Protein 6HXI (pdb70)

Solvent-accessible surface area: 88249 Å² total; per-residue (Å²): 18,27,68,20,4,37,19,58,15,0,0,32,1,2,18,82,31,0,52,109,64,34,114,9,168,63,23,145,45,85,28,46,48,26,4,69,168,136,65,13,0,10,19,7,24,73,58,128,104,76,55,108,102,14,86,163,132,85,0,103,107,14,18,125,137,67,60,37,67,131,28,88,59,74,69,72,77,7,170,1,24,64,0,0,21,15,70,60,38,108,70,197,74,88,17,53,0,1,0,34,15,51,51,118,0,3,25,1,60,0,13,70,227,80,36,78,13,67,0,44,12,69,119,15,9,119,64,65,131,9,67,61,10,39,102,84,140,4,54,124,88,99,57,95,0,48,88,5,2,29,2,0,18,74,0,6,14,74,0,4,8,5,53,0,34,0,75,20,0,2,65,23,23,8,23,52,6,68,3,54,0,4,44,21,15,111,104,93,9,148,162,32,18,72,127,32,74,48,14,61,45,22,40,98,84,94,14,179,30,20,101,79,0,96,80,22,47,85,158,36,59,9,6,2,58,9,40,13,32,47,63,110,0,38,0,0,10,1,2,5,14,7,3,3,4,0,0,0,5,7,12,0,4,73,58,60,43,16,121,64,3,0,1,7,2,3,4,23,29,56,1,78,30,115,22,5,48,64,2,0,23,10,0,0,44,11,0,19,143,41,162,39,129,120,0,2,2,0,0,0,0,0,4,4,8,5,54,8,20,0,9,113,0,0,96,0,1,9,80,0,0,77,123,40,78,124,110,0,86,94,6,84,1,56,1,18,0,1,6,0,4,4,40,63,119,38,0,2,91,54,0,94,65,0,24,158,129,3,60,8,85,27,75,31,30,1,22,111,7,38,0,0,112,0,0,41,58,3,17,119,179,200,108,52,38,5,3,61,80,115,11,41,0,0,0,22,10,87,81,64,90,2,0,28,24,1,0,12,0,0,84,4,14,177,12,113,41,27,0,3,7,0,0,0,12,70,98,119,64,36,96,14,45,9,12,35,0,90,125,54,28,82,8,32,4,52,105,56,1,55,101,0,4,154,49,60,72,102,0,39,0,0,0,0,29,11,44,38,113,49,0,52,140,13,0,22,71,0,1,141,37,145,51,1,62,0,0,0,0,27,12,58,28,6,0,8,62,25,1,11,20,0,2,16,11,2,107,153,66,128,33,33,0,0,0,0,19,7,10,0,0,0,6,2,9,9,0,2,0,0,13,0,0,1,32,27,92,16,0,42,76,1,64,3,19,10,65,9,5,0,0,0,0,0,16,10,12,24,0,0,0,2,3,1,11,21,0,8,136,28,15,16,2,2,43,4,0,0,0,1,0,3,15,23,17,5,2,4,2,0,22,46,1,0,64,16,0,33,127,8,86,43,1,67,0,0,0,2,6,4,6,1,2,12,79,3,1,34,64,0,7,109,3,21,118,100,172,117,10,110,40,25,3,0,0,11,0,5,0,15,0,20,88,126,19,64,90,41,10,36,1,4,18,25,6,0,41,23,73,81,144,99,17,14,0,67,33,0,3,70,19,1,108,144,16,57,12,79,14,1,161,8,11,63,41,4,7,85,31,0,124,96,2,18,67,44,1,57,117,160,51,78,9,156,160,90,137,96,57,154,97,24,204,26,26,49,56,38,75,46,1,69,67,31,38,78,4,7,71,69,70,117,177,86,87,82,68,41,62,122,104,53,170,47,63,49,41,31,60,41,84,46,48,56,1,107,111,144,173,26,36,116,0,1,34,10,0,7,42,79,23,105,47,94,16,50,160,36,0,10,93,0,0,49,28,1,18,122,22,2,19,51,78,25,19,2,14,1,0,0,7,0,0,25,2,0,5,9,0,22,22,78,55,115,17,0,20,46,0,0,45,50,0,19,9,82,92,15,6,4,29,2,8,50,0,0,98,42,0,11,72,0,49,62,96,59,38,36,12,99,109,0,14,36,53,4,152,193,119,66,95,138,16,21,2,23,18,44,185,130,48,22,82,198,71,71,11,159,55,10,83,95,0,7,55,39,0,147,85,70,12,96,42,20,117,4,0,80,18,0,31,92,0,32,126,55,6,26,87,120,126,30,40,42,9,0,27,4,33,0,0,1,0,0,0,3,7,2,2,0,58,21,36,61,56,19,56,138,144,68,8,61,67,7,5,152,113,18,54,2,38,29,4,9,27,74,0,5,18,96,7,0,54,32,25,0,73,49,28,87,180,121,40,27,168,79,42,114,18,58,68,154,88,40,78,122,163,147,77,56,130,151,125,109,90,126,240,14,23,54,20,4,25,21,52,14,0,0,40,3,1,15,76,25,0,21,117,62,32,119,2,151,58,24,144,41,38,8,0,38,5,7,85,176,45,123,52,146,33,20,36,83,131,21,96,42,0,137,125,51,113,0,12,0,12,17,8,19,68,48,96,66,188,90,61,15,44,58,109,63,3,54,14,123,73,0,65,110,11,4,120,133,57,60,35,72,131,28,88,35,75,69,76,79,6,168,0,26,66,0,0,0,13,41,50,29,110,76,176,43,58,16,44,0,1,0,35,16,50,54,121,0,2,22,0,60,0,3,51,69,4,42,102,103,168,77,52,74,22,66,0,42,7,70,117,14,4,120,63,63,109,6,13,84,16,37,111,81,13,102,71,89,37,89,41,26,0,46,94,3,0,28,2,0,18,75,0,7,14,74,0,3,13,7,53,0,35,0,45,9,0,1,18,62,61,154,8,11,14,6,27,52,6,64,2,53,0,4,43,20,15,109,104,92,9,146,163,27,18,70,126,33,81,51,11,46,41,26,40,74,107,94,16,164,17,9,101,78,0,90,82,20,47,83,158,36,57,8,6,1,55,8,31,21,39,50,79,107,0,36,0,0,9,2,1,5,15,5,4,2,4,0,1,0,4,8,13,0,4,73,59,60,40,16,116,59,4,0,1,7,1,2,4,24,24,57,1,78,34,116,21,4,46,64,2,0,23,10,0,0,42,11,0,18,136,41,166,44,106,123,0,2,1,0,0,0,0,0,3,4,8,5,55,8,21,0,9,115,0,0,97,0,1,8,81,0,0,75,124,39,78,123,109,0,86,91,6,84,1,52,1,22,0,1,5,0,4,4,36,63,66,39,0,3,90,52,0,100,69,0,22,170,131,4,58,8,84,27,75,29,30,0,24,112,6,41,0,0,110,0,0,43,61,14,19,105,185,188,114,36,32,4,2,62,80,116,10,41,0,0,0,22,10,86,80,63,92,2,0,28,25,0,0,12,0,1,83,4,13,178,12,112,43,27,0,3,8,0,0,0,12,71,96,120,63,36,97,15,47,8,12,34,1,92,125,53,30,85,8,32,5,53,105,57,0,56,101,0,4,154,48,60,74,102,0,39,0,0,0,0,30,12,41,40,119,49,0,52,138,13,0,21,72,0,0,138,36,142,51,1,63,0,0,0,0,30,11,64,28,5,0,7,71,28,1,10,20,0,1,15,10,1,108,152,65,129,32,34,1,0,0,0,20,8,11,0,0,0,6,3,9,9,0,2,0,0,14,0,0,0,34,25,101,16,0,42,75,1,68,4,18,21,52,3,5,0,0,0,0,0,18,11,12,27,1,0,0,1,3,1,10,19,0,8,127,26,17,15,2,3,44,4,0,0,0,2,0,3,15,27,18,4,2,4,2,0,21,46,2,0,66,14,1,32,128,9,86,42,1,63,0,0,0,2,7,3,6,1,2,13,85,3,1,34,63,0,8,108,2,20,119,102,174,116,11,109,39,23,3,0,0,10,0,4,0,16,0,19,86,127,19,60,90,50,9,37,2,5,21,27,7,0,44,22,74,82,142,101,17,14,0,65,33,0,3,68,19,1,110,146,16,56,11,79,13,1,163,7,10,43,34,4,8,96,34,0,136,113,1,32,67,56,2,72,116,185,57,87,9,157,140,102,124,99,60,157,96,24,204,25,26,49,58,39,75,60,2,68,67,34,39,78,4,7,67,71,70,117,175,85,87,84,69,43,62,122,105,54,168,48,60,48,41,32,60,40,86,48,49,55,1,109,110,147,175,24,37,116,0,1,36,10,0,7,39,77,19,103,47,96,16,50,160,35,0,11,93,0,0,51,28,1,16,122,20,1,19,52,75,23,18,2,14,1,0,0,7,0,0,26,1,0,5,10,0,23,24,77,54,113,18,0,21,46,0,0,47,50,0,19,9,82,92,17,5,5,31,1,11,48,0,0,103,38,0,12,72,0,48,60,98,58,39,35,12,100,110,0,14,37,52,5,153,192,118,67,100,139,16,22,3,23,18,41,188,132,50,23,84,195,71,53,10,143,53,10,75,93,0,18,63,39,0,159,85,68,13,97,43,20,115,3,0,83,17,0,29,93,0,32,125,55,6,25,88,120,126,29,44,40,8,0,27,4,31,0,0,1,0,0,0,2,8,2,2,0,59,22,36,62,55,21,55,140,143,68,9,60,70,7,5,154,112,18,54,2,36,29,4,10,28,75,0,6,16,95,7,0,55,32,24,0,73,47,28,86,181,124,39,27,166,78,43,111,16,59,67,156,90,40,88,121,160,149,75,54,130,154,124,110,107,132,260

Radius of gyration: 48.31 Å; Cα contacts (8 Å, |Δi|>4): 4104; chains: 4; bounding box: 154×112×114 Å

Nearest PDB structures (foldseek):
  6hxi-assembly1_C-2  TM=1.002E+00  e=2.201E-91  Methanothrix soehngenii
  6znw-assembly1_A  TM=9.954E-01  e=9.524E-85  Methanothrix soehngenii
  5tdf-assembly1_A  TM=9.341E-01  e=1.118E-54  Homo sapiens
  5te1-assembly2_B  TM=9.304E-01  e=8.433E-52  Homo sapiens
  6uuw-assembly1_A  TM=9.239E-01  e=2.713E-52  Homo sapiens

Structure (mmCIF, N/CA/C/O backbone):
data_6HXI
#
_entry.id   6HXI
#
_cell.length_a   118.451
_cell.length_b   275.020
_cell.length_c   72.722
_cell.angle_alpha   90.00
_cell.angle_beta   90.00
_cell.angle_gamma   90.00
#
_symmetry.space_group_name_H-M   'P 21 21 2'
#
loop_
_entity.id
_entity.type
_entity.pdbx_description
1 polymer 'Citrate lyase, subunit 1'
2 polymer 'Succinyl-CoA ligase (ADP-forming) subunit alpha'
3 non-polymer 'CITRATE ANION'
4 non-polymer 'SODIUM ION'
5 non-polymer 'COENZYME A'
6 non-polymer 'TRIETHYLENE GLYCOL'
7 non-polymer 'TETRAETHYLENE GLYCOL'
8 non-polymer 'ACETATE ION'
9 non-polymer 'SUCCINIC ACID'
10 water water
#
loop_
_atom_site.group_PDB
_atom_site.id
_atom_site.type_symbol
_atom_site.label_atom_id
_atom_site.label_alt_id
_atom_site.label_comp_id
_atom_site.label_asym_id
_atom_site.label_entity_id
_atom_site.label_seq_id
_atom_site.pdbx_PDB_ins_code
_atom_site.Cartn_x
_atom_site.Cartn_y
_atom_site.Cartn_z
_atom_site.occupancy
_atom_site.B_iso_or_equiv
_atom_site.auth_seq_id
_atom_site.auth_comp_id
_atom_site.auth_asym_id
_atom_site.auth_atom_id
_atom_site.pdbx_PDB_model_num
ATOM 1 N N . ALA A 1 2 ? 11.224 -26.264 36.470 1.00 56.71 2 ALA A N 1
ATOM 2 C CA . ALA A 1 2 ? 10.258 -26.996 37.281 1.00 56.82 2 ALA A CA 1
ATOM 3 C C . ALA A 1 2 ? 9.218 -26.065 37.927 1.00 60.95 2 ALA A C 1
ATOM 4 O O . ALA A 1 2 ? 9.430 -24.854 38.055 1.00 60.55 2 ALA A O 1
ATOM 6 N N . GLN A 1 3 ? 8.084 -26.629 38.306 1.00 58.47 3 GLN A N 1
ATOM 7 C CA . GLN A 1 3 ? 7.035 -25.854 38.963 1.00 58.81 3 GLN A CA 1
ATOM 8 C C . GLN A 1 3 ? 7.282 -25.994 40.444 1.00 65.34 3 GLN A C 1
ATOM 9 O O . GLN A 1 3 ? 7.444 -27.113 40.935 1.00 65.55 3 GLN A O 1
ATOM 15 N N . ARG A 1 4 ? 7.421 -24.865 41.140 1.00 63.75 4 ARG A N 1
ATOM 16 C CA . ARG A 1 4 ? 7.698 -24.878 42.574 1.00 65.75 4 ARG A CA 1
ATOM 17 C C . ARG A 1 4 ? 6.594 -24.209 43.383 1.00 70.80 4 ARG A C 1
ATOM 18 O O . ARG A 1 4 ? 6.278 -23.042 43.154 1.00 69.29 4 ARG A O 1
ATOM 26 N N . GLY A 1 5 ? 6.024 -24.967 44.321 1.00 70.08 5 GLY A N 1
ATOM 27 C CA . GLY A 1 5 ? 4.962 -24.499 45.204 1.00 71.65 5 GLY A CA 1
ATOM 28 C C . GLY A 1 5 ? 5.442 -23.391 46.118 1.00 79.68 5 GLY A C 1
ATOM 29 O O . GLY A 1 5 ? 6.614 -23.364 46.505 1.00 81.39 5 GLY A O 1
ATOM 30 N N . ILE A 1 6 ? 4.560 -22.432 46.421 1.00 77.25 6 ILE A N 1
ATOM 31 C CA . ILE A 1 6 ? 4.906 -21.295 47.285 1.00 77.88 6 ILE A CA 1
ATOM 32 C C . ILE A 1 6 ? 3.932 -21.191 48.449 1.00 83.51 6 ILE A C 1
ATOM 33 O O . ILE A 1 6 ? 2.776 -21.621 48.328 1.00 82.94 6 ILE A O 1
ATOM 38 N N . ARG A 1 7 ? 4.415 -20.658 49.587 1.00 81.68 7 ARG A N 1
ATOM 39 C CA . ARG A 1 7 ? 3.593 -20.455 50.782 1.00 83.03 7 ARG A CA 1
ATOM 40 C C . ARG A 1 7 ? 2.422 -19.509 50.468 1.00 87.12 7 ARG A C 1
ATOM 41 O O . ARG A 1 7 ? 2.586 -18.582 49.669 1.00 86.76 7 ARG A O 1
ATOM 49 N N . GLU A 1 8 ? 1.239 -19.776 51.060 1.00 83.34 8 GLU A N 1
ATOM 50 C CA . GLU A 1 8 ? 0.003 -18.987 50.945 1.00 82.69 8 GLU A CA 1
ATOM 51 C C . GLU A 1 8 ? 0.338 -17.520 51.275 1.00 87.53 8 GLU A C 1
ATOM 52 O O . GLU A 1 8 ? -0.155 -16.617 50.600 1.00 85.78 8 GLU A O 1
ATOM 58 N N . TYR A 1 9 ? 1.258 -17.312 52.254 1.00 86.41 9 TYR A N 1
ATOM 59 C CA . TYR A 1 9 ? 1.761 -16.005 52.675 1.00 87.68 9 TYR A CA 1
ATOM 60 C C . TYR A 1 9 ? 2.331 -15.258 51.466 1.00 88.80 9 TYR A C 1
ATOM 61 O O . TYR A 1 9 ? 1.913 -14.132 51.196 1.00 87.56 9 TYR A O 1
ATOM 70 N N . ASP A 1 10 ? 3.234 -15.924 50.716 1.00 83.84 10 ASP A N 1
ATOM 71 C CA . ASP A 1 10 ? 3.908 -15.392 49.527 1.00 82.21 10 ASP A CA 1
ATOM 72 C C . ASP A 1 10 ? 2.942 -15.110 48.367 1.00 84.74 10 ASP A C 1
ATOM 73 O O . ASP A 1 10 ? 3.029 -14.045 47.745 1.00 83.35 10 ASP A O 1
ATOM 78 N N . ALA A 1 11 ? 2.011 -16.047 48.100 1.00 81.61 11 ALA A N 1
ATOM 79 C CA . ALA A 1 11 ? 1.020 -15.932 47.024 1.00 81.02 11 ALA A CA 1
ATOM 80 C C . ALA A 1 11 ? 0.050 -14.760 47.259 1.00 88.60 11 ALA A C 1
ATOM 81 O O . ALA A 1 11 ? -0.197 -13.979 46.329 1.00 88.30 11 ALA A O 1
ATOM 83 N N . LYS A 1 12 ? -0.465 -14.625 48.516 1.00 87.27 12 LYS A N 1
ATOM 84 C CA . LYS A 1 12 ? -1.372 -13.556 48.951 1.00 87.93 12 LYS A CA 1
ATOM 85 C C . LYS A 1 12 ? -0.649 -12.206 48.965 1.00 92.41 12 LYS A C 1
ATOM 86 O O . LYS A 1 12 ? -1.262 -11.195 48.622 1.00 91.39 12 LYS A O 1
ATOM 92 N N . ASN A 1 13 ? 0.657 -12.200 49.324 1.00 90.24 13 ASN A N 1
ATOM 93 C CA . ASN A 1 13 ? 1.505 -11.004 49.300 1.00 91.76 13 ASN A CA 1
ATOM 94 C C . ASN A 1 13 ? 1.672 -10.523 47.854 1.00 93.61 13 ASN A C 1
ATOM 95 O O . ASN A 1 13 ? 1.568 -9.321 47.605 1.00 94.03 13 ASN A O 1
ATOM 100 N N . LEU A 1 14 ? 1.919 -11.466 46.909 1.00 87.34 14 LEU A N 1
ATOM 101 C CA . LEU A 1 14 ? 2.060 -11.166 45.486 1.00 85.39 14 LEU A CA 1
ATOM 102 C C . LEU A 1 14 ? 0.745 -10.589 44.969 1.00 89.05 14 LEU A C 1
ATOM 103 O O . LEU A 1 14 ? 0.756 -9.540 44.328 1.00 89.50 14 LEU A O 1
ATOM 108 N N . LEU A 1 15 ? -0.382 -11.235 45.313 1.00 84.99 15 LEU A N 1
ATOM 109 C CA . LEU A 1 15 ? -1.720 -10.827 44.906 1.00 84.57 15 LEU A CA 1
ATOM 110 C C . LEU A 1 15 ? -2.068 -9.406 45.345 1.00 90.94 15 LEU A C 1
ATOM 111 O O . LEU A 1 15 ? -2.313 -8.570 44.484 1.00 89.43 15 LEU A O 1
ATOM 116 N N . ALA A 1 16 ? -2.024 -9.118 46.666 1.00 91.33 16 ALA A N 1
ATOM 117 C CA . ALA A 1 16 ? -2.338 -7.796 47.238 1.00 93.60 16 ALA A CA 1
ATOM 118 C C . ALA A 1 16 ? -1.417 -6.657 46.750 1.00 98.79 16 ALA A C 1
ATOM 119 O O . ALA A 1 16 ? -1.784 -5.488 46.863 1.00 100.09 16 ALA A O 1
ATOM 121 N N . ARG A 1 17 ? -0.243 -7.003 46.198 1.00 94.40 17 ARG A N 1
ATOM 122 C CA . ARG A 1 17 ? 0.738 -6.045 45.693 1.00 94.95 17 ARG A CA 1
ATOM 123 C C . ARG A 1 17 ? 0.569 -5.775 44.196 1.00 97.16 17 ARG A C 1
ATOM 124 O O . ARG A 1 17 ? 0.437 -4.620 43.793 1.00 96.91 17 ARG A O 1
ATOM 132 N N . TYR A 1 18 ? 0.565 -6.840 43.382 1.00 92.75 18 TYR A N 1
ATOM 133 C CA . TYR A 1 18 ? 0.539 -6.739 41.926 1.00 91.91 18 TYR A CA 1
ATOM 134 C C . TYR A 1 18 ? -0.866 -6.830 41.282 1.00 97.97 18 TYR A C 1
ATOM 135 O O . TYR A 1 18 ? -1.029 -6.314 40.174 1.00 97.56 18 TYR A O 1
ATOM 144 N N . LEU A 1 19 ? -1.880 -7.409 41.964 1.00 96.27 19 LEU A N 1
ATOM 145 C CA . LEU A 1 19 ? -3.235 -7.447 41.388 1.00 96.92 19 LEU A CA 1
ATOM 146 C C . LEU A 1 19 ? -3.902 -6.043 41.337 1.00 106.14 19 LEU A C 1
ATOM 147 O O . LEU A 1 19 ? -4.574 -5.773 40.334 1.00 104.97 19 LEU A O 1
ATOM 152 N N . PRO A 1 20 ? -3.658 -5.095 42.300 1.00 107.54 20 PRO A N 1
ATOM 153 C CA . PRO A 1 20 ? -4.241 -3.745 42.161 1.00 109.73 20 PRO A CA 1
ATOM 154 C C . PRO A 1 20 ? -3.521 -2.861 41.120 1.00 115.99 20 PRO A C 1
ATOM 155 O O . PRO A 1 20 ? -3.475 -1.631 41.254 1.00 117.74 20 PRO A O 1
ATOM 159 N N . GLU A 1 21 ? -2.971 -3.492 40.069 1.00 111.94 21 GLU A N 1
ATOM 160 C CA . GLU A 1 21 ? -2.298 -2.826 38.959 1.00 112.51 21 GLU A CA 1
ATOM 161 C C . GLU A 1 21 ? -3.131 -2.985 37.676 1.00 117.66 21 GLU A C 1
ATOM 162 O O . GLU A 1 21 ? -3.136 -2.084 36.835 1.00 118.09 21 GLU A O 1
ATOM 168 N N . TYR A 1 22 ? -3.865 -4.117 37.555 1.00 114.58 22 TYR A N 1
ATOM 169 C CA . TYR A 1 22 ? -4.760 -4.433 36.428 1.00 114.55 22 TYR A CA 1
ATOM 170 C C . TYR A 1 22 ? -6.222 -4.141 36.814 1.00 120.99 22 TYR A C 1
ATOM 171 O O . TYR A 1 22 ? -7.067 -3.954 35.935 1.00 120.74 22 TYR A O 1
ATOM 180 N N . LEU A 1 23 ? -6.503 -4.112 38.133 1.00 119.52 23 LEU A N 1
ATOM 181 C CA . LEU A 1 23 ? -7.829 -3.916 38.726 1.00 120.84 23 LEU A CA 1
ATOM 182 C C . LEU A 1 23 ? -7.804 -2.878 39.869 1.00 127.61 23 LEU A C 1
ATOM 183 O O . LEU A 1 23 ? -6.731 -2.509 40.350 1.00 127.54 23 LEU A O 1
ATOM 188 N N . ASP A 1 24 ? -8.995 -2.412 40.297 1.00 126.38 24 ASP A N 1
ATOM 189 C CA . ASP A 1 24 ? -9.177 -1.496 41.425 1.00 128.29 24 ASP A CA 1
ATOM 190 C C . ASP A 1 24 ? -9.388 -2.344 42.694 1.00 133.11 24 ASP A C 1
ATOM 191 O O . ASP A 1 24 ? -10.441 -2.287 43.338 1.00 133.25 24 ASP A O 1
ATOM 196 N N . ASP A 1 25 ? -8.360 -3.152 43.021 1.00 129.75 25 ASP A N 1
ATOM 197 C CA . ASP A 1 25 ? -8.316 -4.093 44.135 1.00 129.70 25 ASP A CA 1
ATOM 198 C C . ASP A 1 25 ? -8.039 -3.391 45.479 1.00 137.36 25 ASP A C 1
ATOM 199 O O . ASP A 1 25 ? -6.981 -3.578 46.090 1.00 137.37 25 ASP A O 1
ATOM 204 N N . PHE A 1 26 ? -9.002 -2.567 45.924 1.00 147.22 26 PHE A N 1
ATOM 205 C CA . PHE A 1 26 ? -8.935 -1.877 47.215 1.00 147.02 26 PHE A CA 1
ATOM 206 C C . PHE A 1 26 ? -9.400 -2.870 48.283 1.00 148.84 26 PHE A C 1
ATOM 207 O O . PHE A 1 26 ? -8.935 -2.817 49.427 1.00 147.26 26 PHE A O 1
ATOM 215 N N . SER A 1 27 ? -10.320 -3.784 47.879 1.00 144.75 27 SER A N 1
ATOM 216 C CA . SER A 1 27 ? -10.957 -4.837 48.674 1.00 142.14 27 SER A CA 1
ATOM 217 C C . SER A 1 27 ? -9.983 -5.763 49.402 1.00 142.28 27 SER A C 1
ATOM 218 O O . SER A 1 27 ? -10.363 -6.348 50.419 1.00 140.51 27 SER A O 1
ATOM 221 N N . TYR A 1 28 ? -8.737 -5.893 48.905 1.00 137.49 28 TYR A N 1
ATOM 222 C CA . TYR A 1 28 ? -7.744 -6.713 49.587 1.00 134.74 28 TYR A CA 1
ATOM 223 C C . TYR A 1 28 ? -6.485 -5.935 49.952 1.00 136.70 28 TYR A C 1
ATOM 224 O O . TYR A 1 28 ? -5.895 -5.241 49.121 1.00 137.55 28 TYR A O 1
ATOM 233 N N . LYS A 1 29 ? -6.098 -6.067 51.226 1.00 130.57 29 LYS A N 1
ATOM 234 C CA . LYS A 1 29 ? -4.930 -5.454 51.847 1.00 129.54 29 LYS A CA 1
ATOM 235 C C . LYS A 1 29 ? -3.926 -6.553 52.205 1.00 129.74 29 LYS A C 1
ATOM 236 O O . LYS A 1 29 ? -4.302 -7.717 52.369 1.00 127.52 29 LYS A O 1
ATOM 242 N N . GLY A 1 30 ? -2.663 -6.168 52.332 1.00 125.78 30 GLY A N 1
ATOM 243 C CA . GLY A 1 30 ? -1.574 -7.087 52.617 1.00 123.90 30 GLY A CA 1
ATOM 244 C C . GLY A 1 30 ? -1.427 -7.556 54.050 1.00 125.21 30 GLY A C 1
ATOM 245 O O . GLY A 1 30 ? -0.328 -7.988 54.409 1.00 124.27 30 GLY A O 1
ATOM 246 N N . ASN A 1 31 ? -2.515 -7.504 54.875 1.00 120.20 31 ASN A N 1
ATOM 247 C CA . ASN A 1 31 ? -2.521 -7.929 56.289 1.00 117.91 31 ASN A CA 1
ATOM 248 C C . ASN A 1 31 ? -2.206 -9.420 56.445 1.00 118.25 31 ASN A C 1
ATOM 249 O O . ASN A 1 31 ? -3.108 -10.261 56.483 1.00 116.60 31 ASN A O 1
ATOM 254 N N . LEU A 1 32 ? -0.900 -9.735 56.513 1.00 113.26 32 LEU A N 1
ATOM 255 C CA . LEU A 1 32 ? -0.379 -11.099 56.604 1.00 111.01 32 LEU A CA 1
ATOM 256 C C . LEU A 1 32 ? 0.806 -11.186 57.566 1.00 111.86 32 LEU A C 1
ATOM 257 O O . LEU A 1 32 ? 1.643 -10.281 57.616 1.00 112.09 32 LEU A O 1
ATOM 262 N N . ALA A 1 33 ? 0.881 -12.295 58.307 1.00 105.88 33 ALA A N 1
ATOM 263 C CA . ALA A 1 33 ? 1.963 -12.578 59.247 1.00 104.88 33 ALA A CA 1
ATOM 264 C C . ALA A 1 33 ? 2.342 -14.050 59.174 1.00 106.65 33 ALA A C 1
ATOM 265 O O . ALA A 1 33 ? 1.467 -14.908 59.235 1.00 105.46 33 ALA A O 1
ATOM 267 N N . LEU A 1 34 ? 3.633 -14.345 59.015 1.00 102.63 34 LEU A N 1
ATOM 268 C CA . LEU A 1 34 ? 4.098 -15.723 58.967 1.00 101.46 34 LEU A CA 1
ATOM 269 C C . LEU A 1 34 ? 4.882 -16.042 60.225 1.00 105.00 34 LEU A C 1
ATOM 270 O O . LEU A 1 34 ? 5.763 -15.277 60.633 1.00 104.90 34 LEU A O 1
ATOM 275 N N . VAL A 1 35 ? 4.541 -17.176 60.843 1.00 101.18 35 VAL A N 1
ATOM 276 C CA . VAL A 1 35 ? 5.194 -17.673 62.047 1.00 101.01 35 VAL A CA 1
ATOM 277 C C . VAL A 1 35 ? 5.963 -18.928 61.667 1.00 105.73 35 VAL A C 1
ATOM 278 O O . VAL A 1 35 ? 5.375 -19.879 61.156 1.00 104.34 35 VAL A O 1
ATOM 282 N N . GLY A 1 36 ? 7.272 -18.891 61.876 1.00 104.31 36 GLY A N 1
ATOM 283 C CA . GLY A 1 36 ? 8.160 -20.007 61.585 1.00 105.06 36 GLY A CA 1
ATOM 284 C C . GLY A 1 36 ? 8.674 -20.677 62.846 1.00 111.54 36 GLY A C 1
ATOM 285 O O . GLY A 1 36 ? 8.236 -20.316 63.945 1.00 111.55 36 GLY A O 1
ATOM 286 N N . PRO A 1 37 ? 9.619 -21.650 62.742 1.00 109.39 37 PRO A N 1
ATOM 287 C CA . PRO A 1 37 ? 10.150 -22.279 63.968 1.00 110.12 37 PRO A CA 1
ATOM 288 C C . PRO A 1 37 ? 10.997 -21.317 64.808 1.00 115.57 37 PRO A C 1
ATOM 289 O O . PRO A 1 37 ? 11.020 -21.440 66.035 1.00 115.91 37 PRO A O 1
ATOM 293 N N . GLU A 1 38 ? 11.666 -20.344 64.143 1.00 112.69 38 GLU A N 1
ATOM 294 C CA . GLU A 1 38 ? 12.530 -19.339 64.772 1.00 113.52 38 GLU A CA 1
ATOM 295 C C . GLU A 1 38 ? 12.013 -17.902 64.500 1.00 116.48 38 GLU A C 1
ATOM 296 O O . GLU A 1 38 ? 12.712 -17.086 63.886 1.00 116.54 38 GLU A O 1
ATOM 302 N N . THR A 1 39 ? 10.777 -17.606 64.963 1.00 111.69 39 THR A N 1
ATOM 303 C CA . THR A 1 39 ? 10.132 -16.296 64.798 1.00 138.88 39 THR A CA 1
ATOM 304 C C . THR A 1 39 ? 9.495 -15.837 66.114 1.00 164.56 39 THR A C 1
ATOM 305 O O . THR A 1 39 ? 10.186 -15.691 67.117 1.00 125.06 39 THR A O 1
ATOM 309 N N . LEU A 1 56 ? -9.411 -13.112 63.813 1.00 105.61 56 LEU A N 1
ATOM 310 C CA . LEU A 1 56 ? -8.158 -13.689 63.324 1.00 104.82 56 LEU A CA 1
ATOM 311 C C . LEU A 1 56 ? -8.290 -15.157 62.892 1.00 107.68 56 LEU A C 1
ATOM 312 O O . LEU A 1 56 ? -9.123 -15.898 63.422 1.00 107.46 56 LEU A O 1
ATOM 317 N N . VAL A 1 57 ? -7.451 -15.565 61.920 1.00 102.75 57 VAL A N 1
ATOM 318 C CA . VAL A 1 57 ? -7.385 -16.919 61.359 1.00 101.43 57 VAL A CA 1
ATOM 319 C C . VAL A 1 57 ? -5.906 -17.346 61.388 1.00 102.06 57 VAL A C 1
ATOM 320 O O . VAL A 1 57 ? -5.053 -16.607 60.885 1.00 101.69 57 VAL A O 1
ATOM 324 N N . VAL A 1 58 ? -5.605 -18.517 61.988 1.00 96.16 58 VAL A N 1
ATOM 325 C CA . VAL A 1 58 ? -4.241 -19.049 62.043 1.00 95.09 58 VAL A CA 1
ATOM 326 C C . VAL A 1 58 ? -4.244 -20.524 61.600 1.00 97.88 58 VAL A C 1
ATOM 327 O O . VAL A 1 58 ? -4.920 -21.361 62.201 1.00 97.21 58 VAL A O 1
ATOM 331 N N . LYS A 1 59 ? -3.503 -20.808 60.506 1.00 93.78 59 LYS A N 1
ATOM 332 C CA . LYS A 1 59 ? -3.422 -22.117 59.851 1.00 93.08 59 LYS A CA 1
ATOM 333 C C . LYS A 1 59 ? -2.004 -22.466 59.370 1.00 95.96 59 LYS A C 1
ATOM 334 O O . LYS A 1 59 ? -1.258 -21.555 59.000 1.00 94.60 59 LYS A O 1
ATOM 340 N N . PRO A 1 60 ? -1.628 -23.769 59.309 1.00 92.76 60 PRO A N 1
ATOM 341 C CA . PRO A 1 60 ? -0.285 -24.106 58.804 1.00 92.59 60 PRO A CA 1
ATOM 342 C C . PRO A 1 60 ? -0.076 -23.727 57.334 1.00 95.73 60 PRO A C 1
ATOM 343 O O . PRO A 1 60 ? -0.990 -23.864 56.515 1.00 94.33 60 PRO A O 1
ATOM 347 N N . ASP A 1 61 ? 1.121 -23.192 57.028 1.00 92.81 61 ASP A N 1
ATOM 348 C CA . ASP A 1 61 ? 1.536 -22.795 55.685 1.00 92.61 61 ASP A CA 1
ATOM 349 C C . ASP A 1 61 ? 2.767 -23.617 55.276 1.00 96.11 61 ASP A C 1
ATOM 350 O O . ASP A 1 61 ? 3.846 -23.070 55.005 1.00 95.76 61 ASP A O 1
ATOM 355 N N . GLN A 1 62 ? 2.582 -24.956 55.257 1.00 91.61 62 GLN A N 1
ATOM 356 C CA . GLN A 1 62 ? 3.604 -25.952 54.921 1.00 90.63 62 GLN A CA 1
ATOM 357 C C . GLN A 1 62 ? 3.255 -26.777 53.656 1.00 94.24 62 GLN A C 1
ATOM 358 O O . GLN A 1 62 ? 3.698 -27.922 53.513 1.00 93.14 62 GLN A O 1
ATOM 364 N N . LEU A 1 63 ? 2.499 -26.156 52.722 1.00 91.63 63 LEU A N 1
ATOM 365 C CA . LEU A 1 63 ? 2.024 -26.731 51.458 1.00 91.88 63 LEU A CA 1
ATOM 366 C C . LEU A 1 63 ? 1.123 -27.966 51.697 1.00 95.74 63 LEU A C 1
ATOM 367 O O . LEU A 1 63 ? 1.507 -29.097 51.389 1.00 94.79 63 LEU A O 1
ATOM 372 N N . PHE A 1 64 ? -0.075 -27.725 52.262 1.00 93.56 64 PHE A N 1
ATOM 373 C CA . PHE A 1 64 ? -1.079 -28.746 52.575 1.00 94.20 64 PHE A CA 1
ATOM 374 C C . PHE A 1 64 ? -2.366 -28.631 51.728 1.00 99.35 64 PHE A C 1
ATOM 375 O O . PHE A 1 64 ? -2.391 -27.914 50.720 1.00 99.56 64 PHE A O 1
ATOM 383 N N . GLY A 1 65 ? -3.412 -29.346 52.168 1.00 96.10 65 GLY A N 1
ATOM 384 C CA . GLY A 1 65 ? -4.726 -29.384 51.539 1.00 125.85 65 GLY A CA 1
ATOM 385 C C . GLY A 1 65 ? -5.858 -29.205 52.531 1.00 155.17 65 GLY A C 1
ATOM 386 O O . GLY A 1 65 ? -6.355 -30.174 53.113 1.00 115.62 65 GLY A O 1
ATOM 387 N N . LEU A 1 72 ? -7.156 -28.285 61.291 1.00 103.03 72 LEU A N 1
ATOM 388 C CA . LEU A 1 72 ? -6.007 -27.494 61.732 1.00 102.38 72 LEU A CA 1
ATOM 389 C C . LEU A 1 72 ? -6.200 -25.965 61.638 1.00 107.43 72 LEU A C 1
ATOM 390 O O . LEU A 1 72 ? -5.464 -25.225 62.295 1.00 106.42 72 LEU A O 1
ATOM 395 N N . VAL A 1 73 ? -7.181 -25.495 60.842 1.00 105.39 73 VAL A N 1
ATOM 396 C CA . VAL A 1 73 ? -7.460 -24.063 60.678 1.00 105.79 73 VAL A CA 1
ATOM 397 C C . VAL A 1 73 ? -8.200 -23.525 61.907 1.00 112.02 73 VAL A C 1
ATOM 398 O O . VAL A 1 73 ? -9.257 -24.053 62.259 1.00 112.84 73 VAL A O 1
ATOM 402 N N . LEU A 1 74 ? -7.645 -22.478 62.550 1.00 109.24 74 LEU A N 1
ATOM 403 C CA . LEU A 1 74 ? -8.273 -21.825 63.701 1.00 110.05 74 LEU A CA 1
ATOM 404 C C . LEU A 1 74 ? -8.997 -20.578 63.184 1.00 116.00 74 LEU A C 1
ATOM 405 O O . LEU A 1 74 ? -8.352 -19.652 62.695 1.00 114.82 74 LEU A O 1
ATOM 410 N N . LEU A 1 75 ? -10.341 -20.586 63.245 1.00 115.10 75 LEU A N 1
ATOM 411 C CA . LEU A 1 75 ? -11.188 -19.496 62.749 1.00 116.03 75 LEU A CA 1
ATOM 412 C C . LEU A 1 75 ? -11.774 -18.628 63.862 1.00 122.27 75 LEU A C 1
ATOM 413 O O . LEU A 1 75 ? -12.204 -19.154 64.897 1.00 122.43 75 LEU A O 1
ATOM 418 N N . ASP A 1 76 ? -11.826 -17.296 63.614 1.00 120.00 76 ASP A N 1
ATOM 419 C CA . ASP A 1 76 ? -12.375 -16.253 64.496 1.00 120.94 76 ASP A CA 1
ATOM 420 C C . ASP A 1 76 ? -11.818 -16.327 65.930 1.00 125.76 76 ASP A C 1
ATOM 421 O O . ASP A 1 76 ? -12.465 -16.885 66.825 1.00 126.28 76 ASP A O 1
ATOM 426 N N . ALA A 1 77 ? -10.604 -15.784 66.140 1.00 122.02 77 ALA A N 1
ATOM 427 C CA . ALA A 1 77 ? -9.963 -15.806 67.461 1.00 121.88 77 ALA A CA 1
ATOM 428 C C . ALA A 1 77 ? -9.267 -14.490 67.846 1.00 126.68 77 ALA A C 1
ATOM 429 O O . ALA A 1 77 ? -9.047 -13.625 66.994 1.00 126.34 77 ALA A O 1
ATOM 431 N N . ASP A 1 78 ? -8.959 -14.339 69.144 1.00 124.09 78 ASP A N 1
ATOM 432 C CA . ASP A 1 78 ? -8.259 -13.180 69.706 1.00 124.14 78 ASP A CA 1
ATOM 433 C C . ASP A 1 78 ? -6.765 -13.482 69.583 1.00 127.12 78 ASP A C 1
ATOM 434 O O . ASP A 1 78 ? -6.414 -14.650 69.434 1.00 126.40 78 ASP A O 1
ATOM 439 N N . TRP A 1 79 ? -5.882 -12.459 69.655 1.00 123.52 79 TRP A N 1
ATOM 440 C CA . TRP A 1 79 ? -4.428 -12.673 69.572 1.00 122.80 79 TRP A CA 1
ATOM 441 C C . TRP A 1 79 ? -3.908 -13.512 70.746 1.00 127.44 79 TRP A C 1
ATOM 442 O O . TRP A 1 79 ? -2.956 -14.277 70.573 1.00 126.63 79 TRP A O 1
ATOM 453 N N . GLU A 1 80 ? -4.561 -13.387 71.923 1.00 125.26 80 GLU A N 1
ATOM 454 C CA . GLU A 1 80 ? -4.256 -14.144 73.143 1.00 125.80 80 GLU A CA 1
ATOM 455 C C . GLU A 1 80 ? -4.573 -15.630 72.899 1.00 129.53 80 GLU A C 1
ATOM 456 O O . GLU A 1 80 ? -3.799 -16.499 73.308 1.00 129.23 80 GLU A O 1
ATOM 462 N N . GLU A 1 81 ? -5.705 -15.900 72.206 1.00 125.67 81 GLU A N 1
ATOM 463 C CA . GLU A 1 81 ? -6.168 -17.233 71.811 1.00 125.45 81 GLU A CA 1
ATOM 464 C C . GLU A 1 81 ? -5.303 -17.771 70.661 1.00 127.94 81 GLU A C 1
ATOM 465 O O . GLU A 1 81 ? -5.145 -18.986 70.537 1.00 127.60 81 GLU A O 1
ATOM 471 N N . ALA A 1 82 ? -4.775 -16.863 69.807 1.00 123.26 82 ALA A N 1
ATOM 472 C CA . ALA A 1 82 ? -3.921 -17.187 68.659 1.00 122.03 82 ALA A CA 1
ATOM 473 C C . ALA A 1 82 ? -2.542 -17.654 69.124 1.00 124.47 82 ALA A C 1
ATOM 474 O O . ALA A 1 82 ? -2.011 -18.610 68.560 1.00 124.06 82 ALA A O 1
ATOM 476 N N . LYS A 1 83 ? -1.985 -17.005 70.174 1.00 119.75 83 LYS A N 1
ATOM 477 C CA . LYS A 1 83 ? -0.700 -17.367 70.780 1.00 119.14 83 LYS A CA 1
ATOM 478 C C . LYS A 1 83 ? -0.832 -18.709 71.519 1.00 123.39 83 LYS A C 1
ATOM 479 O O . LYS A 1 83 ? 0.163 -19.420 71.672 1.00 123.40 83 LYS A O 1
ATOM 485 N N . GLU A 1 84 ? -2.070 -19.060 71.948 1.00 120.04 84 GLU A N 1
ATOM 486 C CA . GLU A 1 84 ? -2.397 -20.325 72.615 1.00 120.72 84 GLU A CA 1
ATOM 487 C C . GLU A 1 84 ? -2.324 -21.488 71.615 1.00 124.13 84 GLU A C 1
ATOM 488 O O . GLU A 1 84 ? -1.800 -22.549 71.958 1.00 124.12 84 GLU A O 1
ATOM 494 N N . TYR A 1 85 ? -2.833 -21.277 70.376 1.00 120.14 85 TYR A N 1
ATOM 495 C CA . TYR A 1 85 ? -2.805 -22.256 69.279 1.00 119.66 85 TYR A CA 1
ATOM 496 C C . TYR A 1 85 ? -1.363 -22.453 68.796 1.00 122.51 85 TYR A C 1
ATOM 497 O O . TYR A 1 85 ? -0.934 -23.596 68.639 1.00 122.22 85 TYR A O 1
ATOM 506 N N . LEU A 1 86 ? -0.629 -21.336 68.560 1.00 118.25 86 LEU A N 1
ATOM 507 C CA . LEU A 1 86 ? 0.757 -21.313 68.079 1.00 117.72 86 LEU A CA 1
ATOM 508 C C . LEU A 1 86 ? 1.699 -22.156 68.925 1.00 120.94 86 LEU A C 1
ATOM 509 O O . LEU A 1 86 ? 2.333 -23.056 68.381 1.00 120.28 86 LEU A O 1
ATOM 514 N N . ASN A 1 87 ? 1.773 -21.882 70.249 1.00 117.12 87 ASN A N 1
ATOM 515 C CA . ASN A 1 87 ? 2.637 -22.600 71.193 1.00 117.41 87 ASN A CA 1
ATOM 516 C C . ASN A 1 87 ? 2.283 -24.093 71.314 1.00 119.74 87 ASN A C 1
ATOM 517 O O . ASN A 1 87 ? 3.191 -24.928 71.384 1.00 120.18 87 ASN A O 1
ATOM 522 N N . GLU A 1 88 ? 0.973 -24.424 71.294 1.00 114.20 88 GLU A N 1
ATOM 523 C CA . GLU A 1 88 ? 0.466 -25.801 71.368 1.00 113.82 88 GLU A CA 1
ATOM 524 C C . GLU A 1 88 ? 0.764 -26.618 70.106 1.00 114.07 88 GLU A C 1
ATOM 525 O O . GLU A 1 88 ? 1.038 -27.815 70.212 1.00 114.34 88 GLU A O 1
ATOM 531 N N . LYS A 1 89 ? 0.684 -25.981 68.920 1.00 106.97 89 LYS A N 1
ATOM 532 C CA . LYS A 1 89 ? 0.889 -26.650 67.631 1.00 104.99 89 LYS A CA 1
ATOM 533 C C . LYS A 1 89 ? 2.311 -26.496 67.057 1.00 105.97 89 LYS A C 1
ATOM 534 O O . LYS A 1 89 ? 2.636 -27.202 66.102 1.00 104.85 89 LYS A O 1
ATOM 540 N N . MET A 1 90 ? 3.164 -25.611 67.633 1.00 101.35 90 MET A N 1
ATOM 541 C CA . MET A 1 90 ? 4.548 -25.434 67.165 1.00 100.61 90 MET A CA 1
ATOM 542 C C . MET A 1 90 ? 5.379 -26.651 67.578 1.00 103.79 90 MET A C 1
ATOM 543 O O . MET A 1 90 ? 5.413 -27.014 68.756 1.00 105.20 90 MET A O 1
ATOM 548 N N . GLY A 1 91 ? 5.984 -27.295 66.588 1.00 97.94 91 GLY A N 1
ATOM 549 C CA . GLY A 1 91 ? 6.788 -28.495 66.772 1.00 97.66 91 GLY A CA 1
ATOM 550 C C . GLY A 1 91 ? 5.984 -29.774 66.917 1.00 99.62 91 GLY A C 1
ATOM 551 O O . GLY A 1 91 ? 6.563 -30.821 67.219 1.00 100.19 91 GLY A O 1
ATOM 552 N N . LEU A 1 92 ? 4.647 -29.709 66.685 1.00 93.57 92 LEU A N 1
ATOM 553 C CA . LEU A 1 92 ? 3.736 -30.852 66.801 1.00 92.78 92 LEU A CA 1
ATOM 554 C C . LEU A 1 92 ? 3.987 -31.895 65.718 1.00 93.66 92 LEU A C 1
ATOM 555 O O . LEU A 1 92 ? 3.978 -31.563 64.532 1.00 91.66 92 LEU A O 1
ATOM 560 N N . GLU A 1 93 ? 4.212 -33.155 66.140 1.00 89.82 93 GLU A N 1
ATOM 561 C CA . GLU A 1 93 ? 4.446 -34.280 65.238 1.00 88.69 93 GLU A CA 1
ATOM 562 C C . GLU A 1 93 ? 3.113 -34.707 64.620 1.00 88.80 93 GLU A C 1
ATOM 563 O O . GLU A 1 93 ? 2.195 -35.096 65.342 1.00 89.03 93 GLU A O 1
ATOM 569 N N . VAL A 1 94 ? 3.003 -34.574 63.283 1.00 81.44 94 VAL A N 1
ATOM 570 C CA . VAL A 1 94 ? 1.806 -34.903 62.504 1.00 79.40 94 VAL A CA 1
ATOM 571 C C . VAL A 1 94 ? 2.154 -35.712 61.252 1.00 81.36 94 VAL A C 1
ATOM 572 O O . VAL A 1 94 ? 3.214 -35.505 60.654 1.00 79.63 94 VAL A O 1
ATOM 576 N N . THR A 1 95 ? 1.248 -36.628 60.856 1.00 77.44 95 THR A N 1
ATOM 577 C CA . THR A 1 95 ? 1.388 -37.460 59.667 1.00 76.36 95 THR A CA 1
ATOM 578 C C . THR A 1 95 ? 0.435 -36.926 58.597 1.00 79.05 95 THR A C 1
ATOM 579 O O . THR A 1 95 ? -0.780 -36.905 58.799 1.00 78.61 95 THR A O 1
ATOM 583 N N . ILE A 1 96 ? 1.000 -36.436 57.492 1.00 75.71 96 ILE A N 1
ATOM 584 C CA . ILE A 1 96 ? 0.261 -35.905 56.339 1.00 75.33 96 ILE A CA 1
ATOM 585 C C . ILE A 1 96 ? 0.873 -36.501 55.071 1.00 79.62 96 ILE A C 1
ATOM 586 O O . ILE A 1 96 ? 2.070 -36.325 54.820 1.00 79.00 96 ILE A O 1
ATOM 591 N N . GLY A 1 97 ? 0.043 -37.227 54.319 1.00 77.03 97 GLY A N 1
ATOM 592 C CA . GLY A 1 97 ? 0.414 -37.892 53.071 1.00 76.67 97 GLY A CA 1
ATOM 593 C C . GLY A 1 97 ? 1.327 -39.085 53.266 1.00 83.20 97 GLY A C 1
ATOM 594 O O . GLY A 1 97 ? 2.026 -39.485 52.331 1.00 82.45 97 GLY A O 1
ATOM 595 N N . GLY A 1 98 ? 1.309 -39.650 54.480 1.00 82.52 98 GLY A N 1
ATOM 596 C CA . GLY A 1 98 ? 2.149 -40.776 54.877 1.00 83.60 98 GLY A CA 1
ATOM 597 C C . GLY A 1 98 ? 3.479 -40.331 55.450 1.00 89.63 98 GLY A C 1
ATOM 598 O O . GLY A 1 98 ? 4.248 -41.156 55.948 1.00 90.06 98 GLY A O 1
ATOM 599 N N . ILE A 1 99 ? 3.749 -39.008 55.383 1.00 86.97 99 ILE A N 1
ATOM 600 C CA . ILE A 1 99 ? 4.973 -38.360 55.852 1.00 87.40 99 ILE A CA 1
ATOM 601 C C . ILE A 1 99 ? 4.747 -37.769 57.239 1.00 93.74 99 ILE A C 1
ATOM 602 O O . ILE A 1 99 ? 3.837 -36.958 57.429 1.00 93.31 99 ILE A O 1
ATOM 607 N N . THR A 1 100 ? 5.578 -38.190 58.206 1.00 92.31 100 THR A N 1
ATOM 608 C CA . THR A 1 100 ? 5.507 -37.734 59.594 1.00 93.32 100 THR A CA 1
ATOM 609 C C . THR A 1 100 ? 6.562 -36.648 59.843 1.00 97.29 100 THR A C 1
ATOM 610 O O . THR A 1 100 ? 7.760 -36.944 59.925 1.00 98.10 100 THR A O 1
ATOM 614 N N . GLY A 1 101 ? 6.098 -35.404 59.930 1.00 92.34 101 GLY A N 1
ATOM 615 C CA . GLY A 1 101 ? 6.939 -34.238 60.180 1.00 91.68 101 GLY A CA 1
ATOM 616 C C . GLY A 1 101 ? 6.374 -33.341 61.264 1.00 94.61 101 GLY A C 1
ATOM 617 O O . GLY A 1 101 ? 5.223 -33.517 61.687 1.00 94.14 101 GLY A O 1
ATOM 618 N N . ARG A 1 102 ? 7.183 -32.374 61.729 1.00 90.41 102 ARG A N 1
ATOM 619 C CA . ARG A 1 102 ? 6.762 -31.419 62.759 1.00 90.13 102 ARG A CA 1
ATOM 620 C C . ARG A 1 102 ? 6.159 -30.168 62.120 1.00 91.12 102 ARG A C 1
ATOM 621 O O . ARG A 1 102 ? 6.577 -29.771 61.026 1.00 89.38 102 ARG A O 1
ATOM 629 N N . LEU A 1 103 ? 5.176 -29.547 62.801 1.00 86.92 103 LEU A N 1
ATOM 630 C CA . LEU A 1 103 ? 4.558 -28.307 62.321 1.00 85.62 103 LEU A CA 1
ATOM 631 C C . LEU A 1 103 ? 5.487 -27.149 62.684 1.00 90.69 103 LEU A C 1
ATOM 632 O O . LEU A 1 103 ? 5.899 -27.043 63.843 1.00 91.41 103 LEU A O 1
ATOM 637 N N . SER A 1 104 ? 5.855 -26.319 61.688 1.00 86.62 104 SER A N 1
ATOM 638 C CA . SER A 1 104 ? 6.781 -25.208 61.888 1.00 86.66 104 SER A CA 1
ATOM 639 C C . SER A 1 104 ? 6.291 -23.877 61.333 1.00 92.38 104 SER A C 1
ATOM 640 O O . SER A 1 104 ? 6.492 -22.858 61.988 1.00 92.77 104 SER A O 1
ATOM 643 N N . TYR A 1 105 ? 5.692 -23.866 60.121 1.00 89.89 105 TYR A N 1
ATOM 644 C CA . TYR A 1 105 ? 5.237 -22.628 59.471 1.00 90.07 105 TYR A CA 1
ATOM 645 C C . TYR A 1 105 ? 3.710 -22.459 59.481 1.00 94.99 105 TYR A C 1
ATOM 646 O O . TYR A 1 105 ? 2.997 -23.362 59.053 1.00 94.58 105 TYR A O 1
ATOM 655 N N . PHE A 1 106 ? 3.227 -21.298 59.990 1.00 92.00 106 PHE A N 1
ATOM 656 C CA . PHE A 1 106 ? 1.811 -20.927 60.128 1.00 91.84 106 PHE A CA 1
ATOM 657 C C . PHE A 1 106 ? 1.564 -19.519 59.606 1.00 98.25 106 PHE A C 1
ATOM 658 O O . PHE A 1 106 ? 2.425 -18.651 59.749 1.00 98.33 106 PHE A O 1
ATOM 666 N N . LEU A 1 107 ? 0.368 -19.282 59.044 1.00 96.73 107 LEU A N 1
ATOM 667 C CA . LEU A 1 107 ? -0.064 -17.981 58.525 1.00 97.93 107 LEU A CA 1
ATOM 668 C C . LEU A 1 107 ? -1.141 -17.368 59.439 1.00 103.90 107 LEU A C 1
ATOM 669 O O . LEU A 1 107 ? -2.090 -18.058 59.814 1.00 102.98 107 LEU A O 1
ATOM 674 N N . ILE A 1 108 ? -0.982 -16.077 59.799 1.00 102.05 108 ILE A N 1
ATOM 675 C CA . ILE A 1 108 ? -1.934 -15.320 60.614 1.00 102.59 108 ILE A CA 1
ATOM 676 C C . ILE A 1 108 ? -2.482 -14.170 59.768 1.00 108.39 108 ILE A C 1
ATOM 677 O O . ILE A 1 108 ? -1.711 -13.335 59.285 1.00 108.52 108 ILE A O 1
ATOM 682 N N . GLU A 1 109 ? -3.812 -14.148 59.579 1.00 105.92 109 GLU A N 1
ATOM 683 C CA . GLU A 1 109 ? -4.514 -13.151 58.771 1.00 107.01 109 GLU A CA 1
ATOM 684 C C . GLU A 1 109 ? -5.884 -12.757 59.382 1.00 111.20 109 GLU A C 1
ATOM 685 O O . GLU A 1 109 ? -6.417 -13.524 60.188 1.00 109.80 109 GLU A O 1
ATOM 691 N N . PRO A 1 110 ? -6.487 -11.600 58.991 1.00 109.30 110 PRO A N 1
ATOM 692 C CA . PRO A 1 110 ? -7.807 -11.242 59.550 1.00 109.57 110 PRO A CA 1
ATOM 693 C C . PRO A 1 110 ? -8.934 -12.186 59.124 1.00 112.67 110 PRO A C 1
ATOM 694 O O . PRO A 1 110 ? -8.916 -12.713 58.008 1.00 111.65 110 PRO A O 1
ATOM 698 N N . PHE A 1 111 ? -9.909 -12.398 60.029 1.00 109.57 111 PHE A N 1
ATOM 699 C CA . PHE A 1 111 ? -11.076 -13.243 59.782 1.00 109.70 111 PHE A CA 1
ATOM 700 C C . PHE A 1 111 ? -12.103 -12.441 58.992 1.00 113.65 111 PHE A C 1
ATOM 701 O O . PHE A 1 111 ? -12.593 -11.422 59.481 1.00 114.30 111 PHE A O 1
ATOM 709 N N . THR A 1 112 ? -12.426 -12.894 57.774 1.00 109.21 112 THR A N 1
ATOM 710 C CA . THR A 1 112 ? -13.426 -12.223 56.956 1.00 109.80 112 THR A CA 1
ATOM 711 C C . THR A 1 112 ? -14.763 -12.970 57.063 1.00 112.74 112 THR A C 1
ATOM 712 O O . THR A 1 112 ? -14.878 -14.103 56.578 1.00 110.82 112 THR A O 1
ATOM 716 N N . PRO A 1 113 ? -15.772 -12.346 57.732 1.00 110.16 113 PRO A N 1
ATOM 717 C CA . PRO A 1 113 ? -17.093 -12.982 57.840 1.00 110.55 113 PRO A CA 1
ATOM 718 C C . PRO A 1 113 ? -17.747 -12.954 56.466 1.00 114.08 113 PRO A C 1
ATOM 719 O O . PRO A 1 113 ? -17.892 -11.884 55.867 1.00 113.84 113 PRO A O 1
ATOM 723 N N . HIS A 1 114 ? -18.065 -14.145 55.942 1.00 110.52 114 HIS A N 1
ATOM 724 C CA . HIS A 1 114 ? -18.587 -14.315 54.592 1.00 111.40 114 HIS A CA 1
ATOM 725 C C . HIS A 1 114 ? -19.825 -15.205 54.500 1.00 116.40 114 HIS A C 1
ATOM 726 O O . HIS A 1 114 ? -20.058 -16.044 55.375 1.00 115.32 114 HIS A O 1
ATOM 733 N N . LYS A 1 115 ? -20.605 -15.020 53.419 1.00 120.07 115 LYS A N 1
ATOM 734 C CA . LYS A 1 115 ? -21.811 -15.795 53.122 1.00 120.59 115 LYS A CA 1
ATOM 735 C C . LYS A 1 115 ? -21.593 -16.616 51.845 1.00 121.99 115 LYS A C 1
ATOM 736 O O . LYS A 1 115 ? -21.817 -17.830 51.837 1.00 121.47 115 LYS A O 1
ATOM 742 N N . GLU A 1 116 ? -21.131 -15.946 50.781 1.00 116.60 116 GLU A N 1
ATOM 743 C CA . GLU A 1 116 ? -20.843 -16.544 49.479 1.00 114.79 116 GLU A CA 1
ATOM 744 C C . GLU A 1 116 ? -19.466 -17.234 49.533 1.00 116.15 116 GLU A C 1
ATOM 745 O O . GLU A 1 116 ? -18.678 -16.942 50.431 1.00 115.64 116 GLU A O 1
ATOM 751 N N . GLU A 1 117 ? -19.202 -18.176 48.607 1.00 111.11 117 GLU A N 1
ATOM 752 C CA . GLU A 1 117 ? -17.926 -18.904 48.498 1.00 109.42 117 GLU A CA 1
ATOM 753 C C . GLU A 1 117 ? -17.706 -19.330 47.054 1.00 109.25 117 GLU A C 1
ATOM 754 O O . GLU A 1 117 ? -18.322 -20.289 46.586 1.00 108.12 117 GLU A O 1
ATOM 760 N N . TYR A 1 118 ? -16.853 -18.583 46.340 1.00 103.59 118 TYR A N 1
ATOM 761 C CA . TYR A 1 118 ? -16.535 -18.846 44.938 1.00 101.38 118 TYR A CA 1
ATOM 762 C C . TYR A 1 118 ? -15.110 -19.361 44.770 1.00 99.44 118 TYR A C 1
ATOM 763 O O . TYR A 1 118 ? -14.242 -19.075 45.591 1.00 98.06 118 TYR A O 1
ATOM 772 N N . TYR A 1 119 ? -14.885 -20.135 43.709 1.00 92.53 119 TYR A N 1
ATOM 773 C CA . TYR A 1 119 ? -13.607 -20.762 43.382 1.00 89.88 119 TYR A CA 1
ATOM 774 C C . TYR A 1 119 ? -13.079 -20.250 42.047 1.00 88.60 119 TYR A C 1
ATOM 775 O O . TYR A 1 119 ? -13.854 -20.096 41.104 1.00 88.13 119 TYR A O 1
ATOM 784 N N . VAL A 1 120 ? -11.755 -20.042 41.957 1.00 81.74 120 VAL A N 1
ATOM 785 C CA . VAL A 1 120 ? -11.055 -19.647 40.728 1.00 78.80 120 VAL A CA 1
ATOM 786 C C . VAL A 1 120 ? -9.695 -20.336 40.653 1.00 79.96 120 VAL A C 1
ATOM 787 O O . VAL A 1 120 ? -8.956 -20.334 41.633 1.00 79.57 120 VAL A O 1
ATOM 791 N N . ALA A 1 121 ? -9.366 -20.923 39.495 1.00 75.24 121 ALA A N 1
ATOM 792 C CA . ALA A 1 121 ? -8.067 -21.563 39.282 1.00 73.35 121 ALA A CA 1
ATOM 793 C C . ALA A 1 121 ? -7.537 -21.376 37.870 1.00 73.54 121 ALA A C 1
ATOM 794 O O . ALA A 1 121 ? -8.284 -21.511 36.900 1.00 72.62 121 ALA A O 1
ATOM 796 N N . ILE A 1 122 ? -6.242 -21.050 37.757 1.00 67.84 122 ILE A N 1
ATOM 797 C CA . ILE A 1 122 ? -5.586 -20.890 36.468 1.00 65.90 122 ILE A CA 1
ATOM 798 C C . ILE A 1 122 ? -4.450 -21.902 36.371 1.00 69.75 122 ILE A C 1
ATOM 799 O O . ILE A 1 122 ? -3.600 -22.000 37.259 1.00 68.30 122 ILE A O 1
ATOM 804 N N . SER A 1 123 ? -4.490 -22.679 35.292 1.00 65.78 123 SER A N 1
ATOM 805 C CA . SER A 1 123 ? -3.558 -23.734 34.955 1.00 64.73 123 SER A CA 1
ATOM 806 C C . SER A 1 123 ? -3.294 -23.607 33.462 1.00 66.11 123 SER A C 1
ATOM 807 O O . SER A 1 123 ? -4.088 -22.985 32.761 1.00 67.77 123 SER A O 1
ATOM 810 N N . SER A 1 124 ? -2.232 -24.220 32.959 1.00 58.89 124 SER A N 1
ATOM 811 C CA . SER A 1 124 ? -1.976 -24.144 31.529 1.00 57.81 124 SER A CA 1
ATOM 812 C C . SER A 1 124 ? -2.001 -25.502 30.850 1.00 62.35 124 SER A C 1
ATOM 813 O O . SER A 1 124 ? -1.693 -26.505 31.485 1.00 62.95 124 SER A O 1
ATOM 816 N N . ASP A 1 125 ? -2.374 -25.528 29.555 1.00 58.49 125 ASP A N 1
ATOM 817 C CA . ASP A 1 125 ? -2.372 -26.720 28.705 1.00 58.30 125 ASP A CA 1
ATOM 818 C C . ASP A 1 125 ? -1.516 -26.415 27.469 1.00 64.44 125 ASP A C 1
ATOM 819 O O . ASP A 1 125 ? -0.990 -25.308 27.393 1.00 63.56 125 ASP A O 1
ATOM 824 N N . TYR A 1 126 ? -1.361 -27.357 26.512 1.00 62.52 126 TYR A N 1
ATOM 825 C CA . TYR A 1 126 ? -0.516 -27.126 25.333 1.00 62.38 126 TYR A CA 1
ATOM 826 C C . TYR A 1 126 ? -0.988 -25.987 24.399 1.00 67.63 126 TYR A C 1
ATOM 827 O O . TYR A 1 126 ? -0.176 -25.484 23.621 1.00 68.89 126 TYR A O 1
ATOM 836 N N . GLU A 1 127 ? -2.270 -25.583 24.473 1.00 64.07 127 GLU A N 1
ATOM 837 C CA . GLU A 1 127 ? -2.853 -24.564 23.581 1.00 64.09 127 GLU A CA 1
ATOM 838 C C . GLU A 1 127 ? -3.014 -23.173 24.213 1.00 65.59 127 GLU A C 1
ATOM 839 O O . GLU A 1 127 ? -3.226 -22.190 23.495 1.00 64.96 127 GLU A O 1
ATOM 845 N N . GLY A 1 128 ? -2.892 -23.109 25.537 1.00 60.80 128 GLY A N 1
ATOM 846 C CA . GLY A 1 128 ? -2.976 -21.866 26.289 1.00 60.27 128 GLY A CA 1
ATOM 847 C C . GLY A 1 128 ? -3.176 -22.070 27.768 1.00 62.57 128 GLY A C 1
ATOM 848 O O . GLY A 1 128 ? -2.658 -23.030 28.342 1.00 64.29 128 GLY A O 1
ATOM 849 N N . ASP A 1 129 ? -3.915 -21.147 28.387 1.00 56.00 129 ASP A N 1
ATOM 850 C CA . ASP A 1 129 ? -4.244 -21.163 29.817 1.00 55.10 129 ASP A CA 1
ATOM 851 C C . ASP A 1 129 ? -5.733 -21.431 30.009 1.00 57.94 129 ASP A C 1
ATOM 852 O O . ASP A 1 129 ? -6.550 -21.002 29.194 1.00 56.26 129 ASP A O 1
ATOM 857 N N . ASN A 1 130 ? -6.084 -22.156 31.068 1.00 55.98 130 ASN A N 1
ATOM 858 C CA . ASN A 1 130 ? -7.486 -22.453 31.386 1.00 56.14 130 ASN A CA 1
ATOM 859 C C . ASN A 1 130 ? -7.850 -21.840 32.714 1.00 61.69 130 ASN A C 1
ATOM 860 O O . ASN A 1 130 ? -7.145 -22.048 33.695 1.00 62.04 130 ASN A O 1
ATOM 865 N N . ILE A 1 131 ? -8.928 -21.050 32.736 1.00 60.68 131 ILE A N 1
ATOM 866 C CA . ILE A 1 131 ? -9.486 -20.423 33.939 1.00 60.59 131 ILE A CA 1
ATOM 867 C C . ILE A 1 131 ? -10.700 -21.268 34.353 1.00 67.59 131 ILE A C 1
ATOM 868 O O . ILE A 1 131 ? -11.559 -21.562 33.521 1.00 67.71 131 ILE A O 1
ATOM 873 N N . PHE A 1 132 ? -10.753 -21.670 35.625 1.00 66.27 132 PHE A N 1
ATOM 874 C CA . PHE A 1 132 ? -11.839 -22.470 36.179 1.00 68.13 132 PHE A CA 1
ATOM 875 C C . PHE A 1 132 ? -12.582 -21.641 37.209 1.00 74.78 132 PHE A C 1
ATOM 876 O O . PHE A 1 132 ? -11.947 -20.967 38.017 1.00 74.26 132 PHE A O 1
ATOM 884 N N . PHE A 1 133 ? -13.920 -21.624 37.133 1.00 73.99 133 PHE A N 1
ATOM 885 C CA . PHE A 1 133 ? -14.750 -20.869 38.060 1.00 75.99 133 PHE A CA 1
ATOM 886 C C . PHE A 1 133 ? -15.974 -21.659 38.494 1.00 82.30 133 PHE A C 1
ATOM 887 O O . PHE A 1 133 ? -16.604 -22.334 37.675 1.00 82.02 133 PHE A O 1
ATOM 895 N N . SER A 1 134 ? -16.323 -21.536 39.783 1.00 80.54 134 SER A N 1
ATOM 896 C CA . SER A 1 134 ? -17.512 -22.143 40.370 1.00 82.54 134 SER A CA 1
ATOM 897 C C . SER A 1 134 ? -18.079 -21.281 41.498 1.00 88.11 134 SER A C 1
ATOM 898 O O . SER A 1 134 ? -17.377 -20.419 42.041 1.00 86.97 134 SER A O 1
ATOM 901 N N . MET A 1 135 ? -19.370 -21.535 41.827 1.00 86.33 135 MET A N 1
ATOM 902 C CA . MET A 1 135 ? -20.162 -20.900 42.878 1.00 104.55 135 MET A CA 1
ATOM 903 C C . MET A 1 135 ? -20.558 -21.974 43.888 1.00 133.60 135 MET A C 1
ATOM 904 O O . MET A 1 135 ? -20.281 -21.847 45.076 1.00 98.16 135 MET A O 1
ATOM 909 N N . LYS A 1 147 ? -20.708 -28.257 37.173 1.00 109.65 147 LYS A N 1
ATOM 910 C CA . LYS A 1 147 ? -20.629 -27.437 38.384 1.00 108.68 147 LYS A CA 1
ATOM 911 C C . LYS A 1 147 ? -19.560 -26.343 38.256 1.00 108.17 147 LYS A C 1
ATOM 912 O O . LYS A 1 147 ? -19.713 -25.260 38.830 1.00 107.37 147 LYS A O 1
ATOM 918 N N . VAL A 1 148 ? -18.483 -26.636 37.506 1.00 101.53 148 VAL A N 1
ATOM 919 C CA . VAL A 1 148 ? -17.353 -25.733 37.269 1.00 98.62 148 VAL A CA 1
ATOM 920 C C . VAL A 1 148 ? -17.323 -25.346 35.784 1.00 100.04 148 VAL A C 1
ATOM 921 O O . VAL A 1 148 ? -17.347 -26.225 34.918 1.00 100.61 148 VAL A O 1
ATOM 925 N N . ILE A 1 149 ? -17.248 -24.033 35.498 1.00 92.90 149 ILE A N 1
ATOM 926 C CA . ILE A 1 149 ? -17.133 -23.522 34.130 1.00 90.41 149 ILE A CA 1
ATOM 927 C C . ILE A 1 149 ? -15.657 -23.320 33.785 1.00 88.67 149 ILE A C 1
ATOM 928 O O . ILE A 1 149 ? -14.871 -22.899 34.637 1.00 86.12 149 ILE A O 1
ATOM 933 N N . SER A 1 150 ? -15.289 -23.632 32.539 1.00 83.07 150 SER A N 1
ATOM 934 C CA . SER A 1 150 ? -13.921 -23.517 32.047 1.00 80.23 150 SER A CA 1
ATOM 935 C C . SER A 1 150 ? -13.835 -22.480 30.928 1.00 80.78 150 SER A C 1
ATOM 936 O O . SER A 1 150 ? -14.673 -22.494 30.019 1.00 82.19 150 SER A O 1
ATOM 939 N N . ILE A 1 151 ? -12.830 -21.575 31.007 1.00 72.32 151 ILE A N 1
ATOM 940 C CA . ILE A 1 151 ? -12.567 -20.513 30.025 1.00 70.31 151 ILE A CA 1
ATOM 941 C C . ILE A 1 151 ? -11.135 -20.700 29.510 1.00 70.55 151 ILE A C 1
ATOM 942 O O . ILE A 1 151 ? -10.186 -20.516 30.276 1.00 68.33 151 ILE A O 1
ATOM 947 N N . HIS A 1 152 ? -10.983 -21.036 28.223 1.00 64.96 152 HIS A N 1
ATOM 948 C CA . HIS A 1 152 ? -9.676 -21.222 27.625 1.00 62.78 152 HIS A CA 1
ATOM 949 C C . HIS A 1 152 ? -9.178 -19.920 27.019 1.00 68.57 152 HIS A C 1
ATOM 950 O O . HIS A 1 152 ? -9.892 -19.289 26.245 1.00 71.52 152 HIS A O 1
ATOM 957 N N . VAL A 1 153 ? -7.942 -19.530 27.364 1.00 63.82 153 VAL A N 1
ATOM 958 C CA . VAL A 1 153 ? -7.272 -18.325 26.869 1.00 64.15 153 VAL A CA 1
ATOM 959 C C . VAL A 1 153 ? -6.149 -18.800 25.946 1.00 68.08 153 VAL A C 1
ATOM 960 O O . VAL A 1 153 ? -5.206 -19.439 26.410 1.00 67.72 153 VAL A O 1
ATOM 964 N N . ASP A 1 154 ? -6.290 -18.545 24.637 1.00 64.52 154 ASP A N 1
ATOM 965 C CA . ASP A 1 154 ? -5.311 -18.945 23.633 1.00 63.30 154 ASP A CA 1
ATOM 966 C C . ASP A 1 154 ? -3.999 -18.212 23.880 1.00 63.74 154 ASP A C 1
ATOM 967 O O . ASP A 1 154 ? -4.005 -17.039 24.278 1.00 62.86 154 ASP A O 1
ATOM 972 N N . SER A 1 155 ? -2.878 -18.933 23.694 1.00 59.64 155 SER A N 1
ATOM 973 C CA . SER A 1 155 ? -1.508 -18.452 23.905 1.00 58.24 155 SER A CA 1
ATOM 974 C C . SER A 1 155 ? -1.193 -17.171 23.146 1.00 65.33 155 SER A C 1
ATOM 975 O O . SER A 1 155 ? -0.579 -16.264 23.709 1.00 65.81 155 SER A O 1
ATOM 978 N N . LEU A 1 156 ? -1.625 -17.085 21.884 1.00 63.55 156 LEU A N 1
ATOM 979 C CA . LEU A 1 156 ? -1.323 -15.933 21.044 1.00 65.25 156 LEU A CA 1
ATOM 980 C C . LEU A 1 156 ? -2.357 -14.821 21.098 1.00 72.84 156 LEU A C 1
ATOM 981 O O . LEU A 1 156 ? -1.973 -13.653 21.002 1.00 73.96 156 LEU A O 1
ATOM 986 N N . GLU A 1 157 ? -3.647 -15.169 21.258 1.00 71.08 157 GLU A N 1
ATOM 987 C CA . GLU A 1 157 ? -4.742 -14.198 21.275 1.00 73.25 157 GLU A CA 1
ATOM 988 C C . GLU A 1 157 ? -4.881 -13.412 22.594 1.00 79.92 157 GLU A C 1
ATOM 989 O O . GLU A 1 157 ? -5.227 -12.226 22.560 1.00 80.56 157 GLU A O 1
ATOM 995 N N . GLY A 1 158 ? -4.636 -14.070 23.728 1.00 77.08 158 GLY A N 1
ATOM 996 C CA . GLY A 1 158 ? -4.751 -13.431 25.036 1.00 77.72 158 GLY A CA 1
ATOM 997 C C . GLY A 1 158 ? -6.187 -13.294 25.521 1.00 84.22 158 GLY A C 1
ATOM 998 O O . GLY A 1 158 ? -7.116 -13.805 24.880 1.00 83.62 158 GLY A O 1
ATOM 999 N N . ILE A 1 159 ? -6.375 -12.624 26.683 1.00 82.35 159 ILE A N 1
ATOM 1000 C CA . ILE A 1 159 ? -7.688 -12.442 27.319 1.00 83.69 159 ILE A CA 1
ATOM 1001 C C . ILE A 1 159 ? -8.591 -11.418 26.578 1.00 90.83 159 ILE A C 1
ATOM 1002 O O . ILE A 1 159 ? -9.808 -11.598 26.565 1.00 91.52 159 ILE A O 1
ATOM 1007 N N . ASP A 1 160 ? -8.003 -10.359 25.978 1.00 89.63 160 ASP A N 1
ATOM 1008 C CA . ASP A 1 160 ? -8.710 -9.286 25.254 1.00 92.04 160 ASP A CA 1
ATOM 1009 C C . ASP A 1 160 ? -9.569 -9.810 24.091 1.00 98.24 160 ASP A C 1
ATOM 1010 O O . ASP A 1 160 ? -10.595 -9.206 23.746 1.00 98.57 160 ASP A O 1
ATOM 1015 N N . ALA A 1 161 ? -9.155 -10.964 23.522 1.00 95.03 161 ALA A N 1
ATOM 1016 C CA . ALA A 1 161 ? -9.852 -11.658 22.442 1.00 95.96 161 ALA A CA 1
ATOM 1017 C C . ALA A 1 161 ? -11.122 -12.404 22.952 1.00 99.85 161 ALA A C 1
ATOM 1018 O O . ALA A 1 161 ? -11.866 -12.974 22.142 1.00 101.23 161 ALA A O 1
ATOM 1020 N N . LEU A 1 162 ? -11.376 -12.372 24.285 1.00 93.40 162 LEU A N 1
ATOM 1021 C CA . LEU A 1 162 ? -12.485 -13.086 24.914 1.00 91.89 162 LEU A CA 1
ATOM 1022 C C . LEU A 1 162 ? -13.490 -12.255 25.673 1.00 92.94 162 LEU A C 1
ATOM 1023 O O . LEU A 1 162 ? -13.113 -11.372 26.463 1.00 91.59 162 LEU A O 1
ATOM 1028 N N A ASP A 1 163 ? -14.781 -12.514 25.393 0.52 91.00 163 ASP A N 1
ATOM 1029 N N B ASP A 1 163 ? -14.778 -12.645 25.525 0.48 87.90 163 ASP A N 1
ATOM 1030 C CA A ASP A 1 163 ? -15.934 -11.906 26.048 0.52 92.25 163 ASP A CA 1
ATOM 1031 C CA B ASP A 1 163 ? -15.917 -12.103 26.252 0.48 87.60 163 ASP A CA 1
ATOM 1032 C C A ASP A 1 163 ? -16.427 -12.956 27.031 0.52 94.64 163 ASP A C 1
ATOM 1033 C C B ASP A 1 163 ? -16.100 -13.044 27.448 0.48 86.38 163 ASP A C 1
ATOM 1034 O O A ASP A 1 163 ? -16.437 -14.145 26.695 0.52 93.36 163 ASP A O 1
ATOM 1035 O O B ASP A 1 163 ? -16.802 -14.058 27.353 0.48 86.06 163 ASP A O 1
ATOM 1044 N N A VAL A 1 164 ? -16.832 -12.537 28.239 0.52 91.14 164 VAL A N 1
ATOM 1045 N N B VAL A 1 164 ? -15.402 -12.726 28.552 0.48 78.91 164 VAL A N 1
ATOM 1046 C CA A VAL A 1 164 ? -17.265 -13.517 29.228 0.52 90.19 164 VAL A CA 1
ATOM 1047 C CA B VAL A 1 164 ? -15.398 -13.456 29.826 0.48 76.38 164 VAL A CA 1
ATOM 1048 C C A VAL A 1 164 ? -18.809 -13.585 29.320 0.52 94.96 164 VAL A C 1
ATOM 1049 C C B VAL A 1 164 ? -16.818 -13.481 30.469 0.48 80.31 164 VAL A C 1
ATOM 1050 O O A VAL A 1 164 ? -19.451 -12.934 30.153 0.52 95.21 164 VAL A O 1
ATOM 1051 O O B VAL A 1 164 ? -17.200 -14.506 31.041 0.48 79.09 164 VAL A O 1
ATOM 1058 N N A GLY A 1 165 ? -19.355 -14.395 28.419 0.52 91.10 165 GLY A N 1
ATOM 1059 N N B GLY A 1 165 ? -17.576 -12.380 30.308 0.48 77.71 165 GLY A N 1
ATOM 1060 C CA A GLY A 1 165 ? -20.756 -14.779 28.336 0.52 91.99 165 GLY A CA 1
ATOM 1061 C CA B GLY A 1 165 ? -18.943 -12.172 30.797 0.48 79.02 165 GLY A CA 1
ATOM 1062 C C A GLY A 1 165 ? -20.847 -16.247 28.722 0.52 93.24 165 GLY A C 1
ATOM 1063 C C B GLY A 1 165 ? -19.851 -13.385 30.772 0.48 83.09 165 GLY A C 1
ATOM 1064 O O A GLY A 1 165 ? -21.945 -16.795 28.865 0.52 93.95 165 GLY A O 1
ATOM 1065 O O B GLY A 1 165 ? -20.588 -13.623 31.730 0.48 81.75 165 GLY A O 1
ATOM 1066 N N A SER A 1 166 ? -19.652 -16.882 28.907 0.52 86.13 166 SER A N 1
ATOM 1067 N N B SER A 1 166 ? -19.771 -14.175 29.682 0.48 81.46 166 SER A N 1
ATOM 1068 C CA A SER A 1 166 ? -19.409 -18.278 29.304 0.52 84.26 166 SER A CA 1
ATOM 1069 C CA B SER A 1 166 ? -20.478 -15.442 29.492 0.48 82.76 166 SER A CA 1
ATOM 1070 C C A SER A 1 166 ? -19.532 -18.496 30.829 0.52 85.69 166 SER A C 1
ATOM 1071 C C B SER A 1 166 ? -19.865 -16.487 30.477 0.48 86.59 166 SER A C 1
ATOM 1072 O O A SER A 1 166 ? -19.509 -19.637 31.296 0.52 84.52 166 SER A O 1
ATOM 1073 O O B SER A 1 166 ? -18.977 -17.277 30.129 0.48 84.57 166 SER A O 1
ATOM 1078 N N A LYS A 1 167 ? -19.672 -17.398 31.588 0.52 81.53 167 LYS A N 1
ATOM 1079 N N B LYS A 1 167 ? -20.340 -16.413 31.733 0.48 84.71 167 LYS A N 1
ATOM 1080 C CA A LYS A 1 167 ? -19.824 -17.375 33.040 0.52 81.28 167 LYS A CA 1
ATOM 1081 C CA B LYS A 1 167 ? -19.983 -17.192 32.923 0.48 83.75 167 LYS A CA 1
ATOM 1082 C C A LYS A 1 167 ? -21.217 -17.843 33.501 0.52 89.74 167 LYS A C 1
ATOM 1083 C C B LYS A 1 167 ? -21.309 -17.752 33.515 0.48 90.70 167 LYS A C 1
ATOM 1084 O O A LYS A 1 167 ? -22.198 -17.752 32.755 0.52 90.43 167 LYS A O 1
ATOM 1085 O O B LYS A 1 167 ? -22.341 -17.670 32.841 0.48 91.31 167 LYS A O 1
ATOM 1096 N N . LEU A 1 168 ? -21.291 -18.308 34.755 1.00 88.50 168 LEU A N 1
ATOM 1097 C CA . LEU A 1 168 ? -22.503 -18.823 35.410 1.00 91.79 168 LEU A CA 1
ATOM 1098 C C . LEU A 1 168 ? -23.537 -17.693 35.694 1.00 100.24 168 LEU A C 1
ATOM 1099 O O . LEU A 1 168 ? -23.247 -16.812 36.503 1.00 100.19 168 LEU A O 1
ATOM 1104 N N . PRO A 1 169 ? -24.730 -17.660 35.045 1.00 99.59 169 PRO A N 1
ATOM 1105 C CA . PRO A 1 169 ? -25.670 -16.554 35.325 1.00 100.86 169 PRO A CA 1
ATOM 1106 C C . PRO A 1 169 ? -26.521 -16.739 36.584 1.00 105.33 169 PRO A C 1
ATOM 1107 O O . PRO A 1 169 ? -26.934 -15.748 37.187 1.00 104.23 169 PRO A O 1
ATOM 1111 N N . ALA A 1 170 ? -26.748 -18.015 36.974 1.00 103.61 170 ALA A N 1
ATOM 1112 C CA . ALA A 1 170 ? -27.542 -18.512 38.102 1.00 105.43 170 ALA A CA 1
ATOM 1113 C C . ALA A 1 170 ? -27.636 -17.559 39.300 1.00 111.10 170 ALA A C 1
ATOM 1114 O O . ALA A 1 170 ? -28.746 -17.119 39.636 1.00 113.18 170 ALA A O 1
ATOM 1116 N N . GLU A 1 171 ? -26.487 -17.212 39.917 1.00 105.68 171 GLU A N 1
ATOM 1117 C CA . GLU A 1 171 ? -26.474 -16.303 41.068 1.00 105.58 171 GLU A CA 1
ATOM 1118 C C . GLU A 1 171 ? -25.700 -15.025 40.754 1.00 108.36 171 GLU A C 1
ATOM 1119 O O . GLU A 1 171 ? -25.917 -14.005 41.419 1.00 108.80 171 GLU A O 1
ATOM 1125 N N . LEU A 1 172 ? -24.816 -15.071 39.726 1.00 102.64 172 LEU A N 1
ATOM 1126 C CA . LEU A 1 172 ? -24.010 -13.923 39.313 1.00 100.85 172 LEU A CA 1
ATOM 1127 C C . LEU A 1 172 ? -24.854 -12.892 38.577 1.00 106.72 172 LEU A C 1
ATOM 1128 O O . LEU A 1 172 ? -24.922 -12.877 37.343 1.00 107.80 172 LEU A O 1
ATOM 1133 N N . GLY A 1 173 ? -25.506 -12.050 39.355 1.00 103.27 173 GLY A N 1
ATOM 1134 C CA . GLY A 1 173 ? -26.311 -10.963 38.833 1.00 104.41 173 GLY A CA 1
ATOM 1135 C C . GLY A 1 173 ? -25.555 -9.691 39.112 1.00 106.91 173 GLY A C 1
ATOM 1136 O O . GLY A 1 173 ? -24.673 -9.305 38.335 1.00 105.39 173 GLY A O 1
ATOM 1137 N N . ASP A 1 174 ? -25.832 -9.100 40.293 1.00 103.37 174 ASP A N 1
ATOM 1138 C CA . ASP A 1 174 ? -25.194 -7.887 40.809 1.00 102.99 174 ASP A CA 1
ATOM 1139 C C . ASP A 1 174 ? -23.661 -8.072 40.922 1.00 102.55 174 ASP A C 1
ATOM 1140 O O . ASP A 1 174 ? -22.924 -7.088 40.850 1.00 102.14 174 ASP A O 1
ATOM 1145 N N . LYS A 1 175 ? -23.201 -9.338 41.060 1.00 95.64 175 LYS A N 1
ATOM 1146 C CA . LYS A 1 175 ? -21.796 -9.724 41.222 1.00 92.73 175 LYS A CA 1
ATOM 1147 C C . LYS A 1 175 ? -21.227 -10.527 40.026 1.00 93.56 175 LYS A C 1
ATOM 1148 O O . LYS A 1 175 ? -20.546 -11.526 40.250 1.00 92.55 175 LYS A O 1
ATOM 1154 N N . ARG A 1 176 ? -21.478 -10.087 38.768 1.00 88.25 176 ARG A N 1
ATOM 1155 C CA . ARG A 1 176 ? -20.976 -10.788 37.575 1.00 86.12 176 ARG A CA 1
ATOM 1156 C C . ARG A 1 176 ? -19.882 -10.018 36.854 1.00 86.83 176 ARG A C 1
ATOM 1157 O O . ARG A 1 176 ? -18.866 -10.614 36.494 1.00 84.56 176 ARG A O 1
ATOM 1165 N N . ALA A 1 177 ? -20.098 -8.708 36.615 1.00 82.91 177 ALA A N 1
ATOM 1166 C CA . ALA A 1 177 ? -19.134 -7.841 35.940 1.00 81.54 177 ALA A CA 1
ATOM 1167 C C . ALA A 1 177 ? -17.869 -7.672 36.787 1.00 83.60 177 ALA A C 1
ATOM 1168 O O . ALA A 1 177 ? -16.776 -7.557 36.222 1.00 80.62 177 ALA A O 1
ATOM 1170 N N . LEU A 1 178 ? -18.020 -7.704 38.140 1.00 80.84 178 LEU A N 1
ATOM 1171 C CA . LEU A 1 178 ? -16.907 -7.599 39.082 1.00 80.35 178 LEU A CA 1
ATOM 1172 C C . LEU A 1 178 ? -15.983 -8.812 39.049 1.00 86.33 178 LEU A C 1
ATOM 1173 O O . LEU A 1 178 ? -14.762 -8.636 39.044 1.00 85.33 178 LEU A O 1
ATOM 1178 N N . VAL A 1 179 ? -16.560 -10.034 39.005 1.00 84.82 179 VAL A N 1
ATOM 1179 C CA . VAL A 1 179 ? -15.803 -11.290 38.941 1.00 83.74 179 VAL A CA 1
ATOM 1180 C C . VAL A 1 179 ? -15.164 -11.443 37.551 1.00 88.34 179 VAL A C 1
ATOM 1181 O O . VAL A 1 179 ? -14.016 -11.895 37.462 1.00 88.27 179 VAL A O 1
ATOM 1185 N N . GLU A 1 180 ? -15.882 -11.026 36.474 1.00 84.85 180 GLU A N 1
ATOM 1186 C CA . GLU A 1 180 ? -15.381 -11.038 35.088 1.00 83.65 180 GLU A CA 1
ATOM 1187 C C . GLU A 1 180 ? -14.094 -10.209 35.047 1.00 86.14 180 GLU A C 1
ATOM 1188 O O . GLU A 1 180 ? -13.068 -10.693 34.586 1.00 83.95 180 GLU A O 1
ATOM 1194 N N . GLU A 1 181 ? -14.160 -8.982 35.590 1.00 83.88 181 GLU A N 1
ATOM 1195 C CA . GLU A 1 181 ? -13.057 -8.039 35.713 1.00 83.47 181 GLU A CA 1
ATOM 1196 C C . GLU A 1 181 ? -11.911 -8.594 36.565 1.00 84.31 181 GLU A C 1
ATOM 1197 O O . GLU A 1 181 ? -10.750 -8.410 36.190 1.00 83.90 181 GLU A O 1
ATOM 1203 N N . PHE A 1 182 ? -12.236 -9.281 37.686 1.00 78.72 182 PHE A N 1
ATOM 1204 C CA . PHE A 1 182 ? -11.269 -9.864 38.623 1.00 77.50 182 PHE A CA 1
ATOM 1205 C C . PHE A 1 182 ? -10.514 -11.069 38.069 1.00 77.58 182 PHE A C 1
ATOM 1206 O O . PHE A 1 182 ? -9.290 -11.140 38.215 1.00 75.17 182 PHE A O 1
ATOM 1214 N N . ILE A 1 183 ? -11.235 -12.029 37.465 1.00 73.52 183 ILE A N 1
ATOM 1215 C CA . ILE A 1 183 ? -10.586 -13.211 36.891 1.00 72.15 183 ILE A CA 1
ATOM 1216 C C . ILE A 1 183 ? -9.759 -12.810 35.641 1.00 75.03 183 ILE A C 1
ATOM 1217 O O . ILE A 1 183 ? -8.758 -13.469 35.345 1.00 71.95 183 ILE A O 1
ATOM 1222 N N . THR A 1 184 ? -10.139 -11.686 34.973 1.00 73.54 184 THR A N 1
ATOM 1223 C CA . THR A 1 184 ? -9.409 -11.104 33.834 1.00 73.74 184 THR A CA 1
ATOM 1224 C C . THR A 1 184 ? -8.065 -10.555 34.341 1.00 75.74 184 THR A C 1
ATOM 1225 O O . THR A 1 184 ? -7.041 -10.782 33.703 1.00 72.70 184 THR A O 1
ATOM 1229 N N . ALA A 1 185 ? -8.090 -9.869 35.506 1.00 74.69 185 ALA A N 1
ATOM 1230 C CA . ALA A 1 185 ? -6.919 -9.307 36.194 1.00 74.86 185 ALA A CA 1
ATOM 1231 C C . ALA A 1 185 ? -6.022 -10.431 36.725 1.00 76.35 185 ALA A C 1
ATOM 1232 O O . ALA A 1 185 ? -4.793 -10.342 36.622 1.00 75.83 185 ALA A O 1
ATOM 1234 N N . LEU A 1 186 ? -6.648 -11.496 37.270 1.00 71.60 186 LEU A N 1
ATOM 1235 C CA . LEU A 1 186 ? -5.961 -12.669 37.811 1.00 70.46 186 LEU A CA 1
ATOM 1236 C C . LEU A 1 186 ? -5.167 -13.391 36.734 1.00 72.44 186 LEU A C 1
ATOM 1237 O O . LEU A 1 186 ? -4.054 -13.829 37.015 1.00 70.74 186 LEU A O 1
ATOM 1242 N N . TRP A 1 187 ? -5.716 -13.471 35.496 1.00 69.57 187 TRP A N 1
ATOM 1243 C CA . TRP A 1 187 ? -5.028 -14.056 34.340 1.00 68.76 187 TRP A CA 1
ATOM 1244 C C . TRP A 1 187 ? -3.804 -13.222 33.978 1.00 72.44 187 TRP A C 1
ATOM 1245 O O . TRP A 1 187 ? -2.758 -13.790 33.684 1.00 72.56 187 TRP A O 1
ATOM 1256 N N . ARG A 1 188 ? -3.938 -11.882 33.989 1.00 68.69 188 ARG A N 1
ATOM 1257 C CA . ARG A 1 188 ? -2.850 -10.956 33.670 1.00 68.02 188 ARG A CA 1
ATOM 1258 C C . ARG A 1 188 ? -1.745 -11.111 34.717 1.00 69.73 188 ARG A C 1
ATOM 1259 O O . ARG A 1 188 ? -0.565 -11.194 34.373 1.00 67.10 188 ARG A O 1
ATOM 1267 N N . PHE A 1 189 ? -2.152 -11.242 35.986 1.00 67.36 189 PHE A N 1
ATOM 1268 C CA . PHE A 1 189 ? -1.267 -11.475 37.122 1.00 67.46 189 PHE A CA 1
ATOM 1269 C C . PHE A 1 189 ? -0.551 -12.828 36.958 1.00 68.77 189 PHE A C 1
ATOM 1270 O O . PHE A 1 189 ? 0.651 -12.904 37.162 1.00 68.28 189 PHE A O 1
ATOM 1278 N N . TYR A 1 190 ? -1.279 -13.874 36.538 1.00 63.17 190 TYR A N 1
ATOM 1279 C CA . TYR A 1 190 ? -0.754 -15.224 36.296 1.00 60.77 190 TYR A CA 1
ATOM 1280 C C . TYR A 1 190 ? 0.325 -15.181 35.172 1.00 65.60 190 TYR A C 1
ATOM 1281 O O . TYR A 1 190 ? 1.446 -15.700 35.333 1.00 62.77 190 TYR A O 1
ATOM 1290 N N . SER A 1 191 ? -0.046 -14.520 34.050 1.00 63.57 191 SER A N 1
ATOM 1291 C CA . SER A 1 191 ? 0.732 -14.353 32.833 1.00 63.58 191 SER A CA 1
ATOM 1292 C C . SER A 1 191 ? 2.003 -13.523 32.980 1.00 69.61 191 SER A C 1
ATOM 1293 O O . SER A 1 191 ? 3.000 -13.837 32.336 1.00 68.96 191 SER A O 1
ATOM 1296 N N . ASP A 1 192 ? 1.955 -12.440 33.765 1.00 68.01 192 ASP A N 1
ATOM 1297 C CA . ASP A 1 192 ? 3.095 -11.544 33.922 1.00 67.90 192 ASP A CA 1
ATOM 1298 C C . ASP A 1 192 ? 4.007 -11.889 35.095 1.00 71.02 192 ASP A C 1
ATOM 1299 O O . ASP A 1 192 ? 5.155 -11.447 35.099 1.00 71.33 192 ASP A O 1
ATOM 1304 N N . THR A 1 193 ? 3.511 -12.667 36.086 1.00 66.36 193 THR A N 1
ATOM 1305 C CA . THR A 1 193 ? 4.286 -13.002 37.290 1.00 65.73 193 THR A CA 1
ATOM 1306 C C . THR A 1 193 ? 4.887 -14.453 37.259 1.00 68.18 193 THR A C 1
ATOM 1307 O O . THR A 1 193 ? 5.491 -14.895 38.246 1.00 68.93 193 THR A O 1
ATOM 1311 N N . GLY A 1 194 ? 4.784 -15.136 36.122 1.00 61.06 194 GLY A N 1
ATOM 1312 C CA . GLY A 1 194 ? 5.397 -16.447 35.933 1.00 59.50 194 GLY A CA 1
ATOM 1313 C C . GLY A 1 194 ? 4.869 -17.600 36.758 1.00 61.89 194 GLY A C 1
ATOM 1314 O O . GLY A 1 194 ? 5.644 -18.468 37.189 1.00 60.03 194 GLY A O 1
ATOM 1315 N N . PHE A 1 195 ? 3.540 -17.621 36.951 1.00 57.75 195 PHE A N 1
ATOM 1316 C CA . PHE A 1 195 ? 2.859 -18.682 37.668 1.00 57.25 195 PHE A CA 1
ATOM 1317 C C . PHE A 1 195 ? 2.656 -19.850 36.738 1.00 58.36 195 PHE A C 1
ATOM 1318 O O . PHE A 1 195 ? 2.505 -19.672 35.530 1.00 55.93 195 PHE A O 1
ATOM 1326 N N . ALA A 1 196 ? 2.644 -21.043 37.308 1.00 56.27 196 ALA A N 1
ATOM 1327 C CA . ALA A 1 196 ? 2.379 -22.287 36.588 1.00 55.92 196 ALA A CA 1
ATOM 1328 C C . ALA A 1 196 ? 0.996 -22.808 37.035 1.00 59.42 196 ALA A C 1
ATOM 1329 O O . ALA A 1 196 ? 0.371 -23.609 36.331 1.00 57.42 196 ALA A O 1
ATOM 1331 N N . TYR A 1 197 ? 0.536 -22.319 38.209 1.00 57.77 197 TYR A N 1
ATOM 1332 C CA . TYR A 1 197 ? -0.722 -22.663 38.850 1.00 60.02 197 TYR A CA 1
ATOM 1333 C C . TYR A 1 197 ? -1.119 -21.645 39.932 1.00 65.10 197 TYR A C 1
ATOM 1334 O O . TYR A 1 197 ? -0.289 -21.214 40.727 1.00 63.66 197 TYR A O 1
ATOM 1343 N N . VAL A 1 198 ? -2.402 -21.295 39.965 1.00 65.39 198 VAL A N 1
ATOM 1344 C CA . VAL A 1 198 ? -3.007 -20.415 40.971 1.00 67.42 198 VAL A CA 1
ATOM 1345 C C . VAL A 1 198 ? -4.400 -20.932 41.311 1.00 71.39 198 VAL A C 1
ATOM 1346 O O . VAL A 1 198 ? -5.150 -21.300 40.412 1.00 70.24 198 VAL A O 1
ATOM 1350 N N . GLU A 1 199 ? -4.723 -20.992 42.605 1.00 69.96 199 GLU A N 1
ATOM 1351 C CA . GLU A 1 199 ? -6.020 -21.450 43.079 1.00 70.94 199 GLU A CA 1
ATOM 1352 C C . GLU A 1 199 ? -6.484 -20.630 44.260 1.00 75.07 199 GLU A C 1
ATOM 1353 O O . GLU A 1 199 ? -5.803 -20.584 45.281 1.00 75.59 199 GLU A O 1
ATOM 1359 N N . ILE A 1 200 ? -7.642 -19.978 44.109 1.00 72.04 200 ILE A N 1
ATOM 1360 C CA . ILE A 1 200 ? -8.317 -19.240 45.178 1.00 73.42 200 ILE A CA 1
ATOM 1361 C C . ILE A 1 200 ? -9.588 -20.050 45.502 1.00 78.75 200 ILE A C 1
ATOM 1362 O O . ILE A 1 200 ? -10.572 -20.003 44.765 1.00 77.54 200 ILE A O 1
ATOM 1367 N N . ASN A 1 201 ? -9.502 -20.873 46.549 1.00 78.19 201 ASN A N 1
ATOM 1368 C CA . ASN A 1 201 ? -10.553 -21.782 46.969 1.00 80.29 201 ASN A CA 1
ATOM 1369 C C . ASN A 1 201 ? -10.763 -21.732 48.480 1.00 88.58 201 ASN A C 1
ATOM 1370 O O . ASN A 1 201 ? -10.117 -22.480 49.216 1.00 89.79 201 ASN A O 1
ATOM 1375 N N . PRO A 1 202 ? -11.636 -20.835 48.973 1.00 86.88 202 PRO A N 1
ATOM 1376 C CA . PRO A 1 202 ? -12.531 -19.941 48.235 1.00 87.02 202 PRO A CA 1
ATOM 1377 C C . PRO A 1 202 ? -12.188 -18.444 48.264 1.00 90.66 202 PRO A C 1
ATOM 1378 O O . PRO A 1 202 ? -11.170 -18.016 48.809 1.00 90.14 202 PRO A O 1
ATOM 1382 N N . PHE A 1 203 ? -13.117 -17.652 47.701 1.00 86.72 203 PHE A N 1
ATOM 1383 C CA . PHE A 1 203 ? -13.169 -16.200 47.730 1.00 86.17 203 PHE A CA 1
ATOM 1384 C C . PHE A 1 203 ? -14.635 -15.730 47.919 1.00 88.32 203 PHE A C 1
ATOM 1385 O O . PHE A 1 203 ? -15.570 -16.470 47.596 1.00 86.13 203 PHE A O 1
ATOM 1393 N N . THR A 1 204 ? -14.813 -14.534 48.515 1.00 85.38 204 THR A N 1
ATOM 1394 C CA . THR A 1 204 ? -16.095 -13.863 48.775 1.00 85.85 204 THR A CA 1
ATOM 1395 C C . THR A 1 204 ? -15.858 -12.360 48.596 1.00 89.00 204 THR A C 1
ATOM 1396 O O . THR A 1 204 ? -14.731 -11.957 48.338 1.00 87.13 204 THR A O 1
ATOM 1400 N N . PHE A 1 205 ? -16.912 -11.535 48.752 1.00 86.54 205 PHE A N 1
ATOM 1401 C CA . PHE A 1 205 ? -16.850 -10.083 48.646 1.00 98.18 205 PHE A CA 1
ATOM 1402 C C . PHE A 1 205 ? -16.847 -9.442 50.034 1.00 135.90 205 PHE A 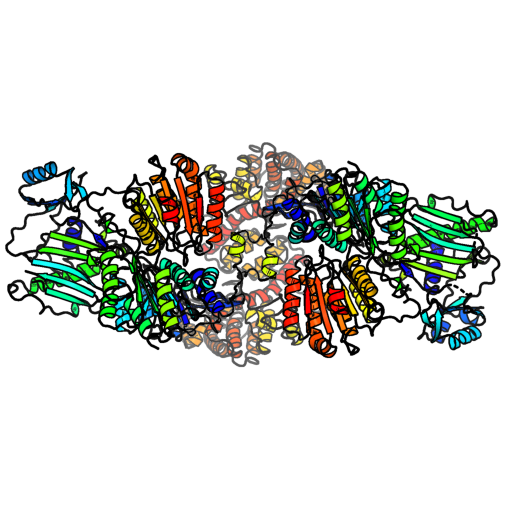C 1
ATOM 1403 O O . PHE A 1 205 ? -17.447 -9.977 50.966 1.00 101.94 205 PHE A O 1
ATOM 1411 N N . ILE A 1 210 ? -14.498 -8.162 46.995 1.00 91.89 210 ILE A N 1
ATOM 1412 C CA . ILE A 1 210 ? -13.723 -9.267 46.411 1.00 90.31 210 ILE A CA 1
ATOM 1413 C C . ILE A 1 210 ? -12.397 -9.513 47.228 1.00 94.09 210 ILE A C 1
ATOM 1414 O O . ILE A 1 210 ? -11.386 -8.812 47.086 1.00 92.56 210 ILE A O 1
ATOM 1419 N N . VAL A 1 211 ? -12.469 -10.532 48.111 1.00 92.29 211 VAL A N 1
ATOM 1420 C CA . VAL A 1 211 ? -11.480 -10.962 49.115 1.00 92.80 211 VAL A CA 1
ATOM 1421 C C . VAL A 1 211 ? -11.008 -12.444 48.938 1.00 94.57 211 VAL A C 1
ATOM 1422 O O . VAL A 1 211 ? -11.851 -13.347 49.005 1.00 93.41 211 VAL A O 1
ATOM 1426 N N . PRO A 1 212 ? -9.674 -12.728 48.848 1.00 90.39 212 PRO A N 1
ATOM 1427 C CA . PRO A 1 212 ? -9.225 -14.134 48.796 1.00 88.89 212 PRO A CA 1
ATOM 1428 C C . PRO A 1 212 ? -9.159 -14.756 50.203 1.00 92.37 212 PRO A C 1
ATOM 1429 O O . PRO A 1 212 ? -8.629 -14.129 51.133 1.00 92.36 212 PRO A O 1
ATOM 1433 N N . LEU A 1 213 ? -9.697 -15.992 50.358 1.00 88.37 213 LEU A N 1
ATOM 1434 C CA . LEU A 1 213 ? -9.747 -16.699 51.652 1.00 89.59 213 LEU A CA 1
ATOM 1435 C C . LEU A 1 213 ? -8.641 -17.780 51.822 1.00 93.93 213 LEU A C 1
ATOM 1436 O O . LEU A 1 213 ? -7.991 -17.824 52.874 1.00 95.26 213 LEU A O 1
ATOM 1441 N N . ASP A 1 214 ? -8.434 -18.635 50.801 1.00 87.80 214 ASP A N 1
ATOM 1442 C CA . ASP A 1 214 ? -7.397 -19.663 50.794 1.00 86.98 214 ASP A CA 1
ATOM 1443 C C . ASP A 1 214 ? -6.718 -19.623 49.444 1.00 87.96 214 ASP A C 1
ATOM 1444 O O . ASP A 1 214 ? -7.391 -19.381 48.434 1.00 87.26 214 ASP A O 1
ATOM 1449 N N . MET A 1 215 ? -5.383 -19.798 49.433 1.00 81.82 215 MET A N 1
ATOM 1450 C CA . MET A 1 215 ? -4.562 -19.708 48.232 1.00 78.91 215 MET A CA 1
ATOM 1451 C C . MET A 1 215 ? -3.506 -20.813 48.120 1.00 81.59 215 MET A C 1
ATOM 1452 O O . MET A 1 215 ? -2.860 -21.178 49.103 1.00 82.66 215 MET A O 1
ATOM 1457 N N . VAL A 1 216 ? -3.370 -21.357 46.906 1.00 75.34 216 VAL A N 1
ATOM 1458 C CA . VAL A 1 216 ? -2.428 -22.409 46.530 1.00 74.24 216 VAL A CA 1
ATOM 1459 C C . VAL A 1 216 ? -1.817 -21.910 45.241 1.00 76.43 216 VAL A C 1
ATOM 1460 O O . VAL A 1 216 ? -2.545 -21.506 44.331 1.00 75.10 216 VAL A O 1
ATOM 1464 N N . ALA A 1 217 ? -0.486 -21.874 45.178 1.00 72.23 217 ALA A N 1
ATOM 1465 C CA . ALA A 1 217 ? 0.185 -21.372 43.996 1.00 70.16 217 ALA A CA 1
ATOM 1466 C C . ALA A 1 217 ? 1.495 -22.085 43.719 1.00 73.88 217 ALA A C 1
ATOM 1467 O O . ALA A 1 217 ? 2.180 -22.548 44.648 1.00 75.08 217 ALA A O 1
ATOM 1469 N N . LYS A 1 218 ? 1.826 -22.177 42.422 1.00 67.09 218 LYS A N 1
ATOM 1470 C CA . LYS A 1 218 ? 3.063 -22.746 41.908 1.00 65.10 218 LYS A CA 1
ATOM 1471 C C . LYS A 1 218 ? 3.664 -21.757 40.938 1.00 64.66 218 LYS A C 1
ATOM 1472 O O . LYS A 1 218 ? 2.953 -21.195 40.105 1.00 64.84 218 LYS A O 1
ATOM 1478 N N . LEU A 1 219 ? 4.970 -21.538 41.036 1.00 60.09 219 LEU A N 1
ATOM 1479 C CA . LEU A 1 219 ? 5.680 -20.650 40.116 1.00 58.37 219 LEU A CA 1
ATOM 1480 C C . LEU A 1 219 ? 6.544 -21.501 39.212 1.00 60.27 219 LEU A C 1
ATOM 1481 O O . LEU A 1 219 ? 7.076 -22.518 39.669 1.00 60.67 219 LEU A O 1
ATOM 1486 N N . ASP A 1 220 ? 6.666 -21.118 37.930 1.00 54.84 220 ASP A N 1
ATOM 1487 C CA . ASP A 1 220 ? 7.553 -21.820 37.004 1.00 53.64 220 ASP A CA 1
ATOM 1488 C C . ASP A 1 220 ? 8.926 -21.262 37.351 1.00 61.38 220 ASP A C 1
ATOM 1489 O O . ASP A 1 220 ? 9.184 -20.082 37.060 1.00 61.59 220 ASP A O 1
ATOM 1494 N N . ASP A 1 221 ? 9.796 -22.082 38.009 1.00 58.81 221 ASP A N 1
ATOM 1495 C CA . ASP A 1 221 ? 11.095 -21.621 38.513 1.00 59.56 221 ASP A CA 1
ATOM 1496 C C . ASP A 1 221 ? 12.036 -21.078 37.398 1.00 60.69 221 ASP A C 1
ATOM 1497 O O . ASP A 1 221 ? 12.893 -20.242 37.704 1.00 59.37 221 ASP A O 1
ATOM 1502 N N . ALA A 1 222 ? 11.793 -21.478 36.113 1.00 55.50 222 ALA A N 1
ATOM 1503 C CA . ALA A 1 222 ? 12.525 -21.028 34.915 1.00 54.19 222 ALA A CA 1
ATOM 1504 C C . ALA A 1 222 ? 12.320 -19.523 34.630 1.00 57.90 222 ALA A C 1
ATOM 1505 O O . ALA A 1 222 ? 13.099 -18.936 33.882 1.00 56.93 222 ALA A O 1
ATOM 1507 N N . GLU A 1 223 ? 11.268 -18.913 35.227 1.00 54.42 223 GLU A N 1
ATOM 1508 C CA . GLU A 1 223 ? 10.881 -17.504 35.088 1.00 54.36 223 GLU A CA 1
ATOM 1509 C C . GLU A 1 223 ? 11.740 -16.536 35.923 1.00 59.83 223 GLU A C 1
ATOM 1510 O O . GLU A 1 223 ? 11.665 -15.322 35.701 1.00 59.66 223 GLU A O 1
ATOM 1516 N N . GLU A 1 224 ? 12.547 -17.075 36.871 1.00 57.45 224 GLU A N 1
ATOM 1517 C CA . GLU A 1 224 ? 13.391 -16.340 37.824 1.00 59.41 224 GLU A CA 1
ATOM 1518 C C . GLU A 1 224 ? 14.072 -15.089 37.262 1.00 61.69 224 GLU A C 1
ATOM 1519 O O . GLU A 1 224 ? 13.944 -14.030 37.862 1.00 62.69 224 GLU A O 1
ATOM 1525 N N . TYR A 1 225 ? 14.767 -15.217 36.119 1.00 56.52 225 TYR A N 1
ATOM 1526 C CA . TYR A 1 225 ? 15.502 -14.148 35.428 1.00 55.82 225 TYR A CA 1
ATOM 1527 C C . TYR A 1 225 ? 14.622 -12.962 35.019 1.00 59.12 225 TYR A C 1
ATOM 1528 O O . TYR A 1 225 ? 15.094 -11.828 35.001 1.00 58.43 225 TYR A O 1
ATOM 1537 N N . TRP A 1 226 ? 13.349 -13.236 34.690 1.00 57.05 226 TRP A N 1
ATOM 1538 C CA . TRP A 1 226 ? 12.371 -12.231 34.265 1.00 57.76 226 TRP A CA 1
ATOM 1539 C C . TRP A 1 226 ? 11.536 -11.704 35.427 1.00 65.33 226 TRP A C 1
ATOM 1540 O O . TRP A 1 226 ? 10.784 -10.753 35.225 1.00 65.42 226 TRP A O 1
ATOM 1551 N N . GLN A 1 227 ? 11.678 -12.307 36.639 1.00 63.48 227 GLN A N 1
ATOM 1552 C CA . GLN A 1 227 ? 10.868 -11.961 37.820 1.00 64.46 227 GLN A CA 1
ATOM 1553 C C . GLN A 1 227 ? 11.658 -11.484 39.041 1.00 71.86 227 GLN A C 1
ATOM 1554 O O . GLN A 1 227 ? 11.166 -11.626 40.164 1.00 73.07 227 GLN A O 1
ATOM 1560 N N . LYS A 1 228 ? 12.833 -10.878 38.835 1.00 69.95 228 LYS A N 1
ATOM 1561 C CA . LYS A 1 228 ? 13.709 -10.415 39.925 1.00 72.52 228 LYS A CA 1
ATOM 1562 C C . LYS A 1 228 ? 13.058 -9.398 40.867 1.00 80.42 228 LYS A C 1
ATOM 1563 O O . LYS A 1 228 ? 13.363 -9.407 42.058 1.00 82.96 228 LYS A O 1
ATOM 1569 N N . LYS A 1 229 ? 12.152 -8.554 40.354 1.00 70.31 229 LYS A N 1
ATOM 1570 C CA . LYS A 1 229 ? 11.464 -7.542 41.157 1.00 70.87 229 LYS A CA 1
ATOM 1571 C C . LYS A 1 229 ? 10.188 -8.072 41.809 1.00 76.29 229 LYS A C 1
ATOM 1572 O O . LYS A 1 229 ? 9.953 -7.784 42.985 1.00 77.27 229 LYS A O 1
ATOM 1578 N N . ARG A 1 230 ? 9.375 -8.854 41.076 1.00 72.17 230 ARG A N 1
ATOM 1579 C CA . ARG A 1 230 ? 8.127 -9.375 41.639 1.00 72.25 230 ARG A CA 1
ATOM 1580 C C . ARG A 1 230 ? 8.358 -10.478 42.673 1.00 77.33 230 ARG A C 1
ATOM 1581 O O . ARG A 1 230 ? 7.662 -10.497 43.688 1.00 77.24 230 ARG A O 1
ATOM 1589 N N . TRP A 1 231 ? 9.375 -11.340 42.466 1.00 74.44 231 TRP A N 1
ATOM 1590 C CA . TRP A 1 231 ? 9.693 -12.439 43.394 1.00 74.51 231 TRP A CA 1
ATOM 1591 C C . TRP A 1 231 ? 10.689 -12.038 44.507 1.00 80.41 231 TRP A C 1
ATOM 1592 O O . TRP A 1 231 ? 11.105 -12.905 45.282 1.00 79.95 231 TRP A O 1
ATOM 1603 N N . SER A 1 232 ? 11.083 -10.747 44.566 1.00 79.18 232 SER A N 1
ATOM 1604 C CA . SER A 1 232 ? 12.072 -10.188 45.503 1.00 80.74 232 SER A CA 1
ATOM 1605 C C . SER A 1 232 ? 11.933 -10.640 46.964 1.00 89.19 232 SER A C 1
ATOM 1606 O O . SER A 1 232 ? 12.937 -11.016 47.585 1.00 88.87 232 SER A O 1
ATOM 1609 N N . GLU A 1 233 ? 10.692 -10.612 47.493 1.00 88.33 233 GLU A N 1
ATOM 1610 C CA . GLU A 1 233 ? 10.371 -10.943 48.880 1.00 89.71 233 GLU A CA 1
ATOM 1611 C C . GLU A 1 233 ? 10.095 -12.436 49.151 1.00 94.61 233 GLU A C 1
ATOM 1612 O O . GLU A 1 233 ? 9.717 -12.776 50.283 1.00 95.67 233 GLU A O 1
ATOM 1618 N N . LEU A 1 234 ? 10.281 -13.331 48.159 1.00 89.87 234 LEU A N 1
ATOM 1619 C CA . LEU A 1 234 ? 9.973 -14.741 48.426 1.00 89.15 234 LEU A CA 1
ATOM 1620 C C . LEU A 1 234 ? 11.128 -15.721 48.152 1.00 90.85 234 LEU A C 1
ATOM 1621 O O . LEU A 1 234 ? 12.046 -15.441 47.374 1.00 89.28 234 LEU A O 1
ATOM 1626 N N . ALA A 1 235 ? 11.029 -16.886 48.802 1.00 87.01 235 ALA A N 1
ATOM 1627 C CA . ALA A 1 235 ? 11.939 -18.017 48.685 1.00 86.85 235 ALA A CA 1
ATOM 1628 C C . ALA A 1 235 ? 11.086 -19.287 48.618 1.00 90.96 235 ALA A C 1
ATOM 1629 O O . ALA A 1 235 ? 10.043 -19.362 49.283 1.00 90.28 235 ALA A O 1
ATOM 1631 N N . PHE A 1 236 ? 11.500 -20.264 47.783 1.00 87.69 236 PHE A N 1
ATOM 1632 C CA . PHE A 1 236 ? 10.763 -21.522 47.634 1.00 87.55 236 PHE A CA 1
ATOM 1633 C C . PHE A 1 236 ? 10.889 -22.412 48.879 1.00 90.47 236 PHE A C 1
ATOM 1634 O O . PHE A 1 236 ? 12.002 -22.697 49.328 1.00 89.93 236 PHE A O 1
ATOM 1642 N N . PRO A 1 237 ? 9.757 -22.826 49.480 1.00 86.38 237 PRO A N 1
ATOM 1643 C CA . PRO A 1 237 ? 9.843 -23.664 50.682 1.00 85.74 237 PRO A CA 1
ATOM 1644 C C . PRO A 1 237 ? 10.105 -25.128 50.369 1.00 88.44 237 PRO A C 1
ATOM 1645 O O . PRO A 1 237 ? 9.801 -25.600 49.270 1.00 87.56 237 PRO A O 1
ATOM 1649 N N . GLU A 1 238 ? 10.665 -25.847 51.344 1.00 85.53 238 GLU A N 1
ATOM 1650 C CA . GLU A 1 238 ? 10.911 -27.283 51.238 1.00 86.09 238 GLU A CA 1
ATOM 1651 C C . GLU A 1 238 ? 9.580 -28.006 51.500 1.00 91.62 238 GLU A C 1
ATOM 1652 O O . GLU A 1 238 ? 8.767 -27.488 52.277 1.00 90.37 238 GLU A O 1
ATOM 1658 N N . PRO A 1 239 ? 9.320 -29.197 50.902 1.00 90.54 239 PRO A N 1
ATOM 1659 C CA . PRO A 1 239 ? 8.049 -29.889 51.196 1.00 91.00 239 PRO A CA 1
ATOM 1660 C C . PRO A 1 239 ? 7.966 -30.318 52.667 1.00 95.30 239 PRO A C 1
ATOM 1661 O O . PRO A 1 239 ? 9.007 -30.456 53.337 1.00 94.81 239 PRO A O 1
ATOM 1665 N N . PHE A 1 240 ? 6.730 -30.501 53.173 1.00 91.44 240 PHE A N 1
ATOM 1666 C CA . PHE A 1 240 ? 6.479 -30.913 54.556 1.00 90.89 240 PHE A CA 1
ATOM 1667 C C . PHE A 1 240 ? 7.267 -32.176 54.950 1.00 95.64 240 PHE A C 1
ATOM 1668 O O . PHE A 1 240 ? 7.342 -33.134 54.171 1.00 95.37 240 PHE A O 1
ATOM 1676 N N . GLY A 1 241 ? 7.852 -32.137 56.148 1.00 92.67 241 GLY A N 1
ATOM 1677 C CA . GLY A 1 241 ? 8.633 -33.231 56.707 1.00 92.88 241 GLY A CA 1
ATOM 1678 C C . GLY A 1 241 ? 10.120 -33.071 56.503 1.00 97.69 241 GLY A C 1
ATOM 1679 O O . GLY A 1 241 ? 10.898 -33.342 57.422 1.00 98.09 241 GLY A O 1
ATOM 1680 N N . ARG A 1 242 ? 10.514 -32.645 55.284 1.00 93.83 242 ARG A N 1
ATOM 1681 C CA . ARG A 1 242 ? 11.899 -32.454 54.857 1.00 93.33 242 ARG A CA 1
ATOM 1682 C C . ARG A 1 242 ? 12.517 -31.187 55.435 1.00 95.07 242 ARG A C 1
ATOM 1683 O O . ARG A 1 242 ? 11.876 -30.133 55.480 1.00 94.03 242 ARG A O 1
ATOM 1691 N N . THR A 1 243 ? 13.779 -31.322 55.884 1.00 90.89 243 THR A N 1
ATOM 1692 C CA . THR A 1 243 ? 14.632 -30.252 56.404 1.00 90.25 243 THR A CA 1
ATOM 1693 C C . THR A 1 243 ? 15.609 -29.799 55.287 1.00 92.33 243 THR A C 1
ATOM 1694 O O . THR A 1 243 ? 16.095 -30.658 54.530 1.00 92.52 243 THR A O 1
ATOM 1698 N N . PRO A 1 244 ? 15.934 -28.480 55.173 1.00 86.07 244 PRO A N 1
ATOM 1699 C CA . PRO A 1 244 ? 16.897 -28.048 54.137 1.00 84.26 244 PRO A CA 1
ATOM 1700 C C . PRO A 1 244 ? 18.264 -28.733 54.240 1.00 83.36 244 PRO A C 1
ATOM 1701 O O . PRO A 1 244 ? 18.725 -29.040 55.344 1.00 82.32 244 PRO A O 1
ATOM 1705 N N . SER A 1 245 ? 18.877 -29.019 53.070 1.00 77.94 245 SER A N 1
ATOM 1706 C CA . SER A 1 245 ? 20.187 -29.654 52.945 1.00 76.11 245 SER A CA 1
ATOM 1707 C C . SER A 1 245 ? 21.231 -28.679 52.376 1.00 77.67 245 SER A C 1
ATOM 1708 O O . SER A 1 245 ? 21.067 -28.189 51.256 1.00 75.76 245 SER A O 1
ATOM 1711 N N . LYS A 1 246 ? 22.308 -28.421 53.165 1.00 73.89 246 LYS A N 1
ATOM 1712 C CA . LYS A 1 246 ? 23.453 -27.556 52.859 1.00 71.73 246 LYS A CA 1
ATOM 1713 C C . LYS A 1 246 ? 24.161 -28.008 51.573 1.00 72.64 246 LYS A C 1
ATOM 1714 O O . LYS A 1 246 ? 24.596 -27.176 50.771 1.00 71.53 246 LYS A O 1
ATOM 1720 N N . GLU A 1 247 ? 24.224 -29.333 51.364 1.00 67.66 247 GLU A N 1
ATOM 1721 C CA . GLU A 1 247 ? 24.819 -30.000 50.208 1.00 65.94 247 GLU A CA 1
ATOM 1722 C C . GLU A 1 247 ? 23.959 -29.780 48.962 1.00 68.54 247 GLU A C 1
ATOM 1723 O O . GLU A 1 247 ? 24.503 -29.429 47.904 1.00 66.02 247 GLU A O 1
ATOM 1729 N N . GLU A 1 248 ? 22.618 -29.975 49.096 1.00 64.79 248 GLU A N 1
ATOM 1730 C CA . GLU A 1 248 ? 21.650 -29.785 48.006 1.00 63.59 248 GLU A CA 1
ATOM 1731 C C . GLU A 1 248 ? 21.623 -28.336 47.521 1.00 66.01 248 GLU A C 1
ATOM 1732 O O . GLU A 1 248 ? 21.543 -28.091 46.323 1.00 62.27 248 GLU A O 1
ATOM 1738 N N . LEU A 1 249 ? 21.693 -27.381 48.460 1.00 65.80 249 LEU A N 1
ATOM 1739 C CA . LEU A 1 249 ? 21.678 -25.950 48.163 1.00 65.86 249 LEU A CA 1
ATOM 1740 C C . LEU A 1 249 ? 22.983 -25.505 47.525 1.00 68.93 249 LEU A C 1
ATOM 1741 O O . LEU A 1 249 ? 22.970 -24.572 46.719 1.00 68.98 249 LEU A O 1
ATOM 1746 N N . PHE A 1 250 ? 24.099 -26.209 47.839 1.00 63.84 250 PHE A N 1
ATOM 1747 C CA . PHE A 1 250 ? 25.418 -25.964 47.255 1.00 62.28 250 PHE A CA 1
ATOM 1748 C C . PHE A 1 250 ? 25.419 -26.376 45.768 1.00 62.76 250 PHE A C 1
ATOM 1749 O O . PHE A 1 250 ? 26.000 -25.670 44.943 1.00 59.62 250 PHE A O 1
ATOM 1757 N N . ILE A 1 251 ? 24.760 -27.515 45.445 1.00 59.09 251 ILE A N 1
ATOM 1758 C CA . ILE A 1 251 ? 24.628 -28.069 44.090 1.00 57.20 251 ILE A CA 1
ATOM 1759 C C . ILE A 1 251 ? 23.711 -27.174 43.242 1.00 62.06 251 ILE A C 1
ATOM 1760 O O . ILE A 1 251 ? 24.045 -26.875 42.083 1.00 60.51 251 ILE A O 1
ATOM 1765 N N . LYS A 1 252 ? 22.599 -26.700 43.854 1.00 60.19 252 LYS A N 1
ATOM 1766 C CA . LYS A 1 252 ? 21.634 -25.768 43.262 1.00 61.04 252 LYS A CA 1
ATOM 1767 C C . LYS A 1 252 ? 22.330 -24.455 42.919 1.00 67.07 252 LYS A C 1
ATOM 1768 O O . LYS A 1 252 ? 22.018 -23.849 41.897 1.00 66.00 252 LYS A O 1
ATOM 1774 N N . GLU A 1 253 ? 23.301 -24.049 43.758 1.00 65.87 253 GLU A N 1
ATOM 1775 C CA . GLU A 1 253 ? 24.119 -22.848 43.585 1.00 66.53 253 GLU A CA 1
ATOM 1776 C C . GLU A 1 253 ? 25.061 -22.979 42.365 1.00 67.00 253 GLU A C 1
ATOM 1777 O O . GLU A 1 253 ? 25.213 -22.014 41.618 1.00 66.21 253 GLU A O 1
ATOM 1783 N N . ILE A 1 254 ? 25.655 -24.171 42.146 1.00 61.65 254 ILE A N 1
ATOM 1784 C CA . ILE A 1 254 ? 26.509 -24.441 40.985 1.00 60.35 254 ILE A CA 1
ATOM 1785 C C . ILE A 1 254 ? 25.626 -24.433 39.716 1.00 65.87 254 ILE A C 1
ATOM 1786 O O . ILE A 1 254 ? 25.955 -23.767 38.746 1.00 65.99 254 ILE A O 1
ATOM 1791 N N . ASP A 1 255 ? 24.485 -25.120 39.762 1.00 62.87 255 ASP A N 1
ATOM 1792 C CA . ASP A 1 255 ? 23.504 -25.230 38.682 1.00 62.21 255 ASP A CA 1
ATOM 1793 C C . ASP A 1 255 ? 22.985 -23.868 38.147 1.00 67.26 255 ASP A C 1
ATOM 1794 O O . ASP A 1 255 ? 22.578 -23.796 36.985 1.00 65.75 255 ASP A O 1
ATOM 1799 N N . SER A 1 256 ? 22.977 -22.810 38.995 1.00 65.29 256 SER A N 1
ATOM 1800 C CA . SER A 1 256 ? 22.460 -21.479 38.657 1.00 64.79 256 SER A CA 1
ATOM 1801 C C . SER A 1 256 ? 23.432 -20.616 37.835 1.00 67.31 256 SER A C 1
ATOM 1802 O O . SER A 1 256 ? 23.003 -19.689 37.141 1.00 67.35 256 SER A O 1
ATOM 1805 N N . LYS A 1 257 ? 24.730 -20.921 37.904 1.00 62.79 257 LYS A N 1
ATOM 1806 C CA . LYS A 1 257 ? 25.766 -20.178 37.181 1.00 61.04 257 LYS A CA 1
ATOM 1807 C C . LYS A 1 257 ? 26.231 -20.906 35.917 1.00 60.92 257 LYS A C 1
ATOM 1808 O O . LYS A 1 257 ? 27.347 -20.667 35.436 1.00 60.33 257 LYS A O 1
ATOM 1814 N N . THR A 1 258 ? 25.359 -21.779 35.354 1.00 55.39 258 THR A N 1
ATOM 1815 C CA . THR A 1 258 ? 25.671 -22.540 34.128 1.00 52.78 258 THR A CA 1
ATOM 1816 C C . THR A 1 258 ? 24.427 -22.966 33.335 1.00 55.76 258 THR A C 1
ATOM 1817 O O . THR A 1 258 ? 23.351 -23.164 33.904 1.00 56.30 258 THR A O 1
ATOM 1821 N N . GLY A 1 259 ? 24.622 -23.138 32.028 1.00 51.29 259 GLY A N 1
ATOM 1822 C CA . GLY A 1 259 ? 23.634 -23.667 31.101 1.00 50.64 259 GLY A CA 1
ATOM 1823 C C . GLY A 1 259 ? 23.502 -25.175 31.269 1.00 54.92 259 GLY A C 1
ATOM 1824 O O . GLY A 1 259 ? 22.468 -25.750 30.918 1.00 52.56 259 GLY A O 1
ATOM 1825 N N . ALA A 1 260 ? 24.577 -25.830 31.813 1.00 53.40 260 ALA A N 1
ATOM 1826 C CA . ALA A 1 260 ? 24.645 -27.262 32.146 1.00 53.55 260 ALA A CA 1
ATOM 1827 C C . ALA A 1 260 ? 23.708 -27.539 33.333 1.00 56.34 260 ALA A C 1
ATOM 1828 O O . ALA A 1 260 ? 23.253 -26.607 34.003 1.00 55.14 260 ALA A O 1
ATOM 1830 N N . SER A 1 261 ? 23.422 -28.815 33.581 1.00 54.89 261 SER A N 1
ATOM 1831 C CA . SER A 1 261 ? 22.547 -29.271 34.665 1.00 55.91 261 SER A CA 1
ATOM 1832 C C . SER A 1 261 ? 23.332 -30.059 35.716 1.00 61.36 261 SER A C 1
ATOM 1833 O O . SER A 1 261 ? 24.128 -30.927 35.368 1.00 62.38 261 SER A O 1
ATOM 1836 N N . LEU A 1 262 ? 23.154 -29.695 36.990 1.00 57.66 262 LEU A N 1
ATOM 1837 C CA . LEU A 1 262 ? 23.753 -30.335 38.163 1.00 57.90 262 LEU A CA 1
ATOM 1838 C C . LEU A 1 262 ? 22.607 -30.342 39.175 1.00 62.53 262 LEU A C 1
ATOM 1839 O O . LEU A 1 262 ? 22.210 -29.279 39.676 1.00 63.83 262 LEU A O 1
ATOM 1844 N N . LYS A 1 263 ? 22.010 -31.516 39.403 1.00 56.94 263 LYS A N 1
ATOM 1845 C CA . LYS A 1 263 ? 20.863 -31.671 40.299 1.00 56.15 263 LYS A CA 1
ATOM 1846 C C . LYS A 1 263 ? 21.131 -32.774 41.312 1.00 58.10 263 LYS A C 1
ATOM 1847 O O . LYS A 1 263 ? 21.649 -33.825 40.950 1.00 57.67 263 LYS A O 1
ATOM 1853 N N . LEU A 1 264 ? 20.814 -32.520 42.583 1.00 54.51 264 LEU A N 1
ATOM 1854 C CA . LEU A 1 264 ? 20.972 -33.498 43.658 1.00 54.89 264 LEU A CA 1
ATOM 1855 C C . LEU A 1 264 ? 19.809 -33.430 44.648 1.00 59.47 264 LEU A C 1
ATOM 1856 O O . LEU A 1 264 ? 19.480 -32.346 45.150 1.00 58.77 264 LEU A O 1
ATOM 1861 N N . THR A 1 265 ? 19.205 -34.603 44.930 1.00 56.75 265 THR A N 1
ATOM 1862 C CA . THR A 1 265 ? 18.116 -34.786 45.894 1.00 57.57 265 THR A CA 1
ATOM 1863 C C . THR A 1 265 ? 18.485 -35.972 46.786 1.00 63.56 265 THR A C 1
ATOM 1864 O O . THR A 1 265 ? 18.587 -37.108 46.301 1.00 63.25 265 THR A O 1
ATOM 1868 N N . ILE A 1 266 ? 18.683 -35.719 48.084 1.00 61.85 266 ILE A N 1
ATOM 1869 C CA . ILE A 1 266 ? 18.976 -36.802 49.023 1.00 63.56 266 ILE A CA 1
ATOM 1870 C C . ILE A 1 266 ? 17.648 -37.455 49.403 1.00 67.89 266 ILE A C 1
ATOM 1871 O O . ILE A 1 266 ? 16.709 -36.765 49.817 1.00 66.40 266 ILE A O 1
ATOM 1876 N N . LEU A 1 267 ? 17.567 -38.781 49.218 1.00 66.32 267 LEU A N 1
ATOM 1877 C CA . LEU A 1 267 ? 16.376 -39.586 49.526 1.00 67.27 267 LEU A CA 1
ATOM 1878 C C . LEU A 1 267 ? 16.536 -40.262 50.885 1.00 73.99 267 LEU A C 1
ATOM 1879 O O . LEU A 1 267 ? 15.572 -40.341 51.646 1.00 76.03 267 LEU A O 1
ATOM 1884 N N . ASN A 1 268 ? 17.749 -40.758 51.180 1.00 70.46 268 ASN A N 1
ATOM 1885 C CA . ASN A 1 268 ? 18.074 -41.470 52.408 1.00 72.14 268 ASN A CA 1
ATOM 1886 C C . ASN A 1 268 ? 19.566 -41.249 52.750 1.00 77.28 268 ASN A C 1
ATOM 1887 O O . ASN A 1 268 ? 20.417 -41.875 52.112 1.00 75.38 268 ASN A O 1
ATOM 1892 N N . PRO A 1 269 ? 19.908 -40.394 53.761 1.00 76.40 269 PRO A N 1
ATOM 1893 C CA . PRO A 1 269 ? 21.334 -40.197 54.118 1.00 76.44 269 PRO A CA 1
ATOM 1894 C C . PRO A 1 269 ? 22.077 -41.484 54.517 1.00 81.85 269 PRO A C 1
ATOM 1895 O O . PRO A 1 269 ? 23.265 -41.627 54.204 1.00 80.53 269 PRO A O 1
ATOM 1899 N N . GLU A 1 270 ? 21.362 -42.433 55.176 1.00 80.94 270 GLU A N 1
ATOM 1900 C CA . GLU A 1 270 ? 21.911 -43.713 55.646 1.00 83.23 270 GLU A CA 1
ATOM 1901 C C . GLU A 1 270 ? 21.870 -44.827 54.588 1.00 87.40 270 GLU A C 1
ATOM 1902 O O . GLU A 1 270 ? 22.166 -45.995 54.897 1.00 89.70 270 GLU A O 1
ATOM 1908 N N . GLY A 1 271 ? 21.502 -44.442 53.366 1.00 80.47 271 GLY A N 1
ATOM 1909 C CA . GLY A 1 271 ? 21.398 -45.325 52.216 1.00 79.89 271 GLY A CA 1
ATOM 1910 C C . GLY A 1 271 ? 22.728 -45.861 51.723 1.00 85.94 271 GLY A C 1
ATOM 1911 O O . GLY A 1 271 ? 23.743 -45.144 51.709 1.00 86.41 271 GLY A O 1
ATOM 1912 N N . ARG A 1 272 ? 22.708 -47.136 51.292 1.00 82.30 272 ARG A N 1
ATOM 1913 C CA . ARG A 1 272 ? 23.859 -47.887 50.780 1.00 81.53 272 ARG A CA 1
ATOM 1914 C C . ARG A 1 272 ? 24.216 -47.539 49.302 1.00 80.70 272 ARG A C 1
ATOM 1915 O O . ARG A 1 272 ? 25.389 -47.340 48.978 1.00 78.73 272 ARG A O 1
ATOM 1923 N N . VAL A 1 273 ? 23.203 -47.480 48.422 1.00 75.42 273 VAL A N 1
ATOM 1924 C CA . VAL A 1 273 ? 23.367 -47.237 46.987 1.00 72.88 273 VAL A CA 1
ATOM 1925 C C . VAL A 1 273 ? 23.356 -45.743 46.635 1.00 75.73 273 VAL A C 1
ATOM 1926 O O . VAL A 1 273 ? 22.308 -45.080 46.719 1.00 73.87 273 VAL A O 1
ATOM 1930 N N . TRP A 1 274 ? 24.536 -45.240 46.196 1.00 72.82 274 TRP A N 1
ATOM 1931 C CA . TRP A 1 274 ? 24.770 -43.860 45.740 1.00 71.22 274 TRP A CA 1
ATOM 1932 C C . TRP A 1 274 ? 24.937 -43.840 44.220 1.00 72.29 274 TRP A C 1
ATOM 1933 O O . TRP A 1 274 ? 25.469 -44.795 43.657 1.00 71.52 274 TRP A O 1
ATOM 1944 N N . THR A 1 275 ? 24.431 -42.784 43.548 1.00 67.60 275 THR A N 1
ATOM 1945 C CA . THR A 1 275 ? 24.474 -42.671 42.087 1.00 66.17 275 THR A CA 1
ATOM 1946 C C . THR A 1 275 ? 24.973 -41.326 41.588 1.00 68.55 275 THR A C 1
ATOM 1947 O O . THR A 1 275 ? 24.652 -40.272 42.150 1.00 66.13 275 THR A O 1
ATOM 1951 N N . MET A 1 276 ? 25.743 -41.370 40.507 1.00 67.16 276 MET A N 1
ATOM 1952 C CA . MET A 1 276 ? 26.217 -40.177 39.815 1.00 66.97 276 MET A CA 1
ATOM 1953 C C . MET A 1 276 ? 26.045 -40.449 38.339 1.00 67.92 276 MET A C 1
ATOM 1954 O O . MET A 1 276 ? 26.980 -40.849 37.638 1.00 68.49 276 MET A O 1
ATOM 1959 N N . VAL A 1 277 ? 24.798 -40.302 37.897 1.00 62.16 277 VAL A N 1
ATOM 1960 C CA . VAL A 1 277 ? 24.372 -40.599 36.542 1.00 60.83 277 VAL A CA 1
ATOM 1961 C C . VAL A 1 277 ? 24.263 -39.335 35.707 1.00 64.96 277 VAL A C 1
ATOM 1962 O O . VAL A 1 277 ? 23.745 -38.308 36.165 1.00 65.20 277 VAL A O 1
ATOM 1966 N N . ALA A 1 278 ? 24.764 -39.426 34.477 1.00 60.39 278 ALA A N 1
ATOM 1967 C CA . ALA A 1 278 ? 24.699 -38.355 33.513 1.00 59.38 278 ALA A CA 1
ATOM 1968 C C . ALA A 1 278 ? 23.378 -38.400 32.742 1.00 63.01 278 ALA A C 1
ATOM 1969 O O . ALA A 1 278 ? 23.001 -39.459 32.222 1.00 63.72 278 ALA A O 1
ATOM 1971 N N . GLY A 1 279 ? 22.709 -37.247 32.661 1.00 58.49 279 GLY A N 1
ATOM 1972 C CA . GLY A 1 279 ? 21.452 -37.072 31.934 1.00 58.07 279 GLY A CA 1
ATOM 1973 C C . GLY A 1 279 ? 20.176 -37.353 32.713 1.00 61.91 279 GLY A C 1
ATOM 1974 O O . GLY A 1 279 ? 20.141 -38.258 33.559 1.00 62.17 279 GLY A O 1
ATOM 1975 N N . GLY A 1 280 ? 19.138 -36.557 32.417 1.00 56.81 280 GLY A N 1
ATOM 1976 C CA . GLY A 1 280 ? 17.805 -36.642 33.017 1.00 56.41 280 GLY A CA 1
ATOM 1977 C C . GLY A 1 280 ? 17.105 -37.958 32.736 1.00 58.94 280 GLY A C 1
ATOM 1978 O O . GLY A 1 280 ? 16.577 -38.591 33.653 1.00 58.51 280 GLY A O 1
ATOM 1979 N N . GLY A 1 281 ? 17.144 -38.376 31.471 1.00 54.14 281 GLY A N 1
ATOM 1980 C CA . GLY A 1 281 ? 16.571 -39.630 31.001 1.00 53.98 281 GLY A CA 1
ATOM 1981 C C . GLY A 1 281 ? 17.162 -40.859 31.663 1.00 57.94 281 GLY A C 1
ATOM 1982 O O . GLY A 1 281 ? 16.431 -41.646 32.268 1.00 60.31 281 GLY A O 1
ATOM 1983 N N . ALA A 1 282 ? 18.490 -41.018 31.557 1.00 53.48 282 ALA A N 1
ATOM 1984 C CA . ALA A 1 282 ? 19.262 -42.133 32.101 1.00 53.77 282 ALA A CA 1
ATOM 1985 C C . ALA A 1 282 ? 19.216 -42.282 33.625 1.00 57.26 282 ALA A C 1
ATOM 1986 O O . ALA A 1 282 ? 19.181 -43.414 34.106 1.00 57.37 282 ALA A O 1
ATOM 1988 N N . SER A 1 283 ? 19.222 -41.165 34.383 1.00 52.51 283 SER A N 1
ATOM 1989 C CA . SER A 1 283 ? 19.219 -41.204 35.861 1.00 53.18 283 SER A CA 1
ATOM 1990 C C . SER A 1 283 ? 17.948 -41.803 36.432 1.00 57.05 283 SER A C 1
ATOM 1991 O O . SER A 1 283 ? 17.980 -42.531 37.434 1.00 57.71 283 SER A O 1
ATOM 1994 N N . VAL A 1 284 ? 16.834 -41.517 35.752 1.00 52.14 284 VAL A N 1
ATOM 1995 C CA . VAL A 1 284 ? 15.496 -42.007 36.052 1.00 51.37 284 VAL A CA 1
ATOM 1996 C C . VAL A 1 284 ? 15.510 -43.513 35.801 1.00 55.15 284 VAL A C 1
ATOM 1997 O O . VAL A 1 284 ? 15.029 -44.263 36.647 1.00 56.18 284 VAL A O 1
ATOM 2001 N N . ILE A 1 285 ? 16.115 -43.949 34.668 1.00 51.32 285 ILE A N 1
ATOM 2002 C CA . ILE A 1 285 ? 16.199 -45.365 34.285 1.00 52.70 285 ILE A CA 1
ATOM 2003 C C . ILE A 1 285 ? 17.035 -46.152 35.283 1.00 58.25 285 ILE A C 1
ATOM 2004 O O . ILE A 1 285 ? 16.645 -47.266 35.631 1.00 59.26 285 ILE A O 1
ATOM 2009 N N . TYR A 1 286 ? 18.153 -45.572 35.776 1.00 55.39 286 TYR A N 1
ATOM 2010 C CA . TYR A 1 286 ? 18.994 -46.242 36.778 1.00 56.70 286 TYR A CA 1
ATOM 2011 C C . TYR A 1 286 ? 18.230 -46.416 38.087 1.00 61.75 286 TYR A C 1
ATOM 2012 O O . TYR A 1 286 ? 18.317 -47.475 38.696 1.00 62.39 286 TYR A O 1
ATOM 2021 N N . ALA A 1 287 ? 17.437 -45.404 38.478 1.00 59.21 287 ALA A N 1
ATOM 2022 C CA . ALA A 1 287 ? 16.573 -45.440 39.666 1.00 59.83 287 ALA A CA 1
ATOM 2023 C C . ALA A 1 287 ? 15.471 -46.506 39.487 1.00 66.74 287 ALA A C 1
ATOM 2024 O O . ALA A 1 287 ? 15.193 -47.255 40.424 1.00 67.09 287 ALA A O 1
ATOM 2026 N N . ASP A 1 288 ? 14.884 -46.602 38.266 1.00 63.46 288 ASP A N 1
ATOM 2027 C CA . ASP A 1 288 ? 13.856 -47.596 37.939 1.00 64.67 288 ASP A CA 1
ATOM 2028 C C . ASP A 1 288 ? 14.399 -49.008 38.145 1.00 70.63 288 ASP A C 1
ATOM 2029 O O . ASP A 1 288 ? 13.720 -49.829 38.769 1.00 73.03 288 ASP A O 1
ATOM 2034 N N . THR A 1 289 ? 15.633 -49.278 37.651 1.00 65.39 289 THR A N 1
ATOM 2035 C CA . THR A 1 289 ? 16.302 -50.584 37.752 1.00 65.97 289 THR A CA 1
ATOM 2036 C C . THR A 1 289 ? 16.604 -50.952 39.207 1.00 71.71 289 THR A C 1
ATOM 2037 O O . THR A 1 289 ? 16.357 -52.095 39.585 1.00 72.99 289 THR A O 1
ATOM 2041 N N . ILE A 1 290 ? 17.108 -49.990 40.021 1.00 67.68 290 ILE A N 1
ATOM 2042 C CA . ILE A 1 290 ? 17.396 -50.216 41.451 1.00 68.56 290 ILE A CA 1
ATOM 2043 C C . ILE A 1 290 ? 16.097 -50.602 42.197 1.00 74.17 290 ILE A C 1
ATOM 2044 O O . ILE A 1 290 ? 16.122 -51.565 42.956 1.00 76.28 290 ILE A O 1
ATOM 2049 N N . CYS A 1 291 ? 14.970 -49.883 41.940 1.00 70.70 291 CYS A N 1
ATOM 2050 C CA . CYS A 1 291 ? 13.642 -50.158 42.514 1.00 73.14 291 CYS A CA 1
ATOM 2051 C C . CYS A 1 291 ? 13.110 -51.495 42.029 1.00 80.09 291 CYS A C 1
ATOM 2052 O O . CYS A 1 291 ? 12.483 -52.210 42.808 1.00 81.67 291 CYS A O 1
ATOM 2055 N N . ASP A 1 292 ? 13.346 -51.818 40.730 1.00 77.82 292 ASP A N 1
ATOM 2056 C CA . ASP A 1 292 ? 12.919 -53.077 40.112 1.00 79.80 292 ASP A CA 1
ATOM 2057 C C . ASP A 1 292 ? 13.621 -54.287 40.737 1.00 86.05 292 ASP A C 1
ATOM 2058 O O . ASP A 1 292 ? 13.038 -55.371 40.762 1.00 86.91 292 ASP A O 1
ATOM 2063 N N . LEU A 1 293 ? 14.842 -54.090 41.285 1.00 82.23 293 LEU A N 1
ATOM 2064 C CA . LEU A 1 293 ? 15.589 -55.146 41.962 1.00 83.78 293 LEU A CA 1
ATOM 2065 C C . LEU A 1 293 ? 15.284 -55.202 43.471 1.00 89.07 293 LEU A C 1
ATOM 2066 O O . LEU A 1 293 ? 15.832 -56.049 44.175 1.00 90.55 293 LEU A O 1
ATOM 2071 N N . GLY A 1 294 ? 14.387 -54.326 43.930 1.00 85.79 294 GLY A N 1
ATOM 2072 C CA . GLY A 1 294 ? 13.926 -54.249 45.313 1.00 87.56 294 GLY A CA 1
ATOM 2073 C C . GLY A 1 294 ? 14.836 -53.513 46.273 1.00 92.52 294 GLY A C 1
ATOM 2074 O O . GLY A 1 294 ? 14.789 -53.765 47.483 1.00 93.10 294 GLY A O 1
ATOM 2075 N N . HIS A 1 295 ? 15.647 -52.577 45.749 1.00 88.93 295 HIS A N 1
ATOM 2076 C CA . HIS A 1 295 ? 16.590 -51.806 46.562 1.00 89.30 295 HIS A CA 1
ATOM 2077 C C . HIS A 1 295 ? 16.182 -50.333 46.702 1.00 90.73 295 HIS A C 1
ATOM 2078 O O . HIS A 1 295 ? 17.037 -49.479 46.951 1.00 89.40 295 HIS A O 1
ATOM 2085 N N . ALA A 1 296 ? 14.860 -50.050 46.564 1.00 86.15 296 ALA A N 1
ATOM 2086 C CA . ALA A 1 296 ? 14.277 -48.709 46.684 1.00 84.38 296 ALA A CA 1
ATOM 2087 C C . ALA A 1 296 ? 14.657 -48.053 48.018 1.00 89.33 296 ALA A C 1
ATOM 2088 O O . ALA A 1 296 ? 15.010 -46.871 48.047 1.00 88.20 296 ALA A O 1
ATOM 2090 N N . ASP A 1 297 ? 14.652 -48.855 49.098 1.00 87.83 297 ASP A N 1
ATOM 2091 C CA . ASP A 1 297 ? 15.009 -48.472 50.465 1.00 88.50 297 ASP A CA 1
ATOM 2092 C C . ASP A 1 297 ? 16.480 -48.047 50.602 1.00 90.05 297 ASP A C 1
ATOM 2093 O O . ASP A 1 297 ? 16.749 -47.028 51.243 1.00 88.84 297 ASP A O 1
ATOM 2098 N N . GLU A 1 298 ? 17.423 -48.806 49.995 1.00 85.48 298 GLU A N 1
ATOM 2099 C CA . GLU A 1 298 ? 18.863 -48.509 50.043 1.00 84.06 298 GLU A CA 1
ATOM 2100 C C . GLU A 1 298 ? 19.277 -47.300 49.184 1.00 83.09 298 GLU A C 1
ATOM 2101 O O . GLU A 1 298 ? 20.357 -46.752 49.409 1.00 82.29 298 GLU A O 1
ATOM 2107 N N . MET A 1 299 ? 18.424 -46.881 48.218 1.00 75.99 299 MET A N 1
ATOM 2108 C CA . MET A 1 299 ? 18.687 -45.739 47.335 1.00 73.40 299 MET A CA 1
ATOM 2109 C C . MET A 1 299 ? 18.841 -44.430 48.111 1.00 76.05 299 MET A C 1
ATOM 2110 O O . MET A 1 299 ? 17.860 -43.827 48.562 1.00 75.65 299 MET A O 1
ATOM 2115 N N . ALA A 1 300 ? 20.102 -44.036 48.296 1.00 71.53 300 ALA A N 1
ATOM 2116 C CA . ALA A 1 300 ? 20.521 -42.878 49.062 1.00 70.47 300 ALA A CA 1
ATOM 2117 C C . ALA A 1 300 ? 20.188 -41.533 48.448 1.00 72.62 300 ALA A C 1
ATOM 2118 O O . ALA A 1 300 ? 19.986 -40.566 49.196 1.00 72.46 300 ALA A O 1
ATOM 2120 N N . ASN A 1 301 ? 20.140 -41.451 47.097 1.00 67.07 301 ASN A N 1
ATOM 2121 C CA . ASN A 1 301 ? 19.879 -40.189 46.407 1.00 65.32 301 ASN A CA 1
ATOM 2122 C C . ASN A 1 301 ? 19.388 -40.364 44.985 1.00 68.76 301 ASN A C 1
ATOM 2123 O O . ASN A 1 301 ? 19.523 -41.436 44.381 1.00 67.84 301 ASN A O 1
ATOM 2128 N N . TYR A 1 302 ? 18.833 -39.265 44.458 1.00 65.24 302 TYR A N 1
ATOM 2129 C CA . TYR A 1 302 ? 18.483 -39.091 43.065 1.00 63.82 302 TYR A CA 1
ATOM 2130 C C . TYR A 1 302 ? 19.250 -37.848 42.629 1.00 68.12 302 TYR A C 1
ATOM 2131 O O . TYR A 1 302 ? 19.038 -36.755 43.169 1.00 67.02 302 TYR A O 1
ATOM 2140 N N . GLY A 1 303 ? 20.137 -38.049 41.665 1.00 65.45 303 GLY A N 1
ATOM 2141 C CA . GLY A 1 303 ? 20.990 -37.014 41.103 1.00 64.43 303 GLY A CA 1
ATOM 2142 C C . GLY A 1 303 ? 21.002 -37.032 39.588 1.00 67.63 303 GLY A C 1
ATOM 2143 O O . GLY A 1 303 ? 20.423 -37.929 38.957 1.00 67.83 303 GLY A O 1
ATOM 2144 N N . GLU A 1 304 ? 21.705 -36.049 38.996 1.00 61.19 304 GLU A N 1
ATOM 2145 C CA . GLU A 1 304 ? 21.776 -35.862 37.556 1.00 58.39 304 GLU A CA 1
ATOM 2146 C C . GLU A 1 304 ? 22.728 -34.713 37.227 1.00 57.77 304 GLU A C 1
ATOM 2147 O O . GLU A 1 304 ? 22.682 -33.659 37.860 1.00 54.25 304 GLU A O 1
ATOM 2153 N N . TYR A 1 305 ? 23.584 -34.929 36.218 1.00 54.22 305 TYR A N 1
ATOM 2154 C CA . TYR A 1 305 ? 24.481 -33.931 35.639 1.00 51.65 305 TYR A CA 1
ATOM 2155 C C . TYR A 1 305 ? 24.439 -34.149 34.160 1.00 54.64 305 TYR A C 1
ATOM 2156 O O . TYR A 1 305 ? 24.408 -35.296 33.713 1.00 55.87 305 TYR A O 1
ATOM 2165 N N . SER A 1 306 ? 24.404 -33.069 33.394 1.00 50.10 306 SER A N 1
ATOM 2166 C CA . SER A 1 306 ? 24.335 -33.144 31.937 1.00 49.28 306 SER A CA 1
ATOM 2167 C C . SER A 1 306 ? 24.514 -31.751 31.350 1.00 52.38 306 SER A C 1
ATOM 2168 O O . SER A 1 306 ? 24.735 -30.798 32.100 1.00 51.07 306 SER A O 1
ATOM 2171 N N . GLY A 1 307 ? 24.398 -31.653 30.022 1.00 49.88 307 GLY A N 1
ATOM 2172 C CA . GLY A 1 307 ? 24.511 -30.404 29.293 1.00 49.06 307 GLY A CA 1
ATOM 2173 C C . GLY A 1 307 ? 25.927 -29.892 29.254 1.00 53.61 307 GLY A C 1
ATOM 2174 O O . GLY A 1 307 ? 26.144 -28.673 29.208 1.00 53.79 307 GLY A O 1
ATOM 2175 N N . ASP A 1 308 ? 26.896 -30.842 29.237 1.00 49.55 308 ASP A N 1
ATOM 2176 C CA . ASP A 1 308 ? 28.352 -30.654 29.183 1.00 49.39 308 ASP A CA 1
ATOM 2177 C C . ASP A 1 308 ? 28.917 -29.750 30.313 1.00 52.32 308 ASP A C 1
ATOM 2178 O O . ASP A 1 308 ? 29.465 -28.684 30.009 1.00 50.07 308 ASP A O 1
ATOM 2183 N N . PRO A 1 309 ? 28.848 -30.173 31.610 1.00 49.69 309 PRO A N 1
ATOM 2184 C CA . PRO A 1 309 ? 29.477 -29.358 32.671 1.00 49.37 309 PRO A CA 1
ATOM 2185 C C . PRO A 1 309 ? 31.010 -29.468 32.632 1.00 54.86 309 PRO A C 1
ATOM 2186 O O . PRO A 1 309 ? 31.551 -30.518 32.247 1.00 53.83 309 PRO A O 1
ATOM 2190 N N . ASN A 1 310 ? 31.722 -28.390 33.021 1.00 52.68 310 ASN A N 1
ATOM 2191 C CA . ASN A 1 310 ? 33.191 -28.406 33.028 1.00 53.43 310 ASN A CA 1
ATOM 2192 C C . ASN A 1 310 ? 33.757 -29.240 34.191 1.00 57.73 310 ASN A C 1
ATOM 2193 O O . ASN A 1 310 ? 33.003 -29.669 35.080 1.00 56.04 310 ASN A O 1
ATOM 2198 N N . THR A 1 311 ? 35.088 -29.450 34.181 1.00 55.61 311 THR A N 1
ATOM 2199 C CA . THR A 1 311 ? 35.847 -30.210 35.186 1.00 56.15 311 THR A CA 1
ATOM 2200 C C . THR A 1 311 ? 35.603 -29.724 36.613 1.00 60.19 311 THR A C 1
ATOM 2201 O O . THR A 1 311 ? 35.374 -30.541 37.499 1.00 62.01 311 THR A O 1
ATOM 2205 N N . GLU A 1 312 ? 35.662 -28.407 36.831 1.00 56.00 312 GLU A N 1
ATOM 2206 C CA . GLU A 1 312 ? 35.457 -27.759 38.131 1.00 55.80 312 GLU A CA 1
ATOM 2207 C C . GLU A 1 312 ? 34.052 -28.044 38.654 1.00 56.75 312 GLU A C 1
ATOM 2208 O O . GLU A 1 312 ? 33.913 -28.410 39.818 1.00 56.42 312 GLU A O 1
ATOM 2214 N N . GLU A 1 313 ? 33.028 -27.924 37.792 1.00 52.15 313 GLU A N 1
ATOM 2215 C CA . GLU A 1 313 ? 31.638 -28.188 38.187 1.00 52.78 313 GLU A CA 1
ATOM 2216 C C . GLU A 1 313 ? 31.434 -29.644 38.614 1.00 57.81 313 GLU A C 1
ATOM 2217 O O . GLU A 1 313 ? 30.851 -29.884 39.675 1.00 57.97 313 GLU A O 1
ATOM 2223 N N . THR A 1 314 ? 31.963 -30.604 37.818 1.00 54.35 314 THR A N 1
ATOM 2224 C CA . THR A 1 314 ? 31.857 -32.041 38.101 1.00 54.50 314 THR A CA 1
ATOM 2225 C C . THR A 1 314 ? 32.679 -32.413 39.331 1.00 59.48 314 THR A C 1
ATOM 2226 O O . THR A 1 314 ? 32.291 -33.312 40.072 1.00 60.69 314 THR A O 1
ATOM 2230 N N . TYR A 1 315 ? 33.803 -31.713 39.551 1.00 55.45 315 TYR A N 1
ATOM 2231 C CA . TYR A 1 315 ? 34.665 -31.939 40.706 1.00 55.84 315 TYR A CA 1
ATOM 2232 C C . TYR A 1 315 ? 33.909 -31.624 42.001 1.00 58.37 315 TYR A C 1
ATOM 2233 O O . TYR A 1 315 ? 33.862 -32.470 42.885 1.00 56.86 315 TYR A O 1
ATOM 2242 N N . HIS A 1 316 ? 33.297 -30.423 42.089 1.00 57.09 316 HIS A N 1
ATOM 2243 C CA . HIS A 1 316 ? 32.515 -29.983 43.259 1.00 58.61 316 HIS A CA 1
ATOM 2244 C C . HIS A 1 316 ? 31.308 -30.859 43.528 1.00 61.34 316 HIS A C 1
ATOM 2245 O O . HIS A 1 316 ? 31.013 -31.121 44.688 1.00 62.35 316 HIS A O 1
ATOM 2252 N N . TYR A 1 317 ? 30.647 -31.344 42.455 1.00 54.52 317 TYR A N 1
ATOM 2253 C CA . TYR A 1 317 ? 29.518 -32.247 42.500 1.00 53.89 317 TYR A CA 1
ATOM 2254 C C . TYR A 1 317 ? 29.948 -33.595 43.085 1.00 59.26 317 TYR A C 1
ATOM 2255 O O . TYR A 1 317 ? 29.279 -34.102 43.985 1.00 61.60 317 TYR A O 1
ATOM 2264 N N . THR A 1 318 ? 31.042 -34.183 42.561 1.00 55.03 318 THR A N 1
ATOM 2265 C CA . THR A 1 318 ? 31.585 -35.476 43.008 1.00 56.04 318 THR A CA 1
ATOM 2266 C C . THR A 1 318 ? 32.050 -35.381 44.462 1.00 60.69 318 THR A C 1
ATOM 2267 O O . THR A 1 318 ? 31.851 -36.334 45.208 1.00 62.20 318 THR A O 1
ATOM 2271 N N . CYS A 1 319 ? 32.648 -34.230 44.864 1.00 56.70 319 CYS A N 1
ATOM 2272 C CA . CYS A 1 319 ? 33.105 -33.961 46.236 1.00 57.29 319 CYS A CA 1
ATOM 2273 C C . CYS A 1 319 ? 31.918 -33.989 47.190 1.00 61.38 319 CYS A C 1
ATOM 2274 O O . CYS A 1 319 ? 32.037 -34.534 48.290 1.00 61.05 319 CYS A O 1
ATOM 2277 N N . THR A 1 320 ? 30.767 -33.418 46.754 1.00 56.72 320 THR A N 1
ATOM 2278 C CA . THR A 1 320 ? 29.523 -33.375 47.519 1.00 57.23 320 THR A CA 1
ATOM 2279 C C . THR A 1 320 ? 28.969 -34.780 47.764 1.00 62.54 320 THR A C 1
ATOM 2280 O O . THR A 1 320 ? 28.644 -35.104 48.914 1.00 63.53 320 THR A O 1
ATOM 2284 N N . ILE A 1 321 ? 28.855 -35.598 46.688 1.00 58.35 321 ILE A N 1
ATOM 2285 C CA . ILE A 1 321 ? 28.362 -36.981 46.763 1.00 59.78 321 ILE A CA 1
ATOM 2286 C C . ILE A 1 321 ? 29.272 -37.821 47.667 1.00 66.66 321 ILE A C 1
ATOM 2287 O O . ILE A 1 321 ? 28.764 -38.504 48.566 1.00 67.80 321 ILE A O 1
ATOM 2292 N N . LEU A 1 322 ? 30.614 -37.719 47.458 1.00 62.24 322 LEU A N 1
ATOM 2293 C CA . LEU A 1 322 ? 31.605 -38.443 48.251 1.00 63.51 322 LEU A CA 1
ATOM 2294 C C . LEU A 1 322 ? 31.526 -38.074 49.703 1.00 70.10 322 LEU A C 1
ATOM 2295 O O . LEU A 1 322 ? 31.519 -38.971 50.535 1.00 72.42 322 LEU A O 1
ATOM 2300 N N . ASP A 1 323 ? 31.390 -36.767 50.010 1.00 66.94 323 ASP A N 1
ATOM 2301 C CA . ASP A 1 323 ? 31.270 -36.266 51.383 1.00 68.75 323 ASP A CA 1
ATOM 2302 C C . ASP A 1 323 ? 30.145 -36.973 52.123 1.00 74.19 323 ASP A C 1
ATOM 2303 O O . ASP A 1 323 ? 30.400 -37.599 53.147 1.00 77.06 323 ASP A O 1
ATOM 2308 N N . LEU A 1 324 ? 28.920 -36.900 51.574 1.00 68.22 324 LEU A N 1
ATOM 2309 C CA . LEU A 1 324 ? 27.695 -37.478 52.120 1.00 67.52 324 LEU A CA 1
ATOM 2310 C C . LEU A 1 324 ? 27.738 -38.993 52.308 1.00 73.45 324 LEU A C 1
ATOM 2311 O O . LEU A 1 324 ? 27.103 -39.503 53.233 1.00 75.04 324 LEU A O 1
ATOM 2316 N N . MET A 1 325 ? 28.466 -39.712 51.437 1.00 70.03 325 MET A N 1
ATOM 2317 C CA . MET A 1 325 ? 28.522 -41.166 51.535 1.00 70.99 325 MET A CA 1
ATOM 2318 C C . MET A 1 325 ? 29.643 -41.671 52.459 1.00 74.00 325 MET A C 1
ATOM 2319 O O . MET A 1 325 ? 29.631 -42.848 52.820 1.00 74.23 325 MET A O 1
ATOM 2324 N N . THR A 1 326 ? 30.556 -40.780 52.893 1.00 69.83 326 THR A N 1
ATOM 2325 C CA . THR A 1 326 ? 31.673 -41.138 53.788 1.00 71.14 326 THR A CA 1
ATOM 2326 C C . THR A 1 326 ? 31.466 -40.680 55.248 1.00 76.80 326 THR A C 1
ATOM 2327 O O . THR A 1 326 ? 32.382 -40.790 56.070 1.00 77.58 326 THR A O 1
ATOM 2331 N N . ARG A 1 327 ? 30.266 -40.178 55.568 1.00 74.11 327 ARG A N 1
ATOM 2332 C CA . ARG A 1 327 ? 29.930 -39.711 56.909 1.00 75.52 327 ARG A CA 1
ATOM 2333 C C . ARG A 1 327 ? 29.684 -40.898 57.824 1.00 84.39 327 ARG A C 1
ATOM 2334 O O . ARG A 1 327 ? 30.284 -40.971 58.897 1.00 86.69 327 ARG A O 1
ATOM 2342 N N . SER A 1 328 ? 28.846 -41.852 57.373 1.00 81.85 328 SER A N 1
ATOM 2343 C CA . SER A 1 328 ? 28.469 -43.057 58.112 1.00 83.56 328 SER A CA 1
ATOM 2344 C C . SER A 1 328 ? 29.171 -44.296 57.558 1.00 88.92 328 SER A C 1
ATOM 2345 O O . SER A 1 328 ? 29.344 -44.416 56.343 1.00 87.79 328 SER A O 1
ATOM 2348 N N . LYS A 1 329 ? 29.562 -45.225 58.446 1.00 87.94 329 LYS A N 1
ATOM 2349 C CA . LYS A 1 329 ? 30.189 -46.485 58.043 1.00 88.80 329 LYS A CA 1
ATOM 2350 C C . LYS A 1 329 ? 29.111 -47.581 58.100 1.00 94.34 329 LYS A C 1
ATOM 2351 O O . LYS A 1 329 ? 28.527 -47.807 59.160 1.00 95.49 329 LYS A O 1
ATOM 2357 N N . ASN A 1 330 ? 28.815 -48.216 56.944 1.00 90.68 330 ASN A N 1
ATOM 2358 C CA . ASN A 1 330 ? 27.816 -49.284 56.800 1.00 92.06 330 ASN A CA 1
ATOM 2359 C C . ASN A 1 330 ? 28.480 -50.691 56.901 1.00 99.74 330 ASN A C 1
ATOM 2360 O O . ASN A 1 330 ? 29.591 -50.843 56.376 1.00 99.57 330 ASN A O 1
ATOM 2365 N N . PRO A 1 331 ? 27.840 -51.721 57.548 1.00 98.63 331 PRO A N 1
ATOM 2366 C CA . PRO A 1 331 ? 28.498 -53.045 57.675 1.00 100.86 331 PRO A CA 1
ATOM 2367 C C . PRO A 1 331 ? 28.789 -53.781 56.360 1.00 103.86 331 PRO A C 1
ATOM 2368 O O . PRO A 1 331 ? 29.870 -54.360 56.217 1.00 104.76 331 PRO A O 1
ATOM 2372 N N . ASN A 1 332 ? 27.840 -53.747 55.401 1.00 97.43 332 ASN A N 1
ATOM 2373 C CA . ASN A 1 332 ? 27.995 -54.395 54.094 1.00 95.78 332 ASN A CA 1
ATOM 2374 C C . ASN A 1 332 ? 28.626 -53.459 53.039 1.00 94.94 332 ASN A C 1
ATOM 2375 O O . ASN A 1 332 ? 28.668 -53.796 51.848 1.00 93.55 332 ASN A O 1
ATOM 2380 N N . GLY A 1 333 ? 29.162 -52.328 53.510 1.00 88.42 333 GLY A N 1
ATOM 2381 C CA . GLY A 1 333 ? 29.804 -51.313 52.685 1.00 84.83 333 GLY A CA 1
ATOM 2382 C C . GLY A 1 333 ? 28.819 -50.386 52.000 1.00 82.77 333 GLY A C 1
ATOM 2383 O O . GLY A 1 333 ? 27.658 -50.294 52.401 1.00 80.28 333 GLY A O 1
ATOM 2384 N N . LYS A 1 334 ? 29.302 -49.668 50.978 1.00 76.80 334 LYS A N 1
ATOM 2385 C CA . LYS A 1 334 ? 28.535 -48.722 50.167 1.00 73.59 334 LYS A CA 1
ATOM 2386 C C . LYS A 1 334 ? 28.917 -48.873 48.690 1.00 73.76 334 LYS A C 1
ATOM 2387 O O . LYS A 1 334 ? 30.007 -49.362 48.381 1.00 73.31 334 LYS A O 1
ATOM 2393 N N . VAL A 1 335 ? 27.991 -48.519 47.779 1.00 67.96 335 VAL A N 1
ATOM 2394 C CA . VAL A 1 335 ? 28.180 -48.660 46.328 1.00 66.29 335 VAL A CA 1
ATOM 2395 C C . VAL A 1 335 ? 27.957 -47.311 45.593 1.00 66.97 335 VAL A C 1
ATOM 2396 O O . VAL A 1 335 ? 26.943 -46.638 45.821 1.00 64.43 335 VAL A O 1
ATOM 2400 N N . LEU A 1 336 ? 28.887 -46.946 44.695 1.00 63.62 336 LEU A N 1
ATOM 2401 C CA . LEU A 1 336 ? 28.759 -45.736 43.886 1.00 61.43 336 LEU A CA 1
ATOM 2402 C C . LEU A 1 336 ? 28.701 -46.133 42.427 1.00 65.87 336 LEU A C 1
ATOM 2403 O O . LEU A 1 336 ? 29.635 -46.755 41.912 1.00 66.05 336 LEU A O 1
ATOM 2408 N N . LEU A 1 337 ? 27.569 -45.796 41.780 1.00 62.34 337 LEU A N 1
ATOM 2409 C CA . LEU A 1 337 ? 27.251 -46.079 40.378 1.00 61.86 337 LEU A CA 1
ATOM 2410 C C . LEU A 1 337 ? 27.411 -44.817 39.520 1.00 65.88 337 LEU A C 1
ATOM 2411 O O . LEU A 1 337 ? 26.578 -43.910 39.573 1.00 64.52 337 LEU A O 1
ATOM 2416 N N . ILE A 1 338 ? 28.532 -44.749 38.773 1.00 62.31 338 ILE A N 1
ATOM 2417 C CA . ILE A 1 338 ? 28.900 -43.626 37.902 1.00 60.71 338 ILE A CA 1
ATOM 2418 C C . ILE A 1 338 ? 28.491 -44.033 36.480 1.00 64.33 338 ILE A C 1
ATOM 2419 O O . ILE A 1 338 ? 29.297 -44.550 35.698 1.00 65.27 338 ILE A O 1
ATOM 2424 N N . GLY A 1 339 ? 27.208 -43.873 36.195 1.00 59.11 339 GLY A N 1
ATOM 2425 C CA . GLY A 1 339 ? 26.645 -44.309 34.928 1.00 58.05 339 GLY A CA 1
ATOM 2426 C C . GLY A 1 339 ? 26.249 -43.204 33.995 1.00 59.00 339 GLY A C 1
ATOM 2427 O O . GLY A 1 339 ? 26.606 -42.038 34.189 1.00 57.57 339 GLY A O 1
ATOM 2428 N N . GLY A 1 340 ? 25.497 -43.600 32.984 1.00 54.54 340 GLY A N 1
ATOM 2429 C CA . GLY A 1 340 ? 24.971 -42.704 31.972 1.00 51.57 340 GLY A CA 1
ATOM 2430 C C . GLY A 1 340 ? 24.853 -43.372 30.631 1.00 54.46 340 GLY A C 1
ATOM 2431 O O . GLY A 1 340 ? 25.358 -44.480 30.430 1.00 56.25 340 GLY A O 1
ATOM 2432 N N . ALA A 1 341 ? 24.170 -42.695 29.706 1.00 49.81 341 ALA A N 1
ATOM 2433 C CA . ALA A 1 341 ? 24.013 -43.173 28.342 1.00 49.82 341 ALA A CA 1
ATOM 2434 C C . ALA A 1 341 ? 25.274 -42.814 27.546 1.00 52.24 341 ALA A C 1
ATOM 2435 O O . ALA A 1 341 ? 26.269 -42.380 28.127 1.00 51.10 341 ALA A O 1
ATOM 2437 N N . ILE A 1 342 ? 25.243 -43.033 26.227 1.00 49.59 342 ILE A N 1
ATOM 2438 C CA . ILE A 1 342 ? 26.318 -42.639 25.333 1.00 49.97 342 ILE A CA 1
ATOM 2439 C C . ILE A 1 342 ? 26.013 -41.159 25.062 1.00 57.13 342 ILE A C 1
ATOM 2440 O O . ILE A 1 342 ? 24.971 -40.855 24.480 1.00 59.35 342 ILE A O 1
ATOM 2445 N N . ALA A 1 343 ? 26.848 -40.248 25.589 1.00 53.21 343 ALA A N 1
ATOM 2446 C CA . ALA A 1 343 ? 26.635 -38.798 25.472 1.00 51.28 343 ALA A CA 1
ATOM 2447 C C . ALA A 1 343 ? 26.682 -38.271 24.047 1.00 55.70 343 ALA A C 1
ATOM 2448 O O . ALA A 1 343 ? 27.401 -38.806 23.205 1.00 56.29 343 ALA A O 1
ATOM 2450 N N . ASN A 1 344 ? 25.908 -37.209 23.792 1.00 52.05 344 ASN A N 1
ATOM 2451 C CA . ASN A 1 344 ? 25.850 -36.532 22.506 1.00 51.29 344 ASN A CA 1
ATOM 2452 C C . ASN A 1 344 ? 26.917 -35.465 22.458 1.00 56.04 344 ASN A C 1
ATOM 2453 O O . ASN A 1 344 ? 27.581 -35.339 21.441 1.00 56.97 344 ASN A O 1
ATOM 2458 N N . PHE A 1 345 ? 27.107 -34.696 23.547 1.00 52.65 345 PHE A N 1
ATOM 2459 C CA . PHE A 1 345 ? 28.101 -33.613 23.539 1.00 51.39 345 PHE A CA 1
ATOM 2460 C C . PHE A 1 345 ? 28.848 -33.403 24.853 1.00 53.93 345 PHE A C 1
ATOM 2461 O O . PHE A 1 345 ? 29.859 -32.695 24.839 1.00 55.03 345 PHE A O 1
ATOM 2469 N N . THR A 1 346 ? 28.347 -33.948 25.974 1.00 47.44 346 THR A N 1
ATOM 2470 C CA . THR A 1 346 ? 29.004 -33.864 27.291 1.00 47.08 346 THR A CA 1
ATOM 2471 C C . THR A 1 346 ? 30.335 -34.566 27.154 1.00 50.63 346 THR A C 1
ATOM 2472 O O . THR A 1 346 ? 30.350 -35.752 26.826 1.00 53.41 346 THR A O 1
ATOM 2476 N N . ASP A 1 347 ? 31.428 -33.852 27.379 1.00 45.69 347 ASP A N 1
ATOM 2477 C CA . ASP A 1 347 ? 32.794 -34.378 27.267 1.00 47.54 347 ASP A CA 1
ATOM 2478 C C . ASP A 1 347 ? 33.130 -35.334 28.423 1.00 51.90 347 ASP A C 1
ATOM 2479 O O . ASP A 1 347 ? 33.205 -34.907 29.570 1.00 52.33 347 ASP A O 1
ATOM 2484 N N . VAL A 1 348 ? 33.335 -36.613 28.122 1.00 49.10 348 VAL A N 1
ATOM 2485 C CA . VAL A 1 348 ? 33.590 -37.633 29.148 1.00 50.60 348 VAL A CA 1
ATOM 2486 C C . VAL A 1 348 ? 34.971 -37.459 29.793 1.00 56.00 348 VAL A C 1
ATOM 2487 O O . VAL A 1 348 ? 35.123 -37.760 30.980 1.00 57.82 348 VAL A O 1
ATOM 2491 N N . ALA A 1 349 ? 35.962 -36.959 29.024 1.00 50.66 349 ALA A N 1
ATOM 2492 C CA . ALA A 1 349 ? 37.327 -36.739 29.494 1.00 49.65 349 ALA A CA 1
ATOM 2493 C C . ALA A 1 349 ? 37.374 -35.634 30.537 1.00 52.91 349 ALA A C 1
ATOM 2494 O O . ALA A 1 349 ? 38.006 -35.823 31.575 1.00 52.69 349 ALA A O 1
ATOM 2496 N N . LYS A 1 350 ? 36.733 -34.474 30.249 1.00 48.98 350 LYS A N 1
ATOM 2497 C CA . LYS A 1 350 ? 36.666 -33.286 31.124 1.00 48.84 350 LYS A CA 1
ATOM 2498 C C . LYS A 1 350 ? 35.838 -33.563 32.388 1.00 54.28 350 LYS A C 1
ATOM 2499 O O . LYS A 1 350 ? 36.263 -33.195 33.484 1.00 54.18 350 LYS A O 1
ATOM 2505 N N . THR A 1 351 ? 34.653 -34.191 32.230 1.00 52.61 351 THR A N 1
ATOM 2506 C CA . THR A 1 351 ? 33.776 -34.540 33.362 1.00 53.16 351 THR A CA 1
ATOM 2507 C C . THR A 1 351 ? 34.449 -35.579 34.263 1.00 60.01 351 THR A C 1
ATOM 2508 O O . THR A 1 351 ? 34.537 -35.343 35.471 1.00 61.22 351 THR A O 1
ATOM 2512 N N . PHE A 1 352 ? 34.958 -36.702 33.678 1.00 57.51 352 PHE A N 1
ATOM 2513 C CA . PHE A 1 352 ? 35.633 -37.750 34.459 1.00 58.77 352 PHE A CA 1
ATOM 2514 C C . PHE A 1 352 ? 36.948 -37.266 35.063 1.00 62.12 352 PHE A C 1
ATOM 2515 O O . PHE A 1 352 ? 37.354 -37.819 36.075 1.00 63.25 352 PHE A O 1
ATOM 2523 N N . LYS A 1 353 ? 37.570 -36.197 34.513 1.00 56.31 353 LYS A N 1
ATOM 2524 C CA . LYS A 1 353 ? 38.766 -35.603 35.115 1.00 56.70 353 LYS A CA 1
ATOM 2525 C C . LYS A 1 353 ? 38.392 -35.007 36.481 1.00 59.57 353 LYS A C 1
ATOM 2526 O O . LYS A 1 353 ? 39.170 -35.144 37.420 1.00 60.31 353 LYS A O 1
ATOM 2532 N N . GLY A 1 354 ? 37.209 -34.386 36.566 1.00 55.25 354 GLY A N 1
ATOM 2533 C CA . GLY A 1 354 ? 36.647 -33.811 37.789 1.00 55.18 354 GLY A CA 1
ATOM 2534 C C . GLY A 1 354 ? 36.289 -34.889 38.803 1.00 60.24 354 GLY A C 1
ATOM 2535 O O . GLY A 1 354 ? 36.579 -34.747 39.990 1.00 60.98 354 GLY A O 1
ATOM 2536 N N . VAL A 1 355 ? 35.680 -35.989 38.325 1.00 57.17 355 VAL A N 1
ATOM 2537 C CA . VAL A 1 355 ? 35.297 -37.178 39.110 1.00 58.35 355 VAL A CA 1
ATOM 2538 C C . VAL A 1 355 ? 36.570 -37.851 39.694 1.00 67.29 355 VAL A C 1
ATOM 2539 O O . VAL A 1 355 ? 36.598 -38.154 40.889 1.00 69.24 355 VAL A O 1
ATOM 2543 N N . VAL A 1 356 ? 37.610 -38.060 38.857 1.00 64.62 356 VAL A N 1
ATOM 2544 C CA . VAL A 1 356 ? 38.886 -38.661 39.261 1.00 67.32 356 VAL A CA 1
ATOM 2545 C C . VAL A 1 356 ? 39.560 -37.803 40.344 1.00 73.92 356 VAL A C 1
ATOM 2546 O O . VAL A 1 356 ? 39.984 -38.355 41.351 1.00 75.34 356 VAL A O 1
ATOM 2550 N N . MET A 1 357 ? 39.600 -36.466 40.164 1.00 71.35 357 MET A N 1
ATOM 2551 C CA . MET A 1 357 ? 40.185 -35.515 41.124 1.00 72.85 357 MET A CA 1
ATOM 2552 C C . MET A 1 357 ? 39.539 -35.588 42.517 1.00 74.16 357 MET A C 1
ATOM 2553 O O . MET A 1 357 ? 40.252 -35.534 43.529 1.00 74.53 357 MET A O 1
ATOM 2558 N N . ALA A 1 358 ? 38.198 -35.724 42.564 1.00 67.12 358 ALA A N 1
ATOM 2559 C CA . ALA A 1 358 ? 37.459 -35.841 43.819 1.00 66.82 358 ALA A CA 1
ATOM 2560 C C . ALA A 1 358 ? 37.740 -37.191 44.473 1.00 72.77 358 ALA A C 1
ATOM 2561 O O . ALA A 1 358 ? 38.024 -37.218 45.670 1.00 73.93 358 ALA A O 1
ATOM 2563 N N . LEU A 1 359 ? 37.727 -38.298 43.685 1.00 70.01 359 LEU A N 1
ATOM 2564 C CA . LEU A 1 359 ? 38.002 -39.660 44.171 1.00 71.64 359 LEU A CA 1
ATOM 2565 C C . LEU A 1 359 ? 39.407 -39.784 44.765 1.00 79.11 359 LEU A C 1
ATOM 2566 O O . LEU A 1 359 ? 39.571 -40.451 45.787 1.00 79.90 359 LEU A O 1
ATOM 2571 N N . GLU A 1 360 ? 40.402 -39.101 44.151 1.00 77.93 360 GLU A N 1
ATOM 2572 C CA . GLU A 1 360 ? 41.793 -39.034 44.614 1.00 80.38 360 GLU A CA 1
ATOM 2573 C C . GLU A 1 360 ? 41.844 -38.389 46.006 1.00 86.34 360 GLU A C 1
ATOM 2574 O O . GLU A 1 360 ? 42.572 -38.870 46.883 1.00 88.80 360 GLU A O 1
ATOM 2580 N N . GLU A 1 361 ? 41.065 -37.300 46.202 1.00 80.69 361 GLU A N 1
ATOM 2581 C CA . GLU A 1 361 ? 40.989 -36.562 47.464 1.00 80.71 361 GLU A CA 1
ATOM 2582 C C . GLU A 1 361 ? 40.297 -37.330 48.583 1.00 82.93 361 GLU A C 1
ATOM 2583 O O . GLU A 1 361 ? 40.662 -37.161 49.748 1.00 83.32 361 GLU A O 1
ATOM 2589 N N . TYR A 1 362 ? 39.299 -38.160 48.231 1.00 78.04 362 TYR A N 1
ATOM 2590 C CA . TYR A 1 362 ? 38.528 -38.970 49.176 1.00 78.64 362 TYR A CA 1
ATOM 2591 C C . TYR A 1 362 ? 39.076 -40.398 49.364 1.00 85.00 362 TYR A C 1
ATOM 2592 O O . TYR A 1 362 ? 38.400 -41.215 49.987 1.00 85.75 362 TYR A O 1
ATOM 2601 N N . GLN A 1 363 ? 40.317 -40.667 48.881 1.00 82.68 363 GLN A N 1
ATOM 2602 C CA . GLN A 1 363 ? 41.042 -41.950 48.937 1.00 84.56 363 GLN A CA 1
ATOM 2603 C C . GLN A 1 363 ? 40.982 -42.681 50.296 1.00 91.88 363 GLN A C 1
ATOM 2604 O O . GLN A 1 363 ? 40.653 -43.871 50.321 1.00 92.81 363 GLN A O 1
ATOM 2610 N N . GLN A 1 364 ? 41.315 -41.986 51.405 1.00 89.86 364 GLN A N 1
ATOM 2611 C CA . GLN A 1 364 ? 41.307 -42.570 52.756 1.00 92.09 364 GLN A CA 1
ATOM 2612 C C . GLN A 1 364 ? 39.874 -42.924 53.205 1.00 95.86 364 GLN A C 1
ATOM 2613 O O . GLN A 1 364 ? 39.630 -44.048 53.654 1.00 96.49 364 GLN A O 1
ATOM 2619 N N . LYS A 1 365 ? 38.936 -41.963 53.049 1.00 90.70 365 LYS A N 1
ATOM 2620 C CA . LYS A 1 365 ? 37.515 -42.099 53.375 1.00 89.72 365 LYS A CA 1
ATOM 2621 C C . LYS A 1 365 ? 36.804 -43.161 52.520 1.00 94.69 365 LYS A C 1
ATOM 2622 O O . LYS A 1 365 ? 35.854 -43.775 53.004 1.00 95.97 365 LYS A O 1
ATOM 2628 N N . LEU A 1 366 ? 37.278 -43.395 51.273 1.00 90.48 366 LEU A N 1
ATOM 2629 C CA . LEU A 1 366 ? 36.738 -44.405 50.355 1.00 90.48 366 LEU A CA 1
ATOM 2630 C C . LEU A 1 366 ? 37.066 -45.828 50.818 1.00 99.63 366 LEU A C 1
ATOM 2631 O O . LEU A 1 366 ? 36.185 -46.692 50.788 1.00 99.76 366 LEU A O 1
ATOM 2636 N N . GLN A 1 367 ? 38.337 -46.072 51.224 1.00 99.88 367 GLN A N 1
ATOM 2637 C CA . GLN A 1 367 ? 38.828 -47.377 51.702 1.00 103.01 367 GLN A CA 1
ATOM 2638 C C . GLN A 1 367 ? 38.161 -47.751 53.033 1.00 108.94 367 GLN A C 1
ATOM 2639 O O . GLN A 1 367 ? 37.662 -48.871 53.179 1.00 109.58 367 GLN A O 1
ATOM 2645 N N . GLU A 1 368 ? 38.127 -46.784 53.976 1.00 105.50 368 GLU A N 1
ATOM 2646 C CA . GLU A 1 368 ? 37.540 -46.912 55.311 1.00 106.52 368 GLU A CA 1
ATOM 2647 C C . GLU A 1 368 ? 36.033 -47.195 55.302 1.00 109.72 368 GLU A C 1
ATOM 2648 O O . GLU A 1 368 ? 35.545 -47.851 56.223 1.00 110.46 368 GLU A O 1
ATOM 2654 N N . ALA A 1 369 ? 35.299 -46.709 54.274 1.00 104.15 369 ALA A N 1
ATOM 2655 C CA . ALA A 1 369 ? 33.850 -46.922 54.174 1.00 103.07 369 ALA A CA 1
ATOM 2656 C C . ALA A 1 369 ? 33.443 -48.146 53.316 1.00 106.93 369 ALA A C 1
ATOM 2657 O O . ALA A 1 369 ? 32.239 -48.393 53.147 1.00 105.83 369 ALA A O 1
ATOM 2659 N N . ASP A 1 370 ? 34.446 -48.934 52.822 1.00 104.00 370 ASP A N 1
ATOM 2660 C CA . ASP A 1 370 ? 34.273 -50.154 52.004 1.00 104.06 370 ASP A CA 1
ATOM 2661 C C . ASP A 1 370 ? 33.435 -49.879 50.733 1.00 102.95 370 ASP A C 1
ATOM 2662 O O . ASP A 1 370 ? 32.540 -50.651 50.368 1.00 102.08 370 ASP A O 1
ATOM 2667 N N . ILE A 1 371 ? 33.743 -48.746 50.077 1.00 96.09 371 ILE A N 1
ATOM 2668 C CA . ILE A 1 371 ? 33.081 -48.268 48.865 1.00 92.77 371 ILE A CA 1
ATOM 2669 C C . ILE A 1 371 ? 33.602 -49.004 47.621 1.00 96.24 371 ILE A C 1
ATOM 2670 O O . ILE A 1 371 ? 34.814 -49.161 47.443 1.00 96.88 371 ILE A O 1
ATOM 2675 N N . GLU A 1 372 ? 32.668 -49.446 46.769 1.00 91.49 372 GLU A N 1
ATOM 2676 C CA . GLU A 1 372 ? 32.928 -50.100 45.486 1.00 90.93 372 GLU A CA 1
ATOM 2677 C C . GLU A 1 372 ? 32.353 -49.205 44.382 1.00 90.30 372 GLU A C 1
ATOM 2678 O O . GLU A 1 372 ? 31.177 -48.811 44.447 1.00 88.62 372 GLU A O 1
ATOM 2684 N N . ILE A 1 373 ? 33.194 -48.847 43.399 1.00 83.55 373 ILE A N 1
ATOM 2685 C CA . ILE A 1 373 ? 32.802 -47.958 42.303 1.00 79.89 373 ILE A CA 1
ATOM 2686 C C . ILE A 1 373 ? 32.525 -48.746 41.022 1.00 79.67 373 ILE A C 1
ATOM 2687 O O . ILE A 1 373 ? 33.331 -49.588 40.640 1.00 80.79 373 ILE A O 1
ATOM 2692 N N . TYR A 1 374 ? 31.373 -48.481 40.382 1.00 71.88 374 TYR A N 1
ATOM 2693 C CA . TYR A 1 374 ? 30.943 -49.122 39.132 1.00 71.17 374 TYR A CA 1
ATOM 2694 C C . TYR A 1 374 ? 30.655 -48.034 38.098 1.00 72.12 374 TYR A C 1
ATOM 2695 O O . TYR A 1 374 ? 29.854 -47.135 38.357 1.00 69.96 374 TYR A O 1
ATOM 2704 N N . VAL A 1 375 ? 31.370 -48.086 36.955 1.00 67.53 375 VAL A N 1
ATOM 2705 C CA . VAL A 1 375 ? 31.294 -47.103 35.879 1.00 64.82 375 VAL A CA 1
ATOM 2706 C C . VAL A 1 375 ? 30.842 -47.732 34.551 1.00 68.22 375 VAL A C 1
ATOM 2707 O O . VAL A 1 375 ? 31.352 -48.778 34.172 1.00 69.88 375 VAL A O 1
ATOM 2711 N N . ARG A 1 376 ? 29.905 -47.071 33.841 1.00 62.24 376 ARG A N 1
ATOM 2712 C CA . ARG A 1 376 ? 29.452 -47.405 32.490 1.00 60.73 376 ARG A CA 1
ATOM 2713 C C . ARG A 1 376 ? 29.251 -46.074 31.768 1.00 62.62 376 ARG A C 1
ATOM 2714 O O . ARG A 1 376 ? 28.337 -45.322 32.107 1.00 61.88 376 ARG A O 1
ATOM 2722 N N . ARG A 1 377 ? 30.091 -45.785 30.778 1.00 58.31 377 ARG A N 1
ATOM 2723 C CA . ARG A 1 377 ? 29.977 -44.533 30.063 1.00 56.83 377 ARG A CA 1
ATOM 2724 C C . ARG A 1 377 ? 30.432 -44.605 28.613 1.00 60.99 377 ARG A C 1
ATOM 2725 O O . ARG A 1 377 ? 31.357 -45.329 28.271 1.00 62.55 377 ARG A O 1
ATOM 2733 N N . GLY A 1 378 ? 29.740 -43.834 27.788 1.00 57.14 378 GLY A N 1
ATOM 2734 C CA . GLY A 1 378 ? 30.010 -43.592 26.379 1.00 57.15 378 GLY A CA 1
ATOM 2735 C C . GLY A 1 378 ? 29.856 -42.104 26.130 1.00 59.59 378 GLY A C 1
ATOM 2736 O O . GLY A 1 378 ? 29.331 -41.387 26.992 1.00 56.31 378 GLY A O 1
ATOM 2737 N N . GLY A 1 379 ? 30.311 -41.636 24.966 1.00 57.79 379 GLY A N 1
ATOM 2738 C CA . GLY A 1 379 ? 30.223 -40.223 24.599 1.00 56.09 379 GLY A CA 1
ATOM 2739 C C . GLY A 1 379 ? 31.537 -39.600 24.158 1.00 60.18 379 GLY A C 1
ATOM 2740 O O . GLY A 1 379 ? 32.555 -40.304 24.080 1.00 60.34 379 GLY A O 1
ATOM 2741 N N . PRO A 1 380 ? 31.542 -38.265 23.843 1.00 55.01 380 PRO A N 1
ATOM 2742 C CA . PRO A 1 380 ? 32.791 -37.602 23.399 1.00 53.98 380 PRO A CA 1
ATOM 2743 C C . PRO A 1 380 ? 33.988 -37.835 24.309 1.00 56.50 380 PRO A C 1
ATOM 2744 O O . PRO A 1 380 ? 33.917 -37.559 25.499 1.00 56.12 380 PRO A O 1
ATOM 2748 N N . ASN A 1 381 ? 35.070 -38.398 23.736 1.00 54.50 381 ASN A N 1
ATOM 2749 C CA . ASN A 1 381 ? 36.349 -38.756 24.383 1.00 54.76 381 ASN A CA 1
ATOM 2750 C C . ASN A 1 381 ? 36.191 -39.784 25.516 1.00 56.87 381 ASN A C 1
ATOM 2751 O O . ASN A 1 381 ? 36.991 -39.776 26.454 1.00 55.22 381 ASN A O 1
ATOM 2756 N N . TYR A 1 382 ? 35.177 -40.686 25.421 1.00 54.50 382 TYR A N 1
ATOM 2757 C CA . TYR A 1 382 ? 34.929 -41.681 26.468 1.00 55.15 382 TYR A CA 1
ATOM 2758 C C . TYR A 1 382 ? 36.143 -42.553 26.765 1.00 60.22 382 TYR A C 1
ATOM 2759 O O . TYR A 1 382 ? 36.401 -42.794 27.944 1.00 60.62 382 TYR A O 1
ATOM 2768 N N . GLU A 1 383 ? 36.884 -43.010 25.723 1.00 57.12 383 GLU A N 1
ATOM 2769 C CA . GLU A 1 383 ? 38.057 -43.879 25.902 1.00 60.34 383 GLU A CA 1
ATOM 2770 C C . GLU A 1 383 ? 39.103 -43.250 26.834 1.00 63.29 383 GLU A C 1
ATOM 2771 O O . GLU A 1 383 ? 39.591 -43.923 27.745 1.00 62.13 383 GLU A O 1
ATOM 2777 N N . GLN A 1 384 ? 39.353 -41.933 26.668 1.00 59.57 384 GLN A N 1
ATOM 2778 C CA . GLN A 1 384 ? 40.248 -41.148 27.524 1.00 59.24 384 GLN A CA 1
ATOM 2779 C C . GLN A 1 384 ? 39.693 -41.080 28.967 1.00 62.85 384 GLN A C 1
ATOM 2780 O O . GLN A 1 384 ? 40.462 -41.214 29.914 1.00 64.67 384 GLN A O 1
ATOM 2786 N N . GLY A 1 385 ? 38.378 -40.899 29.108 1.00 57.36 385 GLY A N 1
ATOM 2787 C CA . GLY A 1 385 ? 37.712 -40.858 30.406 1.00 56.61 385 GLY A CA 1
ATOM 2788 C C . GLY A 1 385 ? 37.776 -42.191 31.151 1.00 60.15 385 GLY A C 1
ATOM 2789 O O . GLY A 1 385 ? 38.107 -42.228 32.343 1.00 57.72 385 GLY A O 1
ATOM 2790 N N . LEU A 1 386 ? 37.479 -43.303 30.448 1.00 58.10 386 LEU A N 1
ATOM 2791 C CA . LEU A 1 386 ? 37.535 -44.646 31.033 1.00 60.63 386 LEU A CA 1
ATOM 2792 C C . LEU A 1 386 ? 38.982 -45.017 31.383 1.00 69.54 386 LEU A C 1
ATOM 2793 O O . LEU A 1 386 ? 39.188 -45.739 32.356 1.00 70.96 386 LEU A O 1
ATOM 2798 N N . LYS A 1 387 ? 39.978 -44.507 30.604 1.00 68.39 387 LYS A N 1
ATOM 2799 C CA . LYS A 1 387 ? 41.416 -44.729 30.853 1.00 70.80 387 LYS A CA 1
ATOM 2800 C C . LYS A 1 387 ? 41.821 -44.116 32.207 1.00 73.48 387 LYS A C 1
ATOM 2801 O O . LYS A 1 387 ? 42.542 -44.760 32.966 1.00 73.26 387 LYS A O 1
ATOM 2807 N N . LEU A 1 388 ? 41.338 -42.885 32.501 1.00 69.04 388 LEU A N 1
ATOM 2808 C CA . LEU A 1 388 ? 41.563 -42.158 33.757 1.00 69.25 388 LEU A CA 1
ATOM 2809 C C . LEU A 1 388 ? 41.029 -42.957 34.950 1.00 72.94 388 LEU A C 1
ATOM 2810 O O . LEU A 1 388 ? 41.707 -43.038 35.969 1.00 72.00 388 LEU A O 1
ATOM 2815 N N . MET A 1 389 ? 39.802 -43.518 34.817 1.00 71.01 389 MET A N 1
ATOM 2816 C CA . MET A 1 389 ? 39.114 -44.329 35.837 1.00 73.02 389 MET A CA 1
ATOM 2817 C C . MET A 1 389 ? 39.822 -45.669 36.070 1.00 78.67 389 MET A C 1
ATOM 2818 O O . MET A 1 389 ? 39.860 -46.135 37.202 1.00 79.22 389 MET A O 1
ATOM 2823 N N . ARG A 1 390 ? 40.345 -46.297 34.998 1.00 76.13 390 ARG A N 1
ATOM 2824 C CA . ARG A 1 390 ? 41.068 -47.571 35.064 1.00 78.02 390 ARG A CA 1
ATOM 2825 C C . ARG A 1 390 ? 42.412 -47.386 35.754 1.00 82.71 390 ARG A C 1
ATOM 2826 O O . ARG A 1 390 ? 42.769 -48.214 36.589 1.00 83.86 390 ARG A O 1
ATOM 2834 N N . ASP A 1 391 ? 43.132 -46.281 35.431 1.00 78.59 391 ASP A N 1
ATOM 2835 C CA . ASP A 1 391 ? 44.429 -45.921 36.017 1.00 80.30 391 ASP A CA 1
ATOM 2836 C C . ASP A 1 391 ? 44.280 -45.575 37.497 1.00 85.71 391 ASP A C 1
ATOM 2837 O O . ASP A 1 391 ? 45.191 -45.845 38.284 1.00 87.17 391 ASP A O 1
ATOM 2842 N N . LEU A 1 392 ? 43.128 -44.976 37.862 1.00 81.58 392 LEU A N 1
ATOM 2843 C CA . LEU A 1 392 ? 42.763 -44.588 39.225 1.00 81.41 392 LEU A CA 1
ATOM 2844 C C . LEU A 1 392 ? 42.512 -45.829 40.096 1.00 87.60 392 LEU A C 1
ATOM 2845 O O . LEU A 1 392 ? 43.100 -45.931 41.172 1.00 88.71 392 LEU A O 1
ATOM 2850 N N . GLY A 1 393 ? 41.687 -46.764 39.604 1.00 84.14 393 GLY A N 1
ATOM 2851 C CA . GLY A 1 393 ? 41.358 -48.019 40.280 1.00 85.90 393 GLY A CA 1
ATOM 2852 C C . GLY A 1 393 ? 42.558 -48.895 40.586 1.00 94.22 393 GLY A C 1
ATOM 2853 O O . GLY A 1 393 ? 42.529 -49.688 41.534 1.00 96.34 393 GLY A O 1
ATOM 2854 N N . LYS A 1 394 ? 43.630 -48.721 39.789 1.00 91.32 394 LYS A N 1
ATOM 2855 C CA . LYS A 1 394 ? 44.906 -49.423 39.876 1.00 93.53 394 LYS A CA 1
ATOM 2856 C C . LYS A 1 394 ? 45.868 -48.784 40.898 1.00 97.80 394 LYS A C 1
ATOM 2857 O O . LYS A 1 394 ? 46.966 -49.314 41.101 1.00 100.20 394 LYS A O 1
ATOM 2863 N N . ARG A 1 395 ? 45.460 -47.679 41.558 1.00 91.57 395 ARG A N 1
ATOM 2864 C CA . ARG A 1 395 ? 46.304 -47.007 42.558 1.00 91.92 395 ARG A CA 1
ATOM 2865 C C . ARG A 1 395 ? 45.560 -46.553 43.840 1.00 95.98 395 ARG A C 1
ATOM 2866 O O . ARG A 1 395 ? 46.202 -46.375 44.883 1.00 96.79 395 ARG A O 1
ATOM 2874 N N . LEU A 1 396 ? 44.228 -46.354 43.752 1.00 90.83 396 LEU A N 1
ATOM 2875 C CA . LEU A 1 396 ? 43.371 -45.869 44.839 1.00 89.64 396 LEU A CA 1
ATOM 2876 C C . LEU A 1 396 ? 43.190 -46.854 45.994 1.00 97.69 396 LEU A C 1
ATOM 2877 O O . LEU A 1 396 ? 43.100 -46.425 47.146 1.00 98.48 396 LEU A O 1
ATOM 2882 N N . GLY A 1 397 ? 43.122 -48.145 45.681 1.00 95.95 397 GLY A N 1
ATOM 2883 C CA . GLY A 1 397 ? 42.936 -49.188 46.681 1.00 98.17 397 GLY A CA 1
ATOM 2884 C C . GLY A 1 397 ? 41.487 -49.550 46.940 1.00 101.65 397 GLY A C 1
ATOM 2885 O O . GLY A 1 397 ? 41.171 -50.178 47.957 1.00 103.16 397 GLY A O 1
ATOM 2886 N N . VAL A 1 398 ? 40.597 -49.148 46.016 1.00 95.60 398 VAL A N 1
ATOM 2887 C CA . VAL A 1 398 ? 39.158 -49.436 46.057 1.00 94.09 398 VAL A CA 1
ATOM 2888 C C . VAL A 1 398 ? 38.740 -50.084 44.725 1.00 95.93 398 VAL A C 1
ATOM 2889 O O . VAL A 1 398 ? 39.301 -49.704 43.687 1.00 95.44 398 VAL A O 1
ATOM 2893 N N . PRO A 1 399 ? 37.795 -51.066 44.718 1.00 91.25 399 PRO A N 1
ATOM 2894 C CA . PRO A 1 399 ? 37.402 -51.691 43.439 1.00 90.38 399 PRO A CA 1
ATOM 2895 C C . PRO A 1 399 ? 36.659 -50.744 42.482 1.00 90.85 399 PRO A C 1
ATOM 2896 O O . PRO A 1 399 ? 35.626 -50.172 42.844 1.00 89.97 399 PRO A O 1
ATOM 2900 N N . ILE A 1 400 ? 37.219 -50.542 41.272 1.00 84.84 400 ILE A N 1
ATOM 2901 C CA . ILE A 1 400 ? 36.604 -49.697 40.246 1.00 81.51 400 ILE A CA 1
ATOM 2902 C C . ILE A 1 400 ? 36.391 -50.525 38.962 1.00 84.19 400 ILE A C 1
ATOM 2903 O O . ILE A 1 400 ? 37.342 -50.763 38.207 1.00 83.96 400 ILE A O 1
ATOM 2908 N N . GLN A 1 401 ? 35.134 -50.989 38.753 1.00 79.97 401 GLN A N 1
ATOM 2909 C CA . GLN A 1 401 ? 34.694 -51.773 37.591 1.00 79.67 401 GLN A CA 1
ATOM 2910 C C . GLN A 1 401 ? 34.317 -50.791 36.480 1.00 78.20 401 GLN A C 1
ATOM 2911 O O . GLN A 1 401 ? 33.347 -50.043 36.638 1.00 74.44 401 GLN A O 1
ATOM 2917 N N . VAL A 1 402 ? 35.097 -50.776 35.377 1.00 74.50 402 VAL A N 1
ATOM 2918 C CA . VAL A 1 402 ? 34.943 -49.815 34.271 1.00 72.65 402 VAL A CA 1
ATOM 2919 C C . VAL A 1 402 ? 34.378 -50.462 32.992 1.00 77.42 402 VAL A C 1
ATOM 2920 O O . VAL A 1 402 ? 34.931 -51.440 32.476 1.00 78.46 402 VAL A O 1
ATOM 2924 N N . HIS A 1 403 ? 33.263 -49.879 32.491 1.00 72.80 403 HIS A N 1
ATOM 2925 C CA . HIS A 1 403 ? 32.507 -50.327 31.310 1.00 72.68 403 HIS A CA 1
ATOM 2926 C C . HIS A 1 403 ? 32.287 -49.203 30.318 1.00 72.74 403 HIS A C 1
ATOM 2927 O O . HIS A 1 403 ? 32.310 -48.026 30.683 1.00 69.44 403 HIS A O 1
ATOM 2934 N N . GLY A 1 404 ? 32.032 -49.591 29.079 1.00 69.70 404 GLY A N 1
ATOM 2935 C CA . GLY A 1 404 ? 31.794 -48.669 27.984 1.00 68.09 404 GLY A CA 1
ATOM 2936 C C . GLY A 1 404 ? 30.522 -48.985 27.228 1.00 71.91 404 GLY A C 1
ATOM 2937 O O . GLY A 1 404 ? 29.669 -49.716 27.743 1.00 71.61 404 GLY A O 1
ATOM 2938 N N . PRO A 1 405 ? 30.388 -48.457 25.980 1.00 67.79 405 PRO A N 1
ATOM 2939 C CA . PRO A 1 405 ? 29.159 -48.677 25.193 1.00 66.78 405 PRO A CA 1
ATOM 2940 C C . PRO A 1 405 ? 28.824 -50.119 24.837 1.00 69.84 405 PRO A C 1
ATOM 2941 O O . PRO A 1 405 ? 27.699 -50.367 24.412 1.00 67.76 405 PRO A O 1
ATOM 2945 N N . GLU A 1 406 ? 29.791 -51.051 24.989 1.00 69.63 406 GLU A N 1
ATOM 2946 C CA . GLU A 1 406 ? 29.625 -52.491 24.712 1.00 71.94 406 GLU A CA 1
ATOM 2947 C C . GLU A 1 406 ? 28.716 -53.179 25.757 1.00 76.97 406 GLU A C 1
ATOM 2948 O O . GLU A 1 406 ? 28.041 -54.159 25.439 1.00 78.25 406 GLU A O 1
ATOM 2954 N N . THR A 1 407 ? 28.717 -52.650 26.996 1.00 72.27 407 THR A N 1
ATOM 2955 C CA . THR A 1 407 ? 27.912 -53.111 28.125 1.00 72.15 407 THR A CA 1
ATOM 2956 C C . THR A 1 407 ? 26.599 -52.354 28.052 1.00 75.50 407 THR A C 1
ATOM 2957 O O . THR A 1 407 ? 26.596 -51.137 27.788 1.00 74.25 407 THR A O 1
ATOM 2961 N N . HIS A 1 408 ? 25.493 -53.063 28.306 1.00 72.53 408 HIS A N 1
ATOM 2962 C CA . HIS A 1 408 ? 24.150 -52.499 28.333 1.00 71.89 408 HIS A CA 1
ATOM 2963 C C . HIS A 1 408 ? 24.103 -51.436 29.446 1.00 73.69 408 HIS A C 1
ATOM 2964 O O . HIS A 1 408 ? 24.655 -51.659 30.524 1.00 74.29 408 HIS A O 1
ATOM 2971 N N . MET A 1 409 ? 23.519 -50.260 29.154 1.00 66.97 409 MET A N 1
ATOM 2972 C CA . MET A 1 409 ? 23.493 -49.092 30.051 1.00 65.27 409 MET A CA 1
ATOM 2973 C C . MET A 1 409 ? 23.311 -49.411 31.538 1.00 70.10 409 MET A C 1
ATOM 2974 O O . MET A 1 409 ? 24.142 -49.009 32.354 1.00 69.24 409 MET A O 1
ATOM 2979 N N . THR A 1 410 ? 22.263 -50.158 31.874 1.00 67.26 410 THR A N 1
ATOM 2980 C CA . THR A 1 410 ? 21.914 -50.435 33.259 1.00 68.35 410 THR A CA 1
ATOM 2981 C C . THR A 1 410 ? 22.441 -51.794 33.799 1.00 75.45 410 THR A C 1
ATOM 2982 O O . THR A 1 410 ? 22.019 -52.219 34.880 1.00 74.78 410 THR A O 1
ATOM 2986 N N . ARG A 1 411 ? 23.410 -52.425 33.093 1.00 74.19 411 ARG A N 1
ATOM 2987 C CA . ARG A 1 411 ? 23.995 -53.702 33.504 1.00 75.94 411 ARG A CA 1
ATOM 2988 C C . ARG A 1 411 ? 24.860 -53.603 34.777 1.00 79.06 411 ARG A C 1
ATOM 2989 O O . ARG A 1 411 ? 25.019 -54.607 35.477 1.00 79.57 411 ARG A O 1
ATOM 2997 N N . ILE A 1 412 ? 25.396 -52.401 35.094 1.00 74.04 412 ILE A N 1
ATOM 2998 C CA . ILE A 1 412 ? 26.208 -52.181 36.301 1.00 74.23 412 ILE A CA 1
ATOM 2999 C C . ILE A 1 412 ? 25.351 -52.214 37.587 1.00 79.39 412 ILE A C 1
ATOM 3000 O O . ILE A 1 412 ? 25.905 -52.379 38.674 1.00 80.05 412 ILE A O 1
ATOM 3005 N N . VAL A 1 413 ? 24.015 -52.072 37.459 1.00 75.88 413 VAL A N 1
ATOM 3006 C CA . VAL A 1 413 ? 23.087 -52.113 38.593 1.00 76.53 413 VAL A CA 1
ATOM 3007 C C . VAL A 1 413 ? 22.997 -53.552 39.159 1.00 86.00 413 VAL A C 1
ATOM 3008 O O . VAL A 1 413 ? 23.375 -53.715 40.321 1.00 86.70 413 VAL A O 1
ATOM 3012 N N . PRO A 1 414 ? 22.590 -54.607 38.397 1.00 86.21 414 PRO A N 1
ATOM 3013 C CA . PRO A 1 414 ? 22.570 -55.966 38.979 1.00 89.45 414 PRO A CA 1
ATOM 3014 C C . PRO A 1 414 ? 23.965 -56.482 39.361 1.00 98.11 414 PRO A C 1
ATOM 3015 O O . PRO A 1 414 ? 24.099 -57.186 40.355 1.00 99.98 414 PRO A O 1
ATOM 3019 N N . LEU A 1 415 ? 25.004 -56.085 38.604 1.00 96.05 415 LEU A N 1
ATOM 3020 C CA . LEU A 1 415 ? 26.419 -56.419 38.830 1.00 98.12 415 LEU A CA 1
ATOM 3021 C C . LEU A 1 415 ? 26.910 -55.934 40.218 1.00 104.58 415 LEU A C 1
ATOM 3022 O O . LEU A 1 415 ? 27.783 -56.566 40.828 1.00 106.33 415 LEU A O 1
ATOM 3027 N N . ALA A 1 416 ? 26.329 -54.824 40.710 1.00 100.43 416 ALA A N 1
ATOM 3028 C CA . ALA A 1 416 ? 26.661 -54.207 41.992 1.00 101.12 416 ALA A CA 1
ATOM 3029 C C . ALA A 1 416 ? 25.731 -54.610 43.145 1.00 107.75 416 ALA A C 1
ATOM 3030 O O . ALA A 1 416 ? 26.186 -54.672 44.289 1.00 108.83 416 ALA A O 1
ATOM 3032 N N . LEU A 1 417 ? 24.434 -54.846 42.856 1.00 104.73 417 LEU A N 1
ATOM 3033 C CA . LEU A 1 417 ? 23.423 -55.167 43.868 1.00 106.15 417 LEU A CA 1
ATOM 3034 C C . LEU A 1 417 ? 23.136 -56.668 44.058 1.00 114.95 417 LEU A C 1
ATOM 3035 O O . LEU A 1 417 ? 22.623 -57.044 45.116 1.00 115.99 417 LEU A O 1
ATOM 3040 N N . GLU A 1 418 ? 23.444 -57.513 43.052 1.00 113.96 418 GLU A N 1
ATOM 3041 C CA . GLU A 1 418 ? 23.221 -58.968 43.139 1.00 117.24 418 GLU A CA 1
ATOM 3042 C C . GLU A 1 418 ? 24.517 -59.677 43.577 1.00 123.93 418 GLU A C 1
ATOM 3043 O O . GLU A 1 418 ? 24.468 -60.667 44.316 1.00 125.90 418 GLU A O 1
ATOM 3049 N N . GLU A 1 419 ? 25.675 -59.083 43.192 1.00 119.66 419 GLU A N 1
ATOM 3050 C CA . GLU A 1 419 ? 27.030 -59.520 43.530 1.00 155.48 419 GLU A CA 1
ATOM 3051 C C . GLU A 1 419 ? 27.759 -58.404 44.279 1.00 167.51 419 GLU A C 1
ATOM 3052 O O . GLU A 1 419 ? 27.793 -58.397 45.507 1.00 126.23 419 GLU A O 1
ATOM 3058 N N . LYS B 2 4 ? 85.393 -58.062 30.609 1.00 93.85 4 LYS B N 1
ATOM 3059 C CA . LYS B 2 4 ? 85.440 -56.606 30.548 1.00 92.46 4 LYS B CA 1
ATOM 3060 C C . LYS B 2 4 ? 85.913 -56.117 29.172 1.00 94.22 4 LYS B C 1
ATOM 3061 O O . LYS B 2 4 ? 85.234 -55.291 28.558 1.00 92.45 4 LYS B O 1
ATOM 3067 N N . ASP B 2 5 ? 87.065 -56.641 28.686 1.00 89.83 5 ASP B N 1
ATOM 3068 C CA . ASP B 2 5 ? 87.659 -56.335 27.372 1.00 87.28 5 ASP B CA 1
ATOM 3069 C C . ASP B 2 5 ? 86.742 -56.773 26.215 1.00 84.09 5 ASP B C 1
ATOM 3070 O O . ASP B 2 5 ? 86.674 -56.080 25.198 1.00 82.91 5 ASP B O 1
ATOM 3075 N N . TYR B 2 6 ? 86.030 -57.908 26.384 1.00 75.41 6 TYR B N 1
ATOM 3076 C CA . TYR B 2 6 ? 85.092 -58.450 25.409 1.00 71.88 6 TYR B CA 1
ATOM 3077 C C . TYR B 2 6 ? 83.800 -57.616 25.263 1.00 70.17 6 TYR B C 1
ATOM 3078 O O . TYR B 2 6 ? 83.139 -57.705 24.234 1.00 66.90 6 TYR B O 1
ATOM 3087 N N . VAL B 2 7 ? 83.434 -56.830 26.285 1.00 66.31 7 VAL B N 1
ATOM 3088 C CA . VAL B 2 7 ? 82.237 -55.979 26.249 1.00 64.83 7 VAL B CA 1
ATOM 3089 C C . VAL B 2 7 ? 82.512 -54.710 25.414 1.00 67.48 7 VAL B C 1
ATOM 3090 O O . VAL B 2 7 ? 83.422 -53.932 25.736 1.00 66.41 7 VAL B O 1
ATOM 3094 N N . LEU B 2 8 ? 81.715 -54.487 24.360 1.00 63.11 8 LEU B N 1
ATOM 3095 C CA . LEU B 2 8 ? 81.887 -53.261 23.583 1.00 61.50 8 LEU B CA 1
ATOM 3096 C C . LEU B 2 8 ? 81.013 -52.204 24.234 1.00 61.94 8 LEU B C 1
ATOM 3097 O O . LEU B 2 8 ? 81.531 -51.180 24.687 1.00 61.24 8 LEU B O 1
ATOM 3102 N N . PHE B 2 9 ? 79.698 -52.502 24.371 1.00 57.30 9 PHE B N 1
ATOM 3103 C CA . PHE B 2 9 ? 78.709 -51.615 24.988 1.00 55.85 9 PHE B CA 1
ATOM 3104 C C . PHE B 2 9 ? 77.871 -52.322 25.981 1.00 60.85 9 PHE B C 1
ATOM 3105 O O . PHE B 2 9 ? 77.490 -53.469 25.768 1.00 62.51 9 PHE B O 1
ATOM 3113 N N . ASP B 2 10 ? 77.472 -51.594 27.008 1.00 56.80 10 ASP B N 1
ATOM 3114 C CA . ASP B 2 10 ? 76.555 -52.087 28.018 1.00 57.78 10 ASP B CA 1
ATOM 3115 C C . ASP B 2 10 ? 75.504 -51.018 28.312 1.00 60.50 10 ASP B C 1
ATOM 3116 O O . ASP B 2 10 ? 75.436 -49.983 27.629 1.00 57.44 10 ASP B O 1
ATOM 3121 N N . ILE B 2 11 ? 74.688 -51.277 29.332 1.00 57.39 11 ILE B N 1
ATOM 3122 C CA . ILE B 2 11 ? 73.614 -50.415 29.767 1.00 56.37 11 ILE B CA 1
ATOM 3123 C C . ILE B 2 11 ? 74.160 -49.131 30.424 1.00 58.56 11 ILE B C 1
ATOM 3124 O O . ILE B 2 11 ? 73.394 -48.204 30.641 1.00 57.69 11 ILE B O 1
ATOM 3129 N N . ASN B 2 12 ? 75.479 -49.068 30.712 1.00 55.41 12 ASN B N 1
ATOM 3130 C CA . ASN B 2 12 ? 76.103 -47.873 31.300 1.00 55.58 12 ASN B CA 1
ATOM 3131 C C . ASN B 2 12 ? 76.942 -47.069 30.286 1.00 56.35 12 ASN B C 1
ATOM 3132 O O . ASN B 2 12 ? 77.518 -46.034 30.646 1.00 57.22 12 ASN B O 1
ATOM 3137 N N . THR B 2 13 ? 76.985 -47.528 29.020 1.00 49.47 13 THR B N 1
ATOM 3138 C CA . THR B 2 13 ? 77.697 -46.858 27.916 1.00 47.05 13 THR B CA 1
ATOM 3139 C C . THR B 2 13 ? 77.133 -45.455 27.649 1.00 47.30 13 THR B C 1
ATOM 3140 O O . THR B 2 13 ? 75.925 -45.285 27.496 1.00 45.54 13 THR B O 1
ATOM 3144 N N . LYS B 2 14 ? 78.030 -44.474 27.619 1.00 44.09 14 LYS B N 1
ATOM 3145 C CA . LYS B 2 14 ? 77.772 -43.069 27.324 1.00 43.07 14 LYS B CA 1
ATOM 3146 C C . LYS B 2 14 ? 78.553 -42.716 26.051 1.00 45.73 14 LYS B C 1
ATOM 3147 O O . LYS B 2 14 ? 79.691 -43.175 25.848 1.00 45.95 14 LYS B O 1
ATOM 3153 N N . ALA B 2 15 ? 77.915 -41.955 25.179 1.00 40.21 15 ALA B N 1
ATOM 3154 C CA . ALA B 2 15 ? 78.446 -41.657 23.869 1.00 39.71 15 ALA B CA 1
ATOM 3155 C C . ALA B 2 15 ? 78.321 -40.197 23.450 1.00 42.52 15 ALA B C 1
ATOM 3156 O O . ALA B 2 15 ? 77.507 -39.448 23.995 1.00 41.73 15 ALA B O 1
ATOM 3158 N N . PHE B 2 16 ? 79.116 -39.825 22.427 1.00 37.22 16 PHE B N 1
ATOM 3159 C CA . PHE B 2 16 ? 79.041 -38.555 21.743 1.00 35.72 16 PHE B CA 1
ATOM 3160 C C . PHE B 2 16 ? 78.539 -38.881 20.364 1.00 40.51 16 PHE B C 1
ATOM 3161 O O . PHE B 2 16 ? 78.888 -39.917 19.805 1.00 41.25 16 PHE B O 1
ATOM 3169 N N . VAL B 2 17 ? 77.693 -38.028 19.829 1.00 37.36 17 VAL B N 1
ATOM 3170 C CA . VAL B 2 17 ? 77.230 -38.154 18.464 1.00 35.17 17 VAL B CA 1
ATOM 3171 C C . VAL B 2 17 ? 77.900 -36.998 17.744 1.00 37.07 17 VAL B C 1
ATOM 3172 O O . VAL B 2 17 ? 77.617 -35.841 18.056 1.00 37.04 17 VAL B O 1
ATOM 3176 N N . TYR B 2 18 ? 78.847 -37.300 16.855 1.00 33.41 18 TYR B N 1
ATOM 3177 C CA . TYR B 2 18 ? 79.530 -36.294 16.037 1.00 32.51 18 TYR B CA 1
ATOM 3178 C C . TYR B 2 18 ? 78.673 -36.087 14.782 1.00 39.05 18 TYR B C 1
ATOM 3179 O O . TYR B 2 18 ? 78.477 -37.024 13.989 1.00 37.80 18 TYR B O 1
ATOM 3188 N N . GLY B 2 19 ? 78.177 -34.865 14.623 1.00 36.50 19 GLY B N 1
ATOM 3189 C CA . GLY B 2 19 ? 77.332 -34.482 13.503 1.00 36.59 19 GLY B CA 1
ATOM 3190 C C . GLY B 2 19 ? 75.917 -34.257 13.976 1.00 40.68 19 GLY B C 1
ATOM 3191 O O . GLY B 2 19 ? 75.406 -35.041 14.772 1.00 40.55 19 GLY B O 1
ATOM 3192 N N . TYR B 2 20 ? 75.270 -33.196 13.479 1.00 38.33 20 TYR B N 1
ATOM 3193 C CA . TYR B 2 20 ? 73.912 -32.851 13.886 1.00 38.36 20 TYR B CA 1
ATOM 3194 C C . TYR B 2 20 ? 72.864 -33.717 13.211 1.00 40.71 20 TYR B C 1
ATOM 3195 O O . TYR B 2 20 ? 72.160 -33.274 12.318 1.00 40.63 20 TYR B O 1
ATOM 3204 N N . GLN B 2 21 ? 72.763 -34.972 13.654 1.00 38.76 21 GLN B N 1
ATOM 3205 C CA . GLN B 2 21 ? 71.839 -35.955 13.087 1.00 38.27 21 GLN B CA 1
ATOM 3206 C C . GLN B 2 21 ? 70.700 -36.158 14.050 1.00 38.11 21 GLN B C 1
ATOM 3207 O O . GLN B 2 21 ? 70.711 -37.100 14.836 1.00 38.90 21 GLN B O 1
ATOM 3213 N N . THR B 2 22 ? 69.745 -35.256 14.015 1.00 33.85 22 THR B N 1
ATOM 3214 C CA . THR B 2 22 ? 68.609 -35.199 14.945 1.00 34.59 22 THR B CA 1
ATOM 3215 C C . THR B 2 22 ? 67.774 -36.490 14.972 1.00 41.73 22 THR B C 1
ATOM 3216 O O . THR B 2 22 ? 67.371 -36.929 16.053 1.00 42.75 22 THR B O 1
ATOM 3220 N N . ASN B 2 23 ? 67.521 -37.104 13.818 1.00 40.92 23 ASN B N 1
ATOM 3221 C CA . ASN B 2 23 ? 66.758 -38.367 13.774 1.00 42.43 23 ASN B CA 1
ATOM 3222 C C . ASN B 2 23 ? 67.512 -39.531 14.423 1.00 43.86 23 ASN B C 1
ATOM 3223 O O . ASN B 2 23 ? 66.919 -40.296 15.188 1.00 43.52 23 ASN B O 1
ATOM 3228 N N . ALA B 2 24 ? 68.825 -39.638 14.142 1.00 37.67 24 ALA B N 1
ATOM 3229 C CA . ALA B 2 24 ? 69.714 -40.653 14.702 1.00 36.03 24 ALA B CA 1
ATOM 3230 C C . ALA B 2 24 ? 69.801 -40.450 16.226 1.00 37.55 24 ALA B C 1
ATOM 3231 O O . ALA B 2 24 ? 69.695 -41.415 16.978 1.00 37.74 24 ALA B O 1
ATOM 3233 N N . ILE B 2 25 ? 69.944 -39.178 16.678 1.00 31.96 25 ILE B N 1
ATOM 3234 C CA . ILE B 2 25 ? 69.963 -38.833 18.097 1.00 31.28 25 ILE B CA 1
ATOM 3235 C C . ILE B 2 25 ? 68.665 -39.341 18.740 1.00 35.14 25 ILE B C 1
ATOM 3236 O O . ILE B 2 25 ? 68.734 -40.064 19.746 1.00 34.08 25 ILE B O 1
ATOM 3241 N N . GLN B 2 26 ? 67.498 -38.986 18.137 1.00 30.83 26 GLN B N 1
ATOM 3242 C CA . GLN B 2 26 ? 66.198 -39.426 18.639 1.00 32.09 26 GLN B CA 1
ATOM 3243 C C . GLN B 2 26 ? 66.059 -40.964 18.694 1.00 38.35 26 GLN B C 1
ATOM 3244 O O . GLN B 2 26 ? 65.500 -41.478 19.661 1.00 39.82 26 GLN B O 1
ATOM 3250 N N . ARG B 2 27 ? 66.585 -41.679 17.684 1.00 34.93 27 ARG B N 1
ATOM 3251 C CA . ARG B 2 27 ? 66.536 -43.144 17.611 1.00 34.05 27 ARG B CA 1
ATOM 3252 C C . ARG B 2 27 ? 67.285 -43.759 18.782 1.00 38.66 27 ARG B C 1
ATOM 3253 O O . ARG B 2 27 ? 66.765 -44.677 19.424 1.00 37.85 27 ARG B O 1
ATOM 3261 N N . MET B 2 28 ? 68.490 -43.222 19.092 1.00 35.79 28 MET B N 1
ATOM 3262 C CA . MET B 2 28 ? 69.290 -43.712 20.213 1.00 35.78 28 MET B CA 1
ATOM 3263 C C . MET B 2 28 ? 68.532 -43.540 21.541 1.00 37.38 28 MET B C 1
ATOM 3264 O O . MET B 2 28 ? 68.378 -44.502 22.294 1.00 34.03 28 MET B O 1
ATOM 3269 N N . LEU B 2 29 ? 67.982 -42.335 21.779 1.00 32.72 29 LEU B N 1
ATOM 3270 C CA . LEU B 2 29 ? 67.229 -42.025 22.989 1.00 32.73 29 LEU B CA 1
ATOM 3271 C C . LEU B 2 29 ? 65.982 -42.888 23.125 1.00 38.66 29 LEU B C 1
ATOM 3272 O O . LEU B 2 29 ? 65.670 -43.345 24.231 1.00 38.27 29 LEU B O 1
ATOM 3277 N N . ASP B 2 30 ? 65.293 -43.141 22.000 1.00 36.45 30 ASP B N 1
ATOM 3278 C CA . ASP B 2 30 ? 64.085 -43.957 21.980 1.00 37.30 30 ASP B CA 1
ATOM 3279 C C . ASP B 2 30 ? 64.388 -45.397 22.414 1.00 41.92 30 ASP B C 1
ATOM 3280 O O . ASP B 2 30 ? 63.603 -45.996 23.145 1.00 42.79 30 ASP B O 1
ATOM 3285 N N . PHE B 2 31 ? 65.535 -45.927 21.989 1.00 38.88 31 PHE B N 1
ATOM 3286 C CA . PHE B 2 31 ? 65.988 -47.276 22.341 1.00 39.56 31 PHE B CA 1
ATOM 3287 C C . PHE B 2 31 ? 66.312 -47.346 23.837 1.00 42.71 31 PHE B C 1
ATOM 3288 O O . PHE B 2 31 ? 65.867 -48.260 24.507 1.00 42.06 31 PHE B O 1
ATOM 3296 N N . ASP B 2 32 ? 67.018 -46.335 24.360 1.00 39.63 32 ASP B N 1
ATOM 3297 C CA . ASP B 2 32 ? 67.357 -46.238 25.769 1.00 41.14 32 ASP B CA 1
ATOM 3298 C C . ASP B 2 32 ? 66.074 -46.246 26.599 1.00 45.10 32 ASP B C 1
ATOM 3299 O O . ASP B 2 32 ? 65.985 -46.987 27.567 1.00 45.94 32 ASP B O 1
ATOM 3304 N N . TYR B 2 33 ? 65.058 -45.479 26.167 1.00 40.29 33 TYR B N 1
ATOM 3305 C CA . TYR B 2 33 ? 63.766 -45.435 26.831 1.00 40.43 33 TYR B CA 1
ATOM 3306 C C . TYR B 2 33 ? 63.055 -46.834 26.879 1.00 47.52 33 TYR B C 1
ATOM 3307 O O . TYR B 2 33 ? 62.679 -47.268 27.970 1.00 49.41 33 TYR B O 1
ATOM 3316 N N . VAL B 2 34 ? 62.884 -47.512 25.712 1.00 43.02 34 VAL B N 1
ATOM 3317 C CA . VAL B 2 34 ? 62.217 -48.818 25.616 1.00 44.79 34 VAL B CA 1
ATOM 3318 C C . VAL B 2 34 ? 63.009 -49.941 26.327 1.00 52.13 34 VAL B C 1
ATOM 3319 O O . VAL B 2 34 ? 62.410 -50.934 26.707 1.00 54.43 34 VAL B O 1
ATOM 3323 N N . CYS B 2 35 ? 64.331 -49.758 26.538 1.00 48.44 35 CYS B N 1
ATOM 3324 C CA . CYS B 2 35 ? 65.205 -50.698 27.250 1.00 48.52 35 CYS B CA 1
ATOM 3325 C C . CYS B 2 35 ? 65.175 -50.489 28.749 1.00 52.40 35 CYS B C 1
ATOM 3326 O O . CYS B 2 35 ? 65.813 -51.245 29.489 1.00 50.93 35 CYS B O 1
ATOM 3329 N N . LYS B 2 36 ? 64.457 -49.435 29.190 1.00 50.61 36 LYS B N 1
ATOM 3330 C CA . LYS B 2 36 ? 64.281 -49.046 30.590 1.00 52.56 36 LYS B CA 1
ATOM 3331 C C . LYS B 2 36 ? 65.598 -48.582 31.213 1.00 57.32 36 LYS B C 1
ATOM 3332 O O . LYS B 2 36 ? 65.805 -48.765 32.414 1.00 60.40 36 LYS B O 1
ATOM 3338 N N . ARG B 2 37 ? 66.485 -47.976 30.398 1.00 51.08 37 ARG B N 1
ATOM 3339 C CA . ARG B 2 37 ? 67.772 -47.451 30.845 1.00 51.10 37 ARG B CA 1
ATOM 3340 C C . ARG B 2 37 ? 67.565 -46.338 31.855 1.00 57.52 37 ARG B C 1
ATOM 3341 O O . ARG B 2 37 ? 66.585 -45.586 31.762 1.00 56.19 37 ARG B O 1
ATOM 3349 N N . SER B 2 38 ? 68.482 -46.240 32.828 1.00 57.81 38 SER B N 1
ATOM 3350 C CA . SER B 2 38 ? 68.412 -45.210 33.864 1.00 59.63 38 SER B CA 1
ATOM 3351 C C . SER B 2 38 ? 68.747 -43.858 33.273 1.00 62.72 38 SER B C 1
ATOM 3352 O O . SER B 2 38 ? 68.043 -42.882 33.533 1.00 62.60 38 SER B O 1
ATOM 3355 N N . SER B 2 39 ? 69.773 -43.817 32.420 1.00 57.96 39 SER B N 1
ATOM 3356 C CA . SER B 2 39 ? 70.202 -42.571 31.795 1.00 56.75 39 SER B CA 1
ATOM 3357 C C . SER B 2 39 ? 70.263 -42.653 30.256 1.00 53.79 39 SER B C 1
ATOM 3358 O O . SER B 2 39 ? 70.496 -43.739 29.711 1.00 52.88 39 SER B O 1
ATOM 3361 N N . PRO B 2 40 ? 70.150 -41.506 29.538 1.00 46.66 40 PRO B N 1
ATOM 3362 C CA . PRO B 2 40 ? 70.344 -41.538 28.080 1.00 44.82 40 PRO B CA 1
ATOM 3363 C C . PRO B 2 40 ? 71.760 -42.026 27.719 1.00 50.87 40 PRO B C 1
ATOM 3364 O O . PRO B 2 40 ? 72.708 -41.813 28.480 1.00 52.01 40 PRO B O 1
ATOM 3368 N N . SER B 2 41 ? 71.902 -42.690 26.580 1.00 46.93 41 SER B N 1
ATOM 3369 C CA . SER B 2 41 ? 73.197 -43.212 26.121 1.00 46.67 41 SER B CA 1
ATOM 3370 C C . SER B 2 41 ? 74.098 -42.116 25.506 1.00 48.40 41 SER B C 1
ATOM 3371 O O . SER B 2 41 ? 75.200 -42.432 25.071 1.00 49.41 41 SER B O 1
ATOM 3374 N N . ILE B 2 42 ? 73.607 -40.863 25.422 1.00 40.23 42 ILE B N 1
ATOM 3375 C CA . ILE B 2 42 ? 74.299 -39.739 24.804 1.00 37.42 42 ILE B CA 1
ATOM 3376 C C . ILE B 2 42 ? 74.614 -38.683 25.856 1.00 40.83 42 ILE B C 1
ATOM 3377 O O . ILE B 2 42 ? 73.693 -38.124 26.450 1.00 40.34 42 ILE B O 1
ATOM 3382 N N . SER B 2 43 ? 75.906 -38.391 26.047 1.00 36.62 43 SER B N 1
ATOM 3383 C CA . SER B 2 43 ? 76.371 -37.362 26.972 1.00 36.80 43 SER B CA 1
ATOM 3384 C C . SER B 2 43 ? 76.334 -36.005 26.245 1.00 40.69 43 SER B C 1
ATOM 3385 O O . SER B 2 43 ? 75.886 -35.019 26.831 1.00 39.83 43 SER B O 1
ATOM 3388 N N . ALA B 2 44 ? 76.801 -35.954 24.963 1.00 36.35 44 ALA B N 1
ATOM 3389 C CA . ALA B 2 44 ? 76.818 -34.708 24.186 1.00 35.85 44 ALA B CA 1
ATOM 3390 C C . ALA B 2 44 ? 76.785 -34.937 22.683 1.00 39.29 44 ALA B C 1
ATOM 3391 O O . ALA B 2 44 ? 77.092 -36.029 22.190 1.00 40.31 44 ALA B O 1
ATOM 3393 N N . ILE B 2 45 ? 76.454 -33.873 21.956 1.00 34.12 45 ILE B N 1
ATOM 3394 C CA . ILE B 2 45 ? 76.481 -33.838 20.504 1.00 32.22 45 ILE B CA 1
ATOM 3395 C C . ILE B 2 45 ? 77.688 -32.993 20.132 1.00 38.77 45 ILE B C 1
ATOM 3396 O O . ILE B 2 45 ? 77.973 -32.005 20.812 1.00 40.21 45 ILE B O 1
ATOM 3401 N N . ILE B 2 46 ? 78.407 -33.377 19.072 1.00 33.65 46 ILE B N 1
ATOM 3402 C CA . ILE B 2 46 ? 79.510 -32.564 18.604 1.00 33.73 46 ILE B CA 1
ATOM 3403 C C . ILE B 2 46 ? 79.030 -31.968 17.272 1.00 38.68 46 ILE B C 1
ATOM 3404 O O . ILE B 2 46 ? 78.723 -32.706 16.337 1.00 37.82 46 ILE B O 1
ATOM 3409 N N . ASN B 2 47 ? 78.829 -30.651 17.245 1.00 36.95 47 ASN B N 1
ATOM 3410 C CA . ASN B 2 47 ? 78.356 -29.923 16.087 1.00 36.58 47 ASN B CA 1
ATOM 3411 C C . ASN B 2 47 ? 79.448 -28.918 15.673 1.00 40.01 47 ASN B C 1
ATOM 3412 O O . ASN B 2 47 ? 79.649 -27.900 16.346 1.00 40.90 47 ASN B O 1
ATOM 3417 N N . PRO B 2 48 ? 80.156 -29.194 14.556 1.00 34.58 48 PRO B N 1
ATOM 3418 C CA . PRO B 2 48 ? 81.272 -28.309 14.162 1.00 33.67 48 PRO B CA 1
ATOM 3419 C C . PRO B 2 48 ? 80.887 -26.880 13.803 1.00 38.69 48 PRO B C 1
ATOM 3420 O O . PRO B 2 48 ? 81.741 -25.984 13.834 1.00 38.69 48 PRO B O 1
ATOM 3424 N N . SER B 2 49 ? 79.606 -26.658 13.509 1.00 37.77 49 SER B N 1
ATOM 3425 C CA . SER B 2 49 ? 79.093 -25.327 13.170 1.00 39.36 49 SER B CA 1
ATOM 3426 C C . SER B 2 49 ? 78.682 -24.552 14.396 1.00 45.19 49 SER B C 1
ATOM 3427 O O . SER B 2 49 ? 78.651 -23.328 14.334 1.00 45.86 49 SER B O 1
ATOM 3430 N N . ARG B 2 50 ? 78.280 -25.247 15.491 1.00 43.55 50 ARG B N 1
ATOM 3431 C CA . ARG B 2 50 ? 77.658 -24.560 16.626 1.00 43.38 50 ARG B CA 1
ATOM 3432 C C . ARG B 2 50 ? 77.704 -25.291 17.970 1.00 44.67 50 ARG B C 1
ATOM 3433 O O . ARG B 2 50 ? 77.421 -26.477 18.050 1.00 42.00 50 ARG B O 1
ATOM 3441 N N . ALA B 2 51 ? 77.968 -24.532 19.039 1.00 42.06 51 ALA B N 1
ATOM 3442 C CA . ALA B 2 51 ? 77.885 -25.012 20.413 1.00 41.27 51 ALA B CA 1
ATOM 3443 C C . ALA B 2 51 ? 76.487 -24.561 20.906 1.00 45.86 51 ALA B C 1
ATOM 3444 O O . ALA B 2 51 ? 75.920 -23.602 20.366 1.00 45.75 51 ALA B O 1
ATOM 3446 N N . GLY B 2 52 ? 75.939 -25.269 21.881 1.00 40.71 52 GLY B N 1
ATOM 3447 C CA . GLY B 2 52 ? 74.648 -24.923 22.447 1.00 39.74 52 GLY B CA 1
ATOM 3448 C C . GLY B 2 52 ? 73.910 -26.084 23.058 1.00 40.56 52 GLY B C 1
ATOM 3449 O O . GLY B 2 52 ? 74.501 -26.942 23.721 1.00 40.65 52 GLY B O 1
ATOM 3450 N N . ILE B 2 53 ? 72.603 -26.116 22.818 1.00 35.51 53 ILE B N 1
ATOM 3451 C CA . ILE B 2 53 ? 71.724 -27.162 23.316 1.00 34.74 53 ILE B CA 1
ATOM 3452 C C . ILE B 2 53 ? 70.933 -27.796 22.213 1.00 38.46 53 ILE B C 1
ATOM 3453 O O . ILE B 2 53 ? 70.690 -27.174 21.164 1.00 38.18 53 ILE B O 1
ATOM 3458 N N . HIS B 2 54 ? 70.514 -29.043 22.459 1.00 33.82 54 HIS B N 1
ATOM 3459 C CA . HIS B 2 54 ? 69.647 -29.773 21.566 1.00 32.07 54 HIS B CA 1
ATOM 3460 C C . HIS B 2 54 ? 68.542 -30.397 22.405 1.00 34.52 54 HIS B C 1
ATOM 3461 O O . HIS B 2 54 ? 68.810 -31.014 23.422 1.00 34.22 54 HIS B O 1
ATOM 3468 N N . LYS B 2 55 ? 67.304 -30.213 21.995 1.00 30.77 55 LYS B N 1
ATOM 3469 C CA . LYS B 2 55 ? 66.157 -30.784 22.695 1.00 30.02 55 LYS B CA 1
ATOM 3470 C C . LYS B 2 55 ? 65.643 -32.018 21.954 1.00 34.53 55 LYS B C 1
ATOM 3471 O O . LYS B 2 55 ? 65.460 -31.992 20.748 1.00 35.62 55 LYS B O 1
ATOM 3477 N N . ALA B 2 56 ? 65.403 -33.094 22.681 1.00 31.48 56 ALA B N 1
ATOM 3478 C CA . ALA B 2 56 ? 64.891 -34.354 22.157 1.00 29.98 56 ALA B CA 1
ATOM 3479 C C . ALA B 2 56 ? 63.924 -34.956 23.179 1.00 37.22 56 ALA B C 1
ATOM 3480 O O . ALA B 2 56 ? 63.792 -34.435 24.292 1.00 40.72 56 ALA B O 1
ATOM 3482 N N . PHE B 2 57 ? 63.279 -36.057 22.819 1.00 31.35 57 PHE B N 1
ATOM 3483 C CA . PHE B 2 57 ? 62.368 -36.775 23.701 1.00 31.57 57 PHE B CA 1
ATOM 3484 C C . PHE B 2 57 ? 63.049 -37.902 24.462 1.00 39.91 57 PHE B C 1
ATOM 3485 O O . PHE B 2 57 ? 63.915 -38.598 23.927 1.00 38.39 57 PHE B O 1
ATOM 3493 N N . TRP B 2 58 ? 62.538 -38.151 25.676 1.00 39.90 58 TRP B N 1
ATOM 3494 C CA . TRP B 2 58 ? 62.810 -39.281 26.560 1.00 40.91 58 TRP B CA 1
ATOM 3495 C C . TRP B 2 58 ? 61.396 -39.826 26.804 1.00 41.76 58 TRP B C 1
ATOM 3496 O O . TRP B 2 58 ? 60.705 -39.375 27.706 1.00 42.01 58 TRP B O 1
ATOM 3507 N N . GLY B 2 59 ? 60.927 -40.650 25.889 1.00 38.34 59 GLY B N 1
ATOM 3508 C CA . GLY B 2 59 ? 59.558 -41.159 25.904 1.00 39.75 59 GLY B CA 1
ATOM 3509 C C . GLY B 2 59 ? 58.638 -40.077 25.368 1.00 44.16 59 GLY B C 1
ATOM 3510 O O . GLY B 2 59 ? 58.658 -39.781 24.171 1.00 43.66 59 GLY B O 1
ATOM 3511 N N . THR B 2 60 ? 57.907 -39.426 26.278 1.00 40.55 60 THR B N 1
ATOM 3512 C CA . THR B 2 60 ? 57.004 -38.311 26.003 1.00 40.28 60 THR B CA 1
ATOM 3513 C C . THR B 2 60 ? 57.526 -37.057 26.699 1.00 43.93 60 THR B C 1
ATOM 3514 O O . THR B 2 60 ? 56.919 -36.000 26.577 1.00 43.30 60 THR B O 1
ATOM 3518 N N . LYS B 2 61 ? 58.615 -37.192 27.471 1.00 40.13 61 LYS B N 1
ATOM 3519 C CA . LYS B 2 61 ? 59.222 -36.108 28.239 1.00 40.69 61 LYS B CA 1
ATOM 3520 C C . LYS B 2 61 ? 60.392 -35.530 27.433 1.00 43.28 61 LYS B C 1
ATOM 3521 O O . LYS B 2 61 ? 61.231 -36.279 26.963 1.00 42.81 61 LYS B O 1
ATOM 3527 N N . GLU B 2 62 ? 60.457 -34.209 27.311 1.00 38.43 62 GLU B N 1
ATOM 3528 C CA . GLU B 2 62 ? 61.524 -33.550 26.589 1.00 38.59 62 GLU B CA 1
ATOM 3529 C C . GLU B 2 62 ? 62.738 -33.295 27.456 1.00 44.74 62 GLU B C 1
ATOM 3530 O O . GLU B 2 62 ? 62.602 -32.896 28.608 1.00 45.81 62 GLU B O 1
ATOM 3536 N N . ILE B 2 63 ? 63.928 -33.575 26.920 1.00 40.53 63 ILE B N 1
ATOM 3537 C CA . ILE B 2 63 ? 65.193 -33.419 27.646 1.00 40.41 63 ILE B CA 1
ATOM 3538 C C . ILE B 2 63 ? 66.167 -32.537 26.876 1.00 39.14 63 ILE B C 1
ATOM 3539 O O . ILE B 2 63 ? 65.987 -32.352 25.679 1.00 38.22 63 ILE B O 1
ATOM 3544 N N . ILE B 2 64 ? 67.198 -32.026 27.546 1.00 33.93 64 ILE B N 1
ATOM 3545 C CA . ILE B 2 64 ? 68.201 -31.171 26.910 1.00 33.81 64 ILE B CA 1
ATOM 3546 C C . ILE B 2 64 ? 69.537 -31.896 26.826 1.00 39.31 64 ILE B C 1
ATOM 3547 O O . ILE B 2 64 ? 70.037 -32.387 27.825 1.00 41.32 64 ILE B O 1
ATOM 3552 N N . LEU B 2 65 ? 70.136 -31.911 25.654 1.00 37.07 65 LEU B N 1
ATOM 3553 C CA . LEU B 2 65 ? 71.482 -32.451 25.480 1.00 36.23 65 LEU B CA 1
ATOM 3554 C C . LEU B 2 65 ? 72.431 -31.306 25.172 1.00 39.32 65 LEU B C 1
ATOM 3555 O O . LEU B 2 65 ? 72.090 -30.449 24.355 1.00 37.08 65 LEU B O 1
ATOM 3560 N N . PRO B 2 66 ? 73.621 -31.284 25.816 1.00 36.51 66 PRO B N 1
ATOM 3561 C CA . PRO B 2 66 ? 74.614 -30.245 25.492 1.00 36.03 66 PRO B CA 1
ATOM 3562 C C . PRO B 2 66 ? 75.246 -30.500 24.122 1.00 38.66 66 PRO B C 1
ATOM 3563 O O . PRO B 2 66 ? 75.284 -31.635 23.647 1.00 37.28 66 PRO B O 1
ATOM 3567 N N . MET B 2 67 ? 75.709 -29.431 23.471 1.00 34.03 67 MET B N 1
ATOM 3568 C CA . MET B 2 67 ? 76.229 -29.499 22.120 1.00 32.77 67 MET B CA 1
ATOM 3569 C C . MET B 2 67 ? 77.518 -28.692 22.020 1.00 37.86 67 MET B C 1
ATOM 3570 O O . MET B 2 67 ? 77.531 -27.511 22.366 1.00 36.17 67 MET B O 1
ATOM 3575 N N . TYR B 2 68 ? 78.626 -29.381 21.658 1.00 36.51 68 TYR B N 1
ATOM 3576 C CA . TYR B 2 68 ? 79.999 -28.851 21.588 1.00 37.35 68 TYR B CA 1
ATOM 3577 C C . TYR B 2 68 ? 80.508 -28.713 20.183 1.00 41.33 68 TYR B C 1
ATOM 3578 O O . TYR B 2 68 ? 80.172 -29.526 19.345 1.00 38.39 68 TYR B O 1
ATOM 3587 N N . LYS B 2 69 ? 81.356 -27.704 19.928 1.00 40.82 69 LYS B N 1
ATOM 3588 C CA . LYS B 2 69 ? 81.938 -27.453 18.607 1.00 40.83 69 LYS B CA 1
ATOM 3589 C C . LYS B 2 69 ? 83.046 -28.447 18.251 1.00 43.51 69 LYS B C 1
ATOM 3590 O O . LYS B 2 69 ? 83.225 -28.752 17.068 1.00 41.22 69 LYS B O 1
ATOM 3596 N N . THR B 2 70 ? 83.820 -28.920 19.263 1.00 41.41 70 THR B N 1
ATOM 3597 C CA . THR B 2 70 ? 84.961 -29.828 19.046 1.00 41.00 70 THR B CA 1
ATOM 3598 C C . THR B 2 70 ? 84.909 -31.097 19.917 1.00 42.85 70 THR B C 1
ATOM 3599 O O . THR B 2 70 ? 84.253 -31.125 20.958 1.00 41.00 70 THR B O 1
ATOM 3603 N N . ILE B 2 71 ? 85.649 -32.130 19.483 1.00 40.34 71 ILE B N 1
ATOM 3604 C CA . ILE B 2 71 ? 85.808 -33.408 20.183 1.00 40.62 71 ILE B CA 1
ATOM 3605 C C . ILE B 2 71 ? 86.600 -33.202 21.503 1.00 48.22 71 ILE B C 1
ATOM 3606 O O . ILE B 2 71 ? 86.083 -33.643 22.529 1.00 49.82 71 ILE B O 1
ATOM 3611 N N . PRO B 2 72 ? 87.789 -32.516 21.538 1.00 44.87 72 PRO B N 1
ATOM 3612 C CA . PRO B 2 72 ? 88.475 -32.294 22.829 1.00 45.79 72 PRO B CA 1
ATOM 3613 C C . PRO B 2 72 ? 87.652 -31.542 23.885 1.00 49.13 72 PRO B C 1
ATOM 3614 O O . PRO B 2 72 ? 87.811 -31.823 25.067 1.00 47.71 72 PRO B O 1
ATOM 3618 N N . LEU B 2 73 ? 86.794 -30.590 23.478 1.00 47.74 73 LEU B N 1
ATOM 3619 C CA . LEU B 2 73 ? 85.970 -29.835 24.434 1.00 48.79 73 LEU B CA 1
ATOM 3620 C C . LEU B 2 73 ? 84.882 -30.713 25.046 1.00 53.22 73 LEU B C 1
ATOM 3621 O O . LEU B 2 73 ? 84.644 -30.636 26.257 1.00 53.61 73 LEU B O 1
ATOM 3626 N N . ALA B 2 74 ? 84.260 -31.572 24.225 1.00 48.55 74 ALA B N 1
ATOM 3627 C CA . ALA B 2 74 ? 83.226 -32.507 24.682 1.00 47.58 74 ALA B CA 1
ATOM 3628 C C . ALA B 2 74 ? 83.842 -33.549 25.593 1.00 53.07 74 ALA B C 1
ATOM 3629 O O . ALA B 2 74 ? 83.297 -33.797 26.666 1.00 54.12 74 ALA B O 1
ATOM 3631 N N . ALA B 2 75 ? 84.998 -34.129 25.189 1.00 49.00 75 ALA B N 1
ATOM 3632 C CA . ALA B 2 75 ? 85.701 -35.164 25.944 1.00 49.43 75 ALA B CA 1
ATOM 3633 C C . ALA B 2 75 ? 86.091 -34.684 27.341 1.00 53.82 75 ALA B C 1
ATOM 3634 O O . ALA B 2 75 ? 85.873 -35.407 28.311 1.00 53.24 75 ALA B O 1
ATOM 3636 N N . LEU B 2 76 ? 86.586 -33.442 27.444 1.00 51.21 76 LEU B N 1
ATOM 3637 C CA . LEU B 2 76 ? 86.940 -32.812 28.715 1.00 53.13 76 LEU B CA 1
ATOM 3638 C C . LEU B 2 76 ? 85.698 -32.573 29.605 1.00 56.03 76 LEU B C 1
ATOM 3639 O O . LEU B 2 76 ? 85.782 -32.739 30.822 1.00 57.17 76 LEU B O 1
ATOM 3644 N N . ALA B 2 77 ? 84.549 -32.218 29.004 1.00 50.11 77 ALA B N 1
ATOM 3645 C CA . ALA B 2 77 ? 83.312 -32.017 29.771 1.00 49.08 77 ALA B CA 1
ATOM 3646 C C . ALA B 2 77 ? 82.671 -33.361 30.188 1.00 51.08 77 ALA B C 1
ATOM 3647 O O . ALA B 2 77 ? 82.202 -33.494 31.315 1.00 52.65 77 ALA B O 1
ATOM 3649 N N . TYR B 2 78 ? 82.687 -34.368 29.297 1.00 45.65 78 TYR B N 1
ATOM 3650 C CA . TYR B 2 78 ? 82.101 -35.682 29.569 1.00 43.67 78 TYR B CA 1
ATOM 3651 C C . TYR B 2 78 ? 83.140 -36.803 29.434 1.00 49.83 78 TYR B C 1
ATOM 3652 O O . TYR B 2 78 ? 83.078 -37.562 28.460 1.00 50.45 78 TYR B O 1
ATOM 3661 N N . PRO B 2 79 ? 84.096 -36.945 30.412 1.00 45.72 79 PRO B N 1
ATOM 3662 C CA . PRO B 2 79 ? 85.101 -38.017 30.309 1.00 45.42 79 PRO B CA 1
ATOM 3663 C C . PRO B 2 79 ? 84.530 -39.424 30.392 1.00 48.95 79 PRO B C 1
ATOM 3664 O O . PRO B 2 79 ? 85.190 -40.362 29.947 1.00 46.66 79 PRO B O 1
ATOM 3668 N N . GLU B 2 80 ? 83.310 -39.569 30.939 1.00 47.02 80 GLU B N 1
ATOM 3669 C CA . GLU B 2 80 ? 82.627 -40.859 31.072 1.00 47.12 80 GLU B CA 1
ATOM 3670 C C . GLU B 2 80 ? 82.190 -41.449 29.724 1.00 47.71 80 GLU B C 1
ATOM 3671 O O . GLU B 2 80 ? 81.899 -42.636 29.649 1.00 47.36 80 GLU B O 1
ATOM 3677 N N . ALA B 2 81 ? 82.073 -40.606 28.689 1.00 43.71 81 ALA B N 1
ATOM 3678 C CA . ALA B 2 81 ? 81.660 -41.026 27.351 1.00 42.48 81 ALA B CA 1
ATOM 3679 C C . ALA B 2 81 ? 82.881 -41.648 26.634 1.00 44.63 81 ALA B C 1
ATOM 3680 O O . ALA B 2 81 ? 83.872 -40.954 26.400 1.00 44.62 81 ALA B O 1
ATOM 3682 N N . ASP B 2 82 ? 82.827 -42.954 26.360 1.00 39.33 82 ASP B N 1
ATOM 3683 C CA . ASP B 2 82 ? 83.935 -43.693 25.733 1.00 39.87 82 ASP B CA 1
ATOM 3684 C C . ASP B 2 82 ? 83.643 -44.132 24.278 1.00 43.25 82 ASP B C 1
ATOM 3685 O O . ASP B 2 82 ? 84.479 -44.767 23.632 1.00 41.57 82 ASP B O 1
ATOM 3690 N N . VAL B 2 83 ? 82.452 -43.782 23.778 1.00 40.68 83 VAL B N 1
ATOM 3691 C CA . VAL B 2 83 ? 82.021 -44.088 22.425 1.00 38.97 83 VAL B CA 1
ATOM 3692 C C . VAL B 2 83 ? 81.774 -42.799 21.639 1.00 43.39 83 VAL B C 1
ATOM 3693 O O . VAL B 2 83 ? 81.150 -41.889 22.176 1.00 44.87 83 VAL B O 1
ATOM 3697 N N . MET B 2 84 ? 82.218 -42.747 20.358 1.00 36.95 84 MET B N 1
ATOM 3698 C CA . MET B 2 84 ? 81.837 -41.676 19.446 1.00 35.12 84 MET B CA 1
ATOM 3699 C C . MET B 2 84 ? 81.138 -42.264 18.218 1.00 39.69 84 MET B C 1
ATOM 3700 O O . MET B 2 84 ? 81.701 -43.128 17.545 1.00 38.62 84 MET B O 1
ATOM 3705 N N . VAL B 2 85 ? 79.897 -41.786 17.928 1.00 36.00 85 VAL B N 1
ATOM 3706 C CA . VAL B 2 85 ? 79.107 -42.155 16.746 1.00 32.99 85 VAL B CA 1
ATOM 3707 C C . VAL B 2 85 ? 79.391 -41.041 15.772 1.00 36.12 85 VAL B C 1
ATOM 3708 O O . VAL B 2 85 ? 78.966 -39.904 15.999 1.00 36.68 85 VAL B O 1
ATOM 3712 N N . ASN B 2 86 ? 80.230 -41.333 14.747 1.00 33.10 86 ASN B N 1
ATOM 3713 C CA . ASN B 2 86 ? 80.731 -40.360 13.790 1.00 31.72 86 ASN B CA 1
ATOM 3714 C C . ASN B 2 86 ? 79.928 -40.295 12.503 1.00 35.52 86 ASN B C 1
ATOM 3715 O O . ASN B 2 86 ? 80.068 -41.164 11.633 1.00 36.38 86 ASN B O 1
ATOM 3720 N N . PHE B 2 87 ? 79.111 -39.238 12.364 1.00 30.91 87 PHE B N 1
ATOM 3721 C CA . PHE B 2 87 ? 78.302 -38.988 11.161 1.00 30.19 87 PHE B CA 1
ATOM 3722 C C . PHE B 2 87 ? 78.936 -37.974 10.221 1.00 33.48 87 PHE B C 1
ATOM 3723 O O . PHE B 2 87 ? 78.238 -37.413 9.390 1.00 31.18 87 PHE B O 1
ATOM 3731 N N . ALA B 2 88 ? 80.251 -37.750 10.322 1.00 33.56 88 ALA B N 1
ATOM 3732 C CA . ALA B 2 88 ? 80.963 -36.844 9.404 1.00 33.80 88 ALA B CA 1
ATOM 3733 C C . ALA B 2 88 ? 80.909 -37.437 7.992 1.00 37.17 88 ALA B C 1
ATOM 3734 O O . ALA B 2 88 ? 80.821 -38.654 7.854 1.00 38.14 88 ALA B O 1
ATOM 3736 N N . SER B 2 89 ? 80.947 -36.605 6.955 1.00 34.83 89 SER B N 1
ATOM 3737 C CA . SER B 2 89 ? 80.953 -37.094 5.563 1.00 34.75 89 SER B CA 1
ATOM 3738 C C . SER B 2 89 ? 82.291 -37.869 5.264 1.00 39.91 89 SER B C 1
ATOM 3739 O O . SER B 2 89 ? 83.227 -37.841 6.076 1.00 39.74 89 SER B O 1
ATOM 3742 N N . HIS B 2 90 ? 82.399 -38.490 4.077 1.00 36.09 90 HIS B N 1
ATOM 3743 C CA . HIS B 2 90 ? 83.614 -39.206 3.688 1.00 36.96 90 HIS B CA 1
ATOM 3744 C C . HIS B 2 90 ? 84.814 -38.271 3.548 1.00 40.70 90 HIS B C 1
ATOM 3745 O O . HIS B 2 90 ? 85.954 -38.713 3.572 1.00 39.62 90 HIS B O 1
ATOM 3752 N N . ARG B 2 91 ? 84.538 -36.971 3.430 1.00 38.28 91 ARG B N 1
ATOM 3753 C CA . ARG B 2 91 ? 85.547 -35.930 3.295 1.00 37.86 91 ARG B CA 1
ATOM 3754 C C . ARG B 2 91 ? 86.124 -35.540 4.643 1.00 41.08 91 ARG B C 1
ATOM 3755 O O . ARG B 2 91 ? 87.245 -35.040 4.686 1.00 44.30 91 ARG B O 1
ATOM 3763 N N . SER B 2 92 ? 85.401 -35.818 5.743 1.00 35.22 92 SER B N 1
ATOM 3764 C CA . SER B 2 92 ? 85.780 -35.427 7.103 1.00 33.99 92 SER B CA 1
ATOM 3765 C C . SER B 2 92 ? 85.945 -36.580 8.090 1.00 37.61 92 SER B C 1
ATOM 3766 O O . SER B 2 92 ? 86.406 -36.363 9.211 1.00 35.77 92 SER B O 1
ATOM 3769 N N . ALA B 2 93 ? 85.518 -37.785 7.694 1.00 36.20 93 ALA B N 1
ATOM 3770 C CA . ALA B 2 93 ? 85.542 -38.993 8.515 1.00 35.54 93 ALA B CA 1
ATOM 3771 C C . ALA B 2 93 ? 86.918 -39.304 9.086 1.00 41.15 93 ALA B C 1
ATOM 3772 O O . ALA B 2 93 ? 87.007 -39.583 10.281 1.00 41.30 93 ALA B O 1
ATOM 3774 N N . PHE B 2 94 ? 87.999 -39.212 8.261 1.00 37.88 94 PHE B N 1
ATOM 3775 C CA . PHE B 2 94 ? 89.351 -39.494 8.740 1.00 37.83 94 PHE B CA 1
ATOM 3776 C C . PHE B 2 94 ? 89.819 -38.554 9.840 1.00 43.25 94 PHE B C 1
ATOM 3777 O O . PHE B 2 94 ? 90.179 -39.019 10.915 1.00 42.17 94 PHE B O 1
ATOM 3785 N N . GLU B 2 95 ? 89.837 -37.244 9.567 1.00 42.89 95 GLU B N 1
ATOM 3786 C CA . GLU B 2 95 ? 90.308 -36.242 10.519 1.00 44.53 95 GLU B CA 1
ATOM 3787 C C . GLU B 2 95 ? 89.584 -36.309 11.879 1.00 45.80 95 GLU B C 1
ATOM 3788 O O . GLU B 2 95 ? 90.235 -36.262 12.921 1.00 47.22 95 GLU B O 1
ATOM 3794 N N . THR B 2 96 ? 88.257 -36.450 11.854 1.00 39.24 96 THR B N 1
ATOM 3795 C CA . THR B 2 96 ? 87.418 -36.505 13.059 1.00 37.46 96 THR B CA 1
ATOM 3796 C C . THR B 2 96 ? 87.615 -37.828 13.826 1.00 38.76 96 THR B C 1
ATOM 3797 O O . THR B 2 96 ? 87.741 -37.787 15.048 1.00 38.81 96 THR B O 1
ATOM 3801 N N . THR B 2 97 ? 87.716 -38.968 13.128 1.00 35.91 97 THR B N 1
ATOM 3802 C CA . THR B 2 97 ? 87.976 -40.268 13.784 1.00 37.25 97 THR B CA 1
ATOM 3803 C C . THR B 2 97 ? 89.359 -40.274 14.438 1.00 43.58 97 THR B C 1
ATOM 3804 O O . THR B 2 97 ? 89.496 -40.711 15.583 1.00 45.30 97 THR B O 1
ATOM 3808 N N . MET B 2 98 ? 90.365 -39.749 13.715 1.00 39.85 98 MET B N 1
ATOM 3809 C CA . MET B 2 98 ? 91.730 -39.658 14.189 1.00 40.28 98 MET B CA 1
ATOM 3810 C C . MET B 2 98 ? 91.814 -38.782 15.432 1.00 46.70 98 MET B C 1
ATOM 3811 O O . MET B 2 98 ? 92.461 -39.177 16.409 1.00 46.78 98 MET B O 1
ATOM 3816 N N . GLU B 2 99 ? 91.093 -37.646 15.429 1.00 43.82 99 GLU B N 1
ATOM 3817 C CA . GLU B 2 99 ? 91.025 -36.756 16.595 1.00 45.08 99 GLU B CA 1
ATOM 3818 C C . GLU B 2 99 ? 90.361 -37.457 17.797 1.00 47.03 99 GLU B C 1
ATOM 3819 O O . GLU B 2 99 ? 90.881 -37.379 18.902 1.00 48.60 99 GLU B O 1
ATOM 3825 N N . ALA B 2 100 ? 89.249 -38.175 17.575 1.00 40.69 100 ALA B N 1
ATOM 3826 C CA . ALA B 2 100 ? 88.581 -38.916 18.643 1.00 39.79 100 ALA B CA 1
ATOM 3827 C C . ALA B 2 100 ? 89.478 -40.034 19.212 1.00 46.28 100 ALA B C 1
ATOM 3828 O O . ALA B 2 100 ? 89.496 -40.227 20.433 1.00 46.69 100 ALA B O 1
ATOM 3830 N N . LEU B 2 101 ? 90.230 -40.761 18.330 1.00 42.90 101 LEU B N 1
ATOM 3831 C CA . LEU B 2 101 ? 91.136 -41.855 18.733 1.00 43.06 101 LEU B CA 1
ATOM 3832 C C . LEU B 2 101 ? 92.318 -41.328 19.586 1.00 46.99 101 LEU B C 1
ATOM 3833 O O . LEU B 2 101 ? 92.800 -42.027 20.475 1.00 47.07 101 LEU B O 1
ATOM 3838 N N . LYS B 2 102 ? 92.750 -40.094 19.335 1.00 45.75 102 LYS B N 1
ATOM 3839 C CA . LYS B 2 102 ? 93.820 -39.433 20.087 1.00 48.86 102 LYS B CA 1
ATOM 3840 C C . LYS B 2 102 ? 93.362 -39.011 21.507 1.00 54.41 102 LYS B C 1
ATOM 3841 O O . LYS B 2 102 ? 94.204 -38.763 22.366 1.00 56.28 102 LYS B O 1
ATOM 3847 N N . GLU B 2 103 ? 92.037 -38.972 21.752 1.00 50.30 103 GLU B N 1
ATOM 3848 C CA . GLU B 2 103 ? 91.449 -38.665 23.060 1.00 50.56 103 GLU B CA 1
ATOM 3849 C C . GLU B 2 103 ? 91.587 -39.886 23.957 1.00 54.72 103 GLU B C 1
ATOM 3850 O O . GLU B 2 103 ? 91.136 -40.967 23.572 1.00 53.37 103 GLU B O 1
ATOM 3856 N N . ASP B 2 104 ? 92.173 -39.710 25.152 1.00 53.65 104 ASP B N 1
ATOM 3857 C CA . ASP B 2 104 ? 92.404 -40.776 26.128 1.00 55.87 104 ASP B CA 1
ATOM 3858 C C . ASP B 2 104 ? 91.127 -41.445 26.647 1.00 59.49 104 ASP B C 1
ATOM 3859 O O . ASP B 2 104 ? 91.162 -42.622 27.000 1.00 60.82 104 ASP B O 1
ATOM 3864 N N . THR B 2 105 ? 90.006 -40.712 26.672 1.00 54.36 105 THR B N 1
ATOM 3865 C CA . THR B 2 105 ? 88.717 -41.208 27.181 1.00 52.81 105 THR B CA 1
ATOM 3866 C C . THR B 2 105 ? 87.875 -41.952 26.149 1.00 52.93 105 THR B C 1
ATOM 3867 O O . THR B 2 105 ? 86.977 -42.688 26.543 1.00 51.75 105 THR B O 1
ATOM 3871 N N . ILE B 2 106 ? 88.145 -41.780 24.844 1.00 48.74 106 ILE B N 1
ATOM 3872 C CA . ILE B 2 106 ? 87.367 -42.485 23.814 1.00 47.24 106 ILE B CA 1
ATOM 3873 C C . ILE B 2 106 ? 88.048 -43.810 23.469 1.00 49.61 106 ILE B C 1
ATOM 3874 O O . ILE B 2 106 ? 89.263 -43.852 23.278 1.00 49.50 106 ILE B O 1
ATOM 3879 N N . ARG B 2 107 ? 87.257 -44.889 23.438 1.00 45.84 107 ARG B N 1
ATOM 3880 C CA . ARG B 2 107 ? 87.694 -46.259 23.161 1.00 45.86 107 ARG B CA 1
ATOM 3881 C C . ARG B 2 107 ? 87.122 -46.801 21.830 1.00 46.12 107 ARG B C 1
ATOM 3882 O O . ARG B 2 107 ? 87.807 -47.542 21.127 1.00 44.15 107 ARG B O 1
ATOM 3890 N N . ILE B 2 108 ? 85.860 -46.424 21.488 1.00 42.06 108 ILE B N 1
ATOM 3891 C CA . ILE B 2 108 ? 85.167 -46.887 20.278 1.00 39.40 108 ILE B CA 1
ATOM 3892 C C . ILE B 2 108 ? 84.705 -45.722 19.402 1.00 42.72 108 ILE B C 1
ATOM 3893 O O . ILE B 2 108 ? 84.122 -44.758 19.908 1.00 42.12 108 ILE B O 1
ATOM 3898 N N . VAL B 2 109 ? 84.982 -45.814 18.082 1.00 37.66 109 VAL B N 1
ATOM 3899 C CA . VAL B 2 109 ? 84.516 -44.861 17.098 1.00 35.87 109 VAL B CA 1
ATOM 3900 C C . VAL B 2 109 ? 83.797 -45.661 16.019 1.00 40.18 109 VAL B C 1
ATOM 3901 O O . VAL B 2 109 ? 84.382 -46.589 15.463 1.00 39.07 109 VAL B O 1
ATOM 3905 N N . ALA B 2 110 ? 82.532 -45.313 15.739 1.00 34.68 110 ALA B N 1
ATOM 3906 C CA . ALA B 2 110 ? 81.747 -45.916 14.672 1.00 33.33 110 ALA B CA 1
ATOM 3907 C C . ALA B 2 110 ? 81.708 -44.908 13.536 1.00 37.64 110 ALA B C 1
ATOM 3908 O O . ALA B 2 110 ? 81.231 -43.785 13.734 1.00 38.01 110 ALA B O 1
ATOM 3910 N N . VAL B 2 111 ? 82.284 -45.270 12.387 1.00 34.70 111 VAL B N 1
ATOM 3911 C CA . VAL B 2 111 ? 82.372 -44.442 11.179 1.00 34.24 111 VAL B CA 1
ATOM 3912 C C . VAL B 2 111 ? 81.233 -44.823 10.229 1.00 38.60 111 VAL B C 1
ATOM 3913 O O . VAL B 2 111 ? 81.243 -45.903 9.650 1.00 38.77 111 VAL B O 1
ATOM 3917 N N . ILE B 2 112 ? 80.270 -43.930 10.060 1.00 35.53 112 ILE B N 1
ATOM 3918 C CA . ILE B 2 112 ? 79.088 -44.166 9.227 1.00 36.87 112 ILE B CA 1
ATOM 3919 C C . ILE B 2 112 ? 79.346 -43.882 7.736 1.00 41.17 112 ILE B C 1
ATOM 3920 O O . ILE B 2 112 ? 78.741 -44.540 6.891 1.00 42.27 112 ILE B O 1
ATOM 3925 N N . ALA B 2 113 ? 80.195 -42.888 7.417 1.00 35.60 113 ALA B N 1
ATOM 3926 C CA . ALA B 2 113 ? 80.424 -42.461 6.041 1.00 35.94 113 ALA B CA 1
ATOM 3927 C C . ALA B 2 113 ? 80.818 -43.552 5.085 1.00 41.13 113 ALA B C 1
ATOM 3928 O O . ALA B 2 113 ? 81.612 -44.429 5.407 1.00 39.54 113 ALA B O 1
ATOM 3930 N N . GLU B 2 114 ? 80.230 -43.488 3.897 1.00 39.75 114 GLU B N 1
ATOM 3931 C CA . GLU B 2 114 ? 80.502 -44.344 2.765 1.00 39.06 114 GLU B CA 1
ATOM 3932 C C . GLU B 2 114 ? 81.378 -43.501 1.822 1.00 42.42 114 GLU B C 1
ATOM 3933 O O . GLU B 2 114 ? 81.176 -42.280 1.722 1.00 40.92 114 GLU B O 1
ATOM 3939 N N . GLY B 2 115 ? 82.367 -44.146 1.190 1.00 37.38 115 GLY B N 1
ATOM 3940 C CA . GLY B 2 115 ? 83.277 -43.511 0.247 1.00 36.14 115 GLY B CA 1
ATOM 3941 C C . GLY B 2 115 ? 84.562 -42.977 0.840 1.00 38.71 115 GLY B C 1
ATOM 3942 O O . GLY B 2 115 ? 85.130 -42.018 0.309 1.00 37.72 115 GLY B O 1
ATOM 3943 N N . VAL B 2 116 ? 84.998 -43.556 1.970 1.00 35.40 116 VAL B N 1
ATOM 3944 C CA . VAL B 2 116 ? 86.245 -43.201 2.651 1.00 36.14 116 VAL B CA 1
ATOM 3945 C C . VAL B 2 116 ? 87.414 -43.915 1.938 1.00 41.32 116 VAL B C 1
ATOM 3946 O O . VAL B 2 116 ? 87.338 -45.129 1.732 1.00 42.82 116 VAL B O 1
ATOM 3950 N N . PRO B 2 117 ? 88.509 -43.202 1.567 1.00 37.47 117 PRO B N 1
ATOM 3951 C CA . PRO B 2 117 ? 89.651 -43.886 0.917 1.00 37.42 117 PRO B CA 1
ATOM 3952 C C . PRO B 2 117 ? 90.150 -45.083 1.687 1.00 40.69 117 PRO B C 1
ATOM 3953 O O . PRO B 2 117 ? 90.153 -45.077 2.916 1.00 39.06 117 PRO B O 1
ATOM 3957 N N . GLU B 2 118 ? 90.578 -46.119 0.953 1.00 41.39 118 GLU B N 1
ATOM 3958 C CA . GLU B 2 118 ? 91.108 -47.363 1.528 1.00 40.92 118 GLU B CA 1
ATOM 3959 C C . GLU B 2 118 ? 92.350 -47.092 2.373 1.00 44.51 118 GLU B C 1
ATOM 3960 O O . GLU B 2 118 ? 92.474 -47.671 3.456 1.00 44.00 118 GLU B O 1
ATOM 3966 N N . ARG B 2 119 ? 93.218 -46.149 1.921 1.00 41.43 119 ARG B N 1
ATOM 3967 C CA . ARG B 2 119 ? 94.420 -45.764 2.666 1.00 42.81 119 ARG B CA 1
ATOM 3968 C C . ARG B 2 119 ? 94.103 -45.159 4.063 1.00 45.02 119 ARG B C 1
ATOM 3969 O O . ARG B 2 119 ? 94.738 -45.535 5.046 1.00 44.25 119 ARG B O 1
ATOM 3977 N N . GLN B 2 120 ? 93.114 -44.257 4.129 1.00 40.21 120 GLN B N 1
ATOM 3978 C CA . GLN B 2 120 ? 92.612 -43.612 5.341 1.00 38.51 120 GLN B CA 1
ATOM 3979 C C . GLN B 2 120 ? 92.050 -44.651 6.321 1.00 43.03 120 GLN B C 1
ATOM 3980 O O . GLN B 2 120 ? 92.370 -44.594 7.513 1.00 41.57 120 GLN B O 1
ATOM 3986 N N . SER B 2 121 ? 91.261 -45.627 5.810 1.00 40.38 121 SER B N 1
ATOM 3987 C CA . SER B 2 121 ? 90.692 -46.712 6.633 1.00 39.98 121 SER B CA 1
ATOM 3988 C C . SER B 2 121 ? 91.792 -47.590 7.222 1.00 45.71 121 SER B C 1
ATOM 3989 O O . SER B 2 121 ? 91.709 -47.939 8.400 1.00 47.35 121 SER B O 1
ATOM 3992 N N A ARG B 2 122 ? 92.830 -47.905 6.422 0.24 42.96 122 ARG B N 1
ATOM 3993 N N B ARG B 2 122 ? 92.823 -47.935 6.422 0.76 41.27 122 ARG B N 1
ATOM 3994 C CA A ARG B 2 122 ? 93.991 -48.693 6.834 0.24 43.95 122 ARG B CA 1
ATOM 3995 C CA B ARG B 2 122 ? 93.972 -48.716 6.891 0.76 41.63 122 ARG B CA 1
ATOM 3996 C C A ARG B 2 122 ? 94.754 -47.970 7.951 0.24 47.78 122 ARG B C 1
ATOM 3997 C C B ARG B 2 122 ? 94.712 -47.954 8.006 0.76 45.89 122 ARG B C 1
ATOM 3998 O O A ARG B 2 122 ? 95.183 -48.613 8.908 0.24 47.68 122 ARG B O 1
ATOM 3999 O O B ARG B 2 122 ? 95.089 -48.553 9.010 0.76 44.59 122 ARG B O 1
ATOM 4014 N N . VAL B 2 123 ? 94.893 -46.632 7.840 1.00 44.17 123 VAL B N 1
ATOM 4015 C CA . VAL B 2 123 ? 95.552 -45.781 8.859 1.00 44.86 123 VAL B CA 1
ATOM 4016 C C . VAL B 2 123 ? 94.687 -45.700 10.143 1.00 50.62 123 VAL B C 1
ATOM 4017 O O . VAL B 2 123 ? 95.249 -45.735 11.232 1.00 52.62 123 VAL B O 1
ATOM 4021 N N . MET B 2 124 ? 93.342 -45.669 10.011 1.00 44.51 124 MET B N 1
ATOM 4022 C CA . MET B 2 124 ? 92.440 -45.647 11.170 1.00 44.29 124 MET B CA 1
ATOM 4023 C C . MET B 2 124 ? 92.491 -46.978 11.925 1.00 47.80 124 MET B C 1
ATOM 4024 O O . MET B 2 124 ? 92.606 -46.973 13.150 1.00 48.99 124 MET B O 1
ATOM 4029 N N . ALA B 2 125 ? 92.432 -48.110 11.178 1.00 42.97 125 ALA B N 1
ATOM 4030 C CA . ALA B 2 125 ? 92.502 -49.481 11.688 1.00 43.68 125 ALA B CA 1
ATOM 4031 C C . ALA B 2 125 ? 93.780 -49.710 12.446 1.00 50.38 125 ALA B C 1
ATOM 4032 O O . ALA B 2 125 ? 93.717 -50.214 13.565 1.00 52.97 125 ALA B O 1
ATOM 4034 N N . ALA B 2 126 ? 94.944 -49.318 11.856 1.00 45.70 126 ALA B N 1
ATOM 4035 C CA . ALA B 2 126 ? 96.260 -49.453 12.474 1.00 45.62 126 ALA B CA 1
ATOM 4036 C C . ALA B 2 126 ? 96.366 -48.559 13.737 1.00 50.91 126 ALA B C 1
ATOM 4037 O O . ALA B 2 126 ? 96.901 -49.011 14.754 1.00 52.12 126 ALA B O 1
ATOM 4039 N N . THR B 2 127 ? 95.828 -47.316 13.679 1.00 45.84 127 THR B N 1
ATOM 4040 C CA . THR B 2 127 ? 95.815 -46.387 14.812 1.00 46.76 127 THR B CA 1
ATOM 4041 C C . THR B 2 127 ? 95.014 -47.015 15.953 1.00 53.33 127 THR B C 1
ATOM 4042 O O . THR B 2 127 ? 95.475 -47.019 17.090 1.00 54.18 127 THR B O 1
ATOM 4046 N N . ALA B 2 128 ? 93.865 -47.616 15.621 1.00 50.96 128 ALA B N 1
ATOM 4047 C CA . ALA B 2 128 ? 92.990 -48.283 16.581 1.00 51.38 128 ALA B CA 1
ATOM 4048 C C . ALA B 2 128 ? 93.684 -49.443 17.267 1.00 54.58 128 ALA B C 1
ATOM 4049 O O . ALA B 2 128 ? 93.682 -49.508 18.499 1.00 54.15 128 ALA B O 1
ATOM 4051 N N . ARG B 2 129 ? 94.327 -50.319 16.484 1.00 52.04 129 ARG B N 1
ATOM 4052 C CA . ARG B 2 129 ? 95.046 -51.503 16.987 1.00 54.02 129 ARG B CA 1
ATOM 4053 C C . ARG B 2 129 ? 96.219 -51.123 17.899 1.00 57.52 129 ARG B C 1
ATOM 4054 O O . ARG B 2 129 ? 96.362 -51.717 18.964 1.00 59.89 129 ARG B O 1
ATOM 4062 N N . LYS B 2 130 ? 96.989 -50.084 17.524 1.00 50.65 130 LYS B N 1
ATOM 4063 C CA . LYS B 2 130 ? 98.127 -49.565 18.282 1.00 51.64 130 LYS B CA 1
ATOM 4064 C C . LYS B 2 130 ? 97.713 -49.023 19.661 1.00 55.05 130 LYS B C 1
ATOM 4065 O O . LYS B 2 130 ? 98.434 -49.228 20.628 1.00 55.94 130 LYS B O 1
ATOM 4071 N N . LEU B 2 131 ? 96.542 -48.356 19.744 1.00 50.82 131 LEU B N 1
ATOM 4072 C CA . LEU B 2 131 ? 96.016 -47.750 20.971 1.00 49.54 131 LEU B CA 1
ATOM 4073 C C . LEU B 2 131 ? 95.006 -48.629 21.740 1.00 56.54 131 LEU B C 1
ATOM 4074 O O . LEU B 2 131 ? 94.386 -48.130 22.689 1.00 57.94 131 LEU B O 1
ATOM 4079 N N . ASP B 2 132 ? 94.837 -49.915 21.344 1.00 53.77 132 ASP B N 1
ATOM 4080 C CA . ASP B 2 132 ? 93.872 -50.866 21.927 1.00 54.49 132 ASP B CA 1
ATOM 4081 C C . ASP B 2 132 ? 92.412 -50.310 21.898 1.00 56.43 132 ASP B C 1
ATOM 4082 O O . ASP B 2 132 ? 91.635 -50.452 22.850 1.00 57.76 132 ASP B O 1
ATOM 4087 N N . LYS B 2 133 ? 92.064 -49.642 20.788 1.00 48.81 133 LYS B N 1
ATOM 4088 C CA . LYS B 2 133 ? 90.753 -49.037 20.580 1.00 44.62 133 LYS B CA 1
ATOM 4089 C C . LYS B 2 133 ? 89.988 -49.774 19.476 1.00 47.12 133 LYS B C 1
ATOM 4090 O O . LYS B 2 133 ? 90.526 -50.719 18.899 1.00 46.70 133 LYS B O 1
ATOM 4096 N N . ILE B 2 134 ? 88.716 -49.426 19.250 1.00 44.03 134 ILE B N 1
ATOM 4097 C CA . ILE B 2 134 ? 87.911 -50.109 18.224 1.00 43.22 134 ILE B CA 1
ATOM 4098 C C . ILE B 2 134 ? 87.327 -49.124 17.216 1.00 45.58 134 ILE B C 1
ATOM 4099 O O . ILE B 2 134 ? 86.777 -48.097 17.617 1.00 44.85 134 ILE B O 1
ATOM 4104 N N . VAL B 2 135 ? 87.455 -49.434 15.917 1.00 41.15 135 VAL B N 1
ATOM 4105 C CA . VAL B 2 135 ? 86.826 -48.648 14.868 1.00 41.44 135 VAL B CA 1
ATOM 4106 C C . VAL B 2 135 ? 85.814 -49.565 14.162 1.00 44.89 135 VAL B C 1
ATOM 4107 O O . VAL B 2 135 ? 86.209 -50.581 13.591 1.00 43.77 135 VAL B O 1
ATOM 4111 N N . ILE B 2 136 ? 84.524 -49.229 14.251 1.00 38.50 136 ILE B N 1
ATOM 4112 C CA . ILE B 2 136 ? 83.469 -49.960 13.561 1.00 39.53 136 ILE B CA 1
ATOM 4113 C C . ILE B 2 136 ? 83.177 -49.102 12.338 1.00 44.33 136 ILE B C 1
ATOM 4114 O O . ILE B 2 136 ? 82.844 -47.930 12.468 1.00 43.12 136 ILE B O 1
ATOM 4119 N N . GLY B 2 137 ? 83.408 -49.668 11.167 1.00 41.75 137 GLY B N 1
ATOM 4120 C CA . GLY B 2 137 ? 83.238 -48.982 9.899 1.00 40.57 137 GLY B CA 1
ATOM 4121 C C . GLY B 2 137 ? 84.561 -48.799 9.189 1.00 46.12 137 GLY B C 1
ATOM 4122 O O . GLY B 2 137 ? 85.530 -49.480 9.536 1.00 48.45 137 GLY B O 1
ATOM 4123 N N . PRO B 2 138 ? 84.655 -47.933 8.159 1.00 41.99 138 PRO B N 1
ATOM 4124 C CA . PRO B 2 138 ? 83.613 -47.030 7.613 1.00 40.80 138 PRO B CA 1
ATOM 4125 C C . PRO B 2 138 ? 82.512 -47.760 6.863 1.00 43.48 138 PRO B C 1
ATOM 4126 O O . PRO B 2 138 ? 82.579 -48.985 6.717 1.00 41.89 138 PRO B O 1
ATOM 4130 N N . ALA B 2 139 ? 81.512 -47.000 6.369 1.00 39.57 139 ALA B N 1
ATOM 4131 C CA . ALA B 2 139 ? 80.387 -47.497 5.572 1.00 39.84 139 ALA B CA 1
ATOM 4132 C C . ALA B 2 139 ? 79.527 -48.528 6.320 1.00 45.22 139 ALA B C 1
ATOM 4133 O O . ALA B 2 139 ? 79.163 -49.566 5.765 1.00 47.21 139 ALA B O 1
ATOM 4135 N N . THR B 2 140 ? 79.174 -48.215 7.572 1.00 40.47 140 THR B N 1
ATOM 4136 C CA . THR B 2 140 ? 78.325 -49.075 8.397 1.00 40.22 140 THR B CA 1
ATOM 4137 C C . THR B 2 140 ? 77.238 -48.259 9.067 1.00 42.15 140 THR B C 1
ATOM 4138 O O . THR B 2 140 ? 77.354 -47.044 9.107 1.00 40.94 140 THR B O 1
ATOM 4142 N N . VAL B 2 141 ? 76.203 -48.928 9.601 1.00 39.86 141 VAL B N 1
ATOM 4143 C CA . VAL B 2 141 ? 75.155 -48.307 10.426 1.00 40.17 141 VAL B CA 1
ATOM 4144 C C . VAL B 2 141 ? 75.660 -48.352 11.862 1.00 42.47 141 VAL B C 1
ATOM 4145 O O . VAL B 2 141 ? 75.278 -47.528 12.689 1.00 40.37 141 VAL B O 1
ATOM 4149 N N . GLY B 2 142 ? 76.506 -49.337 12.126 1.00 40.66 142 GLY B N 1
ATOM 4150 C CA . GLY B 2 142 ? 77.131 -49.546 13.420 1.00 40.83 142 GLY B CA 1
ATOM 4151 C C . GLY B 2 142 ? 76.897 -50.953 13.929 1.00 47.13 142 GLY B C 1
ATOM 4152 O O . GLY B 2 142 ? 77.519 -51.912 13.478 1.00 46.83 142 GLY B O 1
ATOM 4153 N N . GLY B 2 143 ? 76.009 -51.051 14.899 1.00 45.81 143 GLY B N 1
ATOM 4154 C CA . GLY B 2 143 ? 75.692 -52.275 15.610 1.00 46.15 143 GLY B CA 1
ATOM 4155 C C . GLY B 2 143 ? 74.972 -51.945 16.900 1.00 48.67 143 GLY B C 1
ATOM 4156 O O . GLY B 2 143 ? 74.593 -50.788 17.132 1.00 48.29 143 GLY B O 1
ATOM 4157 N N . MET B 2 144 ? 74.729 -52.961 17.721 1.00 44.16 144 MET B N 1
ATOM 4158 C CA . MET B 2 144 ? 74.016 -52.782 18.980 1.00 44.55 144 MET B CA 1
ATOM 4159 C C . MET B 2 144 ? 74.152 -53.944 19.929 1.00 48.12 144 MET B C 1
ATOM 4160 O O . MET B 2 144 ? 74.410 -55.056 19.493 1.00 49.71 144 MET B O 1
ATOM 4165 N N . THR B 2 145 ? 73.974 -53.674 21.225 1.00 44.20 145 THR B N 1
ATOM 4166 C CA . THR B 2 145 ? 73.875 -54.656 22.306 1.00 44.68 145 THR B CA 1
ATOM 4167 C C . THR B 2 145 ? 72.389 -54.568 22.668 1.00 46.70 145 THR B C 1
ATOM 4168 O O . THR B 2 145 ? 71.917 -53.496 23.082 1.00 44.63 145 THR B O 1
ATOM 4172 N N . ALA B 2 146 ? 71.639 -55.653 22.440 1.00 43.34 146 ALA B N 1
ATOM 4173 C CA . ALA B 2 146 ? 70.215 -55.714 22.718 1.00 44.07 146 ALA B CA 1
ATOM 4174 C C . ALA B 2 146 ? 69.911 -55.415 24.184 1.00 51.46 146 ALA B C 1
ATOM 4175 O O . ALA B 2 146 ? 70.572 -55.927 25.076 1.00 54.75 146 ALA B O 1
ATOM 4177 N N . GLY B 2 147 ? 68.982 -54.507 24.403 1.00 48.09 147 GLY B N 1
ATOM 4178 C CA . GLY B 2 147 ? 68.593 -54.052 25.727 1.00 48.17 147 GLY B CA 1
ATOM 4179 C C . GLY B 2 147 ? 69.579 -53.136 26.421 1.00 52.31 147 GLY B C 1
ATOM 4180 O O . GLY B 2 147 ? 69.361 -52.808 27.586 1.00 53.92 147 GLY B O 1
ATOM 4181 N N . ALA B 2 148 ? 70.652 -52.684 25.734 1.00 48.33 148 ALA B N 1
ATOM 4182 C CA . ALA B 2 148 ? 71.684 -51.849 26.361 1.00 47.90 148 ALA B CA 1
ATOM 4183 C C . ALA B 2 148 ? 72.089 -50.572 25.595 1.00 50.84 148 ALA B C 1
ATOM 4184 O O . ALA B 2 148 ? 72.061 -49.493 26.182 1.00 50.76 148 ALA B O 1
ATOM 4186 N N . PHE B 2 149 ? 72.500 -50.689 24.320 1.00 45.61 149 PHE B N 1
ATOM 4187 C CA . PHE B 2 149 ? 72.972 -49.539 23.536 1.00 42.91 149 PHE B CA 1
ATOM 4188 C C . PHE B 2 149 ? 72.814 -49.786 22.050 1.00 43.50 149 PHE B C 1
ATOM 4189 O O . PHE B 2 149 ? 73.013 -50.911 21.586 1.00 39.24 149 PHE B O 1
ATOM 4197 N N . ARG B 2 150 ? 72.537 -48.709 21.297 1.00 40.31 150 ARG B N 1
ATOM 4198 C CA . ARG B 2 150 ? 72.469 -48.779 19.841 1.00 40.11 150 ARG B CA 1
ATOM 4199 C C . ARG B 2 150 ? 73.373 -47.697 19.232 1.00 44.81 150 ARG B C 1
ATOM 4200 O O . ARG B 2 150 ? 73.436 -46.573 19.753 1.00 42.40 150 ARG B O 1
ATOM 4208 N N . ILE B 2 151 ? 74.036 -48.028 18.121 1.00 41.91 151 ILE B N 1
ATOM 4209 C CA . ILE B 2 151 ? 74.853 -47.046 17.398 1.00 40.91 151 ILE B CA 1
ATOM 4210 C C . ILE B 2 151 ? 73.947 -46.351 16.381 1.00 42.84 151 ILE B C 1
ATOM 4211 O O . ILE B 2 151 ? 73.488 -47.009 15.440 1.00 41.80 151 ILE B O 1
ATOM 4216 N N . GLY B 2 152 ? 73.706 -45.046 16.581 1.00 36.80 152 GLY B N 1
ATOM 4217 C CA . GLY B 2 152 ? 72.913 -44.213 15.678 1.00 35.98 152 GLY B CA 1
ATOM 4218 C C . GLY B 2 152 ? 71.609 -44.819 15.206 1.00 41.79 152 GLY B C 1
ATOM 4219 O O . GLY B 2 152 ? 70.717 -45.118 16.004 1.00 42.57 152 GLY B O 1
ATOM 4220 N N . ASN B 2 153 ? 71.522 -45.063 13.901 1.00 39.16 153 ASN B N 1
ATOM 4221 C CA . ASN B 2 153 ? 70.322 -45.611 13.254 1.00 38.40 153 ASN B CA 1
ATOM 4222 C C . ASN B 2 153 ? 70.216 -47.129 13.265 1.00 43.15 153 ASN B C 1
ATOM 4223 O O . ASN B 2 153 ? 69.253 -47.661 12.704 1.00 42.83 153 ASN B O 1
ATOM 4228 N N . THR B 2 154 ? 71.180 -47.841 13.881 1.00 39.67 154 THR B N 1
ATOM 4229 C CA . THR B 2 154 ? 71.138 -49.314 13.889 1.00 39.24 154 THR B CA 1
ATOM 4230 C C . THR B 2 154 ? 69.802 -49.846 14.381 1.00 44.77 154 THR B C 1
ATOM 4231 O O . THR B 2 154 ? 69.360 -49.488 15.477 1.00 42.39 154 THR B O 1
ATOM 4235 N N . ALA B 2 155 ? 69.172 -50.702 13.545 1.00 43.45 155 ALA B N 1
ATOM 4236 C CA . ALA B 2 155 ? 67.904 -51.417 13.764 1.00 43.76 155 ALA B CA 1
ATOM 4237 C C . ALA B 2 155 ? 66.637 -50.569 13.563 1.00 46.17 155 ALA B C 1
ATOM 4238 O O . ALA B 2 155 ? 65.554 -50.987 13.952 1.00 45.22 155 ALA B O 1
ATOM 4240 N N . GLY B 2 156 ? 66.782 -49.428 12.899 1.00 43.49 156 GLY B N 1
ATOM 4241 C CA . GLY B 2 156 ? 65.687 -48.589 12.432 1.00 43.18 156 GLY B CA 1
ATOM 4242 C C . GLY B 2 156 ? 64.651 -48.078 13.397 1.00 47.45 156 GLY B C 1
ATOM 4243 O O . GLY B 2 156 ? 64.982 -47.416 14.382 1.00 48.34 156 GLY B O 1
ATOM 4244 N N . THR B 2 157 ? 63.381 -48.282 13.057 1.00 43.15 157 THR B N 1
ATOM 4245 C CA . THR B 2 157 ? 62.245 -47.757 13.833 1.00 42.79 157 THR B CA 1
ATOM 4246 C C . THR B 2 157 ? 62.024 -48.477 15.145 1.00 47.85 157 THR B C 1
ATOM 4247 O O . THR B 2 157 ? 62.397 -49.645 15.272 1.00 47.88 157 THR B O 1
ATOM 4251 N N . ILE B 2 158 ? 61.338 -47.811 16.101 1.00 45.00 158 ILE B N 1
ATOM 4252 C CA . ILE B 2 158 ? 60.996 -48.423 17.396 1.00 45.09 158 ILE B CA 1
ATOM 4253 C C . ILE B 2 158 ? 60.047 -49.612 17.188 1.00 50.34 158 ILE B C 1
ATOM 4254 O O . ILE B 2 158 ? 60.134 -50.602 17.930 1.00 50.84 158 ILE B O 1
ATOM 4259 N N . GLU B 2 159 ? 59.202 -49.551 16.140 1.00 48.44 159 GLU B N 1
ATOM 4260 C CA . GLU B 2 159 ? 58.297 -50.654 15.769 1.00 50.69 159 GLU B CA 1
ATOM 4261 C C . GLU B 2 159 ? 59.122 -51.897 15.411 1.00 51.50 159 GLU B C 1
ATOM 4262 O O . GLU B 2 159 ? 58.847 -52.990 15.902 1.00 51.84 159 GLU B O 1
ATOM 4268 N N . ASN B 2 160 ? 60.168 -51.706 14.599 1.00 46.99 160 ASN B N 1
ATOM 4269 C CA . ASN B 2 160 ? 61.100 -52.762 14.215 1.00 46.33 160 ASN B CA 1
ATOM 4270 C C . ASN B 2 160 ? 61.862 -53.285 15.436 1.00 48.84 160 ASN B C 1
ATOM 4271 O O . ASN B 2 160 ? 62.013 -54.498 15.560 1.00 48.70 160 ASN B O 1
ATOM 4276 N N . ILE B 2 161 ? 62.297 -52.394 16.359 1.00 44.20 161 ILE B N 1
ATOM 4277 C CA . ILE B 2 161 ? 62.986 -52.806 17.595 1.00 43.69 161 ILE B CA 1
ATOM 4278 C C . ILE B 2 161 ? 62.088 -53.719 18.424 1.00 49.93 161 ILE B C 1
ATOM 4279 O O . ILE B 2 161 ? 62.548 -54.770 18.888 1.00 50.15 161 ILE B O 1
ATOM 4284 N N . ILE B 2 162 ? 60.794 -53.342 18.552 1.00 47.67 162 ILE B N 1
ATOM 4285 C CA . ILE B 2 162 ? 59.781 -54.113 19.279 1.00 47.96 162 ILE B CA 1
ATOM 4286 C C . ILE B 2 162 ? 59.506 -55.442 18.570 1.00 53.72 162 ILE B C 1
ATOM 4287 O O . ILE B 2 162 ? 59.600 -56.499 19.208 1.00 54.57 162 ILE B O 1
ATOM 4292 N N . ALA B 2 163 ? 59.222 -55.399 17.249 1.00 51.05 163 ALA B N 1
ATOM 4293 C CA . ALA B 2 163 ? 58.931 -56.607 16.440 1.00 52.47 163 ALA B CA 1
ATOM 4294 C C . ALA B 2 163 ? 60.073 -57.622 16.440 1.00 55.28 163 ALA B C 1
ATOM 4295 O O . ALA B 2 163 ? 59.822 -58.824 16.358 1.00 56.58 163 ALA B O 1
ATOM 4297 N N . SER B 2 164 ? 61.324 -57.143 16.513 1.00 50.39 164 SER B N 1
ATOM 4298 C CA . SER B 2 164 ? 62.498 -58.015 16.548 1.00 50.14 164 SER B CA 1
ATOM 4299 C C . SER B 2 164 ? 62.973 -58.311 17.980 1.00 53.81 164 SER B C 1
ATOM 4300 O O . SER B 2 164 ? 64.004 -58.963 18.154 1.00 52.77 164 SER B O 1
ATOM 4303 N N . LYS B 2 165 ? 62.202 -57.854 19.003 1.00 49.98 165 LYS B N 1
ATOM 4304 C CA . LYS B 2 165 ? 62.483 -58.073 20.426 1.00 50.42 165 LYS B CA 1
ATOM 4305 C C . LYS B 2 165 ? 63.930 -57.687 20.825 1.00 52.40 165 LYS B C 1
ATOM 4306 O O . LYS B 2 165 ? 64.604 -58.404 21.569 1.00 53.88 165 LYS B O 1
ATOM 4312 N N . LEU B 2 166 ? 64.386 -56.550 20.322 1.00 46.21 166 LEU B N 1
ATOM 4313 C CA . LEU B 2 166 ? 65.725 -56.019 20.552 1.00 44.28 166 LEU B CA 1
ATOM 4314 C C . LEU B 2 166 ? 65.888 -55.226 21.853 1.00 47.94 166 LEU B C 1
ATOM 4315 O O . LEU B 2 166 ? 66.999 -54.817 22.171 1.00 47.68 166 LEU B O 1
ATOM 4320 N N . TYR B 2 167 ? 64.802 -55.035 22.611 1.00 45.98 167 TYR B N 1
ATOM 4321 C CA . TYR B 2 167 ? 64.792 -54.344 23.909 1.00 46.21 167 TYR B CA 1
ATOM 4322 C C . TYR B 2 167 ? 65.277 -55.276 25.059 1.00 54.24 167 TYR B C 1
ATOM 4323 O O . TYR B 2 167 ? 65.476 -54.795 26.181 1.00 55.78 167 TYR B O 1
ATOM 4332 N N . ARG B 2 168 ? 65.482 -56.589 24.762 1.00 50.45 168 ARG B N 1
ATOM 4333 C CA . ARG B 2 168 ? 65.991 -57.638 25.658 1.00 51.96 168 ARG B CA 1
ATOM 4334 C C . ARG B 2 168 ? 67.077 -58.489 24.968 1.00 57.46 168 ARG B C 1
ATOM 4335 O O . ARG B 2 168 ? 66.878 -58.908 23.814 1.00 56.39 168 ARG B O 1
ATOM 4343 N N . PRO B 2 169 ? 68.186 -58.841 25.670 1.00 54.94 169 PRO B N 1
ATOM 4344 C CA . PRO B 2 169 ? 69.211 -59.693 25.030 1.00 54.79 169 PRO B CA 1
ATOM 4345 C C . PRO B 2 169 ? 68.840 -61.168 24.883 1.00 60.38 169 PRO B C 1
ATOM 4346 O O . PRO B 2 169 ? 68.059 -61.715 25.664 1.00 61.14 169 PRO B O 1
ATOM 4350 N N . GLY B 2 170 ? 69.444 -61.794 23.878 1.00 57.20 170 GLY B N 1
ATOM 4351 C CA . GLY B 2 170 ? 69.370 -63.225 23.613 1.00 57.70 170 GLY B CA 1
ATOM 4352 C C . GLY B 2 170 ? 70.748 -63.828 23.814 1.00 61.23 170 GLY B C 1
ATOM 4353 O O . GLY B 2 170 ? 71.572 -63.253 24.528 1.00 60.82 170 GLY B O 1
ATOM 4354 N N . CYS B 2 171 ? 71.034 -64.948 23.154 1.00 58.53 171 CYS B N 1
ATOM 4355 C CA . CYS B 2 171 ? 72.307 -65.674 23.270 1.00 59.43 171 CYS B CA 1
ATOM 4356 C C . CYS B 2 171 ? 73.194 -65.586 22.025 1.00 58.09 171 CYS B C 1
ATOM 4357 O O . CYS B 2 171 ? 74.286 -66.164 22.024 1.00 58.80 171 CYS B O 1
ATOM 4360 N N . VAL B 2 172 ? 72.723 -64.914 20.956 1.00 50.68 172 VAL B N 1
ATOM 4361 C CA . VAL B 2 172 ? 73.428 -64.855 19.669 1.00 48.58 172 VAL B CA 1
ATOM 4362 C C . VAL B 2 172 ? 74.367 -63.658 19.530 1.00 49.35 172 VAL B C 1
ATOM 4363 O O . VAL B 2 172 ? 73.958 -62.519 19.712 1.00 47.05 172 VAL B O 1
ATOM 4367 N N . GLY B 2 173 ? 75.605 -63.943 19.143 1.00 46.67 173 GLY B N 1
ATOM 4368 C CA . GLY B 2 173 ? 76.622 -62.944 18.833 1.00 45.56 173 GLY B CA 1
ATOM 4369 C C . GLY B 2 173 ? 76.689 -62.851 17.331 1.00 48.95 173 GLY B C 1
ATOM 4370 O O . GLY B 2 173 ? 77.085 -63.813 16.680 1.00 49.23 173 GLY B O 1
ATOM 4371 N N . PHE B 2 174 ? 76.229 -61.726 16.763 1.00 46.50 174 PHE B N 1
ATOM 4372 C CA . PHE B 2 174 ? 76.138 -61.532 15.312 1.00 45.86 174 PHE B CA 1
ATOM 4373 C C . PHE B 2 174 ? 77.123 -60.511 14.700 1.00 48.87 174 PHE B C 1
ATOM 4374 O O . PHE B 2 174 ? 77.267 -59.402 15.218 1.00 46.18 174 PHE B O 1
ATOM 4382 N N . VAL B 2 175 ? 77.692 -60.844 13.520 1.00 45.14 175 VAL B N 1
ATOM 4383 C CA . VAL B 2 175 ? 78.577 -59.926 12.791 1.00 43.28 175 VAL B CA 1
ATOM 4384 C C . VAL B 2 175 ? 78.361 -60.042 11.255 1.00 46.87 175 VAL B C 1
ATOM 4385 O O . VAL B 2 175 ? 78.298 -61.145 10.696 1.00 46.99 175 VAL B O 1
ATOM 4389 N N . SER B 2 176 ? 78.219 -58.901 10.594 1.00 42.08 176 SER B N 1
ATOM 4390 C CA . SER B 2 176 ? 78.061 -58.861 9.146 1.00 42.31 176 SER B CA 1
ATOM 4391 C C . SER B 2 176 ? 78.961 -57.784 8.516 1.00 47.51 176 SER B C 1
ATOM 4392 O O . SER B 2 176 ? 79.677 -57.071 9.225 1.00 45.88 176 SER B O 1
ATOM 4395 N N . LYS B 2 177 ? 78.944 -57.692 7.190 1.00 46.78 177 LYS B N 1
ATOM 4396 C CA . LYS B 2 177 ? 79.624 -56.624 6.471 1.00 47.00 177 LYS B CA 1
ATOM 4397 C C . LYS B 2 177 ? 78.564 -55.555 6.198 1.00 51.99 177 LYS B C 1
ATOM 4398 O O . LYS B 2 177 ? 78.763 -54.392 6.509 1.00 51.48 177 LYS B O 1
ATOM 4404 N N . SER B 2 178 ? 77.400 -55.980 5.705 1.00 49.74 178 SER B N 1
ATOM 4405 C CA . SER B 2 178 ? 76.271 -55.132 5.345 1.00 48.66 178 SER B CA 1
ATOM 4406 C C . SER B 2 178 ? 75.487 -54.582 6.536 1.00 52.17 178 SER B C 1
ATOM 4407 O O . SER B 2 178 ? 75.165 -55.315 7.471 1.00 52.90 178 SER B O 1
ATOM 4410 N N . GLY B 2 179 ? 75.126 -53.306 6.442 1.00 47.62 179 GLY B N 1
ATOM 4411 C CA . GLY B 2 179 ? 74.320 -52.628 7.443 1.00 45.12 179 GLY B CA 1
ATOM 4412 C C . GLY B 2 179 ? 72.854 -53.014 7.369 1.00 45.97 179 GLY B C 1
ATOM 4413 O O . GLY B 2 179 ? 72.248 -53.327 8.395 1.00 43.31 179 GLY B O 1
ATOM 4414 N N . GLY B 2 180 ? 72.278 -52.975 6.159 1.00 42.37 180 GLY B N 1
ATOM 4415 C CA . GLY B 2 180 ? 70.875 -53.324 5.917 1.00 42.31 180 GLY B CA 1
ATOM 4416 C C . GLY B 2 180 ? 70.574 -54.785 6.218 1.00 46.77 180 GLY B C 1
ATOM 4417 O O . GLY B 2 180 ? 69.509 -55.125 6.761 1.00 45.52 180 GLY B O 1
ATOM 4418 N N . MET B 2 181 ? 71.550 -55.658 5.895 1.00 41.70 181 MET B N 1
ATOM 4419 C CA . MET B 2 181 ? 71.443 -57.086 6.159 1.00 42.26 181 MET B CA 1
ATOM 4420 C C . MET B 2 181 ? 71.597 -57.394 7.626 1.00 45.53 181 MET B C 1
ATOM 4421 O O . MET B 2 181 ? 71.088 -58.412 8.068 1.00 47.02 181 MET B O 1
ATOM 4426 N N . LEU B 2 182 ? 72.232 -56.480 8.402 1.00 41.64 182 LEU B N 1
ATOM 4427 C CA . LEU B 2 182 ? 72.347 -56.597 9.866 1.00 41.39 182 LEU B CA 1
ATOM 4428 C C . LEU B 2 182 ? 70.925 -56.470 10.457 1.00 42.68 182 LEU B C 1
ATOM 4429 O O . LEU B 2 182 ? 70.574 -57.207 11.372 1.00 41.95 182 LEU B O 1
ATOM 4434 N N . ASN B 2 183 ? 70.104 -55.599 9.870 1.00 40.24 183 ASN B N 1
ATOM 4435 C CA . ASN B 2 183 ? 68.736 -55.396 10.337 1.00 40.81 183 ASN B CA 1
ATOM 4436 C C . ASN B 2 183 ? 67.829 -56.541 9.947 1.00 45.80 183 ASN B C 1
ATOM 4437 O O . ASN B 2 183 ? 66.997 -56.957 10.749 1.00 44.88 183 ASN B O 1
ATOM 4442 N N . GLU B 2 184 ? 68.001 -57.073 8.732 1.00 45.37 184 GLU B N 1
ATOM 4443 C CA . GLU B 2 184 ? 67.269 -58.254 8.273 1.00 45.79 184 GLU B CA 1
ATOM 4444 C C . GLU B 2 184 ? 67.682 -59.453 9.155 1.00 51.11 184 GLU B C 1
ATOM 4445 O O . GLU B 2 184 ? 66.815 -60.219 9.579 1.00 52.96 184 GLU B O 1
ATOM 4451 N N . ALA B 2 185 ? 68.989 -59.574 9.468 1.00 47.83 185 ALA B N 1
ATOM 4452 C CA . ALA B 2 185 ? 69.515 -60.653 10.326 1.00 50.14 185 ALA B CA 1
ATOM 4453 C C . ALA B 2 185 ? 68.924 -60.587 11.732 1.00 52.30 185 ALA B C 1
ATOM 4454 O O . ALA B 2 185 ? 68.591 -61.620 12.272 1.00 51.90 185 ALA B O 1
ATOM 4456 N N . PHE B 2 186 ? 68.753 -59.382 12.300 1.00 48.70 186 PHE B N 1
ATOM 4457 C CA . PHE B 2 186 ? 68.119 -59.201 13.614 1.00 49.82 186 PHE B CA 1
ATOM 4458 C C . PHE B 2 186 ? 66.703 -59.817 13.621 1.00 55.88 186 PHE B C 1
ATOM 4459 O O . PHE B 2 186 ? 66.348 -60.543 14.562 1.00 56.61 186 PHE B O 1
ATOM 4467 N N . ASN B 2 187 ? 65.947 -59.598 12.521 1.00 51.73 187 ASN B N 1
ATOM 4468 C CA . ASN B 2 187 ? 64.611 -60.150 12.308 1.00 52.50 187 ASN B CA 1
ATOM 4469 C C . ASN B 2 187 ? 64.666 -61.676 12.163 1.00 59.52 187 ASN B C 1
ATOM 4470 O O . ASN B 2 187 ? 63.878 -62.369 12.811 1.00 61.79 187 ASN B O 1
ATOM 4475 N N . ILE B 2 188 ? 65.579 -62.193 11.306 1.00 55.21 188 ILE B N 1
ATOM 4476 C CA . ILE B 2 188 ? 65.766 -63.623 11.054 1.00 55.83 188 ILE B CA 1
ATOM 4477 C C . ILE B 2 188 ? 66.027 -64.345 12.385 1.00 60.61 188 ILE B C 1
ATOM 4478 O O . ILE B 2 188 ? 65.272 -65.248 12.747 1.00 63.61 188 ILE B O 1
ATOM 4483 N N . ILE B 2 189 ? 67.071 -63.907 13.121 1.00 54.21 189 ILE B N 1
ATOM 4484 C CA . ILE B 2 189 ? 67.560 -64.468 14.394 1.00 53.52 189 ILE B CA 1
ATOM 4485 C C . ILE B 2 189 ? 66.490 -64.442 15.519 1.00 56.78 189 ILE B C 1
ATOM 4486 O O . ILE B 2 189 ? 66.342 -65.447 16.223 1.00 59.10 189 ILE B O 1
ATOM 4491 N N . SER B 2 190 ? 65.744 -63.335 15.671 1.00 51.06 190 SER B N 1
ATOM 4492 C CA . SER B 2 190 ? 64.686 -63.223 16.683 1.00 51.77 190 SER B CA 1
ATOM 4493 C C . SER B 2 190 ? 63.563 -64.250 16.459 1.00 59.07 190 SER B C 1
ATOM 4494 O O . SER B 2 190 ? 62.903 -64.669 17.422 1.00 61.23 190 SER B O 1
ATOM 4497 N N . ARG B 2 191 ? 63.338 -64.628 15.194 1.00 55.33 191 ARG B N 1
ATOM 4498 C CA . ARG B 2 191 ? 62.297 -65.585 14.807 1.00 57.40 191 ARG B CA 1
ATOM 4499 C C . ARG B 2 191 ? 62.757 -67.047 14.927 1.00 63.36 191 ARG B C 1
ATOM 4500 O O . ARG B 2 191 ? 61.926 -67.955 14.953 1.00 66.17 191 ARG B O 1
ATOM 4508 N N . ASN B 2 192 ? 64.072 -67.275 14.973 1.00 58.46 192 ASN B N 1
ATOM 4509 C CA . ASN B 2 192 ? 64.645 -68.612 14.985 1.00 59.33 192 ASN B CA 1
ATOM 4510 C C . ASN B 2 192 ? 65.522 -68.931 16.214 1.00 62.32 192 ASN B C 1
ATOM 4511 O O . ASN B 2 192 ? 66.158 -69.985 16.257 1.00 63.88 192 ASN B O 1
ATOM 4516 N N . SER B 2 193 ? 65.522 -68.055 17.223 1.00 58.26 193 SER B N 1
ATOM 4517 C CA . SER B 2 193 ? 66.265 -68.231 18.479 1.00 58.53 193 SER B CA 1
ATOM 4518 C C . SER B 2 193 ? 65.703 -67.286 19.544 1.00 60.86 193 SER B C 1
ATOM 4519 O O . SER B 2 193 ? 64.614 -66.732 19.345 1.00 59.24 193 SER B O 1
ATOM 4522 N N . ASP B 2 194 ? 66.455 -67.064 20.653 1.00 57.66 194 ASP B N 1
ATOM 4523 C CA . ASP B 2 194 ? 66.052 -66.088 21.673 1.00 57.04 194 ASP B CA 1
ATOM 4524 C C . ASP B 2 194 ? 66.522 -64.674 21.293 1.00 59.17 194 ASP B C 1
ATOM 4525 O O . ASP B 2 194 ? 66.407 -63.740 22.081 1.00 56.50 194 ASP B O 1
ATOM 4530 N N . GLY B 2 195 ? 67.037 -64.545 20.072 1.00 55.57 195 GLY B N 1
ATOM 4531 C CA . GLY B 2 195 ? 67.494 -63.281 19.520 1.00 54.01 195 GLY B CA 1
ATOM 4532 C C . GLY B 2 195 ? 68.950 -62.974 19.783 1.00 55.33 195 GLY B C 1
ATOM 4533 O O . GLY B 2 195 ? 69.649 -63.738 20.456 1.00 55.92 195 GLY B O 1
ATOM 4534 N N . ILE B 2 196 ? 69.409 -61.852 19.245 1.00 49.03 196 ILE B N 1
ATOM 4535 C CA . ILE B 2 196 ? 70.784 -61.413 19.448 1.00 48.54 196 ILE B CA 1
ATOM 4536 C C . ILE B 2 196 ? 71.025 -60.895 20.866 1.00 53.95 196 ILE B C 1
ATOM 4537 O O . ILE B 2 196 ? 70.149 -60.307 21.495 1.00 52.84 196 ILE B O 1
ATOM 4542 N N . TYR B 2 197 ? 72.244 -61.103 21.339 1.00 51.99 197 TYR B N 1
ATOM 4543 C CA . TYR B 2 197 ? 72.767 -60.493 22.540 1.00 51.69 197 TYR B CA 1
ATOM 4544 C C . TYR B 2 197 ? 73.375 -59.173 21.985 1.00 53.55 197 TYR B C 1
ATOM 4545 O O . TYR B 2 197 ? 73.015 -58.084 22.430 1.00 51.99 197 TYR B O 1
ATOM 4554 N N . GLU B 2 198 ? 74.255 -59.302 20.969 1.00 49.12 198 GLU B N 1
ATOM 4555 C CA . GLU B 2 198 ? 74.958 -58.206 20.314 1.00 48.54 198 GLU B CA 1
ATOM 4556 C C . GLU B 2 198 ? 75.059 -58.466 18.804 1.00 52.56 198 GLU B C 1
ATOM 4557 O O . GLU B 2 198 ? 75.168 -59.618 18.374 1.00 55.13 198 GLU B O 1
ATOM 4563 N N . GLY B 2 199 ? 75.060 -57.397 18.028 1.00 45.04 199 GLY B N 1
ATOM 4564 C CA . GLY B 2 199 ? 75.199 -57.453 16.576 1.00 44.51 199 GLY B CA 1
ATOM 4565 C C . GLY B 2 199 ? 76.066 -56.324 16.055 1.00 45.98 199 GLY B C 1
ATOM 4566 O O . GLY B 2 199 ? 75.915 -55.191 16.508 1.00 42.47 199 GLY B O 1
ATOM 4567 N N . VAL B 2 200 ? 76.986 -56.609 15.120 1.00 42.45 200 VAL B N 1
ATOM 4568 C CA . VAL B 2 200 ? 77.882 -55.578 14.564 1.00 42.27 200 VAL B CA 1
ATOM 4569 C C . VAL B 2 200 ? 77.990 -55.708 13.038 1.00 45.03 200 VAL B C 1
ATOM 4570 O O . VAL B 2 200 ? 78.130 -56.822 12.532 1.00 43.60 200 VAL B O 1
ATOM 4574 N N . ALA B 2 201 ? 77.933 -54.570 12.310 1.00 39.21 201 ALA B N 1
ATOM 4575 C CA . ALA B 2 201 ? 78.183 -54.577 10.882 1.00 38.64 201 ALA B CA 1
ATOM 4576 C C . ALA B 2 201 ? 79.561 -53.881 10.716 1.00 44.77 201 ALA B C 1
ATOM 4577 O O . ALA B 2 201 ? 79.735 -52.745 11.176 1.00 43.02 201 ALA B O 1
ATOM 4579 N N . ILE B 2 202 ? 80.549 -54.573 10.142 1.00 40.10 202 ILE B N 1
ATOM 4580 C CA . ILE B 2 202 ? 81.892 -53.982 10.001 1.00 40.08 202 ILE B CA 1
ATOM 4581 C C . ILE B 2 202 ? 82.015 -53.024 8.784 1.00 42.41 202 ILE B C 1
ATOM 4582 O O . ILE B 2 202 ? 83.047 -52.360 8.633 1.00 40.21 202 ILE B O 1
ATOM 4587 N N . GLY B 2 203 ? 80.962 -52.955 7.958 1.00 38.53 203 GLY B N 1
ATOM 4588 C CA . GLY B 2 203 ? 80.930 -52.152 6.739 1.00 37.82 203 GLY B CA 1
ATOM 4589 C C . GLY B 2 203 ? 81.357 -53.000 5.560 1.00 46.00 203 GLY B C 1
ATOM 4590 O O . GLY B 2 203 ? 81.872 -54.107 5.747 1.00 47.66 203 GLY B O 1
ATOM 4591 N N . GLY B 2 204 ? 81.156 -52.491 4.355 1.00 43.49 204 GLY B N 1
ATOM 4592 C CA . GLY B 2 204 ? 81.507 -53.213 3.136 1.00 44.44 204 GLY B CA 1
ATOM 4593 C C . GLY B 2 204 ? 82.783 -52.779 2.442 1.00 48.18 204 GLY B C 1
ATOM 4594 O O . GLY B 2 204 ? 83.022 -53.142 1.288 1.00 50.14 204 GLY B O 1
ATOM 4595 N N . ASP B 2 205 ? 83.619 -52.020 3.133 1.00 42.26 205 ASP B N 1
ATOM 4596 C CA . ASP B 2 205 ? 84.862 -51.550 2.562 1.00 42.17 205 ASP B CA 1
ATOM 4597 C C . ASP B 2 205 ? 85.931 -52.656 2.567 1.00 46.35 205 ASP B C 1
ATOM 4598 O O . ASP B 2 205 ? 85.920 -53.523 3.451 1.00 47.20 205 ASP B O 1
ATOM 4603 N N . ARG B 2 206 ? 86.845 -52.630 1.573 1.00 41.76 206 ARG B N 1
ATOM 4604 C CA . ARG B 2 206 ? 87.933 -53.610 1.455 1.00 43.76 206 ARG B CA 1
ATOM 4605 C C . ARG B 2 206 ? 88.859 -53.645 2.701 1.00 47.59 206 ARG B C 1
ATOM 4606 O O . ARG B 2 206 ? 89.360 -54.714 3.054 1.00 48.22 206 ARG B O 1
ATOM 4614 N N . TYR B 2 207 ? 89.074 -52.484 3.350 1.00 43.00 207 TYR B N 1
ATOM 4615 C CA . TYR B 2 207 ? 89.953 -52.350 4.511 1.00 43.26 207 TYR B CA 1
ATOM 4616 C C . TYR B 2 207 ? 89.159 -51.782 5.668 1.00 47.26 207 TYR B C 1
ATOM 4617 O O . TYR B 2 207 ? 89.062 -50.563 5.793 1.00 48.12 207 TYR B O 1
ATOM 4626 N N . PRO B 2 208 ? 88.486 -52.620 6.487 1.00 42.96 208 PRO B N 1
ATOM 4627 C CA . PRO B 2 208 ? 87.657 -52.039 7.561 1.00 42.61 208 PRO B CA 1
ATOM 4628 C C . PRO B 2 208 ? 88.484 -51.607 8.773 1.00 48.53 208 PRO B C 1
ATOM 4629 O O . PRO B 2 208 ? 89.655 -51.958 8.868 1.00 48.60 208 PRO B O 1
ATOM 4633 N N . GLY B 2 209 ? 87.866 -50.850 9.684 1.00 44.44 209 GLY B N 1
ATOM 4634 C CA . GLY B 2 209 ? 88.498 -50.398 10.919 1.00 44.25 209 GLY B CA 1
ATOM 4635 C C . GLY B 2 209 ? 88.744 -51.570 11.844 1.00 48.58 209 GLY B C 1
ATOM 4636 O O . GLY B 2 209 ? 89.750 -51.609 12.561 1.00 51.22 209 GLY B O 1
ATOM 4637 N N . SER B 2 210 ? 87.824 -52.555 11.798 1.00 42.59 210 SER B N 1
ATOM 4638 C CA . SER B 2 210 ? 87.886 -53.801 12.552 1.00 42.63 210 SER B CA 1
ATOM 4639 C C . SER B 2 210 ? 87.333 -54.907 11.661 1.00 49.40 210 SER B C 1
ATOM 4640 O O . SER B 2 210 ? 86.357 -54.695 10.931 1.00 50.00 210 SER B O 1
ATOM 4643 N N . ASN B 2 211 ? 87.990 -56.062 11.679 1.00 46.54 211 ASN B N 1
ATOM 4644 C CA . ASN B 2 211 ? 87.607 -57.223 10.895 1.00 47.40 211 ASN B CA 1
ATOM 4645 C C . ASN B 2 211 ? 86.541 -57.999 11.645 1.00 53.53 211 ASN B C 1
ATOM 4646 O O . ASN B 2 211 ? 86.335 -57.762 12.837 1.00 52.65 211 ASN B O 1
ATOM 4651 N N . MET B 2 212 ? 85.836 -58.899 10.954 1.00 52.12 212 MET B N 1
ATOM 4652 C CA . MET B 2 212 ? 84.793 -59.694 11.592 1.00 52.79 212 MET B CA 1
ATOM 4653 C C . MET B 2 212 ? 85.338 -60.502 12.764 1.00 56.82 212 MET B C 1
ATOM 4654 O O . MET B 2 212 ? 84.669 -60.580 13.800 1.00 56.78 212 MET B O 1
ATOM 4659 N N . LEU B 2 213 ? 86.555 -61.084 12.614 1.00 54.29 213 LEU B N 1
ATOM 4660 C CA . LEU B 2 213 ? 87.186 -61.911 13.656 1.00 54.99 213 LEU B CA 1
ATOM 4661 C C . LEU B 2 213 ? 87.378 -61.179 14.974 1.00 57.83 213 LEU B C 1
ATOM 4662 O O . LEU B 2 213 ? 87.187 -61.800 16.013 1.00 59.29 213 LEU B O 1
ATOM 4667 N N . ASP B 2 214 ? 87.709 -59.867 14.945 1.00 53.02 214 ASP B N 1
ATOM 4668 C CA . ASP B 2 214 ? 87.888 -59.052 16.156 1.00 51.87 214 ASP B CA 1
ATOM 4669 C C . ASP B 2 214 ? 86.654 -59.206 17.055 1.00 55.08 214 ASP B C 1
ATOM 4670 O O . ASP B 2 214 ? 86.791 -59.591 18.229 1.00 55.25 214 ASP B O 1
ATOM 4675 N N . HIS B 2 215 ? 85.446 -58.987 16.454 1.00 49.62 215 HIS B N 1
ATOM 4676 C CA . HIS B 2 215 ? 84.150 -59.103 17.108 1.00 48.65 215 HIS B CA 1
ATOM 4677 C C . HIS B 2 215 ? 83.816 -60.537 17.446 1.00 54.28 215 HIS B C 1
ATOM 4678 O O . HIS B 2 215 ? 83.355 -60.756 18.556 1.00 54.46 215 HIS B O 1
ATOM 4685 N N . ILE B 2 216 ? 84.112 -61.521 16.547 1.00 51.79 216 ILE B N 1
ATOM 4686 C CA . ILE B 2 216 ? 83.854 -62.948 16.803 1.00 52.93 216 ILE B CA 1
ATOM 4687 C C . ILE B 2 216 ? 84.634 -63.429 18.040 1.00 59.28 216 ILE B C 1
ATOM 4688 O O . ILE B 2 216 ? 84.087 -64.188 18.858 1.00 59.11 216 ILE B O 1
ATOM 4693 N N . LEU B 2 217 ? 85.889 -62.944 18.193 1.00 57.02 217 LEU B N 1
ATOM 4694 C CA . LEU B 2 217 ? 86.752 -63.281 19.334 1.00 58.70 217 LEU B CA 1
ATOM 4695 C C . LEU B 2 217 ? 86.218 -62.722 20.639 1.00 62.15 217 LEU B C 1
ATOM 4696 O O . LEU B 2 217 ? 86.373 -63.370 21.665 1.00 64.44 217 LEU B O 1
ATOM 4701 N N . ARG B 2 218 ? 85.564 -61.546 20.599 1.00 56.63 218 ARG B N 1
ATOM 4702 C CA . ARG B 2 218 ? 84.926 -60.957 21.773 1.00 56.21 218 ARG B CA 1
ATOM 4703 C C . ARG B 2 218 ? 83.713 -61.811 22.177 1.00 61.96 218 ARG B C 1
ATOM 4704 O O . ARG B 2 218 ? 83.485 -61.997 23.368 1.00 65.21 218 ARG B O 1
ATOM 4712 N N . TYR B 2 219 ? 82.923 -62.303 21.198 1.00 54.91 219 TYR B N 1
ATOM 4713 C CA . TYR B 2 219 ? 81.754 -63.138 21.469 1.00 54.18 219 TYR B CA 1
ATOM 4714 C C . TYR B 2 219 ? 82.169 -64.459 22.107 1.00 61.74 219 TYR B C 1
ATOM 4715 O O . TYR B 2 219 ? 81.421 -64.990 22.929 1.00 62.31 219 TYR B O 1
ATOM 4724 N N . GLU B 2 220 ? 83.363 -64.983 21.723 1.00 60.81 220 GLU B N 1
ATOM 4725 C CA . GLU B 2 220 ? 83.945 -66.236 22.220 1.00 63.20 220 GLU B CA 1
ATOM 4726 C C . GLU B 2 220 ? 84.340 -66.152 23.695 1.00 69.07 220 GLU B C 1
ATOM 4727 O O . GLU B 2 220 ? 84.327 -67.176 24.396 1.00 69.89 220 GLU B O 1
ATOM 4733 N N . ARG B 2 221 ? 84.714 -64.937 24.153 1.00 64.95 221 ARG B N 1
ATOM 4734 C CA . ARG B 2 221 ? 85.110 -64.655 25.529 1.00 66.53 221 ARG B CA 1
ATOM 4735 C C . ARG B 2 221 ? 83.898 -64.328 26.410 1.00 71.85 221 ARG B C 1
ATOM 4736 O O . ARG B 2 221 ? 83.929 -64.631 27.609 1.00 74.91 221 ARG B O 1
ATOM 4744 N N . ASN B 2 222 ? 82.836 -63.723 25.824 1.00 64.74 222 ASN B N 1
ATOM 4745 C CA . ASN B 2 222 ? 81.617 -63.347 26.542 1.00 63.90 222 ASN B CA 1
ATOM 4746 C C . ASN B 2 222 ? 80.802 -64.559 27.013 1.00 68.84 222 ASN B C 1
ATOM 4747 O O . ASN B 2 222 ? 80.316 -65.321 26.180 1.00 65.90 222 ASN B O 1
ATOM 4752 N N . PRO B 2 223 ? 80.620 -64.734 28.346 1.00 70.22 223 PRO B N 1
ATOM 4753 C CA . PRO B 2 223 ? 79.829 -65.886 28.845 1.00 72.78 223 PRO B CA 1
ATOM 4754 C C . PRO B 2 223 ? 78.343 -65.855 28.479 1.00 74.76 223 PRO B C 1
ATOM 4755 O O . PRO B 2 223 ? 77.739 -66.912 28.337 1.00 76.53 223 PRO B O 1
ATOM 4759 N N . ALA B 2 224 ? 77.768 -64.661 28.319 1.00 68.23 224 ALA B N 1
ATOM 4760 C CA . ALA B 2 224 ? 76.358 -64.445 27.967 1.00 67.15 224 ALA B CA 1
ATOM 4761 C C . ALA B 2 224 ? 75.963 -65.009 26.585 1.00 70.70 224 ALA B C 1
ATOM 4762 O O . ALA B 2 224 ? 74.815 -65.436 26.399 1.00 70.21 224 ALA B O 1
ATOM 4764 N N . ILE B 2 225 ? 76.935 -65.008 25.633 1.00 65.62 225 ILE B N 1
ATOM 4765 C CA . ILE B 2 225 ? 76.826 -65.502 24.257 1.00 63.76 225 ILE B CA 1
ATOM 4766 C C . ILE B 2 225 ? 77.175 -67.002 24.215 1.00 68.08 225 ILE B C 1
ATOM 4767 O O . ILE B 2 225 ? 78.262 -67.401 24.653 1.00 68.11 225 ILE B O 1
ATOM 4772 N N . LYS B 2 226 ? 76.250 -67.818 23.670 1.00 63.67 226 LYS B N 1
ATOM 4773 C CA . LYS B 2 226 ? 76.401 -69.272 23.514 1.00 64.66 226 LYS B CA 1
ATOM 4774 C C . LYS B 2 226 ? 76.415 -69.652 22.014 1.00 69.30 226 LYS B C 1
ATOM 4775 O O . LYS B 2 226 ? 76.718 -70.787 21.659 1.00 71.40 226 LYS B O 1
ATOM 4781 N N . MET B 2 227 ? 76.088 -68.695 21.139 1.00 64.71 227 MET B N 1
ATOM 4782 C CA . MET B 2 227 ? 75.959 -68.934 19.707 1.00 63.60 227 MET B CA 1
ATOM 4783 C C . MET B 2 227 ? 76.555 -67.782 18.899 1.00 63.36 227 MET B C 1
ATOM 4784 O O . MET B 2 227 ? 76.301 -66.617 19.225 1.00 60.91 227 MET B O 1
ATOM 4789 N N . ILE B 2 228 ? 77.330 -68.093 17.834 1.00 58.40 228 ILE B N 1
ATOM 4790 C CA . ILE B 2 228 ? 77.900 -67.058 16.949 1.00 56.03 228 ILE B CA 1
ATOM 4791 C C . ILE B 2 228 ? 77.302 -67.199 15.535 1.00 58.15 228 ILE B C 1
ATOM 4792 O O . ILE B 2 228 ? 77.081 -68.305 15.062 1.00 58.81 228 ILE B O 1
ATOM 4797 N N . ALA B 2 229 ? 76.949 -66.085 14.908 1.00 52.76 229 ALA B N 1
ATOM 4798 C CA . ALA B 2 229 ? 76.371 -66.097 13.565 1.00 51.58 229 ALA B CA 1
ATOM 4799 C C . ALA B 2 229 ? 77.026 -65.013 12.736 1.00 56.05 229 ALA B C 1
ATOM 4800 O O . ALA B 2 229 ? 77.174 -63.894 13.221 1.00 54.09 229 ALA B O 1
ATOM 4802 N N . CYS B 2 230 ? 77.449 -65.327 11.502 1.00 55.15 230 CYS B N 1
ATOM 4803 C CA . CYS B 2 230 ? 78.007 -64.269 10.664 1.00 54.94 230 CYS B CA 1
ATOM 4804 C C . CYS B 2 230 ? 77.587 -64.363 9.212 1.00 55.70 230 CYS B C 1
ATOM 4805 O O . CYS B 2 230 ? 77.218 -65.420 8.722 1.00 55.45 230 CYS B O 1
ATOM 4808 N N . LEU B 2 231 ? 77.581 -63.217 8.558 1.00 51.00 231 LEU B N 1
ATOM 4809 C CA . LEU B 2 231 ? 77.193 -63.070 7.168 1.00 50.91 231 LEU B CA 1
ATOM 4810 C C . LEU B 2 231 ? 78.261 -62.239 6.464 1.00 51.40 231 LEU B C 1
ATOM 4811 O O . LEU B 2 231 ? 78.403 -61.060 6.749 1.00 48.41 231 LEU B O 1
ATOM 4816 N N . GLY B 2 232 ? 79.036 -62.885 5.609 1.00 47.68 232 GLY B N 1
ATOM 4817 C CA . GLY B 2 232 ? 80.085 -62.239 4.837 1.00 47.22 232 GLY B CA 1
ATOM 4818 C C . GLY B 2 232 ? 79.682 -62.048 3.391 1.00 51.90 232 GLY B C 1
ATOM 4819 O O . GLY B 2 232 ? 78.508 -62.220 3.044 1.00 50.98 232 GLY B O 1
ATOM 4820 N N . GLU B 2 233 ? 80.653 -61.661 2.544 1.00 49.54 233 GLU B N 1
ATOM 4821 C CA . GLU B 2 233 ? 80.455 -61.468 1.097 1.00 50.02 233 GLU B CA 1
ATOM 4822 C C . GLU B 2 233 ? 81.765 -61.673 0.334 1.00 53.73 233 GLU B C 1
ATOM 4823 O O . GLU B 2 233 ? 82.845 -61.637 0.931 1.00 53.68 233 GLU B O 1
ATOM 4829 N N . LEU B 2 234 ? 81.667 -61.881 -0.980 1.00 50.30 234 LEU B N 1
ATOM 4830 C CA . LEU B 2 234 ? 82.813 -62.059 -1.871 1.00 51.28 234 LEU B CA 1
ATOM 4831 C C . LEU B 2 234 ? 83.754 -60.842 -1.843 1.00 57.27 234 LEU B C 1
ATOM 4832 O O . LEU B 2 234 ? 83.336 -59.740 -1.434 1.00 53.54 234 LEU B O 1
ATOM 4837 N N . GLY B 2 235 ? 85.006 -61.064 -2.267 1.00 56.93 235 GLY B N 1
ATOM 4838 C CA . GLY B 2 235 ? 86.038 -60.034 -2.297 1.00 56.84 235 GLY B CA 1
ATOM 4839 C C . GLY B 2 235 ? 86.754 -59.923 -0.968 1.00 61.20 235 GLY B C 1
ATOM 4840 O O . GLY B 2 235 ? 86.122 -59.982 0.101 1.00 60.64 235 GLY B O 1
ATOM 4841 N N . GLY B 2 236 ? 88.076 -59.785 -1.037 1.00 57.70 236 GLY B N 1
ATOM 4842 C CA . GLY B 2 236 ? 88.924 -59.700 0.148 1.00 57.78 236 GLY B CA 1
ATOM 4843 C C . GLY B 2 236 ? 89.065 -61.028 0.863 1.00 62.92 236 GLY B C 1
ATOM 4844 O O . GLY B 2 236 ? 88.386 -61.998 0.512 1.00 63.26 236 GLY B O 1
ATOM 4845 N N . GLU B 2 237 ? 89.923 -61.071 1.893 1.00 60.21 237 GLU B N 1
ATOM 4846 C CA . GLU B 2 237 ? 90.224 -62.323 2.611 1.00 61.77 237 GLU B CA 1
ATOM 4847 C C . GLU B 2 237 ? 89.870 -62.320 4.102 1.00 65.90 237 GLU B C 1
ATOM 4848 O O . GLU B 2 237 ? 90.443 -63.116 4.860 1.00 68.40 237 GLU B O 1
ATOM 4854 N N . ASP B 2 238 ? 88.949 -61.432 4.521 1.00 58.55 238 ASP B N 1
ATOM 4855 C CA . ASP B 2 238 ? 88.521 -61.278 5.913 1.00 57.35 238 ASP B CA 1
ATOM 4856 C C . ASP B 2 238 ? 88.007 -62.589 6.527 1.00 61.04 238 ASP B C 1
ATOM 4857 O O . ASP B 2 238 ? 88.444 -62.961 7.611 1.00 62.98 238 ASP B O 1
ATOM 4862 N N . GLU B 2 239 ? 87.097 -63.286 5.830 1.00 55.71 239 GLU B N 1
ATOM 4863 C CA . GLU B 2 239 ? 86.455 -64.534 6.285 1.00 55.81 239 GLU B CA 1
ATOM 4864 C C . GLU B 2 239 ? 87.465 -65.674 6.506 1.00 61.09 239 GLU B C 1
ATOM 4865 O O . GLU B 2 239 ? 87.212 -66.567 7.315 1.00 61.37 239 GLU B O 1
ATOM 4871 N N . TYR B 2 240 ? 88.634 -65.592 5.845 1.00 57.98 240 TYR B N 1
ATOM 4872 C CA . TYR B 2 240 ? 89.721 -66.555 6.007 1.00 59.44 240 TYR B CA 1
ATOM 4873 C C . TYR B 2 240 ? 90.427 -66.397 7.360 1.00 65.34 240 TYR B C 1
ATOM 4874 O O . TYR B 2 240 ? 91.137 -67.307 7.772 1.00 67.17 240 TYR B O 1
ATOM 4883 N N . MET B 2 241 ? 90.196 -65.271 8.072 1.00 62.40 241 MET B N 1
ATOM 4884 C CA . MET B 2 241 ? 90.745 -65.073 9.418 1.00 62.51 241 MET B CA 1
ATOM 4885 C C . MET B 2 241 ? 89.916 -65.928 10.373 1.00 65.81 241 MET B C 1
ATOM 4886 O O . MET B 2 241 ? 90.470 -66.536 11.294 1.00 67.35 241 MET B O 1
ATOM 4891 N N . ILE B 2 242 ? 88.590 -66.000 10.107 1.00 60.57 242 ILE B N 1
ATOM 4892 C CA . ILE B 2 242 ? 87.603 -66.753 10.888 1.00 60.55 242 ILE B CA 1
ATOM 4893 C C . ILE B 2 242 ? 87.830 -68.233 10.718 1.00 66.42 242 ILE B C 1
ATOM 4894 O O . ILE B 2 242 ? 87.945 -68.938 11.717 1.00 67.72 242 ILE B O 1
ATOM 4899 N N . ILE B 2 243 ? 87.918 -68.697 9.463 1.00 64.10 243 ILE B N 1
ATOM 4900 C CA . ILE B 2 243 ? 88.147 -70.105 9.095 1.00 66.36 243 ILE B CA 1
ATOM 4901 C C . ILE B 2 243 ? 89.453 -70.625 9.723 1.00 71.96 243 ILE B C 1
ATOM 4902 O O . ILE B 2 243 ? 89.475 -71.752 10.228 1.00 73.99 243 ILE B O 1
ATOM 4907 N N . GLN B 2 244 ? 90.513 -69.783 9.746 1.00 67.49 244 GLN B N 1
ATOM 4908 C CA . GLN B 2 244 ? 91.795 -70.152 10.359 1.00 69.15 244 GLN B CA 1
ATOM 4909 C C . GLN B 2 244 ? 91.665 -70.235 11.875 1.00 73.72 244 GLN B C 1
ATOM 4910 O O . GLN B 2 244 ? 92.245 -71.139 12.477 1.00 75.19 244 GLN B O 1
ATOM 4916 N N . ALA B 2 245 ? 90.875 -69.317 12.484 1.00 68.27 245 ALA B N 1
ATOM 4917 C CA . ALA B 2 245 ? 90.632 -69.315 13.926 1.00 68.25 245 ALA B CA 1
ATOM 4918 C C . ALA B 2 245 ? 89.768 -70.513 14.339 1.00 73.09 245 ALA B C 1
ATOM 4919 O O . ALA B 2 245 ? 89.986 -71.091 15.402 1.00 73.40 245 ALA B O 1
ATOM 4921 N N . LEU B 2 246 ? 88.826 -70.900 13.465 1.00 69.95 246 LEU B N 1
ATOM 4922 C CA . LEU B 2 246 ? 87.924 -72.039 13.598 1.00 71.63 246 LEU B CA 1
ATOM 4923 C C . LEU B 2 246 ? 88.759 -73.340 13.518 1.00 82.09 246 LEU B C 1
ATOM 4924 O O . LEU B 2 246 ? 88.507 -74.282 14.280 1.00 84.83 246 LEU B O 1
ATOM 4929 N N . LYS B 2 247 ? 89.775 -73.371 12.621 1.00 79.75 247 LYS B N 1
ATOM 4930 C CA . LYS B 2 247 ? 90.680 -74.504 12.441 1.00 82.56 247 LYS B CA 1
ATOM 4931 C C . LYS B 2 247 ? 91.649 -74.662 13.623 1.00 89.43 247 LYS B C 1
ATOM 4932 O O . LYS B 2 247 ? 91.916 -75.788 14.039 1.00 92.51 247 LYS B O 1
ATOM 4938 N N . GLU B 2 248 ? 92.156 -73.538 14.166 1.00 84.96 248 GLU B N 1
ATOM 4939 C CA . GLU B 2 248 ? 93.091 -73.468 15.305 1.00 85.39 248 GLU B CA 1
ATOM 4940 C C . GLU B 2 248 ? 92.385 -73.610 16.679 1.00 88.61 248 GLU B C 1
ATOM 4941 O O . GLU B 2 248 ? 93.006 -73.350 17.717 1.00 88.50 248 GLU B O 1
ATOM 4947 N N . LYS B 2 249 ? 91.084 -74.001 16.677 1.00 84.27 249 LYS B N 1
ATOM 4948 C CA . LYS B 2 249 ? 90.217 -74.183 17.853 1.00 83.59 249 LYS B CA 1
ATOM 4949 C C . LYS B 2 249 ? 90.104 -72.909 18.736 1.00 84.14 249 LYS B C 1
ATOM 4950 O O . LYS B 2 249 ? 89.878 -73.015 19.943 1.00 83.76 249 LYS B O 1
ATOM 4956 N N . LYS B 2 250 ? 90.234 -71.710 18.117 1.00 78.13 250 LYS B N 1
ATOM 4957 C CA . LYS B 2 250 ? 90.124 -70.413 18.795 1.00 76.07 250 LYS B CA 1
ATOM 4958 C C . LYS B 2 250 ? 88.650 -70.012 18.976 1.00 78.40 250 LYS B C 1
ATOM 4959 O O . LYS B 2 250 ? 88.352 -69.131 19.784 1.00 76.63 250 LYS B O 1
ATOM 4965 N N . ILE B 2 251 ? 87.738 -70.667 18.214 1.00 74.54 251 ILE B N 1
ATOM 4966 C CA . ILE B 2 251 ? 86.284 -70.483 18.261 1.00 72.33 251 ILE B CA 1
ATOM 4967 C C . ILE B 2 251 ? 85.669 -71.854 18.561 1.00 78.04 251 ILE B C 1
ATOM 4968 O O . ILE B 2 251 ? 85.563 -72.695 17.667 1.00 77.56 251 ILE B O 1
ATOM 4973 N N . THR B 2 252 ? 85.288 -72.071 19.828 1.00 76.66 252 THR B N 1
ATOM 4974 C CA . THR B 2 252 ? 84.699 -73.326 20.314 1.00 78.73 252 THR B CA 1
ATOM 4975 C C . THR B 2 252 ? 83.164 -73.310 20.287 1.00 81.26 252 THR B C 1
ATOM 4976 O O . THR B 2 252 ? 82.550 -74.374 20.186 1.00 83.28 252 THR B O 1
ATOM 4980 N N . LYS B 2 253 ? 82.551 -72.110 20.389 1.00 73.77 253 LYS B N 1
ATOM 4981 C CA . LYS B 2 253 ? 81.095 -71.918 20.349 1.00 71.78 253 LYS B CA 1
ATOM 4982 C C . LYS B 2 253 ? 80.585 -72.229 18.946 1.00 75.64 253 LYS B C 1
ATOM 4983 O O . LYS B 2 253 ? 81.334 -71.977 17.995 1.00 75.09 253 LYS B O 1
ATOM 4989 N N . PRO B 2 254 ? 79.353 -72.790 18.771 1.00 72.36 254 PRO B N 1
ATOM 4990 C CA . PRO B 2 254 ? 78.885 -73.085 17.402 1.00 71.20 254 PRO B CA 1
ATOM 4991 C C . PRO B 2 254 ? 78.701 -71.807 16.580 1.00 71.27 254 PRO B C 1
ATOM 4992 O O . PRO B 2 254 ? 78.131 -70.836 17.068 1.00 69.18 254 PRO B O 1
ATOM 4996 N N . LEU B 2 255 ? 79.274 -71.790 15.363 1.00 66.83 255 LEU B N 1
ATOM 4997 C CA . LEU B 2 255 ? 79.270 -70.659 14.438 1.00 63.36 255 LEU B CA 1
ATOM 4998 C C . LEU B 2 255 ? 78.473 -70.919 13.152 1.00 66.24 255 LEU B C 1
ATOM 4999 O O . LEU B 2 255 ? 78.836 -71.808 12.379 1.00 66.84 255 LEU B O 1
ATOM 5004 N N . VAL B 2 256 ? 77.417 -70.115 12.907 1.00 61.81 256 VAL B N 1
ATOM 5005 C CA . VAL B 2 256 ? 76.609 -70.170 11.677 1.00 61.31 256 VAL B CA 1
ATOM 5006 C C . VAL B 2 256 ? 77.291 -69.205 10.720 1.00 63.98 256 VAL B C 1
ATOM 5007 O O . VAL B 2 256 ? 77.632 -68.092 11.118 1.00 63.07 256 VAL B O 1
ATOM 5011 N N . ALA B 2 257 ? 77.535 -69.626 9.479 1.00 60.00 257 ALA B N 1
ATOM 5012 C CA . ALA B 2 257 ? 78.221 -68.756 8.529 1.00 57.53 257 ALA B CA 1
ATOM 5013 C C . ALA B 2 257 ? 77.678 -68.826 7.113 1.00 60.30 257 ALA B C 1
ATOM 5014 O O . ALA B 2 257 ? 77.415 -69.906 6.601 1.00 59.69 257 ALA B O 1
ATOM 5016 N N . TRP B 2 258 ? 77.539 -67.658 6.469 1.00 56.19 258 TRP B N 1
ATOM 5017 C CA . TRP B 2 258 ? 77.126 -67.568 5.074 1.00 55.25 258 TRP B CA 1
ATOM 5018 C C . TRP B 2 258 ? 77.834 -66.417 4.377 1.00 55.44 258 TRP B C 1
ATOM 5019 O O . TRP B 2 258 ? 77.910 -65.320 4.926 1.00 51.96 258 TRP B O 1
ATOM 5030 N N . VAL B 2 259 ? 78.365 -66.683 3.172 1.00 52.66 259 VAL B N 1
ATOM 5031 C CA . VAL B 2 259 ? 79.060 -65.696 2.350 1.00 51.67 259 VAL B CA 1
ATOM 5032 C C . VAL B 2 259 ? 78.216 -65.447 1.084 1.00 57.87 259 VAL B C 1
ATOM 5033 O O . VAL B 2 259 ? 77.945 -66.372 0.315 1.00 58.25 259 VAL B O 1
ATOM 5037 N N . THR B 2 260 ? 77.769 -64.197 0.906 1.00 55.10 260 THR B N 1
ATOM 5038 C CA . THR B 2 260 ? 76.942 -63.774 -0.236 1.00 55.10 260 THR B CA 1
ATOM 5039 C C . THR B 2 260 ? 77.834 -63.468 -1.465 1.00 59.28 260 THR B C 1
ATOM 5040 O O . THR B 2 260 ? 79.023 -63.183 -1.315 1.00 59.61 260 THR B O 1
ATOM 5044 N N . GLY B 2 261 ? 77.249 -63.512 -2.651 1.00 55.36 261 GLY B N 1
ATOM 5045 C CA . GLY B 2 261 ? 77.964 -63.258 -3.899 1.00 55.34 261 GLY B CA 1
ATOM 5046 C C . GLY B 2 261 ? 78.138 -64.501 -4.750 1.00 61.67 261 GLY B C 1
ATOM 5047 O O . GLY B 2 261 ? 79.093 -64.585 -5.521 1.00 62.18 261 GLY B O 1
ATOM 5048 N N . THR B 2 262 ? 77.219 -65.473 -4.615 1.00 59.72 262 THR B N 1
ATOM 5049 C CA . THR B 2 262 ? 77.235 -66.724 -5.384 1.00 63.14 262 THR B CA 1
ATOM 5050 C C . THR B 2 262 ? 76.852 -66.471 -6.852 1.00 69.43 262 THR B C 1
ATOM 5051 O O . THR B 2 262 ? 77.085 -67.327 -7.692 1.00 69.55 262 THR B O 1
ATOM 5055 N N . CYS B 2 263 ? 76.272 -65.281 -7.150 1.00 67.77 263 CYS B N 1
ATOM 5056 C CA . CYS B 2 263 ? 75.863 -64.838 -8.490 1.00 69.07 263 CYS B CA 1
ATOM 5057 C C . CYS B 2 263 ? 77.059 -64.568 -9.415 1.00 73.50 263 CYS B C 1
ATOM 5058 O O . CYS B 2 263 ? 76.955 -64.793 -10.620 1.00 74.88 263 CYS B O 1
ATOM 5061 N N . SER B 2 264 ? 78.160 -64.032 -8.850 1.00 67.94 264 SER B N 1
ATOM 5062 C CA . SER B 2 264 ? 79.386 -63.613 -9.535 1.00 68.44 264 SER B CA 1
ATOM 5063 C C . SER B 2 264 ? 79.886 -64.530 -10.676 1.00 75.17 264 SER B C 1
ATOM 5064 O O . SER B 2 264 ? 80.085 -63.988 -11.766 1.00 75.48 264 SER B O 1
ATOM 5067 N N . PRO B 2 265 ? 80.098 -65.873 -10.509 1.00 73.62 265 PRO B N 1
ATOM 5068 C CA . PRO B 2 265 ? 80.601 -66.683 -11.645 1.00 74.79 265 PRO B CA 1
ATOM 5069 C C . PRO B 2 265 ? 79.695 -66.744 -12.877 1.00 80.63 265 PRO B C 1
ATOM 5070 O O . PRO B 2 265 ? 80.190 -67.019 -13.973 1.00 82.10 265 PRO B O 1
ATOM 5074 N N . TYR B 2 266 ? 78.379 -66.503 -12.702 1.00 77.45 266 TYR B N 1
ATOM 5075 C CA . TYR B 2 266 ? 77.375 -66.539 -13.773 1.00 79.06 266 TYR B CA 1
ATOM 5076 C C . TYR B 2 266 ? 77.402 -65.265 -14.620 1.00 85.31 266 TYR B C 1
ATOM 5077 O O . TYR B 2 266 ? 76.949 -65.276 -15.767 1.00 86.95 266 TYR B O 1
ATOM 5086 N N . LEU B 2 267 ? 77.892 -64.168 -14.027 1.00 82.19 267 LEU B N 1
ATOM 5087 C CA . LEU B 2 267 ? 77.955 -62.819 -14.592 1.00 82.46 267 LEU B CA 1
ATOM 5088 C C . LEU B 2 267 ? 79.399 -62.452 -15.044 1.00 90.36 267 LEU B C 1
ATOM 5089 O O . LEU B 2 267 ? 80.312 -63.243 -14.765 1.00 90.33 267 LEU B O 1
ATOM 5094 N N . PRO B 2 268 ? 79.649 -61.279 -15.719 1.00 88.88 268 PRO B N 1
ATOM 5095 C CA . PRO B 2 268 ? 81.036 -60.940 -16.120 1.00 89.19 268 PRO B CA 1
ATOM 5096 C C . PRO B 2 268 ? 81.982 -60.727 -14.933 1.00 89.58 268 PRO B C 1
ATOM 5097 O O . PRO B 2 268 ? 81.558 -60.221 -13.896 1.00 86.69 268 PRO B O 1
ATOM 5101 N N . ALA B 2 269 ? 83.267 -61.110 -15.096 1.00 86.27 269 ALA B N 1
ATOM 5102 C CA . ALA B 2 269 ? 84.314 -60.995 -14.071 1.00 84.16 269 ALA B CA 1
ATOM 5103 C C . ALA B 2 269 ? 84.610 -59.537 -13.666 1.00 83.51 269 ALA B C 1
ATOM 5104 O O . ALA B 2 269 ? 85.172 -59.294 -12.593 1.00 81.63 269 ALA B O 1
ATOM 5106 N N . SER B 2 270 ? 84.207 -58.578 -14.522 1.00 78.28 270 SER B N 1
ATOM 5107 C CA . SER B 2 270 ? 84.403 -57.137 -14.346 1.00 75.63 270 SER B CA 1
ATOM 5108 C C . SER B 2 270 ? 83.429 -56.484 -13.358 1.00 73.43 270 SER B C 1
ATOM 5109 O O . SER B 2 270 ? 83.689 -55.356 -12.919 1.00 71.22 270 SER B O 1
ATOM 5112 N N . VAL B 2 271 ? 82.307 -57.169 -13.038 1.00 67.05 271 VAL B N 1
ATOM 5113 C CA . VAL B 2 271 ? 81.241 -56.614 -12.191 1.00 64.33 271 VAL B CA 1
ATOM 5114 C C . VAL B 2 271 ? 81.703 -56.297 -10.741 1.00 65.16 271 VAL B C 1
ATOM 5115 O O . VAL B 2 271 ? 82.101 -57.175 -9.974 1.00 65.16 271 VAL B O 1
ATOM 5119 N N . GLN B 2 272 ? 81.639 -55.003 -10.409 1.00 58.84 272 GLN B N 1
ATOM 5120 C CA . GLN B 2 272 ? 81.913 -54.456 -9.086 1.00 55.55 272 GLN B CA 1
ATOM 5121 C C . GLN B 2 272 ? 80.539 -54.353 -8.430 1.00 57.42 272 GLN B C 1
ATOM 5122 O O . GLN B 2 272 ? 79.617 -53.771 -9.018 1.00 57.41 272 GLN B O 1
ATOM 5128 N N . PHE B 2 273 ? 80.383 -54.957 -7.251 1.00 52.37 273 PHE B N 1
ATOM 5129 C CA . PHE B 2 273 ? 79.092 -54.907 -6.568 1.00 51.71 273 PHE B CA 1
ATOM 5130 C C . PHE B 2 273 ? 79.008 -53.699 -5.642 1.00 55.39 273 PHE B C 1
ATOM 5131 O O . PHE B 2 273 ? 79.986 -52.950 -5.545 1.00 55.83 273 PHE B O 1
ATOM 5139 N N . GLY B 2 274 ? 77.821 -53.486 -5.057 1.00 50.87 274 GLY B N 1
ATOM 5140 C CA . GLY B 2 274 ? 77.463 -52.362 -4.195 1.00 49.75 274 GLY B CA 1
ATOM 5141 C C . GLY B 2 274 ? 78.532 -51.858 -3.258 1.00 54.05 274 GLY B C 1
ATOM 5142 O O . GLY B 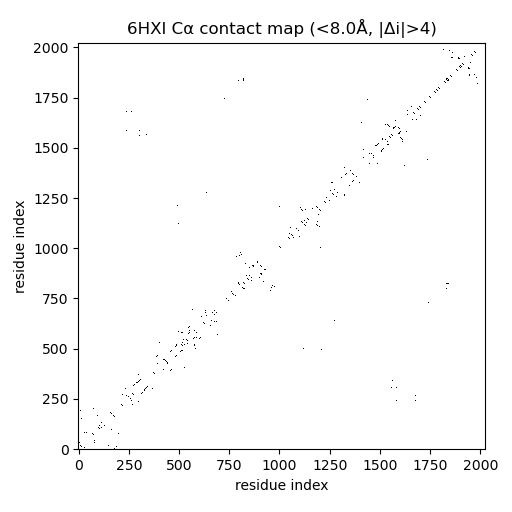2 274 ? 79.003 -50.735 -3.413 1.00 54.62 274 GLY B O 1
ATOM 5143 N N . HIS B 2 275 ? 78.942 -52.691 -2.300 1.00 49.96 275 HIS B N 1
ATOM 5144 C CA . HIS B 2 275 ? 80.001 -52.348 -1.340 1.00 48.28 275 HIS B CA 1
ATOM 5145 C C . HIS B 2 275 ? 81.337 -52.200 -2.045 1.00 51.41 275 HIS B C 1
ATOM 5146 O O . HIS B 2 275 ? 81.626 -52.969 -2.968 1.00 51.94 275 HIS B O 1
ATOM 5153 N N . ALA B 2 276 ? 82.157 -51.220 -1.614 1.00 47.61 276 ALA B N 1
ATOM 5154 C CA . ALA B 2 276 ? 83.491 -50.989 -2.207 1.00 48.52 276 ALA B CA 1
ATOM 5155 C C . ALA B 2 276 ? 84.363 -52.266 -2.265 1.00 51.36 276 ALA B C 1
ATOM 5156 O O . ALA B 2 276 ? 85.024 -52.500 -3.275 1.00 51.25 276 ALA B O 1
ATOM 5158 N N . GLY B 2 277 ? 84.286 -53.105 -1.230 1.00 47.05 277 GLY B N 1
ATOM 5159 C CA . GLY B 2 277 ? 85.066 -54.336 -1.172 1.00 48.23 277 GLY B CA 1
ATOM 5160 C C . GLY B 2 277 ? 84.455 -55.563 -1.820 1.00 54.06 277 GLY B C 1
ATOM 5161 O O . GLY B 2 277 ? 85.099 -56.614 -1.839 1.00 54.71 277 GLY B O 1
ATOM 5162 N N . ALA B 2 278 ? 83.204 -55.465 -2.326 1.00 50.59 278 ALA B N 1
ATOM 5163 C CA . ALA B 2 278 ? 82.501 -56.609 -2.934 1.00 50.21 278 ALA B CA 1
ATOM 5164 C C . ALA B 2 278 ? 82.861 -56.847 -4.405 1.00 55.50 278 ALA B C 1
ATOM 5165 O O . ALA B 2 278 ? 82.043 -56.606 -5.298 1.00 56.02 278 ALA B O 1
ATOM 5167 N N . LYS B 2 279 ? 84.115 -57.303 -4.643 1.00 52.70 279 LYS B N 1
ATOM 5168 C CA . LYS B 2 279 ? 84.656 -57.694 -5.950 1.00 54.03 279 LYS B CA 1
ATOM 5169 C C . LYS B 2 279 ? 85.738 -58.785 -5.794 1.00 61.58 279 LYS B C 1
ATOM 5170 O O . LYS B 2 279 ? 86.853 -58.481 -5.352 1.00 62.79 279 LYS B O 1
ATOM 5176 N N . ALA B 2 280 ? 85.420 -60.038 -6.177 1.00 59.23 280 ALA B N 1
ATOM 5177 C CA . ALA B 2 280 ? 86.358 -61.162 -6.081 1.00 60.96 280 ALA B CA 1
ATOM 5178 C C . ALA B 2 280 ? 87.470 -61.057 -7.136 1.00 68.52 280 ALA B C 1
ATOM 5179 O O . ALA B 2 280 ? 87.239 -61.307 -8.325 1.00 67.56 280 ALA B O 1
ATOM 5181 N N . ASN B 2 281 ? 88.669 -60.627 -6.700 1.00 68.54 281 ASN B N 1
ATOM 5182 C CA . ASN B 2 281 ? 89.838 -60.467 -7.581 1.00 70.50 281 ASN B CA 1
ATOM 5183 C C . ASN B 2 281 ? 90.413 -61.822 -7.954 1.00 76.89 281 ASN B C 1
ATOM 5184 O O . ASN B 2 281 ? 90.795 -62.030 -9.103 1.00 79.70 281 ASN B O 1
ATOM 5189 N N . THR B 2 282 ? 90.456 -62.749 -6.991 1.00 72.20 282 THR B N 1
ATOM 5190 C CA . THR B 2 282 ? 90.975 -64.105 -7.181 1.00 72.72 282 THR B CA 1
ATOM 5191 C C . THR B 2 282 ? 89.847 -65.114 -6.955 1.00 76.14 282 THR B C 1
ATOM 5192 O O . THR B 2 282 ? 88.749 -64.721 -6.551 1.00 75.33 282 THR B O 1
ATOM 5196 N N . GLU B 2 283 ? 90.106 -66.409 -7.226 1.00 73.03 283 GLU B N 1
ATOM 5197 C CA . GLU B 2 283 ? 89.133 -67.478 -6.996 1.00 72.60 283 GLU B CA 1
ATOM 5198 C C . GLU B 2 283 ? 88.875 -67.636 -5.499 1.00 72.23 283 GLU B C 1
ATOM 5199 O O . GLU B 2 283 ? 87.732 -67.835 -5.099 1.00 70.31 283 GLU B O 1
ATOM 5205 N N . LYS B 2 284 ? 89.936 -67.484 -4.671 1.00 67.14 284 LYS B N 1
ATOM 5206 C CA . LYS B 2 284 ? 89.881 -67.562 -3.211 1.00 65.21 284 LYS B CA 1
ATOM 5207 C C . LYS B 2 284 ? 88.902 -66.508 -2.659 1.00 67.13 284 LYS B C 1
ATOM 5208 O O . LYS B 2 284 ? 88.197 -66.774 -1.696 1.00 66.41 284 LYS B O 1
ATOM 5214 N N . GLU B 2 285 ? 88.826 -65.337 -3.307 1.00 61.56 285 GLU B N 1
ATOM 5215 C CA . GLU B 2 285 ? 87.948 -64.243 -2.905 1.00 58.65 285 GLU B CA 1
ATOM 5216 C C . GLU B 2 285 ? 86.454 -64.481 -3.196 1.00 62.34 285 GLU B C 1
ATOM 5217 O O . GLU B 2 285 ? 85.625 -63.756 -2.654 1.00 61.96 285 GLU B O 1
ATOM 5223 N N . THR B 2 286 ? 86.102 -65.477 -4.024 1.00 59.59 286 THR B N 1
ATOM 5224 C CA . THR B 2 286 ? 84.700 -65.778 -4.376 1.00 58.61 286 THR B CA 1
ATOM 5225 C C . THR B 2 286 ? 83.878 -66.321 -3.201 1.00 60.77 286 THR B C 1
ATOM 5226 O O . THR B 2 286 ? 84.435 -66.910 -2.278 1.00 60.44 286 THR B O 1
ATOM 5230 N N . ALA B 2 287 ? 82.548 -66.170 -3.276 1.00 57.31 287 ALA B N 1
ATOM 5231 C CA . ALA B 2 287 ? 81.611 -66.667 -2.271 1.00 56.96 287 ALA B CA 1
ATOM 5232 C C . ALA B 2 287 ? 81.677 -68.205 -2.157 1.00 63.65 287 ALA B C 1
ATOM 5233 O O . ALA B 2 287 ? 81.623 -68.736 -1.042 1.00 63.11 287 ALA B O 1
ATOM 5235 N N . GLN B 2 288 ? 81.842 -68.907 -3.295 1.00 63.05 288 GLN B N 1
ATOM 5236 C CA . GLN B 2 288 ? 81.941 -70.375 -3.344 1.00 65.66 288 GLN B CA 1
ATOM 5237 C C . GLN B 2 288 ? 83.149 -70.888 -2.564 1.00 71.63 288 GLN B C 1
ATOM 5238 O O . GLN B 2 288 ? 82.970 -71.713 -1.668 1.00 74.61 288 GLN B O 1
ATOM 5244 N N . ALA B 2 289 ? 84.358 -70.364 -2.855 1.00 66.12 289 ALA B N 1
ATOM 5245 C CA . ALA B 2 289 ? 85.600 -70.712 -2.157 1.00 65.61 289 ALA B CA 1
ATOM 5246 C C . ALA B 2 289 ? 85.500 -70.433 -0.645 1.00 68.64 289 ALA 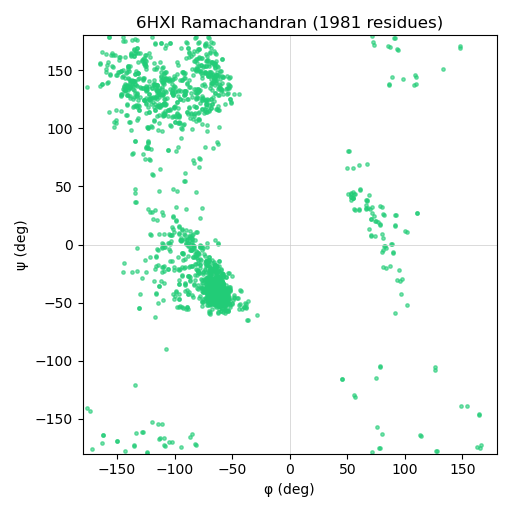B C 1
ATOM 5247 O O . ALA B 2 289 ? 85.996 -71.227 0.153 1.00 72.18 289 ALA B O 1
ATOM 5249 N N . LYS B 2 290 ? 84.821 -69.347 -0.261 1.00 59.80 290 LYS B N 1
ATOM 5250 C CA . LYS B 2 290 ? 84.611 -68.957 1.143 1.00 57.75 290 LYS B CA 1
ATOM 5251 C C . LYS B 2 290 ? 83.629 -69.874 1.892 1.00 62.71 290 LYS B C 1
ATOM 5252 O O . LYS B 2 290 ? 83.949 -70.330 2.992 1.00 64.32 290 LYS B O 1
ATOM 5258 N N . ASN B 2 291 ? 82.453 -70.157 1.291 1.00 58.41 291 ASN B N 1
ATOM 5259 C CA . ASN B 2 291 ? 81.432 -71.031 1.875 1.00 59.00 291 ASN B CA 1
ATOM 5260 C C . ASN B 2 291 ? 81.942 -72.460 2.001 1.00 68.90 291 ASN B C 1
ATOM 5261 O O . ASN B 2 291 ? 81.649 -73.123 2.996 1.00 70.81 291 ASN B O 1
ATOM 5266 N N . ASP B 2 292 ? 82.737 -72.919 1.022 1.00 68.41 292 ASP B N 1
ATOM 5267 C CA . ASP B 2 292 ? 83.324 -74.261 1.045 1.00 72.10 292 ASP B CA 1
ATOM 5268 C C . ASP B 2 292 ? 84.350 -74.384 2.166 1.00 74.47 292 ASP B C 1
ATOM 5269 O O . ASP B 2 292 ? 84.273 -75.338 2.938 1.00 74.85 292 ASP B O 1
ATOM 5274 N N . ALA B 2 293 ? 85.272 -73.391 2.290 1.00 68.69 293 ALA B N 1
ATOM 5275 C CA . ALA B 2 293 ? 86.293 -73.349 3.344 1.00 68.00 293 ALA B CA 1
ATOM 5276 C C . ALA B 2 293 ? 85.639 -73.230 4.732 1.00 71.30 293 ALA B C 1
ATOM 5277 O O . ALA B 2 293 ? 86.180 -73.749 5.706 1.00 70.91 293 ALA B O 1
ATOM 5279 N N . PHE B 2 294 ? 84.460 -72.562 4.814 1.00 67.88 294 PHE B N 1
ATOM 5280 C CA . PHE B 2 294 ? 83.693 -72.435 6.059 1.00 65.79 294 PHE B CA 1
ATOM 5281 C C . PHE B 2 294 ? 83.096 -73.800 6.447 1.00 70.28 294 PHE B C 1
ATOM 5282 O O . PHE B 2 294 ? 83.188 -74.181 7.611 1.00 70.39 294 PHE B O 1
ATOM 5290 N N . ARG B 2 295 ? 82.518 -74.536 5.473 1.00 68.08 295 ARG B N 1
ATOM 5291 C CA . ARG B 2 295 ? 81.934 -75.862 5.693 1.00 71.47 295 ARG B CA 1
ATOM 5292 C C . ARG B 2 295 ? 83.003 -76.822 6.245 1.00 79.13 295 ARG B C 1
ATOM 5293 O O . ARG B 2 295 ? 82.779 -77.446 7.283 1.00 79.52 295 ARG B O 1
ATOM 5301 N N . GLN B 2 296 ? 84.185 -76.859 5.580 1.00 77.86 296 GLN B N 1
ATOM 5302 C CA . GLN B 2 296 ? 85.363 -77.678 5.901 1.00 80.52 296 GLN B CA 1
ATOM 5303 C C . GLN B 2 296 ? 86.009 -77.349 7.255 1.00 84.81 296 GLN B C 1
ATOM 5304 O O . GLN B 2 296 ? 86.692 -78.203 7.820 1.00 85.62 296 GLN B O 1
ATOM 5310 N N . ALA B 2 297 ? 85.813 -76.115 7.762 1.00 80.71 297 ALA B N 1
ATOM 5311 C CA . ALA B 2 297 ? 86.354 -75.663 9.054 1.00 79.99 297 ALA B CA 1
ATOM 5312 C C . ALA B 2 297 ? 85.477 -76.056 10.264 1.00 84.09 297 ALA B C 1
ATOM 5313 O O . ALA B 2 297 ? 85.922 -75.928 11.405 1.00 85.02 297 ALA B O 1
ATOM 5315 N N . GLY B 2 298 ? 84.259 -76.536 10.010 1.00 79.42 298 GLY B N 1
ATOM 5316 C CA . GLY B 2 298 ? 83.345 -76.954 11.066 1.00 79.69 298 GLY B CA 1
ATOM 5317 C C . GLY B 2 298 ? 82.238 -75.975 11.401 1.00 81.84 298 GLY B C 1
ATOM 5318 O O . GLY B 2 298 ? 81.536 -76.171 12.395 1.00 83.62 298 GLY B O 1
ATOM 5319 N N . ALA B 2 299 ? 82.051 -74.927 10.580 1.00 74.47 299 ALA B N 1
ATOM 5320 C CA . ALA B 2 299 ? 80.968 -73.963 10.770 1.00 71.69 299 ALA B CA 1
ATOM 5321 C C . ALA B 2 299 ? 79.649 -74.573 10.245 1.00 74.88 299 ALA B C 1
ATOM 5322 O O . ALA B 2 299 ? 79.674 -75.514 9.448 1.00 76.15 299 ALA B O 1
ATOM 5324 N N . TYR B 2 300 ? 78.506 -74.027 10.686 1.00 68.02 300 TYR B N 1
ATOM 5325 C CA . TYR B 2 300 ? 77.184 -74.445 10.229 1.00 66.38 300 TYR B CA 1
ATOM 5326 C C . TYR B 2 300 ? 76.843 -73.534 9.039 1.00 68.27 300 TYR B C 1
ATOM 5327 O O . TYR B 2 300 ? 76.605 -72.330 9.210 1.00 65.51 300 TYR B O 1
ATOM 5336 N N . VAL B 2 301 ? 76.958 -74.084 7.817 1.00 64.47 301 VAL B N 1
ATOM 5337 C CA . VAL B 2 301 ? 76.763 -73.320 6.576 1.00 62.73 301 VAL B CA 1
ATOM 5338 C C . VAL B 2 301 ? 75.460 -73.721 5.863 1.00 66.09 301 VAL B C 1
ATOM 5339 O O . VAL B 2 301 ? 75.324 -74.889 5.511 1.00 69.21 301 VAL B O 1
ATOM 5343 N N . PRO B 2 302 ? 74.504 -72.793 5.613 1.00 58.63 302 PRO B N 1
ATOM 5344 C CA . PRO B 2 302 ? 73.273 -73.180 4.896 1.00 59.47 302 PRO B CA 1
ATOM 5345 C C . PRO B 2 302 ? 73.501 -73.434 3.395 1.00 66.28 302 PRO B C 1
ATOM 5346 O O . PRO B 2 302 ? 74.599 -73.183 2.896 1.00 66.42 302 PRO B O 1
ATOM 5350 N N . ARG B 2 303 ? 72.468 -73.925 2.683 1.00 65.51 303 ARG B N 1
ATOM 5351 C CA . ARG B 2 303 ? 72.498 -74.211 1.234 1.00 67.18 303 ARG B CA 1
ATOM 5352 C C . ARG B 2 303 ? 72.506 -72.882 0.440 1.00 68.22 303 ARG B C 1
ATOM 5353 O O . ARG B 2 303 ? 73.161 -72.779 -0.598 1.00 68.25 303 ARG B O 1
ATOM 5361 N N . SER B 2 304 ? 71.779 -71.878 0.944 1.00 62.92 304 SER B N 1
ATOM 5362 C CA . SER B 2 304 ? 71.670 -70.509 0.389 1.00 61.04 304 SER B CA 1
ATOM 5363 C C . SER B 2 304 ? 71.253 -69.547 1.506 1.00 60.88 304 SER B C 1
ATOM 5364 O O . SER B 2 304 ? 71.030 -69.993 2.638 1.00 58.39 304 SER B O 1
ATOM 5367 N N . PHE B 2 305 ? 71.129 -68.233 1.199 1.00 57.82 305 PHE B N 1
ATOM 5368 C CA . PHE B 2 305 ? 70.671 -67.270 2.206 1.00 56.61 305 PHE B CA 1
ATOM 5369 C C . PHE B 2 305 ? 69.236 -67.584 2.738 1.00 63.99 305 PHE B C 1
ATOM 5370 O O . PHE B 2 305 ? 68.940 -67.315 3.907 1.00 62.04 305 PHE B O 1
ATOM 5378 N N . ASP B 2 306 ? 68.383 -68.192 1.891 1.00 64.76 306 ASP B N 1
ATOM 5379 C CA . ASP B 2 306 ? 67.015 -68.595 2.227 1.00 67.05 306 ASP B CA 1
ATOM 5380 C C . ASP B 2 306 ? 66.934 -69.488 3.473 1.00 71.71 306 ASP B C 1
ATOM 5381 O O . ASP B 2 306 ? 66.027 -69.297 4.302 1.00 71.33 306 ASP B O 1
ATOM 5386 N N . ASP B 2 307 ? 67.890 -70.439 3.622 1.00 67.44 307 ASP B N 1
ATOM 5387 C CA . ASP B 2 307 ? 67.893 -71.288 4.807 1.00 67.41 307 ASP B CA 1
ATOM 5388 C C . ASP B 2 307 ? 68.906 -70.816 5.906 1.00 66.72 307 ASP B C 1
ATOM 5389 O O . ASP B 2 307 ? 69.375 -71.654 6.666 1.00 67.20 307 ASP B O 1
ATOM 5394 N N . TYR B 2 308 ? 69.175 -69.473 6.049 1.00 59.69 308 TYR B N 1
ATOM 5395 C CA . TYR B 2 308 ? 70.045 -68.940 7.125 1.00 57.45 308 TYR B CA 1
ATOM 5396 C C . TYR B 2 308 ? 69.355 -69.132 8.492 1.00 61.57 308 TYR B C 1
ATOM 5397 O O . TYR B 2 308 ? 69.937 -69.743 9.389 1.00 62.03 308 TYR B O 1
ATOM 5406 N N . GLY B 2 309 ? 68.130 -68.616 8.626 1.00 58.15 309 GLY B N 1
ATOM 5407 C CA . GLY B 2 309 ? 67.330 -68.712 9.845 1.00 57.97 309 GLY B CA 1
ATOM 5408 C C . GLY B 2 309 ? 67.117 -70.140 10.289 1.00 63.27 309 GLY B C 1
ATOM 5409 O O . GLY B 2 309 ? 67.169 -70.435 11.486 1.00 63.32 309 GLY B O 1
ATOM 5410 N N . GLU B 2 310 ? 66.917 -71.046 9.329 1.00 61.40 310 GLU B N 1
ATOM 5411 C CA . GLU B 2 310 ? 66.736 -72.456 9.665 1.00 63.30 310 GLU B CA 1
ATOM 5412 C C . GLU B 2 310 ? 67.998 -73.028 10.342 1.00 69.49 310 GLU B C 1
ATOM 5413 O O . GLU B 2 310 ? 67.882 -73.692 11.372 1.00 70.60 310 GLU B O 1
ATOM 5419 N N . MET B 2 311 ? 69.196 -72.693 9.818 1.00 66.55 311 MET B N 1
ATOM 5420 C CA . MET B 2 311 ? 70.472 -73.107 10.410 1.00 67.48 311 MET B CA 1
ATOM 5421 C C . MET B 2 311 ? 70.597 -72.504 11.835 1.00 70.74 311 MET B C 1
ATOM 5422 O O . MET B 2 311 ? 71.015 -73.199 12.763 1.00 72.27 311 MET B O 1
ATOM 5427 N N . VAL B 2 312 ? 70.161 -71.238 12.007 1.00 64.14 312 VAL B N 1
ATOM 5428 C CA . VAL B 2 312 ? 70.128 -70.557 13.312 1.00 62.12 312 VAL B CA 1
ATOM 5429 C C . VAL B 2 312 ? 69.219 -71.374 14.267 1.00 65.24 312 VAL B C 1
ATOM 5430 O O . VAL B 2 312 ? 69.637 -71.681 15.379 1.00 64.71 312 VAL B O 1
ATOM 5434 N N . ARG B 2 313 ? 68.006 -71.750 13.797 1.00 62.20 313 ARG B N 1
ATOM 5435 C CA . ARG B 2 313 ? 67.010 -72.543 14.530 1.00 64.39 313 ARG B CA 1
ATOM 5436 C C . ARG B 2 313 ? 67.581 -73.887 14.968 1.00 68.75 313 ARG B C 1
ATOM 5437 O O . ARG B 2 313 ? 67.352 -74.297 16.105 1.00 67.39 313 ARG B O 1
ATOM 5445 N N . GLN B 2 314 ? 68.348 -74.542 14.076 1.00 67.25 314 GLN B N 1
ATOM 5446 C CA . GLN B 2 314 ? 68.975 -75.839 14.308 1.00 70.30 314 GLN B CA 1
ATOM 5447 C C . GLN B 2 314 ? 70.035 -75.767 15.402 1.00 72.29 314 GLN B C 1
ATOM 5448 O O . GLN B 2 314 ? 70.059 -76.633 16.274 1.00 73.96 314 GLN B O 1
ATOM 5454 N N . VAL B 2 315 ? 70.907 -74.743 15.341 1.00 65.53 315 VAL B N 1
ATOM 5455 C CA . VAL B 2 315 ? 71.990 -74.533 16.302 1.00 64.93 315 VAL B CA 1
ATOM 5456 C C . VAL B 2 315 ? 71.446 -74.100 17.677 1.00 70.32 315 VAL B C 1
ATOM 5457 O O . VAL B 2 315 ? 71.951 -74.574 18.697 1.00 70.88 315 VAL B O 1
ATOM 5461 N N . TYR B 2 316 ? 70.415 -73.219 17.701 1.00 65.94 316 TYR B N 1
ATOM 5462 C CA . TYR B 2 316 ? 69.772 -72.773 18.935 1.00 66.35 316 TYR B CA 1
ATOM 5463 C C . TYR B 2 316 ? 69.111 -73.979 19.636 1.00 75.61 316 TYR B C 1
ATOM 5464 O O . TYR B 2 316 ? 69.360 -74.194 20.824 1.00 77.44 316 TYR B O 1
ATOM 5473 N N . ASP B 2 317 ? 68.327 -74.789 18.889 1.00 74.12 317 ASP B N 1
ATOM 5474 C CA . ASP B 2 317 ? 67.651 -75.985 19.409 1.00 77.43 317 ASP B CA 1
ATOM 5475 C C . ASP B 2 317 ? 68.638 -76.950 20.043 1.00 85.11 317 ASP B C 1
ATOM 5476 O O . ASP B 2 317 ? 68.336 -77.512 21.091 1.00 87.52 317 ASP B O 1
ATOM 5481 N N . MET B 2 318 ? 69.825 -77.113 19.436 1.00 81.62 318 MET B N 1
ATOM 5482 C CA . MET B 2 318 ? 70.910 -77.950 19.941 1.00 83.29 318 MET B CA 1
ATOM 5483 C C . MET B 2 318 ? 71.403 -77.417 21.299 1.00 87.18 318 MET B C 1
ATOM 5484 O O . MET B 2 318 ? 71.649 -78.215 22.201 1.00 89.25 318 MET B O 1
ATOM 5489 N N . LEU B 2 319 ? 71.497 -76.073 21.460 1.00 81.20 319 LEU B N 1
ATOM 5490 C CA . LEU B 2 319 ? 71.914 -75.460 22.727 1.00 80.61 319 LEU B CA 1
ATOM 5491 C C . LEU B 2 319 ? 70.840 -75.626 23.801 1.00 84.02 319 LEU B C 1
ATOM 5492 O O . LEU B 2 319 ? 71.187 -75.781 24.976 1.00 85.05 319 LEU B O 1
ATOM 5497 N N . LEU B 2 320 ? 69.540 -75.618 23.388 1.00 78.73 320 LEU B N 1
ATOM 5498 C CA . LEU B 2 320 ? 68.374 -75.828 24.263 1.00 79.43 320 LEU B CA 1
ATOM 5499 C C . LEU B 2 320 ? 68.335 -77.244 24.836 1.00 85.97 320 LEU B C 1
ATOM 5500 O O . LEU B 2 320 ? 67.981 -77.401 26.005 1.00 86.42 320 LEU B O 1
ATOM 5505 N N . THR B 2 321 ? 68.642 -78.272 23.996 1.00 84.65 321 THR B N 1
ATOM 5506 C CA . THR B 2 321 ? 68.659 -79.700 24.365 1.00 88.12 321 THR B CA 1
ATOM 5507 C C . THR B 2 321 ? 69.734 -79.958 25.421 1.00 95.09 321 THR B C 1
ATOM 5508 O O . THR B 2 321 ? 69.440 -80.509 26.478 1.00 97.62 321 THR B O 1
ATOM 5512 N N . ARG B 2 322 ? 70.972 -79.528 25.126 1.00 91.94 322 ARG B N 1
ATOM 5513 C CA . ARG B 2 322 ? 72.162 -79.634 25.968 1.00 93.40 322 ARG B CA 1
ATOM 5514 C C . ARG B 2 322 ? 72.042 -78.774 27.246 1.00 98.91 322 ARG B C 1
ATOM 5515 O O . ARG B 2 322 ? 72.808 -78.963 28.193 1.00 100.54 322 ARG B O 1
ATOM 5523 N N . GLY B 2 323 ? 71.084 -77.852 27.256 1.00 94.82 323 GLY B N 1
ATOM 5524 C CA . GLY B 2 323 ? 70.827 -76.971 28.385 1.00 94.91 323 GLY B CA 1
ATOM 5525 C C . GLY B 2 323 ? 71.747 -75.773 28.456 1.00 98.68 323 GLY B C 1
ATOM 5526 O O . GLY B 2 323 ? 71.674 -75.001 29.418 1.00 97.43 323 GLY B O 1
ATOM 5527 N N . ILE B 2 324 ? 72.606 -75.589 27.422 1.00 77.96 324 ILE B N 1
ATOM 5528 C CA . ILE B 2 324 ? 73.556 -74.467 27.325 1.00 78.83 324 ILE B CA 1
ATOM 5529 C C . ILE B 2 324 ? 72.789 -73.134 27.398 1.00 85.70 324 ILE B C 1
ATOM 5530 O O . ILE B 2 324 ? 73.202 -72.212 28.104 1.00 85.68 324 ILE B O 1
ATOM 5535 N N . VAL B 2 325 ? 71.618 -73.102 26.737 1.00 84.10 325 VAL B N 1
ATOM 5536 C CA . VAL B 2 325 ? 70.687 -71.976 26.706 1.00 84.59 325 VAL B CA 1
ATOM 5537 C C . VAL B 2 325 ? 69.399 -72.408 27.423 1.00 90.02 325 VAL B C 1
ATOM 5538 O O . VAL B 2 325 ? 68.908 -73.521 27.197 1.00 90.23 325 VAL B O 1
ATOM 5542 N N . GLN B 2 326 ? 68.880 -71.534 28.304 1.00 86.57 326 GLN B N 1
ATOM 5543 C CA . GLN B 2 326 ? 67.637 -71.762 29.036 1.00 86.49 326 GLN B CA 1
ATOM 5544 C C . GLN B 2 326 ? 66.546 -70.830 28.504 1.00 88.22 326 GLN B C 1
ATOM 5545 O O . GLN B 2 326 ? 66.846 -69.701 28.103 1.00 87.81 326 GLN B O 1
ATOM 5551 N N . LYS B 2 327 ? 65.282 -71.299 28.516 1.00 83.75 327 LYS B N 1
ATOM 5552 C CA . LYS B 2 327 ? 64.122 -70.545 28.032 1.00 82.77 327 LYS B CA 1
ATOM 5553 C C . LYS B 2 327 ? 63.571 -69.538 29.063 1.00 85.42 327 LYS B C 1
ATOM 5554 O O . LYS B 2 327 ? 62.920 -69.925 30.034 1.00 85.79 327 LYS B O 1
ATOM 5560 N N . PHE B 2 328 ? 63.821 -68.238 28.820 1.00 80.60 328 PHE B N 1
ATOM 5561 C CA . PHE B 2 328 ? 63.388 -67.132 29.681 1.00 80.06 328 PHE B CA 1
ATOM 5562 C C . PHE B 2 328 ? 62.007 -66.562 29.310 1.00 83.15 328 PHE B C 1
ATOM 5563 O O . PHE B 2 328 ? 61.535 -66.718 28.178 1.00 82.36 328 PHE B O 1
ATOM 5571 N N . ASP B 2 329 ? 61.390 -65.863 30.275 1.00 79.39 329 ASP B N 1
ATOM 5572 C CA . ASP B 2 329 ? 60.072 -65.261 30.158 1.00 78.57 329 ASP B CA 1
ATOM 5573 C C . ASP B 2 329 ? 60.154 -63.947 29.396 1.00 80.43 329 ASP B C 1
ATOM 5574 O O . ASP B 2 329 ? 61.036 -63.122 29.672 1.00 77.99 329 ASP B O 1
ATOM 5579 N N . GLU B 2 330 ? 59.231 -63.755 28.434 1.00 77.17 330 GLU B N 1
ATOM 5580 C CA . GLU B 2 330 ? 59.167 -62.531 27.634 1.00 76.50 330 GLU B CA 1
ATOM 5581 C C . GLU B 2 330 ? 58.893 -61.296 28.496 1.00 81.30 330 GLU B C 1
ATOM 5582 O O . GLU B 2 330 ? 57.840 -61.250 29.143 1.00 81.76 330 GLU B O 1
ATOM 5588 N N . PRO B 2 331 ? 59.839 -60.314 28.578 1.00 77.30 331 PRO B N 1
ATOM 5589 C CA . PRO B 2 331 ? 59.596 -59.132 29.430 1.00 77.29 331 PRO B CA 1
ATOM 5590 C C . PRO B 2 331 ? 58.484 -58.238 28.876 1.00 81.27 331 PRO B C 1
ATOM 5591 O O . PRO B 2 331 ? 58.021 -58.463 27.750 1.00 80.40 331 PRO B O 1
ATOM 5595 N N . GLU B 2 332 ? 58.020 -57.265 29.680 1.00 78.14 332 GLU B N 1
ATOM 5596 C CA . GLU B 2 332 ? 56.933 -56.368 29.286 1.00 77.56 332 GLU B CA 1
ATOM 5597 C C . GLU B 2 332 ? 57.230 -55.672 27.953 1.00 80.50 332 GLU B C 1
ATOM 5598 O O . GLU B 2 332 ? 58.341 -55.166 27.769 1.00 80.22 332 GLU B O 1
ATOM 5604 N N . VAL B 2 333 ? 56.264 -55.719 27.007 1.00 75.86 333 VAL B N 1
ATOM 5605 C CA . VAL B 2 333 ? 56.390 -55.108 25.685 1.00 75.03 333 VAL B CA 1
ATOM 5606 C C . VAL B 2 333 ? 56.345 -53.563 25.843 1.00 81.84 333 VAL B C 1
ATOM 5607 O O . VAL B 2 333 ? 55.337 -53.019 26.311 1.00 82.58 333 VAL B O 1
ATOM 5611 N N . PRO B 2 334 ? 57.454 -52.856 25.515 1.00 77.91 334 PRO B N 1
ATOM 5612 C CA . PRO B 2 334 ? 57.478 -51.394 25.703 1.00 77.15 334 PRO B CA 1
ATOM 5613 C C . PRO B 2 334 ? 56.625 -50.598 24.697 1.00 78.66 334 PRO B C 1
ATOM 5614 O O . PRO B 2 334 ? 56.210 -51.138 23.657 1.00 78.30 334 PRO B O 1
ATOM 5618 N N . ARG B 2 335 ? 56.335 -49.311 25.024 1.00 71.71 335 ARG B N 1
ATOM 5619 C CA . ARG B 2 335 ? 55.481 -48.481 24.177 1.00 68.96 335 ARG B CA 1
ATOM 5620 C C . ARG B 2 335 ? 55.857 -47.001 24.170 1.00 65.44 335 ARG B C 1
ATOM 5621 O O . ARG B 2 335 ? 56.010 -46.377 25.230 1.00 66.56 335 ARG B O 1
ATOM 5629 N N . ILE B 2 336 ? 56.008 -46.447 22.958 1.00 54.39 336 ILE B N 1
ATOM 5630 C CA . ILE B 2 336 ? 56.311 -45.033 22.708 1.00 50.87 336 ILE B CA 1
ATOM 5631 C C . ILE B 2 336 ? 55.202 -44.491 21.772 1.00 50.00 336 ILE B C 1
ATOM 5632 O O . ILE B 2 336 ? 54.862 -45.153 20.780 1.00 47.79 336 ILE B O 1
ATOM 5637 N N . PRO B 2 337 ? 54.630 -43.303 22.051 1.00 44.66 337 PRO B N 1
ATOM 5638 C CA . PRO B 2 337 ? 53.603 -42.761 21.142 1.00 43.14 337 PRO B CA 1
ATOM 5639 C C . PRO B 2 337 ? 54.172 -42.443 19.772 1.00 45.44 337 PRO B C 1
ATOM 5640 O O . PRO B 2 337 ? 55.378 -42.219 19.623 1.00 46.37 337 PRO B O 1
ATOM 5644 N N . THR B 2 338 ? 53.304 -42.445 18.759 1.00 40.40 338 THR B N 1
ATOM 5645 C CA . THR B 2 338 ? 53.669 -42.135 17.377 1.00 39.40 338 THR B CA 1
ATOM 5646 C C . THR B 2 338 ? 54.090 -40.678 17.331 1.00 44.61 338 THR B C 1
ATOM 5647 O O . THR B 2 338 ? 53.516 -39.864 18.043 1.00 43.08 338 THR B O 1
ATOM 5651 N N . ASP B 2 339 ? 55.100 -40.356 16.508 1.00 43.40 339 ASP B N 1
ATOM 5652 C CA . ASP B 2 339 ? 55.529 -38.992 16.306 1.00 43.02 339 ASP B CA 1
ATOM 5653 C C . ASP B 2 339 ? 54.403 -38.286 15.558 1.00 46.44 339 ASP B C 1
ATOM 5654 O O . ASP B 2 339 ? 53.754 -38.883 14.695 1.00 45.86 339 ASP B O 1
ATOM 5659 N N . TYR B 2 340 ? 54.117 -37.048 15.956 1.00 40.95 340 TYR B N 1
ATOM 5660 C CA . TYR B 2 340 ? 53.099 -36.195 15.344 1.00 38.96 340 TYR B CA 1
ATOM 5661 C C . TYR B 2 340 ? 53.246 -36.138 13.828 1.00 43.73 340 TYR B C 1
ATOM 5662 O O . TYR B 2 340 ? 52.263 -36.357 13.118 1.00 45.26 340 TYR B O 1
ATOM 5671 N N . SER B 2 341 ? 54.464 -35.840 13.333 1.00 40.21 341 SER B N 1
ATOM 5672 C CA . SER B 2 341 ? 54.730 -35.700 11.890 1.00 39.85 341 SER B CA 1
ATOM 5673 C C . SER B 2 341 ? 54.401 -36.982 11.108 1.00 44.70 341 SER B C 1
ATOM 5674 O O . SER B 2 341 ? 53.931 -36.879 9.981 1.00 46.65 341 SER B O 1
ATOM 5677 N N . LYS B 2 342 ? 54.578 -38.164 11.717 1.00 39.54 342 LYS B N 1
ATOM 5678 C CA . LYS B 2 342 ? 54.247 -39.432 11.064 1.00 41.76 342 LYS B CA 1
ATOM 5679 C C . LYS B 2 342 ? 52.715 -39.577 10.959 1.00 49.03 342 LYS B C 1
ATOM 5680 O O . LYS B 2 342 ? 52.189 -39.844 9.872 1.00 48.53 342 LYS B O 1
ATOM 5686 N N . ALA B 2 343 ? 52.011 -39.333 12.080 1.00 46.85 343 ALA B N 1
ATOM 5687 C CA . ALA B 2 343 ? 50.549 -39.359 12.184 1.00 46.52 343 ALA B CA 1
ATOM 5688 C C . ALA B 2 343 ? 49.911 -38.392 11.169 1.00 49.09 343 ALA B C 1
ATOM 5689 O O . ALA B 2 343 ? 48.945 -38.749 10.496 1.00 48.10 343 ALA B O 1
ATOM 5691 N N . LEU B 2 344 ? 50.490 -37.191 11.022 1.00 45.69 344 LEU B N 1
ATOM 5692 C CA . LEU B 2 344 ? 49.976 -36.223 10.069 1.00 46.27 344 LEU B CA 1
ATOM 5693 C C . LEU B 2 344 ? 50.264 -36.630 8.610 1.00 54.09 344 LEU B C 1
ATOM 5694 O O . LEU B 2 344 ? 49.351 -36.570 7.786 1.00 54.75 344 LEU B O 1
ATOM 5699 N N . ALA B 2 345 ? 51.512 -37.067 8.302 1.00 52.32 345 ALA B N 1
ATOM 5700 C CA . ALA B 2 345 ? 51.932 -37.480 6.952 1.00 53.40 345 ALA B CA 1
ATOM 5701 C C . ALA B 2 345 ? 51.143 -38.671 6.413 1.00 57.43 345 ALA B C 1
ATOM 5702 O O . ALA B 2 345 ? 50.819 -38.702 5.224 1.00 58.83 345 ALA B O 1
ATOM 5704 N N . THR B 2 346 ? 50.791 -39.616 7.294 1.00 53.10 346 THR B N 1
ATOM 5705 C CA . THR B 2 346 ? 50.026 -40.799 6.922 1.00 53.31 346 THR B CA 1
ATOM 5706 C C . THR B 2 346 ? 48.522 -40.524 6.850 1.00 55.73 346 THR B C 1
ATOM 5707 O O . THR B 2 346 ? 47.758 -41.383 6.439 1.00 56.90 346 THR B O 1
ATOM 5711 N N . GLY B 2 347 ? 48.093 -39.355 7.276 1.00 52.64 347 GLY B N 1
ATOM 5712 C CA . GLY B 2 347 ? 46.674 -39.029 7.319 1.00 52.34 347 GLY B CA 1
ATOM 5713 C C . GLY B 2 347 ? 45.948 -39.728 8.460 1.00 54.22 347 GLY B C 1
ATOM 5714 O O . GLY B 2 347 ? 44.722 -39.843 8.439 1.00 54.47 347 GLY B O 1
ATOM 5715 N N . ASP B 2 348 ? 46.697 -40.179 9.481 1.00 49.28 348 ASP B N 1
ATOM 5716 C CA . ASP B 2 348 ? 46.125 -40.810 10.671 1.00 49.73 348 ASP B CA 1
ATOM 5717 C C . ASP B 2 348 ? 45.321 -39.751 11.418 1.00 48.60 348 ASP B C 1
ATOM 5718 O O . ASP B 2 348 ? 44.241 -40.036 11.919 1.00 46.77 348 ASP B O 1
ATOM 5723 N N . ILE B 2 349 ? 45.831 -38.500 11.426 1.00 43.53 349 ILE B N 1
ATOM 5724 C CA . ILE B 2 349 ? 45.183 -37.370 12.087 1.00 42.10 349 ILE B CA 1
ATOM 5725 C C . ILE B 2 349 ? 44.915 -36.245 11.092 1.00 46.04 349 ILE B C 1
ATOM 5726 O O . ILE B 2 349 ? 45.511 -36.207 10.007 1.00 47.15 349 ILE B O 1
ATOM 5731 N N . ARG B 2 350 ? 44.057 -35.301 11.491 1.00 39.13 350 ARG B N 1
ATOM 5732 C CA . ARG B 2 350 ? 43.777 -34.087 10.729 1.00 37.56 350 ARG B CA 1
ATOM 5733 C C . ARG B 2 350 ? 44.047 -32.935 11.667 1.00 41.31 350 ARG B C 1
ATOM 5734 O O . ARG B 2 350 ? 43.716 -33.035 12.840 1.00 39.38 350 ARG B O 1
ATOM 5742 N N . LYS B 2 351 ? 44.714 -31.880 11.189 1.00 39.76 351 LYS B N 1
ATOM 5743 C CA . LYS B 2 351 ? 45.032 -30.753 12.060 1.00 39.76 351 LYS B CA 1
ATOM 5744 C C . LYS B 2 351 ? 44.537 -29.446 11.447 1.00 41.74 351 LYS B C 1
ATOM 5745 O O . LYS B 2 351 ? 44.928 -29.117 10.328 1.00 41.15 351 LYS B O 1
ATOM 5751 N N . PRO B 2 352 ? 43.704 -28.680 12.179 1.00 35.71 352 PRO B N 1
ATOM 5752 C CA . PRO B 2 352 ? 43.195 -27.424 11.614 1.00 34.91 352 PRO B CA 1
ATOM 5753 C C . PRO B 2 352 ? 44.267 -26.349 11.490 1.00 36.93 352 PRO B C 1
ATOM 5754 O O . PRO B 2 352 ? 45.216 -26.326 12.255 1.00 36.92 352 PRO B O 1
ATOM 5758 N N . THR B 2 353 ? 44.140 -25.496 10.482 1.00 32.05 353 THR B N 1
ATOM 5759 C CA . THR B 2 353 ? 45.109 -24.437 10.261 1.00 30.14 353 THR B CA 1
ATOM 5760 C C . THR B 2 353 ? 44.733 -23.243 11.140 1.00 30.93 353 THR B C 1
ATOM 5761 O O . THR B 2 353 ? 43.567 -23.011 11.413 1.00 31.27 353 THR B O 1
ATOM 5765 N N . THR B 2 354 ? 45.707 -22.463 11.547 1.00 34.19 354 THR B N 1
ATOM 5766 C CA . THR B 2 354 ? 45.402 -21.288 12.354 1.00 33.49 354 THR B CA 1
ATOM 5767 C C . THR B 2 354 ? 45.187 -20.097 11.425 1.00 33.53 354 THR B C 1
ATOM 5768 O O . THR B 2 354 ? 44.301 -19.276 11.648 1.00 33.92 354 THR B O 1
ATOM 5772 N N . PHE B 2 355 ? 45.994 -20.002 10.388 1.00 27.61 355 PHE B N 1
ATOM 5773 C CA . PHE B 2 355 ? 45.905 -18.876 9.474 1.00 26.70 355 PHE B CA 1
ATOM 5774 C C . PHE B 2 355 ? 45.398 -19.191 8.126 1.00 29.04 355 PHE B C 1
ATOM 5775 O O . PHE B 2 355 ? 45.641 -20.266 7.605 1.00 27.87 355 PHE B O 1
ATOM 5783 N N . ILE B 2 356 ? 44.788 -18.194 7.510 1.00 27.62 356 ILE B N 1
ATOM 5784 C CA . ILE B 2 356 ? 44.440 -18.238 6.122 1.00 28.12 356 ILE B CA 1
ATOM 5785 C C . ILE B 2 356 ? 45.389 -17.248 5.416 1.00 31.99 356 ILE B C 1
ATOM 5786 O O . ILE B 2 356 ? 45.663 -16.180 5.965 1.00 34.09 356 ILE B O 1
ATOM 5791 N N . CYS B 2 357 ? 45.867 -17.604 4.211 1.00 26.93 357 CYS B N 1
ATOM 5792 C CA . CYS B 2 357 ? 46.674 -16.744 3.349 1.00 25.71 357 CYS B CA 1
ATOM 5793 C C . CYS B 2 357 ? 46.071 -16.812 1.938 1.00 27.09 357 CYS B C 1
ATOM 5794 O O . CYS B 2 357 ? 45.992 -17.887 1.337 1.00 23.05 357 CYS B O 1
ATOM 5797 N N . THR B 2 358 ? 45.645 -15.678 1.415 1.00 22.46 358 THR B N 1
ATOM 5798 C CA . THR B 2 358 ? 45.082 -15.679 0.079 1.00 24.27 358 THR B CA 1
ATOM 5799 C C . THR B 2 358 ? 46.004 -14.964 -0.917 1.00 30.25 358 THR B C 1
ATOM 5800 O O . THR B 2 358 ? 45.636 -14.881 -2.068 1.00 31.25 358 THR B O 1
ATOM 5804 N N . ILE B 2 359 ? 47.158 -14.402 -0.497 1.00 25.88 359 ILE B N 1
ATOM 5805 C CA . ILE B 2 359 ? 47.941 -13.564 -1.427 1.00 25.61 359 ILE B CA 1
ATOM 5806 C C . ILE B 2 359 ? 49.218 -14.201 -1.991 1.00 28.36 359 ILE B C 1
ATOM 5807 O O . ILE B 2 359 ? 49.733 -13.714 -2.978 1.00 27.91 359 ILE B O 1
ATOM 5812 N N . SER B 2 360 ? 49.770 -15.205 -1.340 1.00 24.93 360 SER B N 1
ATOM 5813 C CA . SER B 2 360 ? 51.025 -15.776 -1.806 1.00 25.22 360 SER B CA 1
ATOM 5814 C C . SER B 2 360 ? 51.172 -17.156 -1.276 1.00 28.26 360 SER B C 1
ATOM 5815 O O . SER B 2 360 ? 50.619 -17.482 -0.242 1.00 31.50 360 SER B O 1
ATOM 5818 N N . ASP B 2 361 ? 51.966 -17.957 -1.937 1.00 26.76 361 ASP B N 1
ATOM 5819 C CA . ASP B 2 361 ? 52.163 -19.356 -1.591 1.00 25.23 361 ASP B CA 1
ATOM 5820 C C . ASP B 2 361 ? 53.549 -19.785 -2.007 1.00 29.04 361 ASP B C 1
ATOM 5821 O O . ASP B 2 361 ? 53.866 -19.835 -3.214 1.00 27.20 361 ASP B O 1
ATOM 5826 N N . ASP B 2 362 ? 54.362 -20.127 -1.008 1.00 25.22 362 ASP B N 1
ATOM 5827 C CA . ASP B 2 362 ? 55.733 -20.609 -1.190 1.00 27.88 362 ASP B CA 1
ATOM 5828 C C . ASP B 2 362 ? 55.844 -22.152 -1.003 1.00 35.34 362 ASP B C 1
ATOM 5829 O O . ASP B 2 362 ? 56.947 -22.692 -1.059 1.00 37.23 362 ASP B O 1
ATOM 5834 N N . SER B 2 363 ? 54.711 -22.840 -0.772 1.00 32.40 363 SER B N 1
ATOM 5835 C CA . SER B 2 363 ? 54.601 -24.292 -0.526 1.00 33.43 363 SER B CA 1
ATOM 5836 C C . SER B 2 363 ? 54.942 -25.177 -1.693 1.00 42.77 363 SER B C 1
ATOM 5837 O O . SER B 2 363 ? 55.370 -26.305 -1.472 1.00 46.56 363 SER B O 1
ATOM 5840 N N . GLY B 2 364 ? 54.655 -24.725 -2.914 1.00 37.56 364 GLY B N 1
ATOM 5841 C CA . GLY B 2 364 ? 54.836 -25.520 -4.116 1.00 37.90 364 GLY B CA 1
ATOM 5842 C C . GLY B 2 364 ? 56.201 -25.490 -4.751 1.00 43.03 364 GLY B C 1
ATOM 5843 O O . GLY B 2 364 ? 57.182 -25.092 -4.124 1.00 44.19 364 GLY B O 1
ATOM 5844 N N . GLU B 2 365 ? 56.261 -25.966 -5.998 1.00 41.22 365 GLU B N 1
ATOM 5845 C CA . GLU B 2 365 ? 57.457 -26.031 -6.842 1.00 42.13 365 GLU B CA 1
ATOM 5846 C C . GLU B 2 365 ? 57.950 -24.603 -7.074 1.00 44.67 365 GLU B C 1
ATOM 5847 O O . GLU B 2 365 ? 59.152 -24.370 -7.160 1.00 44.17 365 GLU B O 1
ATOM 5853 N N . GLU B 2 366 ? 57.009 -23.636 -7.130 1.00 39.77 366 GLU B N 1
ATOM 5854 C CA . GLU B 2 366 ? 57.339 -22.249 -7.411 1.00 37.36 366 GLU B CA 1
ATOM 5855 C C . GLU B 2 366 ? 56.491 -21.278 -6.612 1.00 36.97 366 GLU B C 1
ATOM 5856 O O . GLU B 2 366 ? 55.302 -21.501 -6.426 1.00 38.08 366 GLU B O 1
ATOM 5862 N N . LEU B 2 367 ? 57.096 -20.173 -6.188 1.00 31.08 367 LEU B N 1
ATOM 5863 C CA . LEU B 2 367 ? 56.442 -19.099 -5.470 1.00 28.01 367 LEU B CA 1
ATOM 5864 C C . LEU B 2 367 ? 55.308 -18.521 -6.307 1.00 30.49 367 LEU B C 1
ATOM 5865 O O . LEU B 2 367 ? 55.476 -18.298 -7.514 1.00 29.73 367 LEU B O 1
ATOM 5870 N N . LEU B 2 368 ? 54.120 -18.332 -5.681 1.00 26.86 368 LEU B N 1
ATOM 5871 C CA . LEU B 2 368 ? 52.930 -17.771 -6.324 1.00 25.66 368 LEU B CA 1
ATOM 5872 C C . LEU B 2 368 ? 52.582 -16.444 -5.667 1.00 31.48 368 LEU B C 1
ATOM 5873 O O . LEU B 2 368 ? 52.628 -16.341 -4.427 1.00 29.00 368 LEU B O 1
ATOM 5878 N N . TYR B 2 369 ? 52.228 -15.435 -6.472 1.00 29.69 369 TYR B N 1
ATOM 5879 C CA . TYR B 2 369 ? 51.738 -14.148 -5.965 1.00 28.55 369 TYR B CA 1
ATOM 5880 C C . TYR B 2 369 ? 50.316 -14.108 -6.461 1.00 31.83 369 TYR B C 1
ATOM 5881 O O . TYR B 2 369 ? 50.121 -14.018 -7.661 1.00 29.79 369 TYR B O 1
ATOM 5890 N N . ALA B 2 370 ? 49.335 -14.223 -5.550 1.00 31.04 370 ALA B N 1
ATOM 5891 C CA . ALA B 2 370 ? 47.884 -14.222 -5.820 1.00 31.57 370 ALA B CA 1
ATOM 5892 C C . ALA B 2 370 ? 47.536 -15.291 -6.846 1.00 33.02 370 ALA B C 1
ATOM 5893 O O . ALA B 2 370 ? 46.780 -15.047 -7.766 1.00 32.58 370 ALA B O 1
ATOM 5895 N N . GLY B 2 371 ? 48.175 -16.440 -6.719 1.00 29.02 371 GLY B N 1
ATOM 5896 C CA . GLY B 2 371 ? 47.943 -17.574 -7.608 1.00 27.86 371 GLY B CA 1
ATOM 5897 C C . GLY B 2 371 ? 48.711 -17.554 -8.912 1.00 32.57 371 GLY B C 1
ATOM 5898 O O . GLY B 2 371 ? 48.645 -18.516 -9.654 1.00 34.28 371 GLY B O 1
ATOM 5899 N N . LYS B 2 372 ? 49.486 -16.513 -9.190 1.00 30.75 372 LYS B N 1
ATOM 5900 C CA . LYS B 2 372 ? 50.256 -16.408 -10.449 1.00 30.84 372 LYS B CA 1
ATOM 5901 C C . LYS B 2 372 ? 51.741 -16.776 -10.141 1.00 35.42 372 LYS B C 1
ATOM 5902 O O . LYS B 2 372 ? 52.315 -16.269 -9.171 1.00 31.89 372 LYS B O 1
ATOM 5908 N N . LYS B 2 373 ? 52.335 -17.688 -10.924 1.00 33.04 373 LYS B N 1
ATOM 5909 C CA . LYS B 2 373 ? 53.754 -18.068 -10.727 1.00 32.71 373 LYS B CA 1
ATOM 5910 C C . LYS B 2 373 ? 54.677 -16.823 -10.853 1.00 32.50 373 LYS B C 1
ATOM 5911 O O . LYS B 2 373 ? 54.492 -16.008 -11.761 1.00 31.34 373 LYS B O 1
ATOM 5917 N N . LEU B 2 374 ? 55.673 -16.710 -9.989 1.00 29.60 374 LEU B N 1
ATOM 5918 C CA . LEU B 2 374 ? 56.612 -15.588 -10.021 1.00 31.79 374 LEU B CA 1
ATOM 5919 C C . LEU B 2 374 ? 57.289 -15.433 -11.392 1.00 35.46 374 LEU B C 1
ATOM 5920 O O . LEU B 2 374 ? 57.410 -14.301 -11.869 1.00 34.13 374 LEU B O 1
ATOM 5925 N N . SER B 2 375 ? 57.668 -16.549 -12.044 1.00 33.59 375 SER B N 1
ATOM 5926 C CA . SER B 2 375 ? 58.306 -16.528 -13.369 1.00 34.10 375 SER B CA 1
ATOM 5927 C C . SER B 2 375 ? 57.382 -15.920 -14.391 1.00 37.61 375 SER B C 1
ATOM 5928 O O . SER B 2 375 ? 57.871 -15.183 -15.227 1.00 41.44 375 SER B O 1
ATOM 5931 N N . ASP B 2 376 ? 56.045 -16.143 -14.287 1.00 31.50 376 ASP B N 1
ATOM 5932 C CA . ASP B 2 376 ? 55.054 -15.509 -15.154 1.00 31.55 376 ASP B CA 1
ATOM 5933 C C . ASP B 2 376 ? 54.914 -14.001 -14.880 1.00 36.50 376 ASP B C 1
ATOM 5934 O O . ASP B 2 376 ? 54.744 -13.233 -15.815 1.00 38.08 376 ASP B O 1
ATOM 5939 N N . VAL B 2 377 ? 55.018 -13.567 -13.607 1.00 32.99 377 VAL B N 1
ATOM 5940 C CA . VAL B 2 377 ? 54.948 -12.155 -13.212 1.00 30.84 377 VAL B CA 1
ATOM 5941 C C . VAL B 2 377 ? 56.103 -11.372 -13.876 1.00 35.17 377 VAL B C 1
ATOM 5942 O O . VAL B 2 377 ? 55.892 -10.317 -14.509 1.00 36.28 377 VAL B O 1
ATOM 5946 N N . LEU B 2 378 ? 57.307 -11.964 -13.814 1.00 30.06 378 LEU B N 1
ATOM 5947 C CA . LEU B 2 378 ? 58.526 -11.363 -14.360 1.00 30.25 378 LEU B CA 1
ATOM 5948 C C . LEU B 2 378 ? 58.672 -11.530 -15.843 1.00 35.82 378 LEU B C 1
ATOM 5949 O O . LEU B 2 378 ? 59.065 -10.565 -16.508 1.00 35.56 378 LEU B O 1
ATOM 5954 N N . ASP B 2 379 ? 58.263 -12.712 -16.407 1.00 33.74 379 ASP B N 1
ATOM 5955 C CA . ASP B 2 379 ? 58.318 -12.852 -17.866 1.00 35.57 379 ASP B CA 1
ATOM 5956 C C . ASP B 2 379 ? 57.359 -11.884 -18.533 1.00 40.35 379 ASP B C 1
ATOM 5957 O O . ASP B 2 379 ? 57.666 -11.420 -19.624 1.00 42.59 379 ASP B O 1
ATOM 5962 N N . ARG B 2 380 ? 56.237 -11.516 -17.857 1.00 34.23 380 ARG B N 1
ATOM 5963 C CA . ARG B 2 380 ? 55.246 -10.598 -18.417 1.00 32.19 380 ARG B CA 1
ATOM 5964 C C . ARG B 2 380 ? 55.539 -9.151 -18.129 1.00 35.27 380 ARG B C 1
ATOM 5965 O O . ARG B 2 380 ? 54.771 -8.275 -18.539 1.00 35.07 380 ARG B O 1
ATOM 5973 N N . LYS B 2 381 ? 56.661 -8.870 -17.443 1.00 31.60 381 LYS B N 1
ATOM 5974 C CA . LYS B 2 381 ? 57.085 -7.498 -17.120 1.00 30.22 381 LYS B CA 1
ATOM 5975 C C . LYS B 2 381 ? 55.987 -6.699 -16.426 1.00 36.09 381 LYS B C 1
ATOM 5976 O O . LYS B 2 381 ? 55.790 -5.527 -16.718 1.00 35.91 381 LYS B O 1
ATOM 5982 N N . MET B 2 382 ? 55.267 -7.351 -15.497 1.00 34.51 382 MET B N 1
ATOM 5983 C CA . MET B 2 382 ? 54.201 -6.751 -14.684 1.00 33.92 382 MET B CA 1
ATOM 5984 C C . MET B 2 382 ? 54.699 -5.570 -13.862 1.00 33.33 382 MET B C 1
ATOM 5985 O O . MET B 2 382 ? 53.923 -4.675 -13.542 1.00 35.69 382 MET B O 1
ATOM 5990 N N . GLY B 2 383 ? 55.990 -5.569 -13.571 1.00 27.20 383 GLY B N 1
ATOM 5991 C CA . GLY B 2 383 ? 56.639 -4.500 -12.838 1.00 27.79 383 GLY B CA 1
ATOM 5992 C C . GLY B 2 383 ? 56.241 -4.482 -11.372 1.00 30.81 383 GLY B C 1
ATOM 5993 O O . GLY B 2 383 ? 55.379 -5.250 -10.937 1.00 29.27 383 GLY B O 1
ATOM 5994 N N . ILE B 2 384 ? 56.814 -3.535 -10.627 1.00 25.70 384 ILE B N 1
ATOM 5995 C CA . ILE B 2 384 ? 56.541 -3.348 -9.223 1.00 22.95 384 ILE B CA 1
ATOM 5996 C C . ILE B 2 384 ? 55.058 -3.019 -9.020 1.00 29.87 384 ILE B C 1
ATOM 5997 O O . ILE B 2 384 ? 54.451 -3.575 -8.107 1.00 29.82 384 ILE B O 1
ATOM 6002 N N . GLY B 2 385 ? 54.475 -2.181 -9.887 1.00 28.09 385 GLY B N 1
ATOM 6003 C CA . GLY B 2 385 ? 53.061 -1.819 -9.799 1.00 28.33 385 GLY B CA 1
ATOM 6004 C C . GLY B 2 385 ? 52.164 -3.034 -9.939 1.00 30.87 385 GLY B C 1
ATOM 6005 O O . GLY B 2 385 ? 51.187 -3.141 -9.222 1.00 28.63 385 GLY B O 1
ATOM 6006 N N . GLY B 2 386 ? 52.530 -3.956 -10.849 1.00 28.85 386 GLY B N 1
ATOM 6007 C CA . GLY B 2 386 ? 51.813 -5.198 -11.086 1.00 27.89 386 GLY B CA 1
ATOM 6008 C C . GLY B 2 386 ? 51.925 -6.131 -9.897 1.00 31.42 386 GLY B C 1
ATOM 6009 O O . GLY B 2 386 ? 50.956 -6.779 -9.546 1.00 33.06 386 GLY B O 1
ATOM 6010 N N . VAL B 2 387 ? 53.109 -6.203 -9.275 1.00 25.97 387 VAL B N 1
ATOM 6011 C CA . VAL B 2 387 ? 53.362 -7.024 -8.095 1.00 25.00 387 VAL B CA 1
ATOM 6012 C C . VAL B 2 387 ? 52.508 -6.505 -6.892 1.00 26.06 387 VAL B C 1
ATOM 6013 O O . VAL B 2 387 ? 51.907 -7.297 -6.182 1.00 21.68 387 VAL B O 1
ATOM 6017 N N . ILE B 2 388 ? 52.395 -5.197 -6.738 1.00 23.56 388 ILE B N 1
ATOM 6018 C CA . ILE B 2 388 ? 51.549 -4.588 -5.704 1.00 24.11 388 ILE B CA 1
ATOM 6019 C C . ILE B 2 388 ? 50.077 -4.888 -6.031 1.00 30.37 388 ILE B C 1
ATOM 6020 O O . ILE B 2 388 ? 49.328 -5.224 -5.134 1.00 31.08 388 ILE B O 1
ATOM 6025 N N . GLY B 2 389 ? 49.693 -4.823 -7.314 1.00 26.02 389 GLY B N 1
ATOM 6026 C CA . GLY B 2 389 ? 48.348 -5.165 -7.740 1.00 25.22 389 GLY B CA 1
ATOM 6027 C C . GLY B 2 389 ? 47.975 -6.561 -7.297 1.00 28.93 389 GLY B C 1
ATOM 6028 O O . GLY B 2 389 ? 46.900 -6.768 -6.731 1.00 30.50 389 GLY B O 1
ATOM 6029 N N . LEU B 2 390 ? 48.892 -7.512 -7.458 1.00 24.55 390 LEU B N 1
ATOM 6030 C CA . LEU B 2 390 ? 48.637 -8.904 -7.047 1.00 24.67 390 LEU B CA 1
ATOM 6031 C C . LEU B 2 390 ? 48.624 -9.101 -5.547 1.00 28.99 390 LEU B C 1
ATOM 6032 O O . LEU B 2 390 ? 47.661 -9.652 -4.997 1.00 27.90 390 LEU B O 1
ATOM 6037 N N . LEU B 2 391 ? 49.681 -8.643 -4.881 1.00 26.35 391 LEU B N 1
ATOM 6038 C CA . LEU B 2 391 ? 49.858 -8.832 -3.431 1.00 24.66 391 LEU B CA 1
ATOM 6039 C C . LEU B 2 391 ? 48.944 -8.022 -2.557 1.00 26.68 391 LEU B C 1
ATOM 6040 O O . LEU B 2 391 ? 48.602 -8.499 -1.480 1.00 22.61 391 LEU B O 1
ATOM 6045 N N . TRP B 2 392 ? 48.530 -6.808 -2.985 1.00 24.49 392 TRP B N 1
ATOM 6046 C CA . TRP B 2 392 ? 47.631 -5.995 -2.170 1.00 24.50 392 TRP B CA 1
ATOM 6047 C C . TRP B 2 392 ? 46.175 -6.052 -2.652 1.00 31.91 392 TRP B C 1
ATOM 6048 O O . TRP B 2 392 ? 45.282 -6.051 -1.820 1.00 31.58 392 TRP B O 1
ATOM 6059 N N . PHE B 2 393 ? 45.911 -5.998 -3.970 1.00 29.53 393 PHE B N 1
ATOM 6060 C CA . PHE B 2 393 ? 44.506 -5.936 -4.403 1.00 29.38 393 PHE B CA 1
ATOM 6061 C C . PHE B 2 393 ? 44.007 -7.229 -4.963 1.00 33.98 393 PHE B C 1
ATOM 6062 O O . PHE B 2 393 ? 42.819 -7.330 -5.268 1.00 33.33 393 PHE B O 1
ATOM 6070 N N . LYS B 2 394 ? 44.903 -8.226 -5.068 1.00 31.29 394 LYS B N 1
ATOM 6071 C CA . LYS B 2 394 ? 44.635 -9.540 -5.680 1.00 32.00 394 LYS B CA 1
ATOM 6072 C C . LYS B 2 394 ? 44.067 -9.353 -7.101 1.00 34.50 394 LYS B C 1
ATOM 6073 O O . LYS B 2 394 ? 43.060 -9.939 -7.459 1.00 33.90 394 LYS B O 1
ATOM 6079 N N . LYS B 2 395 ? 44.688 -8.422 -7.865 1.00 31.36 395 LYS B N 1
ATOM 6080 C CA . LYS B 2 395 ? 44.278 -8.088 -9.219 1.00 30.89 395 LYS B CA 1
ATOM 6081 C C . LYS B 2 395 ? 45.429 -8.058 -10.185 1.00 32.60 395 LYS B C 1
ATOM 6082 O O . LYS B 2 395 ? 46.512 -7.627 -9.849 1.00 30.06 395 LYS B O 1
ATOM 6088 N N . GLU B 2 396 ? 45.146 -8.419 -11.424 1.00 30.31 396 GLU B N 1
ATOM 6089 C CA . GLU B 2 396 ? 46.068 -8.285 -12.535 1.00 30.90 396 GLU B CA 1
ATOM 6090 C C . GLU B 2 396 ? 45.647 -6.933 -13.085 1.00 33.87 396 GLU B C 1
ATOM 6091 O O . GLU B 2 396 ? 44.585 -6.813 -13.670 1.00 33.36 396 GLU B O 1
ATOM 6097 N N . LEU B 2 397 ? 46.391 -5.885 -12.734 1.00 29.67 397 LEU B N 1
ATOM 6098 C CA . LEU B 2 397 ? 45.946 -4.531 -13.085 1.00 27.99 397 LEU B CA 1
ATOM 6099 C C . LEU B 2 397 ? 46.276 -4.193 -14.489 1.00 31.06 397 LEU B C 1
ATOM 6100 O O . LEU B 2 397 ? 47.321 -4.627 -14.969 1.00 29.31 397 LEU B O 1
ATOM 6105 N N . PRO B 2 398 ? 45.487 -3.291 -15.129 1.00 28.86 398 PRO B N 1
ATOM 6106 C CA . PRO B 2 398 ? 45.877 -2.835 -16.471 1.00 30.51 398 PRO B CA 1
ATOM 6107 C C . PRO B 2 398 ? 47.157 -2.015 -16.385 1.00 32.30 398 PRO B C 1
ATOM 6108 O O . PRO B 2 398 ? 47.488 -1.496 -15.310 1.00 29.72 398 PRO B O 1
ATOM 6112 N N . GLU B 2 399 ? 47.886 -1.927 -17.490 1.00 31.17 399 GLU B N 1
ATOM 6113 C CA . GLU B 2 399 ? 49.152 -1.181 -17.606 1.00 32.66 399 GLU B CA 1
ATOM 6114 C C . GLU B 2 399 ? 49.103 0.246 -17.044 1.00 34.63 399 GLU B C 1
ATOM 6115 O O . GLU B 2 399 ? 50.003 0.589 -16.288 1.00 34.19 399 GLU B O 1
ATOM 6121 N N . TYR B 2 400 ? 48.046 1.043 -17.330 1.00 30.60 400 TYR B N 1
ATOM 6122 C CA . TYR B 2 400 ? 47.948 2.395 -16.790 1.00 29.35 400 TYR B CA 1
ATOM 6123 C C . TYR B 2 400 ? 47.830 2.429 -15.259 1.00 31.88 400 TYR B C 1
ATOM 6124 O O . TYR B 2 400 ? 48.287 3.389 -14.640 1.00 31.02 400 TYR B O 1
ATOM 6133 N N . ALA B 2 401 ? 47.168 1.428 -14.658 1.00 27.95 401 ALA B N 1
ATOM 6134 C CA . ALA B 2 401 ? 47.013 1.368 -13.202 1.00 27.04 401 ALA B CA 1
ATOM 6135 C C . ALA B 2 401 ? 48.375 0.992 -12.532 1.00 30.30 401 ALA B C 1
ATOM 6136 O O . ALA B 2 401 ? 48.814 1.676 -11.618 1.00 30.24 401 ALA B O 1
ATOM 6138 N N . ALA B 2 402 ? 49.060 -0.054 -13.027 1.00 28.35 402 ALA B N 1
ATOM 6139 C CA . ALA B 2 402 ? 50.363 -0.488 -12.503 1.00 28.90 402 ALA B CA 1
ATOM 6140 C C . ALA B 2 402 ? 51.412 0.639 -12.667 1.00 32.50 402 ALA B C 1
ATOM 6141 O O . ALA B 2 402 ? 52.174 0.867 -11.754 1.00 30.02 402 ALA B O 1
ATOM 6143 N N . HIS B 2 403 ? 51.399 1.385 -13.785 1.00 31.35 403 HIS B N 1
ATOM 6144 C CA . HIS B 2 403 ? 52.324 2.498 -13.974 1.00 34.07 403 HIS B CA 1
ATOM 6145 C C . HIS B 2 403 ? 51.989 3.662 -13.071 1.00 33.61 403 HIS B C 1
ATOM 6146 O O . HIS B 2 403 ? 52.892 4.366 -12.652 1.00 33.10 403 HIS B O 1
ATOM 6153 N N . PHE B 2 404 ? 50.707 3.887 -12.784 1.00 28.56 404 PHE B N 1
ATOM 6154 C CA . PHE B 2 404 ? 50.303 4.926 -11.859 1.00 26.87 404 PHE B CA 1
ATOM 6155 C C . PHE B 2 404 ? 50.851 4.640 -10.462 1.00 29.21 404 PHE B C 1
ATOM 6156 O O . PHE B 2 404 ? 51.385 5.535 -9.821 1.00 26.66 404 PHE B O 1
ATOM 6164 N N . ILE B 2 405 ? 50.769 3.376 -10.010 1.00 26.52 405 ILE B N 1
ATOM 6165 C CA . ILE B 2 405 ? 51.295 2.967 -8.708 1.00 25.34 405 ILE B CA 1
ATOM 6166 C C . ILE B 2 405 ? 52.790 3.283 -8.633 1.00 28.73 405 ILE B C 1
ATOM 6167 O O . ILE B 2 405 ? 53.231 3.885 -7.649 1.00 26.97 405 ILE B O 1
ATOM 6172 N N . GLU B 2 406 ? 53.532 2.949 -9.699 1.00 25.36 406 GLU B N 1
ATOM 6173 C CA . GLU B 2 406 ? 54.972 3.201 -9.767 1.00 24.54 406 GLU B CA 1
ATOM 6174 C C . GLU B 2 406 ? 55.292 4.701 -9.838 1.00 29.51 406 GLU B C 1
ATOM 6175 O O . GLU B 2 406 ? 56.289 5.128 -9.270 1.00 27.85 406 GLU B O 1
ATOM 6181 N N . LEU B 2 407 ? 54.417 5.507 -10.495 1.00 26.56 407 LEU B N 1
ATOM 6182 C CA . LEU B 2 407 ? 54.582 6.962 -10.559 1.00 28.03 407 LEU B CA 1
ATOM 6183 C C . LEU B 2 407 ? 54.434 7.576 -9.159 1.00 27.01 407 LEU B C 1
ATOM 6184 O O . LEU B 2 407 ? 55.231 8.418 -8.800 1.00 26.95 407 LEU B O 1
ATOM 6189 N N . VAL B 2 408 ? 53.409 7.171 -8.402 1.00 22.22 408 VAL B N 1
ATOM 6190 C CA . VAL B 2 408 ? 53.124 7.640 -7.048 1.00 23.03 408 VAL B CA 1
ATOM 6191 C C . VAL B 2 408 ? 54.341 7.345 -6.133 1.00 29.93 408 VAL B C 1
ATOM 6192 O O . VAL B 2 408 ? 54.771 8.241 -5.426 1.00 30.18 408 VAL B O 1
ATOM 6196 N N . ILE B 2 409 ? 54.903 6.105 -6.198 1.00 23.26 409 ILE B N 1
ATOM 6197 C CA . ILE B 2 409 ? 56.087 5.704 -5.436 1.00 21.11 409 ILE B CA 1
ATOM 6198 C C . ILE B 2 409 ? 57.259 6.639 -5.685 1.00 25.04 409 ILE B C 1
ATOM 6199 O O . ILE B 2 409 ? 57.888 7.066 -4.732 1.00 26.52 409 ILE B O 1
ATOM 6204 N N . GLN B 2 410 ? 57.535 7.006 -6.965 1.00 23.51 410 GLN B N 1
ATOM 6205 C CA . GLN B 2 410 ? 58.605 7.949 -7.335 1.00 22.80 410 GLN B CA 1
ATOM 6206 C C . GLN B 2 410 ? 58.344 9.337 -6.829 1.00 26.28 410 GLN B C 1
ATOM 6207 O O . GLN B 2 410 ? 59.238 10.005 -6.318 1.00 27.60 410 GLN B O 1
ATOM 6213 N N . ILE B 2 411 ? 57.090 9.771 -6.932 1.00 24.25 411 ILE B N 1
ATOM 6214 C CA . ILE B 2 411 ? 56.683 11.121 -6.491 1.00 25.12 411 ILE B CA 1
ATOM 6215 C C . ILE B 2 411 ? 56.769 11.284 -4.993 1.00 30.90 411 ILE B C 1
ATOM 6216 O O . ILE B 2 411 ? 57.155 12.351 -4.521 1.00 31.68 411 ILE B O 1
ATOM 6221 N N . VAL B 2 412 ? 56.412 10.227 -4.225 1.00 26.57 412 VAL B N 1
ATOM 6222 C CA . VAL B 2 412 ? 56.447 10.331 -2.767 1.00 22.85 412 VAL B CA 1
ATOM 6223 C C . VAL B 2 412 ? 57.777 9.816 -2.175 1.00 25.71 412 VAL B C 1
ATOM 6224 O O . VAL B 2 412 ? 57.904 9.812 -0.953 1.00 25.83 412 VAL B O 1
ATOM 6228 N N . ALA B 2 413 ? 58.756 9.394 -3.004 1.00 22.87 413 ALA B N 1
ATOM 6229 C CA . ALA B 2 413 ? 60.034 8.815 -2.530 1.00 24.28 413 ALA B CA 1
ATOM 6230 C C . ALA B 2 413 ? 60.708 9.653 -1.432 1.00 26.49 413 ALA B C 1
ATOM 6231 O O . ALA B 2 413 ? 61.138 9.112 -0.423 1.00 24.27 413 ALA B O 1
ATOM 6233 N N . ASP B 2 414 ? 60.721 10.958 -1.610 1.00 24.87 414 ASP B N 1
ATOM 6234 C CA . ASP B 2 414 ? 61.291 11.828 -0.617 1.00 25.34 414 ASP B CA 1
ATOM 6235 C C . ASP B 2 414 ? 60.782 13.231 -0.750 1.00 27.47 414 ASP B C 1
ATOM 6236 O O . ASP B 2 414 ? 60.540 13.679 -1.843 1.00 25.31 414 ASP B O 1
ATOM 6241 N N . HIS B 2 415 ? 60.726 13.948 0.358 1.00 26.52 415 HIS B N 1
ATOM 6242 C CA . HIS B 2 415 ? 60.347 15.336 0.380 1.00 28.52 415 HIS B CA 1
ATOM 6243 C C . HIS B 2 415 ? 61.320 16.142 1.282 1.00 25.99 415 HIS B C 1
ATOM 6244 O O . HIS B 2 415 ? 60.937 17.129 1.893 1.00 24.71 415 HIS B O 1
ATOM 6251 N N . GLY B 2 416 ? 62.589 15.771 1.247 1.00 19.89 416 GLY B N 1
ATOM 6252 C CA . GLY B 2 416 ? 63.631 16.484 1.973 1.00 20.00 416 GLY B CA 1
ATOM 6253 C C . GLY B 2 416 ? 63.740 15.954 3.387 1.00 27.43 416 GLY B C 1
ATOM 6254 O O . GLY B 2 416 ? 62.899 15.160 3.855 1.00 26.41 416 GLY B O 1
ATOM 6255 N N . PRO B 2 417 ? 64.805 16.387 4.083 1.00 25.18 417 PRO B N 1
ATOM 6256 C CA . PRO B 2 417 ? 65.093 15.848 5.425 1.00 22.03 417 PRO B CA 1
ATOM 6257 C C . PRO B 2 417 ? 64.302 16.428 6.586 1.00 27.66 417 PRO B C 1
ATOM 6258 O O . PRO B 2 417 ? 64.390 15.923 7.688 1.00 28.75 417 PRO B O 1
ATOM 6262 N N . ALA B 2 418 ? 63.589 17.527 6.368 1.00 23.51 418 ALA B N 1
ATOM 6263 C CA . ALA B 2 418 ? 62.918 18.279 7.388 1.00 22.61 418 ALA B CA 1
ATOM 6264 C C . ALA B 2 418 ? 61.583 17.706 7.823 1.00 29.65 418 ALA B C 1
ATOM 6265 O O . ALA B 2 418 ? 61.157 17.967 8.953 1.00 33.23 418 ALA B O 1
ATOM 6267 N N . VAL B 2 419 ? 60.935 16.894 6.993 1.00 25.96 419 VAL B N 1
ATOM 6268 C CA . VAL B 2 419 ? 59.629 16.320 7.370 1.00 24.45 419 VAL B CA 1
ATOM 6269 C C . VAL B 2 419 ? 59.757 15.258 8.505 1.00 27.87 419 VAL B C 1
ATOM 6270 O O . VAL B 2 419 ? 60.808 14.610 8.628 1.00 26.34 419 VAL B O 1
ATOM 6274 N N . SER B 2 420 ? 58.674 15.042 9.278 1.00 23.87 420 SER B N 1
ATOM 6275 C CA . SER B 2 420 ? 58.671 14.185 10.479 1.00 23.01 420 SER B CA 1
ATOM 6276 C C . SER B 2 420 ? 59.411 12.850 10.319 1.00 27.88 420 SER B C 1
ATOM 6277 O O . SER B 2 420 ? 60.296 12.557 11.116 1.00 28.24 420 SER B O 1
ATOM 6280 N N . GLY B 2 421 ? 59.028 12.070 9.327 1.00 23.20 421 GLY B N 1
ATOM 6281 C CA . GLY B 2 421 ? 59.600 10.757 9.046 1.00 23.96 421 GLY B CA 1
ATOM 6282 C C . GLY B 2 421 ? 61.079 10.779 8.755 1.00 25.79 421 GLY B C 1
ATOM 6283 O O . GLY B 2 421 ? 61.834 10.025 9.366 1.00 25.21 421 GLY B O 1
ATOM 6284 N N . ALA B 2 422 ? 61.508 11.667 7.836 1.00 23.21 422 ALA B N 1
ATOM 6285 C CA . ALA B 2 422 ? 62.912 11.766 7.453 1.00 22.64 422 ALA B CA 1
ATOM 6286 C C . ALA B 2 422 ? 63.689 12.272 8.675 1.00 22.93 422 ALA B C 1
ATOM 6287 O O . ALA B 2 422 ? 64.721 11.726 9.016 1.00 24.25 422 ALA B O 1
ATOM 6289 N N . HIS B 2 423 ? 63.131 13.225 9.356 1.00 22.61 423 HIS B N 1
ATOM 6290 C CA . HIS B 2 423 ? 63.722 13.835 10.560 1.00 22.65 423 HIS B CA 1
ATOM 6291 C C . HIS B 2 423 ? 63.958 12.805 11.661 1.00 21.50 423 HIS B C 1
ATOM 6292 O O . HIS B 2 423 ? 65.057 12.744 12.170 1.00 22.55 423 HIS B O 1
ATOM 6299 N N . ASN B 2 424 ? 62.999 11.951 11.951 1.00 19.84 424 ASN B N 1
ATOM 6300 C CA . ASN B 2 424 ? 63.176 10.917 12.975 1.00 20.03 424 ASN B CA 1
ATOM 6301 C C . ASN B 2 424 ? 64.203 9.858 12.577 1.00 23.30 424 ASN B C 1
ATOM 6302 O O . ASN B 2 424 ? 64.960 9.389 13.445 1.00 24.02 424 ASN B O 1
ATOM 6307 N N . ALA B 2 425 ? 64.196 9.471 11.292 1.00 18.78 425 ALA B N 1
ATOM 6308 C CA . ALA B 2 425 ? 65.123 8.477 10.714 1.00 18.83 425 ALA B CA 1
ATOM 6309 C C . ALA B 2 425 ? 66.585 9.007 10.809 1.00 23.00 425 ALA B C 1
ATOM 6310 O O . ALA B 2 425 ? 67.483 8.244 11.077 1.00 21.71 425 ALA B O 1
ATOM 6312 N N . ILE B 2 426 ? 66.789 10.328 10.629 1.00 21.40 426 ILE B N 1
ATOM 6313 C CA . ILE B 2 426 ? 68.072 11.011 10.678 1.00 21.03 426 ILE B CA 1
ATOM 6314 C C . ILE B 2 426 ? 68.574 11.073 12.093 1.00 24.45 426 ILE B C 1
ATOM 6315 O O . ILE B 2 426 ? 69.760 10.875 12.314 1.00 25.94 426 ILE B O 1
ATOM 6320 N N . VAL B 2 427 ? 67.699 11.408 13.041 1.00 20.46 427 VAL B N 1
ATOM 6321 C CA . VAL B 2 427 ? 68.057 11.446 14.451 1.00 19.72 427 VAL B CA 1
ATOM 6322 C C . VAL B 2 427 ? 68.509 10.035 14.898 1.00 21.76 427 VAL B C 1
ATOM 6323 O O . VAL B 2 427 ? 69.576 9.912 15.470 1.00 23.48 427 VAL B O 1
ATOM 6327 N N . ALA B 2 428 ? 67.749 9.006 14.628 1.00 17.62 428 ALA B N 1
ATOM 6328 C CA . ALA B 2 428 ? 68.115 7.614 14.985 1.00 18.45 428 ALA B CA 1
ATOM 6329 C C . ALA B 2 428 ? 69.469 7.249 14.332 1.00 23.60 428 ALA B C 1
ATOM 6330 O O . ALA B 2 428 ? 70.294 6.615 14.992 1.00 22.86 428 ALA B O 1
ATOM 6332 N N . SER B 2 429 ? 69.660 7.606 13.030 1.00 22.07 429 SER B N 1
ATOM 6333 C CA . SER B 2 429 ? 70.928 7.343 12.306 1.00 24.00 429 SER B CA 1
ATOM 6334 C C . SER B 2 429 ? 72.091 8.080 12.995 1.00 25.61 429 SER B C 1
ATOM 6335 O O . SER B 2 429 ? 73.141 7.507 13.184 1.00 24.88 429 SER B O 1
ATOM 6338 N N . CYS B 2 430 ? 71.875 9.315 13.410 1.00 23.85 430 CYS B N 1
ATOM 6339 C CA . CYS B 2 430 ? 72.870 10.125 14.128 1.00 26.47 430 CYS B CA 1
ATOM 6340 C C . CYS B 2 430 ? 73.163 9.523 15.531 1.00 29.75 430 CYS B C 1
ATOM 6341 O O . CYS B 2 430 ? 74.248 9.720 16.062 1.00 25.95 430 CYS B O 1
ATOM 6344 N N . ALA B 2 431 ? 72.211 8.755 16.089 1.00 27.03 431 ALA B N 1
ATOM 6345 C CA . ALA B 2 431 ? 72.383 8.071 17.365 1.00 27.16 431 ALA B CA 1
ATOM 6346 C C . ALA B 2 431 ? 73.113 6.724 17.161 1.00 28.32 431 ALA B C 1
ATOM 6347 O O . ALA B 2 431 ? 73.204 5.926 18.105 1.00 27.94 431 ALA B O 1
ATOM 6349 N N . GLY B 2 432 ? 73.611 6.496 15.947 1.00 21.56 432 GLY B N 1
ATOM 6350 C CA . GLY B 2 432 ? 74.366 5.309 15.562 1.00 20.23 432 GLY B CA 1
ATOM 6351 C C . GLY B 2 432 ? 73.538 4.079 15.426 1.00 25.92 432 GLY B C 1
ATOM 6352 O O . GLY B 2 432 ? 74.062 2.982 15.542 1.00 29.34 432 GLY B O 1
ATOM 6353 N N . LYS B 2 433 ? 72.246 4.228 15.170 1.00 25.95 433 LYS B N 1
ATOM 6354 C CA . LYS B 2 433 ? 71.392 3.041 15.005 1.00 25.92 433 LYS B CA 1
ATOM 6355 C C . LYS B 2 433 ? 71.548 2.407 13.611 1.00 29.33 433 LYS B C 1
ATOM 6356 O O . LYS B 2 433 ? 71.875 3.105 12.666 1.00 26.51 433 LYS B O 1
ATOM 6362 N N . ASP B 2 434 ? 71.295 1.082 13.492 1.00 26.32 434 ASP B N 1
ATOM 6363 C CA . ASP B 2 434 ? 71.360 0.378 12.217 1.00 26.74 434 ASP B CA 1
ATOM 6364 C C . ASP B 2 434 ? 70.256 0.919 11.284 1.00 27.68 434 ASP B C 1
ATOM 6365 O O . ASP B 2 434 ? 69.354 1.599 11.751 1.00 26.90 434 ASP B O 1
ATOM 6370 N N . LEU B 2 435 ? 70.343 0.619 9.970 1.00 23.86 435 LEU B N 1
ATOM 6371 C CA . LEU B 2 435 ? 69.390 1.059 8.987 1.00 24.12 435 LEU B CA 1
ATOM 6372 C C . LEU B 2 435 ? 67.926 0.711 9.342 1.00 24.66 435 LEU B C 1
ATOM 6373 O O . LEU B 2 435 ? 67.061 1.564 9.240 1.00 25.57 435 LEU B O 1
ATOM 6378 N N . ILE B 2 436 ? 67.653 -0.526 9.681 1.00 20.25 436 ILE B N 1
ATOM 6379 C CA . ILE B 2 436 ? 66.280 -1.033 9.967 1.00 20.22 436 ILE B CA 1
ATOM 6380 C C . ILE B 2 436 ? 65.631 -0.348 11.132 1.00 23.07 436 ILE B C 1
ATOM 6381 O O . ILE B 2 436 ? 64.453 -0.014 11.014 1.00 21.69 436 ILE B O 1
ATOM 6386 N N . SER B 2 437 ? 66.353 -0.164 12.262 1.00 21.36 437 SER B N 1
ATOM 6387 C CA . SER B 2 437 ? 65.810 0.528 13.442 1.00 21.48 437 SER B CA 1
ATOM 6388 C C . SER B 2 437 ? 65.519 1.963 13.095 1.00 22.69 437 SER B C 1
ATOM 6389 O O . SER B 2 437 ? 64.491 2.506 13.507 1.00 18.62 437 SER B O 1
ATOM 6392 N N . SER B 2 438 ? 66.494 2.616 12.452 1.00 22.38 438 SER B N 1
ATOM 6393 C CA . SER B 2 438 ? 66.365 4.014 12.022 1.00 22.37 438 SER B CA 1
ATOM 6394 C C . SER B 2 438 ? 65.181 4.179 11.059 1.00 24.11 438 SER B C 1
ATOM 6395 O O . SER B 2 438 ? 64.442 5.137 11.185 1.00 23.95 438 SER B O 1
ATOM 6398 N N . LEU B 2 439 ? 64.996 3.249 10.125 1.00 22.02 439 LEU B N 1
ATOM 6399 C CA . LEU B 2 439 ? 63.864 3.291 9.191 1.00 21.48 439 LEU B CA 1
ATOM 6400 C C . LEU B 2 439 ? 62.535 3.231 9.907 1.00 24.43 439 LEU B C 1
ATOM 6401 O O . LEU B 2 439 ? 61.685 4.099 9.675 1.00 23.13 439 LEU B O 1
ATOM 6406 N N . CYS B 2 440 ? 62.355 2.227 10.787 1.00 21.29 440 CYS B N 1
ATOM 6407 C CA . CYS B 2 440 ? 61.120 2.134 11.573 1.00 21.42 440 CYS B CA 1
ATOM 6408 C C . CYS B 2 440 ? 60.913 3.320 12.480 1.00 22.54 440 CYS B C 1
ATOM 6409 O O . CYS B 2 440 ? 59.780 3.711 12.693 1.00 22.73 440 CYS B O 1
ATOM 6412 N N . SER B 2 441 ? 61.969 3.876 13.056 1.00 22.08 441 SER B N 1
ATOM 6413 C CA . SER B 2 441 ? 61.823 5.104 13.878 1.00 22.36 441 SER B CA 1
ATOM 6414 C C . SER B 2 441 ? 61.117 6.192 13.012 1.00 25.70 441 SER B C 1
ATOM 6415 O O . SER B 2 441 ? 60.227 6.849 13.515 1.00 27.09 441 SER B O 1
ATOM 6418 N N . GLY B 2 442 ? 61.526 6.338 11.729 1.00 23.03 442 GLY B N 1
ATOM 6419 C CA . GLY B 2 442 ? 60.947 7.268 10.753 1.00 22.79 442 GLY B CA 1
ATOM 6420 C C . GLY B 2 442 ? 59.548 6.862 10.311 1.00 25.66 442 GLY B C 1
ATOM 6421 O O . GLY B 2 442 ? 58.616 7.671 10.325 1.00 28.10 442 GLY B O 1
ATOM 6422 N N . LEU B 2 443 ? 59.351 5.595 9.999 1.00 20.44 443 LEU B N 1
ATOM 6423 C CA . LEU B 2 443 ? 58.034 5.105 9.529 1.00 21.18 443 LEU B CA 1
ATOM 6424 C C . LEU B 2 443 ? 56.926 5.230 10.545 1.00 23.96 443 LEU B C 1
ATOM 6425 O O . LEU B 2 443 ? 55.767 5.373 10.170 1.00 23.35 443 LEU B O 1
ATOM 6430 N N . LEU B 2 444 ? 57.262 5.147 11.845 1.00 21.12 444 LEU B N 1
ATOM 6431 C CA . LEU B 2 444 ? 56.310 5.212 12.930 1.00 21.53 444 LEU B CA 1
ATOM 6432 C C . LEU B 2 444 ? 55.740 6.622 13.140 1.00 25.07 444 LEU B C 1
ATOM 6433 O O . LEU B 2 444 ? 54.851 6.780 13.959 1.00 22.99 444 LEU B O 1
ATOM 6438 N N . THR B 2 445 ? 56.141 7.607 12.306 1.00 22.38 445 THR B N 1
ATOM 6439 C CA . THR B 2 445 ? 55.540 8.943 12.385 1.00 21.77 445 THR B CA 1
ATOM 6440 C C . THR B 2 445 ? 54.368 9.011 11.389 1.00 26.09 445 THR B C 1
ATOM 6441 O O . THR B 2 445 ? 53.609 9.975 11.430 1.00 25.61 445 THR B O 1
ATOM 6445 N N . ILE B 2 446 ? 54.264 8.035 10.482 1.00 23.69 446 ILE B N 1
ATOM 6446 C CA . ILE B 2 446 ? 53.268 8.028 9.403 1.00 22.54 446 ILE B CA 1
ATOM 6447 C C . ILE B 2 446 ? 51.908 7.709 9.966 1.00 30.66 446 ILE B C 1
ATOM 6448 O O . ILE B 2 446 ? 51.692 6.624 10.542 1.00 33.97 446 ILE B O 1
ATOM 6453 N N . GLY B 2 447 ? 51.018 8.677 9.843 1.00 26.13 447 GLY B N 1
ATOM 6454 C CA . GLY B 2 447 ? 49.688 8.587 10.422 1.00 25.52 447 GLY B CA 1
ATOM 6455 C C . GLY B 2 447 ? 48.832 9.745 10.013 1.00 29.88 447 GLY B C 1
ATOM 6456 O O . GLY B 2 447 ? 48.960 10.231 8.895 1.00 29.77 447 GLY B O 1
ATOM 6457 N N . PRO B 2 448 ? 47.979 10.240 10.895 1.00 29.95 448 PRO B N 1
ATOM 6458 C CA . PRO B 2 448 ? 47.014 11.249 10.455 1.00 31.39 448 PRO B CA 1
ATOM 6459 C C . PRO B 2 448 ? 47.574 12.571 9.959 1.00 37.23 448 PRO B C 1
ATOM 6460 O O . PRO B 2 448 ? 46.888 13.210 9.179 1.00 39.91 448 PRO B O 1
ATOM 6464 N N . ARG B 2 449 ? 48.771 12.997 10.387 1.00 31.77 449 ARG B N 1
ATOM 6465 C CA . ARG B 2 449 ? 49.282 14.310 9.967 1.00 30.20 449 ARG B CA 1
ATOM 6466 C C . ARG B 2 449 ? 50.419 14.230 9.018 1.00 31.62 449 ARG B C 1
ATOM 6467 O O . ARG B 2 449 ? 50.695 15.209 8.364 1.00 32.02 449 ARG B O 1
ATOM 6475 N N . PHE B 2 450 ? 51.138 13.115 9.000 1.00 27.72 450 PHE B N 1
ATOM 6476 C CA . PHE B 2 450 ? 52.247 12.932 8.071 1.00 26.58 450 PHE B CA 1
ATOM 6477 C C . PHE B 2 450 ? 51.884 11.712 7.219 1.00 32.47 450 PHE B C 1
ATOM 6478 O O . PHE B 2 450 ? 51.964 10.585 7.676 1.00 30.97 450 PHE B O 1
ATOM 6486 N N . GLY B 2 451 ? 51.409 11.962 6.017 1.00 33.82 451 GLY B N 1
ATOM 6487 C CA . GLY B 2 451 ? 50.977 10.920 5.080 1.00 33.69 451 GLY B CA 1
ATOM 6488 C C . GLY B 2 451 ? 49.494 10.593 5.079 1.00 40.24 451 GLY B C 1
ATOM 6489 O O . GLY B 2 451 ? 48.973 10.136 4.070 1.00 43.89 451 GLY B O 1
ATOM 6490 N N . GLY B 2 452 ? 48.802 10.902 6.172 1.00 36.74 452 GLY B N 1
ATOM 6491 C CA . GLY B 2 452 ? 47.381 10.630 6.381 1.00 36.97 452 GLY B CA 1
ATOM 6492 C C . GLY B 2 452 ? 46.378 11.416 5.568 1.00 40.35 452 GLY B C 1
ATOM 6493 O O . GLY B 2 452 ? 45.235 10.983 5.423 1.00 42.41 452 GLY B O 1
ATOM 6494 N N . ALA B 2 453 ? 46.772 12.554 5.018 1.00 36.96 453 ALA B N 1
ATOM 6495 C CA . ALA B 2 453 ? 45.852 13.383 4.220 1.00 37.50 453 ALA B CA 1
ATOM 6496 C C . ALA B 2 453 ? 45.453 12.680 2.917 1.00 40.62 453 ALA B C 1
ATOM 6497 O O . ALA B 2 453 ? 44.454 13.073 2.321 1.00 39.75 453 ALA B O 1
ATOM 6499 N N . ILE B 2 454 ? 46.220 11.611 2.514 1.00 36.41 454 ILE B N 1
ATOM 6500 C CA . ILE B 2 454 ? 45.966 10.838 1.289 1.00 36.09 454 ILE B CA 1
ATOM 6501 C C . ILE B 2 454 ? 44.666 10.106 1.445 1.00 38.84 454 ILE B C 1
ATOM 6502 O O . ILE B 2 454 ? 43.796 10.263 0.595 1.00 35.82 454 ILE B O 1
ATOM 6507 N N . ASP B 2 455 ? 44.529 9.402 2.566 1.00 38.03 455 ASP B N 1
ATOM 6508 C CA . ASP B 2 455 ? 43.330 8.618 2.943 1.00 36.77 455 ASP B CA 1
ATOM 6509 C C . ASP B 2 455 ? 42.141 9.532 3.206 1.00 37.64 455 ASP B C 1
ATOM 6510 O O . ASP B 2 455 ? 41.079 9.213 2.749 1.00 37.58 455 ASP B O 1
ATOM 6515 N N . ASP B 2 456 ? 42.346 10.597 3.976 1.00 35.29 456 ASP B N 1
ATOM 6516 C CA . ASP B 2 456 ? 41.292 11.554 4.331 1.00 36.46 456 ASP B CA 1
ATOM 6517 C C . ASP B 2 456 ? 40.717 12.170 3.094 1.00 37.01 456 ASP B C 1
ATOM 6518 O O . ASP B 2 456 ? 39.502 12.292 3.053 1.00 37.61 456 ASP B O 1
ATOM 6523 N N . ALA B 2 457 ? 41.570 12.551 2.093 1.00 30.87 457 ALA B N 1
ATOM 6524 C CA . ALA B 2 457 ? 41.105 13.154 0.832 1.00 31.08 457 ALA B CA 1
ATOM 6525 C C . ALA B 2 457 ? 40.290 12.157 0.047 1.00 37.18 457 ALA B C 1
ATOM 6526 O O . ALA B 2 457 ? 39.190 12.502 -0.385 1.00 38.54 457 ALA B O 1
ATOM 6528 N N . ALA B 2 458 ? 40.795 10.922 -0.111 1.00 32.94 458 ALA B N 1
ATOM 6529 C CA . ALA B 2 458 ? 40.041 9.867 -0.785 1.00 32.75 458 ALA B CA 1
ATOM 6530 C C . ALA B 2 458 ? 38.646 9.694 -0.124 1.00 38.64 458 ALA B C 1
ATOM 6531 O O . ALA B 2 458 ? 37.652 9.754 -0.818 1.00 41.24 458 ALA B O 1
ATOM 6533 N N A ARG B 2 459 ? 38.613 9.594 1.200 0.52 36.87 459 ARG B N 1
ATOM 6534 N N B ARG B 2 459 ? 38.570 9.560 1.209 0.48 35.53 459 ARG B N 1
ATOM 6535 C CA A ARG B 2 459 ? 37.439 9.415 2.052 0.52 37.12 459 ARG B CA 1
ATOM 6536 C CA B ARG B 2 459 ? 37.295 9.379 1.923 0.48 35.14 459 ARG B CA 1
ATOM 6537 C C A ARG B 2 459 ? 36.414 10.533 1.883 0.52 40.85 459 ARG B C 1
ATOM 6538 C C B ARG B 2 459 ? 36.357 10.564 1.791 0.48 40.09 459 ARG B C 1
ATOM 6539 O O A ARG B 2 459 ? 35.278 10.266 1.497 0.52 41.35 459 ARG B O 1
ATOM 6540 O O B ARG B 2 459 ? 35.208 10.369 1.389 0.48 40.69 459 ARG B O 1
ATOM 6555 N N . GLU B 2 460 ? 36.831 11.785 2.153 1.00 36.71 460 GLU B N 1
ATOM 6556 C CA . GLU B 2 460 ? 35.993 12.978 2.108 1.00 36.17 460 GLU B CA 1
ATOM 6557 C C . GLU B 2 460 ? 35.468 13.320 0.739 1.00 37.54 460 GLU B C 1
ATOM 6558 O O . GLU B 2 460 ? 34.275 13.644 0.628 1.00 36.86 460 GLU B O 1
ATOM 6564 N N . PHE B 2 461 ? 36.336 13.281 -0.301 1.00 33.43 461 PHE B N 1
ATOM 6565 C CA . PHE B 2 461 ? 35.902 13.571 -1.675 1.00 31.65 461 PHE B CA 1
ATOM 6566 C C . PHE B 2 461 ? 34.948 12.491 -2.191 1.00 36.75 461 PHE B C 1
ATOM 6567 O O . PHE B 2 461 ? 33.944 12.831 -2.798 1.00 36.91 461 PHE B O 1
ATOM 6575 N N . LYS B 2 462 ? 35.241 11.199 -1.934 1.00 36.17 462 LYS B N 1
ATOM 6576 C CA . LYS B 2 462 ? 34.385 10.092 -2.393 1.00 35.55 462 LYS B CA 1
ATOM 6577 C C . LYS B 2 462 ? 32.954 10.251 -1.814 1.00 42.32 462 LYS B C 1
ATOM 6578 O O . LYS B 2 462 ? 31.984 10.191 -2.557 1.00 43.75 462 LYS B O 1
ATOM 6584 N N . ARG B 2 463 ? 32.847 10.492 -0.505 1.00 40.08 463 ARG B N 1
ATOM 6585 C CA . ARG B 2 463 ? 31.580 10.674 0.206 1.00 40.92 463 ARG B CA 1
ATOM 6586 C C . ARG B 2 463 ? 30.772 11.852 -0.373 1.00 46.32 463 ARG B C 1
ATOM 6587 O O . ARG B 2 463 ? 29.619 11.667 -0.742 1.00 50.10 463 ARG B O 1
ATOM 6595 N N . ALA B 2 464 ? 31.381 13.017 -0.530 1.00 40.29 464 ALA B N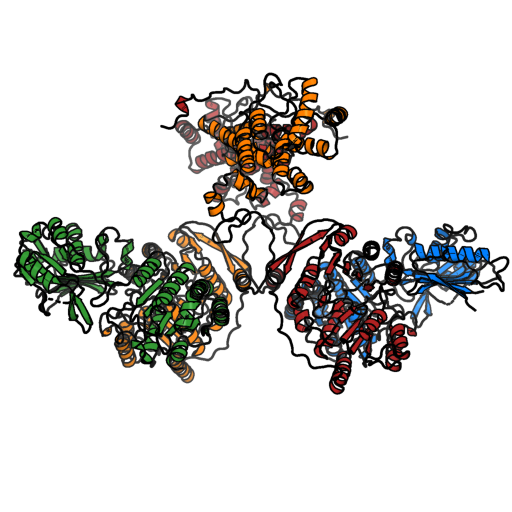 1
ATOM 6596 C CA . ALA B 2 464 ? 30.704 14.183 -1.078 1.00 39.27 464 ALA B CA 1
ATOM 6597 C C . ALA B 2 464 ? 30.114 13.894 -2.445 1.00 44.90 464 ALA B C 1
ATOM 6598 O O . ALA B 2 464 ? 28.923 14.100 -2.648 1.00 45.10 464 ALA B O 1
ATOM 6600 N N . GLN B 2 465 ? 30.939 13.370 -3.368 1.00 43.31 465 GLN B N 1
ATOM 6601 C CA . GLN B 2 465 ? 30.573 13.056 -4.733 1.00 43.20 465 GLN B CA 1
ATOM 6602 C C . GLN B 2 465 ? 29.537 11.942 -4.806 1.00 52.07 465 GLN B C 1
ATOM 6603 O O . GLN B 2 465 ? 28.664 12.019 -5.659 1.00 53.91 465 GLN B O 1
ATOM 6609 N N . GLU B 2 466 ? 29.600 10.944 -3.901 1.00 51.83 466 GLU B N 1
ATOM 6610 C CA . GLU B 2 466 ? 28.657 9.805 -3.842 1.00 53.80 466 GLU B CA 1
ATOM 6611 C C . GLU B 2 466 ? 27.277 10.276 -3.370 1.00 60.33 466 GLU B C 1
ATOM 6612 O O . GLU B 2 466 ? 26.279 10.081 -4.073 1.00 60.09 466 GLU B O 1
ATOM 6618 N N . THR B 2 467 ? 27.234 10.903 -2.162 1.00 57.08 467 THR B N 1
ATOM 6619 C CA . THR B 2 467 ? 26.010 11.409 -1.528 1.00 56.54 467 THR B CA 1
ATOM 6620 C C . THR B 2 467 ? 25.334 12.518 -2.366 1.00 59.78 467 THR B C 1
ATOM 6621 O O . THR B 2 467 ? 24.286 13.033 -1.977 1.00 61.83 467 THR B O 1
ATOM 6625 N N . GLY B 2 468 ? 25.922 12.843 -3.507 1.00 53.81 468 GLY B N 1
ATOM 6626 C CA . GLY B 2 468 ? 25.380 13.822 -4.434 1.00 54.40 468 GLY B CA 1
ATOM 6627 C C . GLY B 2 468 ? 25.644 15.287 -4.152 1.00 60.10 468 GLY B C 1
ATOM 6628 O O . GLY B 2 468 ? 25.213 16.134 -4.945 1.00 60.48 468 GLY B O 1
ATOM 6629 N N . LEU B 2 469 ? 26.351 15.624 -3.035 1.00 56.54 469 LEU B N 1
ATOM 6630 C CA . LEU B 2 469 ? 26.687 17.019 -2.669 1.00 54.94 469 LEU B CA 1
ATOM 6631 C C . LEU B 2 469 ? 27.285 17.786 -3.845 1.00 57.12 469 LEU B C 1
ATOM 6632 O O . LEU B 2 469 ? 28.197 17.284 -4.499 1.00 56.29 469 LEU B O 1
ATOM 6637 N N . ALA B 2 470 ? 26.753 18.983 -4.149 1.00 52.60 470 ALA B N 1
ATOM 6638 C CA . ALA B 2 470 ? 27.347 19.801 -5.202 1.00 50.23 470 ALA B CA 1
ATOM 6639 C C . ALA B 2 470 ? 28.708 20.320 -4.636 1.00 49.30 470 ALA B C 1
ATOM 6640 O O . ALA B 2 470 ? 28.798 20.503 -3.420 1.00 48.36 470 ALA B O 1
ATOM 6642 N N . PRO B 2 471 ? 29.785 20.487 -5.457 1.00 43.89 471 PRO B N 1
ATOM 6643 C CA . PRO B 2 471 ? 31.068 20.980 -4.912 1.00 43.57 471 PRO B CA 1
ATOM 6644 C C . PRO B 2 471 ? 30.948 22.143 -3.918 1.00 49.36 471 PRO B C 1
ATOM 6645 O O . PRO B 2 471 ? 31.615 22.124 -2.885 1.00 48.45 471 PRO B O 1
ATOM 6649 N N . GLU B 2 472 ? 30.032 23.098 -4.189 1.00 48.18 472 GLU B N 1
ATOM 6650 C CA . GL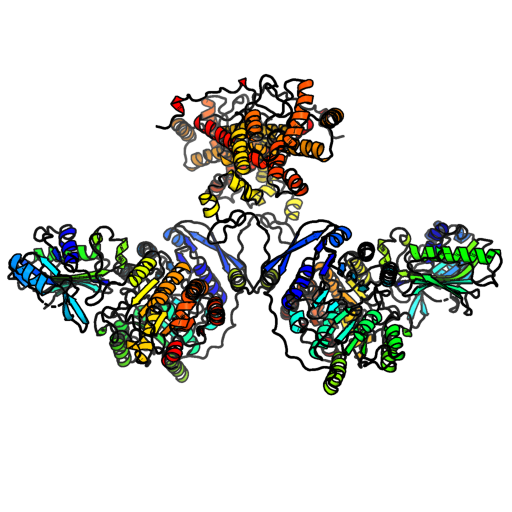U B 2 472 ? 29.731 24.281 -3.351 1.00 48.96 472 GLU B CA 1
ATOM 6651 C C . GLU B 2 472 ? 29.211 23.860 -1.985 1.00 51.32 472 GLU B C 1
ATOM 6652 O O . GLU B 2 472 ? 29.658 24.400 -0.983 1.00 51.14 472 GLU B O 1
ATOM 6658 N N . GLN B 2 473 ? 28.312 22.855 -1.951 1.00 48.56 473 GLN B N 1
ATOM 6659 C CA . GLN B 2 473 ? 27.730 22.295 -0.729 1.00 48.57 473 GLN B CA 1
ATOM 6660 C C . GLN B 2 473 ? 28.771 21.601 0.117 1.00 49.79 473 GLN B C 1
ATOM 6661 O O . GLN B 2 473 ? 28.719 21.719 1.339 1.00 49.39 473 GLN B O 1
ATOM 6667 N N . PHE B 2 474 ? 29.725 20.883 -0.524 1.00 44.37 474 PHE B N 1
ATOM 6668 C CA . PHE B 2 474 ? 30.818 20.192 0.164 1.00 41.94 474 PHE B CA 1
ATOM 6669 C C . PHE B 2 474 ? 31.745 21.222 0.796 1.00 42.47 474 PHE B C 1
ATOM 6670 O O . PHE B 2 474 ? 32.046 21.121 1.990 1.00 40.45 474 PHE B O 1
ATOM 6678 N N . VAL B 2 475 ? 32.158 22.240 0.006 1.00 39.12 475 VAL B N 1
ATOM 6679 C CA . VAL B 2 475 ? 33.014 23.340 0.479 1.00 38.31 475 VAL B CA 1
ATOM 6680 C C . VAL B 2 475 ? 32.320 24.021 1.673 1.00 45.34 475 VAL B C 1
ATOM 6681 O O . VAL B 2 475 ? 32.931 24.137 2.733 1.00 45.97 475 VAL B O 1
ATOM 6685 N N . GLY B 2 476 ? 31.025 24.329 1.523 1.00 43.27 476 GLY B N 1
ATOM 6686 C CA . GLY B 2 476 ? 30.202 24.934 2.570 1.00 43.36 476 GLY B CA 1
ATOM 6687 C C . GLY B 2 476 ? 30.062 24.098 3.834 1.00 46.48 476 GLY B C 1
ATOM 6688 O O . GLY B 2 476 ? 30.260 24.613 4.929 1.00 43.60 476 GLY B O 1
ATOM 6689 N N . GLU B 2 477 ? 29.729 22.797 3.699 1.00 45.29 477 GLU B N 1
ATOM 6690 C CA . GLU B 2 477 ? 29.578 21.860 4.825 1.00 46.01 477 GLU B CA 1
ATOM 6691 C C . GLU B 2 477 ? 30.866 21.765 5.679 1.00 50.55 477 GLU B C 1
ATOM 6692 O O . GLU B 2 477 ? 30.806 21.812 6.912 1.00 51.15 477 GLU B O 1
ATOM 6698 N N . MET B 2 478 ? 32.026 21.616 5.011 1.00 46.09 478 MET B N 1
ATOM 6699 C CA . MET B 2 478 ? 33.332 21.489 5.660 1.00 43.35 478 MET B CA 1
ATOM 6700 C C . MET B 2 478 ? 33.707 22.744 6.439 1.00 47.79 478 MET B C 1
ATOM 6701 O O . MET B 2 478 ? 34.274 22.635 7.524 1.00 45.86 478 MET B O 1
ATOM 6706 N N . LYS B 2 479 ? 33.394 23.933 5.876 1.00 45.69 479 LYS B N 1
ATOM 6707 C CA . LYS B 2 479 ? 33.634 25.232 6.510 1.00 46.42 479 LYS B CA 1
ATOM 6708 C C . LYS B 2 479 ? 32.799 25.344 7.815 1.00 53.00 479 LYS B C 1
ATOM 6709 O O . LYS B 2 479 ? 33.341 25.799 8.824 1.00 53.52 479 LYS B O 1
ATOM 6715 N N . LYS B 2 480 ? 31.508 24.892 7.793 1.00 50.93 480 LYS B N 1
ATOM 6716 C CA . LYS B 2 480 ? 30.572 24.922 8.938 1.00 52.11 480 LYS B CA 1
ATOM 6717 C C . LYS B 2 480 ? 31.067 24.089 10.099 1.00 57.55 480 LYS B C 1
ATOM 6718 O O . LYS B 2 480 ? 30.959 24.523 11.246 1.00 59.09 480 LYS B O 1
ATOM 6724 N N . LYS B 2 481 ? 31.647 22.910 9.796 1.00 53.09 481 LYS B N 1
ATOM 6725 C CA . LYS B 2 481 ? 32.199 21.974 10.773 1.00 51.08 481 LYS B CA 1
ATOM 6726 C C . LYS B 2 481 ? 33.572 22.417 11.260 1.00 51.16 481 LYS B C 1
ATOM 6727 O O . LYS B 2 481 ? 34.108 21.803 12.177 1.00 49.60 481 LYS B O 1
ATOM 6733 N N . GLY B 2 482 ? 34.137 23.449 10.634 1.00 47.64 482 GLY B N 1
ATOM 6734 C CA . GLY B 2 482 ? 35.470 23.961 10.952 1.00 47.34 482 GLY B CA 1
ATOM 6735 C C . GLY B 2 482 ? 36.597 23.013 10.552 1.00 48.11 482 GLY B C 1
ATOM 6736 O O . GLY B 2 482 ? 37.652 22.989 11.198 1.00 46.46 482 GLY B O 1
ATOM 6737 N N . ILE B 2 483 ? 36.379 22.221 9.480 1.00 41.99 483 ILE B N 1
ATOM 6738 C CA . ILE B 2 483 ? 37.359 21.245 9.002 1.00 41.14 483 ILE B CA 1
ATOM 6739 C C . ILE B 2 483 ? 37.932 21.694 7.676 1.00 45.29 483 ILE B C 1
ATOM 6740 O O . ILE B 2 483 ? 37.198 21.819 6.682 1.00 44.82 483 ILE B O 1
ATOM 6745 N N . ASN B 2 484 ? 39.255 21.867 7.631 1.00 40.22 484 ASN B N 1
ATOM 6746 C CA . ASN B 2 484 ? 39.918 22.182 6.384 1.00 38.46 484 ASN B CA 1
ATOM 6747 C C . ASN B 2 484 ? 39.771 20.958 5.513 1.00 41.13 484 ASN B C 1
ATOM 6748 O O . ASN B 2 484 ? 39.747 19.833 6.027 1.00 41.33 484 ASN B O 1
ATOM 6753 N N . ILE B 2 485 ? 39.609 21.167 4.210 1.00 35.42 485 ILE B N 1
ATOM 6754 C CA . ILE B 2 485 ? 39.424 20.052 3.306 1.00 34.29 485 ILE B CA 1
ATOM 6755 C C . ILE B 2 485 ? 40.747 19.314 3.139 1.00 38.61 485 ILE B C 1
ATOM 6756 O O . ILE B 2 485 ? 41.724 19.939 2.718 1.00 38.76 485 ILE B O 1
ATOM 6761 N N . PRO B 2 486 ? 40.792 18.000 3.478 1.00 33.92 486 PRO B N 1
ATOM 6762 C CA . PRO B 2 486 ? 42.040 17.245 3.288 1.00 33.99 486 PRO B CA 1
ATOM 6763 C C . PRO B 2 486 ? 42.369 17.145 1.796 1.00 35.63 486 PRO B C 1
ATOM 6764 O O . PRO B 2 486 ? 41.455 16.998 0.978 1.00 33.64 486 PRO B O 1
ATOM 6768 N N . GLY B 2 487 ? 43.640 17.338 1.456 1.00 30.77 487 GLY B N 1
ATOM 6769 C CA . GLY B 2 487 ? 44.105 17.323 0.078 1.00 30.88 487 GLY B CA 1
ATOM 6770 C C . GLY B 2 487 ? 44.049 18.675 -0.602 1.00 33.69 487 GLY B C 1
ATOM 6771 O O . GLY B 2 487 ? 44.439 18.810 -1.761 1.00 29.43 487 GLY B O 1
ATOM 6772 N N . ILE B 2 488 ? 43.602 19.702 0.145 1.00 34.75 488 ILE B N 1
ATOM 6773 C CA . ILE B 2 488 ? 43.493 21.081 -0.330 1.00 34.71 488 ILE B CA 1
ATOM 6774 C C . ILE B 2 488 ? 44.439 21.952 0.462 1.00 38.83 488 ILE B C 1
ATOM 6775 O O . ILE B 2 488 ? 44.401 21.904 1.691 1.00 37.81 488 ILE B O 1
ATOM 6780 N N . GLY B 2 489 ? 45.236 22.766 -0.246 1.00 37.31 489 GLY B N 1
ATOM 6781 C CA . GLY B 2 489 ? 46.136 23.744 0.357 1.00 38.95 489 GLY B CA 1
ATOM 6782 C C . GLY B 2 489 ? 47.616 23.449 0.262 1.00 48.12 489 GLY B C 1
ATOM 6783 O O . GLY B 2 489 ? 48.047 22.298 0.379 1.00 49.61 489 GLY B O 1
ATOM 6784 N N . HIS B 2 490 ? 48.401 24.509 0.092 1.00 47.40 490 HIS B N 1
ATOM 6785 C CA . HIS B 2 490 ? 49.857 24.474 -0.008 1.00 50.07 490 HIS B CA 1
ATOM 6786 C C . HIS B 2 490 ? 50.432 25.773 0.586 1.00 57.56 490 HIS B C 1
ATOM 6787 O O . HIS B 2 490 ? 49.804 26.831 0.478 1.00 56.80 490 HIS B O 1
ATOM 6794 N N . LYS B 2 491 ? 51.628 25.698 1.177 1.00 56.41 491 LYS B N 1
ATOM 6795 C CA . LYS B 2 491 ? 52.307 26.865 1.768 1.00 56.51 491 LYS B CA 1
ATOM 6796 C C . LYS B 2 491 ? 52.849 27.873 0.718 1.00 63.98 491 LYS B C 1
ATOM 6797 O O . LYS B 2 491 ? 52.704 29.084 0.934 1.00 64.86 491 LYS B O 1
ATOM 6803 N N . ILE B 2 492 ? 53.451 27.395 -0.408 1.00 61.50 492 ILE B N 1
ATOM 6804 C CA . ILE B 2 492 ? 54.024 28.308 -1.430 1.00 62.63 492 ILE B CA 1
ATOM 6805 C C . ILE B 2 492 ? 53.346 28.239 -2.800 1.00 62.23 492 ILE B C 1
ATOM 6806 O O . ILE B 2 492 ? 53.133 29.279 -3.435 1.00 60.18 492 ILE B O 1
ATOM 6811 N N . LYS B 2 493 ? 53.024 27.018 -3.258 1.00 56.48 493 LYS B N 1
ATOM 6812 C CA . LYS B 2 493 ? 52.404 26.791 -4.559 1.00 54.77 493 LYS B CA 1
ATOM 6813 C C . LYS B 2 493 ? 50.966 27.312 -4.615 1.00 55.67 493 LYS B C 1
ATOM 6814 O O . LYS B 2 493 ? 50.266 27.356 -3.598 1.00 53.90 493 LYS B O 1
ATOM 6820 N N . SER B 2 494 ? 50.554 27.746 -5.813 1.00 51.40 494 SER B N 1
ATOM 6821 C CA . SER B 2 494 ? 49.267 28.379 -6.060 1.00 51.43 494 SER B CA 1
ATOM 6822 C C . SER B 2 494 ? 48.788 28.101 -7.468 1.00 58.89 494 SER B C 1
ATOM 6823 O O . SER B 2 494 ? 49.401 27.284 -8.156 1.00 60.28 494 SER B O 1
ATOM 6826 N N . VAL B 2 495 ? 47.720 28.795 -7.923 1.00 56.22 495 VAL B N 1
ATOM 6827 C CA . VAL B 2 495 ? 47.222 28.621 -9.292 1.00 57.25 495 VAL B CA 1
ATOM 6828 C C . VAL B 2 495 ? 48.235 29.100 -10.345 1.00 64.31 495 VAL B C 1
ATOM 6829 O O . VAL B 2 495 ? 48.421 28.424 -11.358 1.00 65.09 495 VAL B O 1
ATOM 6833 N N . LYS B 2 496 ? 48.891 30.244 -10.093 1.00 61.36 496 LYS B N 1
ATOM 6834 C CA . LYS B 2 496 ? 49.878 30.843 -10.991 1.00 61.21 496 LYS B CA 1
ATOM 6835 C C . LYS B 2 496 ? 51.225 30.106 -10.908 1.00 65.68 496 LYS B C 1
ATOM 6836 O O . LYS B 2 496 ? 51.930 30.044 -11.910 1.00 67.02 496 LYS B O 1
ATOM 6842 N N . ASN B 2 497 ? 51.562 29.516 -9.733 1.00 61.49 497 ASN B N 1
ATOM 6843 C CA . ASN B 2 497 ? 52.797 28.751 -9.490 1.00 60.17 497 ASN B CA 1
ATOM 6844 C C . ASN B 2 497 ? 52.450 27.302 -8.995 1.00 62.08 497 ASN B C 1
ATOM 6845 O O . ASN B 2 497 ? 52.407 27.056 -7.792 1.00 59.93 497 ASN B O 1
ATOM 6850 N N . PRO B 2 498 ? 52.154 26.343 -9.902 1.00 59.84 498 PRO B N 1
ATOM 6851 C CA . PRO B 2 498 ? 51.695 25.007 -9.442 1.00 59.80 498 PRO B CA 1
ATOM 6852 C C . PRO B 2 498 ? 52.750 24.049 -8.903 1.00 66.48 498 PRO B C 1
ATOM 6853 O O . PRO B 2 498 ? 53.909 24.135 -9.310 1.00 67.95 498 PRO B O 1
ATOM 6857 N N . ASP B 2 499 ? 52.338 23.100 -8.021 1.00 62.78 499 ASP B N 1
ATOM 6858 C CA . ASP B 2 499 ? 53.229 22.042 -7.525 1.00 61.95 499 ASP B CA 1
ATOM 6859 C C . ASP B 2 499 ? 53.414 21.048 -8.694 1.00 66.40 499 ASP B C 1
ATOM 6860 O O . ASP B 2 499 ? 52.425 20.564 -9.261 1.00 65.78 499 ASP B O 1
ATOM 6865 N N . LYS B 2 500 ? 54.677 20.793 -9.085 1.00 62.67 500 LYS B N 1
ATOM 6866 C CA . LYS B 2 500 ? 54.967 19.888 -10.198 1.00 61.40 500 LYS B CA 1
ATOM 6867 C C . LYS B 2 500 ? 54.498 18.442 -9.939 1.00 61.33 500 LYS B C 1
ATOM 6868 O O . LYS B 2 500 ? 53.977 17.821 -10.864 1.00 61.73 500 LYS B O 1
ATOM 6874 N N . ARG B 2 501 ? 54.632 17.952 -8.681 1.00 53.54 501 ARG B N 1
ATOM 6875 C CA . ARG B 2 501 ? 54.237 16.605 -8.254 1.00 50.74 501 ARG B CA 1
ATOM 6876 C C . ARG B 2 501 ? 52.775 16.334 -8.608 1.00 54.29 501 ARG B C 1
ATOM 6877 O O . ARG B 2 501 ? 52.463 15.244 -9.093 1.00 55.10 501 ARG B O 1
ATOM 6885 N N . VAL B 2 502 ? 51.898 17.344 -8.403 1.00 47.98 502 VAL B N 1
ATOM 6886 C CA . VAL B 2 502 ? 50.452 17.337 -8.662 1.00 46.51 502 VAL B CA 1
ATOM 6887 C C . VAL B 2 502 ? 50.212 17.310 -10.121 1.00 49.89 502 VAL B C 1
ATOM 6888 O O . VAL B 2 502 ? 49.381 16.538 -10.589 1.00 50.48 502 VAL B O 1
ATOM 6892 N N . GLN B 2 503 ? 50.884 18.188 -10.853 1.00 47.54 503 GLN B N 1
ATOM 6893 C CA . GLN B 2 503 ? 50.652 18.320 -12.280 1.00 48.28 503 GLN B CA 1
ATOM 6894 C C . GLN B 2 503 ? 51.071 17.082 -13.038 1.00 51.39 503 GLN B C 1
ATOM 6895 O O . GLN B 2 503 ? 50.350 16.666 -13.936 1.00 49.67 503 GLN B O 1
ATOM 6901 N N . LEU B 2 504 ? 52.180 16.455 -12.619 1.00 48.45 504 LEU B N 1
ATOM 6902 C CA . LEU B 2 504 ? 52.657 15.196 -13.196 1.00 49.72 504 LEU B CA 1
ATOM 6903 C C . LEU B 2 504 ? 51.592 14.083 -13.028 1.00 49.63 504 LEU B C 1
ATOM 6904 O O . LEU B 2 504 ? 51.300 13.386 -13.986 1.00 50.39 504 LEU B O 1
ATOM 6909 N N . LEU B 2 505 ? 50.964 14.002 -11.837 1.00 42.09 505 LEU B N 1
ATOM 6910 C CA . LEU B 2 505 ? 49.915 13.025 -11.489 1.00 39.23 505 LEU B CA 1
ATOM 6911 C C . LEU B 2 505 ? 48.627 13.266 -12.229 1.00 44.09 505 LEU B C 1
ATOM 6912 O O . LEU B 2 505 ? 48.077 12.345 -12.828 1.00 46.53 505 LEU B O 1
ATOM 6917 N N . ILE B 2 506 ? 48.162 14.502 -12.239 1.00 40.73 506 ILE B N 1
ATOM 6918 C CA . ILE B 2 506 ? 46.957 14.880 -12.963 1.00 40.69 506 ILE B CA 1
ATOM 6919 C C . ILE B 2 506 ? 47.121 14.747 -14.481 1.00 43.86 506 ILE B C 1
ATOM 6920 O O . ILE B 2 506 ? 46.166 14.303 -15.151 1.00 45.21 506 ILE B O 1
ATOM 6925 N N . SER B 2 507 ? 48.274 15.172 -15.043 1.00 39.72 507 SER B N 1
ATOM 6926 C CA . SER B 2 507 ? 48.437 15.085 -16.507 1.00 41.81 507 SER B CA 1
ATOM 6927 C C . SER B 2 507 ? 48.404 13.603 -16.971 1.00 43.82 507 SER B C 1
ATOM 6928 O O . SER B 2 507 ? 47.663 13.249 -17.887 1.00 45.12 507 SER B O 1
ATOM 6931 N N . TYR B 2 508 ? 49.074 12.737 -16.229 1.00 38.64 508 TYR B N 1
ATOM 6932 C CA . TYR B 2 508 ? 49.029 11.301 -16.495 1.00 37.20 508 TYR B CA 1
ATOM 6933 C C . TYR B 2 508 ? 47.583 10.705 -16.449 1.00 41.32 508 TYR B C 1
ATOM 6934 O O . TYR B 2 508 ? 47.227 9.938 -17.332 1.00 43.77 508 TYR B O 1
ATOM 6943 N N . ALA B 2 509 ? 46.797 10.993 -15.417 1.00 38.20 509 ALA B N 1
ATOM 6944 C CA . ALA B 2 509 ? 45.440 10.456 -15.278 1.00 37.70 509 ALA B CA 1
ATOM 6945 C C . ALA B 2 509 ? 44.518 10.975 -16.351 1.00 42.77 509 ALA B C 1
ATOM 6946 O O . ALA B 2 509 ? 43.760 10.200 -16.946 1.00 44.02 509 ALA B O 1
ATOM 6948 N N A ARG B 2 510 ? 44.585 12.272 -16.635 0.50 40.17 510 ARG B N 1
ATOM 6949 N N B ARG B 2 510 ? 44.601 12.271 -16.644 0.50 40.47 510 ARG B N 1
ATOM 6950 C CA A ARG B 2 510 ? 43.767 12.857 -17.697 0.50 41.54 510 ARG B CA 1
ATOM 6951 C CA B ARG B 2 510 ? 43.801 12.868 -17.712 0.50 41.94 510 ARG B CA 1
ATOM 6952 C C A ARG B 2 510 ? 44.071 12.172 -19.039 0.50 45.15 510 ARG B C 1
ATOM 6953 C C B ARG B 2 510 ? 44.079 12.148 -19.026 0.50 45.28 510 ARG B C 1
ATOM 6954 O O A ARG B 2 510 ? 43.139 11.725 -19.708 0.50 44.19 510 ARG B O 1
ATOM 6955 O O B ARG B 2 510 ? 43.144 11.683 -19.677 0.50 44.25 510 ARG B O 1
ATOM 6970 N N . ALA B 2 511 ? 45.369 11.984 -19.361 1.00 42.31 511 ALA B N 1
ATOM 6971 C CA . ALA B 2 511 ? 45.801 11.328 -20.615 1.00 42.26 511 ALA B CA 1
ATOM 6972 C C . ALA B 2 511 ? 45.530 9.838 -20.678 1.00 46.63 511 ALA B C 1
ATOM 6973 O O . ALA B 2 511 ? 45.189 9.367 -21.757 1.00 48.07 511 ALA B O 1
ATOM 6975 N N . ASN B 2 512 ? 45.683 9.084 -19.547 1.00 42.43 512 ASN B N 1
ATOM 6976 C CA . ASN B 2 512 ? 45.624 7.614 -19.578 1.00 41.70 512 ASN B CA 1
ATOM 6977 C C . ASN B 2 512 ? 44.491 6.903 -18.819 1.00 43.76 512 ASN B C 1
ATOM 6978 O O . ASN B 2 512 ? 44.239 5.735 -19.109 1.00 39.24 512 ASN B O 1
ATOM 6983 N N . PHE B 2 513 ? 43.819 7.557 -17.871 1.00 40.04 513 PHE B N 1
ATOM 6984 C CA . PHE B 2 513 ? 42.751 6.847 -17.162 1.00 38.42 513 PHE B CA 1
ATOM 6985 C C . PHE B 2 513 ? 41.484 6.769 -17.964 1.00 43.99 513 PHE B C 1
ATOM 6986 O O . PHE B 2 513 ? 40.993 7.812 -18.407 1.00 46.82 513 PHE B O 1
ATOM 6994 N N . PRO B 2 514 ? 40.866 5.581 -18.066 1.00 39.06 514 PRO B N 1
ATOM 6995 C CA . PRO B 2 514 ? 39.582 5.487 -18.775 1.00 39.80 514 PRO B CA 1
ATOM 6996 C C . PRO B 2 514 ? 38.529 6.462 -18.242 1.00 49.02 514 PRO B C 1
ATOM 6997 O O . PRO B 2 514 ? 37.826 7.082 -19.042 1.00 52.71 514 PRO B O 1
ATOM 7001 N N . SER B 2 515 ? 38.467 6.641 -16.902 1.00 44.73 515 SER B N 1
ATOM 7002 C CA . SER B 2 515 ? 37.562 7.569 -16.210 1.00 43.81 515 SER B CA 1
ATOM 7003 C C . SER B 2 515 ? 38.284 8.339 -15.098 1.00 42.35 515 SER B C 1
ATOM 7004 O O . SER B 2 515 ? 39.110 7.766 -14.394 1.00 38.40 515 SER B O 1
ATOM 7007 N N . THR B 2 516 ? 37.953 9.636 -14.947 1.00 40.10 516 THR B N 1
ATOM 7008 C CA . THR B 2 516 ? 38.483 10.558 -13.926 1.00 39.75 516 THR B CA 1
ATOM 7009 C C . THR B 2 516 ? 37.296 11.347 -13.331 1.00 45.18 516 THR B C 1
ATOM 7010 O O . THR B 2 516 ? 37.368 12.572 -13.247 1.00 47.37 516 THR B O 1
ATOM 7014 N N . GLU B 2 517 ? 36.197 10.659 -12.947 1.00 41.79 517 GLU B N 1
ATOM 7015 C CA . GLU B 2 517 ? 34.986 11.279 -12.379 1.00 42.70 517 GLU B CA 1
ATOM 7016 C C . GLU B 2 517 ? 35.249 12.001 -11.037 1.00 43.62 517 GLU B C 1
ATOM 7017 O O . GLU B 2 517 ? 34.799 13.139 -10.845 1.00 44.73 517 GLU B O 1
ATOM 7023 N N . LEU B 2 518 ? 35.993 11.350 -10.115 1.00 35.33 518 LEU B N 1
ATOM 7024 C CA . LEU B 2 518 ? 36.275 11.980 -8.838 1.00 33.15 518 LEU B CA 1
ATOM 7025 C C . LEU B 2 518 ? 37.291 13.111 -9.015 1.00 36.98 518 LEU B C 1
ATOM 7026 O O . LEU B 2 518 ? 37.193 14.137 -8.323 1.00 35.16 518 LEU B O 1
ATOM 7031 N N . LEU B 2 519 ? 38.171 12.993 -10.039 1.00 35.35 519 LEU B N 1
ATOM 7032 C CA . LEU B 2 519 ? 39.102 14.075 -10.337 1.00 36.25 519 LEU B CA 1
ATOM 7033 C C . LEU B 2 519 ? 38.358 15.298 -10.892 1.00 42.53 519 LEU B C 1
ATOM 7034 O O . LEU B 2 519 ? 38.640 16.415 -10.456 1.00 43.77 519 LEU B O 1
ATOM 7039 N N . ASN B 2 520 ? 37.349 15.082 -11.761 1.00 40.39 520 ASN B N 1
ATOM 7040 C CA . ASN B 2 520 ? 36.571 16.190 -12.311 1.00 41.62 520 ASN B CA 1
ATOM 7041 C C . ASN B 2 520 ? 35.804 16.935 -11.206 1.00 44.83 520 ASN B C 1
ATOM 7042 O O . ASN B 2 520 ? 35.786 18.167 -11.196 1.00 43.71 520 ASN B O 1
ATOM 7047 N N . TYR B 2 521 ? 35.250 16.193 -10.234 1.00 40.99 521 TYR B N 1
ATOM 7048 C CA . TYR B 2 521 ? 34.586 16.766 -9.059 1.00 39.72 521 TYR B CA 1
ATOM 7049 C C . TYR B 2 521 ? 35.637 17.534 -8.235 1.00 41.46 521 TYR B C 1
ATOM 7050 O O . TYR B 2 521 ? 35.415 18.685 -7.856 1.00 42.03 521 TYR B O 1
ATOM 7059 N N . ALA B 2 522 ? 36.800 16.901 -7.993 1.00 36.92 522 ALA B N 1
ATOM 7060 C CA . ALA B 2 522 ? 37.864 17.510 -7.191 1.00 36.23 522 ALA B CA 1
ATOM 7061 C C . ALA B 2 522 ? 38.311 18.846 -7.734 1.00 39.44 522 ALA B C 1
ATOM 7062 O O . ALA B 2 522 ? 38.508 19.769 -6.935 1.00 37.69 522 ALA B O 1
ATOM 7064 N N . LEU B 2 523 ? 38.444 18.950 -9.084 1.00 35.91 523 LEU B N 1
ATOM 7065 C CA . LEU B 2 523 ? 38.831 20.170 -9.784 1.00 36.83 523 LEU B CA 1
ATOM 7066 C C . LEU B 2 523 ? 37.737 21.242 -9.692 1.00 42.31 523 LEU B C 1
ATOM 7067 O O . LEU B 2 523 ? 38.084 22.404 -9.736 1.00 42.26 523 LEU B O 1
ATOM 7072 N N . GLN B 2 524 ? 36.438 20.864 -9.563 1.00 40.60 524 GLN B N 1
ATOM 7073 C CA . GLN B 2 524 ? 35.323 21.801 -9.356 1.00 41.85 524 GLN B CA 1
ATOM 7074 C C . GLN B 2 524 ? 35.428 22.372 -7.943 1.00 46.12 524 GLN B C 1
ATOM 7075 O O . GLN B 2 524 ? 35.203 23.563 -7.771 1.00 46.82 524 GLN B O 1
ATOM 7081 N N . VAL B 2 525 ? 35.743 21.511 -6.924 1.00 42.24 525 VAL B N 1
ATOM 7082 C CA . VAL B 2 525 ? 35.956 21.908 -5.514 1.00 41.19 525 VAL B CA 1
ATOM 7083 C C . VAL B 2 525 ? 37.151 22.899 -5.430 1.00 45.43 525 VAL B C 1
ATOM 7084 O O . VAL B 2 525 ? 37.056 23.923 -4.724 1.00 45.26 525 VAL B O 1
ATOM 7088 N N . GLU B 2 526 ? 38.264 22.576 -6.159 1.00 40.89 526 GLU B N 1
ATOM 7089 C CA . GLU B 2 526 ? 39.478 23.394 -6.234 1.00 40.10 526 GLU B CA 1
ATOM 7090 C C . GLU B 2 526 ? 39.224 24.804 -6.809 1.00 46.05 526 GLU B C 1
ATOM 7091 O O . GLU B 2 526 ? 39.833 25.768 -6.339 1.00 47.03 526 GLU B O 1
ATOM 7097 N N . GLU B 2 527 ? 38.319 24.934 -7.799 1.00 44.89 527 GLU B N 1
ATOM 7098 C CA . GLU B 2 527 ? 37.975 26.232 -8.388 1.00 47.01 527 GLU B CA 1
ATOM 7099 C C . GLU B 2 527 ? 37.354 27.112 -7.336 1.00 49.76 527 GLU B C 1
ATOM 7100 O O . GLU B 2 527 ? 37.687 28.293 -7.262 1.00 52.21 527 GLU B O 1
ATOM 7106 N N . LEU B 2 528 ? 36.522 26.514 -6.464 1.00 42.33 528 LEU B N 1
ATOM 7107 C CA . LEU B 2 528 ? 35.896 27.208 -5.336 1.00 40.43 528 LEU B CA 1
ATOM 7108 C C . LEU B 2 528 ? 36.898 27.615 -4.235 1.00 43.12 528 LEU B C 1
ATOM 7109 O O . LEU B 2 528 ? 36.810 28.733 -3.732 1.00 43.38 528 LEU B O 1
ATOM 7114 N N . THR B 2 529 ? 37.831 26.707 -3.841 1.00 38.72 529 THR B N 1
ATOM 7115 C CA . THR B 2 529 ? 38.799 27.000 -2.794 1.00 37.00 529 THR B CA 1
ATOM 7116 C C . THR B 2 529 ? 39.816 28.035 -3.282 1.00 41.38 529 THR B C 1
ATOM 7117 O O . THR B 2 529 ? 40.112 28.967 -2.527 1.00 41.63 529 THR B O 1
ATOM 7121 N N . THR B 2 530 ? 40.294 27.931 -4.550 1.00 37.09 530 THR B N 1
ATOM 7122 C CA . THR B 2 530 ? 41.256 28.905 -5.099 1.00 37.36 530 THR B CA 1
ATOM 7123 C C . THR B 2 530 ? 40.607 30.300 -5.300 1.00 43.76 530 THR B C 1
ATOM 7124 O O . THR B 2 530 ? 41.323 31.298 -5.315 1.00 44.40 530 THR B O 1
ATOM 7128 N N . ALA B 2 531 ? 39.258 30.373 -5.382 1.00 41.64 531 ALA B N 1
ATOM 7129 C CA . ALA B 2 531 ? 38.496 31.638 -5.465 1.00 41.95 531 ALA B CA 1
ATOM 7130 C C . ALA B 2 531 ? 38.547 32.400 -4.107 1.00 45.89 531 ALA B C 1
ATOM 7131 O O . ALA B 2 531 ? 38.199 33.581 -4.050 1.00 46.70 531 ALA B O 1
ATOM 7133 N N . LYS B 2 532 ? 38.989 31.720 -3.020 1.00 39.24 532 LYS B N 1
ATOM 7134 C CA . LYS B 2 532 ? 39.137 32.314 -1.692 1.00 37.69 532 LYS B CA 1
ATOM 7135 C C . LYS B 2 532 ? 40.582 32.768 -1.484 1.00 44.86 532 LYS B C 1
ATOM 7136 O O . LYS B 2 532 ? 40.830 33.915 -1.099 1.00 47.53 532 LYS B O 1
ATOM 7142 N N . LYS B 2 533 ? 41.531 31.850 -1.697 1.00 41.78 533 LYS B N 1
ATOM 7143 C CA . LYS B 2 533 ? 42.975 32.039 -1.562 1.00 41.98 533 LYS B CA 1
ATOM 7144 C C . LYS 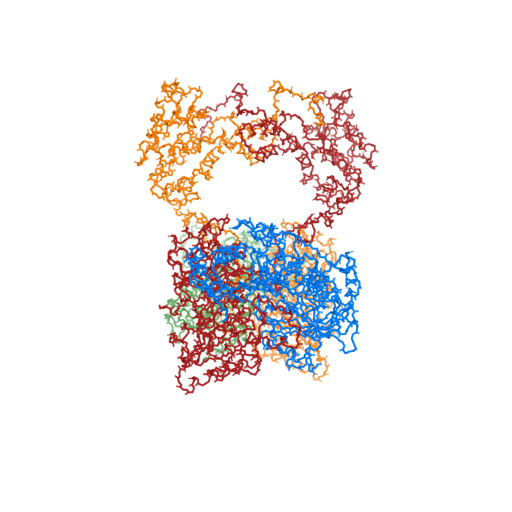B 2 533 ? 43.610 31.160 -2.637 1.00 49.23 533 LYS B C 1
ATOM 7145 O O . LYS B 2 533 ? 43.302 29.959 -2.715 1.00 49.23 533 LYS B O 1
ATOM 7151 N N . GLY B 2 534 ? 44.503 31.757 -3.419 1.00 45.87 534 GLY B N 1
ATOM 7152 C CA . GLY B 2 534 ? 45.196 31.114 -4.531 1.00 45.45 534 GLY B CA 1
ATOM 7153 C C . GLY B 2 534 ? 46.024 29.893 -4.214 1.00 47.39 534 GLY B C 1
ATOM 7154 O O . GLY B 2 534 ? 46.226 29.066 -5.098 1.00 48.52 534 GLY B O 1
ATOM 7155 N N . ASN B 2 535 ? 46.486 29.762 -2.961 1.00 42.21 535 ASN B N 1
ATOM 7156 C CA . ASN B 2 535 ? 47.276 28.634 -2.454 1.00 40.99 535 ASN B CA 1
ATOM 7157 C C . ASN B 2 535 ? 46.381 27.478 -2.002 1.00 44.87 535 ASN B C 1
ATOM 7158 O O . ASN B 2 535 ? 46.891 26.510 -1.413 1.00 45.13 535 ASN B O 1
ATOM 7163 N N . LEU B 2 536 ? 45.045 27.579 -2.221 1.00 40.24 536 LEU B N 1
ATOM 7164 C CA . LEU B 2 536 ? 44.140 26.486 -1.809 1.00 38.97 536 LEU B CA 1
ATOM 7165 C C . LEU B 2 536 ? 43.968 25.521 -2.978 1.00 42.26 536 LEU B C 1
ATOM 7166 O O . LEU B 2 536 ? 42.852 25.256 -3.450 1.00 42.46 536 LEU B O 1
ATOM 7171 N N . ILE B 2 537 ? 45.111 25.044 -3.474 1.00 37.30 537 ILE B N 1
ATOM 7172 C CA . ILE B 2 537 ? 45.171 24.165 -4.637 1.00 36.88 537 ILE B CA 1
ATOM 7173 C C . ILE B 2 537 ? 45.027 22.749 -4.164 1.00 37.04 537 ILE B C 1
ATOM 7174 O O . ILE B 2 537 ? 45.160 22.468 -2.974 1.00 34.91 537 ILE B O 1
ATOM 7179 N N . LEU B 2 538 ? 44.766 21.854 -5.098 1.00 34.12 538 LEU B N 1
ATOM 7180 C CA . LEU B 2 538 ? 44.699 20.432 -4.830 1.00 34.73 538 LEU B CA 1
ATOM 7181 C C . LEU B 2 538 ? 46.170 20.033 -4.660 1.00 42.73 538 LEU B C 1
ATOM 7182 O O . LEU B 2 538 ? 46.972 20.241 -5.572 1.00 44.46 538 LEU B O 1
ATOM 7187 N N . ASN B 2 539 ? 46.548 19.639 -3.440 1.00 39.75 539 ASN B N 1
ATOM 7188 C CA . ASN B 2 539 ? 47.916 19.263 -3.130 1.00 40.15 539 ASN B CA 1
ATOM 7189 C C . ASN B 2 539 ? 48.208 17.781 -3.557 1.00 46.86 539 ASN B C 1
ATOM 7190 O O . ASN B 2 539 ? 47.312 17.103 -4.073 1.00 46.19 539 ASN B O 1
ATOM 7195 N N . VAL B 2 540 ? 49.461 17.312 -3.360 1.00 44.34 540 VAL B N 1
ATOM 7196 C CA . VAL B 2 540 ? 49.937 15.969 -3.747 1.00 44.66 540 VAL B CA 1
ATOM 7197 C C . VAL B 2 540 ? 49.132 14.872 -3.064 1.00 45.67 540 VAL B C 1
ATOM 7198 O O . VAL B 2 540 ? 48.745 13.920 -3.744 1.00 44.71 540 VAL B O 1
ATOM 7202 N N . ASP B 2 541 ? 48.896 14.997 -1.736 1.00 40.06 541 ASP B N 1
ATOM 7203 C CA . ASP B 2 541 ? 48.141 14.025 -0.964 1.00 39.49 541 ASP B CA 1
ATOM 7204 C C . ASP B 2 541 ? 46.703 13.887 -1.443 1.00 40.15 541 ASP B C 1
ATOM 7205 O O . ASP B 2 541 ? 46.222 12.767 -1.564 1.00 39.44 541 ASP B O 1
ATOM 7210 N N . GLY B 2 542 ? 46.069 15.007 -1.768 1.00 34.92 542 GLY B N 1
ATOM 7211 C CA . GLY B 2 542 ? 44.716 15.029 -2.310 1.00 34.79 542 GLY B CA 1
ATOM 7212 C C . GLY B 2 542 ? 44.642 14.337 -3.640 1.00 40.06 542 GLY B C 1
ATOM 7213 O O . GLY B 2 542 ? 43.776 13.485 -3.860 1.00 40.09 542 GLY B O 1
ATOM 7214 N N A CYS B 2 543 ? 45.590 14.680 -4.506 0.70 38.87 543 CYS B N 1
ATOM 7215 N N B CYS B 2 543 ? 45.584 14.678 -4.538 0.30 36.98 543 CYS B N 1
ATOM 7216 C CA A CYS B 2 543 ? 45.745 14.151 -5.842 0.70 40.58 543 CYS B CA 1
ATOM 7217 C CA B CYS B 2 543 ? 45.685 14.105 -5.876 0.30 37.41 543 CYS B CA 1
ATOM 7218 C C A CYS B 2 543 ? 45.863 12.610 -5.845 0.70 41.59 543 CYS B C 1
ATOM 7219 C C B CYS B 2 543 ? 45.865 12.583 -5.867 0.30 39.91 543 CYS B C 1
ATOM 7220 O O A CYS B 2 543 ? 45.200 11.966 -6.644 0.70 42.12 543 CYS B O 1
ATOM 7221 O O B CYS B 2 543 ? 45.241 11.916 -6.680 0.30 40.02 543 CYS B O 1
ATOM 7226 N N . ILE B 2 544 ? 46.663 12.031 -4.928 1.00 34.91 544 ILE B N 1
ATOM 7227 C CA . ILE B 2 544 ? 46.877 10.583 -4.835 1.00 32.77 544 ILE B CA 1
ATOM 7228 C C . ILE B 2 544 ? 45.599 9.870 -4.386 1.00 37.37 544 ILE B C 1
ATOM 7229 O O . ILE B 2 544 ? 45.200 8.923 -5.053 1.00 36.70 544 ILE B O 1
ATOM 7234 N N . GLY B 2 545 ? 44.988 10.325 -3.283 1.00 31.81 545 GLY B N 1
ATOM 7235 C CA . GLY B 2 545 ? 43.761 9.736 -2.765 1.00 31.77 545 GLY B CA 1
ATOM 7236 C C . GLY B 2 545 ? 42.619 9.730 -3.774 1.00 34.82 545 GLY B C 1
ATOM 7237 O O . GLY B 2 545 ? 41.992 8.697 -4.003 1.00 33.91 545 GLY B O 1
ATOM 7238 N N . ILE B 2 546 ? 42.383 10.872 -4.425 1.00 30.50 546 ILE B N 1
ATOM 7239 C CA . ILE B 2 546 ? 41.320 11.032 -5.396 1.00 31.35 546 ILE B CA 1
ATOM 7240 C C . ILE B 2 546 ? 41.592 10.196 -6.649 1.00 34.77 546 ILE B C 1
ATOM 7241 O O . ILE B 2 546 ? 40.689 9.493 -7.116 1.00 33.79 546 ILE B O 1
ATOM 7246 N N . LEU B 2 547 ? 42.825 10.267 -7.202 1.00 30.44 547 LEU B N 1
ATOM 7247 C CA . LEU B 2 547 ? 43.122 9.506 -8.422 1.00 30.05 547 LEU B CA 1
ATOM 7248 C C . LEU B 2 547 ? 43.138 8.017 -8.179 1.00 34.03 547 LEU B C 1
ATOM 7249 O O . LEU B 2 547 ? 42.855 7.248 -9.086 1.00 32.22 547 LEU B O 1
ATOM 7254 N N . PHE B 2 548 ? 43.435 7.613 -6.931 1.00 34.12 548 PHE B N 1
ATOM 7255 C CA . PHE B 2 548 ? 43.421 6.194 -6.603 1.00 34.55 548 PHE B CA 1
ATOM 7256 C C . PHE B 2 548 ? 41.990 5.621 -6.632 1.00 37.46 548 PHE B C 1
ATOM 7257 O O . PHE B 2 548 ? 41.790 4.528 -7.175 1.00 36.72 548 PHE B O 1
ATOM 7265 N N . ILE B 2 549 ? 40.992 6.406 -6.172 1.00 33.10 549 ILE B N 1
ATOM 7266 C CA . ILE B 2 549 ? 39.564 6.047 -6.297 1.00 34.14 549 ILE B CA 1
ATOM 7267 C C . ILE B 2 549 ? 39.216 5.949 -7.795 1.00 37.48 549 ILE B C 1
ATOM 7268 O O . ILE B 2 549 ? 38.541 5.006 -8.208 1.00 39.34 549 ILE B O 1
ATOM 7273 N N . ASP B 2 550 ? 39.665 6.923 -8.603 1.00 31.78 550 ASP B N 1
ATOM 7274 C CA . ASP B 2 550 ? 39.416 6.884 -10.061 1.00 31.24 550 ASP B CA 1
ATOM 7275 C C . ASP B 2 550 ? 40.048 5.674 -10.753 1.00 38.71 550 ASP B C 1
ATOM 7276 O O . ASP B 2 550 ? 39.437 5.104 -11.644 1.00 41.21 550 ASP B O 1
ATOM 7281 N N . LEU B 2 551 ? 41.256 5.275 -10.340 1.00 36.85 551 LEU B N 1
ATOM 7282 C CA . LEU B 2 551 ? 41.964 4.107 -10.873 1.00 36.19 551 LEU B CA 1
ATOM 7283 C C . LEU B 2 551 ? 41.085 2.850 -10.606 1.00 39.34 551 LEU B C 1
ATOM 7284 O O . LEU B 2 551 ? 40.858 2.027 -11.506 1.00 37.93 551 LEU B O 1
ATOM 7289 N N . MET B 2 552 ? 40.619 2.713 -9.347 1.00 34.36 552 MET B N 1
ATOM 7290 C CA . MET B 2 552 ? 39.787 1.593 -8.936 1.00 33.50 552 MET B CA 1
ATOM 7291 C C . MET B 2 552 ? 38.458 1.551 -9.682 1.00 37.27 552 MET B C 1
ATOM 7292 O O . MET B 2 552 ? 38.065 0.479 -10.119 1.00 36.69 552 MET B O 1
ATOM 7297 N N . SER B 2 553 ? 37.809 2.713 -9.883 1.00 33.13 553 SER B N 1
ATOM 7298 C CA . SER B 2 553 ? 36.590 2.820 -10.682 1.00 33.93 553 SER B CA 1
ATOM 7299 C C . SER B 2 553 ? 36.886 2.496 -12.158 1.00 42.42 553 SER B C 1
ATOM 7300 O O . SER B 2 553 ? 36.027 1.947 -12.833 1.00 43.73 553 SER B O 1
ATOM 7303 N N . SER B 2 554 ? 38.085 2.847 -12.666 1.00 41.94 554 SER B N 1
ATOM 7304 C CA . SER B 2 554 ? 38.486 2.542 -14.061 1.00 41.30 554 SER B CA 1
ATOM 7305 C C . SER B 2 554 ? 38.720 1.033 -14.235 1.00 48.09 554 SER B C 1
ATOM 7306 O O . SER B 2 554 ? 38.350 0.515 -15.272 1.00 46.38 554 SER B O 1
ATOM 7309 N N . CYS B 2 555 ? 39.291 0.327 -13.217 1.00 48.76 555 CYS B N 1
ATOM 7310 C CA . CYS B 2 555 ? 39.520 -1.137 -13.278 1.00 51.03 555 CYS B CA 1
ATOM 7311 C C . CYS B 2 555 ? 38.178 -1.904 -13.509 1.00 55.85 555 CYS B C 1
ATOM 7312 O O . CYS B 2 555 ? 38.146 -2.853 -14.280 1.00 56.22 555 CYS B O 1
ATOM 7315 N N . GLY B 2 556 ? 37.088 -1.420 -12.908 1.00 52.68 556 GLY B N 1
ATOM 7316 C CA . GLY B 2 556 ? 35.759 -2.004 -13.027 1.00 52.70 556 GLY B CA 1
ATOM 7317 C C . GLY B 2 556 ? 35.496 -3.198 -12.124 1.00 56.14 556 GLY B C 1
ATOM 7318 O O . GLY B 2 556 ? 34.333 -3.521 -11.879 1.00 55.93 556 GLY B O 1
ATOM 7319 N N . ALA B 2 557 ? 36.558 -3.857 -11.607 1.00 52.45 557 ALA B N 1
ATOM 7320 C CA . ALA B 2 557 ? 36.425 -5.069 -10.773 1.00 52.95 557 ALA B CA 1
ATOM 7321 C C . ALA B 2 557 ? 36.164 -4.800 -9.272 1.00 57.24 557 ALA B C 1
ATOM 7322 O O . ALA B 2 557 ? 35.982 -5.752 -8.494 1.00 57.57 557 ALA B O 1
ATOM 7324 N N . PHE B 2 558 ? 36.093 -3.520 -8.886 1.00 51.51 558 PHE B N 1
ATOM 7325 C CA . PHE B 2 558 ? 35.808 -3.134 -7.516 1.00 51.43 558 PHE B CA 1
ATOM 7326 C C . PHE B 2 558 ? 34.414 -2.502 -7.393 1.00 54.95 558 PHE B C 1
ATOM 7327 O O . PHE B 2 558 ? 34.110 -1.555 -8.115 1.00 54.37 558 PHE B O 1
ATOM 7335 N N . SER B 2 559 ? 33.592 -2.984 -6.451 1.00 51.94 559 SER B N 1
ATOM 7336 C CA . SER B 2 559 ? 32.270 -2.407 -6.160 1.00 52.81 559 SER B CA 1
ATOM 7337 C C . SER B 2 559 ? 32.461 -1.151 -5.298 1.00 57.45 559 SER B C 1
ATOM 7338 O O . SER B 2 559 ? 33.576 -0.898 -4.841 1.00 57.30 559 SER B O 1
ATOM 7341 N N . LYS B 2 560 ? 31.383 -0.398 -5.022 1.00 55.63 560 LYS B N 1
ATOM 7342 C CA . LYS B 2 560 ? 31.443 0.802 -4.149 1.00 55.35 560 LYS B CA 1
ATOM 7343 C C . LYS B 2 560 ? 31.998 0.439 -2.762 1.00 56.06 560 LYS B C 1
ATOM 7344 O O . LYS B 2 560 ? 32.857 1.146 -2.259 1.00 55.63 560 LYS B O 1
ATOM 7350 N N . GLU B 2 561 ? 31.527 -0.695 -2.188 1.00 52.63 561 GLU B N 1
ATOM 7351 C CA . GLU B 2 561 ? 31.890 -1.274 -0.888 1.00 51.49 561 GLU B CA 1
ATOM 7352 C C . GLU B 2 561 ? 33.383 -1.633 -0.842 1.00 52.40 561 GLU B C 1
ATOM 7353 O O . GLU B 2 561 ? 34.075 -1.254 0.121 1.00 53.90 561 GLU B O 1
ATOM 7359 N N . GLU B 2 562 ? 33.864 -2.375 -1.876 1.00 43.35 562 GLU B N 1
ATOM 7360 C CA . GLU B 2 562 ? 35.258 -2.771 -2.030 1.00 41.50 562 GLU B CA 1
ATOM 7361 C C . GLU B 2 562 ? 36.169 -1.540 -1.983 1.00 42.74 562 GLU B C 1
ATOM 7362 O O . GLU B 2 562 ? 37.190 -1.555 -1.293 1.00 44.19 562 GLU B O 1
ATOM 7368 N N . ILE B 2 563 ? 35.777 -0.478 -2.692 1.00 35.66 563 ILE B N 1
ATOM 7369 C CA . ILE B 2 563 ? 36.502 0.788 -2.732 1.00 34.40 563 ILE B CA 1
ATOM 7370 C C . ILE B 2 563 ? 36.504 1.425 -1.328 1.00 40.36 563 ILE B C 1
ATOM 7371 O O . ILE B 2 563 ? 37.568 1.821 -0.833 1.00 39.20 563 ILE B O 1
ATOM 7376 N N . ASP B 2 564 ? 35.339 1.415 -0.646 1.00 38.74 564 ASP B N 1
ATOM 7377 C CA . ASP B 2 564 ? 35.248 1.975 0.715 1.00 38.99 564 ASP B CA 1
ATOM 7378 C C . ASP B 2 564 ? 36.167 1.222 1.685 1.00 40.46 564 ASP B C 1
ATOM 7379 O O . ASP B 2 564 ? 36.844 1.847 2.515 1.00 38.15 564 ASP B O 1
ATOM 7384 N N . GLU B 2 565 ? 36.244 -0.112 1.512 1.00 35.50 565 GLU B N 1
ATOM 7385 C CA . GLU B 2 565 ? 37.117 -0.992 2.305 1.00 34.66 565 GLU B CA 1
ATOM 7386 C C . GLU B 2 565 ? 38.587 -0.607 2.067 1.00 36.91 565 GLU B C 1
ATOM 7387 O O . GLU B 2 565 ? 39.335 -0.479 3.017 1.00 36.94 565 GLU B O 1
ATOM 7393 N N . VAL B 2 566 ? 38.987 -0.395 0.800 1.00 34.82 566 VAL B N 1
ATOM 7394 C CA . VAL B 2 566 ? 40.342 0.011 0.457 1.00 32.65 566 VAL B CA 1
ATOM 7395 C C . VAL B 2 566 ? 40.732 1.298 1.218 1.00 39.36 566 VAL B C 1
ATOM 7396 O O . VAL B 2 566 ? 41.819 1.366 1.780 1.00 39.87 566 VAL B O 1
ATOM 7400 N N . VAL B 2 567 ? 39.838 2.284 1.264 1.00 37.56 567 VAL B N 1
ATOM 7401 C CA . VAL B 2 567 ? 40.081 3.562 1.962 1.00 37.20 567 VAL B CA 1
ATOM 7402 C C . VAL B 2 567 ? 40.169 3.323 3.481 1.00 42.55 567 VAL B C 1
ATOM 7403 O O . VAL B 2 567 ? 41.112 3.801 4.122 1.00 43.58 567 VAL B O 1
ATOM 7407 N N A ARG B 2 568 ? 39.186 2.584 4.032 0.54 38.51 568 ARG B N 1
ATOM 7408 N N B ARG B 2 568 ? 39.186 2.599 4.054 0.46 37.65 568 ARG B N 1
ATOM 7409 C CA A ARG B 2 568 ? 39.062 2.212 5.440 0.54 38.83 568 ARG B CA 1
ATOM 7410 C CA B ARG B 2 568 ? 39.144 2.289 5.484 0.46 37.42 568 ARG B CA 1
ATOM 7411 C C A ARG B 2 568 ? 40.291 1.439 5.982 0.54 42.29 568 ARG B C 1
ATOM 7412 C C B ARG B 2 568 ? 40.371 1.485 5.975 0.46 41.46 568 ARG B C 1
ATOM 7413 O O A ARG B 2 568 ? 40.745 1.741 7.087 0.54 42.17 568 ARG B O 1
ATOM 7414 O O B ARG B 2 568 ? 40.911 1.818 7.032 0.46 41.25 568 ARG B O 1
ATOM 7429 N N . LEU B 2 569 ? 40.807 0.446 5.219 1.00 37.09 569 LEU B N 1
ATOM 7430 C CA . LEU B 2 569 ? 41.927 -0.400 5.665 1.00 36.01 569 LEU B CA 1
ATOM 7431 C C . LEU B 2 569 ? 43.318 0.255 5.575 1.00 43.57 569 LEU B C 1
ATOM 7432 O O . LEU B 2 569 ? 44.273 -0.267 6.155 1.00 43.77 569 LEU B O 1
ATOM 7437 N N . GLY B 2 570 ? 43.412 1.399 4.911 1.00 40.13 570 GLY B N 1
ATOM 7438 C CA . GLY B 2 570 ? 44.654 2.160 4.860 1.00 38.74 570 GLY B CA 1
ATOM 7439 C C . GLY B 2 570 ? 45.677 1.675 3.867 1.00 39.86 570 GLY B C 1
ATOM 7440 O O . GLY B 2 570 ? 46.875 1.862 4.086 1.00 40.06 570 GLY B O 1
ATOM 7441 N N . TYR B 2 571 ? 45.212 1.108 2.731 1.00 33.32 571 TYR B N 1
ATOM 7442 C CA . TYR B 2 571 ? 46.056 0.672 1.618 1.00 31.24 571 TYR B CA 1
ATOM 7443 C C . TYR B 2 571 ? 46.925 1.838 1.169 1.00 33.79 571 TYR B C 1
ATOM 7444 O O . TYR B 2 571 ? 48.105 1.666 0.890 1.00 35.19 571 TYR B O 1
ATOM 7453 N N . LEU B 2 572 ? 46.346 3.022 1.170 1.00 30.91 572 LEU B N 1
ATOM 7454 C CA . LEU B 2 572 ? 46.960 4.291 0.760 1.00 32.98 572 LEU B CA 1
ATOM 7455 C C . LEU B 2 572 ? 48.051 4.743 1.705 1.00 36.59 572 LEU B C 1
ATOM 7456 O O . LEU B 2 572 ? 49.040 5.294 1.236 1.00 37.55 572 LEU B O 1
ATOM 7461 N N . ASN B 2 573 ? 47.934 4.440 3.024 1.00 32.29 573 ASN B N 1
ATOM 7462 C CA . ASN B 2 573 ? 49.011 4.708 3.965 1.00 31.80 573 ASN B CA 1
ATOM 7463 C C . ASN B 2 573 ? 50.182 3.783 3.672 1.00 33.10 573 ASN B C 1
ATOM 7464 O O . ASN B 2 573 ? 51.325 4.208 3.797 1.00 33.00 573 ASN B O 1
ATOM 7469 N N . GLY B 2 574 ? 49.890 2.551 3.257 1.00 26.22 574 GLY B N 1
ATOM 7470 C CA . GLY B 2 574 ? 50.902 1.585 2.865 1.00 24.10 574 GLY B CA 1
ATOM 7471 C C . GLY B 2 574 ? 51.690 2.031 1.650 1.00 30.27 574 GLY B C 1
ATOM 7472 O O . GLY B 2 574 ? 52.905 1.861 1.612 1.00 30.75 574 GLY B O 1
ATOM 7473 N N . LEU B 2 575 ? 51.000 2.585 0.628 1.00 27.77 575 LEU B N 1
ATOM 7474 C CA . LEU B 2 575 ? 51.637 3.071 -0.595 1.00 27.62 575 LEU B CA 1
ATOM 7475 C C . LEU B 2 575 ? 52.584 4.227 -0.256 1.00 29.91 575 LEU B C 1
ATOM 7476 O O . LEU B 2 575 ? 53.737 4.211 -0.675 1.00 28.39 575 LEU B O 1
ATOM 7481 N N . PHE B 2 576 ? 52.121 5.159 0.596 1.00 25.56 576 PHE B N 1
ATOM 7482 C CA . PHE B 2 576 ? 52.965 6.252 1.063 1.00 25.38 576 PHE B CA 1
ATOM 7483 C C . PHE B 2 576 ? 54.184 5.724 1.842 1.00 26.84 576 PHE B C 1
ATOM 7484 O O . PHE B 2 576 ? 55.296 6.201 1.638 1.00 26.56 576 PHE B O 1
ATOM 7492 N N . ALA B 2 577 ? 53.972 4.750 2.695 1.00 24.47 577 ALA B N 1
ATOM 7493 C CA . ALA B 2 577 ? 55.028 4.132 3.514 1.00 25.32 577 ALA B CA 1
ATOM 7494 C C . ALA B 2 577 ? 56.090 3.432 2.698 1.00 27.86 577 ALA B C 1
ATOM 7495 O O . ALA B 2 577 ? 57.283 3.591 2.942 1.00 27.20 577 ALA B O 1
ATOM 7497 N N . LEU B 2 578 ? 55.658 2.714 1.690 1.00 24.50 578 LEU B N 1
ATOM 7498 C CA . LEU B 2 578 ? 56.540 2.009 0.781 1.00 24.99 578 LEU B CA 1
ATOM 7499 C C . LEU B 2 578 ? 57.388 3.022 -0.023 1.00 29.33 578 LEU B C 1
ATOM 7500 O O . LEU B 2 578 ? 58.619 2.892 -0.102 1.00 27.53 578 LEU B O 1
ATOM 7505 N N . GLY B 2 579 ? 56.742 4.016 -0.619 1.00 25.00 579 GLY B N 1
ATOM 7506 C CA . GLY B 2 579 ? 57.480 5.022 -1.365 1.00 24.08 579 GLY B CA 1
ATOM 7507 C C . GLY B 2 579 ? 58.391 5.872 -0.502 1.00 26.40 579 GLY B C 1
ATOM 7508 O O . GLY B 2 579 ? 59.570 6.020 -0.814 1.00 26.47 579 GLY B O 1
ATOM 7509 N N . ARG B 2 580 ? 57.883 6.404 0.618 1.00 23.31 580 ARG B N 1
ATOM 7510 C CA . ARG B 2 580 ? 58.702 7.273 1.482 1.00 23.33 580 ARG B CA 1
ATOM 7511 C C . ARG B 2 580 ? 59.857 6.487 2.175 1.00 27.22 580 ARG B C 1
ATOM 7512 O O . ARG B 2 580 ? 60.842 7.100 2.553 1.00 25.96 580 ARG B O 1
ATOM 7520 N N . SER B 2 581 ? 59.831 5.134 2.153 1.00 23.00 581 SER B N 1
ATOM 7521 C CA . SER B 2 581 ? 60.911 4.288 2.688 1.00 20.41 581 SER B CA 1
ATOM 7522 C C . SER B 2 581 ? 62.177 4.514 1.932 1.00 23.09 581 SER B C 1
ATOM 7523 O O . SER B 2 581 ? 63.250 4.415 2.494 1.00 23.00 581 SER B O 1
ATOM 7526 N N . ILE B 2 582 ? 62.048 4.736 0.645 1.00 18.72 582 ILE B N 1
ATOM 7527 C CA . ILE B 2 582 ? 63.155 5.015 -0.223 1.00 19.65 582 ILE B CA 1
ATOM 7528 C C . ILE B 2 582 ? 63.928 6.215 0.280 1.00 24.74 582 ILE B C 1
ATOM 7529 O O . ILE B 2 582 ? 65.138 6.124 0.334 1.00 25.41 582 ILE B O 1
ATOM 7534 N N . GLY B 2 583 ? 63.262 7.355 0.477 1.00 21.88 583 GLY B N 1
ATOM 7535 C CA . GLY B 2 583 ? 63.964 8.566 0.930 1.00 21.24 583 GLY B CA 1
ATOM 7536 C C . GLY B 2 583 ? 64.419 8.432 2.377 1.00 22.52 583 GLY B C 1
ATOM 7537 O O . GLY B 2 583 ? 65.479 8.941 2.756 1.00 21.68 583 GLY B O 1
ATOM 7538 N N . LEU B 2 584 ? 63.678 7.672 3.172 1.00 20.33 584 LEU B N 1
ATOM 7539 C CA . LEU B 2 584 ? 64.067 7.428 4.611 1.00 23.40 584 LEU B CA 1
ATOM 7540 C C . LEU B 2 584 ? 65.394 6.661 4.675 1.00 28.24 584 LEU B C 1
ATOM 7541 O O . LEU B 2 584 ? 66.322 7.137 5.292 1.00 27.36 584 LEU B O 1
ATOM 7546 N N . ILE B 2 585 ? 65.508 5.566 3.932 1.00 25.04 585 ILE B N 1
ATOM 7547 C CA . ILE B 2 585 ? 66.744 4.763 3.781 1.00 23.77 585 ILE B CA 1
ATOM 7548 C C . ILE B 2 585 ? 67.857 5.691 3.218 1.00 27.18 585 ILE B C 1
ATOM 7549 O O . ILE B 2 585 ? 68.966 5.709 3.732 1.00 28.30 585 ILE B O 1
ATOM 7554 N N . GLY B 2 586 ? 67.539 6.460 2.198 1.00 22.95 586 GLY B N 1
ATOM 7555 C CA . GLY B 2 586 ? 68.468 7.445 1.640 1.00 21.66 586 GLY B CA 1
ATOM 7556 C C . GLY B 2 586 ? 69.051 8.373 2.706 1.00 22.14 586 GLY B C 1
ATOM 7557 O O . GLY B 2 586 ? 70.272 8.527 2.829 1.00 21.06 586 GLY B O 1
ATOM 7558 N N . HIS B 2 587 ? 68.205 9.008 3.481 1.00 20.66 587 HIS B N 1
ATOM 7559 C CA . HIS B 2 587 ? 68.672 9.945 4.543 1.00 21.83 587 HIS B CA 1
ATOM 7560 C C . HIS B 2 587 ? 69.488 9.236 5.671 1.00 25.44 587 HIS B C 1
ATOM 7561 O O . HIS B 2 587 ? 70.515 9.736 6.137 1.00 24.86 587 HIS B O 1
ATOM 7568 N N . ILE B 2 588 ? 69.072 8.050 6.054 1.00 19.48 588 ILE B N 1
ATOM 7569 C CA . ILE B 2 588 ? 69.826 7.277 7.069 1.00 20.93 588 ILE B CA 1
ATOM 7570 C C . ILE B 2 588 ? 71.263 7.018 6.583 1.00 25.70 588 ILE B C 1
ATOM 7571 O O . ILE B 2 588 ? 72.191 7.194 7.354 1.00 24.92 588 ILE B O 1
ATOM 7576 N N . LEU B 2 589 ? 71.418 6.549 5.314 1.00 22.72 589 LEU B N 1
ATOM 7577 C CA . LEU B 2 589 ? 72.697 6.217 4.677 1.00 23.46 589 LEU B CA 1
ATOM 7578 C C . LEU B 2 589 ? 73.559 7.458 4.483 1.00 23.48 589 LEU B C 1
ATOM 7579 O O . LEU B 2 589 ? 74.775 7.388 4.643 1.00 21.23 589 LEU B O 1
ATOM 7584 N N . ASP B 2 590 ? 72.915 8.586 4.145 1.00 20.92 590 ASP B N 1
ATOM 7585 C CA . ASP B 2 590 ? 73.546 9.882 3.951 1.00 21.57 590 ASP B CA 1
ATOM 7586 C C . ASP B 2 590 ? 74.231 10.318 5.245 1.00 28.19 590 ASP B C 1
ATOM 7587 O O . ASP B 2 590 ? 75.388 10.711 5.199 1.00 29.26 590 ASP B O 1
ATOM 7592 N N . GLN B 2 591 ? 73.543 10.206 6.406 1.00 24.95 591 GLN B N 1
ATOM 7593 C CA . GLN B 2 591 ? 74.121 10.563 7.709 1.00 23.38 591 GLN B CA 1
ATOM 7594 C C . GLN B 2 591 ? 75.275 9.604 8.061 1.00 27.33 591 GLN B C 1
ATOM 7595 O O . GLN B 2 591 ? 76.281 10.026 8.608 1.00 27.10 591 GLN B O 1
ATOM 7601 N N . LYS B 2 592 ? 75.164 8.322 7.681 1.00 21.87 592 LYS B N 1
ATOM 7602 C CA . LYS B 2 592 ? 76.219 7.363 7.891 1.00 21.81 592 LYS B CA 1
ATOM 7603 C C . LYS B 2 592 ? 77.461 7.735 7.055 1.00 30.41 592 LYS B C 1
ATOM 7604 O O . LYS B 2 592 ? 78.535 7.835 7.645 1.00 33.06 592 LYS B O 1
ATOM 7610 N N . ARG B 2 593 ? 77.299 8.093 5.751 1.00 28.04 593 ARG B N 1
ATOM 7611 C CA . ARG B 2 593 ? 78.410 8.545 4.892 1.00 27.19 593 ARG B CA 1
ATOM 7612 C C . ARG B 2 593 ? 79.091 9.801 5.436 1.00 30.80 593 ARG B C 1
ATOM 7613 O O . ARG B 2 593 ? 80.311 9.899 5.414 1.00 31.64 593 ARG B O 1
ATOM 7621 N N . LEU B 2 594 ? 78.307 10.770 5.896 1.00 28.12 594 LEU B N 1
ATOM 7622 C CA . LEU B 2 594 ? 78.795 12.021 6.457 1.00 30.02 594 LEU B CA 1
ATOM 7623 C C . LEU B 2 594 ? 79.483 11.869 7.838 1.00 34.17 594 LEU B C 1
ATOM 7624 O O . LEU B 2 594 ? 80.177 12.792 8.247 1.00 33.32 594 LEU B O 1
ATOM 7629 N N . GLY B 2 595 ? 79.277 10.743 8.537 1.00 31.67 595 GLY B N 1
ATOM 7630 C CA . GLY B 2 595 ? 79.837 10.513 9.872 1.00 30.28 595 GLY B CA 1
ATOM 7631 C C . GLY B 2 595 ? 79.212 11.461 10.884 1.00 34.02 595 GLY B C 1
ATOM 7632 O O . GLY B 2 595 ? 79.897 11.974 11.775 1.00 32.50 595 GLY B O 1
ATOM 7633 N N . SER B 2 596 ? 77.898 11.727 10.720 1.00 29.86 596 SER B N 1
ATOM 7634 C CA . SER B 2 596 ? 77.130 12.650 11.567 1.00 29.54 596 SER B CA 1
ATOM 7635 C C . SER B 2 596 ? 77.148 12.265 13.015 1.00 32.20 596 SER B C 1
ATOM 7636 O O . SER B 2 596 ? 77.098 11.080 13.334 1.00 30.67 596 SER B O 1
ATOM 7639 N N . ARG B 2 597 ? 77.165 13.274 13.896 1.00 29.45 597 ARG B N 1
ATOM 7640 C CA . ARG B 2 597 ? 77.218 13.056 15.346 1.00 28.81 597 ARG B CA 1
ATOM 7641 C C . ARG B 2 597 ? 75.831 12.923 15.925 1.00 29.80 597 ARG B C 1
ATOM 7642 O O . ARG B 2 597 ? 74.880 13.312 15.264 1.00 28.96 597 ARG B O 1
ATOM 7650 N N . LEU B 2 598 ? 75.735 12.493 17.212 1.00 26.18 598 LEU B N 1
ATOM 7651 C CA . LEU B 2 598 ? 74.524 12.388 17.993 1.00 25.76 598 LEU B CA 1
ATOM 7652 C C . LEU B 2 598 ? 73.791 13.748 17.989 1.00 29.22 598 LEU B C 1
ATOM 7653 O O . LEU B 2 598 ? 74.394 14.803 18.213 1.00 28.39 598 LEU B O 1
ATOM 7658 N N . TYR B 2 599 ? 72.475 13.719 17.775 1.00 28.31 599 TYR B N 1
ATOM 7659 C CA . TYR B 2 599 ? 71.696 14.954 17.797 1.00 27.36 599 TYR B CA 1
ATOM 7660 C C . TYR B 2 599 ? 71.180 15.183 19.201 1.00 31.02 599 TYR B C 1
ATOM 7661 O O . TYR B 2 599 ? 70.758 14.232 19.858 1.00 31.07 599 TYR B O 1
ATOM 7670 N N . ARG B 2 600 ? 71.133 16.437 19.626 1.00 26.40 600 ARG B N 1
ATOM 7671 C CA . ARG B 2 600 ? 70.503 16.846 20.859 1.00 26.67 600 ARG B CA 1
ATOM 7672 C C . ARG B 2 600 ? 69.723 18.097 20.459 1.00 30.88 600 ARG B C 1
ATOM 7673 O O . ARG B 2 600 ? 70.294 18.972 19.823 1.00 29.88 600 ARG B O 1
ATOM 7681 N N . HIS B 2 601 ? 68.410 18.145 20.726 1.00 27.27 601 HIS B N 1
ATOM 7682 C CA . HIS B 2 601 ? 67.638 19.333 20.356 1.00 27.31 601 HIS B CA 1
ATOM 7683 C C . HIS B 2 601 ? 68.138 20.608 21.098 1.00 32.98 601 HIS B C 1
ATOM 7684 O O . HIS B 2 601 ? 68.422 20.536 22.300 1.00 35.45 601 HIS B O 1
ATOM 7691 N N . PRO B 2 602 ? 68.340 21.775 20.434 1.00 30.44 602 PRO B N 1
ATOM 7692 C CA . PRO B 2 602 ? 68.835 22.956 21.188 1.00 30.55 602 PRO B CA 1
ATOM 7693 C C . PRO B 2 602 ? 67.893 23.382 22.315 1.00 35.63 602 PRO B C 1
ATOM 7694 O O . PRO B 2 602 ? 66.675 23.446 22.131 1.00 30.43 602 PRO B O 1
ATOM 7698 N N . ALA B 2 603 ? 68.484 23.601 23.509 1.00 36.27 603 ALA B N 1
ATOM 7699 C CA . ALA B 2 603 ? 67.844 23.994 24.771 1.00 37.30 603 ALA B CA 1
ATOM 7700 C C . ALA B 2 603 ? 66.969 25.232 24.632 1.00 42.57 603 ALA B C 1
ATOM 7701 O O . ALA B 2 603 ? 65.942 25.307 25.295 1.00 41.69 603 ALA B O 1
ATOM 7703 N N . GLU B 2 604 ? 67.386 26.209 23.800 1.00 39.59 604 GLU B N 1
ATOM 7704 C CA . GLU B 2 604 ? 66.643 27.445 23.593 1.00 39.36 604 GLU B CA 1
ATOM 7705 C C . GLU B 2 604 ? 65.394 27.221 22.722 1.00 40.70 604 GLU B C 1
ATOM 7706 O O . GLU B 2 604 ? 64.595 28.135 22.582 1.00 43.88 604 GLU B O 1
ATOM 7712 N N . ASP B 2 605 ? 65.223 26.029 22.132 1.00 31.78 605 ASP B N 1
ATOM 7713 C CA . ASP B 2 605 ? 64.038 25.780 21.329 1.00 30.01 605 ASP B CA 1
ATOM 7714 C C . ASP B 2 605 ? 62.877 25.172 22.155 1.00 30.92 605 ASP B C 1
ATOM 7715 O O . ASP B 2 605 ? 61.814 24.827 21.613 1.00 28.69 605 ASP B O 1
ATOM 7720 N N . ILE B 2 606 ? 63.094 25.070 23.455 1.00 27.41 606 ILE B N 1
ATOM 7721 C CA . ILE B 2 606 ? 62.179 24.471 24.412 1.00 28.19 606 ILE B CA 1
ATOM 7722 C C . ILE B 2 606 ? 61.790 25.463 25.503 1.00 31.59 606 ILE B C 1
ATOM 7723 O O . ILE B 2 606 ? 62.669 26.033 26.149 1.00 31.26 606 ILE B O 1
ATOM 7728 N N . ALA B 2 607 ? 60.462 25.673 25.697 1.00 29.92 607 ALA B N 1
ATOM 7729 C CA . ALA B 2 607 ? 59.956 26.512 26.793 1.00 31.92 607 ALA B CA 1
ATOM 7730 C C . ALA B 2 607 ? 59.600 25.573 27.919 1.00 32.19 607 ALA B C 1
ATOM 7731 O O . ALA B 2 607 ? 58.692 24.758 27.753 1.00 31.61 607 ALA B O 1
ATOM 7733 N N . TYR B 2 608 ? 60.377 25.598 29.005 1.00 29.85 608 TYR B N 1
ATOM 7734 C CA . TYR B 2 608 ? 60.182 24.757 30.199 1.00 30.45 608 TYR B CA 1
ATOM 7735 C C . TYR B 2 608 ? 59.153 25.399 31.076 1.00 37.85 608 TYR B C 1
ATOM 7736 O O . TYR B 2 608 ? 59.353 26.515 31.545 1.00 38.41 608 TYR B O 1
ATOM 7745 N N . MET B 2 609 ? 58.011 24.763 31.226 1.00 34.05 609 MET B N 1
ATOM 7746 C CA . MET B 2 609 ? 56.964 25.368 32.030 1.00 33.12 609 MET B CA 1
ATOM 7747 C C . MET B 2 609 ? 56.495 24.392 33.075 1.00 37.86 609 MET B C 1
ATOM 7748 O O . MET B 2 609 ? 55.439 23.760 32.933 1.00 35.41 609 MET B O 1
ATOM 7753 N N . MET B 2 610 ? 57.308 24.271 34.138 1.00 35.38 610 MET B N 1
ATOM 7754 C CA . MET B 2 610 ? 57.074 23.354 35.256 1.00 33.84 610 MET B CA 1
ATOM 7755 C C . MET B 2 610 ? 55.868 23.754 36.062 1.00 36.23 610 MET B C 1
ATOM 7756 O O . MET B 2 610 ? 55.723 24.918 36.351 1.00 38.48 610 MET B O 1
ATOM 7761 N N . PRO B 2 611 ? 55.021 22.820 36.510 1.00 31.69 611 PRO B N 1
ATOM 7762 C CA . PRO B 2 611 ? 53.913 23.209 37.400 1.00 32.49 611 PRO B CA 1
ATOM 7763 C C . PRO B 2 611 ? 54.475 23.560 38.780 1.00 40.91 611 PRO B C 1
ATOM 7764 O O . PRO B 2 611 ? 55.590 23.143 39.130 1.00 41.33 611 PRO B O 1
ATOM 7768 N N . SER B 2 612 ? 53.719 24.334 39.562 1.00 39.93 612 SER B N 1
ATOM 7769 C CA . SER B 2 612 ? 54.124 24.737 40.912 1.00 40.46 612 SER B CA 1
ATOM 7770 C C . SER B 2 612 ? 53.902 23.618 41.904 1.00 45.77 612 SER B C 1
ATOM 7771 O O . SER B 2 612 ? 53.194 22.663 41.599 1.00 43.05 612 SER B O 1
ATOM 7774 N N . GLU B 2 613 ? 54.449 23.772 43.127 1.00 47.39 613 GLU B N 1
ATOM 7775 C CA . GLU B 2 613 ? 54.288 22.839 44.243 1.00 49.11 613 GLU B CA 1
ATOM 7776 C C . GLU B 2 613 ? 52.795 22.621 44.564 1.00 51.60 613 GLU B C 1
ATOM 7777 O O . GLU B 2 613 ? 52.377 21.489 44.827 1.00 49.81 613 GLU B O 1
ATOM 7783 N N . GLU B 2 614 ? 52.002 23.700 44.504 1.00 48.77 614 GLU B N 1
ATOM 7784 C CA . GLU B 2 614 ? 50.556 23.709 44.759 1.00 49.38 614 GLU B CA 1
ATOM 7785 C C . GLU B 2 614 ? 49.808 22.945 43.679 1.00 50.96 614 GLU B C 1
ATOM 7786 O O . GLU B 2 614 ? 48.888 22.189 44.000 1.00 51.70 614 GLU B O 1
ATOM 7792 N N . GLU B 2 615 ? 50.200 23.141 42.393 1.00 45.73 615 GLU B N 1
ATOM 7793 C CA . GLU B 2 615 ? 49.596 22.477 41.240 1.00 44.11 615 GLU B CA 1
ATOM 7794 C C . GLU B 2 615 ? 49.771 20.961 41.263 1.00 43.55 615 GLU B C 1
ATOM 7795 O O . GLU B 2 615 ? 48.945 20.252 40.686 1.00 42.87 615 GLU B O 1
ATOM 7801 N N . ILE B 2 616 ? 50.867 20.456 41.869 1.00 37.62 616 ILE B N 1
ATOM 7802 C CA . ILE B 2 616 ? 51.110 18.998 41.874 1.00 35.72 616 ILE B CA 1
ATOM 7803 C C . ILE B 2 616 ? 50.454 18.298 43.073 1.00 41.49 616 ILE B C 1
ATOM 7804 O O . ILE B 2 616 ? 50.500 17.082 43.138 1.00 40.46 616 ILE B O 1
ATOM 7809 N N . GLN B 2 617 ? 49.785 19.040 43.972 1.00 41.42 617 GLN B N 1
ATOM 7810 C CA . GLN B 2 617 ? 49.155 18.412 45.116 1.00 43.64 617 GLN B CA 1
ATOM 7811 C C . GLN B 2 617 ? 47.841 17.689 44.796 1.00 55.61 617 GLN B C 1
ATOM 7812 O O . GLN B 2 617 ? 47.099 18.117 43.911 1.00 56.45 617 GLN B O 1
ATOM 7818 N N . CYS B 2 618 ? 47.589 16.572 45.517 1.00 56.72 618 CYS B N 1
ATOM 7819 C CA . CYS B 2 618 ? 46.361 15.769 45.489 1.00 58.77 618 CYS B CA 1
ATOM 7820 C C . CYS B 2 618 ? 45.502 16.224 46.661 1.00 63.42 618 CYS B C 1
ATOM 7821 O O . CYS B 2 618 ? 46.017 16.308 47.782 1.00 64.13 618 CYS B O 1
ATOM 7824 N N . LYS B 2 619 ? 44.230 16.571 46.403 1.00 59.38 619 LYS B N 1
ATOM 7825 C CA . LYS B 2 619 ? 43.226 16.995 47.396 1.00 96.53 619 LYS B CA 1
ATOM 7826 C C . LYS B 2 619 ? 41.843 16.774 46.808 1.00 132.93 619 LYS B C 1
ATOM 7827 O O . LYS B 2 619 ? 41.307 17.646 46.119 1.00 99.64 619 LYS B O 1
ATOM 7833 N N . ALA C 1 2 ? 85.705 -48.221 -4.668 1.00 44.47 2 ALA C N 1
ATOM 7834 C CA . ALA C 1 2 ? 86.037 -49.343 -5.578 1.00 45.23 2 ALA C CA 1
ATOM 7835 C C . ALA C 1 2 ? 87.362 -49.145 -6.275 1.00 47.06 2 ALA C C 1
ATOM 7836 O O . ALA C 1 2 ? 87.736 -48.021 -6.610 1.00 44.95 2 ALA C O 1
ATOM 7838 N N . GLN C 1 3 ? 88.061 -50.245 -6.514 1.00 45.86 3 GLN C N 1
ATOM 7839 C CA . GLN C 1 3 ? 89.343 -50.222 -7.203 1.00 45.80 3 GLN C CA 1
ATOM 7840 C C . GLN C 1 3 ? 89.067 -50.205 -8.711 1.00 50.52 3 GLN C C 1
ATOM 7841 O O . GLN C 1 3 ? 88.361 -51.076 -9.205 1.00 51.66 3 GLN C O 1
ATOM 7847 N N . ARG C 1 4 ? 89.510 -49.148 -9.399 1.00 45.58 4 ARG C N 1
ATOM 7848 C CA . ARG C 1 4 ? 89.254 -48.987 -10.836 1.00 46.89 4 ARG C CA 1
ATOM 7849 C C . ARG C 1 4 ? 90.543 -48.952 -11.634 1.00 51.16 4 ARG C C 1
ATOM 7850 O O . ARG C 1 4 ? 91.434 -48.165 -11.331 1.00 49.48 4 ARG C O 1
ATOM 7858 N N . GLY C 1 5 ? 90.617 -49.811 -12.643 1.00 50.48 5 GLY C N 1
ATOM 7859 C CA . GLY C 1 5 ? 91.770 -49.944 -13.524 1.00 52.13 5 GLY C CA 1
ATOM 7860 C C . GLY C 1 5 ? 91.931 -48.750 -14.444 1.00 55.82 5 GLY C C 1
ATOM 7861 O O . GLY C 1 5 ? 90.945 -48.118 -14.815 1.00 55.80 5 GLY C O 1
ATOM 7862 N N . ILE C 1 6 ? 93.180 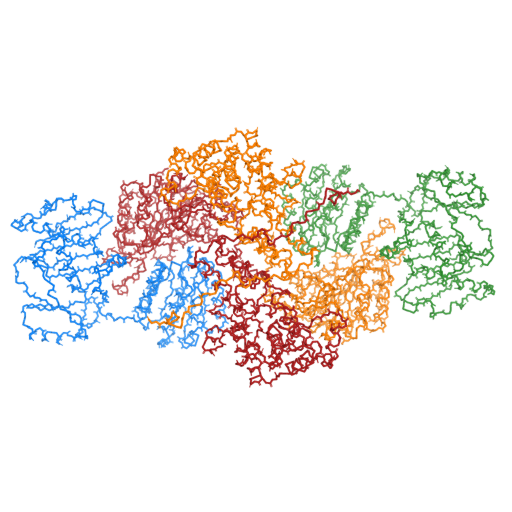-48.394 -14.764 1.00 51.92 6 ILE C N 1
ATOM 7863 C CA . ILE C 1 6 ? 93.456 -47.240 -15.635 1.00 51.75 6 ILE C CA 1
ATOM 7864 C C . ILE C 1 6 ? 94.337 -47.656 -16.800 1.00 55.29 6 ILE C C 1
ATOM 7865 O O . ILE C 1 6 ? 95.093 -48.622 -16.686 1.00 53.55 6 ILE C O 1
ATOM 7870 N N . ARG C 1 7 ? 94.240 -46.932 -17.919 1.00 54.26 7 ARG C N 1
ATOM 7871 C CA . ARG C 1 7 ? 95.058 -47.186 -19.097 1.00 55.74 7 ARG C CA 1
ATOM 7872 C C . ARG C 1 7 ? 96.516 -46.985 -18.760 1.00 59.60 7 ARG C C 1
ATOM 7873 O O . ARG C 1 7 ? 96.861 -46.119 -17.944 1.00 57.94 7 ARG C O 1
ATOM 7881 N N . GLU C 1 8 ? 97.365 -47.811 -19.389 1.00 58.38 8 GLU C N 1
ATOM 7882 C CA . GLU C 1 8 ? 98.828 -47.768 -19.305 1.00 57.84 8 GLU C CA 1
ATOM 7883 C C . GLU C 1 8 ? 99.269 -46.328 -19.634 1.00 61.41 8 GLU C C 1
ATOM 7884 O O . GLU C 1 8 ? 100.149 -45.798 -18.964 1.00 59.75 8 GLU C O 1
ATOM 7890 N N . TYR C 1 9 ? 98.602 -45.689 -20.629 1.00 59.45 9 TYR C N 1
ATOM 7891 C CA . TYR C 1 9 ? 98.812 -44.306 -21.063 1.00 60.32 9 TYR C CA 1
ATOM 7892 C C . TYR C 1 9 ? 98.704 -43.346 -19.871 1.00 64.20 9 TYR C C 1
ATOM 7893 O O . TYR C 1 9 ? 99.623 -42.557 -19.639 1.00 65.07 9 TYR C O 1
ATOM 7902 N N . ASP C 1 10 ? 97.621 -43.477 -19.086 1.00 58.40 10 ASP C N 1
ATOM 7903 C CA . ASP C 1 10 ? 97.314 -42.673 -17.912 1.00 56.36 10 ASP C CA 1
ATOM 7904 C C . ASP C 1 10 ? 98.279 -42.926 -16.743 1.00 59.14 10 ASP C C 1
ATOM 7905 O O . ASP C 1 10 ? 98.746 -41.966 -16.116 1.00 57.98 10 ASP C O 1
ATOM 7910 N N . ALA C 1 11 ? 98.604 -44.214 -16.473 1.00 54.08 11 ALA C N 1
ATOM 7911 C CA . ALA C 1 11 ? 99.511 -44.627 -15.396 1.00 51.45 11 ALA C CA 1
ATOM 7912 C C . ALA C 1 11 ? 100.953 -44.111 -15.633 1.00 56.17 11 ALA C C 1
ATOM 7913 O O . ALA C 1 11 ? 101.574 -43.557 -14.721 1.00 53.42 11 ALA C O 1
ATOM 7915 N N . LYS C 1 12 ? 101.450 -44.256 -16.878 1.00 55.60 12 LYS C N 1
ATOM 7916 C CA . LYS C 1 12 ? 102.774 -43.804 -17.311 1.00 56.20 12 LYS C CA 1
ATOM 7917 C C . LYS C 1 12 ? 102.853 -42.279 -17.322 1.00 60.94 12 LYS C C 1
ATOM 7918 O O . LYS C 1 12 ? 103.900 -41.732 -16.980 1.00 62.21 12 LYS C O 1
ATOM 7924 N N . ASN C 1 13 ? 101.748 -41.599 -17.698 1.00 57.37 13 ASN C N 1
ATOM 7925 C CA . ASN C 1 13 ? 101.653 -40.138 -17.710 1.00 57.68 13 ASN C CA 1
ATOM 7926 C C . ASN C 1 13 ? 101.736 -39.608 -16.287 1.00 60.39 13 ASN C C 1
ATOM 7927 O O . ASN C 1 13 ? 102.452 -38.625 -16.061 1.00 60.60 13 ASN C O 1
ATOM 7932 N N . LEU C 1 14 ? 101.043 -40.294 -15.324 1.00 54.70 14 LEU C N 1
ATOM 7933 C CA . LEU C 1 14 ? 101.080 -39.973 -13.888 1.00 52.97 14 LEU C CA 1
ATOM 7934 C C . LEU C 1 14 ? 102.522 -40.151 -13.387 1.00 58.02 14 LEU C C 1
ATOM 7935 O O . LEU C 1 14 ? 103.061 -39.261 -12.730 1.00 58.58 14 LEU C O 1
ATOM 7940 N N . LEU C 1 15 ? 103.154 -41.283 -13.743 1.00 55.03 15 LEU C N 1
ATOM 7941 C CA . LEU C 1 15 ? 104.533 -41.579 -13.367 1.00 54.61 15 LEU C CA 1
ATOM 7942 C C . LEU C 1 15 ? 105.499 -40.534 -13.937 1.00 59.45 15 LEU C C 1
ATOM 7943 O O . LEU C 1 15 ? 106.385 -40.077 -13.215 1.00 61.54 15 LEU C O 1
ATOM 7948 N N . ALA C 1 16 ? 105.314 -40.148 -15.206 1.00 54.28 16 ALA C N 1
ATOM 7949 C CA . ALA C 1 16 ? 106.140 -39.149 -15.882 1.00 55.67 16 ALA C CA 1
ATOM 7950 C C . ALA C 1 16 ? 105.999 -37.780 -15.222 1.00 61.33 16 ALA C C 1
ATOM 7951 O O . ALA C 1 16 ? 107.002 -37.113 -15.002 1.00 61.69 16 ALA C O 1
ATOM 7953 N N . ARG C 1 17 ? 104.768 -37.409 -14.827 1.00 59.27 17 ARG C N 1
ATOM 7954 C CA . ARG C 1 17 ? 104.468 -36.137 -14.184 1.00 60.12 17 ARG C CA 1
ATOM 7955 C C . ARG C 1 17 ? 104.877 -36.050 -12.717 1.00 62.49 17 ARG C C 1
ATOM 7956 O O . ARG C 1 17 ? 105.548 -35.093 -12.342 1.00 63.31 17 ARG C O 1
ATOM 7964 N N . TYR C 1 18 ? 104.452 -37.006 -11.884 1.00 57.56 18 TYR C N 1
ATOM 7965 C CA . TYR C 1 18 ? 104.629 -36.892 -10.435 1.00 56.12 18 TYR C CA 1
ATOM 7966 C C . TYR C 1 18 ? 105.815 -37.694 -9.823 1.00 60.89 18 TYR C C 1
ATOM 7967 O O . TYR C 1 18 ? 106.292 -37.290 -8.758 1.00 61.67 18 TYR C O 1
ATOM 7976 N N . LEU C 1 19 ? 106.363 -38.718 -10.502 1.00 57.89 19 LEU C N 1
ATOM 7977 C CA . LEU C 1 19 ? 107.526 -39.415 -9.929 1.00 58.40 19 LEU C CA 1
ATOM 7978 C C . LEU C 1 19 ? 108.810 -38.521 -9.830 1.00 64.79 19 LEU C C 1
ATOM 7979 O O . LEU C 1 19 ? 109.497 -38.638 -8.809 1.00 63.80 19 LEU C O 1
ATOM 7984 N N . PRO C 1 20 ? 109.115 -37.582 -10.777 1.00 63.81 20 PRO C N 1
ATOM 7985 C CA . PRO C 1 20 ? 110.309 -36.722 -10.606 1.00 66.36 20 PRO C CA 1
ATOM 7986 C C . PRO C 1 20 ? 110.286 -35.753 -9.405 1.00 72.92 20 PRO C C 1
ATOM 7987 O O . PRO C 1 20 ? 111.224 -34.974 -9.252 1.00 75.69 20 PRO C O 1
ATOM 7991 N N . GLU C 1 21 ? 109.238 -35.815 -8.556 1.00 69.05 21 GLU C N 1
ATOM 7992 C CA . GLU C 1 21 ? 109.044 -35.002 -7.347 1.00 69.89 21 GLU C CA 1
ATOM 7993 C C . GLU C 1 21 ? 109.579 -35.716 -6.101 1.00 74.24 21 GLU C C 1
ATOM 7994 O O . GLU C 1 21 ? 109.827 -35.076 -5.082 1.00 75.75 21 GLU C O 1
ATOM 8000 N N . TYR C 1 22 ? 109.742 -37.043 -6.192 1.00 69.64 22 TYR C N 1
ATOM 8001 C CA . TYR C 1 22 ? 110.239 -37.941 -5.143 1.00 68.86 22 TYR C CA 1
ATOM 8002 C C . TYR C 1 22 ? 111.654 -38.445 -5.495 1.00 77.71 22 TYR C C 1
ATOM 8003 O O . TYR C 1 22 ? 112.489 -38.663 -4.613 1.00 78.08 22 TYR C O 1
ATOM 8012 N N . LEU C 1 23 ? 111.898 -38.619 -6.799 1.00 77.42 23 LEU C N 1
ATOM 8013 C CA . LEU C 1 23 ? 113.125 -39.119 -7.411 1.00 79.82 23 LEU C CA 1
ATOM 8014 C C . LEU C 1 23 ? 113.693 -38.042 -8.359 1.00 88.79 23 LEU C C 1
ATOM 8015 O O . LEU C 1 23 ? 113.092 -36.973 -8.503 1.00 88.72 23 LEU C O 1
ATOM 8020 N N . ASP C 1 24 ? 114.845 -38.318 -9.003 1.00 89.11 24 ASP C N 1
ATOM 8021 C CA . ASP C 1 24 ? 115.425 -37.430 -10.019 1.00 92.06 24 ASP C CA 1
ATOM 8022 C C . ASP C 1 24 ? 115.063 -38.065 -11.370 1.00 97.73 24 ASP C C 1
ATOM 8023 O O . ASP C 1 24 ? 115.918 -38.242 -12.235 1.00 98.96 24 ASP C O 1
ATOM 8028 N N . ASP C 1 25 ? 113.768 -38.438 -11.518 1.00 94.08 25 ASP C N 1
ATOM 8029 C CA . ASP C 1 25 ? 113.180 -39.124 -12.669 1.00 93.95 25 ASP C CA 1
ATOM 8030 C C . ASP C 1 25 ? 112.839 -38.166 -13.812 1.00 100.96 25 ASP C C 1
ATOM 8031 O O . ASP C 1 25 ? 111.771 -38.257 -14.441 1.00 101.22 25 ASP C O 1
ATOM 8036 N N . PHE C 1 26 ? 113.783 -37.267 -14.116 1.00 101.39 26 PHE C N 1
ATOM 8037 C CA . PHE C 1 26 ? 113.645 -36.349 -15.233 1.00 99.99 26 PHE C CA 1
ATOM 8038 C C . PHE C 1 26 ? 114.163 -37.113 -16.445 1.00 101.67 26 PHE C C 1
ATOM 8039 O O . PHE C 1 26 ? 114.074 -36.630 -17.581 1.00 102.44 26 PHE C O 1
ATOM 8047 N N . SER C 1 27 ? 114.686 -38.337 -16.186 1.00 95.46 27 SER C N 1
ATOM 8048 C CA . SER C 1 27 ? 115.210 -39.265 -17.183 1.00 93.70 27 SER C CA 1
ATOM 8049 C C . SER C 1 27 ? 114.066 -39.816 -18.030 1.00 92.58 27 SER C C 1
ATOM 8050 O O . SER C 1 27 ? 114.179 -39.843 -19.251 1.00 91.35 27 SER C O 1
ATOM 8053 N N . TYR C 1 28 ? 112.949 -40.206 -17.393 1.00 86.30 28 TYR C N 1
ATOM 8054 C CA . TYR C 1 28 ? 111.799 -40.688 -18.142 1.00 82.35 28 TYR C CA 1
ATOM 8055 C C . TYR C 1 28 ? 110.904 -39.523 -18.573 1.00 86.60 28 TYR C C 1
ATOM 8056 O O . TYR C 1 28 ? 110.256 -38.875 -17.743 1.00 86.23 28 TYR C O 1
ATOM 8065 N N . LYS C 1 29 ? 110.917 -39.239 -19.883 1.00 83.85 29 LYS C N 1
ATOM 8066 C CA . LYS C 1 29 ? 110.101 -38.198 -20.509 1.00 82.99 29 LYS C CA 1
ATOM 8067 C C . LYS C 1 29 ? 108.674 -38.732 -20.607 1.00 84.21 29 LYS C C 1
ATOM 8068 O O . LYS C 1 29 ? 108.465 -39.941 -20.540 1.00 83.36 29 LYS C O 1
ATOM 8074 N N . GLY C 1 30 ? 107.708 -37.844 -20.770 1.00 79.25 30 GLY C N 1
ATOM 8075 C CA . GLY C 1 30 ? 106.316 -38.263 -20.885 1.00 76.69 30 GLY C CA 1
ATOM 8076 C C . GLY C 1 30 ? 105.840 -38.550 -22.292 1.00 77.74 30 GLY C C 1
ATOM 8077 O O . GLY C 1 30 ? 104.653 -38.356 -22.571 1.00 76.23 30 GLY C O 1
ATOM 8078 N N . ASN C 1 31 ? 106.755 -39.014 -23.189 1.00 74.54 31 ASN C N 1
ATOM 8079 C CA . ASN C 1 31 ? 106.461 -39.303 -24.608 1.00 74.08 31 ASN C CA 1
ATOM 8080 C C . ASN C 1 31 ? 105.443 -40.427 -24.751 1.00 76.70 31 ASN C C 1
ATOM 8081 O O . ASN C 1 31 ? 105.800 -41.606 -24.830 1.00 76.03 31 ASN C O 1
ATOM 8086 N N . LEU C 1 32 ? 104.156 -40.044 -24.754 1.00 72.64 32 LEU C N 1
ATOM 8087 C CA . LEU C 1 32 ? 103.023 -40.962 -24.840 1.00 70.64 32 LEU C CA 1
ATOM 8088 C C . LEU C 1 32 ? 101.927 -40.409 -25.757 1.00 74.90 32 LEU C C 1
ATOM 8089 O O . LEU C 1 32 ? 101.650 -39.202 -25.763 1.00 75.52 32 LEU C O 1
ATOM 8094 N N . ALA C 1 33 ? 101.299 -41.311 -26.522 1.00 70.29 33 ALA C N 1
ATOM 8095 C CA . ALA C 1 33 ? 100.213 -40.992 -27.437 1.00 69.60 33 ALA C CA 1
ATOM 8096 C C . ALA C 1 33 ? 99.142 -42.082 -27.350 1.00 71.92 33 ALA C C 1
ATOM 8097 O O . ALA C 1 33 ? 99.470 -43.269 -27.455 1.00 70.26 33 ALA C O 1
ATOM 8099 N N . LEU C 1 34 ? 97.874 -41.683 -27.130 1.00 68.91 34 LEU C N 1
ATOM 8100 C CA . LEU C 1 34 ? 96.760 -42.627 -27.073 1.00 68.71 34 LEU C CA 1
ATOM 8101 C C . LEU C 1 34 ? 95.903 -42.494 -28.321 1.00 76.86 34 LEU C C 1
ATOM 8102 O O . LEU C 1 34 ? 95.520 -41.381 -28.683 1.00 78.00 34 LEU C O 1
ATOM 8107 N N . VAL C 1 35 ? 95.582 -43.632 -28.961 1.00 75.97 35 VAL C N 1
ATOM 8108 C CA . VAL C 1 35 ? 94.775 -43.685 -30.180 1.00 78.36 35 VAL C CA 1
ATOM 8109 C C . VAL C 1 35 ? 93.429 -44.382 -29.929 1.00 86.54 35 VAL C C 1
ATOM 8110 O O . VAL C 1 35 ? 93.377 -45.610 -29.797 1.00 86.16 35 VAL C O 1
ATOM 8114 N N . GLY C 1 36 ? 92.368 -43.570 -29.860 1.00 86.36 36 GLY C N 1
ATOM 8115 C CA . GLY C 1 36 ? 90.991 -44.012 -29.673 1.00 87.56 36 GLY C CA 1
ATOM 8116 C C . GLY C 1 36 ? 90.252 -44.169 -30.992 1.00 95.74 36 GLY C C 1
ATOM 8117 O O . GLY C 1 36 ? 90.868 -44.020 -32.054 1.00 95.84 36 GLY C O 1
ATOM 8118 N N . PRO C 1 37 ? 88.926 -44.457 -30.983 1.00 95.21 37 PRO C N 1
ATOM 8119 C CA . PRO C 1 37 ? 88.203 -44.603 -32.262 1.00 97.20 37 PRO C CA 1
ATOM 8120 C C . PRO C 1 37 ? 88.111 -43.304 -33.065 1.00 104.52 37 PRO C C 1
ATOM 8121 O O . PRO C 1 37 ? 88.466 -43.302 -34.247 1.00 104.60 37 PRO C O 1
ATOM 8125 N N . GLU C 1 38 ? 87.678 -42.197 -32.418 1.00 103.70 38 GLU C N 1
ATOM 8126 C CA . GLU C 1 38 ? 87.525 -40.888 -33.063 1.00 106.34 38 GLU C CA 1
ATOM 8127 C C . GLU C 1 38 ? 88.738 -39.947 -32.828 1.00 111.52 38 GLU C C 1
ATOM 8128 O O . GLU C 1 38 ? 88.567 -38.751 -32.557 1.00 112.20 38 GLU C O 1
ATOM 8134 N N . THR C 1 39 ? 89.963 -40.494 -32.995 1.00 108.00 39 THR C N 1
ATOM 8135 C CA . THR C 1 39 ? 91.218 -39.757 -32.837 1.00 107.98 39 THR C CA 1
ATOM 8136 C C . THR C 1 39 ? 91.729 -39.297 -34.205 1.00 116.06 39 THR C C 1
ATOM 8137 O O . THR C 1 39 ? 92.021 -40.138 -35.068 1.00 116.34 39 THR C O 1
ATOM 8141 N N . ASP C 1 40 ? 91.830 -37.964 -34.408 1.00 114.88 40 ASP C N 1
ATOM 8142 C CA . ASP C 1 40 ? 92.375 -37.416 -35.654 1.00 116.17 40 ASP C CA 1
ATOM 8143 C C . ASP C 1 40 ? 93.896 -37.545 -35.542 1.00 116.93 40 ASP C C 1
ATOM 8144 O O . ASP C 1 40 ? 94.514 -36.871 -34.708 1.00 115.21 40 ASP C O 1
ATOM 8149 N N . ILE C 1 41 ? 94.468 -38.500 -36.315 1.00 112.41 41 ILE C N 1
ATOM 8150 C CA . ILE C 1 41 ? 95.892 -38.858 -36.363 1.00 110.88 41 ILE C CA 1
ATOM 8151 C C . ILE C 1 41 ? 96.787 -37.622 -36.520 1.00 114.38 41 ILE C C 1
ATOM 8152 O O . ILE C 1 41 ? 97.741 -37.466 -35.758 1.00 113.07 41 ILE C O 1
ATOM 8157 N N . GLU C 1 42 ? 96.438 -36.736 -37.473 1.00 112.32 42 GLU C N 1
ATOM 8158 C CA . GLU C 1 42 ? 97.151 -35.492 -37.803 1.00 113.37 42 GLU C CA 1
ATOM 8159 C C . GLU C 1 42 ? 97.208 -34.487 -36.644 1.00 116.35 42 GLU C C 1
ATOM 8160 O O . GLU C 1 42 ? 98.145 -33.687 -36.580 1.00 116.53 42 GLU C O 1
ATOM 8166 N N . GLY C 1 43 ? 96.210 -34.534 -35.759 1.00 111.57 43 GLY C N 1
ATOM 8167 C CA . GLY C 1 43 ? 96.134 -33.680 -34.580 1.00 111.42 43 GLY C CA 1
ATOM 8168 C C . GLY C 1 43 ? 97.137 -34.116 -33.530 1.00 112.87 43 GLY C C 1
ATOM 8169 O O . GLY C 1 43 ? 97.866 -33.284 -32.980 1.00 112.97 43 GLY C O 1
ATOM 8170 N N . LEU C 1 44 ? 97.195 -35.448 -33.283 1.00 106.44 44 LEU C N 1
ATOM 8171 C CA . LEU C 1 44 ? 98.110 -36.131 -32.361 1.00 103.66 44 LEU C CA 1
ATOM 8172 C C . LEU C 1 44 ? 99.552 -36.012 -32.875 1.00 105.61 44 LEU C C 1
ATOM 8173 O O . LEU C 1 44 ? 100.479 -35.933 -32.078 1.00 105.07 44 LEU C O 1
ATOM 8178 N N . GLU C 1 45 ? 99.726 -35.993 -34.204 1.00 101.54 45 GLU C N 1
ATOM 8179 C CA . GLU C 1 45 ? 101.007 -35.840 -34.896 1.00 101.17 45 GLU C CA 1
ATOM 8180 C C . GLU C 1 45 ? 101.555 -34.416 -34.691 1.00 105.50 45 GLU C C 1
ATOM 8181 O O . GLU C 1 45 ? 102.770 -34.234 -34.606 1.00 105.47 45 GLU C O 1
ATOM 8187 N N . ALA C 1 46 ? 100.648 -33.415 -34.626 1.00 102.71 46 ALA C N 1
ATOM 8188 C CA . ALA C 1 46 ? 100.953 -31.998 -34.395 1.00 104.16 46 ALA C CA 1
ATOM 8189 C C . ALA C 1 46 ? 101.172 -31.748 -32.900 1.00 105.89 46 ALA C C 1
ATOM 8190 O O . ALA C 1 46 ? 101.880 -30.814 -32.527 1.00 106.32 46 ALA C O 1
ATOM 8192 N N . GLU C 1 47 ? 100.556 -32.595 -32.054 1.00 100.28 47 GLU C N 1
ATOM 8193 C CA . GLU C 1 47 ? 100.678 -32.572 -30.595 1.00 99.17 47 GLU C CA 1
ATOM 8194 C C . GLU C 1 47 ? 101.994 -33.257 -30.178 1.00 99.68 47 GLU C C 1
ATOM 8195 O O . GLU C 1 47 ? 102.627 -32.833 -29.209 1.00 99.79 47 GLU C O 1
ATOM 8201 N N . ASN C 1 48 ? 102.405 -34.309 -30.919 1.00 93.30 48 ASN C N 1
ATOM 8202 C CA . ASN C 1 48 ? 103.618 -35.083 -30.648 1.00 91.38 48 ASN C CA 1
ATOM 8203 C C . ASN C 1 48 ? 104.562 -35.100 -31.854 1.00 93.72 48 ASN C C 1
ATOM 8204 O O . ASN C 1 48 ? 104.466 -36.008 -32.687 1.00 92.54 48 ASN C O 1
ATOM 8209 N N . PRO C 1 49 ? 105.488 -34.113 -31.969 1.00 90.39 49 PRO C N 1
ATOM 8210 C CA . PRO C 1 49 ? 106.415 -34.114 -33.113 1.00 90.59 49 PRO C CA 1
ATOM 8211 C C . PRO C 1 49 ? 107.388 -35.292 -33.065 1.00 92.03 49 PRO C C 1
ATOM 8212 O O . PRO C 1 49 ? 107.702 -35.847 -34.116 1.00 91.74 49 PRO C O 1
ATOM 8216 N N . TRP C 1 50 ? 107.794 -35.721 -31.841 1.00 86.64 50 TRP C N 1
ATOM 8217 C CA . TRP C 1 50 ? 108.697 -36.854 -31.580 1.00 85.17 50 TRP C CA 1
ATOM 8218 C C . TRP C 1 50 ? 108.302 -38.167 -32.296 1.00 84.77 50 TRP C C 1
ATOM 8219 O O . TRP C 1 50 ? 109.176 -38.991 -32.561 1.00 83.15 50 TRP C O 1
ATOM 8230 N N . LEU C 1 51 ? 106.989 -38.358 -32.584 1.00 79.37 51 LEU C N 1
ATOM 8231 C CA . LEU C 1 51 ? 106.437 -39.540 -33.257 1.00 77.32 51 LEU C CA 1
ATOM 8232 C C . LEU C 1 51 ? 107.140 -39.848 -34.579 1.00 82.02 51 LEU C C 1
ATOM 8233 O O . LEU C 1 51 ? 107.559 -40.985 -34.810 1.00 81.48 51 LEU C O 1
ATOM 8238 N N . LYS C 1 52 ? 107.276 -38.826 -35.436 1.00 79.78 52 LYS C N 1
ATOM 8239 C CA . LYS C 1 52 ? 107.852 -38.931 -36.773 1.00 80.68 52 LYS C CA 1
ATOM 8240 C C . LYS C 1 52 ? 109.376 -39.210 -36.804 1.00 86.31 52 LYS C C 1
ATOM 8241 O O . LYS C 1 52 ? 109.860 -39.768 -37.792 1.00 86.62 52 LYS C O 1
ATOM 8247 N N . THR C 1 53 ? 110.112 -38.866 -35.723 1.00 83.62 53 THR C N 1
ATOM 8248 C CA . THR C 1 53 ? 111.576 -38.994 -35.639 1.00 85.25 53 THR C CA 1
ATOM 8249 C C . THR C 1 53 ? 112.117 -40.035 -34.612 1.00 90.22 53 THR C C 1
ATOM 8250 O O . THR C 1 53 ? 113.331 -40.081 -34.383 1.00 90.58 53 THR C O 1
ATOM 8254 N N . THR C 1 54 ? 111.241 -40.864 -34.011 1.00 86.63 54 THR C N 1
ATOM 8255 C CA . THR C 1 54 ? 111.653 -41.864 -33.007 1.00 86.40 54 THR C CA 1
ATOM 8256 C C . THR C 1 54 ? 111.191 -43.279 -33.392 1.00 89.41 54 THR C C 1
ATOM 8257 O O . THR C 1 54 ? 110.203 -43.418 -34.123 1.00 89.12 54 THR C O 1
ATOM 8261 N N . ARG C 1 55 ? 111.916 -44.326 -32.917 1.00 84.84 55 ARG C N 1
ATOM 8262 C CA . ARG C 1 55 ? 111.505 -45.718 -33.123 1.00 82.97 55 ARG C CA 1
ATOM 8263 C C . ARG C 1 55 ? 110.416 -45.992 -32.078 1.00 82.76 55 ARG C C 1
ATOM 8264 O O . ARG C 1 55 ? 110.579 -45.634 -30.911 1.00 81.42 55 ARG C O 1
ATOM 8272 N N . LEU C 1 56 ? 109.297 -46.569 -32.518 1.00 76.47 56 LEU C N 1
ATOM 8273 C CA . LEU C 1 56 ? 108.100 -46.760 -31.712 1.00 74.27 56 LEU C CA 1
ATOM 8274 C C . LEU C 1 56 ? 107.766 -48.192 -31.281 1.00 77.82 56 LEU C C 1
ATOM 8275 O O . LEU C 1 56 ? 108.384 -49.167 -31.721 1.00 76.66 56 LEU C O 1
ATOM 8280 N N . VAL C 1 57 ? 106.780 -48.265 -30.359 1.00 74.59 57 VAL C N 1
ATOM 8281 C CA . VAL C 1 57 ? 106.087 -49.431 -29.808 1.00 74.62 57 VAL C CA 1
ATOM 8282 C C . VAL C 1 57 ? 104.591 -49.047 -29.806 1.00 78.63 57 VAL C C 1
ATOM 8283 O O . VAL C 1 57 ? 104.222 -47.984 -29.297 1.00 76.14 57 VAL C O 1
ATOM 8287 N N . VAL C 1 58 ? 103.751 -49.891 -30.394 1.00 77.59 58 VAL C N 1
ATOM 8288 C CA . VAL C 1 58 ? 102.313 -49.650 -30.406 1.00 77.84 58 VAL C CA 1
ATOM 8289 C C . VAL C 1 58 ? 101.610 -50.953 -29.976 1.00 84.28 58 VAL C C 1
ATOM 8290 O O . VAL C 1 58 ? 101.902 -52.031 -30.500 1.00 85.90 58 VAL C O 1
ATOM 8294 N N . LYS C 1 59 ? 100.773 -50.846 -28.934 1.00 80.27 59 LYS C N 1
ATOM 8295 C CA . LYS C 1 59 ? 100.070 -51.965 -28.308 1.00 80.19 59 LYS C CA 1
ATOM 8296 C C . LYS C 1 59 ? 98.660 -51.566 -27.823 1.00 84.58 59 LYS C C 1
ATOM 8297 O O . LYS C 1 59 ? 98.463 -50.401 -27.456 1.00 83.32 59 LYS C O 1
ATOM 8303 N N . PRO C 1 60 ? 97.670 -52.505 -27.784 1.00 82.43 60 PRO C N 1
ATOM 8304 C CA . PRO C 1 60 ? 96.332 -52.129 -27.291 1.00 82.45 60 PRO C CA 1
ATOM 8305 C C . PRO C 1 60 ? 96.302 -51.833 -25.783 1.00 85.01 60 PRO C C 1
ATOM 8306 O O . PRO C 1 60 ? 96.890 -52.575 -24.991 1.00 84.90 60 PRO C O 1
ATOM 8310 N N . ASP C 1 61 ? 95.636 -50.724 -25.404 1.00 79.69 61 ASP C N 1
ATOM 8311 C CA . ASP C 1 61 ? 95.508 -50.252 -24.029 1.00 77.99 61 ASP C CA 1
ATOM 8312 C C . ASP C 1 61 ? 94.051 -50.363 -23.560 1.00 83.33 61 ASP C C 1
ATOM 8313 O O . ASP C 1 61 ? 93.397 -49.353 -23.294 1.00 83.31 61 ASP C O 1
ATOM 8318 N N . GLN C 1 62 ? 93.545 -51.599 -23.458 1.00 81.26 62 GLN C N 1
ATOM 8319 C CA . GLN C 1 62 ? 92.162 -51.854 -23.052 1.00 81.80 62 GLN C CA 1
ATOM 8320 C C . GLN C 1 62 ? 92.067 -52.773 -21.823 1.00 88.83 62 GLN C C 1
ATOM 8321 O O . GLN C 1 62 ? 91.071 -53.486 -21.635 1.00 89.01 62 GLN C O 1
ATOM 8327 N N . LEU C 1 63 ? 93.095 -52.689 -20.950 1.00 87.77 63 LEU C N 1
ATOM 8328 C CA . LEU C 1 63 ? 93.231 -53.414 -19.675 1.00 89.06 63 LEU C CA 1
ATOM 8329 C C . LEU C 1 63 ? 93.401 -54.935 -19.887 1.00 95.67 63 LEU C C 1
ATOM 8330 O O . LEU C 1 63 ? 92.512 -55.726 -19.554 1.00 96.11 63 LEU C O 1
ATOM 8335 N N . PHE C 1 64 ? 94.574 -55.324 -20.437 1.00 93.33 64 PHE C N 1
ATOM 8336 C CA . PHE C 1 64 ? 94.942 -56.710 -20.752 1.00 94.71 64 PHE C CA 1
ATOM 8337 C C . PHE C 1 64 ? 96.068 -57.287 -19.865 1.00 100.02 64 PHE C C 1
ATOM 8338 O O . PHE C 1 64 ? 96.234 -56.856 -18.721 1.00 99.20 64 PHE C O 1
ATOM 8346 N N . GLY C 1 65 ? 96.799 -58.273 -20.405 1.00 98.13 65 GLY C N 1
ATOM 8347 C CA . GLY C 1 65 ? 97.916 -58.952 -19.755 1.00 131.51 65 GLY C CA 1
ATOM 8348 C C . GLY C 1 65 ? 99.166 -58.988 -20.613 1.00 153.87 65 GLY C C 1
ATOM 8349 O O . GLY C 1 65 ? 99.401 -59.947 -21.350 1.00 113.53 65 GLY C O 1
ATOM 8350 N N . GLY C 1 68 ? 101.554 -59.044 -25.472 1.00 102.76 68 GLY C N 1
ATOM 8351 C CA . GLY C 1 68 ? 102.843 -59.698 -25.654 1.00 104.11 68 GLY C CA 1
ATOM 8352 C C . GLY C 1 68 ? 102.705 -61.149 -26.067 1.00 110.65 68 GLY C C 1
ATOM 8353 O O . GLY C 1 68 ? 103.204 -61.545 -27.128 1.00 111.48 68 GLY C O 1
ATOM 8354 N N . LYS C 1 69 ? 102.018 -61.951 -25.218 1.00 107.92 69 LYS C N 1
ATOM 8355 C CA . LYS C 1 69 ? 101.763 -63.386 -25.426 1.00 109.53 69 LYS C CA 1
ATOM 8356 C C . LYS C 1 69 ? 100.594 -63.657 -26.390 1.00 112.42 69 LYS C C 1
ATOM 8357 O O . LYS C 1 69 ? 100.438 -64.783 -26.861 1.00 114.26 69 LYS C O 1
ATOM 8363 N N . LEU C 1 70 ? 99.791 -62.621 -26.692 1.00 106.10 70 LEU C N 1
ATOM 8364 C CA . LEU C 1 70 ? 98.667 -62.701 -27.630 1.00 105.82 70 LEU C CA 1
ATOM 8365 C C . LEU C 1 70 ? 99.172 -62.297 -29.017 1.00 108.75 70 LEU C C 1
ATOM 8366 O O . LEU C 1 70 ? 98.443 -62.426 -30.005 1.00 108.94 70 LEU C O 1
ATOM 8371 N N . GLY C 1 71 ? 100.420 -61.817 -29.060 1.00 103.92 71 GLY C N 1
ATOM 8372 C CA . GLY C 1 71 ? 101.109 -61.372 -30.264 1.00 103.27 71 GLY C CA 1
ATOM 8373 C C . GLY C 1 71 ? 100.525 -60.099 -30.836 1.00 104.34 71 GLY C C 1
ATOM 8374 O O . GLY C 1 71 ? 100.353 -59.986 -32.056 1.00 103.88 71 GLY C O 1
ATOM 8375 N N . LEU C 1 72 ? 100.216 -59.131 -29.946 1.00 98.45 72 LEU C N 1
ATOM 8376 C CA . LEU C 1 72 ? 99.608 -57.851 -30.317 1.00 95.94 72 LEU C CA 1
ATOM 8377 C C . LEU C 1 72 ? 100.543 -56.633 -30.196 1.00 97.05 72 LEU C C 1
ATOM 8378 O O . LEU C 1 72 ? 100.264 -55.606 -30.813 1.00 95.58 72 LEU C O 1
ATOM 8383 N N . VAL C 1 73 ? 101.648 -56.744 -29.428 1.00 92.50 73 VAL C N 1
ATOM 8384 C CA . VAL C 1 73 ? 102.607 -55.648 -29.248 1.00 90.77 73 VAL C CA 1
ATOM 8385 C C . VAL C 1 73 ? 103.491 -55.519 -30.497 1.00 96.13 73 VAL C C 1
ATOM 8386 O O . VAL C 1 73 ? 104.132 -56.496 -30.898 1.00 97.76 73 VAL C O 1
ATOM 8390 N N . LEU C 1 74 ? 103.525 -54.315 -31.105 1.00 91.34 74 LEU C N 1
ATOM 8391 C CA . LEU C 1 74 ? 104.370 -54.032 -32.265 1.00 91.50 74 LEU C CA 1
ATOM 8392 C C . LEU C 1 74 ? 105.634 -53.339 -31.748 1.00 92.86 74 LEU C C 1
ATOM 8393 O O . LEU C 1 74 ? 105.542 -52.235 -31.209 1.00 91.36 74 LEU C O 1
ATOM 8398 N N . LEU C 1 75 ? 106.793 -54.013 -31.857 1.00 89.15 75 LEU C N 1
ATOM 8399 C CA . LEU C 1 75 ? 108.076 -53.510 -31.361 1.00 89.26 75 LEU C CA 1
ATOM 8400 C C . LEU C 1 75 ? 109.002 -52.997 -32.461 1.00 95.28 75 LEU C C 1
ATOM 8401 O O . LEU C 1 75 ? 109.094 -53.607 -33.529 1.00 96.41 75 LEU C O 1
ATOM 8406 N N . ASP C 1 76 ? 109.719 -51.890 -32.167 1.00 91.97 76 ASP C N 1
ATOM 8407 C CA . ASP C 1 76 ? 110.703 -51.209 -33.030 1.00 92.68 76 ASP C CA 1
ATOM 8408 C C . ASP C 1 76 ? 110.152 -50.908 -34.437 1.00 95.50 76 ASP C C 1
ATOM 8409 O O . ASP C 1 76 ? 110.421 -51.651 -35.387 1.00 96.70 76 ASP C O 1
ATOM 8414 N N . ALA C 1 77 ? 109.366 -49.821 -34.556 1.00 89.55 77 ALA C N 1
ATOM 8415 C CA . ALA C 1 77 ? 108.753 -49.420 -35.821 1.00 89.03 77 ALA C CA 1
ATOM 8416 C C . ALA C 1 77 ? 108.804 -47.909 -36.105 1.00 92.99 77 ALA C C 1
ATOM 8417 O O . ALA C 1 77 ? 109.109 -47.110 -35.220 1.00 90.72 77 ALA C O 1
ATOM 8419 N N . ASP C 1 78 ? 108.555 -47.542 -37.373 1.00 92.28 78 ASP C N 1
ATOM 8420 C CA . ASP C 1 78 ? 108.519 -46.166 -37.866 1.00 93.52 78 ASP C CA 1
ATOM 8421 C C . ASP C 1 78 ? 107.114 -45.628 -37.624 1.00 96.40 78 ASP C C 1
ATOM 8422 O O . ASP C 1 78 ? 106.189 -46.426 -37.473 1.00 94.65 78 ASP C O 1
ATOM 8427 N N . TRP C 1 79 ? 106.936 -44.287 -37.653 1.00 94.33 79 TRP C N 1
ATOM 8428 C CA . TRP C 1 79 ? 105.618 -43.652 -37.507 1.00 94.17 79 TRP C CA 1
ATOM 8429 C C . TRP C 1 79 ? 104.646 -44.117 -38.614 1.00 100.02 79 TRP C C 1
ATOM 8430 O O . TRP C 1 79 ? 103.455 -44.297 -38.338 1.00 98.43 79 TRP C O 1
ATOM 8441 N N . GLU C 1 80 ? 105.177 -44.353 -39.849 1.00 98.75 80 GLU C N 1
ATOM 8442 C CA . GLU C 1 80 ? 104.430 -44.874 -40.999 1.00 99.35 80 GLU C CA 1
ATOM 8443 C C . GLU C 1 80 ? 103.961 -46.293 -40.652 1.00 101.65 80 GLU C C 1
ATOM 8444 O O . GLU C 1 80 ? 102.762 -46.575 -40.699 1.00 100.18 80 GLU C O 1
ATOM 8450 N N . GLU C 1 81 ? 104.916 -47.158 -40.238 1.00 98.42 81 GLU C N 1
ATOM 8451 C CA . GLU C 1 81 ? 104.687 -48.551 -39.844 1.00 98.30 81 GLU C CA 1
ATOM 8452 C C . GLU C 1 81 ? 103.697 -48.651 -38.689 1.00 101.74 81 GLU C C 1
ATOM 8453 O O . GLU C 1 81 ? 102.941 -49.623 -38.615 1.00 101.83 81 GLU C O 1
ATOM 8459 N N . ALA C 1 82 ? 103.707 -47.641 -37.788 1.00 97.17 82 ALA C N 1
ATOM 8460 C CA . ALA C 1 82 ? 102.801 -47.542 -36.646 1.00 95.18 82 ALA C CA 1
ATOM 8461 C C . ALA C 1 82 ? 101.378 -47.291 -37.144 1.00 97.89 82 ALA C C 1
ATOM 8462 O O . ALA C 1 82 ? 100.467 -47.993 -36.707 1.00 97.04 82 ALA C O 1
ATOM 8464 N N . LYS C 1 83 ? 101.199 -46.349 -38.109 1.00 94.30 83 LYS C N 1
ATOM 8465 C CA . LYS C 1 83 ? 99.896 -46.037 -38.719 1.00 94.11 83 LYS C CA 1
ATOM 8466 C C . LYS C 1 83 ? 99.312 -47.247 -39.450 1.00 97.95 83 LYS C C 1
ATOM 8467 O O . LYS C 1 83 ? 98.095 -47.384 -39.500 1.00 97.49 83 LYS C O 1
ATOM 8473 N N . GLU C 1 84 ? 100.180 -48.122 -40.005 1.00 95.30 84 GLU C N 1
ATOM 8474 C CA . GLU C 1 84 ? 99.778 -49.361 -40.678 1.00 96.24 84 GLU C CA 1
ATOM 8475 C C . GLU C 1 84 ? 99.154 -50.319 -39.657 1.00 98.76 84 GLU C C 1
ATOM 8476 O O . GLU C 1 84 ? 98.085 -50.864 -39.920 1.00 98.61 84 GLU C O 1
ATOM 8482 N N . TYR C 1 85 ? 99.800 -50.486 -38.479 1.00 94.34 85 TYR C N 1
ATOM 8483 C CA . TYR C 1 85 ? 99.308 -51.331 -37.382 1.00 93.43 85 TYR C CA 1
ATOM 8484 C C . TYR C 1 85 ? 97.972 -50.788 -36.848 1.00 96.04 85 TYR C C 1
ATOM 8485 O O . TYR C 1 85 ? 97.074 -51.575 -36.559 1.00 95.62 85 TYR C O 1
ATOM 8494 N N . LEU C 1 86 ? 97.852 -49.451 -36.726 1.00 91.99 86 LEU C N 1
ATOM 8495 C CA . LEU C 1 86 ? 96.643 -48.785 -36.240 1.00 91.87 86 LEU C CA 1
ATOM 8496 C C . LEU C 1 86 ? 95.492 -48.877 -37.260 1.00 98.26 86 LEU C C 1
ATOM 8497 O O . LEU C 1 86 ? 94.359 -49.128 -36.851 1.00 97.89 86 LEU C O 1
ATOM 8502 N N . ASN C 1 87 ? 95.779 -48.673 -38.575 1.00 96.25 87 ASN C N 1
ATOM 8503 C CA . ASN C 1 87 ? 94.773 -48.738 -39.649 1.00 98.19 87 ASN C CA 1
ATOM 8504 C C . ASN C 1 87 ? 94.242 -50.159 -39.891 1.00 103.82 87 ASN C C 1
ATOM 8505 O O . ASN C 1 87 ? 93.141 -50.315 -40.422 1.00 104.86 87 ASN C O 1
ATOM 8510 N N . GLU C 1 88 ? 95.012 -51.184 -39.483 1.00 100.76 88 GLU C N 1
ATOM 8511 C CA . GLU C 1 88 ? 94.643 -52.589 -39.634 1.00 102.45 88 GLU C CA 1
ATOM 8512 C C . GLU C 1 88 ? 93.876 -53.123 -38.421 1.00 106.62 88 GLU C C 1
ATOM 8513 O O . GLU C 1 88 ? 92.770 -53.641 -38.591 1.00 107.52 88 GLU C O 1
ATOM 8519 N N . LYS C 1 89 ? 94.472 -52.999 -37.203 1.00 101.89 89 LYS C N 1
ATOM 8520 C CA . LYS C 1 89 ? 93.965 -53.537 -35.928 1.00 101.28 89 LYS C CA 1
ATOM 8521 C C . LYS C 1 89 ? 92.743 -52.812 -35.318 1.00 106.19 89 LYS C C 1
ATOM 8522 O O . LYS C 1 89 ? 92.046 -53.430 -34.510 1.00 106.43 89 LYS C O 1
ATOM 8528 N N . MET C 1 90 ? 92.494 -51.526 -35.655 1.00 102.75 90 MET C N 1
ATOM 8529 C CA . MET C 1 90 ? 91.348 -50.771 -35.115 1.00 102.93 90 MET C CA 1
ATOM 8530 C C . MET C 1 90 ? 90.020 -51.460 -35.479 1.00 109.04 90 MET C C 1
ATOM 8531 O O . MET C 1 90 ? 89.847 -51.894 -36.617 1.00 110.85 90 MET C O 1
ATOM 8536 N N . GLY C 1 91 ? 89.136 -51.597 -34.494 1.00 105.37 91 GLY C N 1
ATOM 8537 C CA . GLY C 1 91 ? 87.833 -52.241 -34.637 1.00 107.37 91 GLY C CA 1
ATOM 8538 C C . GLY C 1 91 ? 87.885 -53.745 -34.828 1.00 112.95 91 GLY C C 1
ATOM 8539 O O . GLY C 1 91 ? 86.851 -54.360 -35.108 1.00 114.52 91 GLY C O 1
ATOM 8540 N N . LEU C 1 92 ? 89.087 -54.354 -34.671 1.00 109.05 92 LEU C N 1
ATOM 8541 C CA . LEU C 1 92 ? 89.312 -55.793 -34.846 1.00 110.34 92 LEU C CA 1
ATOM 8542 C C . LEU C 1 92 ? 88.629 -56.611 -33.763 1.00 114.76 92 LEU C C 1
ATOM 8543 O O . LEU C 1 92 ? 88.852 -56.367 -32.576 1.00 113.25 92 LEU C O 1
ATOM 8548 N N . GLU C 1 93 ? 87.796 -57.583 -34.184 1.00 113.63 93 GLU C N 1
ATOM 8549 C CA . GLU C 1 93 ? 87.076 -58.475 -33.277 1.00 114.71 93 GLU C CA 1
ATOM 8550 C C . GLU C 1 93 ? 88.053 -59.523 -32.736 1.00 118.41 93 GLU C C 1
ATOM 8551 O O . GLU C 1 93 ? 88.634 -60.289 -33.513 1.00 119.36 93 GLU C O 1
ATOM 8557 N N . VAL C 1 94 ? 88.271 -59.509 -31.407 1.00 113.06 94 VAL C N 1
ATOM 8558 C CA . VAL C 1 94 ? 89.188 -60.410 -30.697 1.00 112.44 94 VAL C CA 1
ATOM 8559 C C . VAL C 1 94 ? 88.547 -60.991 -29.439 1.00 117.65 94 VAL C C 1
ATOM 8560 O O . VAL C 1 94 ? 87.753 -60.314 -28.784 1.00 116.69 94 VAL C O 1
ATOM 8564 N N . THR C 1 95 ? 88.905 -62.242 -29.104 1.00 116.49 95 THR C N 1
ATOM 8565 C CA . THR C 1 95 ? 88.422 -62.939 -27.911 1.00 117.66 95 THR C CA 1
ATOM 8566 C C . THR C 1 95 ? 89.560 -62.977 -26.891 1.00 121.24 95 THR C C 1
ATOM 8567 O O . THR C 1 95 ? 90.617 -63.556 -27.158 1.00 121.40 95 THR C O 1
ATOM 8571 N N . ILE C 1 96 ? 89.356 -62.307 -25.750 1.00 116.78 96 ILE C N 1
ATOM 8572 C CA . ILE C 1 96 ? 90.310 -62.251 -24.639 1.00 115.51 96 ILE C CA 1
ATOM 8573 C C . ILE C 1 96 ? 89.540 -62.518 -23.343 1.00 120.75 96 ILE C C 1
ATOM 8574 O O . ILE C 1 96 ? 88.597 -61.787 -23.019 1.00 119.81 96 ILE C O 1
ATOM 8579 N N . GLY C 1 97 ? 89.937 -63.588 -22.650 1.00 119.23 97 GLY C N 1
ATOM 8580 C CA . GLY C 1 97 ? 89.340 -64.035 -21.396 1.00 120.23 97 GLY C CA 1
ATOM 8581 C C . GLY C 1 97 ? 87.947 -64.610 -21.552 1.00 127.05 97 GLY C C 1
ATOM 8582 O O . GLY C 1 97 ? 87.180 -64.652 -20.585 1.00 127.40 97 GLY C O 1
ATOM 8583 N N . GLY C 1 98 ? 87.629 -65.059 -22.765 1.00 125.20 98 GLY C N 1
ATOM 8584 C CA . GLY C 1 98 ? 86.325 -65.609 -23.114 1.00 127.58 98 GLY C CA 1
ATOM 8585 C C . GLY C 1 98 ? 85.365 -64.544 -23.607 1.00 130.28 98 GLY C C 1
ATOM 8586 O O . GLY C 1 98 ? 84.267 -64.865 -24.068 1.00 132.22 98 GLY C O 1
ATOM 8587 N N . ILE C 1 99 ? 85.789 -63.266 -23.515 1.00 123.34 99 ILE C N 1
ATOM 8588 C CA . ILE C 1 99 ? 85.024 -62.086 -23.913 1.00 122.01 99 ILE C CA 1
ATOM 8589 C C . ILE C 1 99 ? 85.450 -61.639 -25.308 1.00 124.15 99 ILE C C 1
ATOM 8590 O O . ILE C 1 99 ? 86.632 -61.372 -25.540 1.00 122.01 99 ILE C O 1
ATOM 8595 N N . THR C 1 100 ? 84.480 -61.570 -26.232 1.00 121.49 100 THR C N 1
ATOM 8596 C CA . THR C 1 100 ? 84.704 -61.167 -27.619 1.00 120.65 100 THR C CA 1
ATOM 8597 C C . THR C 1 100 ? 84.304 -59.698 -27.810 1.00 120.48 100 THR C C 1
ATOM 8598 O O . THR C 1 100 ? 83.116 -59.368 -27.843 1.00 120.73 100 THR C O 1
ATOM 8602 N N . GLY C 1 101 ? 85.313 -58.841 -27.913 1.00 113.37 101 GLY C N 1
ATOM 8603 C CA . GLY C 1 101 ? 85.146 -57.406 -28.116 1.00 110.98 101 GLY C CA 1
ATOM 8604 C C . GLY C 1 101 ? 86.034 -56.853 -29.209 1.00 111.34 101 GLY C C 1
ATOM 8605 O O . GLY C 1 101 ? 86.933 -57.551 -29.691 1.00 111.05 101 GLY C O 1
ATOM 8606 N N . ARG C 1 102 ? 85.785 -55.593 -29.612 1.00 105.30 102 ARG C N 1
ATOM 8607 C CA . ARG C 1 102 ? 86.577 -54.927 -30.651 1.00 103.85 102 ARG C CA 1
ATOM 8608 C C . ARG C 1 102 ? 87.739 -54.152 -30.040 1.00 103.09 102 ARG C C 1
ATOM 8609 O O . ARG C 1 102 ? 87.611 -53.637 -28.928 1.00 101.93 102 ARG C O 1
ATOM 8617 N N . LEU C 1 103 ? 88.875 -54.072 -30.761 1.00 96.92 103 LEU C N 1
ATOM 8618 C CA . LEU C 1 103 ? 90.039 -53.302 -30.308 1.00 93.54 103 LEU C CA 1
ATOM 8619 C C . LEU C 1 103 ? 89.775 -51.819 -30.626 1.00 94.79 103 LEU C C 1
ATOM 8620 O O . LEU C 1 103 ? 89.424 -51.509 -31.760 1.00 95.15 103 LEU C O 1
ATOM 8625 N N . SER C 1 104 ? 89.875 -50.908 -29.634 1.00 88.41 104 SER C N 1
ATOM 8626 C CA . SER C 1 104 ? 89.569 -49.487 -29.877 1.00 87.06 104 SER C CA 1
ATOM 8627 C C . SER C 1 104 ? 90.604 -48.486 -29.345 1.00 86.17 104 SER C C 1
ATOM 8628 O O . SER C 1 104 ? 90.648 -47.356 -29.836 1.00 84.93 104 SER C O 1
ATOM 8631 N N . TYR C 1 105 ? 91.410 -48.879 -28.336 1.00 80.21 105 TYR C N 1
ATOM 8632 C CA . TYR C 1 105 ? 92.418 -47.994 -27.741 1.00 77.63 105 TYR C CA 1
ATOM 8633 C C . TYR C 1 105 ? 93.816 -48.576 -27.822 1.00 78.41 105 TYR C C 1
ATOM 8634 O O . TYR C 1 105 ? 94.021 -49.737 -27.467 1.00 77.65 105 TYR C O 1
ATOM 8643 N N . PHE C 1 106 ? 94.766 -47.771 -28.330 1.00 73.77 106 PHE C N 1
ATOM 8644 C CA . PHE C 1 106 ? 96.163 -48.173 -28.542 1.00 73.47 106 PHE C CA 1
ATOM 8645 C C . PHE C 1 106 ? 97.150 -47.143 -28.022 1.00 74.15 106 PHE C C 1
ATOM 8646 O O . PHE C 1 106 ? 96.983 -45.940 -28.256 1.00 73.52 106 PHE C O 1
ATOM 8654 N N . LEU C 1 107 ? 98.200 -47.618 -27.349 1.00 68.29 107 LEU C N 1
ATOM 8655 C CA . LEU C 1 107 ? 99.230 -46.731 -26.829 1.00 67.64 107 LEU C CA 1
ATOM 8656 C C . LEU C 1 107 ? 100.453 -46.712 -27.755 1.00 72.28 107 LEU C C 1
ATOM 8657 O O . LEU C 1 107 ? 100.933 -47.771 -28.173 1.00 71.83 107 LEU C O 1
ATOM 8662 N N . ILE C 1 108 ? 100.942 -45.498 -28.070 1.00 69.56 108 ILE 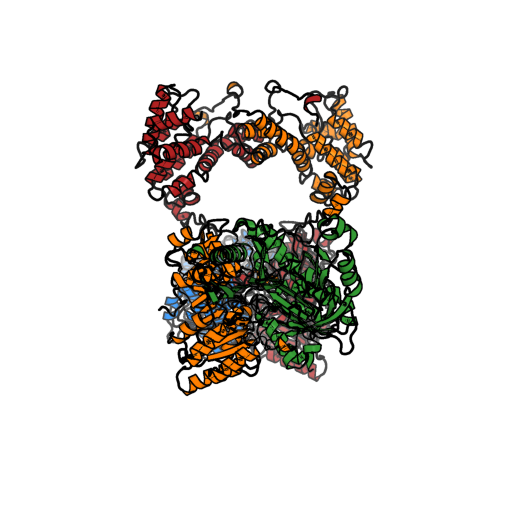C N 1
ATOM 8663 C CA . ILE C 1 108 ? 102.166 -45.293 -28.854 1.00 70.15 108 ILE C CA 1
ATOM 8664 C C . ILE C 1 108 ? 103.222 -44.645 -27.954 1.00 72.87 108 ILE C C 1
ATOM 8665 O O . ILE C 1 108 ? 102.967 -43.634 -27.290 1.00 70.75 108 ILE C O 1
ATOM 8670 N N . GLU C 1 109 ? 104.393 -45.270 -27.908 1.00 71.22 109 GLU C N 1
ATOM 8671 C CA . GLU C 1 109 ? 105.510 -44.790 -27.105 1.00 72.44 109 GLU C CA 1
ATOM 8672 C C . GLU C 1 109 ? 106.882 -45.117 -27.748 1.00 77.49 109 GLU C C 1
ATOM 8673 O O . GLU C 1 109 ? 106.946 -46.026 -28.581 1.00 75.56 109 GLU C O 1
ATOM 8679 N N . PRO C 1 110 ? 107.985 -44.425 -27.356 1.00 76.79 110 PRO C N 1
ATOM 8680 C CA . PRO C 1 110 ? 109.300 -44.764 -27.933 1.00 78.28 110 PRO C CA 1
ATOM 8681 C C . PRO C 1 110 ? 109.804 -46.155 -27.537 1.00 83.93 110 PRO C C 1
ATOM 8682 O O . PRO C 1 110 ? 109.537 -46.619 -26.427 1.00 84.02 110 PRO C O 1
ATOM 8686 N N . PHE C 1 111 ? 110.523 -46.820 -28.452 1.00 82.42 111 PHE C N 1
ATOM 8687 C CA . PHE C 1 111 ? 111.108 -48.139 -28.231 1.00 83.59 111 PHE C CA 1
ATOM 8688 C C . PHE C 1 111 ? 112.405 -47.968 -27.463 1.00 89.17 111 PHE C C 1
ATOM 8689 O O . PHE C 1 111 ? 113.334 -47.318 -27.963 1.00 90.85 111 PHE C O 1
ATOM 8697 N N . THR C 1 112 ? 112.474 -48.545 -26.253 1.00 84.66 112 THR C N 1
ATOM 8698 C CA . THR C 1 112 ? 113.688 -48.469 -25.452 1.00 86.13 112 THR C CA 1
ATOM 8699 C C . THR C 1 112 ? 114.492 -49.775 -25.605 1.00 90.91 112 THR C C 1
ATOM 8700 O O . THR C 1 112 ? 114.053 -50.828 -25.128 1.00 90.93 112 THR C O 1
ATOM 8704 N N . PRO C 1 113 ? 115.661 -49.715 -26.292 1.00 87.70 113 PRO C N 1
ATOM 8705 C CA . PRO C 1 113 ? 116.501 -50.917 -26.422 1.00 88.89 113 PRO C CA 1
ATOM 8706 C C . PRO C 1 113 ? 117.123 -51.188 -25.053 1.00 92.78 113 PRO C C 1
ATOM 8707 O O . PRO C 1 113 ? 117.776 -50.310 -24.476 1.00 93.17 113 PRO C O 1
ATOM 8711 N N . HIS C 1 114 ? 116.848 -52.378 -24.503 1.00 88.41 114 HIS C N 1
ATOM 8712 C CA . HIS C 1 114 ? 117.235 -52.753 -23.140 1.00 88.29 114 HIS C CA 1
ATOM 8713 C C . HIS C 1 114 ? 117.905 -54.113 -22.998 1.00 93.13 114 HIS C C 1
ATOM 8714 O O . HIS C 1 114 ? 117.773 -54.970 -23.881 1.00 91.64 114 HIS C O 1
ATOM 8721 N N . LYS C 1 115 ? 118.539 -54.329 -21.823 1.00 96.83 115 LYS C N 1
ATOM 8722 C CA . LYS C 1 115 ? 119.169 -55.583 -21.420 1.00 97.92 115 LYS C CA 1
ATOM 8723 C C . LYS C 1 115 ? 118.428 -56.102 -20.183 1.00 98.97 115 LYS C C 1
ATOM 8724 O O . LYS C 1 115 ? 117.821 -57.173 -20.242 1.00 99.16 115 LYS C O 1
ATOM 8730 N N . GLU C 1 116 ? 118.456 -55.325 -19.081 1.00 92.99 116 GLU C N 1
ATOM 8731 C CA . GLU C 1 116 ? 117.818 -55.679 -17.810 1.00 90.61 116 GLU C CA 1
ATOM 8732 C C . GLU C 1 116 ? 116.306 -55.603 -17.879 1.00 91.31 116 GLU C C 1
ATOM 8733 O O . GLU C 1 116 ? 115.750 -54.737 -18.556 1.00 90.26 116 GLU C O 1
ATOM 8739 N N . GLU C 1 117 ? 115.642 -56.509 -17.164 1.00 86.01 117 GLU C N 1
ATOM 8740 C CA . GLU C 1 117 ? 114.190 -56.537 -17.046 1.00 83.19 117 GLU C CA 1
ATOM 8741 C C . GLU C 1 117 ? 113.856 -56.844 -15.587 1.00 83.65 117 GLU C C 1
ATOM 8742 O O . GLU C 1 117 ? 113.961 -57.997 -15.161 1.00 84.94 117 GLU C O 1
ATOM 8748 N N . TYR C 1 118 ? 113.548 -55.798 -14.805 1.00 75.50 118 TYR C N 1
ATOM 8749 C CA . TYR C 1 118 ? 113.197 -55.952 -13.390 1.00 73.06 118 TYR C CA 1
ATOM 8750 C C . TYR C 1 118 ? 111.705 -55.711 -13.180 1.00 71.38 118 TYR C C 1
ATOM 8751 O O . TYR C 1 118 ? 111.089 -54.936 -13.913 1.00 67.88 118 TYR C O 1
ATOM 8760 N N . TYR C 1 119 ? 111.124 -56.400 -12.186 1.00 67.11 119 TYR C N 1
ATOM 8761 C CA . TYR C 1 119 ? 109.698 -56.302 -11.855 1.00 64.89 119 TYR C CA 1
ATOM 8762 C C . TYR C 1 119 ? 109.503 -55.601 -10.524 1.00 65.70 119 TYR C C 1
ATOM 8763 O O . TYR C 1 119 ? 110.241 -55.879 -9.578 1.00 66.59 119 TYR C O 1
ATOM 8772 N N . VAL C 1 120 ? 108.481 -54.743 -10.437 1.00 59.53 120 VAL C N 1
ATOM 8773 C CA . VAL C 1 120 ? 108.075 -54.049 -9.206 1.00 57.23 120 VAL C CA 1
ATOM 8774 C C . VAL C 1 120 ? 106.544 -53.942 -9.135 1.00 58.77 120 VAL C C 1
ATOM 8775 O O . VAL C 1 120 ? 105.904 -53.559 -10.112 1.00 57.25 120 VAL C O 1
ATOM 8779 N N . ALA C 1 121 ? 105.967 -54.276 -7.977 1.00 55.43 121 ALA C N 1
ATOM 8780 C CA . ALA C 1 121 ? 104.527 -54.163 -7.763 1.00 53.55 121 ALA C CA 1
ATOM 8781 C C . ALA C 1 121 ? 104.178 -53.727 -6.343 1.00 54.85 121 ALA C C 1
ATOM 8782 O O . ALA C 1 121 ? 104.755 -54.223 -5.367 1.00 53.14 121 ALA C O 1
ATOM 8784 N N . ILE C 1 122 ? 103.224 -52.792 -6.230 1.00 50.13 122 ILE C N 1
ATOM 8785 C CA . ILE C 1 122 ? 102.754 -52.316 -4.939 1.00 47.88 122 ILE C CA 1
ATOM 8786 C C . ILE C 1 122 ? 101.262 -52.602 -4.832 1.00 52.23 122 ILE C C 1
ATOM 8787 O O . ILE C 1 122 ? 100.485 -52.267 -5.719 1.00 50.06 122 ILE C O 1
ATOM 8792 N N . SER C 1 123 ? 100.897 -53.287 -3.754 1.00 51.14 123 SER C N 1
ATOM 8793 C CA . SER C 1 123 ? 99.548 -53.705 -3.405 1.00 51.07 123 SER C CA 1
ATOM 8794 C C . SER C 1 123 ? 99.392 -53.459 -1.915 1.00 54.15 123 SER C C 1
ATOM 8795 O O . SER C 1 123 ? 100.392 -53.347 -1.210 1.00 54.48 123 SER C O 1
ATOM 8798 N N . SER C 1 124 ? 98.160 -53.414 -1.410 1.00 49.90 124 SER C N 1
ATOM 8799 C CA . SER C 1 124 ? 97.976 -53.221 0.021 1.00 48.07 124 SER C CA 1
ATOM 8800 C C . SER C 1 124 ? 97.309 -54.401 0.704 1.00 51.62 124 SER C C 1
ATOM 8801 O O . SER C 1 124 ? 96.536 -55.119 0.070 1.00 51.84 124 SER C O 1
ATOM 8804 N N . ASP C 1 125 ? 97.620 -54.601 1.995 1.00 48.24 125 ASP C N 1
ATOM 8805 C CA . ASP C 1 125 ? 97.013 -55.622 2.856 1.00 50.09 125 ASP C CA 1
ATOM 8806 C C . ASP C 1 125 ? 96.433 -54.921 4.091 1.00 54.53 125 ASP C C 1
ATOM 8807 O O . ASP C 1 125 ? 96.539 -53.703 4.158 1.00 53.08 125 ASP C O 1
ATOM 8812 N N . TYR C 1 126 ? 95.834 -55.648 5.059 1.00 52.58 126 TYR C N 1
ATOM 8813 C CA . TYR C 1 126 ? 95.223 -54.992 6.230 1.00 52.61 126 TYR C CA 1
ATOM 8814 C C . TYR C 1 126 ? 96.213 -54.252 7.157 1.00 57.63 126 TYR C C 1
ATOM 8815 O O . TYR C 1 126 ? 95.781 -53.422 7.951 1.00 57.10 126 TYR C O 1
ATOM 8824 N N . GLU C 1 127 ? 97.518 -54.544 7.062 1.00 55.35 127 GLU C N 1
ATOM 8825 C CA . GLU C 1 127 ? 98.531 -53.961 7.956 1.00 56.26 127 GLU C CA 1
ATOM 8826 C C . GLU C 1 127 ? 99.372 -52.849 7.312 1.00 58.78 127 GLU C C 1
ATOM 8827 O O . GLU C 1 127 ? 100.052 -52.096 8.014 1.00 58.64 127 GLU C O 1
ATOM 8833 N N . GLY C 1 128 ? 99.304 -52.748 5.992 1.00 54.01 128 GLY C N 1
ATOM 8834 C CA . GLY C 1 128 ? 100.015 -51.733 5.232 1.00 51.75 128 GLY C CA 1
ATOM 8835 C C . GLY C 1 128 ? 100.087 -52.038 3.757 1.00 53.75 128 GLY C C 1
ATOM 8836 O O . GLY C 1 128 ? 99.156 -52.610 3.190 1.00 53.26 128 GLY C O 1
ATOM 8837 N N . ASP C 1 129 ? 101.199 -51.641 3.131 1.00 49.78 129 ASP C N 1
ATOM 8838 C CA . ASP C 1 129 ? 101.473 -51.836 1.703 1.00 48.97 129 ASP C CA 1
ATOM 8839 C C . ASP C 1 129 ? 102.610 -52.822 1.516 1.00 54.76 129 ASP C C 1
ATOM 8840 O O . ASP C 1 129 ? 103.536 -52.862 2.328 1.00 55.84 129 ASP C O 1
ATOM 8845 N N . ASN C 1 130 ? 102.531 -53.639 0.465 1.00 50.80 130 ASN C N 1
ATOM 8846 C CA . ASN C 1 130 ? 103.573 -54.609 0.158 1.00 51.82 130 ASN C CA 1
ATOM 8847 C C . ASN C 1 130 ? 104.211 -54.278 -1.183 1.00 55.40 130 ASN C C 1
ATOM 8848 O O . ASN C 1 130 ? 103.500 -54.097 -2.167 1.00 52.69 130 ASN C O 1
ATOM 8853 N N . ILE C 1 131 ? 105.546 -54.155 -1.201 1.00 53.62 131 ILE C N 1
ATOM 8854 C CA . ILE C 1 131 ? 106.341 -53.906 -2.406 1.00 53.29 131 ILE C CA 1
ATOM 8855 C C . ILE C 1 131 ? 106.952 -55.247 -2.829 1.00 58.95 131 ILE C C 1
ATOM 8856 O O . ILE C 1 131 ? 107.542 -55.935 -2.004 1.00 61.27 131 ILE C O 1
ATOM 8861 N N . PHE C 1 132 ? 106.785 -55.621 -4.092 1.00 55.91 132 PHE C N 1
ATOM 8862 C CA . PHE C 1 132 ? 107.304 -56.871 -4.655 1.00 57.41 132 PHE C CA 1
ATOM 8863 C C . PHE C 1 132 ? 108.367 -56.537 -5.685 1.00 63.12 132 PHE C C 1
ATOM 8864 O O . PHE C 1 132 ? 108.168 -55.624 -6.489 1.00 62.72 132 PHE C O 1
ATOM 8872 N N . PHE C 1 133 ? 109.520 -57.223 -5.618 1.00 60.68 133 PHE C N 1
ATOM 8873 C CA . PHE C 1 133 ? 110.619 -56.992 -6.539 1.00 61.61 133 PHE C CA 1
ATOM 8874 C C . PHE C 1 133 ? 111.262 -58.301 -6.973 1.00 71.89 133 PHE C C 1
ATOM 8875 O O . PHE C 1 133 ? 111.461 -59.204 -6.152 1.00 72.56 133 PHE C O 1
ATOM 8883 N N . SER C 1 134 ? 111.631 -58.376 -8.258 1.00 71.99 134 SER C N 1
ATOM 8884 C CA . SER C 1 134 ? 112.353 -59.508 -8.839 1.00 75.92 134 SER C CA 1
ATOM 8885 C C . SER C 1 134 ? 113.272 -59.035 -9.967 1.00 82.59 134 SER C C 1
ATOM 8886 O O . SER C 1 134 ? 113.078 -57.937 -10.506 1.00 79.70 134 SER C O 1
ATOM 8889 N N . MET C 1 135 ? 114.298 -59.830 -10.303 1.00 84.52 135 MET C N 1
ATOM 8890 C CA . MET C 1 135 ? 115.214 -59.448 -11.386 1.00 86.29 135 MET C CA 1
ATOM 8891 C C . MET C 1 135 ? 114.884 -60.194 -12.682 1.00 93.90 135 MET C C 1
ATOM 8892 O O . MET C 1 135 ? 115.615 -60.092 -13.675 1.00 94.29 135 MET C O 1
ATOM 8897 N N . ASP C 1 136 ? 113.717 -60.877 -12.676 1.00 93.03 136 ASP C N 1
ATOM 8898 C CA . ASP C 1 136 ? 113.161 -61.629 -13.794 1.00 96.14 136 ASP C CA 1
ATOM 8899 C C . ASP C 1 136 ? 111.785 -61.057 -14.159 1.00 100.44 136 ASP C C 1
ATOM 8900 O O . ASP C 1 136 ? 110.751 -61.559 -13.705 1.00 99.55 136 ASP C O 1
ATOM 8905 N N . GLY C 1 137 ? 111.805 -59.979 -14.941 1.00 98.32 137 GLY C N 1
ATOM 8906 C CA . GLY C 1 137 ? 110.613 -59.285 -15.421 1.00 97.91 137 GLY C CA 1
ATOM 8907 C C . GLY C 1 137 ? 110.104 -59.889 -16.712 1.00 107.05 137 GLY C C 1
ATOM 8908 O O . GLY C 1 137 ? 110.902 -60.304 -17.559 1.00 109.45 137 GLY C O 1
ATOM 8909 N N . GLY C 1 138 ? 108.779 -59.969 -16.844 1.00 104.94 138 GLY C N 1
ATOM 8910 C CA . GLY C 1 138 ? 108.126 -60.551 -18.014 1.00 107.81 138 GLY C CA 1
ATOM 8911 C C . GLY C 1 138 ? 107.793 -62.026 -17.869 1.00 115.73 138 GLY C C 1
ATOM 8912 O O . GLY C 1 138 ? 106.812 -62.491 -18.458 1.00 116.94 138 GLY C O 1
ATOM 8913 N N . VAL C 1 139 ? 108.616 -62.775 -17.089 1.00 114.02 139 VAL C N 1
ATOM 8914 C CA . VAL C 1 139 ? 108.457 -64.212 -16.800 1.00 116.61 139 VAL C CA 1
ATOM 8915 C C . VAL C 1 139 ? 108.762 -64.545 -15.327 1.00 119.24 139 VAL C C 1
ATOM 8916 O O . VAL C 1 139 ? 109.838 -64.213 -14.823 1.00 118.26 139 VAL C O 1
ATOM 8920 N N . GLY C 1 140 ? 107.808 -65.200 -14.669 1.00 115.71 140 GLY C N 1
ATOM 8921 C CA . GLY C 1 140 ? 107.907 -65.600 -13.270 1.00 137.45 140 GLY C CA 1
ATOM 8922 C C . GLY C 1 140 ? 106.574 -66.001 -12.671 1.00 134.85 140 GLY C C 1
ATOM 8923 O O . GLY C 1 140 ? 105.621 -65.221 -12.682 1.00 79.22 140 GLY C O 1
ATOM 8924 N N . LYS C 1 147 ? 111.879 -66.420 -5.627 1.00 84.77 147 LYS C N 1
ATOM 8925 C CA . LYS C 1 147 ? 112.253 -65.684 -6.843 1.00 83.71 147 LYS C CA 1
ATOM 8926 C C . LYS C 1 147 ? 111.911 -64.177 -6.726 1.00 83.87 147 LYS C C 1
ATOM 8927 O O . LYS C 1 147 ? 112.603 -63.332 -7.304 1.00 82.90 147 LYS C O 1
ATOM 8933 N N . VAL C 1 148 ? 110.835 -63.862 -5.979 1.00 77.86 148 VAL C N 1
ATOM 8934 C CA . VAL C 1 148 ? 110.336 -62.507 -5.747 1.00 73.91 148 VAL C CA 1
ATOM 8935 C C . VAL C 1 148 ? 110.515 -62.158 -4.265 1.00 74.74 148 VAL C C 1
ATOM 8936 O O . VAL C 1 148 ? 110.083 -62.921 -3.401 1.00 74.38 148 VAL C O 1
ATOM 8940 N N . ILE C 1 149 ? 111.127 -60.995 -3.983 1.00 70.12 149 ILE C N 1
ATOM 8941 C CA . ILE C 1 149 ? 111.294 -60.496 -2.615 1.00 69.72 149 ILE C CA 1
ATOM 8942 C C . ILE C 1 149 ? 110.139 -59.568 -2.269 1.00 72.27 149 ILE C C 1
ATOM 8943 O O . ILE C 1 149 ? 109.691 -58.799 -3.124 1.00 71.18 149 ILE C O 1
ATOM 8948 N N . SER C 1 150 ? 109.659 -59.642 -1.024 1.00 68.96 150 SER C N 1
ATOM 8949 C CA . SER C 1 150 ? 108.547 -58.834 -0.532 1.00 65.82 150 SER C CA 1
ATOM 8950 C C . SER C 1 150 ? 109.010 -57.903 0.585 1.00 68.39 150 SER C C 1
ATOM 8951 O O . SER C 1 150 ? 109.712 -58.351 1.493 1.00 71.66 150 SER C O 1
ATOM 8954 N N . ILE C 1 151 ? 108.615 -56.610 0.515 1.00 60.77 151 ILE C N 1
ATOM 8955 C CA . ILE C 1 151 ? 108.930 -55.555 1.502 1.00 58.48 151 ILE C CA 1
ATOM 8956 C C . ILE C 1 151 ? 107.620 -54.987 2.019 1.00 60.48 151 ILE C C 1
ATOM 8957 O O . ILE C 1 151 ? 106.898 -54.355 1.247 1.00 59.61 151 ILE C O 1
ATOM 8962 N N . HIS C 1 152 ? 107.320 -55.191 3.311 1.00 56.34 152 HIS C N 1
ATOM 8963 C CA . HIS C 1 152 ? 106.104 -54.667 3.909 1.00 55.00 152 HIS C CA 1
ATOM 8964 C C . HIS C 1 152 ? 106.344 -53.279 4.508 1.00 57.18 152 HIS C C 1
ATOM 8965 O O . HIS C 1 152 ? 107.277 -53.099 5.279 1.00 56.79 152 HIS C O 1
ATOM 8972 N N . VAL C 1 153 ? 105.479 -52.310 4.160 1.00 52.00 153 VAL C N 1
ATOM 8973 C CA . VAL C 1 153 ? 105.517 -50.928 4.645 1.00 51.09 153 VAL C CA 1
ATOM 8974 C C . VAL C 1 153 ? 104.316 -50.749 5.563 1.00 55.94 153 VAL C C 1
ATOM 8975 O O . VAL C 1 153 ? 103.176 -50.810 5.103 1.00 55.70 153 VAL C O 1
ATOM 8979 N N . ASP C 1 154 ? 104.566 -50.601 6.871 1.00 52.95 154 ASP C N 1
ATOM 8980 C CA . ASP C 1 154 ? 103.517 -50.435 7.877 1.00 52.09 154 ASP C CA 1
ATOM 8981 C C . ASP C 1 154 ? 102.769 -49.121 7.623 1.00 50.97 154 ASP C C 1
ATOM 8982 O O . ASP C 1 154 ? 103.381 -48.127 7.214 1.00 47.86 154 ASP C O 1
ATOM 8987 N N . SER C 1 155 ? 101.438 -49.150 7.830 1.00 47.19 155 SER C N 1
ATOM 8988 C CA . SER C 1 155 ? 100.522 -48.029 7.623 1.00 46.02 155 SER C CA 1
ATOM 8989 C C . SER C 1 155 ? 100.920 -46.767 8.382 1.00 53.32 155 SER C C 1
ATOM 8990 O O . SER C 1 155 ? 100.854 -45.668 7.827 1.00 52.20 155 SER C O 1
ATOM 8993 N N . LEU C 1 156 ? 101.343 -46.924 9.640 1.00 52.42 156 LEU C N 1
ATOM 8994 C CA . LEU C 1 156 ? 101.697 -45.784 10.473 1.00 54.37 156 LEU C CA 1
ATOM 8995 C C . LEU C 1 156 ? 103.167 -45.380 10.413 1.00 61.72 156 LEU C C 1
ATOM 8996 O O . LEU C 1 156 ? 103.465 -44.186 10.550 1.00 63.70 156 LEU C O 1
ATOM 9001 N N . GLU C 1 157 ? 104.070 -46.350 10.231 1.00 57.40 157 GLU C N 1
ATOM 9002 C CA . GLU C 1 157 ? 105.508 -46.100 10.200 1.00 60.19 157 GLU C CA 1
ATOM 9003 C C . GLU C 1 157 ? 106.016 -45.497 8.882 1.00 65.35 157 GLU C C 1
ATOM 9004 O O . GLU C 1 157 ? 106.923 -44.664 8.912 1.00 67.34 157 GLU C O 1
ATOM 9010 N N . GLY C 1 158 ? 105.452 -45.923 7.752 1.00 59.81 158 GLY C N 1
ATOM 9011 C CA . GLY C 1 158 ? 105.875 -45.439 6.439 1.00 58.32 158 GLY C CA 1
ATOM 9012 C C . GLY C 1 158 ? 107.172 -46.059 5.949 1.00 61.83 158 GLY C C 1
ATOM 9013 O O . GLY C 1 158 ? 107.711 -46.973 6.589 1.00 61.28 158 GLY C O 1
ATOM 9014 N N . ILE C 1 159 ? 107.673 -45.580 4.786 1.00 58.90 159 ILE C N 1
ATOM 9015 C CA . ILE C 1 159 ? 108.901 -46.104 4.150 1.00 60.40 159 ILE C CA 1
ATOM 9016 C C . ILE C 1 159 ? 110.201 -45.687 4.891 1.00 68.95 159 ILE C C 1
ATOM 9017 O O . ILE C 1 159 ? 111.151 -46.467 4.905 1.00 70.24 159 ILE C O 1
ATOM 9022 N N . ASP C 1 160 ? 110.240 -44.472 5.484 1.00 68.84 160 ASP C N 1
ATOM 9023 C CA . ASP C 1 160 ? 111.403 -43.916 6.200 1.00 72.64 160 ASP C CA 1
ATOM 9024 C C . ASP C 1 160 ? 111.865 -44.803 7.371 1.00 79.34 160 ASP C C 1
ATOM 9025 O O . ASP C 1 160 ? 113.052 -44.806 7.727 1.00 81.00 160 ASP C O 1
ATOM 9030 N N . ALA C 1 161 ? 110.920 -45.584 7.936 1.00 75.48 161 ALA C N 1
ATOM 9031 C CA . ALA C 1 161 ? 111.170 -46.531 9.023 1.00 77.10 161 ALA C CA 1
ATOM 9032 C C . ALA C 1 161 ? 111.864 -47.819 8.518 1.00 81.24 161 ALA C C 1
ATOM 9033 O O . ALA C 1 161 ? 112.184 -48.694 9.329 1.00 83.23 161 ALA C O 1
ATOM 9035 N N . LEU C 1 162 ? 112.108 -47.925 7.189 1.00 75.40 162 LEU C N 1
ATOM 9036 C CA . LEU C 1 162 ? 112.700 -49.111 6.564 1.00 74.80 162 LEU C CA 1
ATOM 9037 C C . LEU C 1 162 ? 113.995 -48.885 5.789 1.00 79.55 162 LEU C C 1
ATOM 9038 O O . LEU C 1 162 ? 114.107 -47.929 5.017 1.00 78.09 162 LEU C O 1
ATOM 9043 N N . ASP C 1 163 ? 114.933 -49.839 5.919 1.00 77.67 163 ASP C N 1
ATOM 9044 C CA . ASP C 1 163 ? 116.164 -49.860 5.139 1.00 78.07 163 ASP C CA 1
ATOM 9045 C C . ASP C 1 163 ? 115.846 -50.758 3.942 1.00 79.42 163 ASP C C 1
ATOM 9046 O O . ASP C 1 163 ? 115.958 -51.987 4.036 1.00 79.72 163 ASP C O 1
ATOM 9051 N N . VAL C 1 164 ? 115.370 -50.137 2.839 1.00 73.61 164 VAL C N 1
ATOM 9052 C CA . VAL C 1 164 ? 114.989 -50.807 1.585 1.00 71.69 164 VAL C CA 1
ATOM 9053 C C . VAL C 1 164 ? 116.214 -51.476 0.950 1.00 77.17 164 VAL C C 1
ATOM 9054 O O . VAL C 1 164 ? 116.073 -52.529 0.329 1.00 77.21 164 VAL C O 1
ATOM 9058 N N . GLY C 1 165 ? 117.398 -50.897 1.192 1.00 75.53 165 GLY C N 1
ATOM 9059 C CA . GLY C 1 165 ? 118.701 -51.393 0.758 1.00 77.49 165 GLY C CA 1
ATOM 9060 C C . GLY C 1 165 ? 118.814 -52.900 0.774 1.00 83.04 165 GLY C C 1
ATOM 9061 O O . GLY C 1 165 ? 119.197 -53.484 -0.238 1.00 82.78 165 GLY C O 1
ATOM 9062 N N . SER C 1 166 ? 118.410 -53.540 1.901 1.00 81.42 166 SER C N 1
ATOM 9063 C CA . SER C 1 166 ? 118.365 -54.998 2.067 1.00 82.64 166 SER C CA 1
ATOM 9064 C C . SER C 1 166 ? 117.286 -55.602 1.118 1.00 86.07 166 SER C C 1
ATOM 9065 O O . SER C 1 166 ? 116.124 -55.832 1.470 1.00 83.27 166 SER C O 1
ATOM 9068 N N . LYS C 1 167 ? 117.738 -55.783 -0.127 1.00 84.63 167 LYS C N 1
ATOM 9069 C CA . LYS C 1 167 ? 117.098 -56.283 -1.330 1.00 83.76 167 LYS C CA 1
ATOM 9070 C C . LYS C 1 167 ? 118.098 -57.305 -1.949 1.00 93.61 167 LYS C C 1
ATOM 9071 O O . LYS C 1 167 ? 119.012 -57.761 -1.242 1.00 96.18 167 LYS C O 1
ATOM 9077 N N . LEU C 1 168 ? 117.944 -57.650 -3.248 1.00 91.43 168 LEU C N 1
ATOM 9078 C CA . LEU C 1 168 ? 118.785 -58.642 -3.918 1.00 94.60 168 LEU C CA 1
ATOM 9079 C C . LEU C 1 168 ? 120.260 -58.224 -4.068 1.00 100.60 168 LEU C C 1
ATOM 9080 O O . LEU C 1 168 ? 120.555 -57.161 -4.625 1.00 98.80 168 LEU C O 1
ATOM 9085 N N . PRO C 1 169 ? 121.194 -59.064 -3.542 1.00 101.32 169 PRO C N 1
ATOM 9086 C CA . PRO C 1 169 ? 122.635 -58.737 -3.648 1.00 103.15 169 PRO C CA 1
ATOM 9087 C C . PRO C 1 169 ? 123.189 -58.813 -5.069 1.00 105.72 169 PRO C C 1
ATOM 9088 O O . PRO C 1 169 ? 124.118 -58.073 -5.389 1.00 105.57 169 PRO C O 1
ATOM 9092 N N . ALA C 1 170 ? 122.596 -59.686 -5.919 1.00 101.49 170 ALA C N 1
ATOM 9093 C CA . ALA C 1 170 ? 122.941 -59.905 -7.329 1.00 102.09 170 ALA C CA 1
ATOM 9094 C C . ALA C 1 170 ? 122.966 -58.619 -8.181 1.00 104.87 170 ALA C C 1
ATOM 9095 O O . ALA C 1 170 ? 123.661 -58.581 -9.201 1.00 104.96 170 ALA C O 1
ATOM 9097 N N . GLU C 1 171 ? 122.210 -57.572 -7.756 1.00 100.28 171 GLU C N 1
ATOM 9098 C CA . GLU C 1 171 ? 122.132 -56.253 -8.396 1.00 99.10 171 GLU C CA 1
ATOM 9099 C C . GLU C 1 171 ? 123.482 -55.551 -8.360 1.00 107.92 171 GLU C C 1
ATOM 9100 O O . GLU C 1 171 ? 124.277 -55.796 -7.442 1.00 109.15 171 GLU C O 1
ATOM 9106 N N . LEU C 1 172 ? 123.724 -54.642 -9.331 1.00 106.77 172 LEU C N 1
ATOM 9107 C CA . LEU C 1 172 ? 124.980 -53.886 -9.424 1.00 109.80 172 LEU C CA 1
ATOM 9108 C C . LEU C 1 172 ? 125.171 -52.961 -8.210 1.00 113.31 172 LEU C C 1
ATOM 9109 O O . LEU C 1 172 ? 124.227 -52.748 -7.450 1.00 110.53 172 LEU C O 1
ATOM 9114 N N . GLY C 1 173 ? 126.400 -52.481 -8.010 1.00 112.45 173 GLY C N 1
ATOM 9115 C CA . GLY C 1 173 ? 126.725 -51.580 -6.910 1.00 112.55 173 GLY C CA 1
ATOM 9116 C C . GLY C 1 173 ? 125.843 -50.351 -6.963 1.00 113.31 173 GLY C C 1
ATOM 9117 O O . GLY C 1 173 ? 125.043 -50.111 -6.048 1.00 111.06 173 GLY C O 1
ATOM 9118 N N . ASP C 1 174 ? 125.934 -49.622 -8.098 1.00 108.97 174 ASP C N 1
ATOM 9119 C CA . ASP C 1 174 ? 125.153 -48.419 -8.384 1.00 106.19 174 ASP C CA 1
ATOM 9120 C C . ASP C 1 174 ? 123.682 -48.771 -8.582 1.00 102.58 174 ASP C C 1
ATOM 9121 O O . ASP C 1 174 ? 122.830 -48.035 -8.077 1.00 101.24 174 ASP C O 1
ATOM 9126 N N . LYS C 1 175 ? 123.384 -49.912 -9.275 1.00 94.10 175 LYS C N 1
ATOM 9127 C CA . LYS C 1 175 ? 122.008 -50.376 -9.544 1.00 88.97 175 LYS C CA 1
ATOM 9128 C C . LYS C 1 175 ? 121.198 -50.626 -8.278 1.00 85.35 175 LYS C C 1
ATOM 9129 O O . LYS C 1 175 ? 120.076 -50.128 -8.201 1.00 81.14 175 LYS C O 1
ATOM 9135 N N . ARG C 1 176 ? 121.777 -51.330 -7.269 1.00 79.75 176 ARG C N 1
ATOM 9136 C CA . ARG C 1 176 ? 121.099 -51.591 -5.996 1.00 77.14 176 ARG C CA 1
ATOM 9137 C C . ARG C 1 176 ? 120.617 -50.310 -5.328 1.00 78.15 176 ARG C C 1
ATOM 9138 O O . ARG C 1 176 ? 119.490 -50.291 -4.841 1.00 76.89 176 ARG C O 1
ATOM 9146 N N . ALA C 1 177 ? 121.442 -49.241 -5.328 1.00 74.01 177 ALA C N 1
ATOM 9147 C CA . ALA C 1 177 ? 121.073 -47.946 -4.752 1.00 72.52 177 ALA C CA 1
ATOM 9148 C C . ALA C 1 177 ? 120.020 -47.229 -5.616 1.00 73.32 177 ALA C C 1
ATOM 9149 O O . ALA C 1 177 ? 119.142 -46.554 -5.073 1.00 69.52 177 ALA C O 1
ATOM 9151 N N . LEU C 1 178 ? 120.105 -47.401 -6.954 1.00 71.26 178 LEU C N 1
ATOM 9152 C CA . LEU C 1 178 ? 119.183 -46.793 -7.922 1.00 69.73 178 LEU C CA 1
ATOM 9153 C C . LEU C 1 178 ? 117.805 -47.423 -7.861 1.00 71.15 178 LEU C C 1
ATOM 9154 O O . LEU C 1 178 ? 116.820 -46.707 -8.021 1.00 71.61 178 LEU C O 1
ATOM 9159 N N . VAL C 1 179 ? 117.728 -48.750 -7.625 1.00 65.78 179 VAL C N 1
ATOM 9160 C CA . VAL C 1 179 ? 116.462 -49.484 -7.504 1.00 63.23 179 VAL C CA 1
ATOM 9161 C C . VAL C 1 179 ? 115.824 -49.177 -6.138 1.00 65.98 179 VAL C C 1
ATOM 9162 O O . VAL C 1 179 ? 114.614 -48.997 -6.067 1.00 63.11 179 VAL C O 1
ATOM 9166 N N . GLU C 1 180 ? 116.650 -49.124 -5.057 1.00 64.65 180 GLU C N 1
ATOM 9167 C CA . GLU C 1 180 ? 116.245 -48.795 -3.680 1.00 63.29 180 GLU C CA 1
ATOM 9168 C C . GLU C 1 180 ? 115.542 -47.429 -3.696 1.00 65.22 180 GLU C C 1
ATOM 9169 O O . GLU C 1 180 ? 114.432 -47.321 -3.190 1.00 62.64 180 GLU C O 1
ATOM 9175 N N . GLU C 1 181 ? 116.166 -46.425 -4.354 1.00 63.03 181 GLU C N 1
ATOM 9176 C CA . GLU C 1 181 ? 115.661 -45.068 -4.505 1.00 62.32 181 GLU C CA 1
ATOM 9177 C C . GLU C 1 181 ? 114.404 -45.026 -5.382 1.00 64.30 181 GLU C C 1
ATOM 9178 O O . GLU C 1 181 ? 113.465 -44.277 -5.063 1.00 62.56 181 GLU C O 1
ATOM 9184 N N . PHE C 1 182 ? 114.382 -45.835 -6.472 1.00 59.04 182 PHE C N 1
ATOM 9185 C CA . PHE C 1 182 ? 113.249 -45.888 -7.390 1.00 56.43 182 PHE C CA 1
ATOM 9186 C C . PHE C 1 182 ? 111.992 -46.481 -6.761 1.00 59.36 182 PHE C C 1
ATOM 9187 O O . PHE C 1 182 ? 110.894 -45.922 -6.950 1.00 58.61 182 PHE C O 1
ATOM 9195 N N . ILE C 1 183 ? 112.134 -47.601 -6.025 1.00 56.13 183 ILE C N 1
ATOM 9196 C CA . ILE C 1 183 ? 110.974 -48.274 -5.408 1.00 55.15 183 ILE C CA 1
ATOM 9197 C C . ILE C 1 183 ? 110.488 -47.497 -4.165 1.00 57.71 183 ILE C C 1
ATOM 9198 O O . ILE C 1 183 ? 109.293 -47.553 -3.847 1.00 55.18 183 ILE C O 1
ATOM 9203 N N . THR C 1 184 ? 111.403 -46.712 -3.520 1.00 54.86 184 THR C N 1
ATOM 9204 C CA . THR C 1 184 ? 111.079 -45.845 -2.375 1.00 54.22 184 THR C CA 1
ATOM 9205 C C . THR C 1 184 ? 110.200 -44.693 -2.880 1.00 56.68 184 THR C C 1
ATOM 9206 O O . THR C 1 184 ? 109.209 -44.356 -2.233 1.00 55.61 184 THR C O 1
ATOM 9210 N N . ALA C 1 185 ? 110.566 -44.117 -4.049 1.00 53.27 185 ALA C N 1
ATOM 9211 C CA . ALA C 1 185 ? 109.848 -43.041 -4.737 1.00 52.16 185 ALA C CA 1
ATOM 9212 C C . ALA C 1 185 ? 108.500 -43.553 -5.253 1.00 54.13 185 ALA C C 1
ATOM 9213 O O . ALA C 1 185 ? 107.493 -42.850 -5.143 1.00 51.80 185 ALA C O 1
ATOM 9215 N N . LEU C 1 186 ? 108.487 -44.792 -5.791 1.00 52.17 186 LEU C N 1
ATOM 9216 C CA . LEU C 1 186 ? 107.289 -45.444 -6.323 1.00 52.16 186 LEU C CA 1
ATOM 9217 C C . LEU C 1 186 ? 106.246 -45.653 -5.237 1.00 55.79 186 LEU C C 1
ATOM 9218 O O . LEU C 1 186 ? 105.063 -45.454 -5.508 1.00 54.35 186 LEU C O 1
ATOM 9223 N N . TRP C 1 187 ? 106.687 -46.006 -4.003 1.00 53.24 187 TRP C N 1
ATOM 9224 C CA . TRP C 1 187 ? 105.799 -46.146 -2.842 1.00 52.13 187 TRP C CA 1
ATOM 9225 C C . TRP C 1 187 ? 105.175 -44.789 -2.482 1.00 53.67 187 TRP C C 1
ATOM 9226 O O . TRP C 1 187 ? 103.985 -44.729 -2.186 1.00 50.94 187 TRP C O 1
ATOM 9237 N N . ARG C 1 188 ? 105.983 -43.712 -2.501 1.00 49.99 188 ARG C N 1
ATOM 9238 C CA . ARG C 1 188 ? 105.531 -42.355 -2.185 1.00 48.91 188 ARG C CA 1
ATOM 9239 C C . ARG C 1 188 ? 104.507 -41.921 -3.227 1.00 49.65 188 ARG C C 1
ATOM 9240 O O . ARG C 1 188 ? 103.462 -41.379 -2.878 1.00 49.70 188 ARG C O 1
ATOM 9248 N N . PHE C 1 189 ? 104.778 -42.246 -4.492 1.00 45.81 189 PHE C N 1
ATOM 9249 C CA . PHE C 1 189 ? 103.898 -42.003 -5.619 1.00 46.01 189 PHE C CA 1
ATOM 9250 C C . PHE C 1 189 ? 102.584 -42.788 -5.443 1.00 46.74 189 PHE C C 1
ATOM 9251 O O . PHE C 1 189 ? 101.515 -42.232 -5.637 1.00 44.32 189 PHE C O 1
ATOM 9259 N N . TYR C 1 190 ? 102.673 -44.053 -5.027 1.00 45.52 190 TYR C N 1
ATOM 9260 C CA . TYR C 1 190 ? 101.529 -44.949 -4.778 1.00 45.21 190 TYR C CA 1
ATOM 9261 C C . TYR C 1 190 ? 100.639 -44.361 -3.654 1.00 49.35 190 TYR C C 1
ATOM 9262 O O . TYR C 1 190 ? 99.416 -44.238 -3.812 1.00 48.32 190 TYR C O 1
ATOM 9271 N N . SER C 1 191 ? 101.292 -43.965 -2.551 1.00 47.32 191 SER C N 1
ATOM 9272 C CA . SER C 1 191 ? 100.711 -43.423 -1.328 1.00 47.60 191 SER C CA 1
ATOM 9273 C C . SER C 1 191 ? 100.058 -42.060 -1.464 1.00 53.66 191 SER C C 1
ATOM 9274 O O . SER C 1 191 ? 99.037 -41.818 -0.826 1.00 53.78 191 SER C O 1
ATOM 9277 N N . ASP C 1 192 ? 100.664 -41.153 -2.236 1.00 52.00 192 ASP C N 1
ATOM 9278 C CA . ASP C 1 192 ? 100.147 -39.799 -2.395 1.00 52.69 192 ASP C CA 1
ATOM 9279 C C . ASP C 1 192 ? 99.187 -39.620 -3.564 1.00 53.50 192 ASP C C 1
ATOM 9280 O O . ASP C 1 192 ? 98.418 -38.645 -3.550 1.00 53.39 192 ASP C O 1
ATOM 9285 N N . THR C 1 193 ? 99.198 -40.552 -4.553 1.00 46.76 193 THR C N 1
ATOM 9286 C CA . THR C 1 193 ? 98.352 -40.442 -5.747 1.00 46.08 193 THR C CA 1
ATOM 9287 C C . THR C 1 193 ? 97.099 -41.373 -5.709 1.00 47.90 193 THR C C 1
ATOM 9288 O O . THR C 1 193 ? 96.355 -41.432 -6.692 1.00 48.96 193 THR C O 1
ATOM 9292 N N . GLY C 1 194 ? 96.841 -42.014 -4.572 1.00 41.60 194 GLY C N 1
ATOM 9293 C CA . GLY C 1 194 ? 95.639 -42.818 -4.363 1.00 40.37 194 GLY C CA 1
ATOM 9294 C C . GLY C 1 194 ? 95.494 -44.093 -5.165 1.00 44.10 194 GLY C C 1
ATOM 9295 O O . GLY C 1 194 ? 94.391 -44.446 -5.586 1.00 41.87 194 GLY C O 1
ATOM 9296 N N . PHE C 1 195 ? 96.610 -44.801 -5.351 1.00 42.70 195 PHE C N 1
ATOM 9297 C CA . PHE C 1 195 ? 96.641 -46.069 -6.060 1.00 43.70 195 PHE C CA 1
ATOM 9298 C C . PHE C 1 195 ? 96.222 -47.178 -5.133 1.00 48.07 195 PHE C C 1
ATOM 9299 O O . PHE C 1 195 ? 96.453 -47.099 -3.927 1.00 48.43 195 PHE C O 1
ATOM 9307 N N . ALA C 1 196 ? 95.611 -48.211 -5.695 1.00 43.34 196 ALA C N 1
ATOM 9308 C CA . ALA C 1 196 ? 95.206 -49.399 -4.966 1.00 43.34 196 ALA C CA 1
ATOM 9309 C C . ALA C 1 196 ? 96.114 -50.572 -5.438 1.00 47.97 196 ALA C C 1
ATOM 9310 O O . ALA C 1 196 ? 96.233 -51.588 -4.757 1.00 46.74 196 ALA C O 1
ATOM 9312 N N . TYR C 1 197 ? 96.748 -50.398 -6.613 1.00 46.52 197 TYR C N 1
ATOM 9313 C CA . TYR C 1 197 ? 97.644 -51.345 -7.266 1.00 46.97 197 TYR C CA 1
ATOM 9314 C C . TYR C 1 197 ? 98.496 -50.674 -8.353 1.00 49.46 197 TYR C C 1
ATOM 9315 O O . TYR C 1 197 ? 97.994 -49.880 -9.141 1.00 47.29 197 TYR C O 1
ATOM 9324 N N . VAL C 1 198 ? 99.779 -51.039 -8.406 1.00 48.28 198 VAL C N 1
ATOM 9325 C CA . VAL C 1 198 ? 100.740 -50.597 -9.423 1.00 49.37 198 VAL C CA 1
ATOM 9326 C C . VAL C 1 198 ? 101.660 -51.755 -9.766 1.00 54.55 198 VAL C C 1
ATOM 9327 O O . VAL C 1 198 ? 102.122 -52.463 -8.870 1.00 53.60 198 VAL C O 1
ATOM 9331 N N . GLU C 1 199 ? 101.895 -51.970 -11.058 1.00 54.21 199 GLU C N 1
ATOM 9332 C CA . GLU C 1 199 ? 102.777 -53.022 -11.534 1.00 56.13 199 GLU C CA 1
ATOM 9333 C C . GLU C 1 199 ? 103.590 -52.537 -12.723 1.00 62.66 199 GLU C C 1
ATOM 9334 O O . GLU C 1 199 ? 103.019 -52.142 -13.741 1.00 62.86 199 GLU C O 1
ATOM 9340 N N . ILE C 1 200 ? 104.924 -52.568 -12.584 1.00 59.66 200 ILE C N 1
ATOM 9341 C CA . ILE C 1 200 ? 105.855 -52.235 -13.646 1.00 60.43 200 ILE C CA 1
ATOM 9342 C C . ILE C 1 200 ? 106.579 -53.542 -13.948 1.00 66.74 200 ILE C C 1
ATOM 9343 O O . ILE C 1 200 ? 107.467 -53.973 -13.198 1.00 65.23 200 ILE C O 1
ATOM 9348 N N . ASN C 1 201 ? 106.093 -54.212 -15.007 1.00 65.27 201 ASN C N 1
ATOM 9349 C CA . ASN C 1 201 ? 106.549 -55.513 -15.441 1.00 66.76 201 ASN C CA 1
ATOM 9350 C C . ASN C 1 201 ? 106.752 -55.546 -16.959 1.00 74.05 201 ASN C C 1
ATOM 9351 O O . ASN C 1 201 ? 105.824 -55.873 -17.709 1.00 76.37 201 ASN C O 1
ATOM 9356 N N . PRO C 1 202 ? 107.958 -55.189 -17.438 1.00 69.80 202 PRO C N 1
ATOM 9357 C CA . PRO C 1 202 ? 109.169 -54.846 -16.680 1.00 68.56 202 PRO C CA 1
ATOM 9358 C C . PRO C 1 202 ? 109.559 -53.348 -16.667 1.00 72.19 202 PRO C C 1
ATOM 9359 O O . PRO C 1 202 ? 108.954 -52.520 -17.352 1.00 71.09 202 PRO C O 1
ATOM 9363 N N . PHE C 1 203 ? 110.557 -53.004 -15.849 1.00 69.31 203 PHE C N 1
ATOM 9364 C CA . PHE C 1 203 ? 111.193 -51.696 -15.841 1.00 69.54 203 PHE C CA 1
ATOM 9365 C C . PHE C 1 203 ? 112.671 -51.902 -16.217 1.00 76.86 203 PHE C C 1
ATOM 9366 O O . PHE C 1 203 ? 113.169 -53.021 -16.109 1.00 76.52 203 PHE C O 1
ATOM 9374 N N . THR C 1 204 ? 113.340 -50.860 -16.742 1.00 76.54 204 THR C N 1
ATOM 9375 C CA . THR C 1 204 ? 114.745 -50.924 -17.154 1.00 79.18 204 THR C CA 1
ATOM 9376 C C . THR C 1 204 ? 115.490 -49.614 -16.855 1.00 85.05 204 THR C C 1
ATOM 9377 O O . THR C 1 204 ? 114.930 -48.670 -16.288 1.00 82.49 204 THR C O 1
ATOM 9381 N N . PHE C 1 205 ? 116.772 -49.583 -17.261 1.00 85.87 205 PHE C N 1
ATOM 9382 C CA . PHE C 1 205 ? 117.702 -48.477 -17.138 1.00 87.10 205 PHE C CA 1
ATOM 9383 C C . PHE C 1 205 ? 118.045 -47.855 -18.488 1.00 92.29 205 PHE C C 1
ATOM 9384 O O . PHE C 1 205 ? 118.202 -48.560 -19.487 1.00 92.63 205 PHE C O 1
ATOM 9392 N N . SER C 1 206 ? 118.122 -46.518 -18.496 1.00 90.04 206 SER C N 1
ATOM 9393 C CA . SER C 1 206 ? 118.516 -45.665 -19.616 1.00 92.37 206 SER C CA 1
ATOM 9394 C C . SER C 1 206 ? 119.659 -44.860 -19.017 1.00 96.35 206 SER C C 1
ATOM 9395 O O . SER C 1 206 ? 119.438 -43.782 -18.457 1.00 94.26 206 SER C O 1
ATOM 9398 N N . GLY C 1 207 ? 120.846 -45.463 -19.029 1.00 94.91 207 GLY C N 1
ATOM 9399 C CA . GLY C 1 207 ? 122.034 -44.909 -18.395 1.00 96.74 207 GLY C CA 1
ATOM 9400 C C . GLY C 1 207 ? 121.914 -45.086 -16.894 1.00 99.95 207 GLY C C 1
ATOM 9401 O O . GLY C 1 207 ? 121.855 -46.220 -16.407 1.00 98.74 207 GLY C O 1
ATOM 9402 N N . ARG C 1 208 ? 121.828 -43.965 -16.152 1.00 96.74 208 ARG C N 1
ATOM 9403 C CA . ARG C 1 208 ? 121.631 -43.964 -14.695 1.00 94.80 208 ARG C CA 1
ATOM 9404 C C . ARG C 1 208 ? 120.177 -43.584 -14.378 1.00 96.24 208 ARG C C 1
ATOM 9405 O O . ARG C 1 208 ? 119.824 -43.375 -13.217 1.00 94.98 208 ARG C O 1
ATOM 9413 N N . GLY C 1 209 ? 119.354 -43.522 -15.427 1.00 91.82 209 GLY C N 1
ATOM 9414 C CA . GLY C 1 209 ? 117.933 -43.210 -15.355 1.00 89.13 209 GLY C CA 1
ATOM 9415 C C . GLY C 1 209 ? 117.073 -44.455 -15.288 1.00 90.18 209 GLY C C 1
ATOM 9416 O O . GLY C 1 209 ? 117.572 -45.564 -15.509 1.00 90.28 209 GLY C O 1
ATOM 9417 N N . ILE C 1 210 ? 115.770 -44.282 -14.987 1.00 83.56 210 ILE C N 1
ATOM 9418 C CA . ILE C 1 210 ? 114.846 -45.408 -14.835 1.00 80.89 210 ILE C CA 1
ATOM 9419 C C . ILE C 1 210 ? 113.646 -45.307 -15.818 1.00 80.98 210 ILE C C 1
ATOM 9420 O O . ILE C 1 210 ? 112.972 -44.277 -15.875 1.00 80.03 210 ILE C O 1
ATOM 9425 N N . VAL C 1 211 ? 113.426 -46.378 -16.618 1.00 76.12 211 VAL C N 1
ATOM 9426 C CA . VAL C 1 211 ? 112.396 -46.426 -17.665 1.00 75.66 211 VAL C CA 1
ATOM 9427 C C . VAL C 1 211 ? 111.345 -47.554 -17.468 1.00 77.05 211 VAL C C 1
ATOM 9428 O O . VAL C 1 211 ? 111.707 -48.732 -17.528 1.00 77.27 211 VAL C O 1
ATOM 9432 N N . PRO C 1 212 ? 110.035 -47.210 -17.357 1.00 71.08 212 PRO C N 1
ATOM 9433 C CA . PRO C 1 212 ? 108.996 -48.262 -17.261 1.00 69.55 212 PRO C CA 1
ATOM 9434 C C . PRO C 1 212 ? 108.630 -48.804 -18.654 1.00 73.87 212 PRO C C 1
ATOM 9435 O O . PRO C 1 212 ? 108.350 -48.001 -19.549 1.00 75.39 212 PRO C O 1
ATOM 9439 N N . LEU C 1 213 ? 108.600 -50.137 -18.848 1.00 68.76 213 LEU C N 1
ATOM 9440 C CA . LEU C 1 213 ? 108.261 -50.688 -20.165 1.00 70.11 213 LEU C CA 1
ATOM 9441 C C . LEU C 1 213 ? 106.796 -51.073 -20.303 1.00 74.38 213 LEU C C 1
ATOM 9442 O O . LEU C 1 213 ? 106.182 -50.799 -21.334 1.00 75.13 213 LEU C O 1
ATOM 9447 N N . ASP C 1 214 ? 106.235 -51.705 -19.278 1.00 71.35 214 ASP C N 1
ATOM 9448 C CA . ASP C 1 214 ? 104.823 -52.088 -19.252 1.00 71.33 214 ASP C CA 1
ATOM 9449 C C . ASP C 1 214 ? 104.270 -51.721 -17.899 1.00 73.62 214 ASP C C 1
ATOM 9450 O O . ASP C 1 214 ? 104.978 -51.843 -16.897 1.00 73.05 214 ASP C O 1
ATOM 9455 N N . MET C 1 215 ? 103.032 -51.209 -17.876 1.00 68.52 215 MET C N 1
ATOM 9456 C CA . MET C 1 215 ? 102.383 -50.735 -16.662 1.00 65.85 215 MET C CA 1
ATOM 9457 C C . MET C 1 215 ? 100.907 -51.155 -16.551 1.00 66.95 215 MET C C 1
ATOM 9458 O O . MET C 1 215 ? 100.157 -51.146 -17.535 1.00 67.76 215 MET C O 1
ATOM 9463 N N . VAL C 1 216 ? 100.523 -51.560 -15.340 1.00 59.68 216 VAL C N 1
ATOM 9464 C CA . VAL C 1 216 ? 99.172 -51.984 -14.958 1.00 58.33 216 VAL C CA 1
ATOM 9465 C C . VAL C 1 216 ? 98.908 -51.242 -13.668 1.00 58.57 216 VAL C C 1
ATOM 9466 O O . VAL C 1 216 ? 99.753 -51.260 -12.766 1.00 57.16 216 VAL C O 1
ATOM 9470 N N . ALA C 1 217 ? 97.779 -50.536 -13.596 1.00 54.47 217 ALA C N 1
ATOM 9471 C CA . ALA C 1 217 ? 97.467 -49.758 -12.402 1.00 52.22 217 ALA C CA 1
ATOM 9472 C C . ALA C 1 217 ? 96.007 -49.695 -12.114 1.00 53.58 217 ALA C C 1
ATOM 9473 O O . ALA C 1 217 ? 95.184 -49.734 -13.034 1.00 53.92 217 ALA C O 1
ATOM 9475 N N . LYS C 1 218 ? 95.683 -49.602 -10.807 1.00 48.14 218 LYS C N 1
ATOM 9476 C CA . LYS C 1 218 ? 94.326 -49.448 -10.278 1.00 46.22 218 LYS C CA 1
ATOM 9477 C C . LYS C 1 218 ? 94.331 -48.285 -9.304 1.00 48.57 218 LYS C C 1
ATOM 9478 O O . LYS C 1 218 ? 95.235 -48.174 -8.472 1.00 46.73 218 LYS C O 1
ATOM 9484 N N . LEU C 1 219 ? 93.328 -47.407 -9.400 1.00 45.71 219 LEU C N 1
ATOM 9485 C CA . LEU C 1 219 ? 93.188 -46.278 -8.478 1.00 42.65 219 LEU C CA 1
ATOM 9486 C C . LEU C 1 219 ? 92.013 -46.565 -7.563 1.00 46.40 219 LEU C C 1
ATOM 9487 O O . LEU C 1 219 ? 91.034 -47.169 -8.006 1.00 45.61 219 LEU C O 1
ATOM 9492 N N . ASP C 1 220 ? 92.122 -46.183 -6.270 1.00 43.52 220 ASP C N 1
ATOM 9493 C CA . ASP C 1 220 ? 91.006 -46.303 -5.343 1.00 43.26 220 ASP C CA 1
ATOM 9494 C C . ASP C 1 220 ? 90.122 -45.099 -5.697 1.00 47.21 220 ASP C C 1
ATOM 9495 O O . ASP C 1 220 ? 90.522 -43.957 -5.420 1.00 46.15 220 ASP C O 1
ATOM 9500 N N . ASP C 1 221 ? 88.954 -45.344 -6.348 1.00 44.47 221 ASP C N 1
ATOM 9501 C CA . ASP C 1 221 ? 88.082 -44.274 -6.857 1.00 44.92 221 ASP C CA 1
ATOM 9502 C C . ASP C 1 221 ? 87.574 -43.306 -5.741 1.00 47.60 221 ASP C C 1
ATOM 9503 O O . ASP C 1 221 ? 87.263 -42.147 -6.045 1.00 46.42 221 ASP C O 1
ATOM 9508 N N . ALA C 1 222 ? 87.573 -43.769 -4.462 1.00 44.06 222 ALA C N 1
ATOM 9509 C CA . ALA C 1 222 ? 87.193 -42.995 -3.259 1.00 43.60 222 ALA C CA 1
ATOM 9510 C C . ALA C 1 222 ? 88.155 -41.817 -2.987 1.00 47.92 222 ALA C C 1
ATOM 9511 O O . ALA C 1 222 ? 87.808 -40.907 -2.241 1.00 48.93 222 ALA C O 1
ATOM 9513 N N . GLU C 1 223 ? 89.356 -41.850 -3.591 1.00 43.58 223 GLU C N 1
ATOM 9514 C CA . GLU C 1 223 ? 90.426 -40.842 -3.472 1.00 42.60 223 GLU C CA 1
ATOM 9515 C C . GLU C 1 223 ? 90.183 -39.570 -4.302 1.00 45.65 223 GLU C C 1
ATOM 9516 O O . GLU C 1 223 ? 90.877 -38.569 -4.086 1.00 44.67 223 GLU C O 1
ATOM 9522 N N . GLU C 1 224 ? 89.204 -39.617 -5.241 1.00 42.81 224 GLU C N 1
ATOM 9523 C CA . GLU C 1 224 ? 88.863 -38.553 -6.200 1.00 44.20 224 GLU C CA 1
ATOM 9524 C C . GLU C 1 224 ? 88.930 -37.131 -5.649 1.00 46.05 224 GLU C C 1
ATOM 9525 O O . GLU C 1 224 ? 89.572 -36.291 -6.267 1.00 46.16 224 GLU C O 1
ATOM 9531 N N . TYR C 1 225 ? 88.288 -36.880 -4.490 1.00 41.60 225 TYR C N 1
ATOM 9532 C CA . TYR C 1 225 ? 88.209 -35.581 -3.809 1.00 41.62 225 TYR C CA 1
ATOM 9533 C C . TYR C 1 225 ? 89.590 -35.010 -3.426 1.00 47.11 225 TYR C C 1
ATOM 9534 O O . TYR C 1 225 ? 89.778 -33.795 -3.421 1.00 48.68 225 TYR C O 1
ATOM 9543 N N . TRP C 1 226 ? 90.535 -35.887 -3.102 1.00 43.64 226 TRP C N 1
ATOM 9544 C CA . TRP C 1 226 ? 91.895 -35.537 -2.695 1.00 44.10 226 TRP C CA 1
ATOM 9545 C C . TRP C 1 226 ? 92.864 -35.531 -3.858 1.00 48.11 226 TRP C C 1
ATOM 9546 O O . TRP C 1 226 ? 94.002 -35.101 -3.662 1.00 48.34 226 TRP C O 1
ATOM 9557 N N . GLN C 1 227 ? 92.421 -35.991 -5.066 1.00 44.24 227 GLN C N 1
ATOM 9558 C CA . GLN C 1 227 ? 93.281 -36.117 -6.253 1.00 44.58 227 GLN C CA 1
ATOM 9559 C C . GLN C 1 227 ? 92.859 -35.298 -7.462 1.00 53.38 227 GLN C C 1
ATOM 9560 O O . GLN C 1 227 ? 93.183 -35.683 -8.583 1.00 53.39 227 GLN C O 1
ATOM 9566 N N . LYS C 1 228 ? 92.179 -34.154 -7.252 1.00 54.32 228 LYS C N 1
ATOM 9567 C CA . LYS C 1 228 ? 91.651 -33.318 -8.337 1.00 56.78 228 LYS C CA 1
ATOM 9568 C C . LYS C 1 228 ? 92.713 -32.795 -9.293 1.00 62.22 228 LYS C C 1
ATOM 9569 O O . LYS C 1 228 ? 92.426 -32.669 -10.480 1.00 63.91 228 LYS C O 1
ATOM 9575 N N . LYS C 1 229 ? 93.932 -32.523 -8.795 1.00 63.04 229 LYS C N 1
ATOM 9576 C CA . LYS C 1 229 ? 95.018 -32.023 -9.637 1.00 63.29 229 LYS C CA 1
ATOM 9577 C C . LYS C 1 229 ? 95.833 -33.152 -10.292 1.00 65.72 229 LYS C C 1
ATOM 9578 O O . LYS C 1 229 ? 96.166 -33.039 -11.474 1.00 66.22 229 LYS C O 1
ATOM 9584 N N . ARG C 1 230 ? 96.135 -34.240 -9.548 1.00 59.28 230 ARG C N 1
ATOM 9585 C CA . ARG C 1 230 ? 96.922 -35.340 -10.105 1.00 57.12 230 ARG C CA 1
ATOM 9586 C C . ARG C 1 230 ? 96.130 -36.167 -11.129 1.00 59.78 230 ARG C C 1
ATOM 9587 O O . ARG C 1 230 ? 96.697 -36.544 -12.150 1.00 61.33 230 ARG C O 1
ATOM 9595 N N . TRP C 1 231 ? 94.826 -36.383 -10.907 1.00 54.19 231 TRP C N 1
ATOM 9596 C CA . TRP C 1 231 ? 93.971 -37.164 -11.816 1.00 53.14 231 TRP C CA 1
ATOM 9597 C C . TRP C 1 231 ? 93.306 -36.312 -12.921 1.00 59.79 231 TRP C C 1
ATOM 9598 O O . TRP C 1 231 ? 92.488 -36.849 -13.681 1.00 58.46 231 TRP C O 1
ATOM 9609 N N . SER C 1 232 ? 93.648 -35.000 -12.998 1.00 59.32 232 SER C N 1
ATOM 9610 C CA . SER C 1 232 ? 93.071 -34.020 -13.935 1.00 61.07 232 SER C CA 1
ATOM 9611 C C . SER C 1 232 ? 92.946 -34.483 -15.394 1.00 67.33 232 SER C C 1
ATOM 9612 O O . SER C 1 232 ? 91.891 -34.292 -16.010 1.00 65.06 232 SER C O 1
ATOM 9615 N N . GLU C 1 233 ? 94.015 -35.100 -15.924 1.00 68.34 233 GLU C N 1
ATOM 9616 C CA . GLU C 1 233 ? 94.132 -35.578 -17.305 1.00 69.68 233 GLU C CA 1
ATOM 9617 C C . GLU C 1 233 ? 93.610 -37.003 -17.552 1.00 74.67 233 GLU C C 1
ATOM 9618 O O . GLU C 1 233 ? 93.794 -37.518 -18.655 1.00 74.48 233 GLU C O 1
ATOM 9624 N N . LEU C 1 234 ? 92.968 -37.650 -16.567 1.00 72.41 234 LEU C N 1
ATOM 9625 C CA . LEU C 1 234 ? 92.500 -39.019 -16.827 1.00 72.60 234 LEU C CA 1
ATOM 9626 C C . LEU C 1 234 ? 91.003 -39.254 -16.562 1.00 75.24 234 LEU C C 1
ATOM 9627 O O . LEU C 1 234 ? 90.359 -38.527 -15.797 1.00 74.84 234 LEU C O 1
ATOM 9632 N N . ALA C 1 235 ? 90.490 -40.315 -17.198 1.00 70.77 235 ALA C N 1
ATOM 9633 C CA . ALA C 1 235 ? 89.124 -40.813 -17.087 1.00 70.46 235 ALA C CA 1
ATOM 9634 C C . ALA C 1 235 ? 89.194 -42.340 -16.976 1.00 72.76 235 ALA C C 1
ATOM 9635 O O . ALA C 1 235 ? 90.051 -42.955 -17.621 1.00 72.45 235 ALA C O 1
ATOM 9637 N N . PHE C 1 236 ? 88.335 -42.946 -16.129 1.00 67.96 236 PHE C N 1
ATOM 9638 C CA . PHE C 1 236 ? 88.321 -44.400 -15.960 1.00 66.89 236 PHE C CA 1
ATOM 9639 C C . PHE C 1 236 ? 87.741 -45.118 -17.190 1.00 72.30 236 PHE C C 1
ATOM 9640 O O . PHE C 1 236 ? 86.637 -44.794 -17.634 1.00 71.85 236 PHE C O 1
ATOM 9648 N N . PRO C 1 237 ? 88.486 -46.072 -17.776 1.00 70.80 237 PRO C N 1
ATOM 9649 C CA . PRO C 1 237 ? 87.963 -46.774 -18.955 1.00 71.78 237 PRO C CA 1
ATOM 9650 C C . PRO C 1 237 ? 87.000 -47.905 -18.598 1.00 78.52 237 PRO C C 1
ATOM 9651 O O . PRO C 1 237 ? 87.026 -48.413 -17.477 1.00 78.12 237 PRO C O 1
ATOM 9655 N N . GLU C 1 238 ? 86.169 -48.322 -19.566 1.00 77.91 238 GLU C N 1
ATOM 9656 C CA . GLU C 1 238 ? 85.263 -49.457 -19.368 1.00 79.07 238 GLU C CA 1
ATOM 9657 C C . GLU C 1 238 ? 86.085 -50.743 -19.574 1.00 85.17 238 GLU C C 1
ATOM 9658 O O . GLU C 1 238 ? 87.050 -50.705 -20.349 1.00 85.02 238 GLU C O 1
ATOM 9664 N N . PRO C 1 239 ? 85.753 -51.892 -18.928 1.00 83.19 239 PRO C N 1
ATOM 9665 C CA . PRO C 1 239 ? 86.527 -53.122 -19.198 1.00 83.91 239 PRO C CA 1
ATOM 9666 C C . PRO C 1 239 ? 86.376 -53.581 -20.653 1.00 90.44 239 PRO C C 1
ATOM 9667 O O . PRO C 1 239 ? 85.412 -53.181 -21.316 1.00 90.12 239 PRO C O 1
ATOM 9671 N N . PHE C 1 240 ? 87.344 -54.376 -21.159 1.00 88.66 240 PHE C N 1
ATOM 9672 C CA . PHE C 1 240 ? 87.340 -54.872 -22.538 1.00 89.54 240 PHE C CA 1
ATOM 9673 C C . PHE C 1 240 ? 86.029 -55.583 -22.891 1.00 94.38 240 PHE C C 1
ATOM 9674 O O . PHE C 1 240 ? 85.512 -56.371 -22.094 1.00 94.15 240 PHE C O 1
ATOM 9682 N N . GLY C 1 241 ? 85.499 -55.258 -24.066 1.00 91.24 241 GLY C N 1
ATOM 9683 C CA . GLY C 1 241 ? 84.252 -55.822 -24.559 1.00 91.85 241 GLY C CA 1
ATOM 9684 C C . GLY C 1 241 ? 83.062 -54.893 -24.402 1.00 95.43 241 GLY C C 1
ATOM 9685 O O . GLY C 1 241 ? 82.344 -54.650 -25.381 1.00 96.03 241 GLY C O 1
ATOM 9686 N N . ARG C 1 242 ? 82.826 -54.356 -23.176 1.00 89.87 242 ARG C N 1
ATOM 9687 C CA . ARG C 1 242 ? 81.676 -53.471 -22.984 1.00 88.26 242 ARG C CA 1
ATOM 9688 C C . ARG C 1 242 ? 81.990 -52.020 -23.374 1.00 91.95 242 ARG C C 1
ATOM 9689 O O . ARG C 1 242 ? 83.127 -51.544 -23.267 1.00 91.07 242 ARG C O 1
ATOM 9697 N N . THR C 1 243 ? 80.955 -51.363 -23.896 1.00 88.83 243 THR C N 1
ATOM 9698 C CA . THR C 1 243 ? 80.923 -49.995 -24.399 1.00 88.14 243 THR C CA 1
ATOM 9699 C C . THR C 1 243 ? 80.350 -49.050 -23.327 1.00 90.30 243 THR C C 1
ATOM 9700 O O . THR C 1 243 ? 79.461 -49.479 -22.583 1.00 90.22 243 THR C O 1
ATOM 9704 N N . PRO C 1 244 ? 80.799 -47.764 -23.240 1.00 85.04 244 PRO C N 1
ATOM 9705 C CA . PRO C 1 244 ? 80.211 -46.848 -22.241 1.00 83.58 244 PRO C CA 1
ATOM 9706 C C . PRO C 1 244 ? 78.693 -46.665 -22.391 1.00 84.68 244 PRO C C 1
ATOM 9707 O O . PRO C 1 244 ? 78.166 -46.680 -23.513 1.00 85.14 244 PRO C O 1
ATOM 9711 N N . SER C 1 245 ? 77.995 -46.534 -21.241 1.00 76.89 245 SER C N 1
ATOM 9712 C CA . SER C 1 245 ? 76.548 -46.364 -21.156 1.00 74.07 245 SER C CA 1
ATOM 9713 C C . SER C 1 245 ? 76.189 -44.980 -20.604 1.00 74.53 245 SER C C 1
ATOM 9714 O O . SER C 1 245 ? 76.579 -44.639 -19.485 1.00 74.06 245 SER C O 1
ATOM 9717 N N . LYS C 1 246 ? 75.432 -44.199 -21.401 1.00 68.68 246 LYS C N 1
ATOM 9718 C CA . LYS C 1 246 ? 74.916 -42.853 -21.121 1.00 67.03 246 LYS C CA 1
ATOM 9719 C C . LYS C 1 246 ? 74.080 -42.844 -19.828 1.00 68.52 246 LYS C C 1
ATOM 9720 O O . LYS C 1 246 ? 74.151 -41.888 -19.046 1.00 67.54 246 LYS C O 1
ATOM 9726 N N . GLU C 1 247 ? 73.307 -43.925 -19.620 1.00 62.84 247 GLU C N 1
ATOM 9727 C CA . GLU C 1 247 ? 72.436 -44.156 -18.470 1.00 60.63 247 GLU C CA 1
ATOM 9728 C C . GLU C 1 247 ? 73.268 -44.428 -17.212 1.00 61.94 247 GLU C C 1
ATOM 9729 O O . GLU C 1 247 ? 72.990 -43.841 -16.160 1.00 57.29 247 GLU C O 1
ATOM 9735 N N . GLU C 1 248 ? 74.295 -45.299 -17.332 1.00 59.69 248 GLU C N 1
ATOM 9736 C CA . GLU C 1 248 ? 75.197 -45.647 -16.234 1.00 59.73 248 GLU C CA 1
ATOM 9737 C C . GLU C 1 248 ? 75.993 -44.438 -15.753 1.00 66.67 248 GLU C C 1
ATOM 9738 O O . GLU C 1 248 ? 76.177 -44.268 -14.548 1.00 64.52 248 GLU C O 1
ATOM 9744 N N . LEU C 1 249 ? 76.466 -43.608 -16.700 1.00 66.49 249 LEU C N 1
ATOM 9745 C CA . LEU C 1 249 ? 77.237 -42.402 -16.407 1.00 66.68 249 LEU C CA 1
ATOM 9746 C C . LEU C 1 249 ? 76.363 -41.312 -15.787 1.00 67.29 249 LEU C C 1
ATOM 9747 O O . LEU C 1 249 ? 76.863 -40.521 -14.984 1.00 67.16 249 LEU C O 1
ATOM 9752 N N . PHE C 1 250 ? 75.048 -41.314 -16.111 1.00 61.16 250 PHE C N 1
ATOM 9753 C CA . PHE C 1 250 ? 74.055 -40.397 -15.546 1.00 58.91 250 PHE C CA 1
ATOM 9754 C C . PHE C 1 250 ? 73.822 -40.729 -14.069 1.00 59.25 250 PHE C C 1
ATOM 9755 O O . PHE C 1 250 ? 73.696 -39.816 -13.254 1.00 60.68 250 PHE C O 1
ATOM 9763 N N . ILE C 1 251 ? 73.777 -42.042 -13.729 1.00 52.09 251 ILE C N 1
ATOM 9764 C CA . ILE C 1 251 ? 73.570 -42.557 -12.373 1.00 50.31 251 ILE C CA 1
ATOM 9765 C C . ILE C 1 251 ? 74.811 -42.262 -11.512 1.00 53.68 251 ILE C C 1
ATOM 9766 O O . ILE C 1 251 ? 74.673 -41.805 -10.366 1.00 54.17 251 ILE C O 1
ATOM 9771 N N . LYS C 1 252 ? 76.011 -42.461 -12.100 1.00 48.41 252 LYS C N 1
ATOM 9772 C CA . LYS C 1 252 ? 77.319 -42.179 -11.506 1.00 47.14 252 LYS C CA 1
ATOM 9773 C C . LYS C 1 252 ? 77.428 -40.698 -11.183 1.00 51.74 252 LYS C C 1
ATOM 9774 O O . LYS C 1 252 ? 78.008 -40.332 -10.162 1.00 51.19 252 LYS C O 1
ATOM 9780 N N . GLU C 1 253 ? 76.816 -39.852 -12.035 1.00 50.33 253 GLU C N 1
ATOM 9781 C CA . GLU C 1 253 ? 76.775 -38.398 -11.884 1.00 50.40 253 GLU C CA 1
ATOM 9782 C C . GLU C 1 253 ? 75.890 -37.990 -10.670 1.00 52.78 253 GLU C C 1
ATOM 9783 O O . GLU C 1 253 ? 76.267 -37.085 -9.923 1.00 50.62 253 GLU C O 1
ATOM 9789 N N . ILE C 1 254 ? 74.750 -38.675 -10.459 1.00 51.24 254 ILE C N 1
ATOM 9790 C CA . ILE C 1 254 ? 73.867 -38.436 -9.307 1.00 50.96 254 ILE C CA 1
ATOM 9791 C C . ILE C 1 254 ? 74.595 -38.880 -8.029 1.00 55.93 254 ILE C C 1
ATOM 9792 O O . ILE C 1 254 ? 74.652 -38.124 -7.062 1.00 57.65 254 ILE C O 1
ATOM 9797 N N . ASP C 1 255 ? 75.199 -40.072 -8.059 1.00 52.71 255 ASP C N 1
ATOM 9798 C CA . ASP C 1 255 ? 75.961 -40.680 -6.962 1.00 52.08 255 ASP C CA 1
ATOM 9799 C C . ASP C 1 255 ? 77.116 -39.799 -6.424 1.00 55.41 255 ASP C C 1
ATOM 9800 O O . ASP C 1 255 ? 77.491 -39.948 -5.260 1.00 54.20 255 ASP C O 1
ATOM 9805 N N . SER C 1 256 ? 77.687 -38.915 -7.270 1.00 53.41 256 SER C N 1
ATOM 9806 C CA . SER C 1 256 ? 78.830 -38.048 -6.928 1.00 53.33 256 SER C CA 1
ATOM 9807 C C . SER C 1 256 ? 78.459 -36.806 -6.117 1.00 57.99 256 SER C C 1
ATOM 9808 O O . SER C 1 256 ? 79.314 -36.253 -5.417 1.00 58.82 256 SER C O 1
ATOM 9811 N N . LYS C 1 257 ? 77.193 -36.374 -6.197 1.00 54.41 257 LYS C N 1
ATOM 9812 C CA . LYS C 1 257 ? 76.723 -35.189 -5.472 1.00 53.83 257 LYS C CA 1
ATOM 9813 C C . LYS C 1 257 ? 75.944 -35.549 -4.208 1.00 52.12 257 LYS C C 1
ATOM 9814 O O . LYS C 1 257 ? 75.140 -34.743 -3.723 1.00 52.32 257 LYS C O 1
ATOM 9820 N N . THR C 1 258 ? 76.193 -36.755 -3.652 1.00 45.28 258 THR C N 1
ATOM 9821 C CA . THR C 1 258 ? 75.508 -37.222 -2.439 1.00 43.33 258 THR C CA 1
ATOM 9822 C C . THR C 1 258 ? 76.324 -38.247 -1.623 1.00 46.25 258 THR C C 1
ATOM 9823 O O . THR C 1 258 ? 77.141 -38.999 -2.176 1.00 46.01 258 THR C O 1
ATOM 9827 N N . GLY C 1 259 ? 76.050 -38.267 -0.322 1.00 41.01 259 GLY C N 1
ATOM 9828 C CA . GLY C 1 259 ? 76.581 -39.238 0.631 1.00 41.18 259 GLY C CA 1
ATOM 9829 C C . GLY C 1 259 ? 75.886 -40.579 0.472 1.00 46.65 259 GLY C C 1
ATOM 9830 O O . GLY C 1 259 ? 76.462 -41.618 0.807 1.00 48.60 259 GLY C O 1
ATOM 9831 N N . ALA C 1 260 ? 74.652 -40.563 -0.091 1.00 43.18 260 ALA C N 1
ATOM 9832 C CA . ALA C 1 260 ? 73.833 -41.739 -0.435 1.00 42.28 260 ALA C CA 1
ATOM 9833 C C . ALA C 1 260 ? 74.479 -42.477 -1.608 1.00 45.14 260 ALA C C 1
ATOM 9834 O O . ALA C 1 260 ? 75.342 -41.925 -2.291 1.00 42.11 260 ALA C O 1
ATOM 9836 N N . SER C 1 261 ? 74.040 -43.720 -1.845 1.00 44.05 261 SER C N 1
ATOM 9837 C CA . SER C 1 261 ? 74.559 -44.570 -2.915 1.00 45.42 261 SER C CA 1
ATOM 9838 C C . SER C 1 261 ? 73.494 -44.834 -3.972 1.00 50.99 261 SER C C 1
ATOM 9839 O O . SER C 1 261 ? 72.358 -45.143 -3.629 1.00 51.21 261 SER C O 1
ATOM 9842 N N . LEU C 1 262 ? 73.852 -44.636 -5.247 1.00 47.41 262 LEU C N 1
ATOM 9843 C CA . LEU C 1 262 ? 73.021 -44.874 -6.422 1.00 48.59 262 LEU C CA 1
ATOM 9844 C C . LEU C 1 262 ? 73.995 -45.506 -7.420 1.00 54.25 262 LEU C C 1
ATOM 9845 O O . LEU C 1 262 ? 74.899 -44.823 -7.925 1.00 54.88 262 LEU C O 1
ATOM 9850 N N . LYS C 1 263 ? 73.872 -46.828 -7.631 1.00 48.87 263 LYS C N 1
ATOM 9851 C CA . LYS C 1 263 ? 74.760 -47.588 -8.502 1.00 47.76 263 LYS C CA 1
ATOM 9852 C C . LYS C 1 263 ? 73.951 -48.380 -9.514 1.00 52.12 263 LYS C C 1
ATOM 9853 O O . LYS C 1 263 ? 72.956 -48.989 -9.154 1.00 53.01 263 LYS C O 1
ATOM 9859 N N . LEU C 1 264 ? 74.355 -48.349 -10.785 1.00 49.14 264 LEU C N 1
ATOM 9860 C CA . LEU C 1 264 ? 73.707 -49.100 -11.859 1.00 50.04 264 LEU C CA 1
ATOM 9861 C C . LEU C 1 264 ? 74.738 -49.661 -12.841 1.00 54.59 264 LEU C C 1
ATOM 9862 O O . LEU C 1 264 ? 75.593 -48.929 -13.338 1.00 54.93 264 LEU C O 1
ATOM 9867 N N . THR C 1 265 ? 74.643 -50.967 -13.107 1.00 52.51 265 THR C N 1
ATOM 9868 C CA . THR C 1 265 ? 75.478 -51.709 -14.055 1.00 53.56 265 THR C CA 1
ATOM 9869 C C . THR C 1 265 ? 74.536 -52.520 -14.944 1.00 58.64 265 THR C C 1
ATOM 9870 O O . THR C 1 265 ? 73.844 -53.417 -14.452 1.00 58.17 265 THR C O 1
ATOM 9874 N N . ILE C 1 266 ? 74.510 -52.217 -16.243 1.00 57.15 266 ILE C N 1
ATOM 9875 C CA . ILE C 1 266 ? 73.689 -52.985 -17.182 1.00 58.74 266 ILE C CA 1
ATOM 9876 C C . ILE C 1 266 ? 74.468 -54.245 -17.545 1.00 63.39 266 ILE C C 1
ATOM 9877 O O . ILE C 1 266 ? 75.638 -54.165 -17.948 1.00 63.13 266 ILE C O 1
ATOM 9882 N N . LEU C 1 267 ? 73.828 -55.408 -17.357 1.00 60.67 267 LEU C N 1
ATOM 9883 C CA . LEU C 1 267 ? 74.421 -56.712 -17.648 1.00 61.07 267 LEU C CA 1
ATOM 9884 C C . LEU C 1 267 ? 73.943 -57.205 -19.013 1.00 68.53 267 LEU C C 1
ATOM 9885 O O . LEU C 1 267 ? 74.731 -57.771 -19.775 1.00 69.78 267 LEU C O 1
ATOM 9890 N N . ASN C 1 268 ? 72.645 -57.006 -19.310 1.00 65.50 268 ASN C N 1
ATOM 9891 C CA . ASN C 1 268 ? 72.007 -57.448 -20.549 1.00 66.68 268 ASN C CA 1
ATOM 9892 C C . ASN C 1 268 ? 70.817 -56.512 -20.867 1.00 68.35 268 ASN C C 1
ATOM 9893 O O . ASN C 1 268 ? 69.777 -56.641 -20.222 1.00 67.45 268 ASN C O 1
ATOM 9898 N N . PRO C 1 269 ? 70.929 -55.588 -21.862 1.00 63.15 269 PRO C N 1
ATOM 9899 C CA . PRO C 1 269 ? 69.778 -54.707 -22.190 1.00 62.38 269 PRO C CA 1
ATOM 9900 C C . PRO C 1 269 ? 68.490 -55.455 -22.582 1.00 67.74 269 PRO C C 1
ATOM 9901 O O . PRO C 1 269 ? 67.392 -54.982 -22.264 1.00 66.78 269 PRO C O 1
ATOM 9905 N N . GLU C 1 270 ? 68.627 -56.632 -23.244 1.00 65.19 270 GLU C N 1
ATOM 9906 C CA . GLU C 1 270 ? 67.501 -57.462 -23.683 1.00 67.19 270 GLU C CA 1
ATOM 9907 C C . GLU C 1 270 ? 66.982 -58.451 -22.607 1.00 71.60 270 GLU C C 1
ATOM 9908 O O . GLU C 1 270 ? 66.166 -59.327 -22.919 1.00 74.87 270 GLU C O 1
ATOM 9914 N N . GLY C 1 271 ? 67.428 -58.289 -21.362 1.00 65.61 271 GLY C N 1
ATOM 9915 C CA . GLY C 1 271 ? 66.997 -59.125 -20.244 1.00 64.04 271 GLY C CA 1
ATOM 9916 C C . GLY C 1 271 ? 65.608 -58.762 -19.753 1.00 66.00 271 GLY C C 1
ATOM 9917 O O . GLY C 1 271 ? 65.246 -57.579 -19.741 1.00 65.46 271 GLY C O 1
ATOM 9918 N N . ARG C 1 272 ? 64.813 -59.770 -19.354 1.00 61.44 272 ARG C N 1
ATOM 9919 C CA . ARG C 1 272 ? 63.449 -59.544 -18.872 1.00 61.28 272 ARG C CA 1
ATOM 9920 C C . ARG C 1 272 ? 63.364 -59.377 -17.329 1.00 64.44 272 ARG C C 1
ATOM 9921 O O . ARG C 1 272 ? 62.296 -59.011 -16.834 1.00 62.81 272 ARG C O 1
ATOM 9929 N N . VAL C 1 273 ? 64.479 -59.594 -16.581 1.00 61.30 273 VAL C N 1
ATOM 9930 C CA . VAL C 1 273 ? 64.468 -59.400 -15.119 1.00 60.68 273 VAL C CA 1
ATOM 9931 C C . VAL C 1 273 ? 65.216 -58.113 -14.715 1.00 64.70 273 VAL C C 1
ATOM 9932 O O . VAL C 1 273 ? 66.448 -58.020 -14.835 1.00 64.49 273 VAL C O 1
ATOM 9936 N N . TRP C 1 274 ? 64.468 -57.131 -14.236 1.00 60.16 274 TRP C N 1
ATOM 9937 C CA . TRP C 1 274 ? 65.094 -55.897 -13.785 1.00 58.60 274 TRP C CA 1
ATOM 9938 C C . TRP C 1 274 ? 64.959 -55.773 -12.276 1.00 63.22 274 TRP C C 1
ATOM 9939 O O . TRP C 1 274 ? 64.003 -56.291 -11.668 1.00 63.67 274 TRP C O 1
ATOM 9950 N N . THR C 1 275 ? 65.950 -55.138 -11.665 1.00 57.56 275 THR C N 1
ATOM 9951 C CA . THR C 1 275 ? 65.955 -54.997 -10.226 1.00 56.87 275 THR C CA 1
ATOM 9952 C C . THR C 1 275 ? 66.226 -53.575 -9.759 1.00 62.28 275 THR C C 1
ATOM 9953 O O . THR C 1 275 ? 67.053 -52.852 -10.336 1.00 62.96 275 THR C O 1
ATOM 9957 N N . MET C 1 276 ? 65.550 -53.193 -8.679 1.00 57.54 276 MET C N 1
ATOM 9958 C CA . MET C 1 276 ? 65.769 -51.925 -8.010 1.00 56.26 276 MET C CA 1
ATOM 9959 C C . MET C 1 276 ? 65.761 -52.238 -6.529 1.00 56.51 276 MET C C 1
ATOM 9960 O O . MET C 1 276 ? 64.757 -52.065 -5.834 1.00 56.31 276 MET C O 1
ATOM 9965 N N . VAL C 1 277 ? 66.889 -52.782 -6.078 1.00 50.74 277 VAL C N 1
ATOM 9966 C CA . VAL C 1 277 ? 67.085 -53.249 -4.707 1.00 49.27 277 VAL C CA 1
ATOM 9967 C C . VAL C 1 277 ? 67.845 -52.225 -3.867 1.00 50.15 277 VAL C C 1
ATOM 9968 O O . VAL C 1 277 ? 68.826 -51.638 -4.322 1.00 49.06 277 VAL C O 1
ATOM 9972 N N . ALA C 1 278 ? 67.355 -52.006 -2.651 1.00 45.83 278 ALA C N 1
ATOM 9973 C CA . ALA C 1 278 ? 67.969 -51.124 -1.697 1.00 44.77 278 ALA C CA 1
ATOM 9974 C C . ALA C 1 278 ? 69.060 -51.863 -0.911 1.00 50.89 278 ALA C C 1
ATOM 9975 O O . ALA C 1 278 ? 68.820 -52.946 -0.364 1.00 51.86 278 ALA C O 1
ATOM 9977 N N . GLY C 1 279 ? 70.259 -51.298 -0.896 1.00 47.99 279 GLY C N 1
ATOM 9978 C CA . GLY C 1 279 ? 71.375 -51.841 -0.126 1.00 48.55 279 GLY C CA 1
ATOM 9979 C C . GLY C 1 279 ? 72.364 -52.689 -0.885 1.00 54.70 279 GLY C C 1
ATOM 9980 O O . GLY C 1 279 ? 71.983 -53.449 -1.777 1.00 56.78 279 GLY C O 1
ATOM 9981 N N . GLY C 1 280 ? 73.638 -52.543 -0.533 1.00 51.05 280 GLY C N 1
ATOM 9982 C CA . GLY C 1 280 ? 74.724 -53.326 -1.116 1.00 51.17 280 GLY C CA 1
ATOM 9983 C C . GLY C 1 280 ? 74.591 -54.806 -0.799 1.00 55.42 280 GLY C C 1
ATOM 9984 O O . GLY C 1 280 ? 74.703 -55.640 -1.700 1.00 57.45 280 GLY C O 1
ATOM 9985 N N . GLY C 1 281 ? 74.326 -55.128 0.475 1.00 49.71 281 GLY C N 1
ATOM 9986 C CA . GLY C 1 281 ? 74.154 -56.499 0.955 1.00 49.00 281 GLY C CA 1
ATOM 9987 C C . GLY C 1 281 ? 72.999 -57.235 0.311 1.00 53.00 281 GLY C C 1
ATOM 9988 O O . GLY C 1 281 ? 73.193 -58.309 -0.263 1.00 53.51 281 GLY C O 1
ATOM 9989 N N . ALA C 1 282 ? 71.786 -56.655 0.394 1.00 49.09 282 ALA C N 1
ATOM 9990 C CA . ALA C 1 282 ? 70.547 -57.220 -0.146 1.00 49.17 282 ALA C CA 1
ATOM 9991 C C . ALA C 1 282 ? 70.520 -57.383 -1.670 1.00 52.33 282 ALA C C 1
ATOM 9992 O O . ALA C 1 282 ? 69.949 -58.366 -2.144 1.00 52.85 282 ALA C O 1
ATOM 9994 N N . SER C 1 283 ? 71.123 -56.435 -2.439 1.00 46.59 283 SER C N 1
ATOM 9995 C CA . SER C 1 283 ? 71.118 -56.490 -3.911 1.00 47.18 283 SER C CA 1
ATOM 9996 C C . SER C 1 283 ? 71.883 -57.689 -4.448 1.00 53.03 283 SER C C 1
ATOM 9997 O O . SER C 1 283 ? 71.486 -58.295 -5.446 1.00 53.31 283 SER C O 1
ATOM 10000 N N . VAL C 1 284 ? 72.973 -58.036 -3.750 1.00 50.23 284 VAL C N 1
ATOM 10001 C CA . VAL C 1 284 ? 73.850 -59.172 -4.023 1.00 50.33 284 VAL C CA 1
ATOM 10002 C C . VAL C 1 284 ? 73.036 -60.431 -3.768 1.00 56.14 284 VAL C C 1
ATOM 10003 O O . VAL C 1 284 ? 73.039 -61.332 -4.608 1.00 57.39 284 VAL C O 1
ATOM 10007 N N . ILE C 1 285 ? 72.283 -60.464 -2.645 1.00 53.63 285 ILE C N 1
ATOM 10008 C CA . ILE C 1 285 ? 71.443 -61.612 -2.266 1.00 54.67 285 ILE C CA 1
ATOM 10009 C C . ILE C 1 285 ? 70.320 -61.840 -3.281 1.00 60.36 285 ILE C C 1
ATOM 10010 O O . ILE C 1 285 ? 70.061 -62.996 -3.626 1.00 62.81 285 ILE C O 1
ATOM 10015 N N . TYR C 1 286 ? 69.683 -60.755 -3.779 1.00 55.02 286 TYR C N 1
ATOM 10016 C CA . TYR C 1 286 ? 68.632 -60.876 -4.803 1.00 54.83 286 TYR C CA 1
ATOM 10017 C C . TYR C 1 286 ? 69.207 -61.425 -6.095 1.00 56.17 286 TYR C C 1
ATOM 10018 O O . TYR C 1 286 ? 68.575 -62.270 -6.707 1.00 58.02 286 TYR C O 1
ATOM 10027 N N . ALA C 1 287 ? 70.426 -60.993 -6.476 1.00 50.72 287 ALA C N 1
ATOM 10028 C CA . ALA C 1 287 ? 71.146 -61.487 -7.655 1.00 52.05 287 ALA C CA 1
ATOM 10029 C C . ALA C 1 287 ? 71.506 -62.978 -7.472 1.00 56.44 287 ALA C C 1
ATOM 10030 O O . ALA C 1 287 ? 71.348 -63.751 -8.409 1.00 57.67 287 ALA C O 1
ATOM 10032 N N . ASP C 1 288 ? 71.938 -63.380 -6.246 1.00 52.85 288 ASP C N 1
ATOM 10033 C CA . ASP C 1 288 ? 72.265 -64.769 -5.901 1.00 53.41 288 ASP C CA 1
ATOM 10034 C C . ASP C 1 288 ? 71.053 -65.667 -6.130 1.00 58.91 288 ASP C C 1
ATOM 10035 O O . ASP C 1 288 ? 71.194 -66.716 -6.756 1.00 58.77 288 ASP C O 1
ATOM 10040 N N . THR C 1 289 ? 69.862 -65.232 -5.654 1.00 54.89 289 THR C N 1
ATOM 10041 C CA . THR C 1 289 ? 68.595 -65.972 -5.778 1.00 54.54 289 THR C CA 1
ATOM 10042 C C . THR C 1 289 ? 68.170 -66.113 -7.238 1.00 58.47 289 THR C C 1
ATOM 10043 O O . THR C 1 289 ? 67.766 -67.199 -7.626 1.00 59.82 289 THR C O 1
ATOM 10047 N N . ILE C 1 290 ? 68.275 -65.034 -8.046 1.00 54.71 290 ILE C N 1
ATOM 10048 C CA . ILE C 1 290 ? 67.921 -65.073 -9.480 1.00 55.93 290 ILE C CA 1
ATOM 10049 C C . ILE C 1 290 ? 68.816 -66.093 -10.220 1.00 63.09 290 ILE C C 1
ATOM 10050 O O . ILE C 1 290 ? 68.286 -66.892 -10.979 1.00 64.70 290 ILE C O 1
ATOM 10055 N N . CYS C 1 291 ? 70.153 -66.086 -9.957 1.00 62.17 291 CYS C N 1
ATOM 10056 C CA . CYS C 1 291 ? 71.131 -67.038 -10.512 1.00 65.03 291 CYS C CA 1
ATOM 10057 C C . CYS C 1 291 ? 70.856 -68.450 -10.022 1.00 70.41 291 CYS C C 1
ATOM 10058 O O . CYS C 1 291 ? 70.998 -69.405 -10.799 1.00 71.64 291 CYS C O 1
ATOM 10061 N N . ASP C 1 292 ? 70.483 -68.590 -8.727 1.00 66.45 292 ASP C N 1
ATOM 10062 C CA . ASP C 1 292 ? 70.145 -69.881 -8.112 1.00 68.36 292 ASP C CA 1
ATOM 10063 C C . ASP C 1 292 ? 68.911 -70.514 -8.741 1.00 72.46 292 ASP C C 1
ATOM 10064 O O . ASP C 1 292 ? 68.828 -71.736 -8.753 1.00 73.95 292 ASP C O 1
ATOM 10069 N N . LEU C 1 293 ? 67.992 -69.699 -9.305 1.00 66.84 293 LEU C N 1
ATOM 10070 C CA . LEU C 1 293 ? 66.806 -70.190 -9.994 1.00 68.90 293 LEU C CA 1
ATOM 10071 C C . LEU C 1 293 ? 67.053 -70.418 -11.503 1.00 77.59 293 LEU C C 1
ATOM 10072 O O . LEU C 1 293 ? 66.151 -70.864 -12.213 1.00 79.49 293 LEU C O 1
ATOM 10077 N N . GLY C 1 294 ? 68.282 -70.153 -11.952 1.00 75.07 294 GLY C N 1
ATOM 10078 C CA . GLY C 1 294 ? 68.728 -70.338 -13.332 1.00 76.40 294 GLY C CA 1
ATOM 10079 C C . GLY C 1 294 ? 68.371 -69.218 -14.293 1.00 79.83 294 GLY C C 1
ATOM 10080 O O . GLY C 1 294 ? 68.282 -69.449 -15.503 1.00 81.08 294 GLY C O 1
ATOM 10081 N N . HIS C 1 295 ? 68.178 -67.998 -13.774 1.00 74.12 295 HIS C N 1
ATOM 10082 C CA . HIS C 1 295 ? 67.794 -66.843 -14.589 1.00 73.95 295 HIS C CA 1
ATOM 10083 C C . HIS C 1 295 ? 68.910 -65.786 -14.721 1.00 76.01 295 HIS C C 1
ATOM 10084 O O . HIS C 1 295 ? 68.611 -64.617 -14.961 1.00 74.31 295 HIS C O 1
ATOM 10091 N N . ALA C 1 296 ? 70.194 -66.204 -14.624 1.00 73.21 296 ALA C N 1
ATOM 10092 C CA . ALA C 1 296 ? 71.379 -65.336 -14.769 1.00 72.08 296 ALA C CA 1
ATOM 10093 C C . ALA C 1 296 ? 71.367 -64.609 -16.122 1.00 78.43 296 ALA C C 1
ATOM 10094 O O . ALA C 1 296 ? 71.708 -63.422 -16.208 1.00 77.12 296 ALA C O 1
ATOM 10096 N N . ASP C 1 297 ? 70.940 -65.335 -17.163 1.00 77.25 297 ASP C N 1
ATOM 10097 C CA . ASP C 1 297 ? 70.816 -64.854 -18.528 1.00 78.25 297 ASP C CA 1
ATOM 10098 C C . ASP C 1 297 ? 69.765 -63.741 -18.617 1.00 79.05 297 ASP C C 1
ATOM 10099 O O . ASP C 1 297 ? 69.994 -62.748 -19.302 1.00 77.72 297 ASP C O 1
ATOM 10104 N N . GLU C 1 298 ? 68.636 -63.887 -17.892 1.00 74.58 298 GLU C N 1
ATOM 10105 C CA . GLU C 1 298 ? 67.583 -62.874 -17.892 1.00 73.66 298 GLU C CA 1
ATOM 10106 C C . GLU C 1 298 ? 67.859 -61.689 -16.949 1.00 76.68 298 GLU C C 1
ATOM 10107 O O . GLU C 1 298 ? 67.100 -60.710 -16.957 1.00 76.50 298 GLU C O 1
ATOM 10113 N N . MET C 1 299 ? 68.944 -61.752 -16.164 1.00 72.04 299 MET C N 1
ATOM 10114 C CA . MET C 1 299 ? 69.296 -60.651 -15.270 1.00 69.30 299 MET C CA 1
ATOM 10115 C C . MET C 1 299 ? 69.818 -59.477 -16.079 1.00 69.83 299 MET C C 1
ATOM 10116 O O . MET C 1 299 ? 70.973 -59.466 -16.508 1.00 70.08 299 MET C O 1
ATOM 10121 N N . ALA C 1 300 ? 68.925 -58.524 -16.338 1.00 63.90 300 ALA C N 1
ATOM 10122 C CA . ALA C 1 300 ? 69.183 -57.343 -17.145 1.00 63.53 300 ALA C CA 1
ATOM 10123 C C . ALA C 1 300 ? 70.151 -56.325 -16.542 1.00 66.00 300 ALA C C 1
ATOM 10124 O O . ALA C 1 300 ? 70.766 -55.547 -17.289 1.00 65.88 300 ALA C O 1
ATOM 10126 N N . ASN C 1 301 ? 70.273 -56.306 -15.200 1.00 60.27 301 ASN C N 1
ATOM 10127 C CA . ASN C 1 301 ? 71.149 -55.350 -14.526 1.00 58.66 301 ASN C CA 1
ATOM 10128 C C . ASN C 1 301 ? 71.474 -55.738 -13.087 1.00 62.15 301 ASN C C 1
ATOM 10129 O O . ASN C 1 301 ? 70.797 -56.591 -12.499 1.00 63.75 301 ASN C O 1
ATOM 10134 N N . TYR C 1 302 ? 72.492 -55.068 -12.517 1.00 55.05 302 TYR C N 1
ATOM 10135 C CA . TYR C 1 302 ? 72.857 -55.119 -11.108 1.00 52.74 302 TYR C CA 1
ATOM 10136 C C . TYR C 1 302 ? 72.832 -53.668 -10.674 1.00 59.49 302 TYR C C 1
ATOM 10137 O O . TYR C 1 302 ? 73.631 -52.860 -11.145 1.00 59.37 302 TYR C O 1
ATOM 10146 N N . GLY C 1 303 ? 71.890 -53.354 -9.809 1.00 58.55 303 GLY C N 1
ATOM 10147 C CA . GLY C 1 303 ? 71.694 -52.014 -9.274 1.00 58.10 303 GLY C CA 1
ATOM 10148 C C . GLY C 1 303 ? 71.595 -52.022 -7.761 1.00 60.54 303 GLY C C 1
ATOM 10149 O O . GLY C 1 303 ? 71.359 -53.073 -7.139 1.00 59.32 303 GLY C O 1
ATOM 10150 N N . GLU C 1 304 ? 71.733 -50.829 -7.172 1.00 54.30 304 GLU C N 1
ATOM 10151 C CA . GLU C 1 304 ? 71.754 -50.615 -5.731 1.00 51.92 304 GLU C CA 1
ATOM 10152 C C . GLU C 1 304 ? 71.556 -49.124 -5.427 1.00 52.05 304 GLU C C 1
ATOM 10153 O O . GLU C 1 304 ? 72.147 -48.267 -6.080 1.00 50.44 304 GLU C O 1
ATOM 10159 N N . TYR C 1 305 ? 70.724 -48.836 -4.438 1.00 47.73 305 TYR C N 1
ATOM 10160 C CA . TYR C 1 305 ? 70.488 -47.509 -3.866 1.00 45.90 305 TYR C CA 1
ATOM 10161 C C . TYR C 1 305 ? 70.398 -47.704 -2.350 1.00 49.65 305 TYR C C 1
ATOM 10162 O O . TYR C 1 305 ? 69.797 -48.671 -1.888 1.00 49.06 305 TYR C O 1
ATOM 10171 N N . SER C 1 306 ? 71.061 -46.852 -1.583 1.00 45.89 306 SER C N 1
ATOM 10172 C CA . SER C 1 306 ? 71.069 -46.917 -0.121 1.00 45.24 306 SER C CA 1
ATOM 10173 C C . SER C 1 306 ? 71.564 -45.587 0.414 1.00 47.24 306 SER C C 1
ATOM 10174 O O . SER C 1 306 ? 71.691 -44.642 -0.347 1.00 47.52 306 SER C O 1
ATOM 10177 N N . GLY C 1 307 ? 71.826 -45.518 1.704 1.00 44.74 307 GLY C N 1
ATOM 10178 C CA . GLY C 1 307 ? 72.328 -44.299 2.337 1.00 44.72 307 GLY C CA 1
ATOM 10179 C C . GLY C 1 307 ? 71.342 -43.153 2.338 1.00 47.51 307 GLY C C 1
ATOM 10180 O O . GLY C 1 307 ? 71.735 -41.990 2.227 1.00 48.17 307 GLY C O 1
ATOM 10181 N N . ASP C 1 308 ? 70.051 -43.488 2.466 1.00 43.89 308 ASP C N 1
ATOM 10182 C CA . ASP C 1 308 ? 68.905 -42.566 2.505 1.00 42.68 308 ASP C CA 1
ATOM 10183 C C . ASP C 1 308 ? 68.896 -41.522 1.360 1.00 44.78 308 ASP C C 1
ATOM 10184 O O . ASP C 1 308 ? 69.016 -40.322 1.643 1.00 45.82 308 ASP C O 1
ATOM 10189 N N . PRO C 1 309 ? 68.726 -41.941 0.068 1.00 39.89 309 PRO C N 1
ATOM 10190 C CA . PRO C 1 309 ? 68.645 -40.942 -1.013 1.00 38.98 309 PRO C CA 1
ATOM 10191 C C . PRO C 1 309 ? 67.302 -40.214 -0.993 1.00 42.24 309 PRO C C 1
ATOM 10192 O O . PRO C 1 309 ? 66.299 -40.816 -0.611 1.00 43.10 309 PRO C O 1
ATOM 10196 N N . ASN C 1 310 ? 67.272 -38.919 -1.400 1.00 37.87 310 ASN C N 1
ATOM 10197 C CA . ASN C 1 310 ? 66.029 -38.154 -1.431 1.00 38.36 310 ASN C CA 1
ATOM 10198 C C . ASN C 1 310 ? 65.112 -38.574 -2.588 1.00 45.91 310 ASN C C 1
ATOM 10199 O O . ASN C 1 310 ? 65.524 -39.340 -3.461 1.00 46.55 310 ASN C O 1
ATOM 10204 N N . THR C 1 311 ? 63.865 -38.060 -2.583 1.00 44.97 311 THR C N 1
ATOM 10205 C CA . THR C 1 311 ? 62.832 -38.313 -3.592 1.00 45.54 311 THR C CA 1
ATOM 10206 C C . THR C 1 311 ? 63.310 -38.046 -5.031 1.00 51.46 311 THR C C 1
ATOM 10207 O O . THR C 1 311 ? 63.078 -38.866 -5.908 1.00 51.22 311 THR C O 1
ATOM 10211 N N . GLU C 1 312 ? 63.957 -36.902 -5.255 1.00 49.29 312 GLU C N 1
ATOM 10212 C CA . GLU C 1 312 ? 64.486 -36.470 -6.548 1.00 50.52 312 GLU C CA 1
ATOM 10213 C C . GLU C 1 312 ? 65.527 -37.457 -7.055 1.00 54.53 312 GLU C C 1
ATOM 10214 O O . GLU C 1 312 ? 65.457 -37.847 -8.219 1.00 55.23 312 GLU C O 1
ATOM 10220 N N . GLU C 1 313 ? 66.464 -37.890 -6.184 1.00 50.58 313 GLU C N 1
ATOM 10221 C CA . GLU C 1 313 ? 67.502 -38.860 -6.561 1.00 50.41 313 GLU C CA 1
ATOM 10222 C C . GLU C 1 313 ? 66.900 -40.203 -6.970 1.00 53.30 313 GLU C C 1
ATOM 10223 O O . GLU C 1 313 ? 67.271 -40.730 -8.022 1.00 54.95 313 GLU C O 1
ATOM 10229 N N . THR C 1 314 ? 65.927 -40.721 -6.180 1.00 47.29 314 THR C N 1
ATOM 10230 C CA . THR C 1 314 ? 65.267 -42.005 -6.460 1.00 47.48 314 THR C CA 1
ATOM 10231 C C . THR C 1 314 ? 64.397 -41.902 -7.694 1.00 52.06 314 THR C C 1
ATOM 10232 O O . THR C 1 314 ? 64.254 -42.884 -8.423 1.00 50.82 314 THR C O 1
ATOM 10236 N N . TYR C 1 315 ? 63.816 -40.714 -7.930 1.00 49.51 315 TYR C N 1
ATOM 10237 C CA . TYR C 1 315 ? 62.971 -40.463 -9.096 1.00 51.33 315 TYR C CA 1
ATOM 10238 C C . TYR C 1 315 ? 63.791 -40.605 -10.383 1.00 58.36 315 TYR C C 1
ATOM 10239 O O . TYR C 1 315 ? 63.386 -41.349 -11.273 1.00 60.32 315 TYR C O 1
ATOM 10248 N N . HIS C 1 316 ? 64.954 -39.915 -10.468 1.00 54.73 316 HIS C N 1
ATOM 10249 C CA . HIS C 1 316 ? 65.861 -39.975 -11.626 1.00 55.24 316 HIS C CA 1
ATOM 10250 C C . HIS C 1 316 ? 66.413 -41.361 -11.878 1.00 59.29 316 HIS C C 1
ATOM 10251 O O . HIS C 1 316 ? 66.536 -41.757 -13.031 1.00 60.84 316 HIS C O 1
ATOM 10258 N N . TYR C 1 317 ? 66.706 -42.109 -10.798 1.00 54.14 317 TYR C N 1
ATOM 10259 C CA . TYR C 1 317 ? 67.182 -43.481 -10.833 1.00 53.14 317 TYR C CA 1
ATOM 10260 C C . TYR C 1 317 ? 66.103 -44.397 -11.422 1.00 56.84 317 TYR C C 1
ATOM 10261 O O . TYR C 1 317 ? 66.407 -45.189 -12.313 1.00 58.12 317 TYR C O 1
ATOM 10270 N N . THR C 1 318 ? 64.856 -44.299 -10.912 1.00 52.70 318 THR C N 1
ATOM 10271 C CA . THR C 1 318 ? 63.714 -45.106 -11.350 1.00 54.04 318 THR C CA 1
ATOM 10272 C C . THR C 1 318 ? 63.380 -44.798 -12.807 1.00 61.38 318 THR C C 1
ATOM 10273 O O . THR C 1 318 ? 63.044 -45.719 -13.549 1.00 62.83 318 THR C O 1
ATOM 10277 N N . CYS C 1 319 ? 63.497 -43.515 -13.217 1.00 58.36 319 CYS C N 1
ATOM 10278 C CA . CYS C 1 319 ? 63.259 -43.056 -14.594 1.00 60.93 319 CYS C CA 1
ATOM 10279 C C . CYS C 1 319 ? 64.257 -43.714 -15.540 1.00 66.75 319 CYS C C 1
ATOM 10280 O O . CYS C 1 319 ? 63.880 -44.100 -16.645 1.00 68.34 319 CYS C O 1
ATOM 10283 N N . THR C 1 320 ? 65.528 -43.846 -15.092 1.00 62.50 320 THR C N 1
ATOM 10284 C CA . THR C 1 320 ? 66.615 -44.473 -15.851 1.00 62.54 320 THR C CA 1
ATOM 10285 C C . THR C 1 320 ? 66.340 -45.963 -16.086 1.00 65.36 320 THR C C 1
ATOM 10286 O O . THR C 1 320 ? 66.460 -46.419 -17.223 1.00 65.70 320 THR C O 1
ATOM 10290 N N . ILE C 1 321 ? 65.984 -46.709 -15.009 1.00 60.98 321 ILE C N 1
ATOM 10291 C CA . ILE C 1 321 ? 65.669 -48.144 -15.070 1.00 61.42 321 ILE C CA 1
ATOM 10292 C C . ILE C 1 321 ? 64.462 -48.367 -15.978 1.00 66.80 321 ILE C C 1
ATOM 10293 O O . ILE C 1 321 ? 64.538 -49.209 -16.877 1.00 67.54 321 ILE C O 1
ATOM 10298 N N . LEU C 1 322 ? 63.383 -47.567 -15.782 1.00 62.42 322 LEU C N 1
ATOM 10299 C CA . LEU C 1 322 ? 62.163 -47.651 -16.587 1.00 63.35 322 LEU C CA 1
ATOM 10300 C C . LEU C 1 322 ? 62.438 -47.391 -18.047 1.00 66.73 322 LEU C C 1
ATOM 10301 O O . LEU C 1 322 ? 61.972 -48.157 -18.881 1.00 67.43 322 LEU C O 1
ATOM 10306 N N . ASP C 1 323 ? 63.249 -46.363 -18.353 1.00 62.37 323 ASP C N 1
ATOM 10307 C CA . ASP C 1 323 ? 63.633 -46.013 -19.723 1.00 63.63 323 ASP C CA 1
ATOM 10308 C C . ASP C 1 323 ? 64.212 -47.213 -20.449 1.00 67.42 323 ASP C C 1
ATOM 10309 O O . ASP C 1 323 ? 63.673 -47.606 -21.476 1.00 69.08 323 ASP C O 1
ATOM 10314 N N . LEU C 1 324 ? 65.283 -47.806 -19.889 1.00 62.82 324 LEU C N 1
ATOM 10315 C CA . LEU C 1 324 ? 66.017 -48.957 -20.424 1.00 63.21 324 LEU C CA 1
ATOM 10316 C C . LEU C 1 324 ? 65.163 -50.219 -20.596 1.00 69.74 324 LEU C C 1
ATOM 10317 O O . LEU C 1 324 ? 65.412 -51.008 -21.507 1.00 71.13 324 LEU C O 1
ATOM 10322 N N . MET C 1 325 ? 64.176 -50.401 -19.710 1.00 66.31 325 MET C N 1
ATOM 10323 C CA . MET C 1 325 ? 63.227 -51.511 -19.645 1.00 67.08 325 MET C CA 1
ATOM 10324 C C . MET C 1 325 ? 62.084 -51.405 -20.691 1.00 72.45 325 MET C C 1
ATOM 10325 O O . MET C 1 325 ? 61.427 -52.408 -20.978 1.00 73.24 325 MET C O 1
ATOM 10330 N N . THR C 1 326 ? 61.825 -50.195 -21.217 1.00 68.99 326 THR C N 1
ATOM 10331 C CA . THR C 1 326 ? 60.711 -49.915 -22.131 1.00 71.01 326 THR C CA 1
ATOM 10332 C C . THR C 1 326 ? 61.149 -49.637 -23.588 1.00 80.02 326 THR C C 1
ATOM 10333 O O . THR C 1 326 ? 60.324 -49.242 -24.423 1.00 81.84 326 THR C O 1
ATOM 10337 N N . ARG C 1 327 ? 62.435 -49.869 -23.893 1.00 77.32 327 ARG C N 1
ATOM 10338 C CA . ARG C 1 327 ? 62.988 -49.683 -25.225 1.00 79.30 327 ARG C CA 1
ATOM 10339 C C . ARG C 1 327 ? 62.554 -50.832 -26.139 1.00 88.37 327 ARG C C 1
ATOM 10340 O O . ARG C 1 327 ? 62.010 -50.583 -27.215 1.00 90.06 327 ARG C O 1
ATOM 10348 N N . SER C 1 328 ? 62.733 -52.082 -25.673 1.00 86.60 328 SER C N 1
ATOM 10349 C CA . SER C 1 328 ? 62.377 -53.302 -26.394 1.00 89.33 328 SER C CA 1
ATOM 10350 C C . SER C 1 328 ? 61.114 -53.954 -25.822 1.00 95.23 328 SER C C 1
ATOM 10351 O O . SER C 1 328 ? 60.910 -53.953 -24.607 1.00 92.95 328 SER C O 1
ATOM 10354 N N . LYS C 1 329 ? 60.274 -54.516 -26.704 1.00 96.09 329 LYS C N 1
ATOM 10355 C CA . LYS C 1 329 ? 59.050 -55.219 -26.324 1.00 97.39 329 LYS C CA 1
ATOM 10356 C C . LYS C 1 329 ? 59.345 -56.719 -26.344 1.00 102.73 329 LYS C C 1
ATOM 10357 O O . LYS C 1 329 ? 59.733 -57.267 -27.384 1.00 104.28 329 LYS C O 1
ATOM 10363 N N . ASN C 1 330 ? 59.197 -57.365 -25.177 1.00 98.17 330 ASN C N 1
ATOM 10364 C CA . ASN C 1 330 ? 59.520 -58.775 -25.001 1.00 98.91 330 ASN C CA 1
ATOM 10365 C C . ASN C 1 330 ? 58.310 -59.667 -24.675 1.00 104.28 330 ASN C C 1
ATOM 10366 O O . ASN C 1 330 ? 57.594 -59.363 -23.713 1.00 102.87 330 ASN C O 1
ATOM 10371 N N . PRO C 1 331 ? 58.096 -60.801 -25.413 1.00 102.76 331 PRO C N 1
ATOM 10372 C CA . PRO C 1 331 ? 57.025 -61.743 -25.018 1.00 103.45 331 PRO C CA 1
ATOM 10373 C C . PRO C 1 331 ? 57.395 -62.371 -23.664 1.00 104.84 331 PRO C C 1
ATOM 10374 O O . PRO C 1 331 ? 58.581 -62.392 -23.311 1.00 103.48 331 PRO C O 1
ATOM 10378 N N . ASN C 1 332 ? 56.381 -62.834 -22.889 1.00 99.46 332 ASN C N 1
ATOM 10379 C CA . ASN C 1 332 ? 56.439 -63.320 -21.486 1.00 95.83 332 ASN C CA 1
ATOM 10380 C C . ASN C 1 332 ? 56.447 -62.074 -20.568 1.00 92.28 332 ASN C C 1
ATOM 10381 O O . ASN C 1 332 ? 56.371 -62.199 -19.343 1.00 90.38 332 ASN C O 1
ATOM 10386 N N . GLY C 1 333 ? 56.533 -60.893 -21.189 1.00 84.71 333 GLY C N 1
ATOM 10387 C CA . GLY C 1 333 ? 56.612 -59.602 -20.524 1.00 80.41 333 GLY C CA 1
ATOM 10388 C C . GLY C 1 333 ? 57.988 -59.370 -19.943 1.00 78.96 333 GLY C C 1
ATOM 10389 O O . GLY C 1 333 ? 58.973 -59.969 -20.386 1.00 78.69 333 GLY C O 1
ATOM 10390 N N . LYS C 1 334 ? 58.054 -58.493 -18.943 1.00 71.47 334 LYS C N 1
ATOM 10391 C CA . LYS C 1 334 ? 59.263 -58.154 -18.196 1.00 67.84 334 LYS C CA 1
ATOM 10392 C C . LYS C 1 334 ? 58.888 -58.018 -16.728 1.00 68.35 334 LYS C C 1
ATOM 10393 O O . LYS C 1 334 ? 57.757 -57.653 -16.425 1.00 67.71 334 LYS C O 1
ATOM 10399 N N . VAL C 1 335 ? 59.809 -58.335 -15.819 1.00 63.44 335 VAL C N 1
ATOM 10400 C CA . VAL C 1 335 ? 59.558 -58.228 -14.378 1.00 62.06 335 VAL C CA 1
ATOM 10401 C C . VAL C 1 335 ? 60.452 -57.161 -13.705 1.00 64.53 335 VAL C C 1
ATOM 10402 O O . VAL C 1 335 ? 61.660 -57.119 -13.960 1.00 63.55 335 VAL C O 1
ATOM 10406 N N . LEU C 1 336 ? 59.837 -56.282 -12.863 1.00 61.15 336 LEU C N 1
ATOM 10407 C CA . LEU C 1 336 ? 60.519 -55.252 -12.060 1.00 58.24 336 LEU C CA 1
ATOM 10408 C C . LEU C 1 336 ? 60.461 -55.629 -10.570 1.00 58.77 336 LEU C C 1
ATOM 10409 O O . LEU C 1 336 ? 59.382 -55.633 -9.979 1.00 56.43 336 LEU C O 1
ATOM 10414 N N . LEU C 1 337 ? 61.638 -55.938 -9.982 1.00 53.94 337 LEU C N 1
ATOM 10415 C CA . LEU C 1 337 ? 61.756 -56.329 -8.579 1.00 52.16 337 LEU C CA 1
ATOM 10416 C C . LEU C 1 337 ? 62.281 -55.188 -7.724 1.00 53.86 337 LEU C C 1
ATOM 10417 O O . LEU C 1 337 ? 63.473 -54.885 -7.746 1.00 52.91 337 LEU C O 1
ATOM 10422 N N . ILE C 1 338 ? 61.366 -54.539 -6.998 1.00 50.47 338 ILE C N 1
ATOM 10423 C CA . ILE C 1 338 ? 61.644 -53.422 -6.085 1.00 48.54 338 ILE C CA 1
ATOM 10424 C C . ILE C 1 338 ? 61.752 -54.000 -4.687 1.00 51.72 338 ILE C C 1
ATOM 10425 O O . ILE C 1 338 ? 60.778 -54.048 -3.928 1.00 50.76 338 ILE C O 1
ATOM 10430 N N . GLY C 1 339 ? 62.940 -54.484 -4.374 1.00 49.15 339 GLY C N 1
ATOM 10431 C CA . GLY C 1 339 ? 63.177 -55.138 -3.096 1.00 48.94 339 GLY C CA 1
ATOM 10432 C C . GLY C 1 339 ? 64.109 -54.416 -2.158 1.00 51.41 339 GLY C C 1
ATOM 10433 O O . GLY C 1 339 ? 64.441 -53.246 -2.362 1.00 50.29 339 GLY C O 1
ATOM 10434 N N . GLY C 1 340 ? 64.518 -55.141 -1.131 1.00 48.26 340 GLY C N 1
ATOM 10435 C CA . GLY C 1 340 ? 65.438 -54.660 -0.120 1.00 48.15 340 GLY C CA 1
ATOM 10436 C C . GLY C 1 340 ? 65.163 -55.267 1.234 1.00 53.37 340 GLY C C 1
ATOM 10437 O O . GLY C 1 340 ? 64.139 -55.929 1.440 1.00 52.81 340 GLY C O 1
ATOM 10438 N N . ALA C 1 341 ? 66.083 -55.028 2.169 1.00 49.69 341 ALA C N 1
ATOM 10439 C CA . ALA C 1 341 ? 65.945 -55.498 3.539 1.00 49.46 341 ALA C CA 1
ATOM 10440 C C . ALA C 1 341 ? 65.061 -54.521 4.310 1.00 48.33 341 ALA C C 1
ATOM 10441 O O . ALA C 1 341 ? 64.452 -53.631 3.716 1.00 46.76 341 ALA C O 1
ATOM 10443 N N . ILE C 1 342 ? 64.974 -54.699 5.627 1.00 44.05 342 ILE C N 1
ATOM 10444 C CA . ILE C 1 342 ? 64.259 -53.780 6.503 1.00 43.94 342 ILE C CA 1
ATOM 10445 C C . ILE C 1 342 ? 65.311 -52.694 6.772 1.00 44.13 342 ILE C C 1
ATOM 10446 O O . ILE C 1 342 ? 66.321 -52.996 7.398 1.00 42.02 342 ILE C O 1
ATOM 10451 N N . ALA C 1 343 ? 65.142 -51.483 6.183 1.00 39.13 343 ALA C N 1
ATOM 10452 C CA . ALA C 1 343 ? 66.127 -50.407 6.331 1.00 37.47 343 ALA C CA 1
ATOM 10453 C C . ALA C 1 343 ? 66.290 -49.948 7.754 1.00 40.60 343 ALA C C 1
ATOM 10454 O O . ALA C 1 343 ? 65.351 -50.020 8.564 1.00 39.08 343 ALA C O 1
ATOM 10456 N N . ASN C 1 344 ? 67.485 -49.429 8.045 1.00 38.37 344 ASN C N 1
ATOM 10457 C CA . ASN C 1 344 ? 67.809 -48.841 9.337 1.00 38.14 344 ASN C CA 1
ATOM 10458 C C . ASN C 1 344 ? 67.508 -47.340 9.292 1.00 41.60 344 ASN C C 1
ATOM 10459 O O . ASN C 1 344 ? 67.157 -46.758 10.308 1.00 41.03 344 ASN C O 1
ATOM 10464 N N . PHE C 1 345 ? 67.719 -46.689 8.151 1.00 39.12 345 PHE C N 1
ATOM 10465 C CA . PHE C 1 345 ? 67.523 -45.244 8.135 1.00 38.72 345 PHE C CA 1
ATOM 10466 C C . PHE C 1 345 ? 66.963 -44.696 6.830 1.00 43.34 345 PHE C C 1
ATOM 10467 O O . PHE C 1 345 ? 66.369 -43.623 6.866 1.00 43.53 345 PHE C O 1
ATOM 10475 N N . THR C 1 346 ? 67.142 -45.398 5.699 1.00 41.99 346 THR C N 1
ATOM 10476 C CA . THR C 1 346 ? 66.588 -44.996 4.400 1.00 41.12 346 THR C CA 1
ATOM 10477 C C . THR C 1 346 ? 65.098 -44.850 4.572 1.00 47.28 346 THR C C 1
ATOM 10478 O O . THR C 1 346 ? 64.433 -45.791 5.010 1.00 49.09 346 THR C O 1
ATOM 10482 N N . ASP C 1 347 ? 64.582 -43.655 4.297 1.00 43.60 347 ASP C N 1
ATOM 10483 C CA . ASP C 1 347 ? 63.155 -43.371 4.410 1.00 43.33 347 ASP C CA 1
ATOM 10484 C C . ASP C 1 347 ? 62.375 -44.031 3.253 1.00 46.04 347 ASP C C 1
ATOM 10485 O O . ASP C 1 347 ? 62.550 -43.667 2.091 1.00 45.52 347 ASP C O 1
ATOM 10490 N N . VAL C 1 348 ? 61.515 -44.997 3.571 1.00 41.47 348 VAL C N 1
ATOM 10491 C CA . VAL C 1 348 ? 60.772 -45.735 2.538 1.00 41.85 348 VAL C CA 1
ATOM 10492 C C . VAL C 1 348 ? 59.690 -44.859 1.872 1.00 46.97 348 VAL C C 1
ATOM 10493 O O . VAL C 1 348 ? 59.393 -45.047 0.691 1.00 48.64 348 VAL C O 1
ATOM 10497 N N . ALA C 1 349 ? 59.120 -43.900 2.624 1.00 43.29 349 ALA C N 1
ATOM 10498 C CA . ALA C 1 349 ? 58.090 -42.990 2.132 1.00 43.73 349 ALA C CA 1
ATOM 10499 C C . ALA C 1 349 ? 58.644 -42.052 1.082 1.00 49.66 349 ALA C C 1
ATOM 10500 O O . ALA C 1 349 ? 58.006 -41.879 0.043 1.00 50.69 349 ALA C O 1
ATOM 10502 N N . LYS C 1 350 ? 59.807 -41.408 1.371 1.00 46.97 350 LYS C N 1
ATOM 10503 C CA . LYS C 1 350 ? 60.496 -40.445 0.487 1.00 46.27 350 LYS C CA 1
ATOM 10504 C C . LYS C 1 350 ? 61.053 -41.131 -0.759 1.00 47.03 350 LYS C C 1
ATOM 10505 O O . LYS C 1 350 ? 60.897 -40.602 -1.863 1.00 45.55 350 LYS C O 1
ATOM 10511 N N . THR C 1 351 ? 61.717 -42.306 -0.581 1.00 43.52 351 THR C N 1
ATOM 10512 C CA . THR C 1 351 ? 62.289 -43.069 -1.700 1.00 43.27 351 THR C CA 1
ATOM 10513 C C . THR C 1 351 ? 61.174 -43.601 -2.609 1.00 49.96 351 THR C C 1
ATOM 10514 O O . THR C 1 351 ? 61.228 -43.361 -3.821 1.00 49.94 351 THR C O 1
ATOM 10518 N N . PHE C 1 352 ? 60.141 -44.283 -2.021 1.00 46.87 352 PHE C N 1
ATOM 10519 C CA . PHE C 1 352 ? 59.026 -44.816 -2.810 1.00 47.39 352 PHE C CA 1
ATOM 10520 C C . PHE C 1 352 ? 58.176 -43.715 -3.427 1.00 49.95 352 PHE C C 1
ATOM 10521 O O . PHE C 1 352 ? 57.560 -43.975 -4.449 1.00 51.91 352 PHE C O 1
ATOM 10529 N N . LYS C 1 353 ? 58.209 -42.478 -2.890 1.00 44.03 353 LYS C N 1
ATOM 10530 C CA . LYS C 1 353 ? 57.513 -41.352 -3.516 1.00 45.70 353 LYS C CA 1
ATOM 10531 C C . LYS C 1 353 ? 58.160 -41.052 -4.875 1.00 51.37 353 LYS C C 1
ATOM 10532 O O . LYS C 1 353 ? 57.438 -40.773 -5.824 1.00 54.01 353 LYS C O 1
ATOM 10538 N N . GLY C 1 354 ? 59.500 -41.153 -4.948 1.00 47.02 354 GLY C N 1
ATOM 10539 C CA . GLY C 1 354 ? 60.285 -40.975 -6.171 1.00 46.96 354 GLY C CA 1
ATOM 10540 C C . GLY C 1 354 ? 60.022 -42.084 -7.185 1.00 48.93 354 GLY C C 1
ATOM 10541 O O . GLY C 1 354 ? 59.862 -41.817 -8.381 1.00 46.14 354 GLY C O 1
ATOM 10542 N N . VAL C 1 355 ? 59.944 -43.338 -6.690 1.00 45.59 355 VAL C N 1
ATOM 10543 C CA . VAL C 1 355 ? 59.654 -44.557 -7.469 1.00 46.24 355 VAL C CA 1
ATOM 10544 C C . VAL C 1 355 ? 58.227 -44.458 -8.063 1.00 55.81 355 VAL C C 1
ATOM 10545 O O . VAL C 1 355 ? 58.047 -44.710 -9.253 1.00 58.06 355 VAL C O 1
ATOM 10549 N N . VAL C 1 356 ? 57.230 -44.085 -7.236 1.00 54.93 356 VAL C N 1
ATOM 10550 C CA . VAL C 1 356 ? 55.829 -43.914 -7.650 1.00 57.07 356 VAL C CA 1
ATOM 10551 C C . VAL C 1 356 ? 55.725 -42.839 -8.742 1.00 62.93 356 VAL C C 1
ATOM 10552 O O . VAL C 1 356 ? 55.083 -43.092 -9.753 1.00 64.25 356 VAL C O 1
ATOM 10556 N N . MET C 1 357 ? 56.404 -41.679 -8.566 1.00 60.62 357 MET C N 1
ATOM 10557 C CA . MET C 1 357 ? 56.421 -40.570 -9.540 1.00 62.59 357 MET C CA 1
ATOM 10558 C C . MET C 1 357 ? 56.933 -40.981 -10.927 1.00 66.70 357 MET C C 1
ATOM 10559 O O . MET C 1 357 ? 56.363 -40.563 -11.942 1.00 65.83 357 MET C O 1
ATOM 10564 N N . ALA C 1 358 ? 57.999 -41.814 -10.960 1.00 63.04 358 ALA C N 1
ATOM 10565 C CA . ALA C 1 358 ? 58.564 -42.316 -12.208 1.00 63.94 358 ALA C CA 1
ATOM 10566 C C . ALA C 1 358 ? 57.614 -43.316 -12.860 1.00 67.85 358 ALA C C 1
ATOM 10567 O O . ALA C 1 358 ? 57.364 -43.189 -14.059 1.00 68.79 358 ALA C O 1
ATOM 10569 N N . LEU C 1 359 ? 57.033 -44.259 -12.064 1.00 62.35 359 LEU C N 1
ATOM 10570 C CA . LEU C 1 359 ? 56.080 -45.267 -12.547 1.00 63.20 359 LEU C CA 1
ATOM 10571 C C . LEU C 1 359 ? 54.831 -44.632 -13.152 1.00 70.20 359 LEU C C 1
ATOM 10572 O O . LEU C 1 359 ? 54.350 -45.117 -14.179 1.00 70.81 359 LEU C O 1
ATOM 10577 N N . GLU C 1 360 ? 54.345 -43.518 -12.546 1.00 67.09 360 GLU C N 1
ATOM 10578 C CA . GLU C 1 360 ? 53.205 -42.724 -13.026 1.00 68.47 360 GLU C CA 1
ATOM 10579 C C . GLU C 1 360 ? 53.510 -42.166 -14.415 1.00 73.22 360 GLU C C 1
ATOM 10580 O O . GLU C 1 360 ? 52.642 -42.202 -15.289 1.00 75.45 360 GLU C O 1
ATOM 10586 N N . GLU C 1 361 ? 54.746 -41.655 -14.613 1.00 67.56 361 GLU C N 1
ATOM 10587 C CA . GLU C 1 361 ? 55.204 -41.077 -15.877 1.00 68.38 361 GLU C CA 1
ATOM 10588 C C . GLU C 1 361 ? 55.388 -42.095 -16.987 1.00 72.74 361 GLU C C 1
ATOM 10589 O O . GLU C 1 361 ? 55.167 -41.764 -18.154 1.00 74.24 361 GLU C O 1
ATOM 10595 N N . TYR C 1 362 ? 55.801 -43.323 -16.630 1.00 68.17 362 TYR C N 1
ATOM 10596 C CA . TYR C 1 362 ? 56.028 -44.424 -17.567 1.00 68.54 362 TYR C CA 1
ATOM 10597 C C . TYR C 1 362 ? 54.806 -45.346 -17.751 1.00 72.40 362 TYR C C 1
ATOM 10598 O O . TYR C 1 362 ? 54.947 -46.392 -18.376 1.00 72.50 362 TYR C O 1
ATOM 10607 N N . GLN C 1 363 ? 53.610 -44.925 -17.261 1.00 68.93 363 GLN C N 1
ATOM 10608 C CA . GLN C 1 363 ? 52.312 -45.625 -17.317 1.00 70.43 363 GLN C CA 1
ATOM 10609 C C . GLN C 1 363 ? 51.982 -46.275 -18.674 1.00 77.31 363 GLN C C 1
ATOM 10610 O O . GLN C 1 363 ? 51.626 -47.457 -18.693 1.00 77.74 363 GLN C O 1
ATOM 10616 N N . GLN C 1 364 ? 52.078 -45.509 -19.788 1.00 75.16 364 GLN C N 1
ATOM 10617 C CA . GLN C 1 364 ? 51.775 -46.008 -21.135 1.00 77.59 364 GLN C CA 1
ATOM 10618 C C . GLN C 1 364 ? 52.797 -47.067 -21.581 1.00 80.83 364 GLN C C 1
ATOM 10619 O O . GLN C 1 364 ? 52.405 -48.156 -22.025 1.00 81.63 364 GLN C O 1
ATOM 10625 N N . LYS C 1 365 ? 54.101 -46.745 -21.431 1.00 75.24 365 LYS C N 1
ATOM 10626 C CA . LYS C 1 365 ? 55.233 -47.618 -21.756 1.00 74.50 365 LYS C CA 1
ATOM 10627 C C . LYS C 1 365 ? 55.275 -48.893 -20.887 1.00 79.20 365 LYS C C 1
ATOM 10628 O O . LYS C 1 365 ? 55.756 -49.919 -21.366 1.00 79.50 365 LYS C O 1
ATOM 10634 N N . LEU C 1 366 ? 54.749 -48.836 -19.638 1.00 75.42 366 LEU C N 1
ATOM 10635 C CA . LEU C 1 366 ? 54.675 -49.973 -18.712 1.00 75.16 366 LEU C CA 1
ATOM 10636 C C . LEU C 1 366 ? 53.636 -51.005 -19.167 1.00 82.49 366 LEU C C 1
ATOM 10637 O O . LEU C 1 366 ? 53.926 -52.203 -19.123 1.00 82.69 366 LEU C O 1
ATOM 10642 N N . GLN C 1 367 ? 52.425 -50.544 -19.580 1.00 81.13 367 GLN C N 1
ATOM 10643 C CA . GLN C 1 367 ? 51.323 -51.393 -20.055 1.00 83.51 367 GLN C CA 1
ATOM 10644 C C . GLN C 1 367 ? 51.696 -52.068 -21.374 1.00 90.35 367 GLN C C 1
ATOM 10645 O O . GLN C 1 367 ? 51.528 -53.283 -21.513 1.00 90.89 367 GLN C O 1
ATOM 10651 N N . GLU C 1 368 ? 52.238 -51.273 -22.320 1.00 88.44 368 GLU C N 1
ATOM 10652 C CA . GLU C 1 368 ? 52.676 -51.700 -23.650 1.00 90.88 368 GLU C CA 1
ATOM 10653 C C . GLU C 1 368 ? 53.802 -52.736 -23.626 1.00 94.90 368 GLU C C 1
ATOM 10654 O O . GLU C 1 368 ? 53.862 -53.561 -24.532 1.00 96.61 368 GLU C O 1
ATOM 10660 N N . ALA C 1 369 ? 54.680 -52.708 -22.597 1.00 89.70 369 ALA C N 1
ATOM 10661 C CA . ALA C 1 369 ? 55.794 -53.655 -22.481 1.00 88.97 369 ALA C CA 1
ATOM 10662 C C . ALA C 1 369 ? 55.493 -54.902 -21.614 1.00 93.94 369 ALA C C 1
ATOM 10663 O O . ALA C 1 369 ? 56.381 -55.748 -21.442 1.00 93.36 369 ALA C O 1
ATOM 10665 N N . ASP C 1 370 ? 54.229 -55.035 -21.115 1.00 91.74 370 ASP C N 1
ATOM 10666 C CA . ASP C 1 370 ? 53.723 -56.156 -20.292 1.00 91.95 370 ASP C CA 1
ATOM 10667 C C . ASP C 1 370 ? 54.569 -56.358 -19.024 1.00 92.14 370 ASP C C 1
ATOM 10668 O O . ASP C 1 370 ? 54.909 -57.482 -18.643 1.00 91.83 370 ASP C O 1
ATOM 10673 N N . ILE C 1 371 ? 54.908 -55.235 -18.379 1.00 85.86 371 ILE C N 1
ATOM 10674 C CA . ILE C 1 371 ? 55.737 -55.203 -17.179 1.00 82.41 371 ILE C CA 1
ATOM 10675 C C . ILE C 1 371 ? 54.891 -55.477 -15.925 1.00 83.79 371 ILE C C 1
ATOM 10676 O O . ILE C 1 371 ? 53.791 -54.934 -15.784 1.00 83.70 371 ILE C O 1
ATOM 10681 N N . GLU C 1 372 ? 55.412 -56.367 -15.047 1.00 77.95 372 GLU C N 1
ATOM 10682 C CA . GLU C 1 372 ? 54.835 -56.774 -13.764 1.00 76.23 372 GLU C CA 1
ATOM 10683 C C . GLU C 1 372 ? 55.783 -56.321 -12.653 1.00 75.10 372 GLU C C 1
ATOM 10684 O O . GLU C 1 372 ? 56.979 -56.619 -12.707 1.00 74.85 372 GLU C O 1
ATOM 10690 N N . ILE C 1 373 ? 55.259 -55.563 -11.681 1.00 67.83 373 ILE C N 1
ATOM 10691 C CA . ILE C 1 373 ? 56.053 -55.003 -10.584 1.00 64.55 373 ILE C CA 1
ATOM 10692 C C . ILE C 1 373 ? 55.861 -55.806 -9.298 1.00 66.09 373 ILE C C 1
ATOM 10693 O O . ILE C 1 373 ? 54.726 -56.096 -8.928 1.00 67.41 373 ILE C O 1
ATOM 10698 N N . TYR C 1 374 ? 56.974 -56.177 -8.635 1.00 59.32 374 TYR C N 1
ATOM 10699 C CA . TYR C 1 374 ? 56.983 -56.931 -7.375 1.00 57.36 374 TYR C CA 1
ATOM 10700 C C . TYR C 1 374 ? 57.797 -56.140 -6.341 1.00 56.58 374 TYR C C 1
ATOM 10701 O O . TYR C 1 374 ? 58.959 -55.805 -6.587 1.00 55.12 374 TYR C O 1
ATOM 10710 N N . VAL C 1 375 ? 57.157 -55.795 -5.211 1.00 50.42 375 VAL C N 1
ATOM 10711 C CA . VAL C 1 375 ? 57.735 -54.997 -4.128 1.00 47.62 375 VAL C CA 1
ATOM 10712 C C . VAL C 1 375 ? 57.782 -55.750 -2.784 1.00 51.55 375 VAL C C 1
ATOM 10713 O O . VAL C 1 375 ? 56.790 -56.360 -2.411 1.00 51.83 375 VAL C O 1
ATOM 10717 N N . ARG C 1 376 ? 58.923 -55.674 -2.062 1.00 47.33 376 ARG C N 1
ATOM 10718 C CA . ARG C 1 376 ? 59.124 -56.194 -0.704 1.00 47.06 376 ARG C CA 1
ATOM 10719 C C . ARG C 1 376 ? 60.008 -55.179 0.020 1.00 52.64 376 ARG C C 1
ATOM 10720 O O . ARG C 1 376 ? 61.184 -55.045 -0.308 1.00 53.65 376 ARG C O 1
ATOM 10728 N N . ARG C 1 377 ? 59.454 -54.482 1.002 1.00 48.17 377 ARG C N 1
ATOM 10729 C CA . ARG C 1 377 ? 60.218 -53.484 1.721 1.00 46.59 377 ARG C CA 1
ATOM 10730 C C . ARG C 1 377 ? 59.773 -53.284 3.158 1.00 49.75 377 ARG C C 1
ATOM 10731 O O . ARG C 1 377 ? 58.597 -53.398 3.479 1.00 47.41 377 ARG C O 1
ATOM 10739 N N . GLY C 1 378 ? 60.760 -52.999 3.999 1.00 48.18 378 GLY C N 1
ATOM 10740 C CA . GLY C 1 378 ? 60.626 -52.630 5.403 1.00 47.14 378 GLY C CA 1
ATOM 10741 C C . GLY C 1 378 ? 61.553 -51.450 5.658 1.00 48.36 378 GLY C C 1
ATOM 10742 O O . GLY C 1 378 ? 62.397 -51.126 4.803 1.00 47.69 378 GLY C O 1
ATOM 10743 N N . GLY C 1 379 ? 61.394 -50.806 6.814 1.00 41.28 379 GLY C N 1
ATOM 10744 C CA . GLY C 1 379 ? 62.204 -49.649 7.181 1.00 39.92 379 GLY C CA 1
ATOM 10745 C C . GLY C 1 379 ? 61.418 -48.412 7.599 1.00 44.73 379 GLY C C 1
ATOM 10746 O O . GLY C 1 379 ? 60.185 -48.468 7.681 1.00 44.03 379 GLY C O 1
ATOM 10747 N N . PRO C 1 380 ? 62.120 -47.275 7.904 1.00 42.58 380 PRO C N 1
ATOM 10748 C CA . PRO C 1 380 ? 61.411 -46.046 8.319 1.00 43.31 380 PRO C CA 1
ATOM 10749 C C . PRO C 1 380 ? 60.283 -45.622 7.381 1.00 46.07 380 PRO C C 1
ATOM 10750 O O . PRO C 1 380 ? 60.501 -45.447 6.193 1.00 44.94 380 PRO C O 1
ATOM 10754 N N . ASN C 1 381 ? 59.065 -45.507 7.940 1.00 44.73 381 ASN C N 1
ATOM 10755 C CA . ASN C 1 381 ? 57.802 -45.138 7.272 1.00 45.24 381 ASN C CA 1
ATOM 10756 C C . ASN C 1 381 ? 57.399 -46.116 6.154 1.00 47.87 381 ASN C C 1
ATOM 10757 O O . ASN C 1 381 ? 56.731 -45.705 5.210 1.00 48.40 381 ASN C O 1
ATOM 10762 N N . TYR C 1 382 ? 57.781 -47.405 6.262 1.00 44.47 382 TYR C N 1
ATOM 10763 C CA . TYR C 1 382 ? 57.482 -48.389 5.214 1.00 45.04 382 TYR C CA 1
ATOM 10764 C C . TYR C 1 382 ? 56.002 -48.485 4.899 1.00 50.68 382 TYR C C 1
ATOM 10765 O O . TYR C 1 382 ? 55.673 -48.560 3.721 1.00 51.15 382 TYR C O 1
ATOM 10774 N N . GLU C 1 383 ? 55.117 -48.476 5.932 1.00 47.00 383 GLU C N 1
ATOM 10775 C CA . GLU C 1 383 ? 53.667 -48.615 5.732 1.00 47.98 383 GLU C CA 1
ATOM 10776 C C . GLU C 1 383 ? 53.120 -47.525 4.806 1.00 50.81 383 GLU C C 1
ATOM 10777 O O . GLU C 1 383 ? 52.361 -47.840 3.896 1.00 51.36 383 GLU C O 1
ATOM 10783 N N . GLN C 1 384 ? 53.591 -46.280 4.968 1.00 47.50 384 GLN C N 1
ATOM 10784 C CA . GLN C 1 384 ? 53.252 -45.148 4.100 1.00 47.44 384 GLN C CA 1
ATOM 10785 C C . GLN C 1 384 ? 53.763 -45.392 2.663 1.00 53.50 384 GLN C C 1
ATOM 10786 O O . GLN C 1 384 ? 53.038 -45.096 1.708 1.00 55.77 384 GLN C O 1
ATOM 10792 N N . GLY C 1 385 ? 54.981 -45.929 2.529 1.00 48.73 385 GLY C N 1
ATOM 10793 C CA . GLY C 1 385 ? 55.576 -46.260 1.238 1.00 48.92 385 GLY C CA 1
ATOM 10794 C C . GLY C 1 385 ? 54.825 -47.369 0.502 1.00 54.67 385 GLY C C 1
ATOM 10795 O O . GLY C 1 385 ? 54.546 -47.245 -0.696 1.00 55.88 385 GLY C O 1
ATOM 10796 N N . LEU C 1 386 ? 54.485 -48.453 1.210 1.00 49.97 386 LEU C N 1
ATOM 10797 C CA . LEU C 1 386 ? 53.737 -49.570 0.625 1.00 51.11 386 LEU C CA 1
ATOM 10798 C C . LEU C 1 386 ? 52.300 -49.124 0.274 1.00 57.81 386 LEU C C 1
ATOM 10799 O O . LEU C 1 386 ? 51.737 -49.635 -0.692 1.00 58.37 386 LEU C O 1
ATOM 10804 N N . LYS C 1 387 ? 51.721 -48.163 1.039 1.00 55.82 387 LYS C N 1
ATOM 10805 C CA . LYS C 1 387 ? 50.386 -47.594 0.778 1.00 57.79 387 LYS C CA 1
ATOM 10806 C C . LYS C 1 387 ? 50.378 -46.875 -0.586 1.00 64.94 387 LYS C C 1
ATOM 10807 O O . LYS C 1 387 ? 49.432 -47.051 -1.350 1.00 68.23 387 LYS C O 1
ATOM 10813 N N . LEU C 1 388 ? 51.438 -46.082 -0.885 1.00 59.67 388 LEU C N 1
ATOM 10814 C CA . LEU C 1 388 ? 51.636 -45.364 -2.151 1.00 59.80 388 LEU C CA 1
ATOM 10815 C C . LEU C 1 388 ? 51.674 -46.340 -3.332 1.00 64.68 388 LEU C C 1
ATOM 10816 O O . LEU C 1 388 ? 51.057 -46.070 -4.355 1.00 64.08 388 LEU C O 1
ATOM 10821 N N . MET C 1 389 ? 52.423 -47.460 -3.184 1.00 63.13 389 MET C N 1
ATOM 10822 C CA . MET C 1 389 ? 52.585 -48.523 -4.190 1.00 64.67 389 MET C CA 1
ATOM 10823 C C . MET C 1 389 ? 51.279 -49.286 -4.422 1.00 68.70 389 MET C C 1
ATOM 10824 O O . MET C 1 389 ? 51.010 -49.673 -5.551 1.00 69.82 389 MET C O 1
ATOM 10829 N N . ARG C 1 390 ? 50.496 -49.535 -3.352 1.00 64.95 390 ARG C N 1
ATOM 10830 C CA . ARG C 1 390 ? 49.215 -50.242 -3.420 1.00 66.44 390 ARG C CA 1
ATOM 10831 C C . ARG C 1 390 ? 48.171 -49.390 -4.132 1.00 71.57 390 ARG C C 1
ATOM 10832 O O . ARG C 1 390 ? 47.427 -49.920 -4.962 1.00 73.39 390 ARG C O 1
ATOM 10840 N N . ASP C 1 391 ? 48.133 -48.069 -3.818 1.00 66.76 391 ASP C N 1
ATOM 10841 C CA . ASP C 1 391 ? 47.221 -47.089 -4.420 1.00 67.55 391 ASP C CA 1
ATOM 10842 C C . ASP C 1 391 ? 47.545 -46.893 -5.900 1.00 72.52 391 ASP C C 1
ATOM 10843 O O . ASP C 1 391 ? 46.638 -46.655 -6.692 1.00 73.78 391 ASP C O 1
ATOM 10848 N N . LEU C 1 392 ? 48.840 -46.999 -6.258 1.00 68.94 392 LEU C N 1
ATOM 10849 C CA . LEU C 1 392 ? 49.365 -46.873 -7.617 1.00 69.55 392 LEU C CA 1
ATOM 10850 C C . LEU C 1 392 ? 48.930 -48.056 -8.476 1.00 76.43 392 LEU C C 1
ATOM 10851 O O . LEU C 1 392 ? 48.388 -47.840 -9.560 1.00 77.19 392 LEU C O 1
ATOM 10856 N N . GLY C 1 393 ? 49.130 -49.277 -7.969 1.00 74.61 393 GLY C N 1
ATOM 10857 C CA . GLY C 1 393 ? 48.742 -50.523 -8.635 1.00 76.91 393 GLY C CA 1
ATOM 10858 C C . GLY C 1 393 ? 47.264 -50.643 -8.965 1.00 84.47 393 GLY C C 1
ATOM 10859 O O . GLY C 1 393 ? 46.896 -51.331 -9.917 1.00 86.46 393 GLY C O 1
ATOM 10860 N N . LYS C 1 394 ? 46.405 -49.973 -8.187 1.00 82.01 394 LYS C N 1
ATOM 10861 C CA . LYS C 1 394 ? 44.959 -49.968 -8.411 1.00 84.61 394 LYS C CA 1
ATOM 10862 C C . LYS C 1 394 ? 44.530 -48.953 -9.507 1.00 90.62 394 LYS C C 1
ATOM 10863 O O . LYS C 1 394 ? 43.370 -48.975 -9.933 1.00 92.67 394 LYS C O 1
ATOM 10869 N N . ARG C 1 395 ? 45.450 -48.078 -9.968 1.00 86.26 395 ARG C N 1
ATOM 10870 C CA . ARG C 1 395 ? 45.107 -47.071 -10.979 1.00 87.88 395 ARG C CA 1
ATOM 10871 C C . ARG C 1 395 ? 45.994 -47.089 -12.252 1.00 93.19 395 ARG C C 1
ATOM 10872 O O . ARG C 1 395 ? 45.555 -46.604 -13.295 1.00 95.39 395 ARG C O 1
ATOM 10880 N N . LEU C 1 396 ? 47.226 -47.624 -12.154 1.00 88.14 396 LEU C N 1
ATOM 10881 C CA . LEU C 1 396 ? 48.220 -47.675 -13.232 1.00 87.61 396 LEU C CA 1
ATOM 10882 C C . LEU C 1 396 ? 47.862 -48.612 -14.385 1.00 92.87 396 LEU C C 1
ATOM 10883 O O . LEU C 1 396 ? 48.184 -48.303 -15.534 1.00 93.92 396 LEU C O 1
ATOM 10888 N N . GLY C 1 397 ? 47.227 -49.741 -14.076 1.00 88.89 397 GLY C N 1
ATOM 10889 C CA . GLY C 1 397 ? 46.842 -50.727 -15.083 1.00 90.36 397 GLY C CA 1
ATOM 10890 C C . GLY C 1 397 ? 47.882 -51.804 -15.321 1.00 92.92 397 GLY C C 1
ATOM 10891 O O . GLY C 1 397 ? 47.838 -52.504 -16.336 1.00 93.47 397 GLY C O 1
ATOM 10892 N N . VAL C 1 398 ? 48.838 -51.931 -14.388 1.00 87.48 398 VAL C N 1
ATOM 10893 C CA . VAL C 1 398 ? 49.913 -52.933 -14.407 1.00 85.96 398 VAL C CA 1
ATOM 10894 C C . VAL C 1 398 ? 49.913 -53.684 -13.059 1.00 87.03 398 VAL C C 1
ATOM 10895 O O . VAL C 1 398 ? 49.632 -53.059 -12.027 1.00 84.06 398 VAL C O 1
ATOM 10899 N N . PRO C 1 399 ? 50.196 -55.011 -13.037 1.00 84.07 399 PRO C N 1
ATOM 10900 C CA . PRO C 1 399 ? 50.187 -55.735 -11.752 1.00 82.73 399 PRO C CA 1
ATOM 10901 C C . PRO C 1 399 ? 51.312 -55.323 -10.792 1.00 80.85 399 PRO C C 1
ATOM 10902 O O . PRO C 1 399 ? 52.491 -55.388 -11.144 1.00 79.05 399 PRO C O 1
ATOM 10906 N N . ILE C 1 400 ? 50.935 -54.849 -9.591 1.00 74.84 400 ILE C N 1
ATOM 10907 C CA . ILE C 1 400 ? 51.900 -54.444 -8.559 1.00 71.23 400 ILE C CA 1
ATOM 10908 C C . ILE C 1 400 ? 51.633 -55.246 -7.266 1.00 74.89 400 ILE C C 1
ATOM 10909 O O . ILE C 1 400 ? 50.691 -54.938 -6.525 1.00 75.94 400 ILE C O 1
ATOM 10914 N N . GLN C 1 401 ? 52.449 -56.296 -7.034 1.00 69.69 401 GLN C N 1
ATOM 10915 C CA . GLN C 1 401 ? 52.396 -57.176 -5.857 1.00 68.64 401 GLN C CA 1
ATOM 10916 C C . GLN C 1 401 ? 53.224 -56.537 -4.750 1.00 67.48 401 GLN C C 1
ATOM 10917 O O . GLN C 1 401 ? 54.437 -56.411 -4.907 1.00 64.19 401 GLN C O 1
ATOM 10923 N N . VAL C 1 402 ? 52.562 -56.096 -3.654 1.00 64.61 402 VAL C N 1
ATOM 10924 C CA . VAL C 1 402 ? 53.199 -55.345 -2.551 1.00 63.03 402 VAL C CA 1
ATOM 10925 C C . VAL C 1 402 ? 53.330 -56.163 -1.252 1.00 66.71 402 VAL C C 1
ATOM 10926 O O . VAL C 1 402 ? 52.337 -56.688 -0.735 1.00 67.33 402 VAL C O 1
ATOM 10930 N N . HIS C 1 403 ? 54.581 -56.252 -0.741 1.00 61.14 403 HIS C N 1
ATOM 10931 C CA . HIS C 1 403 ? 54.969 -57.018 0.450 1.00 60.70 403 HIS C CA 1
ATOM 10932 C C . HIS C 1 403 ? 55.751 -56.182 1.438 1.00 62.35 403 HIS C C 1
ATOM 10933 O O . HIS C 1 403 ? 56.373 -55.193 1.063 1.00 62.04 403 HIS C O 1
ATOM 10940 N N . GLY C 1 404 ? 55.743 -56.619 2.688 1.00 58.10 404 GLY C N 1
ATOM 10941 C CA . GLY C 1 404 ? 56.440 -55.958 3.780 1.00 56.34 404 GLY C CA 1
ATOM 10942 C C . GLY C 1 404 ? 57.340 -56.899 4.559 1.00 59.95 404 GLY C C 1
ATOM 10943 O O . GLY C 1 404 ? 57.675 -57.980 4.062 1.00 58.45 404 GLY C O 1
ATOM 10944 N N . PRO C 1 405 ? 57.726 -56.509 5.805 1.00 57.78 405 PRO C N 1
ATOM 10945 C CA . PRO C 1 405 ? 58.629 -57.356 6.615 1.00 58.09 405 PRO C CA 1
ATOM 10946 C C . PRO C 1 405 ? 58.122 -58.750 6.977 1.00 63.28 405 PRO C C 1
ATOM 10947 O O . PRO C 1 405 ? 58.923 -59.570 7.413 1.00 65.51 405 PRO C O 1
ATOM 10951 N N . GLU C 1 406 ? 56.812 -59.016 6.807 1.00 59.99 406 GLU C N 1
ATOM 10952 C CA . GLU C 1 406 ? 56.171 -60.314 7.087 1.00 61.56 406 GLU C CA 1
ATOM 10953 C C . GLU C 1 406 ? 56.563 -61.393 6.051 1.00 67.11 406 GLU C C 1
ATOM 10954 O O . GLU C 1 406 ? 56.580 -62.590 6.362 1.00 68.09 406 GLU C O 1
ATOM 10960 N N . THR C 1 407 ? 56.872 -60.953 4.819 1.00 63.80 407 THR C N 1
ATOM 10961 C CA . THR C 1 407 ? 57.311 -61.790 3.704 1.00 64.02 407 THR C CA 1
ATOM 10962 C C . THR C 1 407 ? 58.829 -61.860 3.798 1.00 68.06 407 THR C C 1
ATOM 10963 O O . THR C 1 407 ? 59.487 -60.840 4.070 1.00 65.28 407 THR C O 1
ATOM 10967 N N . HIS C 1 408 ? 59.380 -63.060 3.561 1.00 66.65 408 HIS C N 1
ATOM 10968 C CA . HIS C 1 408 ? 60.818 -63.310 3.550 1.00 66.43 408 HIS C CA 1
ATOM 10969 C C . HIS C 1 408 ? 61.444 -62.441 2.441 1.00 63.18 408 HIS C C 1
ATOM 10970 O O . HIS C 1 408 ? 60.879 -62.331 1.354 1.00 61.99 408 HIS C O 1
ATOM 10977 N N . MET C 1 409 ? 62.554 -61.774 2.746 1.00 57.51 409 MET C N 1
ATOM 10978 C CA . MET C 1 409 ? 63.217 -60.807 1.848 1.00 56.63 409 MET C CA 1
ATOM 10979 C C . MET C 1 409 ? 63.215 -61.180 0.357 1.00 63.59 409 MET C C 1
ATOM 10980 O O . MET C 1 409 ? 62.739 -60.403 -0.473 1.00 62.82 409 MET C O 1
ATOM 10985 N N . THR C 1 410 ? 63.702 -62.373 0.034 1.00 63.37 410 THR C N 1
ATOM 10986 C CA . THR C 1 410 ? 63.869 -62.798 -1.349 1.00 64.72 410 THR C CA 1
ATOM 10987 C C . THR C 1 410 ? 62.696 -63.645 -1.902 1.00 68.08 410 THR C C 1
ATOM 10988 O O . THR C 1 410 ? 62.842 -64.232 -2.981 1.00 68.53 410 THR C O 1
ATOM 10992 N N . ARG C 1 411 ? 61.531 -63.651 -1.207 1.00 62.76 411 ARG C N 1
ATOM 10993 C CA . ARG C 1 411 ? 60.361 -64.420 -1.628 1.00 64.15 411 ARG C CA 1
ATOM 10994 C C . ARG C 1 411 ? 59.706 -63.887 -2.918 1.00 66.75 411 ARG C C 1
ATOM 10995 O O . ARG C 1 411 ? 59.045 -64.656 -3.619 1.00 67.23 411 ARG C O 1
ATOM 11003 N N . ILE C 1 412 ? 59.911 -62.585 -3.247 1.00 60.18 412 ILE C N 1
ATOM 11004 C CA . ILE C 1 412 ? 59.351 -61.980 -4.468 1.00 59.19 412 ILE C CA 1
ATOM 11005 C C . ILE C 1 412 ? 60.069 -62.478 -5.740 1.00 64.93 412 ILE C C 1
ATOM 11006 O O . ILE C 1 412 ? 59.523 -62.340 -6.835 1.00 64.83 412 ILE C O 1
ATOM 11011 N N . VAL C 1 413 ? 61.279 -63.062 -5.591 1.00 62.49 413 VAL C N 1
ATOM 11012 C CA . VAL C 1 413 ? 62.051 -63.605 -6.713 1.00 63.85 413 VAL C CA 1
ATOM 11013 C C . VAL C 1 413 ? 61.362 -64.872 -7.277 1.00 69.13 413 VAL C C 1
ATOM 11014 O O . VAL C 1 413 ? 60.968 -64.820 -8.445 1.00 68.97 413 VAL C O 1
ATOM 11018 N N . PRO C 1 414 ? 61.140 -65.976 -6.504 1.00 66.81 414 PRO C N 1
ATOM 11019 C CA . PRO C 1 414 ? 60.442 -67.144 -7.083 1.00 69.48 414 PRO C CA 1
ATOM 11020 C C . PRO C 1 414 ? 58.996 -66.846 -7.482 1.00 74.30 414 PRO C C 1
ATOM 11021 O O . PRO C 1 414 ? 58.526 -67.381 -8.478 1.00 74.71 414 PRO C O 1
ATOM 11025 N N . LEU C 1 415 ? 58.320 -65.947 -6.739 1.00 71.24 415 LEU C N 1
ATOM 11026 C CA . LEU C 1 415 ? 56.943 -65.482 -6.983 1.00 72.49 415 LEU C CA 1
ATOM 11027 C C . LEU C 1 415 ? 56.795 -64.832 -8.381 1.00 77.28 415 LEU C C 1
ATOM 11028 O O . LEU C 1 415 ? 55.729 -64.924 -9.003 1.00 78.49 415 LEU C O 1
ATOM 11033 N N . ALA C 1 416 ? 57.877 -64.203 -8.866 1.00 72.28 416 ALA C N 1
ATOM 11034 C CA . ALA C 1 416 ? 57.932 -63.522 -10.159 1.00 73.04 416 ALA C CA 1
ATOM 11035 C C . ALA C 1 416 ? 58.516 -64.372 -11.302 1.00 80.42 416 ALA C C 1
ATOM 11036 O O . ALA C 1 416 ? 58.100 -64.205 -12.452 1.00 81.59 416 ALA C O 1
ATOM 11038 N N . LEU C 1 417 ? 59.492 -65.250 -10.995 1.00 77.90 417 LEU C N 1
ATOM 11039 C CA . LEU C 1 417 ? 60.193 -66.067 -11.987 1.00 80.01 417 LEU C CA 1
ATOM 11040 C C . LEU C 1 417 ? 59.658 -67.489 -12.162 1.00 89.35 417 LEU C C 1
ATOM 11041 O O . LEU C 1 417 ? 59.920 -68.094 -13.209 1.00 90.15 417 LEU C O 1
ATOM 11046 N N . GLU C 1 418 ? 58.924 -68.028 -11.163 1.00 89.00 418 GLU C N 1
ATOM 11047 C CA . GLU C 1 418 ? 58.340 -69.385 -11.239 1.00 92.68 418 GLU C CA 1
ATOM 11048 C C . GLU C 1 418 ? 56.861 -69.353 -11.667 1.00 99.28 418 GLU C C 1
ATOM 11049 O O . GLU C 1 418 ? 56.478 -70.108 -12.567 1.00 101.71 418 GLU C O 1
ATOM 11055 N N . GLU C 1 419 ? 56.024 -68.556 -10.943 1.00 95.00 419 GLU C N 1
ATOM 11056 C CA . GLU C 1 419 ? 54.575 -68.312 -11.113 1.00 132.99 419 GLU C CA 1
ATOM 11057 C C . GLU C 1 419 ? 53.987 -67.612 -9.891 1.00 160.16 419 GLU C C 1
ATOM 11058 O O . GLU C 1 419 ? 54.368 -67.923 -8.764 1.00 123.92 419 GLU C O 1
ATOM 11064 N N . LYS D 2 4 ? 7.876 -33.308 0.629 1.00 94.88 4 LYS D N 1
ATOM 11065 C CA . LYS D 2 4 ? 6.714 -33.849 1.333 1.00 95.07 4 LYS D CA 1
ATOM 11066 C C . LYS D 2 4 ? 6.566 -33.305 2.773 1.00 96.86 4 LYS D C 1
ATOM 11067 O O . LYS D 2 4 ? 7.567 -32.921 3.405 1.00 94.13 4 LYS D O 1
ATOM 11073 N N . ASP D 2 5 ? 5.303 -33.252 3.271 1.00 93.40 5 ASP D N 1
ATOM 11074 C CA . ASP D 2 5 ? 4.945 -32.704 4.587 1.00 90.37 5 ASP D CA 1
ATOM 11075 C C . ASP D 2 5 ? 5.506 -33.522 5.752 1.00 88.32 5 ASP D C 1
ATOM 11076 O O . ASP D 2 5 ? 5.934 -32.940 6.765 1.00 86.48 5 ASP D O 1
ATOM 11081 N N . TYR D 2 6 ? 5.520 -34.861 5.597 1.00 81.88 6 TYR D N 1
ATOM 11082 C CA . TYR D 2 6 ? 6.031 -35.803 6.592 1.00 78.85 6 TYR D CA 1
ATOM 11083 C C . TYR D 2 6 ? 7.564 -35.765 6.743 1.00 80.13 6 TYR D C 1
ATOM 11084 O O . TYR D 2 6 ? 8.081 -36.161 7.794 1.00 77.88 6 TYR D O 1
ATOM 11093 N N . VAL D 2 7 ? 8.284 -35.329 5.689 1.00 76.01 7 VAL D N 1
ATOM 11094 C CA . VAL D 2 7 ? 9.748 -35.232 5.721 1.00 74.06 7 VAL D CA 1
ATOM 11095 C C . VAL D 2 7 ? 10.114 -33.995 6.529 1.00 73.71 7 VAL D C 1
ATOM 11096 O O . VAL D 2 7 ? 9.608 -32.908 6.237 1.00 73.35 7 VAL D O 1
ATOM 11100 N N . LEU D 2 8 ? 10.982 -34.153 7.531 1.00 66.93 8 LEU D N 1
ATOM 11101 C CA . LEU D 2 8 ? 11.476 -32.997 8.279 1.00 64.37 8 LEU D CA 1
ATOM 11102 C C . LEU D 2 8 ? 12.774 -32.560 7.608 1.00 62.31 8 LEU D C 1
ATOM 11103 O O . LEU D 2 8 ? 12.871 -31.418 7.147 1.00 60.39 8 LEU D O 1
ATOM 11108 N N . PHE D 2 9 ? 13.731 -33.512 7.473 1.00 56.89 9 PHE D N 1
ATOM 11109 C CA . PHE D 2 9 ? 15.029 -33.288 6.837 1.00 55.23 9 PHE D CA 1
ATOM 11110 C C . PHE D 2 9 ? 15.349 -34.350 5.851 1.00 59.49 9 PHE D C 1
ATOM 11111 O O . PHE D 2 9 ? 15.065 -35.530 6.076 1.00 59.11 9 PHE D O 1
ATOM 11119 N N . ASP D 2 10 ? 16.063 -33.945 4.811 1.00 56.93 10 ASP D N 1
ATOM 11120 C CA . ASP D 2 10 ? 16.567 -34.862 3.802 1.00 58.26 10 ASP D CA 1
ATOM 11121 C C . ASP D 2 10 ? 18.015 -34.517 3.497 1.00 59.26 10 ASP D C 1
ATOM 11122 O O . ASP D 2 10 ? 18.610 -33.674 4.166 1.00 56.56 10 ASP D O 1
ATOM 11127 N N . ILE D 2 11 ? 18.574 -35.174 2.493 1.00 57.70 11 ILE D N 1
ATOM 11128 C CA . ILE D 2 11 ? 19.939 -35.020 2.033 1.00 56.86 11 ILE D CA 1
ATOM 11129 C C . ILE D 2 11 ? 20.148 -33.653 1.347 1.00 60.49 11 ILE D C 1
ATOM 11130 O O . ILE D 2 11 ? 21.288 -33.266 1.109 1.00 57.50 11 ILE D O 1
ATOM 11135 N N . ASN D 2 12 ? 19.057 -32.911 1.065 1.00 60.08 12 ASN D N 1
ATOM 11136 C CA . ASN D 2 12 ? 19.155 -31.575 0.454 1.00 61.30 12 ASN D CA 1
ATOM 11137 C C . ASN D 2 12 ? 18.879 -30.431 1.454 1.00 64.22 12 ASN D C 1
ATOM 11138 O O . ASN D 2 12 ? 18.938 -29.258 1.073 1.00 66.13 12 ASN D O 1
ATOM 11143 N N . THR D 2 13 ? 18.612 -30.774 2.733 1.00 57.05 13 THR D N 1
ATOM 11144 C CA . THR D 2 13 ? 18.368 -29.822 3.813 1.00 54.03 13 THR D CA 1
ATOM 11145 C C . THR D 2 13 ? 19.599 -28.930 4.060 1.00 58.94 13 THR D C 1
ATOM 11146 O O . THR D 2 13 ? 20.718 -29.429 4.220 1.00 57.61 13 THR D O 1
ATOM 11150 N N . LYS D 2 14 ? 19.355 -27.609 4.084 1.00 55.40 14 LYS D N 1
ATOM 11151 C CA . LYS D 2 14 ? 20.323 -26.553 4.353 1.00 53.39 14 LYS D CA 1
ATOM 11152 C C . LYS D 2 14 ? 19.872 -25.820 5.612 1.00 53.67 14 LYS D C 1
ATOM 11153 O O . LYS D 2 14 ? 18.668 -25.599 5.822 1.00 54.15 14 LYS D O 1
ATOM 11159 N N . ALA D 2 15 ? 20.830 -25.503 6.476 1.00 45.52 15 ALA D N 1
ATOM 11160 C CA . ALA D 2 15 ? 20.544 -24.933 7.774 1.00 44.13 15 ALA D CA 1
ATOM 11161 C C . ALA D 2 15 ? 21.422 -23.754 8.167 1.00 45.49 15 ALA D C 1
ATOM 11162 O O . ALA D 2 15 ? 22.518 -23.577 7.641 1.00 43.78 15 ALA D O 1
ATOM 11164 N N . PHE D 2 16 ? 20.946 -23.002 9.167 1.00 40.79 16 PHE D N 1
ATOM 11165 C CA . PHE D 2 16 ? 21.691 -21.950 9.838 1.00 40.32 16 PHE D CA 1
ATOM 11166 C C . PHE D 2 16 ? 21.958 -22.466 11.233 1.00 44.99 16 PHE D C 1
ATOM 11167 O O . PHE D 2 16 ? 21.115 -23.147 11.822 1.00 45.36 16 PHE D O 1
ATOM 11175 N N . VAL D 2 17 ? 23.133 -22.180 11.745 1.00 39.95 17 VAL D N 1
ATOM 11176 C CA . VAL D 2 17 ? 23.472 -22.515 13.106 1.00 37.87 17 VAL D CA 1
ATOM 11177 C C . VAL D 2 17 ? 23.520 -21.162 13.810 1.00 40.40 17 VAL D C 1
ATOM 11178 O O . VAL D 2 17 ? 24.380 -20.339 13.489 1.00 38.53 17 VAL D O 1
ATOM 11182 N N . TYR D 2 18 ? 22.558 -20.907 14.707 1.00 36.65 18 TYR D N 1
ATOM 11183 C CA . TYR D 2 18 ? 22.526 -19.685 15.508 1.00 36.96 18 TYR D CA 1
ATOM 11184 C C . TYR D 2 18 ? 23.375 -19.950 16.763 1.00 41.75 18 TYR D C 1
ATOM 11185 O O . TYR D 2 18 ? 23.050 -20.847 17.554 1.00 41.22 18 TYR D O 1
ATOM 11194 N N . GLY D 2 19 ? 24.439 -19.169 16.920 1.00 39.03 19 GLY D N 1
ATOM 11195 C CA . GLY D 2 19 ? 25.378 -19.299 18.021 1.00 38.93 19 GLY D CA 1
ATOM 11196 C C . GLY D 2 19 ? 26.691 -19.874 17.533 1.00 45.31 19 GLY D C 1
ATOM 11197 O O . GLY D 2 19 ? 26.693 -20.831 16.753 1.00 46.33 19 GLY D O 1
ATOM 11198 N N . TYR D 2 20 ? 27.819 -19.315 18.002 1.00 41.25 20 TYR D N 1
ATOM 11199 C CA . TYR D 2 20 ? 29.145 -19.753 17.579 1.00 40.91 20 TYR D CA 1
ATOM 11200 C C . TYR D 2 20 ? 29.588 -21.033 18.275 1.00 43.71 20 TYR D C 1
ATOM 11201 O O . TYR D 2 20 ? 30.425 -21.009 19.168 1.00 45.50 20 TYR D O 1
ATOM 11210 N N . GLN D 2 21 ? 29.018 -22.147 17.869 1.00 39.76 21 GLN D N 1
ATOM 11211 C CA . GLN D 2 21 ? 29.276 -23.469 18.464 1.00 38.08 21 GLN D CA 1
ATOM 11212 C C . GLN D 2 21 ? 30.128 -24.257 17.521 1.00 40.94 21 GLN D C 1
ATOM 11213 O O . GLN D 2 21 ? 29.619 -25.058 16.741 1.00 40.88 21 GLN D O 1
ATOM 11219 N N . THR D 2 22 ? 31.432 -23.999 17.563 1.00 37.12 22 THR D N 1
ATOM 11220 C CA . THR D 2 22 ? 32.409 -24.560 16.616 1.00 36.72 22 THR D CA 1
ATOM 11221 C C . THR D 2 22 ? 32.432 -26.093 16.598 1.00 40.12 22 THR D C 1
ATOM 11222 O O . THR D 2 22 ? 32.545 -26.683 15.525 1.00 39.74 22 THR D O 1
ATOM 11226 N N . ASN D 2 23 ? 32.323 -26.741 17.770 1.00 36.59 23 ASN D N 1
ATOM 11227 C CA . ASN D 2 23 ? 32.311 -28.207 17.838 1.00 36.47 23 ASN D CA 1
ATOM 11228 C C . ASN D 2 23 ? 31.054 -28.797 17.204 1.00 38.54 23 ASN D C 1
ATOM 11229 O O . ASN D 2 23 ? 31.152 -29.757 16.448 1.00 40.08 23 ASN D O 1
ATOM 11234 N N . ALA D 2 24 ? 29.878 -28.202 17.492 1.00 32.84 24 ALA D N 1
ATOM 11235 C CA . ALA D 2 24 ? 28.573 -28.590 16.946 1.00 30.28 24 ALA D CA 1
ATOM 11236 C C . ALA D 2 24 ? 28.598 -28.393 15.417 1.00 36.19 24 ALA D C 1
ATOM 11237 O O . ALA D 2 24 ? 28.169 -29.287 14.688 1.00 37.39 24 ALA D O 1
ATOM 11239 N N . ILE D 2 25 ? 29.152 -27.251 14.941 1.00 32.17 25 ILE D N 1
ATOM 11240 C CA . ILE D 2 25 ? 29.316 -26.979 13.506 1.00 33.95 25 ILE D CA 1
ATOM 11241 C C . ILE D 2 25 ? 30.141 -28.094 12.879 1.00 36.06 25 ILE D C 1
ATOM 11242 O O . ILE D 2 25 ? 29.709 -28.687 11.884 1.00 37.11 25 ILE D O 1
ATOM 11247 N N . GLN D 2 26 ? 31.310 -28.418 13.483 1.00 33.62 26 GLN D N 1
ATOM 11248 C CA . GLN D 2 26 ? 32.188 -29.493 12.992 1.00 33.34 26 GLN D CA 1
ATOM 11249 C C . GLN D 2 26 ? 31.487 -30.862 12.966 1.00 39.89 26 GLN D C 1
ATOM 11250 O O . GLN D 2 26 ? 31.681 -31.609 12.017 1.00 42.56 26 GLN D O 1
ATOM 11256 N N . ARG D 2 27 ? 30.673 -31.169 13.983 1.00 36.83 27 ARG D N 1
ATOM 11257 C CA . ARG D 2 27 ? 29.925 -32.436 14.093 1.00 38.13 27 ARG D CA 1
ATOM 11258 C C . ARG D 2 27 ? 28.940 -32.580 12.935 1.00 40.07 27 ARG D C 1
ATOM 11259 O O . ARG D 2 27 ? 28.893 -33.643 12.307 1.00 41.00 27 ARG D O 1
ATOM 11267 N N . MET D 2 28 ? 28.209 -31.486 12.614 1.00 33.65 28 MET D N 1
ATOM 11268 C CA . MET D 2 28 ? 27.260 -31.483 11.500 1.00 34.86 28 MET D CA 1
ATOM 11269 C C . MET D 2 28 ? 27.969 -31.753 10.172 1.00 42.68 28 MET D C 1
ATOM 11270 O O . MET D 2 28 ? 27.566 -32.662 9.449 1.00 44.48 28 MET D O 1
ATOM 11275 N N . LEU D 2 29 ? 29.073 -31.035 9.907 1.00 39.48 29 LEU D N 1
ATOM 11276 C CA . LEU D 2 29 ? 29.872 -31.192 8.693 1.00 40.91 29 LEU D CA 1
ATOM 11277 C C . LEU D 2 29 ? 30.468 -32.583 8.575 1.00 47.50 29 LEU D C 1
ATOM 11278 O O . LEU D 2 29 ? 30.485 -33.151 7.476 1.00 50.85 29 LEU D O 1
ATOM 11283 N N . ASP D 2 30 ? 30.928 -33.140 9.702 1.00 42.83 30 ASP D N 1
ATOM 11284 C CA . ASP D 2 30 ? 31.524 -34.480 9.719 1.00 44.30 30 ASP D CA 1
ATOM 11285 C C . ASP D 2 30 ? 30.501 -35.551 9.318 1.00 49.20 30 ASP D C 1
ATOM 11286 O O . ASP D 2 30 ? 30.844 -36.488 8.602 1.00 52.82 30 ASP D O 1
ATOM 11291 N N . PHE D 2 31 ? 29.240 -35.381 9.747 1.00 42.24 31 PHE D N 1
ATOM 11292 C CA . PHE D 2 31 ? 28.145 -36.288 9.421 1.00 42.35 31 PHE D CA 1
ATOM 11293 C C . PHE D 2 31 ? 27.822 -36.190 7.933 1.00 50.20 31 PHE D C 1
ATOM 11294 O O . PHE D 2 31 ? 27.710 -37.213 7.278 1.00 52.31 31 PHE D O 1
ATOM 11302 N N . ASP D 2 32 ? 27.752 -34.957 7.390 1.00 46.68 32 ASP D N 1
ATOM 11303 C CA . ASP D 2 32 ? 27.495 -34.717 5.977 1.00 47.44 32 ASP D CA 1
ATOM 11304 C C . ASP D 2 32 ? 28.569 -35.417 5.146 1.00 50.79 32 ASP D C 1
ATOM 11305 O O . ASP D 2 32 ? 28.235 -36.105 4.177 1.00 51.73 32 ASP D O 1
ATOM 11310 N N . TYR D 2 33 ? 29.844 -35.308 5.578 1.00 43.20 33 TYR D N 1
ATOM 11311 C CA . TYR D 2 33 ? 30.948 -35.962 4.897 1.00 43.12 33 TYR D CA 1
ATOM 11312 C C . TYR D 2 33 ? 30.814 -37.522 4.866 1.00 49.57 33 TYR D C 1
ATOM 11313 O O . TYR D 2 33 ? 30.905 -38.115 3.779 1.00 50.95 33 TYR D O 1
ATOM 11322 N N . VAL D 2 34 ? 30.614 -38.170 6.047 1.00 46.87 34 VAL D N 1
ATOM 11323 C CA . VAL D 2 34 ? 30.489 -39.641 6.158 1.00 49.56 34 VAL D CA 1
ATOM 11324 C C . VAL D 2 34 ? 29.228 -40.175 5.449 1.00 56.19 34 VAL D C 1
ATOM 11325 O O . VAL D 2 34 ? 29.213 -41.349 5.062 1.00 59.00 34 VAL D O 1
ATOM 11329 N N . CYS D 2 35 ? 28.204 -39.310 5.241 1.00 51.81 35 CYS D N 1
ATOM 11330 C CA . CYS D 2 35 ? 26.953 -39.646 4.549 1.00 54.28 35 CYS D CA 1
ATOM 11331 C C . CYS D 2 35 ? 27.065 -39.501 3.052 1.00 61.62 35 CYS D C 1
ATOM 11332 O O . CYS D 2 35 ? 26.113 -39.815 2.333 1.00 64.09 35 CYS D O 1
ATOM 11335 N N . LYS D 2 36 ? 28.232 -39.016 2.584 1.00 58.97 36 LYS D N 1
ATOM 11336 C CA . LYS D 2 36 ? 28.577 -38.808 1.181 1.00 60.56 36 LYS D CA 1
ATOM 11337 C C . LYS D 2 36 ? 27.700 -37.714 0.557 1.00 64.77 36 LYS D C 1
ATOM 11338 O O . LYS D 2 36 ? 27.430 -37.758 -0.639 1.00 66.90 36 LYS D O 1
ATOM 11344 N N . ARG D 2 37 ? 27.267 -36.723 1.368 1.00 59.35 37 ARG D N 1
ATOM 11345 C CA . ARG D 2 37 ? 26.449 -35.596 0.911 1.00 58.89 37 ARG D CA 1
ATOM 11346 C C . ARG D 2 37 ? 27.208 -34.783 -0.124 1.00 64.87 37 ARG D C 1
ATOM 11347 O O . ARG D 2 37 ? 28.437 -34.668 -0.050 1.00 63.70 37 ARG D O 1
ATOM 11355 N N . SER D 2 38 ? 26.477 -34.231 -1.094 1.00 65.12 38 SER D N 1
ATOM 11356 C CA . SER D 2 38 ? 27.065 -33.412 -2.155 1.00 66.90 38 SER D CA 1
ATOM 11357 C C . SER D 2 38 ? 27.496 -32.085 -1.593 1.00 68.49 38 SER D C 1
ATOM 11358 O O . SER D 2 38 ? 28.608 -31.634 -1.869 1.00 67.73 38 SER D O 1
ATOM 11361 N N . SER D 2 39 ? 26.648 -31.490 -0.738 1.00 63.40 39 SER D N 1
ATOM 11362 C CA . SER D 2 39 ? 26.952 -30.201 -0.131 1.00 60.38 39 SER D CA 1
ATOM 11363 C C . SER D 2 39 ? 26.873 -30.216 1.409 1.00 60.43 39 SER D C 1
ATOM 11364 O O . SER D 2 39 ? 26.095 -31.003 1.966 1.00 61.61 39 SER D O 1
ATOM 11367 N N . PRO D 2 40 ? 27.592 -29.301 2.114 1.00 53.11 40 PRO D N 1
ATOM 11368 C CA . PRO D 2 40 ? 27.421 -29.201 3.572 1.00 50.42 40 PRO D CA 1
ATOM 11369 C C . PRO D 2 40 ? 25.966 -28.855 3.945 1.00 54.59 40 PRO D C 1
ATOM 11370 O O . PRO D 2 40 ? 25.270 -28.172 3.188 1.00 57.34 40 PRO D O 1
ATOM 11374 N N . SER D 2 41 ? 25.506 -29.328 5.103 1.00 46.43 41 SER D N 1
ATOM 11375 C CA . SER D 2 41 ? 24.150 -29.076 5.577 1.00 44.25 41 SER D CA 1
ATOM 11376 C C . SER D 2 41 ? 23.969 -27.663 6.168 1.00 45.78 41 SER D C 1
ATOM 11377 O O . SER D 2 41 ? 22.864 -27.331 6.594 1.00 46.69 41 SER D O 1
ATOM 11380 N N . ILE D 2 42 ? 25.042 -26.866 6.226 1.00 39.96 42 ILE D N 1
ATOM 11381 C CA . ILE D 2 42 ? 25.073 -25.516 6.802 1.00 38.14 42 ILE D CA 1
ATOM 11382 C C . ILE D 2 42 ? 25.339 -24.474 5.734 1.00 43.84 42 ILE D C 1
ATOM 11383 O O . ILE D 2 42 ? 26.406 -24.491 5.132 1.00 48.10 42 ILE D O 1
ATOM 11388 N N . SER D 2 43 ? 24.404 -23.548 5.539 1.00 39.26 43 SER D N 1
ATOM 11389 C CA . SER D 2 43 ? 24.539 -22.439 4.601 1.00 41.16 43 SER D CA 1
ATOM 11390 C C . SER D 2 43 ? 25.300 -21.299 5.288 1.00 46.81 43 SER D C 1
ATOM 11391 O O . SER D 2 43 ? 26.194 -20.718 4.674 1.00 47.05 43 SER D O 1
ATOM 11394 N N . ALA D 2 44 ? 24.940 -20.971 6.564 1.00 44.14 44 ALA D N 1
ATOM 11395 C CA . ALA D 2 44 ? 25.594 -19.899 7.328 1.00 43.82 44 ALA D CA 1
ATOM 11396 C C . ALA D 2 44 ? 25.510 -20.089 8.828 1.00 47.41 44 ALA D C 1
ATOM 11397 O O . ALA D 2 44 ? 24.677 -20.859 9.331 1.00 47.21 44 ALA D O 1
ATOM 11399 N N . ILE D 2 45 ? 26.354 -19.332 9.546 1.00 40.66 45 ILE D N 1
ATOM 11400 C CA . ILE D 2 45 ? 26.360 -19.286 10.994 1.00 37.33 45 ILE D CA 1
ATOM 11401 C C . ILE D 2 45 ? 25.797 -17.919 11.353 1.00 43.04 45 ILE D C 1
ATOM 11402 O O . ILE D 2 45 ? 26.077 -16.940 10.665 1.00 43.82 45 ILE D O 1
ATOM 11407 N N . ILE D 2 46 ? 24.997 -17.846 12.420 1.00 39.68 46 ILE D N 1
ATOM 11408 C CA . ILE D 2 46 ? 24.502 -16.560 12.894 1.00 39.77 46 ILE D CA 1
ATOM 11409 C C . ILE D 2 46 ? 25.246 -16.297 14.218 1.00 45.94 46 ILE D C 1
ATOM 11410 O O . ILE D 2 46 ? 25.128 -17.086 15.166 1.00 45.90 46 ILE D O 1
ATOM 11415 N N . ASN D 2 47 ? 26.121 -15.279 14.220 1.00 41.37 47 ASN D N 1
ATOM 11416 C CA . ASN D 2 47 ? 26.925 -14.909 15.372 1.00 41.28 47 ASN D CA 1
ATOM 11417 C C . ASN D 2 47 ? 26.544 -13.482 15.782 1.00 50.85 47 ASN D C 1
ATOM 11418 O O . ASN D 2 47 ? 26.905 -12.525 15.093 1.00 52.49 47 ASN D O 1
ATOM 11423 N N . PRO D 2 48 ? 25.806 -13.322 16.904 1.00 48.57 48 PRO D N 1
ATOM 11424 C CA . PRO D 2 48 ? 25.326 -11.972 17.273 1.00 50.61 48 PRO D CA 1
ATOM 11425 C C . PRO D 2 48 ? 26.414 -10.966 17.612 1.00 58.20 48 PRO D C 1
ATOM 11426 O O . PRO D 2 48 ? 26.170 -9.759 17.553 1.00 59.71 48 PRO D O 1
ATOM 11430 N N . SER D 2 49 ? 27.621 -11.458 17.927 1.00 55.61 49 SER D N 1
ATOM 11431 C CA . SER D 2 49 ? 28.768 -10.610 18.241 1.00 56.02 49 SER D CA 1
ATOM 11432 C C . SER D 2 49 ? 29.527 -10.196 17.003 1.00 59.11 49 SER D C 1
ATOM 11433 O O . SER D 2 49 ? 30.200 -9.168 17.044 1.00 60.16 49 SER D O 1
ATOM 11436 N N . ARG D 2 50 ? 29.492 -11.016 15.924 1.00 54.25 50 ARG D N 1
ATOM 11437 C CA . ARG D 2 50 ? 30.372 -10.776 14.775 1.00 53.89 50 ARG D CA 1
ATOM 11438 C C . ARG D 2 50 ? 29.928 -11.380 13.433 1.00 52.97 50 ARG D C 1
ATOM 11439 O O . ARG D 2 50 ? 29.537 -12.537 13.373 1.00 48.90 50 ARG D O 1
ATOM 11447 N N . ALA D 2 51 ? 30.108 -10.612 12.353 1.00 50.16 51 ALA D N 1
ATOM 11448 C CA . ALA D 2 51 ? 29.902 -11.073 10.984 1.00 48.67 51 ALA D CA 1
ATOM 11449 C C . ALA D 2 51 ? 31.301 -11.446 10.474 1.00 51.05 51 ALA D C 1
ATOM 11450 O O . ALA D 2 51 ? 32.301 -10.961 11.017 1.00 51.38 51 ALA D O 1
ATOM 11452 N N . GLY D 2 52 ? 31.369 -12.307 9.459 1.00 44.95 52 GLY D N 1
ATOM 11453 C CA . GLY D 2 52 ? 32.635 -12.724 8.873 1.00 43.09 52 GLY D CA 1
ATOM 11454 C C . GLY D 2 52 ? 32.649 -14.124 8.314 1.00 42.63 52 GLY D C 1
ATOM 11455 O O . GLY D 2 52 ? 31.698 -14.551 7.667 1.00 40.42 52 GLY D O 1
ATOM 11456 N N . ILE D 2 53 ? 33.740 -14.831 8.550 1.00 39.17 53 ILE D N 1
ATOM 11457 C CA . ILE D 2 53 ? 33.921 -16.198 8.069 1.00 38.62 53 ILE D CA 1
ATOM 11458 C C . ILE D 2 53 ? 34.275 -17.138 9.191 1.00 41.39 53 ILE D C 1
ATOM 11459 O O . ILE D 2 53 ? 34.858 -16.732 10.202 1.00 40.04 53 ILE D O 1
ATOM 11464 N N . HIS D 2 54 ? 33.972 -18.418 8.972 1.00 37.80 54 HIS D N 1
ATOM 11465 C CA . HIS D 2 54 ? 34.337 -19.488 9.872 1.00 35.31 54 HIS D CA 1
ATOM 11466 C C . HIS D 2 54 ? 34.944 -20.612 9.027 1.00 37.49 54 HIS D C 1
ATOM 11467 O O . HIS D 2 54 ? 34.359 -21.030 8.030 1.00 39.09 54 HIS D O 1
ATOM 11474 N N . LYS D 2 55 ? 36.101 -21.094 9.423 1.00 30.54 55 LYS D N 1
ATOM 11475 C CA . LYS D 2 55 ? 36.733 -22.205 8.736 1.00 29.79 55 LYS D CA 1
ATOM 11476 C C . LYS D 2 55 ? 36.516 -23.523 9.507 1.00 35.37 55 LYS D C 1
ATOM 11477 O O . LYS D 2 55 ? 36.709 -23.586 10.718 1.00 33.71 55 LYS D O 1
ATOM 11483 N N . ALA D 2 56 ? 36.162 -24.584 8.790 1.00 36.43 56 ALA D N 1
ATOM 11484 C CA . ALA D 2 56 ? 35.959 -25.925 9.352 1.00 36.00 56 ALA D CA 1
ATOM 11485 C C . ALA D 2 56 ? 36.417 -26.950 8.339 1.00 39.01 56 ALA D C 1
ATOM 11486 O O . ALA D 2 56 ? 36.767 -26.588 7.205 1.00 38.77 56 ALA D O 1
ATOM 11488 N N . PHE D 2 57 ? 36.398 -28.234 8.723 1.00 34.46 57 PHE D N 1
ATOM 11489 C CA . PHE D 2 57 ? 36.773 -29.339 7.840 1.00 34.23 57 PHE D CA 1
ATOM 11490 C C . PHE D 2 57 ? 35.598 -29.937 7.103 1.00 43.84 57 PHE D C 1
ATOM 11491 O O . PHE D 2 57 ? 34.493 -30.056 7.658 1.00 44.15 57 PHE D O 1
ATOM 11499 N N . TRP D 2 58 ? 35.881 -30.423 5.892 1.00 41.97 58 TRP D N 1
ATOM 11500 C CA . TRP D 2 58 ? 35.043 -31.257 5.027 1.00 43.30 58 TRP D CA 1
ATOM 11501 C C . TRP D 2 58 ? 35.958 -32.476 4.782 1.00 48.32 58 TRP D C 1
ATOM 11502 O O . TRP D 2 58 ? 36.774 -32.468 3.862 1.00 50.02 58 TRP D O 1
ATOM 11513 N N . GLY D 2 59 ? 35.929 -33.423 5.708 1.00 44.08 59 GLY D N 1
ATOM 11514 C CA . GLY D 2 59 ? 36.811 -34.576 5.693 1.00 45.96 59 GLY D CA 1
ATOM 11515 C C . GLY D 2 59 ? 38.168 -34.132 6.195 1.00 52.80 59 GLY D C 1
ATOM 11516 O O . GLY D 2 59 ? 38.330 -33.845 7.394 1.00 53.29 59 GLY D O 1
ATOM 11517 N N . THR D 2 60 ? 39.123 -33.995 5.266 1.00 50.69 60 THR D N 1
ATOM 11518 C CA . THR D 2 60 ? 40.489 -33.523 5.527 1.00 51.58 60 THR D CA 1
ATOM 11519 C C . THR D 2 60 ? 40.708 -32.177 4.832 1.00 57.25 60 THR D C 1
ATOM 11520 O O . THR D 2 60 ? 41.785 -31.597 4.953 1.00 57.99 60 THR D O 1
ATOM 11524 N N . LYS D 2 61 ? 39.703 -31.720 4.059 1.00 53.31 61 LYS D N 1
ATOM 11525 C CA . LYS D 2 61 ? 39.749 -30.484 3.288 1.00 52.95 61 LYS D CA 1
ATOM 11526 C C . LYS D 2 61 ? 39.072 -29.369 4.095 1.00 52.40 61 LYS D C 1
ATOM 11527 O O . LYS D 2 61 ? 37.969 -29.553 4.584 1.00 50.02 61 LYS D O 1
ATOM 11533 N N . GLU D 2 62 ? 39.712 -28.212 4.189 1.00 45.92 62 GLU D N 1
ATOM 11534 C CA . GLU D 2 62 ? 39.152 -27.080 4.911 1.00 42.90 62 GLU D CA 1
ATOM 11535 C C . GLU D 2 62 ? 38.252 -26.232 4.037 1.00 46.31 62 GLU D C 1
ATOM 11536 O O . GLU D 2 62 ? 38.581 -25.978 2.890 1.00 47.20 62 GLU D O 1
ATOM 11542 N N . ILE D 2 63 ? 37.089 -25.845 4.561 1.00 42.80 63 ILE D N 1
ATOM 11543 C CA . ILE D 2 63 ? 36.089 -25.038 3.827 1.00 42.56 63 ILE D CA 1
ATOM 11544 C C . ILE D 2 63 ? 35.736 -23.760 4.599 1.00 44.61 63 ILE D C 1
ATOM 11545 O O . ILE D 2 63 ? 35.989 -23.682 5.795 1.00 41.60 63 ILE D O 1
ATOM 11550 N N . ILE D 2 64 ? 35.128 -22.782 3.920 1.00 42.67 64 ILE D N 1
ATOM 11551 C CA . ILE D 2 64 ? 34.743 -21.510 4.542 1.00 41.38 64 ILE D CA 1
ATOM 11552 C C . ILE D 2 64 ? 33.227 -21.398 4.638 1.00 46.20 64 ILE D C 1
ATOM 11553 O O . ILE D 2 64 ? 32.524 -21.591 3.647 1.00 46.63 64 ILE D O 1
ATOM 11558 N N . LEU D 2 65 ? 32.729 -21.080 5.837 1.00 40.96 65 LEU D N 1
ATOM 11559 C CA . LEU D 2 65 ? 31.311 -20.838 6.026 1.00 40.79 65 LEU D CA 1
ATOM 11560 C C . LEU D 2 65 ? 31.099 -19.376 6.321 1.00 40.78 65 LEU D C 1
ATOM 11561 O O . LEU D 2 65 ? 31.850 -18.828 7.130 1.00 36.83 65 LEU D O 1
ATOM 11566 N N . PRO D 2 66 ? 30.099 -18.730 5.663 1.00 40.04 66 PRO D N 1
ATOM 11567 C CA . PRO D 2 66 ? 29.824 -17.310 5.957 1.00 41.03 66 PRO D CA 1
ATOM 11568 C C . PRO D 2 66 ? 29.161 -17.166 7.324 1.00 44.98 66 PRO D C 1
ATOM 11569 O O . PRO D 2 66 ? 28.520 -18.092 7.812 1.00 43.86 66 PRO D O 1
ATOM 11573 N N . MET D 2 67 ? 29.342 -16.005 7.956 1.00 42.69 67 MET D N 1
ATOM 11574 C CA . MET D 2 67 ? 28.883 -15.766 9.316 1.00 40.71 67 MET D CA 1
ATOM 11575 C C . MET D 2 67 ? 28.218 -14.394 9.413 1.00 44.87 67 MET D C 1
ATOM 11576 O O . MET D 2 67 ? 28.820 -13.392 9.071 1.00 44.66 67 MET D O 1
ATOM 11581 N N . TYR D 2 68 ? 26.928 -14.384 9.774 1.00 42.99 68 TYR D N 1
ATOM 11582 C CA . TYR D 2 68 ? 26.054 -13.204 9.842 1.00 43.77 68 TYR D CA 1
ATOM 11583 C C . TYR D 2 68 ? 25.713 -12.793 11.256 1.00 46.36 68 TYR D C 1
ATOM 11584 O O . TYR D 2 68 ? 25.587 -13.647 12.108 1.00 43.87 68 TYR D O 1
ATOM 11593 N N . LYS D 2 69 ? 25.524 -11.487 11.493 1.00 45.53 69 LYS D N 1
ATOM 11594 C CA . LYS D 2 69 ? 25.184 -10.950 12.806 1.00 45.80 69 LYS D CA 1
ATOM 11595 C C . LYS D 2 69 ? 23.723 -11.194 13.172 1.00 51.17 69 LYS D C 1
ATOM 11596 O O . LYS D 2 69 ? 23.424 -11.357 14.360 1.00 51.68 69 LYS D O 1
ATOM 11602 N N . THR D 2 70 ? 22.805 -11.182 12.168 1.00 47.98 70 THR D N 1
ATOM 11603 C CA . THR D 2 70 ? 21.356 -11.351 12.401 1.00 48.74 70 THR D CA 1
ATOM 11604 C C . THR D 2 70 ? 20.709 -12.471 11.557 1.00 53.43 70 THR D C 1
ATOM 11605 O O . THR D 2 70 ? 21.248 -12.868 10.511 1.00 52.77 70 THR D O 1
ATOM 11609 N N . ILE D 2 71 ? 19.525 -12.944 12.014 1.00 49.73 71 ILE D N 1
ATOM 11610 C CA . ILE D 2 71 ? 18.718 -13.964 11.333 1.00 49.37 71 ILE D CA 1
ATOM 11611 C C . ILE D 2 71 ? 18.146 -13.394 10.009 1.00 57.54 71 ILE D C 1
ATOM 11612 O O . ILE D 2 71 ? 18.338 -14.061 8.989 1.00 58.88 71 ILE D O 1
ATOM 11617 N N . PRO D 2 72 ? 17.496 -12.185 9.962 1.00 55.60 72 PRO D N 1
ATOM 11618 C CA . PRO D 2 72 ? 17.020 -11.659 8.667 1.00 57.88 72 PRO D CA 1
ATOM 11619 C C . PRO D 2 72 ? 18.105 -11.484 7.601 1.00 60.85 72 PRO D C 1
ATOM 11620 O O . PRO D 2 72 ? 17.804 -11.668 6.427 1.00 61.99 72 PRO D O 1
ATOM 11624 N N . LEU D 2 73 ? 19.347 -11.120 7.993 1.00 55.86 73 LEU D N 1
ATOM 11625 C CA . LEU D 2 73 ? 20.439 -10.935 7.025 1.00 56.13 73 LEU D CA 1
ATOM 11626 C C . LEU D 2 73 ? 20.888 -12.256 6.422 1.00 56.28 73 LEU D C 1
ATOM 11627 O O . LEU D 2 73 ? 21.105 -12.332 5.210 1.00 57.20 73 LEU D O 1
ATOM 11632 N N . ALA D 2 74 ? 20.975 -13.305 7.258 1.00 49.12 74 ALA D N 1
ATOM 11633 C CA . ALA D 2 74 ? 21.350 -14.639 6.811 1.00 47.03 74 ALA D CA 1
ATOM 11634 C C . ALA D 2 74 ? 20.262 -15.214 5.908 1.00 49.71 74 ALA D C 1
ATOM 11635 O O . ALA D 2 74 ? 20.583 -15.735 4.847 1.00 47.85 74 ALA D O 1
ATOM 11637 N N . ALA D 2 75 ? 18.973 -15.084 6.317 1.00 47.95 75 ALA D N 1
ATOM 11638 C CA . ALA D 2 75 ? 17.825 -15.609 5.592 1.00 49.29 75 ALA D CA 1
ATOM 11639 C C . ALA D 2 75 ? 17.736 -15.024 4.192 1.00 57.19 75 ALA D C 1
ATOM 11640 O O . ALA D 2 75 ? 17.540 -15.776 3.233 1.00 57.39 75 ALA D O 1
ATOM 11642 N N . LEU D 2 76 ? 17.971 -13.700 4.066 1.00 56.32 76 LEU D N 1
ATOM 11643 C CA . LEU D 2 76 ? 17.988 -12.998 2.792 1.00 59.40 76 LEU D CA 1
ATOM 11644 C C . LEU D 2 76 ? 19.158 -13.457 1.891 1.00 63.46 76 LEU D C 1
ATOM 11645 O O . LEU D 2 76 ? 18.983 -13.573 0.686 1.00 65.31 76 LEU D O 1
ATOM 11650 N N . ALA D 2 77 ? 20.328 -13.751 2.477 1.00 58.77 77 ALA D N 1
ATOM 11651 C CA . ALA D 2 77 ? 21.480 -14.239 1.706 1.00 57.80 77 ALA D CA 1
ATOM 11652 C C . ALA D 2 77 ? 21.304 -15.725 1.299 1.00 59.57 77 ALA D C 1
ATOM 11653 O O . ALA D 2 77 ? 21.606 -16.087 0.160 1.00 60.79 77 ALA D O 1
ATOM 11655 N N . TYR D 2 78 ? 20.773 -16.565 2.209 1.00 53.50 78 TYR D N 1
ATOM 11656 C CA . TYR D 2 78 ? 20.573 -17.997 1.962 1.00 52.47 78 TYR D CA 1
ATOM 11657 C C . TYR D 2 78 ? 19.098 -18.408 2.118 1.00 58.84 78 TYR D C 1
ATOM 11658 O O . TYR D 2 78 ? 18.756 -19.076 3.102 1.00 56.04 78 TYR D O 1
ATOM 11667 N N . PRO D 2 79 ? 18.210 -18.034 1.147 1.00 59.68 79 PRO D N 1
ATOM 11668 C CA . PRO D 2 79 ? 16.792 -18.417 1.269 1.00 61.21 79 PRO D CA 1
ATOM 11669 C C . PRO D 2 79 ? 16.534 -19.924 1.206 1.00 65.31 79 PRO D C 1
ATOM 11670 O O . PRO D 2 79 ? 15.481 -20.370 1.665 1.00 66.30 79 PRO D O 1
ATOM 11674 N N . GLU D 2 80 ? 17.486 -20.698 0.659 1.00 60.00 80 GLU D N 1
ATOM 11675 C CA . GLU D 2 80 ? 17.387 -22.155 0.535 1.00 59.71 80 GLU D CA 1
ATOM 11676 C C . GLU D 2 80 ? 17.449 -22.876 1.889 1.00 59.49 80 GLU D C 1
ATOM 11677 O O . GLU D 2 80 ? 17.059 -24.043 1.979 1.00 58.04 80 GLU D O 1
ATOM 11683 N N . ALA D 2 81 ? 18.006 -22.203 2.918 1.00 53.41 81 ALA D N 1
ATOM 11684 C CA . ALA D 2 81 ? 18.133 -22.752 4.270 1.00 49.93 81 ALA D CA 1
ATOM 11685 C C . ALA D 2 81 ? 16.764 -22.625 4.982 1.00 55.51 81 ALA D C 1
ATOM 11686 O O . ALA D 2 81 ? 16.272 -21.517 5.184 1.00 55.12 81 ALA D O 1
ATOM 11688 N N . ASP D 2 82 ? 16.126 -23.760 5.294 1.00 54.26 82 ASP D N 1
ATOM 11689 C CA . ASP D 2 82 ? 14.802 -23.789 5.928 1.00 54.87 82 ASP D CA 1
ATOM 11690 C C . ASP D 2 82 ? 14.830 -24.297 7.387 1.00 54.04 82 ASP D C 1
ATOM 11691 O O . ASP D 2 82 ? 13.789 -24.395 8.048 1.00 52.42 82 ASP D O 1
ATOM 11696 N N . VAL D 2 83 ? 16.034 -24.609 7.880 1.00 48.19 83 VAL D N 1
ATOM 11697 C CA . VAL D 2 83 ? 16.244 -25.083 9.245 1.00 44.65 83 VAL D CA 1
ATOM 11698 C C . VAL D 2 83 ? 17.135 -24.118 10.011 1.00 48.82 83 VAL D C 1
ATOM 11699 O O . VAL D 2 83 ? 18.144 -23.663 9.469 1.00 47.64 83 VAL D O 1
ATOM 11703 N N . MET D 2 84 ? 16.792 -23.833 11.291 1.00 45.80 84 MET D N 1
ATOM 11704 C CA . MET D 2 84 ? 17.688 -23.094 12.178 1.00 43.49 84 MET D CA 1
ATOM 11705 C C . MET D 2 84 ? 17.971 -23.944 13.421 1.00 44.42 84 MET D C 1
ATOM 11706 O O . MET D 2 84 ? 17.030 -24.360 14.104 1.00 43.45 84 MET D O 1
ATOM 11711 N N . VAL D 2 85 ? 19.265 -24.183 13.703 1.00 38.94 85 VAL D N 1
ATOM 11712 C CA . VAL D 2 85 ? 19.758 -24.906 14.891 1.00 38.51 85 VAL D CA 1
ATOM 11713 C C . VAL D 2 85 ? 20.126 -23.789 15.849 1.00 45.04 85 VAL D C 1
ATOM 11714 O O . VAL D 2 85 ? 21.085 -23.047 15.598 1.00 46.52 85 VAL D O 1
ATOM 11718 N N . ASN D 2 86 ? 19.275 -23.584 16.865 1.00 40.57 86 ASN D N 1
ATOM 11719 C CA . ASN D 2 86 ? 19.375 -22.485 17.808 1.00 39.32 86 ASN D CA 1
ATOM 11720 C C . ASN D 2 86 ? 20.092 -22.844 19.092 1.00 41.76 86 ASN D C 1
ATOM 11721 O O . ASN D 2 86 ? 19.517 -23.509 19.972 1.00 41.67 86 ASN D O 1
ATOM 11726 N N . PHE D 2 87 ? 21.354 -22.378 19.217 1.00 38.17 87 PHE D N 1
ATOM 11727 C CA . PHE D 2 87 ? 22.185 -22.576 20.412 1.00 35.63 87 PHE D CA 1
ATOM 11728 C C . PHE D 2 87 ? 22.189 -21.368 21.344 1.00 37.35 87 PHE D C 1
ATOM 11729 O O . PHE D 2 87 ? 23.103 -21.254 22.168 1.00 36.58 87 PHE D O 1
ATOM 11737 N N . ALA D 2 88 ? 21.176 -20.482 21.248 1.00 31.96 88 ALA D N 1
ATOM 11738 C CA . ALA D 2 88 ? 21.066 -19.330 22.150 1.00 33.74 88 ALA D CA 1
ATOM 11739 C C . ALA D 2 88 ? 20.807 -19.850 23.578 1.00 41.22 88 ALA D C 1
ATOM 11740 O O . ALA D 2 88 ? 20.252 -20.945 23.724 1.00 43.80 88 ALA D O 1
ATOM 11742 N N . SER D 2 89 ? 21.180 -19.086 24.623 1.00 36.73 89 SER D N 1
ATOM 11743 C CA . SER D 2 89 ? 20.910 -19.506 26.009 1.00 36.43 89 SER D CA 1
ATOM 11744 C C . SER D 2 89 ? 19.400 -19.458 26.253 1.00 42.60 89 SER D C 1
ATOM 11745 O O . SER D 2 89 ? 18.658 -18.879 25.430 1.00 41.60 89 SER D O 1
ATOM 11748 N N . HIS D 2 90 ? 18.965 -19.931 27.449 1.00 41.55 90 HIS D N 1
ATOM 11749 C CA . HIS D 2 90 ? 17.555 -19.891 27.869 1.00 40.97 90 HIS D CA 1
ATOM 11750 C C . HIS D 2 90 ? 17.035 -18.444 28.016 1.00 42.80 90 HIS D C 1
ATOM 11751 O O . HIS D 2 90 ? 15.833 -18.221 27.993 1.00 41.38 90 HIS D O 1
ATOM 11758 N N . ARG D 2 91 ? 17.947 -17.483 28.192 1.00 39.54 91 ARG D N 1
ATOM 11759 C CA . ARG D 2 91 ? 17.674 -16.036 28.314 1.00 40.84 91 ARG D CA 1
ATOM 11760 C C . ARG D 2 91 ? 17.439 -15.369 26.906 1.00 46.08 91 ARG D C 1
ATOM 11761 O O . ARG D 2 91 ? 16.910 -14.254 26.830 1.00 48.44 91 ARG D O 1
ATOM 11769 N N . SER D 2 92 ? 17.828 -16.051 25.811 1.00 40.65 92 SER D N 1
ATOM 11770 C CA . SER D 2 92 ? 17.730 -15.530 24.437 1.00 39.68 92 SER D CA 1
ATOM 11771 C C . SER D 2 92 ? 16.960 -16.444 23.463 1.00 42.64 92 SER D C 1
ATOM 11772 O O . SER D 2 92 ? 16.670 -16.024 22.347 1.00 44.13 92 SER D O 1
ATOM 11775 N N . ALA D 2 93 ? 16.708 -17.691 23.854 1.00 37.48 93 ALA D N 1
ATOM 11776 C CA . ALA D 2 93 ? 16.042 -18.714 23.053 1.00 37.12 93 ALA D CA 1
ATOM 11777 C C . ALA D 2 93 ? 14.698 -18.265 22.482 1.00 44.32 93 ALA D C 1
ATOM 11778 O O . ALA D 2 93 ? 14.469 -18.478 21.292 1.00 45.23 93 ALA D O 1
ATOM 11780 N N . PHE D 2 94 ? 13.827 -17.613 23.300 1.00 40.74 94 PHE D N 1
ATOM 11781 C CA . PHE D 2 94 ? 12.534 -17.150 22.825 1.00 41.43 94 PHE D CA 1
ATOM 11782 C C . PHE D 2 94 ? 12.632 -16.110 21.704 1.00 46.14 94 PHE D C 1
ATOM 11783 O O . PHE D 2 94 ? 12.069 -16.325 20.631 1.00 47.15 94 PHE D O 1
ATOM 11791 N N . GLU D 2 95 ? 13.293 -14.984 21.962 1.00 43.52 95 GLU D N 1
ATOM 11792 C CA . GLU D 2 95 ? 13.420 -13.890 20.997 1.00 45.60 95 GLU D CA 1
ATOM 11793 C C . GLU D 2 95 ? 14.003 -14.346 19.647 1.00 49.70 95 GLU D C 1
ATOM 11794 O O . GLU D 2 95 ? 13.479 -13.975 18.603 1.00 51.50 95 GLU D O 1
ATOM 11800 N N . THR D 2 96 ? 15.058 -15.170 19.676 1.00 44.80 96 THR D N 1
ATOM 11801 C CA . THR D 2 96 ? 15.735 -15.673 18.477 1.00 44.40 96 THR D CA 1
ATOM 11802 C C . THR D 2 96 ? 14.861 -16.699 17.724 1.00 46.57 96 THR D C 1
ATOM 11803 O O . THR D 2 96 ? 14.766 -16.609 16.506 1.00 45.94 96 THR D O 1
ATOM 11807 N N . THR D 2 97 ? 14.169 -17.610 18.437 1.00 42.70 97 THR D N 1
ATOM 11808 C CA . THR D 2 97 ? 13.269 -18.594 17.796 1.00 42.14 97 THR D CA 1
ATOM 11809 C C . THR D 2 97 ? 12.089 -17.877 17.142 1.00 48.14 97 THR D C 1
ATOM 11810 O O . THR D 2 97 ? 11.732 -18.191 15.996 1.00 48.28 97 THR D O 1
ATOM 11814 N N . MET D 2 98 ? 11.517 -16.892 17.863 1.00 44.63 98 MET D N 1
ATOM 11815 C CA . MET D 2 98 ? 10.397 -16.098 17.373 1.00 47.34 98 MET D CA 1
ATOM 11816 C C . MET D 2 98 ? 10.780 -15.316 16.124 1.00 52.97 98 MET D C 1
ATOM 11817 O O . MET D 2 98 ? 10.024 -15.322 15.156 1.00 54.41 98 MET D O 1
ATOM 11822 N N . GLU D 2 99 ? 11.991 -14.726 16.113 1.00 49.26 99 GLU D N 1
ATOM 11823 C CA . GLU D 2 99 ? 12.511 -14.014 14.946 1.00 51.00 99 GLU D CA 1
ATOM 11824 C C . GLU D 2 99 ? 12.694 -14.978 13.752 1.00 54.56 99 GLU D C 1
ATOM 11825 O O . GLU D 2 99 ? 12.274 -14.651 12.649 1.00 56.28 99 GLU D O 1
ATOM 11831 N N . ALA D 2 100 ? 13.276 -16.167 13.978 1.00 48.52 100 ALA D N 1
ATOM 11832 C CA . ALA D 2 100 ? 13.443 -17.169 12.926 1.00 47.07 100 ALA D CA 1
ATOM 11833 C C . ALA D 2 100 ? 12.084 -17.656 12.378 1.00 51.81 100 ALA D C 1
ATOM 11834 O O . ALA D 2 100 ? 11.959 -17.833 11.164 1.00 52.42 100 ALA D O 1
ATOM 11836 N N . LEU D 2 101 ? 11.071 -17.870 13.265 1.00 48.21 101 LEU D N 1
ATOM 11837 C CA . LEU D 2 101 ? 9.721 -18.326 12.871 1.00 49.68 101 LEU D CA 1
ATOM 11838 C C . LEU D 2 101 ? 8.991 -17.274 12.012 1.00 56.61 101 LEU D C 1
ATOM 11839 O O . LEU D 2 101 ? 8.202 -17.631 11.138 1.00 57.83 101 LEU D O 1
ATOM 11844 N N . LYS D 2 102 ? 9.282 -15.982 12.247 1.00 55.16 102 LYS D N 1
ATOM 11845 C CA . LYS D 2 102 ? 8.703 -14.871 11.484 1.00 58.40 102 LYS D CA 1
ATOM 11846 C C . LYS D 2 102 ? 9.310 -14.760 10.060 1.00 64.00 102 LYS D C 1
ATOM 11847 O O . LYS D 2 102 ? 8.716 -14.110 9.195 1.00 66.54 102 LYS D O 1
ATOM 11853 N N . GLU D 2 103 ? 10.466 -15.424 9.817 1.00 58.98 103 GLU D N 1
ATOM 11854 C CA . GLU D 2 103 ? 11.123 -15.492 8.509 1.00 59.20 103 GLU D CA 1
ATOM 11855 C C . GLU D 2 103 ? 10.348 -16.466 7.632 1.00 64.83 103 GLU D C 1
ATOM 11856 O O . GLU D 2 103 ? 10.152 -17.623 8.032 1.00 64.64 103 GLU D O 1
ATOM 11862 N N . ASP D 2 104 ? 9.936 -16.011 6.434 1.00 62.42 104 ASP D N 1
ATOM 11863 C CA . ASP D 2 104 ? 9.173 -16.801 5.466 1.00 63.67 104 ASP D CA 1
ATOM 11864 C C . ASP D 2 104 ? 9.889 -18.055 4.952 1.00 64.36 104 ASP D C 1
ATOM 11865 O O . ASP D 2 104 ? 9.223 -19.030 4.608 1.00 64.42 104 ASP D O 1
ATOM 11870 N N . THR D 2 105 ? 11.232 -18.048 4.938 1.00 59.01 105 THR D N 1
ATOM 11871 C CA . THR D 2 105 ? 12.053 -19.152 4.436 1.00 57.31 105 THR D CA 1
ATOM 11872 C C . THR D 2 105 ? 12.369 -20.228 5.471 1.00 59.91 105 THR D C 1
ATOM 11873 O O . THR D 2 105 ? 12.719 -21.346 5.074 1.00 59.90 105 THR D O 1
ATOM 11877 N N . ILE D 2 106 ? 12.252 -19.923 6.780 1.00 54.77 106 ILE D N 1
ATOM 11878 C CA . ILE D 2 106 ? 12.541 -20.923 7.815 1.00 51.79 106 ILE D CA 1
ATOM 11879 C C . ILE D 2 106 ? 11.259 -21.686 8.174 1.00 56.98 106 ILE D C 1
ATOM 11880 O O . ILE D 2 106 ? 10.199 -21.075 8.357 1.00 58.10 106 ILE D O 1
ATOM 11885 N N . ARG D 2 107 ? 11.360 -23.026 8.218 1.00 52.00 107 ARG D N 1
ATOM 11886 C CA . ARG D 2 107 ? 10.262 -23.956 8.510 1.00 51.66 107 ARG D CA 1
ATOM 11887 C C . ARG D 2 107 ? 10.475 -24.700 9.865 1.00 52.93 107 ARG D C 1
ATOM 11888 O O . ARG D 2 107 ? 9.504 -24.964 10.568 1.00 50.80 107 ARG D O 1
ATOM 11896 N N . ILE D 2 108 ? 11.746 -25.032 10.211 1.00 47.77 108 ILE D N 1
ATOM 11897 C CA . ILE D 2 108 ? 12.088 -25.776 11.423 1.00 45.62 108 ILE D CA 1
ATOM 11898 C C . ILE D 2 108 ? 13.104 -25.018 12.286 1.00 47.52 108 ILE D C 1
ATOM 11899 O O . ILE D 2 108 ? 14.115 -24.530 11.780 1.00 44.96 108 ILE D O 1
ATOM 11904 N N . VAL D 2 109 ? 12.826 -24.951 13.608 1.00 42.92 109 VAL D N 1
ATOM 11905 C CA . VAL D 2 109 ? 13.737 -24.370 14.584 1.00 40.15 109 VAL D CA 1
ATOM 11906 C C . VAL D 2 109 ? 13.932 -25.420 15.673 1.00 42.19 109 VAL D C 1
ATOM 11907 O O . VAL D 2 109 ? 12.959 -25.907 16.236 1.00 41.07 109 VAL D O 1
ATOM 11911 N N . ALA D 2 110 ? 15.201 -25.793 15.940 1.00 39.23 110 ALA D N 1
ATOM 11912 C CA . ALA D 2 110 ? 15.556 -26.713 17.013 1.00 38.35 110 ALA D CA 1
ATOM 11913 C C . ALA D 2 110 ? 16.132 -25.853 18.134 1.00 40.67 110 ALA D C 1
ATOM 11914 O O . ALA D 2 110 ? 17.131 -25.147 17.925 1.00 40.13 110 ALA D O 1
ATOM 11916 N N . VAL D 2 111 ? 15.449 -25.838 19.281 1.00 36.47 111 VAL D N 1
ATOM 11917 C CA . VAL D 2 111 ? 15.830 -25.073 20.470 1.00 35.73 111 VAL D CA 1
ATOM 11918 C C . VAL D 2 111 ? 16.592 -25.987 21.424 1.00 39.60 111 VAL D C 1
ATOM 11919 O O . VAL D 2 111 ? 16.011 -26.884 22.031 1.00 40.00 111 VAL D O 1
ATOM 11923 N N . ILE D 2 112 ? 17.890 -25.732 21.585 1.00 36.87 112 ILE D N 1
ATOM 11924 C CA . ILE D 2 112 ? 18.767 -26.540 22.431 1.00 36.35 112 ILE D CA 1
ATOM 11925 C C . ILE D 2 112 ? 18.683 -26.146 23.902 1.00 41.40 112 ILE D C 1
ATOM 11926 O O . ILE D 2 112 ? 18.846 -27.001 24.760 1.00 42.20 112 ILE D O 1
ATOM 11931 N N . ALA D 2 113 ? 18.503 -24.862 24.195 1.00 40.50 113 ALA D N 1
ATOM 11932 C CA . ALA D 2 113 ? 18.546 -24.352 25.570 1.00 41.62 113 ALA D CA 1
ATOM 11933 C C . ALA D 2 113 ? 17.638 -25.058 26.550 1.00 45.28 113 ALA D C 1
ATOM 11934 O O . ALA D 2 113 ? 16.498 -25.374 26.236 1.00 44.77 113 ALA D O 1
ATOM 11936 N N . GLU D 2 114 ? 18.180 -25.309 27.741 1.00 42.85 114 GLU D N 1
ATOM 11937 C CA . GLU D 2 114 ? 17.494 -25.880 28.878 1.00 43.38 114 GLU D CA 1
ATOM 11938 C C . GLU D 2 114 ? 17.179 -24.700 29.798 1.00 47.64 114 GLU D C 1
ATOM 11939 O O . GLU D 2 114 ? 17.989 -23.788 29.893 1.00 47.87 114 GLU D O 1
ATOM 11945 N N . GLY D 2 115 ? 16.010 -24.716 30.439 1.00 44.27 115 GLY D N 1
ATOM 11946 C CA . GLY D 2 115 ? 15.582 -23.680 31.380 1.00 45.15 115 GLY D CA 1
ATOM 11947 C C . GLY D 2 115 ? 14.786 -22.538 30.784 1.00 48.11 115 GLY D C 1
ATOM 11948 O O . GLY D 2 115 ? 14.811 -21.422 31.313 1.00 48.35 115 GLY D O 1
ATOM 11949 N N . VAL D 2 116 ? 14.106 -22.805 29.653 1.00 43.92 116 VAL D N 1
ATOM 11950 C CA . VAL D 2 116 ? 13.228 -21.850 28.970 1.00 43.48 116 VAL D CA 1
ATOM 11951 C C . VAL D 2 116 ? 11.849 -21.836 29.719 1.00 48.36 116 VAL D C 1
ATOM 11952 O O . VAL D 2 116 ? 11.278 -22.911 29.965 1.00 45.27 116 VAL D O 1
ATOM 11956 N N . PRO D 2 117 ? 11.302 -20.639 30.069 1.00 45.72 117 PRO D N 1
ATOM 11957 C CA . PRO D 2 117 ? 9.980 -20.596 30.715 1.00 46.20 117 PRO D CA 1
ATOM 11958 C C . PRO D 2 117 ? 8.907 -21.356 29.946 1.00 47.03 117 PRO D C 1
ATOM 11959 O O . PRO D 2 117 ? 8.918 -21.379 28.710 1.00 44.41 117 PRO D O 1
ATOM 11963 N N . GLU D 2 118 ? 8.012 -22.010 30.690 1.00 44.36 118 GLU D N 1
ATOM 11964 C CA . GLU D 2 118 ? 6.904 -22.795 30.134 1.00 44.40 118 GLU D CA 1
ATOM 11965 C C . GLU D 2 118 ? 5.977 -21.925 29.267 1.00 49.45 118 GLU D C 1
ATOM 11966 O O . GLU D 2 118 ? 5.570 -22.385 28.200 1.00 47.77 118 GLU D O 1
ATOM 11972 N N . ARG D 2 119 ? 5.742 -20.636 29.654 1.00 48.78 119 ARG D N 1
ATOM 11973 C CA . ARG D 2 119 ? 4.912 -19.711 28.866 1.00 51.09 119 ARG D CA 1
ATOM 11974 C C . ARG D 2 119 ? 5.506 -19.410 27.492 1.00 56.12 119 ARG D C 1
ATOM 11975 O O . ARG D 2 119 ? 4.778 -19.407 26.488 1.00 58.28 119 ARG D O 1
ATOM 11983 N N . GLN D 2 120 ? 6.817 -19.160 27.458 1.00 50.26 120 GLN D N 1
ATOM 11984 C CA . GLN D 2 120 ? 7.589 -18.886 26.246 1.00 47.94 120 GLN D CA 1
ATOM 11985 C C . GLN D 2 120 ? 7.527 -20.080 25.286 1.00 49.13 120 GLN D C 1
ATOM 11986 O O . GLN D 2 120 ? 7.300 -19.882 24.095 1.00 48.46 120 GLN D O 1
ATOM 11992 N N . SER D 2 121 ? 7.686 -21.311 25.813 1.00 45.02 121 SER D N 1
ATOM 11993 C CA . SER D 2 121 ? 7.593 -22.544 25.019 1.00 45.50 121 SER D CA 1
ATOM 11994 C C . SER D 2 121 ? 6.190 -22.731 24.438 1.00 51.17 121 SER D C 1
ATOM 11995 O O . SER D 2 121 ? 6.067 -23.113 23.268 1.00 51.07 121 SER D O 1
ATOM 11998 N N A ARG D 2 122 ? 5.144 -22.434 25.244 0.24 48.65 122 ARG D N 1
ATOM 11999 N N B ARG D 2 122 ? 5.139 -22.460 25.252 0.76 47.90 122 ARG D N 1
ATOM 12000 C CA A ARG D 2 122 ? 3.736 -22.501 24.851 0.24 49.39 122 ARG D CA 1
ATOM 12001 C CA B ARG D 2 122 ? 3.738 -22.517 24.847 0.76 47.59 122 ARG D CA 1
ATOM 12002 C C A ARG D 2 122 ? 3.449 -21.508 23.722 0.24 53.71 122 ARG D C 1
ATOM 12003 C C B ARG D 2 122 ? 3.526 -21.550 23.673 0.76 52.55 122 ARG D C 1
ATOM 12004 O O A ARG D 2 122 ? 2.730 -21.846 22.783 0.24 53.86 122 ARG D O 1
ATOM 12005 O O B ARG D 2 122 ? 2.959 -21.945 22.655 0.76 51.94 122 ARG D O 1
ATOM 12020 N N . VAL D 2 123 ? 4.046 -20.300 23.798 1.00 50.25 123 VAL D N 1
ATOM 12021 C CA . VAL D 2 123 ? 3.927 -19.246 22.765 1.00 51.54 123 VAL D CA 1
ATOM 12022 C C . VAL D 2 123 ? 4.695 -19.652 21.493 1.00 53.77 123 VAL D C 1
ATOM 12023 O O . VAL D 2 123 ? 4.192 -19.406 20.410 1.00 55.75 123 VAL D O 1
ATOM 12027 N N . MET D 2 124 ? 5.855 -20.319 21.620 1.00 48.26 124 MET D N 1
ATOM 12028 C CA . MET D 2 124 ? 6.628 -20.797 20.465 1.00 47.64 124 MET D CA 1
ATOM 12029 C C . MET D 2 124 ? 5.890 -21.907 19.730 1.00 49.70 124 MET D C 1
ATOM 12030 O O . MET D 2 124 ? 5.782 -21.840 18.508 1.00 50.11 124 MET D O 1
ATOM 12035 N N . ALA D 2 125 ? 5.352 -22.899 20.486 1.00 45.04 125 ALA D N 1
ATOM 12036 C CA . ALA D 2 125 ? 4.575 -24.045 19.994 1.00 45.01 125 ALA D CA 1
ATOM 12037 C C . ALA D 2 125 ? 3.362 -23.578 19.237 1.00 51.53 125 ALA D C 1
ATOM 12038 O O . ALA D 2 125 ? 3.141 -24.056 18.130 1.00 53.18 125 ALA D O 1
ATOM 12040 N N . ALA D 2 126 ? 2.588 -22.623 19.811 1.00 48.80 126 ALA D N 1
ATOM 12041 C CA . ALA D 2 126 ? 1.380 -22.053 19.197 1.00 49.33 126 ALA D CA 1
ATOM 12042 C C . ALA D 2 126 ? 1.748 -21.261 17.938 1.00 54.37 126 ALA D C 1
ATOM 12043 O O . ALA D 2 126 ? 1.058 -21.392 16.927 1.00 56.64 126 ALA D O 1
ATOM 12045 N N . THR D 2 127 ? 2.850 -20.467 17.986 1.00 49.09 127 THR D N 1
ATOM 12046 C CA . THR D 2 127 ? 3.347 -19.692 16.835 1.00 49.94 127 THR D CA 1
ATOM 12047 C C . THR D 2 127 ? 3.695 -20.654 15.704 1.00 52.42 127 THR D C 1
ATOM 12048 O O . THR D 2 127 ? 3.286 -20.423 14.570 1.00 54.40 127 THR D O 1
ATOM 12052 N N . ALA D 2 128 ? 4.383 -21.757 16.036 1.00 45.85 128 ALA D N 1
ATOM 12053 C CA . ALA D 2 128 ? 4.768 -22.791 15.096 1.00 46.37 128 ALA D CA 1
ATOM 12054 C C . ALA D 2 128 ? 3.552 -23.442 14.429 1.00 55.22 128 ALA D C 1
ATOM 12055 O O . ALA D 2 128 ? 3.511 -23.518 13.199 1.00 57.61 128 ALA D O 1
ATOM 12057 N N . ARG D 2 129 ? 2.542 -23.835 15.222 1.00 53.27 129 ARG D N 1
ATOM 12058 C CA . ARG D 2 129 ? 1.322 -24.483 14.728 1.00 55.21 129 ARG D CA 1
ATOM 12059 C C . ARG D 2 129 ? 0.503 -23.551 13.817 1.00 61.69 129 ARG D C 1
ATOM 12060 O O . ARG D 2 129 ? 0.042 -23.993 12.768 1.00 63.35 129 ARG D O 1
ATOM 12068 N N . LYS D 2 130 ? 0.406 -22.258 14.172 1.00 58.47 130 LYS D N 1
ATOM 12069 C CA . LYS D 2 130 ? -0.298 -21.223 13.405 1.00 61.26 130 LYS D CA 1
ATOM 12070 C C . LYS D 2 130 ? 0.338 -20.991 12.023 1.00 68.48 130 LYS D C 1
ATOM 12071 O O . LYS D 2 130 ? -0.387 -20.799 11.053 1.00 70.89 130 LYS D O 1
ATOM 12077 N N . LEU D 2 131 ? 1.686 -21.040 11.937 1.00 65.24 131 LEU D N 1
ATOM 12078 C CA . LEU D 2 131 ? 2.443 -20.813 10.704 1.00 65.61 131 LEU D CA 1
ATOM 12079 C C . LEU D 2 131 ? 2.838 -22.096 9.947 1.00 72.00 131 LEU D C 1
ATOM 12080 O O . LEU D 2 131 ? 3.620 -22.006 8.993 1.00 71.84 131 LEU D O 1
ATOM 12085 N N . ASP D 2 132 ? 2.301 -23.280 10.356 1.00 69.99 132 ASP D N 1
ATOM 12086 C CA . ASP D 2 132 ? 2.609 -24.607 9.783 1.00 69.85 132 ASP D CA 1
ATOM 12087 C C . ASP D 2 132 ? 4.139 -24.901 9.808 1.00 69.43 132 ASP D C 1
ATOM 12088 O O . ASP D 2 132 ? 4.712 -25.454 8.864 1.00 68.92 132 ASP D O 1
ATOM 12093 N N . LYS D 2 133 ? 4.791 -24.507 10.914 1.00 62.63 133 LYS D N 1
ATOM 12094 C CA . LYS D 2 133 ? 6.224 -24.676 11.130 1.00 59.38 133 LYS D CA 1
ATOM 12095 C C . LYS D 2 133 ? 6.491 -25.689 12.245 1.00 61.10 133 LYS D C 1
ATOM 12096 O O . LYS D 2 133 ? 5.539 -26.191 12.841 1.00 61.68 133 LYS D O 1
ATOM 12102 N N . ILE D 2 134 ? 7.759 -26.067 12.475 1.00 55.00 134 ILE D N 1
ATOM 12103 C CA . ILE D 2 134 ? 8.072 -27.050 13.515 1.00 52.45 134 ILE D CA 1
ATOM 12104 C C . ILE D 2 134 ? 9.097 -26.510 14.520 1.00 53.14 134 ILE D C 1
ATOM 12105 O O . ILE D 2 134 ? 10.110 -25.933 14.116 1.00 54.33 134 ILE D O 1
ATOM 12110 N N . VAL D 2 135 ? 8.830 -26.706 15.826 1.00 45.84 135 VAL D N 1
ATOM 12111 C CA . VAL D 2 135 ? 9.783 -26.365 16.877 1.00 43.60 135 VAL D CA 1
ATOM 12112 C C . VAL D 2 135 ? 10.158 -27.664 17.590 1.00 45.27 135 VAL D C 1
ATOM 12113 O O . VAL D 2 135 ? 9.288 -28.324 18.155 1.00 44.16 135 VAL D O 1
ATOM 12117 N N . ILE D 2 136 ? 11.433 -28.060 17.495 1.00 41.76 136 ILE D N 1
ATOM 12118 C CA . ILE D 2 136 ? 11.952 -29.230 18.197 1.00 42.78 136 ILE D CA 1
ATOM 12119 C C . ILE D 2 136 ? 12.666 -28.643 19.406 1.00 43.33 136 ILE D C 1
ATOM 12120 O O . ILE D 2 136 ? 13.572 -27.825 19.260 1.00 40.10 136 ILE D O 1
ATOM 12125 N N . GLY D 2 137 ? 12.180 -29.003 20.580 1.00 41.59 137 GLY D N 1
ATOM 12126 C CA . GLY D 2 137 ? 12.692 -28.484 21.837 1.00 42.03 137 GLY D CA 1
ATOM 12127 C C . GLY D 2 137 ? 11.667 -27.611 22.540 1.00 46.84 137 GLY D C 1
ATOM 12128 O O . GLY D 2 137 ? 10.480 -27.693 22.212 1.00 47.39 137 GLY D O 1
ATOM 12129 N N . PRO D 2 138 ? 12.053 -26.793 23.542 1.00 40.89 138 PRO D N 1
ATOM 12130 C CA . PRO D 2 138 ? 13.412 -26.573 24.075 1.00 39.22 138 PRO D CA 1
ATOM 12131 C C . PRO D 2 138 ? 13.976 -27.763 24.844 1.00 42.40 138 PRO D C 1
ATOM 12132 O O . PRO D 2 138 ? 13.302 -28.774 25.013 1.00 40.54 138 PRO D O 1
ATOM 12136 N N . ALA D 2 139 ? 15.227 -27.634 25.319 1.00 41.34 139 ALA D N 1
ATOM 12137 C CA . ALA D 2 139 ? 15.927 -28.638 26.134 1.00 41.36 139 ALA D CA 1
ATOM 12138 C C . ALA D 2 139 ? 16.107 -29.983 25.406 1.00 45.59 139 ALA D C 1
ATOM 12139 O O . ALA D 2 139 ? 15.887 -31.053 25.975 1.00 45.87 139 ALA D O 1
ATOM 12141 N N . THR D 2 140 ? 16.573 -29.917 24.163 1.00 41.27 140 THR D N 1
ATOM 12142 C CA . THR D 2 140 ? 16.837 -31.113 23.367 1.00 40.82 140 THR D CA 1
ATOM 12143 C C . THR D 2 140 ? 18.198 -30.986 22.671 1.00 46.15 140 THR D C 1
ATOM 12144 O O . THR D 2 140 ? 18.742 -29.884 22.608 1.00 46.58 140 THR D O 1
ATOM 12148 N N . VAL D 2 141 ? 18.737 -32.108 22.154 1.00 44.07 141 VAL D N 1
ATOM 12149 C CA . VAL D 2 141 ? 19.939 -32.139 21.337 1.00 44.63 141 VAL D CA 1
ATOM 12150 C C . VAL D 2 141 ? 19.468 -31.943 19.911 1.00 50.49 141 VAL D C 1
ATOM 12151 O O . VAL D 2 141 ? 20.226 -31.455 19.064 1.00 50.63 141 VAL D O 1
ATOM 12155 N N . GLY D 2 142 ? 18.221 -32.354 19.664 1.00 47.36 142 GLY D N 1
ATOM 12156 C CA . GLY D 2 142 ? 17.567 -32.222 18.375 1.00 47.36 142 GLY D CA 1
ATOM 12157 C C . GLY D 2 142 ? 17.056 -33.563 17.915 1.00 52.11 142 GLY D C 1
ATOM 12158 O O . GLY D 2 142 ? 16.054 -34.064 18.426 1.00 51.92 142 GLY D O 1
ATOM 12159 N N . GLY D 2 143 ? 17.728 -34.093 16.913 1.00 47.81 143 GLY D N 1
ATOM 12160 C CA . GLY D 2 143 ? 17.365 -35.323 16.235 1.00 48.53 143 GLY D CA 1
ATOM 12161 C C . GLY D 2 143 ? 18.143 -35.437 14.940 1.00 52.66 143 GLY D C 1
ATOM 12162 O O . GLY D 2 143 ? 19.060 -34.647 14.676 1.00 49.50 143 GLY D O 1
ATOM 12163 N N . MET D 2 144 ? 17.808 -36.442 14.135 1.00 51.11 144 MET D N 1
ATOM 12164 C CA . MET D 2 144 ? 18.490 -36.665 12.874 1.00 51.68 144 MET D CA 1
ATOM 12165 C C . MET D 2 144 ? 17.751 -37.599 11.944 1.00 55.31 144 MET D C 1
ATOM 12166 O O . MET D 2 144 ? 16.953 -38.417 12.407 1.00 55.02 144 MET D O 1
ATOM 12171 N N . THR D 2 145 ? 18.021 -37.465 10.638 1.00 50.44 145 THR D N 1
ATOM 12172 C CA . THR D 2 145 ? 17.559 -38.378 9.583 1.00 52.62 145 THR D CA 1
ATOM 12173 C C . THR D 2 145 ? 18.858 -39.087 9.216 1.00 55.59 145 THR D C 1
ATOM 12174 O O . THR D 2 145 ? 19.828 -38.441 8.774 1.00 54.70 145 THR D O 1
ATOM 12178 N N . ALA D 2 146 ? 18.916 -40.377 9.514 1.00 52.16 146 ALA D N 1
ATOM 12179 C CA . ALA D 2 146 ? 20.110 -41.157 9.223 1.00 53.13 146 ALA D CA 1
ATOM 12180 C C . ALA D 2 146 ? 20.488 -41.062 7.729 1.00 59.50 146 ALA D C 1
ATOM 12181 O O . ALA D 2 146 ? 19.613 -41.037 6.852 1.00 58.86 146 ALA D O 1
ATOM 12183 N N . GLY D 2 147 ? 21.780 -40.828 7.493 1.00 57.64 147 GLY D N 1
ATOM 12184 C CA . GLY D 2 147 ? 22.354 -40.676 6.162 1.00 58.06 147 GLY D CA 1
ATOM 12185 C C . GLY D 2 147 ? 21.982 -39.393 5.439 1.00 59.32 147 GLY D C 1
ATOM 12186 O O . GLY D 2 147 ? 22.303 -39.263 4.256 1.00 59.53 147 GLY D O 1
ATOM 12187 N N . ALA D 2 148 ? 21.299 -38.436 6.124 1.00 52.92 148 ALA D N 1
ATOM 12188 C CA . ALA D 2 148 ? 20.845 -37.201 5.474 1.00 51.83 148 ALA D CA 1
ATOM 12189 C C . ALA D 2 148 ? 21.168 -35.889 6.213 1.00 52.51 148 ALA D C 1
ATOM 12190 O O . ALA D 2 148 ? 21.740 -34.991 5.598 1.00 53.92 148 ALA D O 1
ATOM 12192 N N . PHE D 2 149 ? 20.779 -35.748 7.490 1.00 46.54 149 PHE D N 1
ATOM 12193 C CA . PHE D 2 149 ? 20.993 -34.515 8.255 1.00 43.60 149 PHE D CA 1
ATOM 12194 C C . PHE D 2 149 ? 21.023 -34.780 9.742 1.00 47.63 149 PHE D C 1
ATOM 12195 O O . PHE D 2 149 ? 20.277 -35.623 10.221 1.00 48.37 149 PHE D O 1
ATOM 12203 N N . ARG D 2 150 ? 21.844 -34.008 10.479 1.00 43.65 150 ARG D N 1
ATOM 12204 C CA . ARG D 2 150 ? 21.893 -34.079 11.940 1.00 42.94 150 ARG D CA 1
ATOM 12205 C C . ARG D 2 150 ? 21.707 -32.676 12.533 1.00 46.04 150 ARG D C 1
ATOM 12206 O O . ARG D 2 150 ? 22.248 -31.692 12.004 1.00 44.81 150 ARG D O 1
ATOM 12214 N N . ILE D 2 151 ? 20.967 -32.588 13.648 1.00 42.70 151 ILE D N 1
ATOM 12215 C CA . ILE D 2 151 ? 20.800 -31.321 14.353 1.00 41.30 151 ILE D CA 1
ATOM 12216 C C . ILE D 2 151 ? 21.941 -31.206 15.361 1.00 46.03 151 ILE D C 1
ATOM 12217 O O . ILE D 2 151 ? 21.997 -31.997 16.306 1.00 46.81 151 ILE D O 1
ATOM 12222 N N . GLY D 2 152 ? 22.829 -30.234 15.147 1.00 42.38 152 GLY D N 1
ATOM 12223 C CA . GLY D 2 152 ? 23.957 -29.927 16.025 1.00 39.79 152 GLY D CA 1
ATOM 12224 C C . GLY D 2 152 ? 24.752 -31.117 16.512 1.00 42.54 152 GLY D C 1
ATOM 12225 O O . GLY D 2 152 ? 25.331 -31.862 15.719 1.00 42.46 152 GLY D O 1
ATOM 12226 N N . ASN D 2 153 ? 24.723 -31.339 17.815 1.00 39.02 153 ASN D N 1
ATOM 12227 C CA . ASN D 2 153 ? 25.456 -32.424 18.481 1.00 38.79 153 ASN D CA 1
ATOM 12228 C C . ASN D 2 153 ? 24.742 -33.777 18.514 1.00 41.99 153 ASN D C 1
ATOM 12229 O O . ASN D 2 153 ? 25.285 -34.722 19.086 1.00 41.42 153 ASN D O 1
ATOM 12234 N N . THR D 2 154 ? 23.545 -33.887 17.913 1.00 39.73 154 THR D N 1
ATOM 12235 C CA . THR D 2 154 ? 22.804 -35.161 17.927 1.00 40.63 154 THR D CA 1
ATOM 12236 C C . THR D 2 154 ? 23.659 -36.327 17.444 1.00 48.40 154 THR D C 1
ATOM 12237 O O . THR D 2 154 ? 24.202 -36.273 16.344 1.00 47.90 154 THR D O 1
ATOM 12241 N N . ALA D 2 155 ? 23.754 -37.380 18.287 1.00 48.40 155 ALA D N 1
ATOM 12242 C CA . ALA D 2 155 ? 24.456 -38.655 18.082 1.00 50.13 155 ALA D CA 1
ATOM 12243 C C . ALA D 2 155 ? 25.980 -38.594 18.272 1.00 54.47 155 ALA D C 1
ATOM 12244 O O . ALA D 2 155 ? 26.679 -39.538 17.891 1.00 58.32 155 ALA D O 1
ATOM 12246 N N . GLY D 2 156 ? 26.462 -37.547 18.935 1.00 46.00 156 GLY D N 1
ATOM 12247 C CA . GLY D 2 156 ? 27.846 -37.432 19.380 1.00 45.47 156 GLY D CA 1
ATOM 12248 C C . GLY D 2 156 ? 28.989 -37.530 18.406 1.00 51.34 156 GLY D C 1
ATOM 12249 O O . GLY D 2 156 ? 29.037 -36.795 17.425 1.00 51.05 156 GLY D O 1
ATOM 12250 N N . THR D 2 157 ? 29.984 -38.362 18.741 1.00 50.49 157 THR D N 1
ATOM 12251 C CA . THR D 2 157 ? 31.212 -38.516 17.939 1.00 51.20 157 THR D CA 1
ATOM 12252 C C . THR D 2 157 ? 30.986 -39.269 16.630 1.00 58.60 157 THR D C 1
ATOM 12253 O O . THR D 2 157 ? 30.050 -40.069 16.538 1.00 61.80 157 THR D O 1
ATOM 12257 N N . ILE D 2 158 ? 31.885 -39.074 15.652 1.00 54.28 158 ILE D N 1
ATOM 12258 C CA . ILE D 2 158 ? 31.840 -39.788 14.374 1.00 55.84 158 ILE D CA 1
ATOM 12259 C C . ILE D 2 158 ? 32.043 -41.295 14.599 1.00 63.34 158 ILE D C 1
ATOM 12260 O O . ILE D 2 158 ? 31.448 -42.090 13.866 1.00 66.50 158 ILE D O 1
ATOM 12265 N N . GLU D 2 159 ? 32.825 -41.687 15.642 1.00 60.60 159 GLU D N 1
ATOM 12266 C CA . GLU D 2 159 ? 33.016 -43.085 16.020 1.00 63.11 159 GLU D CA 1
ATOM 12267 C C . GLU D 2 159 ? 31.667 -43.696 16.402 1.00 65.73 159 GLU D C 1
ATOM 12268 O O . GLU D 2 159 ? 31.326 -44.778 15.922 1.00 69.23 159 GLU D O 1
ATOM 12274 N N . ASN D 2 160 ? 30.884 -42.976 17.221 1.00 57.16 160 ASN D N 1
ATOM 12275 C CA . ASN D 2 160 ? 29.555 -43.386 17.629 1.00 56.06 160 ASN D CA 1
ATOM 12276 C C . ASN D 2 160 ? 28.606 -43.443 16.420 1.00 59.30 160 ASN D C 1
ATOM 12277 O O . ASN D 2 160 ? 27.844 -44.399 16.322 1.00 62.69 160 ASN D O 1
ATOM 12282 N N . ILE D 2 161 ? 28.679 -42.469 15.486 1.00 51.76 161 ILE D N 1
ATOM 12283 C CA . ILE D 2 161 ? 27.862 -42.478 14.259 1.00 51.33 161 ILE D CA 1
ATOM 12284 C C . ILE D 2 161 ? 28.150 -43.722 13.431 1.00 59.51 161 ILE D C 1
ATOM 12285 O O . ILE D 2 161 ? 27.213 -44.383 12.977 1.00 61.54 161 ILE D O 1
ATOM 12290 N N . ILE D 2 162 ? 29.446 -44.076 13.298 1.00 58.54 162 ILE D N 1
ATOM 12291 C CA . ILE D 2 162 ? 29.894 -45.274 12.576 1.00 61.67 162 ILE D CA 1
ATOM 12292 C C . ILE D 2 162 ? 29.446 -46.537 13.298 1.00 68.11 162 ILE D C 1
ATOM 12293 O O . ILE D 2 162 ? 28.820 -47.382 12.670 1.00 70.81 162 ILE D O 1
ATOM 12298 N N . ALA D 2 163 ? 29.723 -46.648 14.615 1.00 65.34 163 ALA D N 1
ATOM 12299 C CA . ALA D 2 163 ? 29.355 -47.816 15.445 1.00 67.64 163 ALA D CA 1
ATOM 12300 C C . ALA D 2 163 ? 27.848 -48.075 15.470 1.00 69.65 163 ALA D C 1
ATOM 12301 O O . ALA D 2 163 ? 27.442 -49.224 15.570 1.00 71.79 163 ALA D O 1
ATOM 12303 N N . SER D 2 164 ? 27.032 -47.016 15.391 1.00 62.56 164 SER D N 1
ATOM 12304 C CA . SER D 2 164 ? 25.577 -47.152 15.377 1.00 62.47 164 SER D CA 1
ATOM 12305 C C . SER D 2 164 ? 25.008 -47.168 13.944 1.00 66.52 164 SER D C 1
ATOM 12306 O O . SER D 2 164 ? 23.782 -47.194 13.761 1.00 66.96 164 SER D O 1
ATOM 12309 N N . LYS D 2 165 ? 25.910 -47.147 12.934 1.00 61.98 165 LYS D N 1
ATOM 12310 C CA . LYS D 2 165 ? 25.610 -47.209 11.495 1.00 62.43 165 LYS D CA 1
ATOM 12311 C C . LYS D 2 165 ? 24.599 -46.153 11.031 1.00 64.76 165 LYS D C 1
ATOM 12312 O O . LYS D 2 165 ? 23.773 -46.419 10.162 1.00 67.16 165 LYS D O 1
ATOM 12318 N N . LEU D 2 166 ? 24.693 -44.955 11.590 1.00 58.53 166 LEU D N 1
ATOM 12319 C CA . LEU D 2 166 ? 23.795 -43.826 11.345 1.00 57.23 166 LEU D CA 1
ATOM 12320 C C . LEU D 2 166 ? 24.049 -43.087 10.028 1.00 59.67 166 LEU D C 1
ATOM 12321 O O . LEU D 2 166 ? 23.342 -42.124 9.713 1.00 57.64 166 LEU D O 1
ATOM 12326 N N . TYR D 2 167 ? 25.044 -43.548 9.267 1.00 56.60 167 TYR D N 1
ATOM 12327 C CA . TYR D 2 167 ? 25.452 -42.985 7.986 1.00 57.19 167 TYR D CA 1
ATOM 12328 C C . TYR D 2 167 ? 24.554 -43.526 6.838 1.00 65.33 167 TYR D C 1
ATOM 12329 O O . TYR D 2 167 ? 24.698 -43.112 5.683 1.00 67.52 167 TYR D O 1
ATOM 12338 N N . ARG D 2 168 ? 23.631 -44.425 7.177 1.00 61.77 168 ARG D N 1
ATOM 12339 C CA . ARG D 2 168 ? 22.641 -44.954 6.205 1.00 64.74 168 ARG D CA 1
ATOM 12340 C C . ARG D 2 168 ? 21.336 -45.188 6.955 1.00 70.46 168 ARG D C 1
ATOM 12341 O O . ARG D 2 168 ? 21.387 -45.569 8.124 1.00 69.27 168 ARG D O 1
ATOM 12349 N N . PRO D 2 169 ? 20.171 -44.977 6.327 1.00 68.19 169 PRO D N 1
ATOM 12350 C CA . PRO D 2 169 ? 18.885 -45.139 7.018 1.00 67.58 169 PRO D CA 1
ATOM 12351 C C . PRO D 2 169 ? 18.494 -46.600 7.187 1.00 73.96 169 PRO D C 1
ATOM 12352 O O . PRO D 2 169 ? 18.991 -47.489 6.482 1.00 76.01 169 PRO D O 1
ATOM 12356 N N . GLY D 2 170 ? 17.583 -46.808 8.124 1.00 70.03 170 GLY D N 1
ATOM 12357 C CA . GLY D 2 170 ? 16.947 -48.075 8.431 1.00 71.96 170 GLY D CA 1
ATOM 12358 C C . GLY D 2 170 ? 15.467 -47.889 8.211 1.00 75.03 170 GLY D C 1
ATOM 12359 O O . GLY D 2 170 ? 15.071 -47.013 7.433 1.00 74.26 170 GLY D O 1
ATOM 12360 N N . CYS D 2 171 ? 14.642 -48.669 8.929 1.00 71.14 171 CYS D N 1
ATOM 12361 C CA . CYS D 2 171 ? 13.180 -48.641 8.829 1.00 71.06 171 CYS D CA 1
ATOM 12362 C C . CYS D 2 171 ? 12.481 -48.083 10.077 1.00 70.65 171 CYS D C 1
ATOM 12363 O O . CYS D 2 171 ? 11.252 -48.010 10.087 1.00 70.42 171 CYS D O 1
ATOM 12366 N N . VAL D 2 172 ? 13.242 -47.746 11.135 1.00 64.61 172 VAL D N 1
ATOM 12367 C CA . VAL D 2 172 ? 12.687 -47.305 12.422 1.00 62.37 172 VAL D CA 1
ATOM 12368 C C . VAL D 2 172 ? 12.520 -45.788 12.539 1.00 64.92 172 VAL D C 1
ATOM 12369 O O . VAL D 2 172 ? 13.463 -45.029 12.326 1.00 62.76 172 VAL D O 1
ATOM 12373 N N . GLY D 2 173 ? 11.318 -45.377 12.931 1.00 62.11 173 GLY D N 1
ATOM 12374 C CA . GLY D 2 173 ? 10.976 -43.989 13.214 1.00 59.79 173 GLY D CA 1
ATOM 12375 C C . GLY D 2 173 ? 10.977 -43.851 14.718 1.00 64.04 173 GLY D C 1
ATOM 12376 O O . GLY D 2 173 ? 10.121 -44.442 15.389 1.00 65.76 173 GLY D O 1
ATOM 12377 N N . PHE D 2 174 ? 11.972 -43.125 15.263 1.00 56.98 174 PHE D N 1
ATOM 12378 C CA . PHE D 2 174 ? 12.160 -42.988 16.708 1.00 54.12 174 PHE D CA 1
ATOM 12379 C C . PHE D 2 174 ? 11.849 -41.602 17.300 1.00 56.00 174 PHE D C 1
ATOM 12380 O O . PHE D 2 174 ? 12.291 -40.581 16.768 1.00 55.59 174 PHE D O 1
ATOM 12388 N N . VAL D 2 175 ? 11.179 -41.587 18.467 1.00 50.41 175 VAL D N 1
ATOM 12389 C CA . VAL D 2 175 ? 10.888 -40.346 19.171 1.00 49.07 175 VAL D CA 1
ATOM 12390 C C . VAL D 2 175 ? 11.056 -40.539 20.702 1.00 53.23 175 VAL D C 1
ATOM 12391 O O . VAL D 2 175 ? 10.627 -41.554 21.237 1.00 55.60 175 VAL D O 1
ATOM 12395 N N . SER D 2 176 ? 11.754 -39.602 21.376 1.00 47.96 176 SER D N 1
ATOM 12396 C CA . SER D 2 176 ? 11.945 -39.624 22.832 1.00 47.16 176 SER D CA 1
ATOM 12397 C C . SER D 2 176 ? 11.749 -38.213 23.431 1.00 50.81 176 SER D C 1
ATOM 12398 O O . SER D 2 176 ? 11.520 -37.241 22.707 1.00 48.90 176 SER D O 1
ATOM 12401 N N . LYS D 2 177 ? 11.816 -38.121 24.756 1.00 48.33 177 LYS D N 1
ATOM 12402 C CA . LYS D 2 177 ? 11.791 -36.845 25.452 1.00 47.38 177 LYS D CA 1
ATOM 12403 C C . LYS D 2 177 ? 13.258 -36.472 25.710 1.00 51.05 177 LYS D C 1
ATOM 12404 O O . LYS D 2 177 ? 13.684 -35.379 25.377 1.00 48.64 177 LYS D O 1
ATOM 12410 N N . SER D 2 178 ? 14.037 -37.437 26.208 1.00 50.55 178 SER D N 1
ATOM 12411 C CA . SER D 2 178 ? 15.445 -37.326 26.559 1.00 50.22 178 SER D CA 1
ATOM 12412 C C . SER D 2 178 ? 16.400 -37.264 25.358 1.00 51.17 178 SER D C 1
ATOM 12413 O O . SER D 2 178 ? 16.294 -38.059 24.423 1.00 51.90 178 SER D O 1
ATOM 12416 N N . GLY D 2 179 ? 17.364 -36.360 25.441 1.00 44.41 179 GLY D N 1
ATOM 12417 C CA . GLY D 2 179 ? 18.409 -36.217 24.439 1.00 42.90 179 GLY D CA 1
ATOM 12418 C C . GLY D 2 179 ? 19.458 -37.310 24.514 1.00 49.87 179 GLY D C 1
ATOM 12419 O O . GLY D 2 179 ? 19.814 -37.896 23.483 1.00 49.83 179 GLY D O 1
ATOM 12420 N N . GLY D 2 180 ? 19.947 -37.588 25.727 1.00 48.64 180 GLY D N 1
ATOM 12421 C CA . GLY D 2 180 ? 20.962 -38.615 25.984 1.00 50.31 180 GLY D CA 1
ATOM 12422 C C . GLY D 2 180 ? 20.466 -40.018 25.701 1.00 57.43 180 GLY D C 1
ATOM 12423 O O . GLY D 2 180 ? 21.204 -40.867 25.169 1.00 59.64 180 GLY D O 1
ATOM 12424 N N . MET D 2 181 ? 19.182 -40.245 26.021 1.00 52.61 181 MET D N 1
ATOM 12425 C CA . MET D 2 181 ? 18.527 -41.518 25.774 1.00 53.27 181 MET D CA 1
ATOM 12426 C C . MET D 2 181 ? 18.239 -41.718 24.307 1.00 57.43 181 MET D C 1
ATOM 12427 O O . MET D 2 181 ? 18.146 -42.862 23.873 1.00 58.66 181 MET D O 1
ATOM 12432 N N . LEU D 2 182 ? 18.186 -40.614 23.522 1.00 51.98 182 LEU D N 1
ATOM 12433 C CA . LEU D 2 182 ? 18.018 -40.670 22.063 1.00 50.82 182 LEU D CA 1
ATOM 12434 C C . LEU D 2 182 ? 19.294 -41.308 21.476 1.00 53.05 182 LEU D C 1
ATOM 12435 O O . LEU D 2 182 ? 19.206 -42.139 20.571 1.00 55.54 182 LEU D O 1
ATOM 12440 N N . ASN D 2 183 ? 20.454 -40.987 22.049 1.00 46.13 183 ASN D N 1
ATOM 12441 C CA . ASN D 2 183 ? 21.718 -41.546 21.588 1.00 46.16 183 ASN D CA 1
ATOM 12442 C C . ASN D 2 183 ? 21.896 -42.997 22.000 1.00 51.84 183 ASN D C 1
ATOM 12443 O O . ASN D 2 183 ? 22.387 -43.808 21.206 1.00 51.25 183 ASN D O 1
ATOM 12448 N N . GLU D 2 184 ? 21.470 -43.337 23.226 1.00 51.08 184 GLU D N 1
ATOM 12449 C CA . GLU D 2 184 ? 21.487 -44.726 23.693 1.00 53.93 184 GLU D CA 1
ATOM 12450 C C . GLU D 2 184 ? 20.511 -45.545 22.827 1.00 60.32 184 GLU D C 1
ATOM 12451 O O . GLU D 2 184 ? 20.853 -46.664 22.417 1.00 61.75 184 GLU D O 1
ATOM 12457 N N . ALA D 2 185 ? 19.320 -44.960 22.504 1.00 55.74 185 ALA D N 1
ATOM 12458 C CA . ALA D 2 185 ? 18.305 -45.612 21.663 1.00 56.40 185 ALA D CA 1
ATOM 12459 C C . ALA D 2 185 ? 18.830 -45.890 20.266 1.00 60.21 185 ALA D C 1
ATOM 12460 O O . ALA D 2 185 ? 18.566 -46.959 19.745 1.00 62.38 185 ALA D O 1
ATOM 12462 N N . PHE D 2 186 ? 19.612 -44.962 19.679 1.00 54.73 186 PHE D N 1
ATOM 12463 C CA . PHE D 2 186 ? 20.228 -45.154 18.363 1.00 54.79 186 PHE D CA 1
ATOM 12464 C C . PHE D 2 186 ? 21.108 -46.427 18.357 1.00 61.73 186 PHE D C 1
ATOM 12465 O O . PHE D 2 186 ? 21.023 -47.241 17.419 1.00 61.46 186 PHE D O 1
ATOM 12473 N N . ASN D 2 187 ? 21.884 -46.621 19.454 1.00 59.34 187 ASN D N 1
ATOM 12474 C CA . ASN D 2 187 ? 22.739 -47.780 19.671 1.00 62.25 187 ASN D CA 1
ATOM 12475 C C . ASN D 2 187 ? 21.897 -49.053 19.854 1.00 69.44 187 ASN D C 1
ATOM 12476 O O . ASN D 2 187 ? 22.199 -50.059 19.216 1.00 71.70 187 ASN D O 1
ATOM 12481 N N . ILE D 2 188 ? 20.858 -49.003 20.724 1.00 65.58 188 ILE D N 1
ATOM 12482 C CA . ILE D 2 188 ? 19.946 -50.113 21.003 1.00 68.09 188 ILE D CA 1
ATOM 12483 C C . ILE D 2 188 ? 19.325 -50.615 19.685 1.00 73.02 188 ILE D C 1
ATOM 12484 O O . ILE D 2 188 ? 19.479 -51.788 19.352 1.00 77.29 188 ILE D O 1
ATOM 12489 N N . ILE D 2 189 ? 18.663 -49.709 18.935 1.00 65.90 189 ILE D N 1
ATOM 12490 C CA . ILE D 2 189 ? 17.942 -49.950 17.677 1.00 66.09 189 ILE D CA 1
ATOM 12491 C C . ILE D 2 189 ? 18.851 -50.511 16.557 1.00 73.11 189 ILE D C 1
ATOM 12492 O O . ILE D 2 189 ? 18.443 -51.463 15.876 1.00 75.85 189 ILE D O 1
ATOM 12497 N N . SER D 2 190 ? 20.068 -49.957 16.378 1.00 67.94 190 SER D N 1
ATOM 12498 C CA . SER D 2 190 ? 21.012 -50.450 15.365 1.00 69.58 190 SER D CA 1
ATOM 12499 C C . SER D 2 190 ? 21.426 -51.906 15.615 1.00 78.47 190 SER D C 1
ATOM 12500 O O . SER D 2 190 ? 21.749 -52.626 14.662 1.00 80.97 190 SER D O 1
ATOM 12503 N N . ARG D 2 191 ? 21.428 -52.326 16.895 1.00 76.15 191 ARG D N 1
ATOM 12504 C CA . ARG D 2 191 ? 21.813 -53.675 17.313 1.00 80.70 191 ARG D CA 1
ATOM 12505 C C . ARG D 2 191 ? 20.653 -54.670 17.230 1.00 88.00 191 ARG D C 1
ATOM 12506 O O . ARG D 2 191 ? 20.888 -55.880 17.232 1.00 92.97 191 ARG D O 1
ATOM 12514 N N . ASN D 2 192 ? 19.411 -54.172 17.182 1.00 81.93 192 ASN D N 1
ATOM 12515 C CA . ASN D 2 192 ? 18.218 -55.011 17.192 1.00 83.51 192 ASN D CA 1
ATOM 12516 C C . ASN D 2 192 ? 17.301 -54.852 15.954 1.00 86.80 192 ASN D C 1
ATOM 12517 O O . ASN D 2 192 ? 16.215 -55.436 15.923 1.00 89.08 192 ASN D O 1
ATOM 12522 N N . SER D 2 193 ? 17.755 -54.114 14.922 1.00 79.47 193 SER D N 1
ATOM 12523 C CA . SER D 2 193 ? 17.022 -53.908 13.669 1.00 79.18 193 SER D CA 1
ATOM 12524 C C . SER D 2 193 ? 17.982 -53.418 12.598 1.00 84.11 193 SER D C 1
ATOM 12525 O O . SER D 2 193 ? 19.202 -53.518 12.783 1.00 84.92 193 SER D O 1
ATOM 12528 N N . ASP D 2 194 ? 17.448 -52.864 11.483 1.00 80.17 194 ASP D N 1
ATOM 12529 C CA . ASP D 2 194 ? 18.252 -52.263 10.403 1.00 78.56 194 ASP D CA 1
ATOM 12530 C C . ASP D 2 194 ? 18.642 -50.801 10.774 1.00 75.99 194 ASP D C 1
ATOM 12531 O O . ASP D 2 194 ? 19.274 -50.099 9.984 1.00 73.89 194 ASP D O 1
ATOM 12536 N N . GLY D 2 195 ? 18.276 -50.389 11.988 1.00 69.61 195 GLY D N 1
ATOM 12537 C CA . GLY D 2 195 ? 18.567 -49.065 12.529 1.00 65.11 195 GLY D CA 1
ATOM 12538 C C . GLY D 2 195 ? 17.493 -48.037 12.267 1.00 66.32 195 GLY D C 1
ATOM 12539 O O . GLY D 2 195 ? 16.500 -48.327 11.600 1.00 68.22 195 GLY D O 1
ATOM 12540 N N . ILE D 2 196 ? 17.694 -46.815 12.782 1.00 59.24 196 ILE D N 1
ATOM 12541 C CA . ILE D 2 196 ? 16.739 -45.734 12.570 1.00 56.53 196 ILE D CA 1
ATOM 12542 C C . ILE D 2 196 ? 16.793 -45.195 11.147 1.00 62.36 196 ILE D C 1
ATOM 12543 O O . ILE D 2 196 ? 17.852 -45.163 10.506 1.00 62.92 196 ILE D O 1
ATOM 12548 N N . TYR D 2 197 ? 15.643 -44.737 10.678 1.00 59.69 197 TYR D N 1
ATOM 12549 C CA . TYR D 2 197 ? 15.504 -43.962 9.468 1.00 60.21 197 TYR D CA 1
ATOM 12550 C C . TYR D 2 197 ? 15.682 -42.506 9.994 1.00 61.59 197 TYR D C 1
ATOM 12551 O O . TYR D 2 197 ? 16.545 -41.773 9.519 1.00 62.59 197 TYR D O 1
ATOM 12560 N N . GLU D 2 198 ? 14.881 -42.130 11.010 1.00 53.93 198 GLU D N 1
ATOM 12561 C CA . GLU D 2 198 ? 14.851 -40.825 11.645 1.00 50.07 198 GLU D CA 1
ATOM 12562 C C . GLU D 2 198 ? 14.634 -40.978 13.162 1.00 53.67 198 GLU D C 1
ATOM 12563 O O . GLU D 2 198 ? 13.935 -41.894 13.609 1.00 53.61 198 GLU D O 1
ATOM 12569 N N . GLY D 2 199 ? 15.215 -40.058 13.933 1.00 48.88 199 GLY D N 1
ATOM 12570 C CA . GLY D 2 199 ? 15.084 -40.014 15.384 1.00 47.99 199 GLY D CA 1
ATOM 12571 C C . GLY D 2 199 ? 14.933 -38.595 15.880 1.00 53.50 199 GLY D C 1
ATOM 12572 O O . GLY D 2 199 ? 15.658 -37.711 15.409 1.00 53.88 199 GLY D O 1
ATOM 12573 N N . VAL D 2 200 ? 13.977 -38.341 16.802 1.00 48.57 200 VAL D N 1
ATOM 12574 C CA . VAL D 2 200 ? 13.766 -36.981 17.344 1.00 46.56 200 VAL D CA 1
ATOM 12575 C C . VAL D 2 200 ? 13.628 -37.021 18.879 1.00 48.56 200 VAL D C 1
ATOM 12576 O O . VAL D 2 200 ? 12.945 -37.903 19.409 1.00 49.50 200 VAL D O 1
ATOM 12580 N N . ALA D 2 201 ? 14.267 -36.070 19.582 1.00 40.99 201 ALA D N 1
ATOM 12581 C CA . ALA D 2 201 ? 14.058 -35.902 21.012 1.00 40.83 201 ALA D CA 1
ATOM 12582 C C . ALA D 2 201 ? 13.248 -34.606 21.157 1.00 43.77 201 ALA D C 1
ATOM 12583 O O . ALA D 2 201 ? 13.670 -33.568 20.673 1.00 43.44 201 ALA D O 1
ATOM 12585 N N . ILE D 2 202 ? 12.047 -34.671 21.730 1.00 41.30 202 ILE D N 1
ATOM 12586 C CA . ILE D 2 202 ? 11.212 -33.461 21.858 1.00 41.39 202 ILE D CA 1
ATOM 12587 C C . ILE D 2 202 ? 11.624 -32.549 23.048 1.00 44.79 202 ILE D C 1
ATOM 12588 O O . ILE D 2 202 ? 11.096 -31.438 23.180 1.00 44.96 202 ILE D O 1
ATOM 12593 N N . GLY D 2 203 ? 12.556 -33.027 23.878 1.00 40.92 203 GLY D N 1
ATOM 12594 C CA . GLY D 2 203 ? 13.004 -32.334 25.081 1.00 40.49 203 GLY D CA 1
ATOM 12595 C C . GLY D 2 203 ? 12.218 -32.826 26.276 1.00 48.38 203 GLY D C 1
ATOM 12596 O O . GLY D 2 203 ? 11.198 -33.499 26.112 1.00 49.73 203 GLY D O 1
ATOM 12597 N N . GLY D 2 204 ? 12.669 -32.482 27.473 1.00 48.16 204 GLY D N 1
ATOM 12598 C CA . GLY D 2 204 ? 12.013 -32.895 28.713 1.00 49.47 204 GLY D CA 1
ATOM 12599 C C . GLY D 2 204 ? 11.157 -31.841 29.387 1.00 53.59 204 GLY D C 1
ATOM 12600 O O . GLY D 2 204 ? 10.747 -32.026 30.537 1.00 55.40 204 GLY D O 1
ATOM 12601 N N . ASP D 2 205 ? 10.853 -30.748 28.682 1.00 47.69 205 ASP D N 1
ATOM 12602 C CA . ASP D 2 205 ? 10.028 -29.676 29.229 1.00 47.11 205 ASP D CA 1
ATOM 12603 C C . ASP D 2 205 ? 8.538 -30.051 29.232 1.00 51.40 205 ASP D C 1
ATOM 12604 O O . ASP D 2 205 ? 8.084 -30.809 28.360 1.00 50.03 205 ASP D O 1
ATOM 12609 N N . ARG D 2 206 ? 7.782 -29.527 30.217 1.00 48.60 206 ARG D N 1
ATOM 12610 C CA . ARG D 2 206 ? 6.341 -29.795 30.344 1.00 49.48 206 ARG D CA 1
ATOM 12611 C C . ARG D 2 206 ? 5.530 -29.357 29.099 1.00 53.72 206 ARG D C 1
ATOM 12612 O O . ARG D 2 206 ? 4.562 -30.019 28.747 1.00 55.62 206 ARG D O 1
ATOM 12620 N N . TYR D 2 207 ? 5.940 -28.265 28.432 1.00 49.97 207 TYR D N 1
ATOM 12621 C CA . TYR D 2 207 ? 5.256 -27.708 27.264 1.00 49.42 207 TYR D CA 1
ATOM 12622 C C . TYR D 2 207 ? 6.228 -27.653 26.110 1.00 55.87 207 TYR D C 1
ATOM 12623 O O . TYR D 2 207 ? 6.951 -26.664 25.970 1.00 58.00 207 TYR D O 1
ATOM 12632 N N . PRO D 2 208 ? 6.352 -28.739 25.309 1.00 51.29 208 PRO D N 1
ATOM 12633 C CA . PRO D 2 208 ? 7.346 -28.713 24.222 1.00 49.07 208 PRO D CA 1
ATOM 12634 C C . PRO D 2 208 ? 6.856 -27.925 23.003 1.00 51.56 208 PRO D C 1
ATOM 12635 O O . PRO D 2 208 ? 5.670 -27.608 22.916 1.00 52.36 208 PRO D O 1
ATOM 12639 N N . GLY D 2 209 ? 7.765 -27.641 22.070 1.00 46.21 209 GLY D N 1
ATOM 12640 C CA . GLY D 2 209 ? 7.469 -26.944 20.824 1.00 46.35 209 GLY D CA 1
ATOM 12641 C C . GLY D 2 209 ? 6.629 -27.824 19.926 1.00 53.07 209 GLY D C 1
ATOM 12642 O O . GLY D 2 209 ? 5.742 -27.342 19.205 1.00 54.18 209 GLY D O 1
ATOM 12643 N N . SER D 2 210 ? 6.897 -29.139 20.001 1.00 49.57 210 SER D N 1
ATOM 12644 C CA . SER D 2 210 ? 6.179 -30.196 19.284 1.00 49.84 210 SER D CA 1
ATOM 12645 C C . SER D 2 210 ? 6.069 -31.405 20.211 1.00 52.51 210 SER D C 1
ATOM 12646 O O . SER D 2 210 ? 7.009 -31.727 20.948 1.00 51.28 210 SER D O 1
ATOM 12649 N N . ASN D 2 211 ? 4.897 -32.028 20.221 1.00 50.97 211 ASN D N 1
ATOM 12650 C CA . ASN D 2 211 ? 4.619 -33.207 21.042 1.00 51.29 211 ASN D CA 1
ATOM 12651 C C . ASN D 2 211 ? 5.127 -34.451 20.333 1.00 54.59 211 ASN D C 1
ATOM 12652 O O . ASN D 2 211 ? 5.432 -34.380 19.144 1.00 52.83 211 ASN D O 1
ATOM 12657 N N . MET D 2 212 ? 5.216 -35.588 21.050 1.00 52.98 212 MET D N 1
ATOM 12658 C CA . MET D 2 212 ? 5.715 -36.843 20.485 1.00 53.79 212 MET D CA 1
ATOM 12659 C C . MET D 2 212 ? 4.880 -37.296 19.322 1.00 58.17 212 MET D C 1
ATOM 12660 O O . MET D 2 212 ? 5.449 -37.731 18.323 1.00 57.39 212 MET D O 1
ATOM 12665 N N . LEU D 2 213 ? 3.538 -37.129 19.426 1.00 56.57 213 LEU D N 1
ATOM 12666 C CA . LEU D 2 213 ? 2.568 -37.525 18.402 1.00 57.79 213 LEU D CA 1
ATOM 12667 C C . LEU D 2 213 ? 2.786 -36.820 17.076 1.00 61.11 213 LEU D C 1
ATOM 12668 O O . LEU D 2 213 ? 2.622 -37.469 16.050 1.00 62.13 213 LEU D O 1
ATOM 12673 N N . ASP D 2 214 ? 3.186 -35.528 17.081 1.00 56.04 214 ASP D N 1
ATOM 12674 C CA . ASP D 2 214 ? 3.456 -34.769 15.853 1.00 56.75 214 ASP D CA 1
ATOM 12675 C C . ASP D 2 214 ? 4.451 -35.556 14.984 1.00 60.56 214 ASP D C 1
ATOM 12676 O O . ASP D 2 214 ? 4.169 -35.813 13.800 1.00 61.83 214 ASP D O 1
ATOM 12681 N N . HIS D 2 215 ? 5.541 -36.048 15.622 1.00 54.74 215 HIS D N 1
ATOM 12682 C CA . HIS D 2 215 ? 6.588 -36.838 14.960 1.00 54.07 215 HIS D CA 1
ATOM 12683 C C . HIS D 2 215 ? 6.132 -38.252 14.629 1.00 59.25 215 HIS D C 1
ATOM 12684 O O . HIS D 2 215 ? 6.466 -38.761 13.554 1.00 60.55 215 HIS D O 1
ATOM 12691 N N . ILE D 2 216 ? 5.342 -38.871 15.517 1.00 55.40 216 ILE D N 1
ATOM 12692 C CA . ILE D 2 216 ? 4.811 -40.215 15.276 1.00 56.64 216 ILE D CA 1
ATOM 12693 C C . ILE D 2 216 ? 3.904 -40.201 14.045 1.00 63.15 216 ILE D C 1
ATOM 12694 O O . ILE D 2 216 ? 3.984 -41.129 13.231 1.00 66.71 216 ILE D O 1
ATOM 12699 N N . LEU D 2 217 ? 3.100 -39.116 13.876 1.00 57.34 217 LEU D N 1
ATOM 12700 C CA . LEU D 2 217 ? 2.193 -38.944 12.736 1.00 58.95 217 LEU D CA 1
ATOM 12701 C C . LEU D 2 217 ? 2.920 -38.787 11.425 1.00 64.86 217 LEU D C 1
ATOM 12702 O O . LEU D 2 217 ? 2.427 -39.273 10.408 1.00 68.09 217 LEU D O 1
ATOM 12707 N N . ARG D 2 218 ? 4.121 -38.185 11.460 1.00 60.26 218 ARG D N 1
ATOM 12708 C CA . ARG D 2 218 ? 4.965 -37.994 10.282 1.00 59.99 218 ARG D CA 1
ATOM 12709 C C . ARG D 2 218 ? 5.529 -39.344 9.854 1.00 65.06 218 ARG D C 1
ATOM 12710 O O . ARG D 2 218 ? 5.573 -39.644 8.652 1.00 65.61 218 ARG D O 1
ATOM 12718 N N . TYR D 2 219 ? 5.930 -40.171 10.851 1.00 60.88 219 TYR D N 1
ATOM 12719 C CA . TYR D 2 219 ? 6.475 -41.505 10.601 1.00 62.09 219 TYR D CA 1
ATOM 12720 C C . TYR D 2 219 ? 5.425 -42.416 9.989 1.00 69.42 219 TYR D C 1
ATOM 12721 O O . TYR D 2 219 ? 5.779 -43.272 9.178 1.00 70.98 219 TYR D O 1
ATOM 12730 N N . GLU D 2 220 ? 4.139 -42.225 10.384 1.00 66.59 220 GLU D N 1
ATOM 12731 C CA . GLU D 2 220 ? 2.981 -42.989 9.914 1.00 70.20 220 GLU D CA 1
ATOM 12732 C C . GLU D 2 220 ? 2.673 -42.740 8.437 1.00 75.27 220 GLU D C 1
ATOM 12733 O O . GLU D 2 220 ? 2.149 -43.628 7.775 1.00 78.70 220 GLU D O 1
ATOM 12739 N N . ARG D 2 221 ? 2.981 -41.527 7.946 1.00 69.97 221 ARG D N 1
ATOM 12740 C CA . ARG D 2 221 ? 2.787 -41.095 6.566 1.00 71.55 221 ARG D CA 1
ATOM 12741 C C . ARG D 2 221 ? 3.983 -41.462 5.681 1.00 75.95 221 ARG D C 1
ATOM 12742 O O . ARG D 2 221 ? 3.794 -41.713 4.493 1.00 79.05 221 ARG D O 1
ATOM 12750 N N . ASN D 2 222 ? 5.205 -41.496 6.254 1.00 69.92 222 ASN D N 1
ATOM 12751 C CA . ASN D 2 222 ? 6.441 -41.818 5.538 1.00 69.28 222 ASN D CA 1
ATOM 12752 C C . ASN D 2 222 ? 6.496 -43.286 5.084 1.00 75.91 222 ASN D C 1
ATOM 12753 O O . ASN D 2 222 ? 6.513 -44.180 5.932 1.00 74.47 222 ASN D O 1
ATOM 12758 N N . PRO D 2 223 ? 6.557 -43.549 3.748 1.00 76.34 223 PRO D N 1
ATOM 12759 C CA . PRO D 2 223 ? 6.624 -44.944 3.267 1.00 79.35 223 PRO D CA 1
ATOM 12760 C C . PRO D 2 223 ? 7.902 -45.698 3.639 1.00 82.53 223 PRO D C 1
ATOM 12761 O O . PRO D 2 223 ? 7.867 -46.911 3.802 1.00 84.06 223 PRO D O 1
ATOM 12765 N N . ALA D 2 224 ? 9.024 -44.981 3.781 1.00 77.26 224 ALA D N 1
ATOM 12766 C CA . ALA D 2 224 ? 10.337 -45.535 4.132 1.00 75.34 224 ALA D CA 1
ATOM 12767 C C . ALA D 2 224 ? 10.383 -46.201 5.520 1.00 76.22 224 ALA D C 1
ATOM 12768 O O . ALA D 2 224 ? 11.132 -47.167 5.713 1.00 76.20 224 ALA D O 1
ATOM 12770 N N . ILE D 2 225 ? 9.559 -45.686 6.467 1.00 69.49 225 ILE D N 1
ATOM 12771 C CA . ILE D 2 225 ? 9.410 -46.147 7.850 1.00 67.04 225 ILE D CA 1
ATOM 12772 C C . ILE D 2 225 ? 8.335 -47.233 7.915 1.00 76.18 225 ILE D C 1
ATOM 12773 O O . ILE D 2 225 ? 7.197 -47.001 7.492 1.00 77.69 225 ILE D O 1
ATOM 12778 N N . LYS D 2 226 ? 8.696 -48.406 8.476 1.00 74.55 226 LYS D N 1
ATOM 12779 C CA . LYS D 2 226 ? 7.795 -49.562 8.652 1.00 77.12 226 LYS D CA 1
ATOM 12780 C C . LYS D 2 226 ? 7.597 -49.856 10.152 1.00 81.31 226 LYS D C 1
ATOM 12781 O O . LYS D 2 226 ? 6.735 -50.640 10.528 1.00 83.87 226 LYS D O 1
ATOM 12787 N N . MET D 2 227 ? 8.393 -49.211 11.006 1.00 75.78 227 MET D N 1
ATOM 12788 C CA . MET D 2 227 ? 8.397 -49.462 12.444 1.00 74.04 227 MET D CA 1
ATOM 12789 C C . MET D 2 227 ? 8.506 -48.157 13.242 1.00 75.36 227 MET D C 1
ATOM 12790 O O . MET D 2 227 ? 9.333 -47.312 12.900 1.00 72.90 227 MET D O 1
ATOM 12795 N N . ILE D 2 228 ? 7.691 -48.000 14.305 1.00 72.56 228 ILE D N 1
ATOM 12796 C CA . ILE D 2 228 ? 7.750 -46.811 15.171 1.00 70.22 228 ILE D CA 1
ATOM 12797 C C . ILE D 2 228 ? 8.201 -47.224 16.586 1.00 74.04 228 ILE D C 1
ATOM 12798 O O . ILE D 2 228 ? 7.802 -48.273 17.079 1.00 76.22 228 ILE D O 1
ATOM 12803 N N . ALA D 2 229 ? 9.096 -46.442 17.196 1.00 68.09 229 ALA D N 1
ATOM 12804 C CA . ALA D 2 229 ? 9.601 -46.736 18.534 1.00 66.80 229 ALA D CA 1
ATOM 12805 C C . ALA D 2 229 ? 9.619 -45.460 19.347 1.00 67.64 229 ALA D C 1
ATOM 12806 O O . ALA D 2 229 ? 10.051 -44.427 18.838 1.00 64.42 229 ALA D O 1
ATOM 12808 N N . CYS D 2 230 ? 9.122 -45.498 20.592 1.00 64.95 230 CYS D N 1
ATOM 12809 C CA . CYS D 2 230 ? 9.194 -44.296 21.416 1.00 62.58 230 CYS D CA 1
ATOM 12810 C C . CYS D 2 230 ? 9.530 -44.587 22.868 1.00 63.39 230 CYS D C 1
ATOM 12811 O O . CYS D 2 230 ? 9.323 -45.688 23.373 1.00 65.80 230 CYS D O 1
ATOM 12814 N N . LEU D 2 231 ? 10.128 -43.603 23.506 1.00 55.54 231 LEU D N 1
ATOM 12815 C CA . LEU D 2 231 ? 10.549 -43.666 24.890 1.00 54.96 231 LEU D CA 1
ATOM 12816 C C . LEU D 2 231 ? 10.087 -42.393 25.577 1.00 57.05 231 LEU D C 1
ATOM 12817 O O . LEU D 2 231 ? 10.622 -41.317 25.301 1.00 53.68 231 LEU D O 1
ATOM 12822 N N . GLY D 2 232 ? 9.058 -42.521 26.419 1.00 54.94 232 GLY D N 1
ATOM 12823 C CA . GLY D 2 232 ? 8.506 -41.407 27.183 1.00 53.12 232 GLY D CA 1
ATOM 12824 C C . GLY D 2 232 ? 8.962 -41.432 28.626 1.00 57.45 232 GLY D C 1
ATOM 12825 O O . GLY D 2 232 ? 9.867 -42.190 28.986 1.00 58.00 232 GLY D O 1
ATOM 12826 N N . GLU D 2 233 ? 8.357 -40.583 29.456 1.00 54.92 233 GLU D N 1
ATOM 12827 C CA . GLU D 2 233 ? 8.629 -40.504 30.898 1.00 55.79 233 GLU D CA 1
ATOM 12828 C C . GLU D 2 233 ? 7.395 -40.000 31.668 1.00 58.72 233 GLU D C 1
ATOM 12829 O O . GLU D 2 233 ? 6.480 -39.425 31.073 1.00 58.07 233 GLU D O 1
ATOM 12835 N N . LEU D 2 234 ? 7.384 -40.209 32.984 1.00 54.22 234 LEU D N 1
ATOM 12836 C CA . LEU D 2 234 ? 6.313 -39.752 33.873 1.00 54.72 234 LEU D CA 1
ATOM 12837 C C . LEU D 2 234 ? 6.142 -38.212 33.817 1.00 57.78 234 LEU D C 1
ATOM 12838 O O . LEU D 2 234 ? 7.074 -37.494 33.402 1.00 53.56 234 LEU D O 1
ATOM 12843 N N . GLY D 2 235 ? 4.960 -37.748 34.237 1.00 56.32 235 GLY D N 1
ATOM 12844 C CA . GLY D 2 235 ? 4.606 -36.336 34.235 1.00 55.53 235 GLY D CA 1
ATOM 12845 C C . GLY D 2 235 ? 4.032 -35.902 32.904 1.00 59.06 235 GLY D C 1
ATOM 12846 O O . GLY D 2 235 ? 4.527 -36.298 31.848 1.00 56.18 235 GLY D O 1
ATOM 12847 N N . GLY D 2 236 ? 2.980 -35.092 32.962 1.00 58.05 236 GLY D N 1
ATOM 12848 C CA . GLY D 2 236 ? 2.282 -34.609 31.776 1.00 57.87 236 GLY D CA 1
ATOM 12849 C C . GLY D 2 236 ? 1.444 -35.689 31.111 1.00 63.32 236 GLY D C 1
ATOM 12850 O O . GLY D 2 236 ? 1.527 -36.864 31.484 1.00 62.60 236 GLY D O 1
ATOM 12851 N N . GLU D 2 237 ? 0.621 -35.296 30.115 1.00 61.50 237 GLU D N 1
ATOM 12852 C CA . GLU D 2 237 ? -0.274 -36.215 29.400 1.00 63.15 237 GLU D CA 1
ATOM 12853 C C . GLU D 2 237 ? 0.075 -36.387 27.897 1.00 65.38 237 GLU D C 1
ATOM 12854 O O . GLU D 2 237 ? -0.784 -36.814 27.128 1.00 67.01 237 GLU D O 1
ATOM 12860 N N . ASP D 2 238 ? 1.323 -36.078 27.490 1.00 58.99 238 ASP D N 1
ATOM 12861 C CA . ASP D 2 238 ? 1.780 -36.179 26.095 1.00 57.47 238 ASP D CA 1
ATOM 12862 C C . ASP D 2 238 ? 1.541 -37.587 25.514 1.00 61.66 238 ASP D C 1
ATOM 12863 O O . ASP D 2 238 ? 0.959 -37.697 24.441 1.00 62.40 238 ASP D O 1
ATOM 12868 N N . GLU D 2 239 ? 1.943 -38.649 26.240 1.00 56.48 239 GLU D N 1
ATOM 12869 C CA . GLU D 2 239 ? 1.836 -40.054 25.806 1.00 56.58 239 GLU D CA 1
ATOM 12870 C C . GLU D 2 239 ? 0.389 -40.504 25.612 1.00 61.89 239 GLU D C 1
ATOM 12871 O O . GLU D 2 239 ? 0.135 -41.411 24.813 1.00 64.16 239 GLU D O 1
ATOM 12877 N N . TYR D 2 240 ? -0.556 -39.824 26.280 1.00 56.55 240 TYR D N 1
ATOM 12878 C CA . TYR D 2 240 ? -1.981 -40.080 26.120 1.00 58.23 240 TYR D CA 1
ATOM 12879 C C . TYR D 2 240 ? -2.516 -39.584 24.764 1.00 62.77 240 TYR D C 1
ATOM 12880 O O . TYR D 2 240 ? -3.610 -39.993 24.375 1.00 66.15 240 TYR D O 1
ATOM 12889 N N . MET D 2 241 ? -1.735 -38.758 24.023 1.00 56.99 241 MET D N 1
ATOM 12890 C CA . MET D 2 241 ? -2.108 -38.315 22.673 1.00 57.26 241 MET D CA 1
ATOM 12891 C C . MET D 2 241 ? -1.852 -39.484 21.744 1.00 61.00 241 MET D C 1
ATOM 12892 O O . MET D 2 241 ? -2.646 -39.726 20.828 1.00 62.66 241 MET D O 1
ATOM 12897 N N . ILE D 2 242 ? -0.758 -40.239 22.017 1.00 56.55 242 ILE D N 1
ATOM 12898 C CA . ILE D 2 242 ? -0.316 -41.407 21.249 1.00 57.80 242 ILE D CA 1
ATOM 12899 C C . ILE D 2 242 ? -1.285 -42.550 21.441 1.00 67.11 242 ILE D C 1
ATOM 12900 O O . ILE D 2 242 ? -1.754 -43.097 20.457 1.00 69.03 242 ILE D O 1
ATOM 12905 N N . ILE D 2 243 ? -1.593 -42.890 22.703 1.00 66.16 243 ILE D N 1
ATOM 12906 C CA . ILE D 2 243 ? -2.518 -43.962 23.094 1.00 69.63 243 ILE D CA 1
ATOM 12907 C C . ILE D 2 243 ? -3.913 -43.728 22.477 1.00 77.58 243 ILE D C 1
ATOM 12908 O O . ILE D 2 243 ? -4.521 -44.683 21.985 1.00 79.22 243 ILE D O 1
ATOM 12913 N N . GLN D 2 244 ? -4.381 -42.454 22.441 1.00 74.87 244 GLN D N 1
ATOM 12914 C CA . GLN D 2 244 ? -5.667 -42.104 21.827 1.00 76.68 244 GLN D CA 1
ATOM 12915 C C . GLN D 2 244 ? -5.599 -42.262 20.311 1.00 80.67 244 GLN D C 1
ATOM 12916 O O . GLN D 2 244 ? -6.562 -42.728 19.718 1.00 82.29 244 GLN D O 1
ATOM 12922 N N . ALA D 2 245 ? -4.457 -41.898 19.693 1.00 75.56 245 ALA D N 1
ATOM 12923 C CA . ALA D 2 245 ? -4.253 -42.037 18.252 1.00 76.33 245 ALA D CA 1
ATOM 12924 C C . ALA D 2 245 ? -4.140 -43.513 17.858 1.00 83.62 245 ALA D C 1
ATOM 12925 O O . ALA D 2 245 ? -4.631 -43.901 16.801 1.00 85.37 245 ALA D O 1
ATOM 12927 N N . LEU D 2 246 ? -3.540 -44.332 18.741 1.00 80.67 246 LEU D N 1
ATOM 12928 C CA . LEU D 2 246 ? -3.373 -45.780 18.626 1.00 83.13 246 LEU D CA 1
ATOM 12929 C C . LEU D 2 246 ? -4.759 -46.443 18.717 1.00 92.02 246 LEU D C 1
ATOM 12930 O O . LEU D 2 246 ? -5.042 -47.380 17.968 1.00 96.01 246 LEU D O 1
ATOM 12935 N N . LYS D 2 247 ? -5.636 -45.927 19.610 1.00 87.74 247 LYS D N 1
ATOM 12936 C CA . LYS D 2 247 ? -7.007 -46.415 19.803 1.00 89.58 247 LYS D CA 1
ATOM 12937 C C . LYS D 2 247 ? -7.919 -46.050 18.620 1.00 94.10 247 LYS D C 1
ATOM 12938 O O . LYS D 2 247 ? -8.738 -46.867 18.217 1.00 96.34 247 LYS D O 1
ATOM 12944 N N . GLU D 2 248 ? -7.752 -44.837 18.055 1.00 89.19 248 GLU D N 1
ATOM 12945 C CA . GLU D 2 248 ? -8.508 -44.302 16.914 1.00 90.60 248 GLU D CA 1
ATOM 12946 C C . GLU D 2 248 ? -7.985 -44.806 15.546 1.00 96.60 248 GLU D C 1
ATOM 12947 O O . GLU D 2 248 ? -8.392 -44.285 14.502 1.00 97.47 248 GLU D O 1
ATOM 12953 N N . LYS D 2 249 ? -7.085 -45.814 15.560 1.00 93.44 249 LYS D N 1
ATOM 12954 C CA . LYS D 2 249 ? -6.451 -46.432 14.388 1.00 94.87 249 LYS D CA 1
ATOM 12955 C C . LYS D 2 249 ? -5.705 -45.407 13.481 1.00 97.65 249 LYS D C 1
ATOM 12956 O O . LYS D 2 249 ? -5.574 -45.618 12.270 1.00 99.89 249 LYS D O 1
ATOM 12962 N N . LYS D 2 250 ? -5.177 -44.321 14.092 1.00 89.76 250 LYS D N 1
ATOM 12963 C CA . LYS D 2 250 ? -4.409 -43.280 13.405 1.00 87.10 250 LYS D CA 1
ATOM 12964 C C . LYS D 2 250 ? -2.952 -43.719 13.225 1.00 88.98 250 LYS D C 1
ATOM 12965 O O . LYS D 2 250 ? -2.232 -43.129 12.410 1.00 86.67 250 LYS D O 1
ATOM 12971 N N . ILE D 2 251 ? -2.528 -44.763 13.986 1.00 85.07 251 ILE D N 1
ATOM 12972 C CA . ILE D 2 251 ? -1.190 -45.366 13.940 1.00 83.32 251 ILE D CA 1
ATOM 12973 C C . ILE D 2 251 ? -1.394 -46.852 13.656 1.00 89.25 251 ILE D C 1
ATOM 12974 O O . ILE D 2 251 ? -1.738 -47.614 14.561 1.00 88.04 251 ILE D O 1
ATOM 12979 N N . THR D 2 252 ? -1.195 -47.249 12.389 1.00 89.11 252 THR D N 1
ATOM 12980 C CA . THR D 2 252 ? -1.356 -48.627 11.910 1.00 92.40 252 THR D CA 1
ATOM 12981 C C . THR D 2 252 ? -0.044 -49.415 11.935 1.00 95.75 252 THR D C 1
ATOM 12982 O O . THR D 2 252 ? -0.080 -50.644 12.032 1.00 99.12 252 THR D O 1
ATOM 12986 N N . LYS D 2 253 ? 1.111 -48.711 11.830 1.00 87.51 253 LYS D N 1
ATOM 12987 C CA . LYS D 2 253 ? 2.448 -49.314 11.864 1.00 85.53 253 LYS D CA 1
ATOM 12988 C C . LYS D 2 253 ? 2.724 -49.830 13.272 1.00 85.94 253 LYS D C 1
ATOM 12989 O O . LYS D 2 253 ? 2.225 -49.224 14.218 1.00 84.73 253 LYS D O 1
ATOM 12995 N N . PRO D 2 254 ? 3.470 -50.943 13.459 1.00 81.25 254 PRO D N 1
ATOM 12996 C CA . PRO D 2 254 ? 3.727 -51.418 14.831 1.00 79.73 254 PRO D CA 1
ATOM 12997 C C . PRO D 2 254 ? 4.580 -50.422 15.631 1.00 77.98 254 PRO D C 1
ATOM 12998 O O . PRO D 2 254 ? 5.584 -49.905 15.124 1.00 75.88 254 PRO D O 1
ATOM 13002 N N . LEU D 2 255 ? 4.110 -50.090 16.849 1.00 71.21 255 LEU D N 1
ATOM 13003 C CA . LEU D 2 255 ? 4.719 -49.118 17.750 1.00 67.03 255 LEU D CA 1
ATOM 13004 C C . LEU D 2 255 ? 5.288 -49.738 19.038 1.00 73.06 255 LEU D C 1
ATOM 13005 O O . LEU D 2 255 ? 4.523 -50.307 19.829 1.00 76.38 255 LEU D O 1
ATOM 13010 N N . VAL D 2 256 ? 6.618 -49.590 19.266 1.00 66.06 256 VAL D N 1
ATOM 13011 C CA . VAL D 2 256 ? 7.286 -50.057 20.485 1.00 65.82 256 VAL D CA 1
ATOM 13012 C C . VAL D 2 256 ? 7.224 -48.874 21.433 1.00 66.80 256 VAL D C 1
ATOM 13013 O O . VAL D 2 256 ? 7.516 -47.752 21.027 1.00 63.92 256 VAL D O 1
ATOM 13017 N N . ALA D 2 257 ? 6.814 -49.098 22.679 1.00 64.75 257 ALA D N 1
ATOM 13018 C CA . ALA D 2 257 ? 6.690 -47.992 23.620 1.00 61.99 257 ALA D CA 1
ATOM 13019 C C . ALA D 2 257 ? 7.133 -48.332 25.031 1.00 66.90 257 ALA D C 1
ATOM 13020 O O . ALA D 2 257 ? 6.786 -49.387 25.557 1.00 68.82 257 ALA D O 1
ATOM 13022 N N . TRP D 2 258 ? 7.878 -47.411 25.653 1.00 61.10 258 TRP D N 1
ATOM 13023 C CA . TRP D 2 258 ? 8.274 -47.533 27.050 1.00 60.47 258 TRP D CA 1
ATOM 13024 C C . TRP D 2 258 ? 8.279 -46.159 27.727 1.00 60.75 258 TRP D C 1
ATOM 13025 O O . TRP D 2 258 ? 8.776 -45.189 27.162 1.00 53.80 258 TRP D O 1
ATOM 13036 N N . VAL D 2 259 ? 7.675 -46.090 28.927 1.00 60.44 259 VAL D N 1
ATOM 13037 C CA . VAL D 2 259 ? 7.604 -44.866 29.725 1.00 59.01 259 VAL D CA 1
ATOM 13038 C C . VAL D 2 259 ? 8.464 -45.072 30.991 1.00 64.18 259 VAL D C 1
ATOM 13039 O O . VAL D 2 259 ? 8.214 -45.992 31.782 1.00 66.00 259 VAL D O 1
ATOM 13043 N N . THR D 2 260 ? 9.500 -44.238 31.144 1.00 59.04 260 THR D N 1
ATOM 13044 C CA . THR D 2 260 ? 10.427 -44.288 32.282 1.00 59.63 260 THR D CA 1
ATOM 13045 C C . THR D 2 260 ? 9.833 -43.541 33.508 1.00 63.22 260 THR D C 1
ATOM 13046 O O . THR D 2 260 ? 8.976 -42.674 33.346 1.00 60.99 260 THR D O 1
ATOM 13050 N N . GLY D 2 261 ? 10.311 -43.876 34.702 1.00 61.68 261 GLY D N 1
ATOM 13051 C CA . GLY D 2 261 ? 9.848 -43.271 35.944 1.00 62.66 261 GLY D CA 1
ATOM 13052 C C . GLY D 2 261 ? 9.059 -44.220 36.821 1.00 71.92 261 GLY D C 1
ATOM 13053 O O . GLY D 2 261 ? 8.199 -43.778 37.584 1.00 72.35 261 GLY D O 1
ATOM 13054 N N . THR D 2 262 ? 9.334 -45.540 36.709 1.00 71.98 262 THR D N 1
ATOM 13055 C CA . THR D 2 262 ? 8.674 -46.582 37.498 1.00 75.82 262 THR D CA 1
ATOM 13056 C C . THR D 2 262 ? 9.128 -46.537 38.974 1.00 85.32 262 THR D C 1
ATOM 13057 O O . THR D 2 262 ? 8.475 -47.121 39.831 1.00 87.42 262 THR D O 1
ATOM 13061 N N . CYS D 2 263 ? 10.234 -45.827 39.258 1.00 84.16 263 CYS D N 1
ATOM 13062 C CA . CYS D 2 263 ? 10.824 -45.642 40.590 1.00 87.13 263 CYS D CA 1
ATOM 13063 C C . CYS D 2 263 ? 9.960 -44.760 41.494 1.00 92.15 263 CYS D C 1
ATOM 13064 O O . CYS D 2 263 ? 9.933 -44.978 42.701 1.00 93.57 263 CYS D O 1
ATOM 13067 N N . SER D 2 264 ? 9.314 -43.727 40.908 1.00 88.32 264 SER D N 1
ATOM 13068 C CA . SER D 2 264 ? 8.496 -42.703 41.573 1.00 88.46 264 SER D CA 1
ATOM 13069 C C . SER D 2 264 ? 7.589 -43.189 42.724 1.00 95.36 264 SER D C 1
ATOM 13070 O O . SER D 2 264 ? 7.714 -42.595 43.796 1.00 96.14 264 SER D O 1
ATOM 13073 N N . PRO D 2 265 ? 6.693 -44.212 42.585 1.00 93.90 265 PRO D N 1
ATOM 13074 C CA . PRO D 2 265 ? 5.842 -44.595 43.731 1.00 96.59 265 PRO D CA 1
ATOM 13075 C C . PRO D 2 265 ? 6.579 -45.103 44.977 1.00 104.48 265 PRO D C 1
ATOM 13076 O O . PRO D 2 265 ? 6.020 -45.043 46.073 1.00 107.21 265 PRO D O 1
ATOM 13080 N N . TYR D 2 266 ? 7.816 -45.609 44.811 1.00 100.82 266 TYR D N 1
ATOM 13081 C CA . TYR D 2 266 ? 8.646 -46.145 45.893 1.00 103.95 266 TYR D CA 1
ATOM 13082 C C . TYR D 2 266 ? 9.311 -45.033 46.707 1.00 108.86 266 TYR D C 1
ATOM 13083 O O . TYR D 2 266 ? 9.700 -45.255 47.856 1.00 111.24 266 TYR D O 1
ATOM 13092 N N . LEU D 2 267 ? 9.479 -43.856 46.085 1.00 103.71 267 LEU D N 1
ATOM 13093 C CA . LEU D 2 267 ? 10.147 -42.664 46.619 1.00 103.46 267 LEU D CA 1
ATOM 13094 C C . LEU D 2 267 ? 9.122 -41.581 47.052 1.00 110.04 267 LEU D C 1
ATOM 13095 O O . LEU D 2 267 ? 7.933 -41.774 46.783 1.00 110.22 267 LEU D O 1
ATOM 13100 N N . PRO D 2 268 ? 9.522 -40.446 47.705 1.00 108.48 268 PRO D N 1
ATOM 13101 C CA . PRO D 2 268 ? 8.521 -39.421 48.082 1.00 108.65 268 PRO D CA 1
ATOM 13102 C C . PRO D 2 268 ? 7.830 -38.757 46.882 1.00 110.78 268 PRO D C 1
ATOM 13103 O O . PRO D 2 268 ? 8.457 -38.574 45.836 1.00 108.42 268 PRO D O 1
ATOM 13107 N N . ALA D 2 269 ? 6.538 -38.395 47.038 1.00 107.98 269 ALA D N 1
ATOM 13108 C CA . ALA D 2 269 ? 5.718 -37.755 45.997 1.00 105.48 269 ALA D CA 1
ATOM 13109 C C . ALA D 2 269 ? 6.232 -36.358 45.589 1.00 108.21 269 ALA D C 1
ATOM 13110 O O . ALA D 2 269 ? 5.883 -35.863 44.509 1.00 106.27 269 ALA D O 1
ATOM 13112 N N . SER D 2 270 ? 7.084 -35.746 46.441 1.00 105.06 270 SER D N 1
ATOM 13113 C CA . SER D 2 270 ? 7.687 -34.425 46.243 1.00 102.51 270 SER D CA 1
ATOM 13114 C C . SER D 2 270 ? 8.859 -34.407 45.253 1.00 102.64 270 SER D C 1
ATOM 13115 O O . SER D 2 270 ? 9.250 -33.322 44.804 1.00 100.88 270 SER D O 1
ATOM 13118 N N . VAL D 2 271 ? 9.443 -35.586 44.945 1.00 97.42 271 VAL D N 1
ATOM 13119 C CA . VAL D 2 271 ? 10.633 -35.701 44.087 1.00 93.99 271 VAL D CA 1
ATOM 13120 C C . VAL D 2 271 ? 10.384 -35.228 42.632 1.00 90.00 271 VAL D C 1
ATOM 13121 O O . VAL D 2 271 ? 9.569 -35.796 41.888 1.00 88.18 271 VAL D O 1
ATOM 13125 N N . GLN D 2 272 ? 11.114 -34.163 42.267 1.00 81.07 272 GLN D N 1
ATOM 13126 C CA . GLN D 2 272 ? 11.146 -33.583 40.931 1.00 76.29 272 GLN D CA 1
ATOM 13127 C C . GLN D 2 272 ? 12.351 -34.227 40.269 1.00 77.17 272 GLN D C 1
ATOM 13128 O O . GLN D 2 272 ? 13.449 -34.203 40.836 1.00 77.71 272 GLN D O 1
ATOM 13134 N N . PHE D 2 273 ? 12.146 -34.851 39.105 1.00 71.56 273 PHE D N 1
ATOM 13135 C CA . PHE D 2 273 ? 13.262 -35.492 38.418 1.00 70.08 273 PHE D CA 1
ATOM 13136 C C . PHE D 2 273 ? 13.951 -34.511 37.473 1.00 71.39 273 PHE D C 1
ATOM 13137 O O . PHE D 2 273 ? 13.506 -33.362 37.365 1.00 69.78 273 PHE D O 1
ATOM 13145 N N . GLY D 2 274 ? 15.070 -34.945 36.890 1.00 67.95 274 GLY D N 1
ATOM 13146 C CA . GLY D 2 274 ? 15.951 -34.164 36.020 1.00 66.26 274 GLY D CA 1
ATOM 13147 C C . GLY D 2 274 ? 15.280 -33.177 35.088 1.00 68.54 274 GLY D C 1
ATOM 13148 O O . GLY D 2 274 ? 15.458 -31.962 35.230 1.00 67.95 274 GLY D O 1
ATOM 13149 N N . HIS D 2 275 ? 14.490 -33.695 34.138 1.00 64.17 275 HIS D N 1
ATOM 13150 C CA . HIS D 2 275 ? 13.756 -32.882 33.166 1.00 61.83 275 HIS D CA 1
ATOM 13151 C C . HIS D 2 275 ? 12.696 -32.055 33.869 1.00 61.09 275 HIS D C 1
ATOM 13152 O O . HIS D 2 275 ? 12.059 -32.559 34.791 1.00 60.92 275 HIS D O 1
ATOM 13159 N N . ALA D 2 276 ? 12.500 -30.793 33.433 1.00 54.72 276 ALA D N 1
ATOM 13160 C CA . ALA D 2 276 ? 11.484 -29.897 34.006 1.00 55.10 276 ALA D CA 1
ATOM 13161 C C . ALA D 2 276 ? 10.072 -30.542 34.065 1.00 59.57 276 ALA D C 1
ATOM 13162 O O . ALA D 2 276 ? 9.382 -30.394 35.078 1.00 61.73 276 ALA D O 1
ATOM 13164 N N . GLY D 2 277 ? 9.698 -31.306 33.029 1.00 53.42 277 GLY D N 1
ATOM 13165 C CA . GLY D 2 277 ? 8.393 -31.962 32.972 1.00 54.26 277 GLY D CA 1
ATOM 13166 C C . GLY D 2 277 ? 8.275 -33.318 33.657 1.00 61.35 277 GLY D C 1
ATOM 13167 O O . GLY D 2 277 ? 7.175 -33.881 33.707 1.00 63.39 277 GLY D O 1
ATOM 13168 N N . ALA D 2 278 ? 9.401 -33.879 34.181 1.00 57.92 278 ALA D N 1
ATOM 13169 C CA . ALA D 2 278 ? 9.423 -35.208 34.814 1.00 58.81 278 ALA D CA 1
ATOM 13170 C C . ALA D 2 278 ? 9.013 -35.218 36.285 1.00 64.31 278 ALA D C 1
ATOM 13171 O O . ALA D 2 278 ? 9.850 -35.415 37.185 1.00 65.35 278 ALA D O 1
ATOM 13173 N N . LYS D 2 279 ? 7.706 -35.023 36.521 1.00 60.01 279 LYS D N 1
ATOM 13174 C CA . LYS D 2 279 ? 7.085 -35.102 37.842 1.00 61.04 279 LYS D CA 1
ATOM 13175 C C . LYS D 2 279 ? 5.604 -35.392 37.656 1.00 67.32 279 LYS D C 1
ATOM 13176 O O . LYS D 2 279 ? 4.879 -34.569 37.083 1.00 64.96 279 LYS D O 1
ATOM 13182 N N . ALA D 2 280 ? 5.175 -36.590 38.117 1.00 67.30 280 ALA D N 1
ATOM 13183 C CA . ALA D 2 280 ? 3.796 -37.056 38.028 1.00 68.54 280 ALA D CA 1
ATOM 13184 C C . ALA D 2 280 ? 2.923 -36.360 39.071 1.00 76.30 280 ALA D C 1
ATOM 13185 O O . ALA D 2 280 ? 3.015 -36.665 40.261 1.00 78.90 280 ALA D O 1
ATOM 13187 N N . ASN D 2 281 ? 2.111 -35.381 38.623 1.00 72.80 281 ASN D N 1
ATOM 13188 C CA . ASN D 2 281 ? 1.212 -34.615 39.495 1.00 73.94 281 ASN D CA 1
ATOM 13189 C C . ASN D 2 281 ? 0.024 -35.466 39.915 1.00 79.88 281 ASN D C 1
ATOM 13190 O O . ASN D 2 281 ? -0.405 -35.401 41.065 1.00 82.39 281 ASN D O 1
ATOM 13195 N N . THR D 2 282 ? -0.506 -36.262 38.981 1.00 74.87 282 THR D N 1
ATOM 13196 C CA . THR D 2 282 ? -1.651 -37.149 39.214 1.00 75.90 282 THR D CA 1
ATOM 13197 C C . THR D 2 282 ? -1.212 -38.602 39.022 1.00 79.06 282 THR D C 1
ATOM 13198 O O . THR D 2 282 ? -0.082 -38.844 38.595 1.00 77.49 282 THR D O 1
ATOM 13202 N N . GLU D 2 283 ? -2.090 -39.562 39.339 1.00 77.68 283 GLU D N 1
ATOM 13203 C CA . GLU D 2 283 ? -1.823 -40.989 39.138 1.00 78.46 283 GLU D CA 1
ATOM 13204 C C . GLU D 2 283 ? -1.717 -41.301 37.645 1.00 79.21 283 GLU D C 1
ATOM 13205 O O . GLU D 2 283 ? -0.854 -42.075 37.249 1.00 77.16 283 GLU D O 1
ATOM 13211 N N . LYS D 2 284 ? -2.567 -40.648 36.818 1.00 74.90 284 LYS D N 1
ATOM 13212 C CA . LYS D 2 284 ? -2.578 -40.781 35.360 1.00 73.00 284 LYS D CA 1
ATOM 13213 C C . LYS D 2 284 ? -1.214 -40.397 34.778 1.00 71.89 284 LYS D C 1
ATOM 13214 O O . LYS D 2 284 ? -0.771 -41.017 33.824 1.00 71.98 284 LYS D O 1
ATOM 13220 N N . GLU D 2 285 ? -0.533 -39.415 35.386 1.00 65.16 285 GLU D N 1
ATOM 13221 C CA . GLU D 2 285 ? 0.785 -38.940 34.946 1.00 61.77 285 GLU D CA 1
ATOM 13222 C C . GLU D 2 285 ? 1.949 -39.915 35.239 1.00 65.20 285 GLU D C 1
ATOM 13223 O O . GLU D 2 285 ? 3.025 -39.738 34.684 1.00 63.73 285 GLU D O 1
ATOM 13229 N N . THR D 2 286 ? 1.744 -40.933 36.094 1.00 64.26 286 THR D N 1
ATOM 13230 C CA . THR D 2 286 ? 2.790 -41.908 36.449 1.00 64.65 286 THR D CA 1
ATOM 13231 C C . THR D 2 286 ? 3.204 -42.819 35.289 1.00 67.35 286 THR D C 1
ATOM 13232 O O . THR D 2 286 ? 2.411 -43.058 34.376 1.00 68.39 286 THR D O 1
ATOM 13236 N N . ALA D 2 287 ? 4.427 -43.375 35.367 1.00 61.17 287 ALA D N 1
ATOM 13237 C CA . ALA D 2 287 ? 4.956 -44.307 34.372 1.00 60.05 287 ALA D CA 1
ATOM 13238 C C . ALA D 2 287 ? 4.097 -45.587 34.283 1.00 64.72 287 ALA D C 1
ATOM 13239 O O . ALA D 2 287 ? 3.861 -46.070 33.176 1.00 63.27 287 ALA D O 1
ATOM 13241 N N . GLN D 2 288 ? 3.601 -46.097 35.436 1.00 64.08 288 GLN D N 1
ATOM 13242 C CA . GLN D 2 288 ? 2.752 -47.297 35.515 1.00 67.10 288 GLN D CA 1
ATOM 13243 C C . GLN D 2 288 ? 1.436 -47.122 34.747 1.00 72.42 288 GLN D C 1
ATOM 13244 O O . GLN D 2 288 ? 1.148 -47.930 33.866 1.00 74.40 288 GLN D O 1
ATOM 13250 N N . ALA D 2 289 ? 0.677 -46.045 35.036 1.00 67.14 289 ALA D N 1
ATOM 13251 C CA . ALA D 2 289 ? -0.566 -45.711 34.344 1.00 66.50 289 ALA D CA 1
ATOM 13252 C C . ALA D 2 289 ? -0.343 -45.541 32.817 1.00 70.16 289 ALA D C 1
ATOM 13253 O O . ALA D 2 289 ? -1.183 -45.965 32.028 1.00 72.19 289 ALA D O 1
ATOM 13255 N N . LYS D 2 290 ? 0.803 -44.968 32.413 1.00 63.99 290 LYS D N 1
ATOM 13256 C CA . LYS D 2 290 ? 1.171 -44.761 31.005 1.00 61.69 290 LYS D CA 1
ATOM 13257 C C . LYS D 2 290 ? 1.527 -46.063 30.270 1.00 65.62 290 LYS D C 1
ATOM 13258 O O . LYS D 2 290 ? 1.013 -46.296 29.171 1.00 64.95 290 LYS D O 1
ATOM 13264 N N . ASN D 2 291 ? 2.381 -46.913 30.882 1.00 62.72 291 ASN D N 1
ATOM 13265 C CA . ASN D 2 291 ? 2.796 -48.194 30.312 1.00 64.55 291 ASN D CA 1
ATOM 13266 C C . ASN D 2 291 ? 1.624 -49.154 30.201 1.00 73.67 291 ASN D C 1
ATOM 13267 O O . ASN D 2 291 ? 1.522 -49.878 29.209 1.00 74.46 291 ASN D O 1
ATOM 13272 N N . ASP D 2 292 ? 0.707 -49.121 31.187 1.00 73.36 292 ASP D N 1
ATOM 13273 C CA . ASP D 2 292 ? -0.488 -49.949 31.183 1.00 76.72 292 ASP D CA 1
ATOM 13274 C C . ASP D 2 292 ? -1.436 -49.532 30.067 1.00 80.93 292 ASP D C 1
ATOM 13275 O O . ASP D 2 292 ? -1.890 -50.401 29.316 1.00 84.55 292 ASP D O 1
ATOM 13280 N N . ALA D 2 293 ? -1.703 -48.211 29.932 1.00 73.97 293 ALA D N 1
ATOM 13281 C CA . ALA D 2 293 ? -2.564 -47.654 28.877 1.00 73.15 293 ALA D CA 1
ATOM 13282 C C . ALA D 2 293 ? -1.960 -47.906 27.485 1.00 76.13 293 ALA D C 1
ATOM 13283 O O . ALA D 2 293 ? -2.708 -48.079 26.522 1.00 76.33 293 ALA D O 1
ATOM 13285 N N . PHE D 2 294 ? -0.607 -47.956 27.391 1.00 71.34 294 PHE D N 1
ATOM 13286 C CA . PHE D 2 294 ? 0.096 -48.258 26.144 1.00 70.58 294 PHE D CA 1
ATOM 13287 C C . PHE D 2 294 ? -0.117 -49.736 25.774 1.00 78.59 294 PHE D C 1
ATOM 13288 O O . PHE D 2 294 ? -0.417 -50.028 24.618 1.00 78.97 294 PHE D O 1
ATOM 13296 N N . ARG D 2 295 ? 0.010 -50.655 26.755 1.00 77.91 295 ARG D N 1
ATOM 13297 C CA . ARG D 2 295 ? -0.193 -52.094 26.558 1.00 82.33 295 ARG D CA 1
ATOM 13298 C C . ARG D 2 295 ? -1.626 -52.370 26.032 1.00 89.14 295 ARG D C 1
ATOM 13299 O O . ARG D 2 295 ? -1.789 -53.046 25.007 1.00 91.28 295 ARG D O 1
ATOM 13307 N N . GLN D 2 296 ? -2.638 -51.775 26.703 1.00 84.12 296 GLN D N 1
ATOM 13308 C CA . GLN D 2 296 ? -4.073 -51.863 26.397 1.00 85.97 296 GLN D CA 1
ATOM 13309 C C . GLN D 2 296 ? -4.468 -51.259 25.040 1.00 90.15 296 GLN D C 1
ATOM 13310 O O . GLN D 2 296 ? -5.512 -51.635 24.499 1.00 92.03 296 GLN D O 1
ATOM 13316 N N . ALA D 2 297 ? -3.661 -50.315 24.508 1.00 83.98 297 ALA D N 1
ATOM 13317 C CA . ALA D 2 297 ? -3.900 -49.660 23.214 1.00 83.34 297 ALA D CA 1
ATOM 13318 C C . ALA D 2 297 ? -3.372 -50.471 22.005 1.00 89.61 297 ALA D C 1
ATOM 13319 O O . ALA D 2 297 ? -3.691 -50.129 20.861 1.00 90.55 297 ALA D O 1
ATOM 13321 N N . GLY D 2 298 ? -2.587 -51.523 22.267 1.00 85.91 298 GLY D N 1
ATOM 13322 C CA . GLY D 2 298 ? -2.015 -52.369 21.225 1.00 86.87 298 GLY D CA 1
ATOM 13323 C C . GLY D 2 298 ? -0.561 -52.094 20.867 1.00 88.46 298 GLY D C 1
ATOM 13324 O O . GLY D 2 298 ? -0.072 -52.620 19.864 1.00 89.48 298 GLY D O 1
ATOM 13325 N N . ALA D 2 299 ? 0.153 -51.286 21.678 1.00 80.63 299 ALA D N 1
ATOM 13326 C CA . ALA D 2 299 ? 1.580 -51.026 21.465 1.00 78.55 299 ALA D CA 1
ATOM 13327 C C . ALA D 2 299 ? 2.395 -52.211 21.995 1.00 83.59 299 ALA D C 1
ATOM 13328 O O . ALA D 2 299 ? 1.888 -52.999 22.799 1.00 84.12 299 ALA D O 1
ATOM 13330 N N . TYR D 2 300 ? 3.661 -52.330 21.549 1.00 78.68 300 TYR D N 1
ATOM 13331 C CA . TYR D 2 300 ? 4.577 -53.378 22.002 1.00 79.18 300 TYR D CA 1
ATOM 13332 C C . TYR D 2 300 ? 5.352 -52.784 23.173 1.00 79.77 300 TYR D C 1
ATOM 13333 O O . TYR D 2 300 ? 6.194 -51.895 22.982 1.00 75.93 300 TYR D O 1
ATOM 13342 N N . VAL D 2 301 ? 4.970 -53.189 24.400 1.00 77.33 301 VAL D N 1
ATOM 13343 C CA . VAL D 2 301 ? 5.543 -52.642 25.633 1.00 76.18 301 VAL D CA 1
ATOM 13344 C C . VAL D 2 301 ? 6.443 -53.671 26.355 1.00 82.84 301 VAL D C 1
ATOM 13345 O O . VAL D 2 301 ? 5.954 -54.740 26.704 1.00 84.22 301 VAL D O 1
ATOM 13349 N N . PRO D 2 302 ? 7.751 -53.366 26.604 1.00 79.41 302 PRO D N 1
ATOM 13350 C CA . PRO D 2 302 ? 8.602 -54.334 27.329 1.00 81.13 302 PRO D CA 1
ATOM 13351 C C . PRO D 2 302 ? 8.273 -54.402 28.831 1.00 84.67 302 PRO D C 1
ATOM 13352 O O . PRO D 2 302 ? 7.474 -53.599 29.319 1.00 81.25 302 PRO D O 1
ATOM 13356 N N . ARG D 2 303 ? 8.886 -55.362 29.560 1.00 84.46 303 ARG D N 1
ATOM 13357 C CA . ARG D 2 303 ? 8.712 -55.558 31.009 1.00 85.99 303 ARG D CA 1
ATOM 13358 C C . ARG D 2 303 ? 9.402 -54.416 31.793 1.00 85.26 303 ARG D C 1
ATOM 13359 O O . ARG D 2 303 ? 8.899 -53.973 32.830 1.00 83.81 303 ARG D O 1
ATOM 13367 N N . SER D 2 304 ? 10.554 -53.942 31.273 1.00 79.29 304 SER D N 1
ATOM 13368 C CA . SER D 2 304 ? 11.368 -52.843 31.808 1.00 75.17 304 SER D CA 1
ATOM 13369 C C . SER D 2 304 ? 12.224 -52.260 30.676 1.00 75.34 304 SER D C 1
ATOM 13370 O O . SER D 2 304 ? 12.169 -52.779 29.554 1.00 75.57 304 SER D O 1
ATOM 13373 N N . PHE D 2 305 ? 13.036 -51.207 30.958 1.00 67.64 305 PHE D N 1
ATOM 13374 C CA . PHE D 2 305 ? 13.917 -50.642 29.932 1.00 64.67 305 PHE D CA 1
ATOM 13375 C C . PHE D 2 305 ? 14.964 -51.662 29.404 1.00 73.42 305 PHE D C 1
ATOM 13376 O O . PHE D 2 305 ? 15.353 -51.591 28.238 1.00 71.67 305 PHE D O 1
ATOM 13384 N N . ASP D 2 306 ? 15.375 -52.623 30.247 1.00 76.20 306 ASP D N 1
ATOM 13385 C CA . ASP D 2 306 ? 16.319 -53.699 29.904 1.00 79.69 306 ASP D CA 1
ATOM 13386 C C . ASP D 2 306 ? 15.922 -54.489 28.655 1.00 83.77 306 ASP D C 1
ATOM 13387 O O . ASP D 2 306 ? 16.779 -54.812 27.825 1.00 82.47 306 ASP D O 1
ATOM 13392 N N . ASP D 2 307 ? 14.615 -54.733 28.504 1.00 81.85 307 ASP D N 1
ATOM 13393 C CA . ASP D 2 307 ? 14.029 -55.492 27.401 1.00 83.85 307 ASP D CA 1
ATOM 13394 C C . ASP D 2 307 ? 13.589 -54.641 26.175 1.00 83.06 307 ASP D C 1
ATOM 13395 O O . ASP D 2 307 ? 12.945 -55.192 25.274 1.00 82.89 307 ASP D O 1
ATOM 13400 N N . TYR D 2 308 ? 13.942 -53.320 26.125 1.00 75.63 308 TYR D N 1
ATOM 13401 C CA . TYR D 2 308 ? 13.548 -52.424 25.014 1.00 72.54 308 TYR D CA 1
ATOM 13402 C C . TYR D 2 308 ? 14.048 -52.969 23.670 1.00 75.52 308 TYR D C 1
ATOM 13403 O O . TYR D 2 308 ? 13.231 -53.182 22.769 1.00 74.87 308 TYR D O 1
ATOM 13412 N N . GLY D 2 309 ? 15.365 -53.222 23.579 1.00 71.71 309 GLY D N 1
ATOM 13413 C CA . GLY D 2 309 ? 16.018 -53.777 22.399 1.00 73.53 309 GLY D CA 1
ATOM 13414 C C . GLY D 2 309 ? 15.391 -55.075 21.946 1.00 84.63 309 GLY D C 1
ATOM 13415 O O . GLY D 2 309 ? 15.110 -55.254 20.757 1.00 85.85 309 GLY D O 1
ATOM 13416 N N . GLU D 2 310 ? 15.115 -55.964 22.909 1.00 84.95 310 GLU D N 1
ATOM 13417 C CA . GLU D 2 310 ? 14.457 -57.245 22.673 1.00 89.34 310 GLU D CA 1
ATOM 13418 C C . GLU D 2 310 ? 13.084 -57.046 21.994 1.00 92.56 310 GLU D C 1
ATOM 13419 O O . GLU D 2 310 ? 12.771 -57.773 21.047 1.00 96.08 310 GLU D O 1
ATOM 13425 N N . MET D 2 311 ? 12.302 -56.026 22.438 1.00 84.14 311 MET D N 1
ATOM 13426 C CA . MET D 2 311 ? 10.990 -55.684 21.873 1.00 82.27 311 MET D CA 1
ATOM 13427 C C . MET D 2 311 ? 11.133 -55.178 20.429 1.00 83.00 311 MET D C 1
ATOM 13428 O O . MET D 2 311 ? 10.390 -55.595 19.541 1.00 83.39 311 MET D O 1
ATOM 13433 N N . VAL D 2 312 ? 12.134 -54.327 20.198 1.00 76.72 312 VAL D N 1
ATOM 13434 C CA . VAL D 2 312 ? 12.497 -53.793 18.885 1.00 75.12 312 VAL D CA 1
ATOM 13435 C C . VAL D 2 312 ? 12.893 -54.959 17.934 1.00 84.09 312 VAL D C 1
ATOM 13436 O O . VAL D 2 312 ? 12.425 -54.996 16.794 1.00 83.68 312 VAL D O 1
ATOM 13440 N N . ARG D 2 313 ? 13.710 -55.918 18.428 1.00 85.07 313 ARG D N 1
ATOM 13441 C CA . ARG D 2 313 ? 14.137 -57.118 17.689 1.00 90.55 313 ARG D CA 1
ATOM 13442 C C . ARG D 2 313 ? 12.931 -57.958 17.265 1.00 97.91 313 ARG D C 1
ATOM 13443 O O . ARG D 2 313 ? 12.883 -58.416 16.128 1.00 100.26 313 ARG D O 1
ATOM 13451 N N . GLN D 2 314 ? 11.956 -58.121 18.171 1.00 94.89 314 GLN D N 1
ATOM 13452 C CA . GLN D 2 314 ? 10.726 -58.884 17.954 1.00 97.90 314 GLN D CA 1
ATOM 13453 C C . GLN D 2 314 ? 9.848 -58.265 16.864 1.00 100.01 314 GLN D C 1
ATOM 13454 O O . GLN D 2 314 ? 9.364 -58.991 16.003 1.00 102.87 314 GLN D O 1
ATOM 13460 N N . VAL D 2 315 ? 9.667 -56.930 16.888 1.00 91.75 315 VAL D N 1
ATOM 13461 C CA . VAL D 2 315 ? 8.837 -56.176 15.940 1.00 89.36 315 VAL D CA 1
ATOM 13462 C C . VAL D 2 315 ? 9.499 -56.132 14.547 1.00 92.46 315 VAL D C 1
ATOM 13463 O O . VAL D 2 315 ? 8.804 -56.318 13.540 1.00 91.58 315 VAL D O 1
ATOM 13467 N N . TYR D 2 316 ? 10.843 -55.908 14.504 1.00 89.54 316 TYR D N 1
ATOM 13468 C CA . TYR D 2 316 ? 11.645 -55.884 13.274 1.00 90.29 316 TYR D CA 1
ATOM 13469 C C . TYR D 2 316 ? 11.575 -57.240 12.566 1.00 101.54 316 TYR D C 1
ATOM 13470 O O . TYR D 2 316 ? 11.381 -57.282 11.349 1.00 102.72 316 TYR D O 1
ATOM 13479 N N . ASP D 2 317 ? 11.737 -58.340 13.332 1.00 102.96 317 ASP D N 1
ATOM 13480 C CA . ASP D 2 317 ? 11.688 -59.715 12.822 1.00 108.38 317 ASP D CA 1
ATOM 13481 C C . ASP D 2 317 ? 10.327 -60.051 12.225 1.00 117.10 317 ASP D C 1
ATOM 13482 O O . ASP D 2 317 ? 10.262 -60.723 11.194 1.00 121.03 317 ASP D O 1
ATOM 13487 N N . MET D 2 318 ? 9.248 -59.546 12.853 1.00 112.70 318 MET D N 1
ATOM 13488 C CA . MET D 2 318 ? 7.868 -59.712 12.396 1.00 114.69 318 MET D CA 1
ATOM 13489 C C . MET D 2 318 ? 7.683 -59.045 11.019 1.00 119.79 318 MET D C 1
ATOM 13490 O O . MET D 2 318 ? 7.018 -59.618 10.154 1.00 122.29 318 MET D O 1
ATOM 13495 N N . LEU D 2 319 ? 8.310 -57.867 10.801 1.00 114.23 319 LEU D N 1
ATOM 13496 C CA . LEU D 2 319 ? 8.237 -57.164 9.514 1.00 114.30 319 LEU D CA 1
ATOM 13497 C C . LEU D 2 319 ? 9.001 -57.916 8.415 1.00 122.59 319 LEU D C 1
ATOM 13498 O O . LEU D 2 319 ? 8.583 -57.884 7.256 1.00 123.62 319 LEU D O 1
ATOM 13503 N N . LEU D 2 320 ? 10.095 -58.608 8.784 1.00 121.39 320 LEU D N 1
ATOM 13504 C CA . LEU D 2 320 ? 10.890 -59.412 7.857 1.00 125.52 320 LEU D CA 1
ATOM 13505 C C . LEU D 2 320 ? 10.122 -60.648 7.392 1.00 135.27 320 LEU D C 1
ATOM 13506 O O . LEU D 2 320 ? 10.162 -60.968 6.201 1.00 138.26 320 LEU D O 1
ATOM 13511 N N . THR D 2 321 ? 9.438 -61.348 8.338 1.00 134.36 321 THR D N 1
ATOM 13512 C CA . THR D 2 321 ? 8.639 -62.552 8.061 1.00 140.58 321 THR D CA 1
ATOM 13513 C C . THR D 2 321 ? 7.545 -62.230 7.033 1.00 148.57 321 THR D C 1
ATOM 13514 O O . THR D 2 321 ? 7.416 -62.938 6.034 1.00 153.06 321 THR D O 1
ATOM 13518 N N . ARG D 2 322 ? 6.796 -61.127 7.265 1.00 142.23 322 ARG D N 1
ATOM 13519 C CA . ARG D 2 322 ? 5.702 -60.642 6.416 1.00 143.10 322 ARG D CA 1
ATOM 13520 C C . ARG D 2 322 ? 6.183 -59.911 5.138 1.00 145.33 322 ARG D C 1
ATOM 13521 O O . ARG D 2 322 ? 5.360 -59.492 4.323 1.00 144.56 322 ARG D O 1
ATOM 13529 N N . GLY D 2 323 ? 7.499 -59.780 4.978 1.00 141.65 323 GLY D N 1
ATOM 13530 C CA . GLY D 2 323 ? 8.119 -59.122 3.830 1.00 141.18 323 GLY D CA 1
ATOM 13531 C C . GLY D 2 323 ? 7.927 -57.618 3.737 1.00 142.67 323 GLY D C 1
ATOM 13532 O O . GLY D 2 323 ? 8.205 -57.041 2.682 1.00 141.88 323 GLY D O 1
ATOM 13533 N N . ILE D 2 324 ? 7.446 -56.969 4.834 1.00 94.93 324 ILE D N 1
ATOM 13534 C CA . ILE D 2 324 ? 7.227 -55.512 4.916 1.00 94.96 324 ILE D CA 1
ATOM 13535 C C . ILE D 2 324 ? 8.568 -54.781 4.788 1.00 98.45 324 ILE D C 1
ATOM 13536 O O . ILE D 2 324 ? 8.642 -53.788 4.065 1.00 96.03 324 ILE D O 1
ATOM 13541 N N . VAL D 2 325 ? 9.625 -55.326 5.425 1.00 96.73 325 VAL D N 1
ATOM 13542 C CA . VAL D 2 325 ? 11.003 -54.827 5.410 1.00 96.81 325 VAL D CA 1
ATOM 13543 C C . VAL D 2 325 ? 11.858 -55.708 4.486 1.00 101.83 325 VAL D C 1
ATOM 13544 O O . VAL D 2 325 ? 11.801 -56.934 4.585 1.00 102.81 325 VAL D O 1
ATOM 13548 N N . GLN D 2 326 ? 12.665 -55.077 3.614 1.00 98.05 326 GLN D N 1
ATOM 13549 C CA . GLN D 2 326 ? 13.586 -55.761 2.705 1.00 97.96 326 GLN D CA 1
ATOM 13550 C C . GLN D 2 326 ? 15.001 -55.691 3.291 1.00 101.83 326 GLN D C 1
ATOM 13551 O O . GLN D 2 326 ? 15.359 -54.694 3.940 1.00 101.38 326 GLN D O 1
ATOM 13557 N N . LYS D 2 327 ? 15.792 -56.760 3.083 1.00 98.10 327 LYS D N 1
ATOM 13558 C CA . LYS D 2 327 ? 17.178 -56.848 3.547 1.00 97.55 327 LYS D CA 1
ATOM 13559 C C . LYS D 2 327 ? 18.054 -55.831 2.791 1.00 98.93 327 LYS D C 1
ATOM 13560 O O . LYS D 2 327 ? 18.018 -55.786 1.560 1.00 97.76 327 LYS D O 1
ATOM 13566 N N . PHE D 2 328 ? 18.797 -54.997 3.539 1.00 94.32 328 PHE D N 1
ATOM 13567 C CA . PHE D 2 328 ? 19.724 -54.008 2.987 1.00 93.10 328 PHE D CA 1
ATOM 13568 C C . PHE D 2 328 ? 21.115 -54.635 2.899 1.00 93.39 328 PHE D C 1
ATOM 13569 O O . PHE D 2 328 ? 21.485 -55.424 3.775 1.00 92.65 328 PHE D O 1
ATOM 13577 N N . ASP D 2 329 ? 21.914 -54.233 1.899 1.00 88.11 329 ASP D N 1
ATOM 13578 C CA . ASP D 2 329 ? 23.330 -54.603 1.880 1.00 87.89 329 ASP D CA 1
ATOM 13579 C C . ASP D 2 329 ? 24.090 -53.449 2.533 1.00 89.71 329 ASP D C 1
ATOM 13580 O O . ASP D 2 329 ? 23.825 -52.282 2.216 1.00 88.10 329 ASP D O 1
ATOM 13585 N N . GLU D 2 330 ? 24.993 -53.773 3.473 1.00 85.52 330 GLU D N 1
ATOM 13586 C CA . GLU D 2 330 ? 25.757 -52.772 4.205 1.00 84.60 330 GLU D CA 1
ATOM 13587 C C . GLU D 2 330 ? 26.642 -51.921 3.282 1.00 88.57 330 GLU D C 1
ATOM 13588 O O . GLU D 2 330 ? 27.519 -52.480 2.619 1.00 89.11 330 GLU D O 1
ATOM 13594 N N . PRO D 2 331 ? 26.398 -50.584 3.175 1.00 84.35 331 PRO D N 1
ATOM 13595 C CA . PRO D 2 331 ? 27.255 -49.755 2.298 1.00 83.99 331 PRO D CA 1
ATOM 13596 C C . PRO D 2 331 ? 28.672 -49.594 2.864 1.00 86.91 331 PRO D C 1
ATOM 13597 O O . PRO D 2 331 ? 28.933 -50.026 3.995 1.00 87.20 331 PRO D O 1
ATOM 13601 N N . GLU D 2 332 ? 29.596 -49.032 2.070 1.00 81.69 332 GLU D N 1
ATOM 13602 C CA . GLU D 2 332 ? 30.990 -48.860 2.502 1.00 81.36 332 GLU D CA 1
ATOM 13603 C C . GLU D 2 332 ? 31.091 -48.105 3.841 1.00 82.75 332 GLU D C 1
ATOM 13604 O O . GLU D 2 332 ? 30.414 -47.084 4.015 1.00 81.91 332 GLU D O 1
ATOM 13610 N N . VAL D 2 333 ? 31.864 -48.664 4.805 1.00 77.06 333 VAL D N 1
ATOM 13611 C CA . VAL D 2 333 ? 32.056 -48.070 6.133 1.00 75.72 333 VAL D CA 1
ATOM 13612 C C . VAL D 2 333 ? 32.919 -46.795 5.980 1.00 76.69 333 VAL D C 1
ATOM 13613 O O . VAL D 2 333 ? 34.068 -46.878 5.511 1.00 76.38 333 VAL D O 1
ATOM 13617 N N . PRO D 2 334 ? 32.351 -45.604 6.302 1.00 69.90 334 PRO D N 1
ATOM 13618 C CA . PRO D 2 334 ? 33.107 -44.353 6.096 1.00 67.92 334 PRO D CA 1
ATOM 13619 C C . PRO D 2 334 ? 34.263 -44.119 7.083 1.00 67.89 334 PRO D C 1
ATOM 13620 O O . PRO D 2 334 ? 34.346 -44.779 8.126 1.00 65.53 334 PRO D O 1
ATOM 13624 N N . ARG D 2 335 ? 35.189 -43.205 6.724 1.00 63.63 335 ARG D N 1
ATOM 13625 C CA . ARG D 2 335 ? 36.360 -42.933 7.553 1.00 62.88 335 ARG D CA 1
ATOM 13626 C C . ARG D 2 335 ? 36.829 -41.471 7.511 1.00 61.37 335 ARG D C 1
ATOM 13627 O O . ARG D 2 335 ? 37.004 -40.887 6.430 1.00 60.56 335 ARG D O 1
ATOM 13635 N N . ILE D 2 336 ? 37.017 -40.896 8.707 1.00 54.29 336 ILE D N 1
ATOM 13636 C CA . ILE D 2 336 ? 37.509 -39.531 8.924 1.00 52.93 336 ILE D CA 1
ATOM 13637 C C . ILE D 2 336 ? 38.735 -39.651 9.854 1.00 52.45 336 ILE D C 1
ATOM 13638 O O . ILE D 2 336 ? 38.663 -40.382 10.851 1.00 52.42 336 ILE D O 1
ATOM 13643 N N . PRO D 2 337 ? 39.848 -38.940 9.572 1.00 45.77 337 PRO D N 1
ATOM 13644 C CA . PRO D 2 337 ? 40.995 -38.998 10.491 1.00 44.93 337 PRO D CA 1
ATOM 13645 C C . PRO D 2 337 ? 40.665 -38.404 11.853 1.00 46.88 337 PRO D C 1
ATOM 13646 O O . PRO D 2 337 ? 39.782 -37.559 11.969 1.00 44.97 337 PRO D O 1
ATOM 13650 N N . THR D 2 338 ? 41.366 -38.873 12.889 1.00 43.89 338 THR D N 1
ATOM 13651 C CA . THR D 2 338 ? 41.212 -38.394 14.261 1.00 43.83 338 THR D CA 1
ATOM 13652 C C . THR D 2 338 ? 41.632 -36.938 14.302 1.00 45.82 338 THR D C 1
ATOM 13653 O O . THR D 2 338 ? 42.556 -36.566 13.602 1.00 44.77 338 THR D O 1
ATOM 13657 N N . ASP D 2 339 ? 40.968 -36.124 15.127 1.00 43.77 339 ASP D N 1
ATOM 13658 C CA . ASP D 2 339 ? 41.358 -34.740 15.331 1.00 42.97 339 ASP D CA 1
ATOM 13659 C C . ASP D 2 339 ? 42.687 -34.741 16.071 1.00 44.84 339 ASP D C 1
ATOM 13660 O O . ASP D 2 339 ? 42.914 -35.579 16.940 1.00 44.09 339 ASP D O 1
ATOM 13665 N N . TYR D 2 340 ? 43.590 -33.873 15.654 1.00 40.97 340 TYR D N 1
ATOM 13666 C CA . TYR D 2 340 ? 44.924 -33.724 16.238 1.00 39.42 340 TYR D CA 1
ATOM 13667 C C . TYR D 2 340 ? 44.872 -33.583 17.757 1.00 42.88 340 TYR D C 1
ATOM 13668 O O . TYR D 2 340 ? 45.598 -34.284 18.449 1.00 41.93 340 TYR D O 1
ATOM 13677 N N . SER D 2 341 ? 44.029 -32.666 18.270 1.00 43.21 341 SER D N 1
ATOM 13678 C CA . SER D 2 341 ? 43.899 -32.381 19.702 1.00 42.90 341 SER D CA 1
ATOM 13679 C C . SER D 2 341 ? 43.493 -33.619 20.503 1.00 48.27 341 SER D C 1
ATOM 13680 O O . SER D 2 341 ? 43.968 -33.779 21.620 1.00 48.88 341 SER D O 1
ATOM 13683 N N . LYS D 2 342 ? 42.682 -34.517 19.918 1.00 45.52 342 LYS D N 1
ATOM 13684 C CA . LYS D 2 342 ? 42.272 -35.769 20.569 1.00 46.16 342 LYS D CA 1
ATOM 13685 C C . LYS D 2 342 ? 43.486 -36.722 20.664 1.00 50.33 342 LYS D C 1
ATOM 13686 O O . LYS D 2 342 ? 43.792 -37.221 21.747 1.00 49.52 342 LYS D O 1
ATOM 13692 N N . ALA D 2 343 ? 44.185 -36.925 19.535 1.00 47.86 343 ALA D N 1
ATOM 13693 C CA . ALA D 2 343 ? 45.397 -37.741 19.422 1.00 48.61 343 ALA D CA 1
ATOM 13694 C C . ALA D 2 343 ? 46.471 -37.274 20.418 1.00 51.23 343 ALA D C 1
ATOM 13695 O O . ALA D 2 343 ? 47.097 -38.098 21.082 1.00 51.14 343 ALA D O 1
ATOM 13697 N N . LEU D 2 344 ? 46.636 -35.955 20.563 1.00 48.06 344 LEU D N 1
ATOM 13698 C CA . LEU D 2 344 ? 47.613 -35.408 21.495 1.00 48.57 344 LEU D CA 1
ATOM 13699 C C . LEU D 2 344 ? 47.171 -35.577 22.963 1.00 54.97 344 LEU D C 1
ATOM 13700 O O . LEU D 2 344 ? 47.981 -36.025 23.772 1.00 56.90 344 LEU D O 1
ATOM 13705 N N . ALA D 2 345 ? 45.890 -35.263 23.290 1.00 50.59 345 ALA D N 1
ATOM 13706 C CA . ALA D 2 345 ? 45.342 -35.362 24.646 1.00 50.56 345 ALA D CA 1
ATOM 13707 C C . ALA D 2 345 ? 45.341 -36.795 25.188 1.00 55.55 345 ALA D C 1
ATOM 13708 O O . ALA D 2 345 ? 45.589 -37.001 26.377 1.00 54.57 345 ALA D O 1
ATOM 13710 N N . THR D 2 346 ? 45.094 -37.781 24.310 1.00 52.51 346 THR D N 1
ATOM 13711 C CA . THR D 2 346 ? 45.082 -39.194 24.698 1.00 52.42 346 THR D CA 1
ATOM 13712 C C . THR D 2 346 ? 46.493 -39.783 24.764 1.00 55.03 346 THR D C 1
ATOM 13713 O O . THR D 2 346 ? 46.643 -40.927 25.172 1.00 55.12 346 THR D O 1
ATOM 13717 N N . GLY D 2 347 ? 47.502 -39.032 24.311 1.00 49.72 347 GLY D N 1
ATOM 13718 C CA . GLY D 2 347 ? 48.868 -39.534 24.278 1.00 48.39 347 GLY D CA 1
ATOM 13719 C C . GLY D 2 347 ? 49.085 -40.525 23.151 1.00 51.77 347 GLY D C 1
ATOM 13720 O O . GLY D 2 347 ? 50.044 -41.307 23.187 1.00 52.93 347 GLY D O 1
ATOM 13721 N N . ASP D 2 348 ? 48.209 -40.498 22.128 1.00 46.93 348 ASP D N 1
ATOM 13722 C CA . ASP D 2 348 ? 48.335 -41.369 20.946 1.00 47.65 348 ASP D CA 1
ATOM 13723 C C . ASP D 2 348 ? 49.585 -40.926 20.187 1.00 48.53 348 ASP D C 1
ATOM 13724 O O . ASP D 2 348 ? 50.349 -41.760 19.701 1.00 48.46 348 ASP D O 1
ATOM 13729 N N . ILE D 2 349 ? 49.833 -39.606 20.169 1.00 42.70 349 ILE D N 1
ATOM 13730 C CA . ILE D 2 349 ? 50.980 -39.008 19.503 1.00 42.08 349 ILE D CA 1
ATOM 13731 C C . ILE D 2 349 ? 51.822 -38.213 20.493 1.00 44.44 349 ILE D C 1
ATOM 13732 O O . ILE D 2 349 ? 51.350 -37.831 21.569 1.00 42.89 349 ILE D O 1
ATOM 13737 N N . ARG D 2 350 ? 53.068 -37.944 20.105 1.00 40.40 350 ARG D N 1
ATOM 13738 C CA . ARG D 2 350 ? 53.952 -37.080 20.873 1.00 39.34 350 ARG D CA 1
ATOM 13739 C C . ARG D 2 350 ? 54.355 -35.970 19.908 1.00 40.66 350 ARG D C 1
ATOM 13740 O O . ARG D 2 350 ? 54.587 -36.255 18.736 1.00 39.59 350 ARG D O 1
ATOM 13748 N N . LYS D 2 351 ? 54.356 -34.718 20.366 1.00 36.24 351 LYS D N 1
ATOM 13749 C CA . LYS D 2 351 ? 54.696 -33.612 19.467 1.00 34.72 351 LYS D CA 1
ATOM 13750 C C . LYS D 2 351 ? 55.832 -32.773 20.038 1.00 36.46 351 LYS D C 1
ATOM 13751 O O . LYS D 2 351 ? 55.717 -32.305 21.161 1.00 37.14 351 LYS D O 1
ATOM 13757 N N . PRO D 2 352 ? 56.941 -32.585 19.309 1.00 31.15 352 PRO D N 1
ATOM 13758 C CA . PRO D 2 352 ? 58.027 -31.761 19.855 1.00 31.37 352 PRO D CA 1
ATOM 13759 C C . PRO D 2 352 ? 57.664 -30.270 19.918 1.00 36.91 352 PRO D C 1
ATOM 13760 O O . PRO D 2 352 ? 56.931 -29.757 19.087 1.00 36.26 352 PRO D O 1
ATOM 13764 N N . THR D 2 353 ? 58.142 -29.586 20.942 1.00 34.67 353 THR D N 1
ATOM 13765 C CA . THR D 2 353 ? 57.885 -28.163 21.128 1.00 32.62 353 THR D CA 1
ATOM 13766 C C . THR D 2 353 ? 58.852 -27.366 20.274 1.00 32.16 353 THR D C 1
ATOM 13767 O O . THR D 2 353 ? 59.966 -27.803 20.022 1.00 31.64 353 THR D O 1
ATOM 13771 N N . THR D 2 354 ? 58.442 -26.181 19.849 1.00 34.18 354 THR D N 1
ATOM 13772 C CA . THR D 2 354 ? 59.319 -25.344 19.055 1.00 32.98 354 THR D CA 1
ATOM 13773 C C . THR D 2 354 ? 60.145 -24.455 19.981 1.00 34.43 354 THR D C 1
ATOM 13774 O O . THR D 2 354 ? 61.329 -24.234 19.745 1.00 34.96 354 THR D O 1
ATOM 13778 N N . PHE D 2 355 ? 59.522 -23.959 21.044 1.00 28.55 355 PHE D N 1
ATOM 13779 C CA . PHE D 2 355 ? 60.219 -23.059 21.949 1.00 26.85 355 PHE D CA 1
ATOM 13780 C C . PHE D 2 355 ? 60.414 -23.599 23.309 1.00 30.75 355 PHE D C 1
ATOM 13781 O O . PHE D 2 355 ? 59.605 -24.378 23.816 1.00 31.44 355 PHE D O 1
ATOM 13789 N N . ILE D 2 356 ? 61.470 -23.118 23.945 1.00 27.71 356 ILE D N 1
ATOM 13790 C CA . ILE D 2 356 ? 61.708 -23.368 25.335 1.00 26.09 356 ILE D CA 1
ATOM 13791 C C . ILE D 2 356 ? 61.482 -22.028 26.032 1.00 28.60 356 ILE D C 1
ATOM 13792 O O . ILE D 2 356 ? 61.866 -21.005 25.489 1.00 26.71 356 ILE D O 1
ATOM 13797 N N . CYS D 2 357 ? 60.908 -22.056 27.251 1.00 26.63 357 CYS D N 1
ATOM 13798 C CA . CYS D 2 357 ? 60.714 -20.895 28.128 1.00 25.72 357 CYS D CA 1
ATOM 13799 C C . CYS D 2 357 ? 61.174 -21.262 29.523 1.00 28.17 357 CYS D C 1
ATOM 13800 O O . CYS D 2 357 ? 60.649 -22.202 30.119 1.00 27.84 357 CYS D O 1
ATOM 13803 N N . THR D 2 358 ? 62.177 -20.558 30.030 1.00 23.08 358 THR D N 1
ATOM 13804 C CA . THR D 2 358 ? 62.656 -20.861 31.360 1.00 25.35 358 THR D CA 1
ATOM 13805 C C . THR D 2 358 ? 62.275 -19.769 32.378 1.00 29.84 358 THR D C 1
ATOM 13806 O O . THR D 2 358 ? 62.632 -19.924 33.536 1.00 31.27 358 THR D O 1
ATOM 13810 N N . ILE D 2 359 ? 61.609 -18.676 31.975 1.00 24.12 359 ILE D N 1
ATOM 13811 C CA . ILE D 2 359 ? 61.400 -17.534 32.913 1.00 23.74 359 ILE D CA 1
ATOM 13812 C C . ILE D 2 359 ? 59.980 -17.364 33.480 1.00 27.86 359 ILE D C 1
ATOM 13813 O O . ILE D 2 359 ? 59.806 -16.679 34.464 1.00 25.52 359 ILE D O 1
ATOM 13818 N N . SER D 2 360 ? 58.968 -17.908 32.836 1.00 26.89 360 SER D N 1
ATOM 13819 C CA . SER D 2 360 ? 57.611 -17.696 33.318 1.00 26.12 360 SER D CA 1
ATOM 13820 C C . SER D 2 360 ? 56.726 -18.786 32.770 1.00 33.26 360 SER D C 1
ATOM 13821 O O . SER D 2 360 ? 57.021 -19.360 31.736 1.00 35.87 360 SER D O 1
ATOM 13824 N N . ASP D 2 361 ? 55.647 -19.055 33.473 1.00 28.00 361 ASP D N 1
ATOM 13825 C CA . ASP D 2 361 ? 54.723 -20.100 33.135 1.00 27.71 361 ASP D CA 1
ATOM 13826 C C . ASP D 2 361 ? 53.311 -19.701 33.528 1.00 29.83 361 ASP D C 1
ATOM 13827 O O . ASP D 2 361 ? 53.021 -19.555 34.706 1.00 28.45 361 ASP D O 1
ATOM 13832 N N . ASP D 2 362 ? 52.445 -19.539 32.530 1.00 28.73 362 ASP D N 1
ATOM 13833 C CA . ASP D 2 362 ? 51.042 -19.172 32.666 1.00 30.72 362 ASP D CA 1
ATOM 13834 C C . ASP D 2 362 ? 50.102 -20.371 32.464 1.00 40.73 362 ASP D C 1
ATOM 13835 O O . ASP D 2 362 ? 48.898 -20.189 32.556 1.00 42.23 362 ASP D O 1
ATOM 13840 N N . SER D 2 363 ? 50.653 -21.573 32.199 1.00 39.22 363 SER D N 1
ATOM 13841 C CA . SER D 2 363 ? 49.956 -22.837 31.962 1.00 40.90 363 SER D CA 1
ATOM 13842 C C . SER D 2 363 ? 49.150 -23.370 33.117 1.00 48.74 363 SER D C 1
ATOM 13843 O O . SER D 2 363 ? 48.131 -24.020 32.871 1.00 52.06 363 SER D O 1
ATOM 13846 N N . GLY D 2 364 ? 49.662 -23.214 34.343 1.00 43.47 364 GLY D N 1
ATOM 13847 C CA . GLY D 2 364 ? 49.070 -23.806 35.537 1.00 42.09 364 GLY D CA 1
ATOM 13848 C C . GLY D 2 364 ? 47.957 -23.048 36.204 1.00 45.06 364 GLY D C 1
ATOM 13849 O O . GLY D 2 364 ? 47.349 -22.141 35.622 1.00 44.64 364 GLY D O 1
ATOM 13850 N N . GLU D 2 365 ? 47.706 -23.437 37.460 1.00 42.56 365 GLU D N 1
ATOM 13851 C CA . GLU D 2 365 ? 46.689 -22.870 38.351 1.00 43.08 365 GLU D CA 1
ATOM 13852 C C . GLU D 2 365 ? 47.027 -21.398 38.589 1.00 42.24 365 GLU D C 1
ATOM 13853 O O . GLU D 2 365 ? 46.128 -20.565 38.706 1.00 41.69 365 GLU D O 1
ATOM 13859 N N . GLU D 2 366 ? 48.332 -21.069 38.599 1.00 36.02 366 GLU D N 1
ATOM 13860 C CA . GLU D 2 366 ? 48.790 -19.711 38.897 1.00 33.30 366 GLU D CA 1
ATOM 13861 C C . GLU D 2 366 ? 50.018 -19.352 38.105 1.00 33.36 366 GLU D C 1
ATOM 13862 O O . GLU D 2 366 ? 50.890 -20.188 37.909 1.00 34.75 366 GLU D O 1
ATOM 13868 N N . LEU D 2 367 ? 50.115 -18.098 37.695 1.00 26.64 367 LEU D N 1
ATOM 13869 C CA . LEU D 2 367 ? 51.247 -17.562 36.948 1.00 23.86 367 LEU D CA 1
ATOM 13870 C C . LEU D 2 367 ? 52.510 -17.680 37.805 1.00 26.14 367 LEU D C 1
ATOM 13871 O O . LEU D 2 367 ? 52.483 -17.385 39.011 1.00 22.69 367 LEU D O 1
ATOM 13876 N N . LEU D 2 368 ? 53.611 -18.144 37.176 1.00 23.17 368 LEU D N 1
ATOM 13877 C CA . LEU D 2 368 ? 54.922 -18.339 37.826 1.00 22.45 368 LEU D CA 1
ATOM 13878 C C . LEU D 2 368 ? 55.941 -17.424 37.182 1.00 25.75 368 LEU D C 1
ATOM 13879 O O . LEU D 2 368 ? 55.950 -17.286 35.949 1.00 23.33 368 LEU D O 1
ATOM 13884 N N . TYR D 2 369 ? 56.777 -16.772 37.996 1.00 22.18 369 TYR D N 1
ATOM 13885 C CA . TYR D 2 369 ? 57.891 -15.956 37.489 1.00 23.81 369 TYR D CA 1
ATOM 13886 C C . TYR D 2 369 ? 59.113 -16.708 37.962 1.00 29.54 369 TYR D C 1
ATOM 13887 O O . TYR D 2 369 ? 59.317 -16.781 39.160 1.00 31.61 369 TYR D O 1
ATOM 13896 N N . ALA D 2 370 ? 59.879 -17.315 37.046 1.00 27.80 370 ALA D N 1
ATOM 13897 C CA . ALA D 2 370 ? 61.084 -18.116 37.302 1.00 29.42 370 ALA D CA 1
ATOM 13898 C C . ALA D 2 370 ? 60.791 -19.221 38.326 1.00 32.23 370 ALA D C 1
ATOM 13899 O O . ALA D 2 370 ? 61.549 -19.418 39.270 1.00 31.36 370 ALA D O 1
ATOM 13901 N N . GLY D 2 371 ? 59.628 -19.840 38.187 1.00 29.03 371 GLY D N 1
ATOM 13902 C CA . GLY D 2 371 ? 59.178 -20.924 39.057 1.00 29.11 371 GLY D CA 1
ATOM 13903 C C . GLY D 2 371 ? 58.551 -20.497 40.366 1.00 33.02 371 GLY D C 1
ATOM 13904 O O . GLY D 2 371 ? 58.137 -21.351 41.118 1.00 31.86 371 GLY D O 1
ATOM 13905 N N . LYS D 2 372 ? 58.463 -19.185 40.663 1.00 30.98 372 LYS D N 1
ATOM 13906 C CA . LYS D 2 372 ? 57.891 -18.684 41.922 1.00 29.74 372 LYS D CA 1
ATOM 13907 C C . LYS D 2 372 ? 56.456 -18.181 41.627 1.00 33.27 372 LYS D C 1
ATOM 13908 O O . LYS D 2 372 ? 56.262 -17.410 40.686 1.00 30.87 372 LYS D O 1
ATOM 13914 N N . LYS D 2 373 ? 55.457 -18.601 42.421 1.00 31.15 373 LYS D N 1
ATOM 13915 C CA . LYS D 2 373 ? 54.074 -18.169 42.232 1.00 30.93 373 LYS D CA 1
ATOM 13916 C C . LYS D 2 373 ? 53.974 -16.639 42.376 1.00 35.52 373 LYS D C 1
ATOM 13917 O O . LYS D 2 373 ? 54.578 -16.071 43.296 1.00 34.35 373 LYS D O 1
ATOM 13923 N N . LEU D 2 374 ? 53.199 -15.970 41.480 1.00 31.93 374 LEU D N 1
ATOM 13924 C CA . LEU D 2 374 ? 53.022 -14.521 41.538 1.00 31.82 374 LEU D CA 1
ATOM 13925 C C . LEU D 2 374 ? 52.540 -14.041 42.918 1.00 34.57 374 LEU D C 1
ATOM 13926 O O . LEU D 2 374 ? 53.044 -13.032 43.395 1.00 35.52 374 LEU D O 1
ATOM 13931 N N . SER D 2 375 ? 51.616 -14.771 43.560 1.00 29.62 375 SER D N 1
ATOM 13932 C CA . SER D 2 375 ? 51.082 -14.420 44.884 1.00 31.58 375 SER D CA 1
ATOM 13933 C C . SER D 2 375 ? 52.189 -14.429 45.927 1.00 33.57 375 SER D C 1
ATOM 13934 O O . SER D 2 375 ? 52.187 -13.550 46.747 1.00 34.17 375 SER D O 1
ATOM 13937 N N . ASP D 2 376 ? 53.183 -15.336 45.822 1.00 30.99 376 ASP D N 1
ATOM 13938 C CA . ASP D 2 376 ? 54.368 -15.336 46.671 1.00 33.49 376 ASP D CA 1
ATOM 13939 C C . ASP D 2 376 ? 55.313 -14.142 46.383 1.00 37.30 376 ASP D C 1
ATOM 13940 O O . ASP D 2 376 ? 55.878 -13.588 47.299 1.00 40.87 376 ASP D O 1
ATOM 13945 N N . VAL D 2 377 ? 55.449 -13.719 45.129 1.00 31.76 377 VAL D N 1
ATOM 13946 C CA . VAL D 2 377 ? 56.275 -12.566 44.726 1.00 28.82 377 VAL D CA 1
ATOM 13947 C C . VAL D 2 377 ? 55.728 -11.275 45.408 1.00 34.23 377 VAL D C 1
ATOM 13948 O O . VAL D 2 377 ? 56.490 -10.495 46.036 1.00 29.88 377 VAL D O 1
ATOM 13952 N N . LEU D 2 378 ? 54.396 -11.116 45.350 1.00 32.95 378 LEU D N 1
ATOM 13953 C CA . LEU D 2 378 ? 53.697 -9.960 45.902 1.00 33.05 378 LEU D CA 1
ATOM 13954 C C . LEU D 2 378 ? 53.490 -10.036 47.399 1.00 38.83 378 LEU D C 1
ATOM 13955 O O . LEU D 2 378 ? 53.692 -9.021 48.091 1.00 39.66 378 LEU D O 1
ATOM 13960 N N . ASP D 2 379 ? 53.187 -11.240 47.947 1.00 32.76 379 ASP D N 1
ATOM 13961 C CA . ASP D 2 379 ? 53.098 -11.359 49.403 1.00 32.99 379 ASP D CA 1
ATOM 13962 C C . ASP D 2 379 ? 54.431 -11.066 50.063 1.00 36.39 379 ASP D C 1
ATOM 13963 O O . ASP D 2 379 ? 54.432 -10.503 51.151 1.00 37.00 379 ASP D O 1
ATOM 13968 N N . ARG D 2 380 ? 55.570 -11.355 49.382 1.00 31.15 380 ARG D N 1
ATOM 13969 C CA . ARG D 2 380 ? 56.902 -11.131 49.930 1.00 30.58 380 ARG D CA 1
ATOM 13970 C C . ARG D 2 380 ? 57.442 -9.747 49.650 1.00 36.17 380 ARG D C 1
ATOM 13971 O O . ARG D 2 380 ? 58.548 -9.425 50.083 1.00 35.57 380 ARG D O 1
ATOM 13979 N N . LYS D 2 381 ? 56.650 -8.900 48.970 1.00 34.09 381 LYS D N 1
ATOM 13980 C CA . LYS D 2 381 ? 57.045 -7.512 48.644 1.00 33.39 381 LYS D CA 1
ATOM 13981 C C . LYS D 2 381 ? 58.399 -7.436 47.941 1.00 36.03 381 LYS D C 1
ATOM 13982 O O . LYS D 2 381 ? 59.233 -6.589 48.250 1.00 38.12 381 LYS D O 1
ATOM 13988 N N . MET D 2 382 ? 58.613 -8.334 46.988 1.00 31.20 382 MET D N 1
ATOM 13989 C CA . MET D 2 382 ? 59.836 -8.399 46.166 1.00 28.93 382 MET D CA 1
ATOM 13990 C C . MET D 2 382 ? 60.033 -7.143 45.326 1.00 27.70 382 MET D C 1
ATOM 13991 O O . MET D 2 382 ? 61.163 -6.798 44.979 1.00 25.55 382 MET D O 1
ATOM 13996 N N . GLY D 2 383 ? 58.944 -6.468 45.031 1.00 20.53 383 GLY D N 1
ATOM 13997 C CA . GLY D 2 383 ? 58.946 -5.223 44.308 1.00 21.06 383 GLY D CA 1
ATOM 13998 C C . GLY D 2 383 ? 59.291 -5.377 42.852 1.00 26.33 383 GLY D C 1
ATOM 13999 O O . GLY D 2 383 ? 59.602 -6.485 42.393 1.00 28.09 383 GLY D O 1
ATOM 14000 N N . ILE D 2 384 ? 59.345 -4.249 42.148 1.00 23.69 384 ILE D N 1
ATOM 14001 C CA . ILE D 2 384 ? 59.677 -4.237 40.719 1.00 22.50 384 ILE D CA 1
ATOM 14002 C C . ILE D 2 384 ? 61.081 -4.767 40.493 1.00 27.07 384 ILE D C 1
ATOM 14003 O O . ILE D 2 384 ? 61.274 -5.552 39.583 1.00 26.70 384 ILE D O 1
ATOM 14008 N N . GLY D 2 385 ? 62.027 -4.401 41.358 1.00 24.95 385 GLY D N 1
ATOM 14009 C CA . GLY D 2 385 ? 63.417 -4.851 41.244 1.00 23.21 385 GLY D CA 1
ATOM 14010 C C . GLY D 2 385 ? 63.512 -6.359 41.400 1.00 28.05 385 GLY D C 1
ATOM 14011 O O . GLY D 2 385 ? 64.267 -6.995 40.701 1.00 27.83 385 GLY D O 1
ATOM 14012 N N . GLY D 2 386 ? 62.726 -6.925 42.309 1.00 28.53 386 GLY D N 1
ATOM 14013 C CA . GLY D 2 386 ? 62.667 -8.363 42.541 1.00 28.93 386 GLY D CA 1
ATOM 14014 C C . GLY D 2 386 ? 62.070 -9.103 41.372 1.00 27.72 386 GLY D C 1
ATOM 14015 O O . GLY D 2 386 ? 62.544 -10.177 41.021 1.00 26.61 386 GLY D O 1
ATOM 14016 N N . VAL D 2 387 ? 61.027 -8.537 40.777 1.00 23.68 387 VAL D N 1
ATOM 14017 C CA . VAL D 2 387 ? 60.366 -9.078 39.597 1.00 23.44 387 VAL D CA 1
ATOM 14018 C C . VAL D 2 387 ? 61.338 -9.121 38.397 1.00 24.17 387 VAL D C 1
ATOM 14019 O O . VAL D 2 387 ? 61.420 -10.143 37.725 1.00 20.80 387 VAL D O 1
ATOM 14023 N N . ILE D 2 388 ? 62.138 -8.043 38.204 1.00 20.10 388 ILE D N 1
ATOM 14024 C CA . ILE D 2 388 ? 63.176 -7.992 37.165 1.00 18.97 388 ILE D CA 1
ATOM 14025 C C . ILE D 2 388 ? 64.245 -9.046 37.495 1.00 24.31 388 ILE D C 1
ATOM 14026 O O . ILE D 2 388 ? 64.701 -9.752 36.610 1.00 21.77 388 ILE D O 1
ATOM 14031 N N . GLY D 2 389 ? 64.607 -9.161 38.776 1.00 21.12 389 GLY D N 1
ATOM 14032 C CA . GLY D 2 389 ? 65.565 -10.177 39.205 1.00 20.64 389 GLY D CA 1
ATOM 14033 C C . GLY D 2 389 ? 65.153 -11.561 38.765 1.00 24.74 389 GLY D C 1
ATOM 14034 O O . GLY D 2 389 ? 65.966 -12.281 38.172 1.00 27.09 389 GLY D O 1
ATOM 14035 N N . LEU D 2 390 ? 63.864 -11.904 38.938 1.00 20.74 390 LEU D N 1
ATOM 14036 C CA . LEU D 2 390 ? 63.326 -13.220 38.540 1.00 20.79 390 LEU D CA 1
ATOM 14037 C C . LEU D 2 390 ? 63.239 -13.397 37.025 1.00 26.45 390 LEU D C 1
ATOM 14038 O O . LEU D 2 390 ? 63.740 -14.384 36.486 1.00 28.10 390 LEU D O 1
ATOM 14043 N N . LEU D 2 391 ? 62.599 -12.441 36.342 1.00 23.10 391 LEU D N 1
ATOM 14044 C CA . LEU D 2 391 ? 62.329 -12.515 34.922 1.00 21.67 391 LEU D CA 1
ATOM 14045 C C . LEU D 2 391 ? 63.547 -12.332 34.042 1.00 26.43 391 LEU D C 1
ATOM 14046 O O . LEU D 2 391 ? 63.592 -12.933 32.970 1.00 25.31 391 LEU D O 1
ATOM 14051 N N . TRP D 2 392 ? 64.543 -11.524 34.474 1.00 24.65 392 TRP D N 1
ATOM 14052 C CA . TRP D 2 392 ? 65.749 -11.308 33.687 1.00 24.85 392 TRP D CA 1
ATOM 14053 C C . TRP D 2 392 ? 66.936 -12.148 34.147 1.00 26.14 392 TRP D C 1
ATOM 14054 O O . TRP D 2 392 ? 67.679 -12.625 33.314 1.00 25.43 392 TRP D O 1
ATOM 14065 N N . PHE D 2 393 ? 67.192 -12.240 35.442 1.00 24.74 393 PHE D N 1
ATOM 14066 C CA . PHE D 2 393 ? 68.407 -12.940 35.898 1.00 24.58 393 PHE D CA 1
ATOM 14067 C C . PHE D 2 393 ? 68.122 -14.310 36.457 1.00 31.34 393 PHE D C 1
ATOM 14068 O O . PHE D 2 393 ? 69.070 -15.049 36.736 1.00 33.92 393 PHE D O 1
ATOM 14076 N N . LYS D 2 394 ? 66.821 -14.662 36.584 1.00 27.78 394 LYS D N 1
ATOM 14077 C CA . LYS D 2 394 ? 66.353 -15.917 37.173 1.00 28.33 394 LYS D CA 1
ATOM 14078 C C . LYS D 2 394 ? 66.949 -16.069 38.575 1.00 31.72 394 LYS D C 1
ATOM 14079 O O . LYS D 2 394 ? 67.512 -17.120 38.934 1.00 29.47 394 LYS D O 1
ATOM 14085 N N . LYS D 2 395 ? 66.901 -14.962 39.340 1.00 28.04 395 LYS D N 1
ATOM 14086 C CA . LYS D 2 395 ? 67.424 -14.922 40.714 1.00 28.85 395 LYS D CA 1
ATOM 14087 C C . LYS D 2 395 ? 66.470 -14.277 41.683 1.00 31.46 395 LYS D C 1
ATOM 14088 O O . LYS D 2 395 ? 65.778 -13.324 41.343 1.00 30.84 395 LYS D O 1
ATOM 14094 N N . GLU D 2 396 ? 66.523 -14.726 42.920 1.00 27.40 396 GLU D N 1
ATOM 14095 C CA . GLU D 2 396 ? 65.820 -14.100 44.022 1.00 26.77 396 GLU D CA 1
ATOM 14096 C C . GLU D 2 396 ? 66.909 -13.186 44.578 1.00 31.35 396 GLU D C 1
ATOM 14097 O O . GLU D 2 396 ? 67.875 -13.670 45.142 1.00 32.63 396 GLU D O 1
ATOM 14103 N N . LEU D 2 397 ? 66.857 -11.914 44.236 1.00 28.67 397 LEU D N 1
ATOM 14104 C CA . LEU D 2 397 ? 67.930 -10.988 44.575 1.00 28.45 397 LEU D CA 1
ATOM 14105 C C . LEU D 2 397 ? 67.832 -10.516 45.986 1.00 34.51 397 LEU D C 1
ATOM 14106 O O . LEU D 2 397 ? 66.703 -10.327 46.467 1.00 34.17 397 LEU D O 1
ATOM 14111 N N . PRO D 2 398 ? 68.992 -10.179 46.624 1.00 30.31 398 PRO D N 1
ATOM 14112 C CA . PRO D 2 398 ? 68.923 -9.570 47.962 1.00 30.11 398 PRO D CA 1
ATOM 14113 C C . PRO D 2 398 ? 68.284 -8.186 47.884 1.00 33.17 398 PRO D C 1
ATOM 14114 O O . PRO D 2 398 ? 68.256 -7.565 46.803 1.00 31.29 398 PRO D O 1
ATOM 14118 N N . GLU D 2 399 ? 67.716 -7.725 48.995 1.00 31.76 399 GLU D N 1
ATOM 14119 C CA . GLU D 2 399 ? 67.047 -6.420 49.110 1.00 33.50 399 GLU D CA 1
ATOM 14120 C C . GLU D 2 399 ? 67.856 -5.242 48.553 1.00 33.96 399 GLU D C 1
ATOM 14121 O O . GLU D 2 399 ? 67.285 -4.442 47.816 1.00 33.76 399 GLU D O 1
ATOM 14127 N N . TYR D 2 400 ? 69.181 -5.132 48.863 1.00 28.72 400 TYR D N 1
ATOM 14128 C CA . TYR D 2 400 ? 69.985 -4.019 48.309 1.00 27.95 400 TYR D CA 1
ATOM 14129 C C . TYR D 2 400 ? 70.080 -4.047 46.780 1.00 29.11 400 TYR D C 1
ATOM 14130 O O . TYR D 2 400 ? 70.196 -2.979 46.175 1.00 28.25 400 TYR D O 1
ATOM 14139 N N . ALA D 2 401 ? 70.100 -5.271 46.160 1.00 23.94 401 ALA D N 1
ATOM 14140 C CA . ALA D 2 401 ? 70.182 -5.412 44.708 1.00 24.65 401 ALA D CA 1
ATOM 14141 C C . ALA D 2 401 ? 68.845 -4.986 44.045 1.00 29.99 401 ALA D C 1
ATOM 14142 O O . ALA D 2 401 ? 68.842 -4.178 43.119 1.00 30.59 401 ALA D O 1
ATOM 14144 N N . ALA D 2 402 ? 67.709 -5.507 44.533 1.00 27.70 402 ALA D N 1
ATOM 14145 C CA . ALA D 2 402 ? 66.378 -5.165 44.014 1.00 26.20 402 ALA D CA 1
ATOM 14146 C C . ALA D 2 402 ? 66.097 -3.658 44.175 1.00 29.74 402 ALA D C 1
ATOM 14147 O O . ALA D 2 402 ? 65.586 -3.065 43.262 1.00 29.59 402 ALA D O 1
ATOM 14149 N N . HIS D 2 403 ? 66.504 -3.034 45.272 1.00 27.12 403 HIS D N 1
ATOM 14150 C CA . HIS D 2 403 ? 66.325 -1.602 45.460 1.00 30.18 403 HIS D CA 1
ATOM 14151 C C . HIS D 2 403 ? 67.237 -0.806 44.538 1.00 28.73 403 HIS D C 1
ATOM 14152 O O . HIS D 2 403 ? 66.873 0.279 44.109 1.00 28.49 403 HIS D O 1
ATOM 14159 N N . PHE D 2 404 ? 68.428 -1.308 44.268 1.00 26.54 404 PHE D N 1
ATOM 14160 C CA . PHE D 2 404 ? 69.337 -0.645 43.347 1.00 26.14 404 PHE D CA 1
ATOM 14161 C C . PHE D 2 404 ? 68.719 -0.595 41.939 1.00 27.10 404 PHE D C 1
ATOM 14162 O O . PHE D 2 404 ? 68.746 0.451 41.304 1.00 26.28 404 PHE D O 1
ATOM 14170 N N . ILE D 2 405 ? 68.124 -1.699 41.488 1.00 24.21 405 ILE D N 1
ATOM 14171 C CA . ILE D 2 405 ? 67.451 -1.760 40.188 1.00 23.93 405 ILE D CA 1
ATOM 14172 C C . ILE D 2 405 ? 66.348 -0.699 40.122 1.00 29.54 405 ILE D C 1
ATOM 14173 O O . ILE D 2 405 ? 66.263 0.048 39.148 1.00 27.28 405 ILE D O 1
ATOM 14178 N N . GLU D 2 406 ? 65.556 -0.598 41.181 1.00 26.85 406 GLU D N 1
ATOM 14179 C CA . GLU D 2 406 ? 64.471 0.408 41.260 1.00 26.31 406 GLU D CA 1
ATOM 14180 C C . GLU D 2 406 ? 64.990 1.841 41.321 1.00 29.11 406 GLU D C 1
ATOM 14181 O O . GLU D 2 406 ? 64.365 2.727 40.753 1.00 28.39 406 GLU D O 1
ATOM 14187 N N . LEU D 2 407 ? 66.171 2.054 41.968 1.00 28.12 407 LEU D N 1
ATOM 14188 C CA . LEU D 2 407 ? 66.813 3.372 42.016 1.00 28.55 407 LEU D CA 1
ATOM 14189 C C . LEU D 2 407 ? 67.272 3.811 40.614 1.00 28.31 407 LEU D C 1
ATOM 14190 O O . LEU D 2 407 ? 67.065 4.952 40.245 1.00 27.34 407 LEU D O 1
ATOM 14195 N N . VAL D 2 408 ? 67.912 2.907 39.858 1.00 23.95 408 VAL D N 1
ATOM 14196 C CA . VAL D 2 408 ? 68.387 3.146 38.498 1.00 25.27 408 VAL D CA 1
ATOM 14197 C C . VAL D 2 408 ? 67.222 3.568 37.596 1.00 28.34 408 VAL D C 1
ATOM 14198 O O . VAL D 2 408 ? 67.351 4.558 36.887 1.00 28.82 408 VAL D O 1
ATOM 14202 N N . ILE D 2 409 ? 66.081 2.828 37.654 1.00 22.91 409 ILE D N 1
ATOM 14203 C CA . ILE D 2 409 ? 64.870 3.121 36.904 1.00 20.32 409 ILE D CA 1
ATOM 14204 C C . ILE D 2 409 ? 64.387 4.549 37.144 1.00 24.49 409 ILE D C 1
ATOM 14205 O O . ILE D 2 409 ? 64.107 5.252 36.177 1.00 25.22 409 ILE D O 1
ATOM 14210 N N . GLN D 2 410 ? 64.344 4.992 38.409 1.00 23.64 410 GLN D N 1
ATOM 14211 C CA . GLN D 2 410 ? 63.944 6.373 38.784 1.00 22.85 410 GLN D CA 1
ATOM 14212 C C . GLN D 2 410 ? 64.915 7.418 38.290 1.00 26.21 410 GLN D C 1
ATOM 14213 O O . GLN D 2 410 ? 64.524 8.474 37.784 1.00 26.21 410 GLN D O 1
ATOM 14219 N N . ILE D 2 411 ? 66.188 7.120 38.420 1.00 25.03 411 ILE D N 1
ATOM 14220 C CA . ILE D 2 411 ? 67.270 8.013 37.974 1.00 24.58 411 ILE D CA 1
ATOM 14221 C C . ILE D 2 411 ? 67.293 8.196 36.477 1.00 28.60 411 ILE D C 1
ATOM 14222 O O . ILE D 2 411 ? 67.537 9.321 36.025 1.00 29.63 411 ILE D O 1
ATOM 14227 N N . VAL D 2 412 ? 67.048 7.118 35.709 1.00 23.99 412 VAL D N 1
ATOM 14228 C CA . VAL D 2 412 ? 67.091 7.248 34.250 1.00 24.62 412 VAL D CA 1
ATOM 14229 C C . VAL D 2 412 ? 65.706 7.538 33.639 1.00 25.26 412 VAL D C 1
ATOM 14230 O O . VAL D 2 412 ? 65.617 7.570 32.420 1.00 24.73 412 VAL D O 1
ATOM 14234 N N . ALA D 2 413 ? 64.652 7.720 34.452 1.00 22.06 413 ALA D N 1
ATOM 14235 C CA . ALA D 2 413 ? 63.268 7.876 33.963 1.00 20.18 413 ALA D CA 1
ATOM 14236 C C . ALA D 2 413 ? 63.147 8.942 32.901 1.00 26.22 413 ALA D C 1
ATOM 14237 O O . ALA D 2 413 ? 62.492 8.717 31.891 1.00 26.55 413 ALA D O 1
ATOM 14239 N N . ASP D 2 414 ? 63.854 10.060 33.080 1.00 23.48 414 ASP D N 1
ATOM 14240 C CA . ASP D 2 414 ? 63.810 11.102 32.082 1.00 23.92 414 ASP D CA 1
ATOM 14241 C C . ASP D 2 414 ? 64.979 12.009 32.202 1.00 26.63 414 ASP D C 1
ATOM 14242 O O . ASP D 2 414 ? 65.435 12.245 33.293 1.00 22.75 414 ASP D O 1
ATOM 14247 N N . HIS D 2 415 ? 65.427 12.564 31.076 1.00 21.54 415 HIS D N 1
ATOM 14248 C CA . HIS D 2 415 ? 66.491 13.532 31.059 1.00 23.63 415 HIS D CA 1
ATOM 14249 C C . HIS D 2 415 ? 66.124 14.735 30.174 1.00 26.53 415 HIS D C 1
ATOM 14250 O O . HIS D 2 415 ? 66.992 15.387 29.578 1.00 24.84 415 HIS D O 1
ATOM 14257 N N . GLY D 2 416 ? 64.849 15.104 30.210 1.00 22.09 416 GLY D N 1
ATOM 14258 C CA . GLY D 2 416 ? 64.366 16.242 29.458 1.00 21.16 416 GLY D CA 1
ATOM 14259 C C . GLY D 2 416 ? 64.009 15.863 28.043 1.00 23.35 416 GLY D C 1
ATOM 14260 O O . GLY D 2 416 ? 64.250 14.724 27.561 1.00 24.93 416 GLY D O 1
ATOM 14261 N N . PRO D 2 417 ? 63.384 16.815 27.363 1.00 20.25 417 PRO D N 1
ATOM 14262 C CA . PRO D 2 417 ? 62.842 16.510 26.012 1.00 17.95 417 PRO D CA 1
ATOM 14263 C C . PRO D 2 417 ? 63.829 16.566 24.852 1.00 23.69 417 PRO D C 1
ATOM 14264 O O . PRO D 2 417 ? 63.496 16.197 23.745 1.00 21.94 417 PRO D O 1
ATOM 14268 N N . ALA D 2 418 ? 65.015 17.088 25.084 1.00 23.60 418 ALA D N 1
ATOM 14269 C CA . ALA D 2 418 ? 65.994 17.351 24.063 1.00 24.45 418 ALA D CA 1
ATOM 14270 C C . ALA D 2 418 ? 66.797 16.141 23.610 1.00 28.65 418 ALA D C 1
ATOM 14271 O O . ALA D 2 418 ? 67.336 16.163 22.502 1.00 26.59 418 ALA D O 1
ATOM 14273 N N . VAL D 2 419 ? 66.910 15.100 24.442 1.00 26.02 419 VAL D N 1
ATOM 14274 C CA . VAL D 2 419 ? 67.711 13.910 24.064 1.00 24.29 419 VAL D CA 1
ATOM 14275 C C . VAL D 2 419 ? 67.026 13.099 22.945 1.00 28.34 419 VAL D C 1
ATOM 14276 O O . VAL D 2 419 ? 65.797 13.136 22.831 1.00 28.57 419 VAL D O 1
ATOM 14280 N N . SER D 2 420 ? 67.812 12.363 22.147 1.00 24.99 420 SER D N 1
ATOM 14281 C CA . SER D 2 420 ? 67.352 11.631 20.955 1.00 25.97 420 SER D CA 1
ATOM 14282 C C . SER D 2 420 ? 66.009 10.904 21.101 1.00 28.39 420 SER D C 1
ATOM 14283 O O . SER D 2 420 ? 65.104 11.143 20.302 1.00 30.50 420 SER D O 1
ATOM 14286 N N . GLY D 2 421 ? 65.907 10.045 22.092 1.00 23.41 421 GLY D N 1
ATOM 14287 C CA . GLY D 2 421 ? 64.711 9.249 22.390 1.00 22.93 421 GLY D CA 1
ATOM 14288 C C . GLY D 2 421 ? 63.478 10.072 22.664 1.00 25.29 421 GLY D C 1
ATOM 14289 O O . GLY D 2 421 ? 62.433 9.849 22.054 1.00 22.93 421 GLY D O 1
ATOM 14290 N N . ALA D 2 422 ? 63.596 11.044 23.600 1.00 22.22 422 ALA D N 1
ATOM 14291 C CA . ALA D 2 422 ? 62.469 11.880 23.957 1.00 21.42 422 ALA D CA 1
ATOM 14292 C C . ALA D 2 422 ? 62.110 12.722 22.728 1.00 25.19 422 ALA D C 1
ATOM 14293 O O . ALA D 2 422 ? 60.961 12.826 22.371 1.00 26.02 422 ALA D O 1
ATOM 14295 N N . HIS D 2 423 ? 63.104 13.254 22.064 1.00 22.04 423 HIS D N 1
ATOM 14296 C CA . HIS D 2 423 ? 62.920 14.086 20.872 1.00 22.89 423 HIS D CA 1
ATOM 14297 C C . HIS D 2 423 ? 62.141 13.349 19.783 1.00 25.56 423 HIS D C 1
ATOM 14298 O O . HIS D 2 423 ? 61.177 13.905 19.287 1.00 23.80 423 HIS D O 1
ATOM 14305 N N . ASN D 2 424 ? 62.477 12.082 19.495 1.00 22.52 424 ASN D N 1
ATOM 14306 C CA . ASN D 2 424 ? 61.773 11.325 18.470 1.00 22.08 424 ASN D CA 1
ATOM 14307 C C . ASN D 2 424 ? 60.322 10.986 18.852 1.00 21.91 424 ASN D C 1
ATOM 14308 O O . ASN D 2 424 ? 59.451 11.024 17.984 1.00 21.93 424 ASN D O 1
ATOM 14313 N N . ALA D 2 425 ? 60.071 10.676 20.110 1.00 19.37 425 ALA D N 1
ATOM 14314 C CA . ALA D 2 425 ? 58.750 10.341 20.656 1.00 20.11 425 ALA D CA 1
ATOM 14315 C C . ALA D 2 425 ? 57.850 11.579 20.566 1.00 24.40 425 ALA D C 1
ATOM 14316 O O . ALA D 2 425 ? 56.676 11.439 20.308 1.00 24.65 425 ALA D O 1
ATOM 14318 N N . ILE D 2 426 ? 58.405 12.777 20.838 1.00 19.63 426 ILE D N 1
ATOM 14319 C CA . ILE D 2 426 ? 57.701 14.054 20.791 1.00 17.92 426 ILE D CA 1
ATOM 14320 C C . ILE D 2 426 ? 57.311 14.391 19.365 1.00 24.09 426 ILE D C 1
ATOM 14321 O O . ILE D 2 426 ? 56.211 14.872 19.130 1.00 24.52 426 ILE D O 1
ATOM 14326 N N . VAL D 2 427 ? 58.211 14.148 18.411 1.00 20.37 427 VAL D N 1
ATOM 14327 C CA . VAL D 2 427 ? 57.923 14.393 17.019 1.00 20.00 427 VAL D CA 1
ATOM 14328 C C . VAL D 2 427 ? 56.795 13.436 16.593 1.00 24.89 427 VAL D C 1
ATOM 14329 O O . VAL D 2 427 ? 55.808 13.896 16.014 1.00 25.46 427 VAL D O 1
ATOM 14333 N N . ALA D 2 428 ? 56.904 12.114 16.961 1.00 22.48 428 ALA D N 1
ATOM 14334 C CA . ALA D 2 428 ? 55.856 11.143 16.594 1.00 20.28 428 ALA D CA 1
ATOM 14335 C C . ALA D 2 428 ? 54.506 11.531 17.238 1.00 23.09 428 ALA D C 1
ATOM 14336 O O . ALA D 2 428 ? 53.515 11.542 16.558 1.00 23.33 428 ALA D O 1
ATOM 14338 N N . SER D 2 429 ? 54.510 12.035 18.486 1.00 22.49 429 SER D N 1
ATOM 14339 C CA . SER D 2 429 ? 53.303 12.493 19.191 1.00 21.36 429 SER D CA 1
ATOM 14340 C C . SER D 2 429 ? 52.720 13.740 18.517 1.00 28.32 429 SER D C 1
ATOM 14341 O O . SER D 2 429 ? 51.504 13.838 18.344 1.00 29.56 429 SER D O 1
ATOM 14344 N N . CYS D 2 430 ? 53.584 14.669 18.076 1.00 26.06 430 CYS D N 1
ATOM 14345 C CA . CYS D 2 430 ? 53.184 15.885 17.353 1.00 25.70 430 CYS D CA 1
ATOM 14346 C C . CYS D 2 430 ? 52.592 15.551 15.960 1.00 29.09 430 CYS D C 1
ATOM 14347 O O . CYS D 2 430 ? 51.796 16.313 15.440 1.00 27.98 430 CYS D O 1
ATOM 14350 N N . ALA D 2 431 ? 52.921 14.386 15.415 1.00 25.08 431 ALA D N 1
ATOM 14351 C CA . ALA D 2 431 ? 52.393 13.910 14.157 1.00 25.90 431 ALA D CA 1
ATOM 14352 C C . ALA D 2 431 ? 51.047 13.200 14.385 1.00 28.07 431 ALA D C 1
ATOM 14353 O O . ALA D 2 431 ? 50.539 12.580 13.471 1.00 25.89 431 ALA D O 1
ATOM 14355 N N . GLY D 2 432 ? 50.537 13.241 15.632 1.00 23.20 432 GLY D N 1
ATOM 14356 C CA . GLY D 2 432 ? 49.268 12.636 16.001 1.00 20.96 432 GLY D CA 1
ATOM 14357 C C . GLY D 2 432 ? 49.322 11.141 16.149 1.00 23.64 432 GLY D C 1
ATOM 14358 O O . GLY D 2 432 ? 48.294 10.471 16.072 1.00 23.91 432 GLY D O 1
ATOM 14359 N N . LYS D 2 433 ? 50.516 10.578 16.336 1.00 18.19 433 LYS D N 1
ATOM 14360 C CA . LYS D 2 433 ? 50.600 9.122 16.509 1.00 17.48 433 LYS D CA 1
ATOM 14361 C C . LYS D 2 433 ? 50.145 8.663 17.900 1.00 24.46 433 LYS D C 1
ATOM 14362 O O . LYS D 2 433 ? 50.228 9.430 18.842 1.00 21.32 433 LYS D O 1
ATOM 14368 N N . ASP D 2 434 ? 49.648 7.410 18.015 1.00 23.13 434 ASP D N 1
ATOM 14369 C CA . ASP D 2 434 ? 49.219 6.851 19.294 1.00 24.54 434 ASP D CA 1
ATOM 14370 C C . ASP D 2 434 ? 50.432 6.714 20.202 1.00 28.13 434 ASP D C 1
ATOM 14371 O O . ASP D 2 434 ? 51.560 6.799 19.721 1.00 27.00 434 ASP D O 1
ATOM 14376 N N . LEU D 2 435 ? 50.217 6.488 21.512 1.00 26.58 435 LEU D N 1
ATOM 14377 C CA . LEU D 2 435 ? 51.271 6.346 22.487 1.00 25.87 435 LEU D CA 1
ATOM 14378 C C . LEU D 2 435 ? 52.279 5.278 22.120 1.00 25.75 435 LEU D C 1
ATOM 14379 O O . LEU D 2 435 ? 53.461 5.529 22.230 1.00 24.41 435 LEU D O 1
ATOM 14384 N N . ILE D 2 436 ? 51.823 4.055 21.767 1.00 24.72 436 ILE D N 1
ATOM 14385 C CA . ILE D 2 436 ? 52.691 2.916 21.475 1.00 25.91 436 ILE D CA 1
ATOM 14386 C C . ILE D 2 436 ? 53.613 3.153 20.303 1.00 26.76 436 ILE D C 1
ATOM 14387 O O . ILE D 2 436 ? 54.783 2.849 20.431 1.00 28.94 436 ILE D O 1
ATOM 14392 N N . SER D 2 437 ? 53.112 3.691 19.192 1.00 22.85 437 SER D N 1
ATOM 14393 C CA . SER D 2 437 ? 53.932 3.996 18.020 1.00 21.52 437 SER D CA 1
ATOM 14394 C C . SER D 2 437 ? 54.955 5.024 18.371 1.00 21.17 437 SER D C 1
ATOM 14395 O O . SER D 2 437 ? 56.119 4.900 17.972 1.00 17.77 437 SER D O 1
ATOM 14398 N N . SER D 2 438 ? 54.494 6.109 19.011 1.00 22.78 438 SER D N 1
ATOM 14399 C CA . SER D 2 438 ? 55.355 7.219 19.461 1.00 22.79 438 SER D CA 1
ATOM 14400 C C . SER D 2 438 ? 56.451 6.708 20.405 1.00 22.91 438 SER D C 1
ATOM 14401 O O . SER D 2 438 ? 57.592 7.124 20.269 1.00 21.05 438 SER D O 1
ATOM 14404 N N . LEU D 2 439 ? 56.120 5.792 21.316 1.00 21.86 439 LEU D N 1
ATOM 14405 C CA . LEU D 2 439 ? 57.089 5.214 22.254 1.00 21.61 439 LEU D CA 1
ATOM 14406 C C . LEU D 2 439 ? 58.175 4.457 21.532 1.00 21.85 439 LEU D C 1
ATOM 14407 O O . LEU D 2 439 ? 59.355 4.723 21.753 1.00 18.52 439 LEU D O 1
ATOM 14412 N N . CYS D 2 440 ? 57.784 3.550 20.634 1.00 21.53 440 CYS D N 1
ATOM 14413 C CA . CYS D 2 440 ? 58.757 2.812 19.843 1.00 22.02 440 CYS D CA 1
ATOM 14414 C C . CYS D 2 440 ? 59.585 3.712 18.964 1.00 20.95 440 CYS D C 1
ATOM 14415 O O . CYS D 2 440 ? 60.751 3.417 18.772 1.00 19.62 440 CYS D O 1
ATOM 14418 N N . SER D 2 441 ? 58.976 4.764 18.364 1.00 17.11 441 SER D N 1
ATOM 14419 C CA . SER D 2 441 ? 59.761 5.703 17.540 1.00 16.55 441 SER D CA 1
ATOM 14420 C C . SER D 2 441 ? 60.960 6.227 18.398 1.00 19.86 441 SER D C 1
ATOM 14421 O O . SER D 2 441 ? 62.065 6.314 17.896 1.00 21.87 441 SER D O 1
ATOM 14424 N N . GLY D 2 442 ? 60.721 6.496 19.674 1.00 16.08 442 GLY D N 1
ATOM 14425 C CA . GLY D 2 442 ? 61.742 6.993 20.605 1.00 17.88 442 GLY D CA 1
ATOM 14426 C C . GLY D 2 442 ? 62.678 5.915 21.099 1.00 23.24 442 GLY D C 1
ATOM 14427 O O . GLY D 2 442 ? 63.906 6.099 21.133 1.00 22.31 442 GLY D O 1
ATOM 14428 N N . LEU D 2 443 ? 62.109 4.750 21.460 1.00 20.35 443 LEU D N 1
ATOM 14429 C CA . LEU D 2 443 ? 62.943 3.615 21.926 1.00 20.92 443 LEU D CA 1
ATOM 14430 C C . LEU D 2 443 ? 63.945 3.123 20.914 1.00 22.93 443 LEU D C 1
ATOM 14431 O O . LEU D 2 443 ? 64.994 2.643 21.306 1.00 23.26 443 LEU D O 1
ATOM 14436 N N . LEU D 2 444 ? 63.635 3.269 19.617 1.00 19.46 444 LEU D N 1
ATOM 14437 C CA . LEU D 2 444 ? 64.480 2.810 18.519 1.00 19.48 444 LEU D CA 1
ATOM 14438 C C . LEU D 2 444 ? 65.729 3.652 18.334 1.00 25.35 444 LEU D C 1
ATOM 14439 O O . LEU D 2 444 ? 66.554 3.309 17.506 1.00 25.52 444 LEU D O 1
ATOM 14444 N N . THR D 2 445 ? 65.902 4.718 19.127 1.00 20.84 445 THR D N 1
ATOM 14445 C CA . THR D 2 445 ? 67.143 5.502 19.067 1.00 20.85 445 THR D CA 1
ATOM 14446 C C . THR D 2 445 ? 68.135 4.934 20.082 1.00 23.10 445 THR D C 1
ATOM 14447 O O . THR D 2 445 ? 69.272 5.354 20.087 1.00 24.57 445 THR D O 1
ATOM 14451 N N . ILE D 2 446 ? 67.679 4.060 20.998 1.00 21.31 446 ILE D N 1
ATOM 14452 C CA . ILE D 2 446 ? 68.537 3.515 22.060 1.00 20.75 446 ILE D CA 1
ATOM 14453 C C . ILE D 2 446 ? 69.527 2.520 21.488 1.00 26.92 446 ILE D C 1
ATOM 14454 O O . ILE D 2 446 ? 69.143 1.505 20.886 1.00 27.31 446 ILE D O 1
ATOM 14459 N N . GLY D 2 447 ? 70.803 2.858 21.637 1.00 22.93 447 GLY D N 1
ATOM 14460 C CA . GLY D 2 447 ? 71.880 2.050 21.102 1.00 21.94 447 GLY D CA 1
ATOM 14461 C C . GLY D 2 447 ? 73.223 2.587 21.486 1.00 29.21 447 GLY D C 1
ATOM 14462 O O . GLY D 2 447 ? 73.391 3.063 22.609 1.00 29.12 447 GLY D O 1
ATOM 14463 N N . PRO D 2 448 ? 74.203 2.554 20.584 1.00 27.72 448 PRO D N 1
ATOM 14464 C CA . PRO D 2 448 ? 75.568 2.891 21.006 1.00 27.96 448 PRO D CA 1
ATOM 14465 C C . PRO D 2 448 ? 75.813 4.327 21.463 1.00 33.15 448 PRO D C 1
ATOM 14466 O O . PRO D 2 448 ? 76.736 4.518 22.217 1.00 35.52 448 PRO D O 1
ATOM 14470 N N . ARG D 2 449 ? 75.010 5.307 21.062 1.00 28.09 449 ARG D N 1
ATOM 14471 C CA . ARG D 2 449 ? 75.274 6.698 21.458 1.00 27.73 449 ARG D CA 1
ATOM 14472 C C . ARG D 2 449 ? 74.270 7.244 22.420 1.00 32.81 449 ARG D C 1
ATOM 14473 O O . ARG D 2 449 ? 74.565 8.223 23.102 1.00 31.49 449 ARG D O 1
ATOM 14481 N N . PHE D 2 450 ? 73.067 6.671 22.441 1.00 29.41 450 PHE D N 1
ATOM 14482 C CA . PHE D 2 450 ? 72.046 7.115 23.383 1.00 28.49 450 PHE D CA 1
ATOM 14483 C C . PHE D 2 450 ? 71.684 5.894 24.227 1.00 33.43 450 PHE D C 1
ATOM 14484 O O . PHE D 2 450 ? 71.008 4.989 23.752 1.00 30.51 450 PHE D O 1
ATOM 14492 N N . GLY D 2 451 ? 72.214 5.848 25.446 1.00 32.61 451 GLY D N 1
ATOM 14493 C CA . GLY D 2 451 ? 71.989 4.735 26.357 1.00 32.67 451 GLY D CA 1
ATOM 14494 C C . GLY D 2 451 ? 73.070 3.675 26.398 1.00 41.66 451 GLY D C 1
ATOM 14495 O O . GLY D 2 451 ? 73.257 3.064 27.440 1.00 45.85 451 GLY D O 1
ATOM 14496 N N . GLY D 2 452 ? 73.789 3.448 25.307 1.00 37.25 452 GLY D N 1
ATOM 14497 C CA . GLY D 2 452 ? 74.824 2.417 25.230 1.00 37.95 452 GLY D CA 1
ATOM 14498 C C . GLY D 2 452 ? 76.171 2.669 25.887 1.00 43.88 452 GLY D C 1
ATOM 14499 O O . GLY D 2 452 ? 76.992 1.753 25.932 1.00 43.71 452 GLY D O 1
ATOM 14500 N N . ALA D 2 453 ? 76.418 3.879 26.440 1.00 42.15 453 ALA D N 1
ATOM 14501 C CA . ALA D 2 453 ? 77.655 4.123 27.188 1.00 42.94 453 ALA D CA 1
ATOM 14502 C C . ALA D 2 453 ? 77.613 3.325 28.516 1.00 50.36 453 ALA D C 1
ATOM 14503 O O . ALA D 2 453 ? 78.664 3.089 29.099 1.00 52.79 453 ALA D O 1
ATOM 14505 N N . ILE D 2 454 ? 76.412 2.929 28.990 1.00 46.89 454 ILE D N 1
ATOM 14506 C CA . ILE D 2 454 ? 76.202 2.076 30.179 1.00 47.23 454 ILE D CA 1
ATOM 14507 C C . ILE D 2 454 ? 76.908 0.715 29.966 1.00 49.08 454 ILE D C 1
ATOM 14508 O O . ILE D 2 454 ? 77.781 0.353 30.755 1.00 46.00 454 ILE D O 1
ATOM 14513 N N . ASP D 2 455 ? 76.534 -0.008 28.865 1.00 46.87 455 ASP D N 1
ATOM 14514 C CA . ASP D 2 455 ? 77.105 -1.305 28.495 1.00 46.93 455 ASP D CA 1
ATOM 14515 C C . ASP D 2 455 ? 78.597 -1.201 28.164 1.00 51.01 455 ASP D C 1
ATOM 14516 O O . ASP D 2 455 ? 79.339 -2.155 28.384 1.00 51.53 455 ASP D O 1
ATOM 14521 N N . ASP D 2 456 ? 79.037 -0.044 27.613 1.00 46.00 456 ASP D N 1
ATOM 14522 C CA . ASP D 2 456 ? 80.440 0.139 27.252 1.00 44.67 456 ASP D CA 1
ATOM 14523 C C . ASP D 2 456 ? 81.266 0.355 28.527 1.00 41.86 456 ASP D C 1
ATOM 14524 O O . ASP D 2 456 ? 82.356 -0.205 28.638 1.00 39.87 456 ASP D O 1
ATOM 14529 N N . ALA D 2 457 ? 80.731 1.137 29.492 1.00 35.28 457 ALA D N 1
ATOM 14530 C CA . ALA D 2 457 ? 81.456 1.417 30.741 1.00 35.72 457 ALA D CA 1
ATOM 14531 C C . ALA D 2 457 ? 81.619 0.127 31.545 1.00 39.99 457 ALA D C 1
ATOM 14532 O O . ALA D 2 457 ? 82.734 -0.170 31.953 1.00 37.70 457 ALA D O 1
ATOM 14534 N N . ALA D 2 458 ? 80.562 -0.719 31.602 1.00 38.64 458 ALA D N 1
ATOM 14535 C CA . ALA D 2 458 ? 80.635 -2.033 32.262 1.00 38.42 458 ALA D CA 1
ATOM 14536 C C . ALA D 2 458 ? 81.717 -2.920 31.591 1.00 42.23 458 ALA D C 1
ATOM 14537 O O . ALA D 2 458 ? 82.582 -3.414 32.282 1.00 44.08 458 ALA D O 1
ATOM 14539 N N . ARG D 2 459 ? 81.688 -3.062 30.275 1.00 39.69 459 ARG D N 1
ATOM 14540 C CA . ARG D 2 459 ? 82.628 -3.856 29.466 1.00 41.32 459 ARG D CA 1
ATOM 14541 C C . ARG D 2 459 ? 84.102 -3.402 29.612 1.00 45.95 459 ARG D C 1
ATOM 14542 O O . ARG D 2 459 ? 84.963 -4.210 29.941 1.00 45.69 459 ARG D O 1
ATOM 14550 N N . GLU D 2 460 ? 84.383 -2.116 29.372 1.00 42.77 460 GLU D N 1
ATOM 14551 C CA . GLU D 2 460 ? 85.738 -1.586 29.419 1.00 43.89 460 GLU D CA 1
ATOM 14552 C C . GLU D 2 460 ? 86.348 -1.577 30.798 1.00 49.25 460 GLU D C 1
ATOM 14553 O O . GLU D 2 460 ? 87.525 -1.948 30.938 1.00 51.07 460 GLU D O 1
ATOM 14559 N N . PHE D 2 461 ? 85.583 -1.134 31.814 1.00 43.31 461 PHE D N 1
ATOM 14560 C CA . PHE D 2 461 ? 86.089 -1.115 33.182 1.00 41.67 461 PHE D CA 1
ATOM 14561 C C . PHE D 2 461 ? 86.299 -2.550 33.710 1.00 42.65 461 PHE D C 1
ATOM 14562 O O . PHE D 2 461 ? 87.316 -2.802 34.339 1.00 38.88 461 PHE D O 1
ATOM 14570 N N . LYS D 2 462 ? 85.359 -3.482 33.441 1.00 41.76 462 LYS D N 1
ATOM 14571 C CA . LYS D 2 462 ? 85.474 -4.881 33.912 1.00 42.67 462 LYS D CA 1
ATOM 14572 C C . LYS D 2 462 ? 86.765 -5.530 33.358 1.00 47.94 462 LYS D C 1
ATOM 14573 O O . LYS D 2 462 ? 87.541 -6.089 34.135 1.00 44.96 462 LYS D O 1
ATOM 14579 N N . ARG D 2 463 ? 87.000 -5.397 32.042 1.00 46.33 463 ARG D N 1
ATOM 14580 C CA . ARG D 2 463 ? 88.185 -5.921 31.356 1.00 48.49 463 ARG D CA 1
ATOM 14581 C C . ARG D 2 463 ? 89.490 -5.364 31.956 1.00 53.77 463 ARG D C 1
ATOM 14582 O O . ARG D 2 463 ? 90.348 -6.141 32.342 1.00 53.22 463 ARG D O 1
ATOM 14590 N N . ALA D 2 464 ? 89.601 -4.044 32.104 1.00 52.47 464 ALA D N 1
ATOM 14591 C CA . ALA D 2 464 ? 90.797 -3.420 32.670 1.00 53.14 464 ALA D CA 1
ATOM 14592 C C . ALA D 2 464 ? 91.105 -3.972 34.052 1.00 57.92 464 ALA D C 1
ATOM 14593 O O . ALA D 2 464 ? 92.215 -4.444 34.288 1.00 59.13 464 ALA D O 1
ATOM 14595 N N . GLN D 2 465 ? 90.115 -3.940 34.946 1.00 53.29 465 GLN D N 1
ATOM 14596 C CA . GLN D 2 465 ? 90.224 -4.393 36.320 1.00 54.18 465 GLN D CA 1
ATOM 14597 C C . GLN D 2 465 ? 90.471 -5.905 36.417 1.00 64.51 465 GLN D C 1
ATOM 14598 O O . GLN D 2 465 ? 91.212 -6.308 37.297 1.00 67.44 465 GLN D O 1
ATOM 14604 N N . GLU D 2 466 ? 89.898 -6.724 35.509 1.00 63.44 466 GLU D N 1
ATOM 14605 C CA . GLU D 2 466 ? 90.086 -8.188 35.472 1.00 65.64 466 GLU D CA 1
ATOM 14606 C C . GLU D 2 466 ? 91.511 -8.537 35.049 1.00 72.76 466 GLU D C 1
ATOM 14607 O O . GLU D 2 466 ? 92.218 -9.226 35.789 1.00 73.86 466 GLU D O 1
ATOM 14613 N N . THR D 2 467 ? 91.924 -8.059 33.849 1.00 69.81 467 THR D N 1
ATOM 14614 C CA . THR D 2 467 ? 93.242 -8.294 33.251 1.00 69.80 467 THR D CA 1
ATOM 14615 C C . THR D 2 467 ? 94.377 -7.703 34.109 1.00 72.78 467 THR D C 1
ATOM 14616 O O . THR D 2 467 ? 95.543 -7.832 33.750 1.00 75.62 467 THR D O 1
ATOM 14620 N N . GLY D 2 468 ? 94.023 -7.109 35.245 1.00 66.85 468 GLY D N 1
ATOM 14621 C CA . GLY D 2 468 ? 94.953 -6.540 36.213 1.00 66.23 468 GLY D CA 1
ATOM 14622 C C . GLY D 2 468 ? 95.511 -5.157 35.928 1.00 67.73 468 GLY D C 1
ATOM 14623 O O . GLY D 2 468 ? 96.226 -4.636 36.793 1.00 68.11 468 GLY D O 1
ATOM 14624 N N . LEU D 2 469 ? 95.198 -4.537 34.729 1.00 60.71 469 LEU D N 1
ATOM 14625 C CA . LEU D 2 469 ? 95.684 -3.197 34.334 1.00 58.07 469 LEU D CA 1
ATOM 14626 C C . LEU D 2 469 ? 95.588 -2.203 35.481 1.00 59.25 469 LEU D C 1
ATOM 14627 O O . LEU D 2 469 ? 94.533 -2.120 36.122 1.00 59.21 469 LEU D O 1
ATOM 14632 N N . ALA D 2 470 ? 96.689 -1.481 35.781 1.00 53.36 470 ALA D N 1
ATOM 14633 C CA . ALA D 2 470 ? 96.630 -0.457 36.825 1.00 51.90 470 ALA D CA 1
ATOM 14634 C C . ALA D 2 470 ? 95.779 0.706 36.242 1.00 52.41 470 ALA D C 1
ATOM 14635 O O . ALA D 2 470 ? 95.816 0.898 35.020 1.00 51.00 470 ALA D O 1
ATOM 14637 N N . PRO D 2 471 ? 94.952 1.421 37.053 1.00 46.81 471 PRO D N 1
ATOM 14638 C CA . PRO D 2 471 ? 94.137 2.524 36.495 1.00 45.77 471 PRO D CA 1
ATOM 14639 C C . PRO D 2 471 ? 94.874 3.427 35.500 1.00 50.69 471 PRO D C 1
ATOM 14640 O O . PRO D 2 471 ? 94.312 3.751 34.449 1.00 48.03 471 PRO D O 1
ATOM 14644 N N . GLU D 2 472 ? 96.162 3.748 35.791 1.00 51.36 472 GLU D N 1
ATOM 14645 C CA . GLU D 2 472 ? 97.064 4.577 34.961 1.00 53.02 472 GLU D CA 1
ATOM 14646 C C . GLU D 2 472 ? 97.288 3.940 33.588 1.00 55.97 472 GLU D C 1
ATOM 14647 O O . GLU D 2 472 ? 97.215 4.637 32.577 1.00 54.69 472 GLU D O 1
ATOM 14653 N N . GLN D 2 473 ? 97.515 2.605 33.564 1.00 52.46 473 GLN D N 1
ATOM 14654 C CA . GLN D 2 473 ? 97.708 1.805 32.345 1.00 51.98 473 GLN D CA 1
ATOM 14655 C C . GLN D 2 473 ? 96.459 1.779 31.487 1.00 53.96 473 GLN D C 1
ATOM 14656 O O . GLN D 2 473 ? 96.577 1.866 30.267 1.00 54.26 473 GLN D O 1
ATOM 14662 N N . PHE D 2 474 ? 95.263 1.681 32.118 1.00 48.80 474 PHE D N 1
ATOM 14663 C CA . PHE D 2 474 ? 93.978 1.693 31.412 1.00 46.31 474 PHE D CA 1
ATOM 14664 C C . PHE D 2 474 ? 93.759 3.075 30.770 1.00 47.00 474 PHE D C 1
ATOM 14665 O O . PHE D 2 474 ? 93.444 3.164 29.568 1.00 45.00 474 PHE D O 1
ATOM 14673 N N . VAL D 2 475 ? 93.961 4.148 31.567 1.00 43.66 475 VAL D N 1
ATOM 14674 C CA . VAL D 2 475 ? 93.829 5.535 31.092 1.00 44.22 475 VAL D CA 1
ATOM 14675 C C . VAL D 2 475 ? 94.798 5.750 29.903 1.00 49.92 475 VAL D C 1
ATOM 14676 O O . VAL D 2 475 ? 94.361 6.191 28.839 1.00 49.37 475 VAL D O 1
ATOM 14680 N N . GLY D 2 476 ? 96.050 5.307 30.065 1.00 47.39 476 GLY D N 1
ATOM 14681 C CA . GLY D 2 476 ? 97.073 5.383 29.032 1.00 48.36 476 GLY D CA 1
ATOM 14682 C C . GLY D 2 476 ? 96.753 4.610 27.766 1.00 54.15 476 GLY D C 1
ATOM 14683 O O . GLY D 2 476 ? 96.875 5.163 26.672 1.00 53.86 476 GLY D O 1
ATOM 14684 N N . GLU D 2 477 ? 96.316 3.335 27.899 1.00 51.53 477 GLU D N 1
ATOM 14685 C CA . GLU D 2 477 ? 95.960 2.455 26.772 1.00 51.63 477 GLU D CA 1
ATOM 14686 C C . GLU D 2 477 ? 94.840 3.071 25.904 1.00 55.54 477 GLU D C 1
ATOM 14687 O O . GLU D 2 477 ? 94.945 3.080 24.676 1.00 56.40 477 GLU D O 1
ATOM 14693 N N . MET D 2 478 ? 93.772 3.578 26.556 1.00 50.18 478 MET D N 1
ATOM 14694 C CA . MET D 2 478 ? 92.612 4.174 25.899 1.00 47.35 478 MET D CA 1
ATOM 14695 C C . MET D 2 478 ? 92.961 5.426 25.118 1.00 48.51 478 MET D C 1
ATOM 14696 O O . MET D 2 478 ? 92.444 5.631 24.013 1.00 46.33 478 MET D O 1
ATOM 14701 N N . LYS D 2 479 ? 93.842 6.255 25.681 1.00 46.99 479 LYS D N 1
ATOM 14702 C CA . LYS D 2 479 ? 94.349 7.474 25.040 1.00 49.00 479 LYS D CA 1
ATOM 14703 C C . LYS D 2 479 ? 95.132 7.122 23.741 1.00 57.12 479 LYS D C 1
ATOM 14704 O O . LYS D 2 479 ? 94.918 7.776 22.715 1.00 56.44 479 LYS D O 1
ATOM 14710 N N . LYS D 2 480 ? 95.977 6.052 23.783 1.00 57.91 480 LYS D N 1
ATOM 14711 C CA . LYS D 2 480 ? 96.804 5.572 22.658 1.00 60.78 480 LYS D CA 1
ATOM 14712 C C . LYS D 2 480 ? 95.949 5.103 21.487 1.00 67.32 480 LYS D C 1
ATOM 14713 O O . LYS D 2 480 ? 96.298 5.342 20.327 1.00 68.14 480 LYS D O 1
ATOM 14719 N N . LYS D 2 481 ? 94.821 4.446 21.795 1.00 62.98 481 LYS D N 1
ATOM 14720 C CA . LYS D 2 481 ? 93.880 3.936 20.804 1.00 61.54 481 LYS D CA 1
ATOM 14721 C C . LYS D 2 481 ? 92.964 5.037 20.284 1.00 62.75 481 LYS D C 1
ATOM 14722 O O . LYS D 2 481 ? 92.213 4.807 19.338 1.00 63.58 481 LYS D O 1
ATOM 14728 N N . GLY D 2 482 ? 93.020 6.209 20.905 1.00 57.30 482 GLY D N 1
ATOM 14729 C CA . GLY D 2 482 ? 92.167 7.344 20.558 1.00 55.87 482 GLY D CA 1
ATOM 14730 C C . GLY D 2 482 ? 90.707 7.152 20.956 1.00 57.51 482 GLY D C 1
ATOM 14731 O O . GLY D 2 482 ? 89.808 7.736 20.333 1.00 57.31 482 GLY D O 1
ATOM 14732 N N . ILE D 2 483 ? 90.449 6.335 22.011 1.00 51.21 483 ILE D N 1
ATOM 14733 C CA . ILE D 2 483 ? 89.096 6.034 22.487 1.00 48.52 483 ILE D CA 1
ATOM 14734 C C . ILE D 2 483 ? 88.832 6.730 23.800 1.00 48.39 483 ILE D C 1
ATOM 14735 O O . ILE D 2 483 ? 89.524 6.484 24.794 1.00 47.82 483 ILE D O 1
ATOM 14740 N N . ASN D 2 484 ? 87.799 7.570 23.818 1.00 44.13 484 ASN D N 1
ATOM 14741 C CA . ASN D 2 484 ? 87.357 8.218 25.039 1.00 43.55 484 ASN D CA 1
ATOM 14742 C C . ASN D 2 484 ? 86.852 7.117 25.959 1.00 45.50 484 ASN D C 1
ATOM 14743 O O . ASN D 2 484 ? 86.307 6.108 25.482 1.00 45.10 484 ASN D O 1
ATOM 14748 N N . ILE D 2 485 ? 87.095 7.262 27.265 1.00 40.67 485 ILE D N 1
ATOM 14749 C CA . ILE D 2 485 ? 86.652 6.233 28.200 1.00 38.18 485 ILE D CA 1
ATOM 14750 C C . ILE D 2 485 ? 85.136 6.318 28.351 1.00 37.62 485 ILE D C 1
ATOM 14751 O O . ILE D 2 485 ? 84.629 7.377 28.723 1.00 35.88 485 ILE D O 1
ATOM 14756 N N . PRO D 2 486 ? 84.394 5.222 28.038 1.00 35.06 486 PRO D N 1
ATOM 14757 C CA . PRO D 2 486 ? 82.928 5.280 28.177 1.00 34.46 486 PRO D CA 1
ATOM 14758 C C . PRO D 2 486 ? 82.576 5.401 29.651 1.00 38.85 486 PRO D C 1
ATOM 14759 O O . PRO D 2 486 ? 83.250 4.771 30.489 1.00 39.15 486 PRO D O 1
ATOM 14763 N N . GLY D 2 487 ? 81.588 6.251 29.965 1.00 31.73 487 GLY D N 1
ATOM 14764 C CA . GLY D 2 487 ? 81.191 6.479 31.346 1.00 29.12 487 GLY D CA 1
ATOM 14765 C C . GLY D 2 487 ? 81.978 7.567 32.049 1.00 35.72 487 GLY D C 1
ATOM 14766 O O . GLY D 2 487 ? 81.716 7.881 33.218 1.00 33.87 487 GLY D O 1
ATOM 14767 N N . ILE D 2 488 ? 82.930 8.184 31.322 1.00 37.23 488 ILE D N 1
ATOM 14768 C CA . ILE D 2 488 ? 83.754 9.291 31.802 1.00 38.70 488 ILE D CA 1
ATOM 14769 C C . ILE D 2 488 ? 83.426 10.547 31.010 1.00 45.18 488 ILE D C 1
ATOM 14770 O O . ILE D 2 488 ? 83.415 10.495 29.779 1.00 45.89 488 ILE D O 1
ATOM 14775 N N . GLY D 2 489 ? 83.209 11.655 31.718 1.00 43.34 489 GLY D N 1
ATOM 14776 C CA . GLY D 2 489 ? 82.974 12.962 31.125 1.00 44.16 489 GLY D CA 1
ATOM 14777 C C . GLY D 2 489 ? 81.563 13.511 31.218 1.00 53.75 489 GLY D C 1
ATOM 14778 O O . GLY D 2 489 ? 80.576 12.774 31.138 1.00 50.17 489 GLY D O 1
ATOM 14779 N N . HIS D 2 490 ? 81.476 14.831 31.362 1.00 57.69 490 HIS D N 1
ATOM 14780 C CA . HIS D 2 490 ? 80.233 15.595 31.464 1.00 60.74 490 HIS D CA 1
ATOM 14781 C C . HIS D 2 490 ? 80.451 16.992 30.872 1.00 67.33 490 HIS D C 1
ATOM 14782 O O . HIS D 2 490 ? 81.553 17.548 30.975 1.00 67.21 490 HIS D O 1
ATOM 14789 N N . LYS D 2 491 ? 79.398 17.568 30.283 1.00 65.14 491 LYS D N 1
ATOM 14790 C CA . LYS D 2 491 ? 79.450 18.904 29.682 1.00 65.83 491 LYS D CA 1
ATOM 14791 C C . LYS D 2 491 ? 79.545 20.052 30.722 1.00 72.22 491 LYS D C 1
ATOM 14792 O O . LYS D 2 491 ? 80.321 20.992 30.501 1.00 73.88 491 LYS D O 1
ATOM 14798 N N . ILE D 2 492 ? 78.777 19.985 31.846 1.00 68.41 492 ILE D N 1
ATOM 14799 C CA . ILE D 2 492 ? 78.774 21.065 32.862 1.00 69.03 492 ILE D CA 1
ATOM 14800 C C . ILE D 2 492 ? 79.307 20.639 34.238 1.00 70.71 492 ILE D C 1
ATOM 14801 O O . ILE D 2 492 ? 80.051 21.403 34.873 1.00 71.38 492 ILE D O 1
ATOM 14806 N N . LYS D 2 493 ? 78.914 19.440 34.698 1.00 62.63 493 LYS D N 1
ATOM 14807 C CA . LYS D 2 493 ? 79.309 18.914 35.993 1.00 60.62 493 LYS D CA 1
ATOM 14808 C C . LYS D 2 493 ? 80.803 18.571 36.054 1.00 62.68 493 LYS D C 1
ATOM 14809 O O . LYS D 2 493 ? 81.417 18.223 35.039 1.00 61.91 493 LYS D O 1
ATOM 14815 N N . SER D 2 494 ? 81.384 18.721 37.250 1.00 58.30 494 SER D N 1
ATOM 14816 C CA . SER D 2 494 ? 82.806 18.559 37.500 1.00 58.84 494 SER D CA 1
ATOM 14817 C C . SER D 2 494 ? 83.059 18.073 38.913 1.00 64.00 494 SER D C 1
ATOM 14818 O O . SER D 2 494 ? 82.109 17.712 39.597 1.00 63.50 494 SER D O 1
ATOM 14821 N N . VAL D 2 495 ? 84.329 18.090 39.371 1.00 63.11 495 VAL D N 1
ATOM 14822 C CA . VAL D 2 495 ? 84.659 17.684 40.746 1.00 64.54 495 VAL D CA 1
ATOM 14823 C C . VAL D 2 495 ? 84.046 18.625 41.800 1.00 69.58 495 VAL D C 1
ATOM 14824 O O . VAL D 2 495 ? 83.517 18.149 42.810 1.00 69.44 495 VAL D O 1
ATOM 14828 N N . LYS D 2 496 ? 84.103 19.947 41.545 1.00 66.32 496 LYS D N 1
ATOM 14829 C CA . LYS D 2 496 ? 83.577 20.975 42.443 1.00 65.80 496 LYS D CA 1
ATOM 14830 C C . LYS D 2 496 ? 82.042 21.057 42.360 1.00 66.55 496 LYS D C 1
ATOM 14831 O O . LYS D 2 496 ? 81.401 21.350 43.369 1.00 65.58 496 LYS D O 1
ATOM 14837 N N . ASN D 2 497 ? 81.455 20.741 41.178 1.00 60.72 497 ASN D N 1
ATOM 14838 C CA . ASN D 2 497 ? 80.007 20.750 40.934 1.00 58.98 497 ASN D CA 1
ATOM 14839 C C . ASN D 2 497 ? 79.529 19.345 40.428 1.00 62.02 497 ASN D C 1
ATOM 14840 O O . ASN D 2 497 ? 79.434 19.118 39.221 1.00 59.45 497 ASN D O 1
ATOM 14845 N N . PRO D 2 498 ? 79.269 18.365 41.327 1.00 59.99 498 PRO D N 1
ATOM 14846 C CA . PRO D 2 498 ? 78.931 17.004 40.850 1.00 59.86 498 PRO D CA 1
ATOM 14847 C C . PRO D 2 498 ? 77.520 16.773 40.317 1.00 64.16 498 PRO D C 1
ATOM 14848 O O . PRO D 2 498 ? 76.595 17.467 40.722 1.00 63.95 498 PRO D O 1
ATOM 14852 N N . ASP D 2 499 ? 77.352 15.768 39.420 1.00 60.38 499 ASP D N 1
ATOM 14853 C CA . ASP D 2 499 ? 76.031 15.362 38.913 1.00 59.04 499 ASP D CA 1
ATOM 14854 C C . ASP D 2 499 ? 75.333 14.632 40.065 1.00 59.36 499 ASP D C 1
ATOM 14855 O O . ASP D 2 499 ? 75.912 13.700 40.642 1.00 59.34 499 ASP D O 1
ATOM 14860 N N . LYS D 2 500 ? 74.125 15.098 40.447 1.00 52.91 500 LYS D N 1
ATOM 14861 C CA . LYS D 2 500 ? 73.408 14.487 41.567 1.00 52.04 500 LYS D CA 1
ATOM 14862 C C . LYS D 2 500 ? 73.041 13.008 41.316 1.00 52.44 500 LYS D C 1
ATOM 14863 O O . LYS D 2 500 ? 73.158 12.209 42.239 1.00 50.94 500 LYS D O 1
ATOM 14869 N N . ARG D 2 501 ? 72.672 12.658 40.062 1.00 47.46 501 ARG D N 1
ATOM 14870 C CA . ARG D 2 501 ? 72.288 11.311 39.653 1.00 47.01 501 ARG D CA 1
ATOM 14871 C C . ARG D 2 501 ? 73.378 10.302 40.002 1.00 53.37 501 ARG D C 1
ATOM 14872 O O . ARG D 2 501 ? 73.064 9.218 40.487 1.00 53.29 501 ARG D O 1
ATOM 14880 N N . VAL D 2 502 ? 74.659 10.685 39.787 1.00 51.61 502 VAL D N 1
ATOM 14881 C CA . VAL D 2 502 ? 75.882 9.908 40.060 1.00 51.03 502 VAL D CA 1
ATOM 14882 C C . VAL D 2 502 ? 76.071 9.780 41.533 1.00 54.35 502 VAL D C 1
ATOM 14883 O O . VAL D 2 502 ? 76.361 8.692 42.030 1.00 53.66 502 VAL D O 1
ATOM 14887 N N . GLN D 2 503 ? 76.012 10.912 42.216 1.00 52.19 503 GLN D N 1
ATOM 14888 C CA . GLN D 2 503 ? 76.226 11.001 43.651 1.00 52.99 503 GLN D CA 1
ATOM 14889 C C . GLN D 2 503 ? 75.244 10.115 44.419 1.00 54.41 503 GLN D C 1
ATOM 14890 O O . GLN D 2 503 ? 75.663 9.438 45.337 1.00 50.99 503 GLN D O 1
ATOM 14896 N N . LEU D 2 504 ? 73.951 10.110 44.011 1.00 52.77 504 LEU D N 1
ATOM 14897 C CA . LEU D 2 504 ? 72.869 9.306 44.593 1.00 52.02 504 LEU D CA 1
ATOM 14898 C C . LEU D 2 504 ? 73.159 7.811 44.438 1.00 52.39 504 LEU D C 1
ATOM 14899 O O . LEU D 2 504 ? 73.004 7.077 45.410 1.00 52.95 504 LEU D O 1
ATOM 14904 N N . LEU D 2 505 ? 73.671 7.395 43.254 1.00 44.68 505 LEU D N 1
ATOM 14905 C CA . LEU D 2 505 ? 74.021 6.006 42.918 1.00 42.86 505 LEU D CA 1
ATOM 14906 C C . LEU D 2 505 ? 75.250 5.536 43.632 1.00 46.38 505 LEU D C 1
ATOM 14907 O O . LEU D 2 505 ? 75.223 4.464 44.227 1.00 45.55 505 LEU D O 1
ATOM 14912 N N . ILE D 2 506 ? 76.344 6.339 43.607 1.00 46.64 506 ILE D N 1
ATOM 14913 C CA . ILE D 2 506 ? 77.611 6.021 44.302 1.00 46.35 506 ILE D CA 1
ATOM 14914 C C . ILE D 2 506 ? 77.414 5.979 45.791 1.00 51.42 506 ILE D C 1
ATOM 14915 O O . ILE D 2 506 ? 77.958 5.074 46.428 1.00 53.93 506 ILE D O 1
ATOM 14920 N N . SER D 2 507 ? 76.638 6.926 46.359 1.00 46.79 507 SER D N 1
ATOM 14921 C CA . SER D 2 507 ? 76.433 6.949 47.807 1.00 47.32 507 SER D CA 1
ATOM 14922 C C . SER D 2 507 ? 75.676 5.704 48.306 1.00 49.17 507 SER D C 1
ATOM 14923 O O . SER D 2 507 ? 76.112 5.069 49.261 1.00 50.29 507 SER D O 1
ATOM 14926 N N . TYR D 2 508 ? 74.608 5.312 47.593 1.00 44.28 508 TYR D N 1
ATOM 14927 C CA . TYR D 2 508 ? 73.833 4.112 47.891 1.00 41.45 508 TYR D CA 1
ATOM 14928 C C . TYR D 2 508 ? 74.734 2.848 47.818 1.00 43.43 508 TYR D C 1
ATOM 14929 O O . TYR D 2 508 ? 74.644 1.994 48.705 1.00 43.23 508 TYR D O 1
ATOM 14938 N N . ALA D 2 509 ? 75.560 2.713 46.739 1.00 38.03 509 ALA D N 1
ATOM 14939 C CA . ALA D 2 509 ? 76.421 1.529 46.603 1.00 36.61 509 ALA D CA 1
ATOM 14940 C C . ALA D 2 509 ? 77.459 1.467 47.698 1.00 40.68 509 ALA D C 1
ATOM 14941 O O . ALA D 2 509 ? 77.693 0.384 48.263 1.00 39.69 509 ALA D O 1
ATOM 14943 N N A ARG D 2 510 ? 78.092 2.621 48.001 0.50 37.40 510 ARG D N 1
ATOM 14944 N N B ARG D 2 510 ? 78.090 2.619 48.002 0.50 37.85 510 ARG D N 1
ATOM 14945 C CA A ARG D 2 510 ? 79.100 2.726 49.057 0.50 38.39 510 ARG D CA 1
ATOM 14946 C CA B ARG D 2 510 ? 79.099 2.711 49.055 0.50 39.06 510 ARG D CA 1
ATOM 14947 C C A ARG D 2 510 ? 78.511 2.308 50.393 0.50 43.38 510 ARG D C 1
ATOM 14948 C C B ARG D 2 510 ? 78.514 2.314 50.400 0.50 43.70 510 ARG D C 1
ATOM 14949 O O A ARG D 2 510 ? 79.118 1.508 51.088 0.50 43.61 510 ARG D O 1
ATOM 14950 O O B ARG D 2 510 ? 79.126 1.528 51.106 0.50 43.94 510 ARG D O 1
ATOM 14965 N N . ALA D 2 511 ? 77.293 2.789 50.712 1.00 40.83 511 ALA D N 1
ATOM 14966 C CA . ALA D 2 511 ? 76.603 2.472 51.959 1.00 41.71 511 ALA D CA 1
ATOM 14967 C C . ALA D 2 511 ? 76.050 1.054 52.043 1.00 42.33 511 ALA D C 1
ATOM 14968 O O . ALA D 2 511 ? 76.070 0.492 53.124 1.00 42.84 511 ALA D O 1
ATOM 14970 N N . ASN D 2 512 ? 75.499 0.496 50.935 1.00 37.76 512 ASN D N 1
ATOM 14971 C CA . ASN D 2 512 ? 74.770 -0.783 51.003 1.00 37.16 512 ASN D CA 1
ATOM 14972 C C . ASN D 2 512 ? 75.350 -2.004 50.270 1.00 40.82 512 ASN D C 1
ATOM 14973 O O . ASN D 2 512 ? 74.938 -3.141 50.591 1.00 40.26 512 ASN D O 1
ATOM 14978 N N . PHE D 2 513 ? 76.283 -1.815 49.316 1.00 35.76 513 PHE D N 1
ATOM 14979 C CA . PHE D 2 513 ? 76.784 -2.991 48.633 1.00 35.68 513 PHE D CA 1
ATOM 14980 C C . PHE D 2 513 ? 77.792 -3.742 49.447 1.00 43.15 513 PHE D C 1
ATOM 14981 O O . PHE D 2 513 ? 78.764 -3.135 49.898 1.00 45.48 513 PHE D O 1
ATOM 14989 N N . PRO D 2 514 ? 77.671 -5.079 49.555 1.00 43.32 514 PRO D N 1
ATOM 14990 C CA . PRO D 2 514 ? 78.707 -5.852 50.262 1.00 45.50 514 PRO D CA 1
ATOM 14991 C C . PRO D 2 514 ? 80.133 -5.592 49.734 1.00 50.40 514 PRO D C 1
ATOM 14992 O O . PRO D 2 514 ? 81.049 -5.389 50.531 1.00 52.96 514 PRO D O 1
ATOM 14996 N N . SER D 2 515 ? 80.284 -5.507 48.418 1.00 45.88 515 SER D N 1
ATOM 14997 C CA . SER D 2 515 ? 81.524 -5.206 47.701 1.00 45.71 515 SER D CA 1
ATOM 14998 C C . SER D 2 515 ? 81.316 -4.157 46.585 1.00 47.01 515 SER D C 1
ATOM 14999 O O . SER D 2 515 ? 80.297 -4.195 45.871 1.00 43.90 515 SER D O 1
ATOM 15002 N N . THR D 2 516 ? 82.298 -3.239 46.442 1.00 43.41 516 THR D N 1
ATOM 15003 C CA . THR D 2 516 ? 82.326 -2.199 45.403 1.00 43.69 516 THR D CA 1
ATOM 15004 C C . THR D 2 516 ? 83.718 -2.128 44.779 1.00 46.66 516 THR D C 1
ATOM 15005 O O . THR D 2 516 ? 84.247 -1.042 44.553 1.00 48.53 516 THR D O 1
ATOM 15009 N N . GLU D 2 517 ? 84.295 -3.287 44.479 1.00 41.32 517 GLU D N 1
ATOM 15010 C CA . GLU D 2 517 ? 85.630 -3.446 43.879 1.00 40.30 517 GLU D CA 1
ATOM 15011 C C . GLU D 2 517 ? 85.775 -2.712 42.539 1.00 42.95 517 GLU D C 1
ATOM 15012 O O . GLU D 2 517 ? 86.758 -2.019 42.334 1.00 45.94 517 GLU D O 1
ATOM 15018 N N . LEU D 2 518 ? 84.808 -2.844 41.637 1.00 36.47 518 LEU D N 1
ATOM 15019 C CA . LEU D 2 518 ? 84.895 -2.172 40.347 1.00 36.53 518 LEU D CA 1
ATOM 15020 C C . LEU D 2 518 ? 84.628 -0.672 40.493 1.00 40.64 518 LEU D C 1
ATOM 15021 O O . LEU D 2 518 ? 85.244 0.116 39.788 1.00 40.74 518 LEU D O 1
ATOM 15026 N N . LEU D 2 519 ? 83.820 -0.280 41.475 1.00 37.51 519 LEU D N 1
ATOM 15027 C CA . LEU D 2 519 ? 83.615 1.130 41.770 1.00 37.31 519 LEU D CA 1
ATOM 15028 C C . LEU D 2 519 ? 84.927 1.701 42.345 1.00 42.51 519 LEU D C 1
ATOM 15029 O O . LEU D 2 519 ? 85.312 2.798 41.957 1.00 42.05 519 LEU D O 1
ATOM 15034 N N . ASN D 2 520 ? 85.624 0.958 43.238 1.00 39.36 520 ASN D N 1
ATOM 15035 C CA . ASN D 2 520 ? 86.898 1.430 43.827 1.00 38.67 520 ASN D CA 1
ATOM 15036 C C . ASN D 2 520 ? 87.920 1.707 42.747 1.00 41.38 520 ASN D C 1
ATOM 15037 O O . ASN D 2 520 ? 88.561 2.730 42.791 1.00 42.39 520 ASN D O 1
ATOM 15042 N N . TYR D 2 521 ? 87.989 0.844 41.737 1.00 40.12 521 TYR D N 1
ATOM 15043 C CA . TYR D 2 521 ? 88.843 0.956 40.559 1.00 40.29 521 TYR D CA 1
ATOM 15044 C C . TYR D 2 521 ? 88.410 2.177 39.729 1.00 44.73 521 TYR D C 1
ATOM 15045 O O . TYR D 2 521 ? 89.244 3.005 39.390 1.00 45.02 521 TYR D O 1
ATOM 15054 N N . ALA D 2 522 ? 87.113 2.307 39.412 1.00 41.57 522 ALA D N 1
ATOM 15055 C CA . ALA D 2 522 ? 86.582 3.421 38.609 1.00 40.41 522 ALA D CA 1
ATOM 15056 C C . ALA D 2 522 ? 86.884 4.771 39.234 1.00 44.49 522 ALA D C 1
ATOM 15057 O O . ALA D 2 522 ? 87.168 5.722 38.515 1.00 45.87 522 ALA D O 1
ATOM 15059 N N . LEU D 2 523 ? 86.899 4.841 40.563 1.00 40.42 523 LEU D N 1
ATOM 15060 C CA . LEU D 2 523 ? 87.219 6.066 41.292 1.00 40.89 523 LEU D CA 1
ATOM 15061 C C . LEU D 2 523 ? 88.718 6.395 41.235 1.00 43.69 523 LEU D C 1
ATOM 15062 O O . LEU D 2 523 ? 89.099 7.581 41.253 1.00 41.10 523 LEU D O 1
ATOM 15067 N N . GLN D 2 524 ? 89.562 5.346 41.144 1.00 40.99 524 GLN D N 1
ATOM 15068 C CA . GLN D 2 524 ? 91.002 5.528 40.928 1.00 42.71 524 GLN D CA 1
ATOM 15069 C C . GLN D 2 524 ? 91.223 6.066 39.509 1.00 46.98 524 GLN D C 1
ATOM 15070 O O . GLN D 2 524 ? 92.073 6.935 39.335 1.00 49.37 524 GLN D O 1
ATOM 15076 N N . VAL D 2 525 ? 90.448 5.567 38.511 1.00 40.81 525 VAL D N 1
ATOM 15077 C CA . VAL D 2 525 ? 90.498 5.988 37.096 1.00 38.27 525 VAL D CA 1
ATOM 15078 C C . VAL D 2 525 ? 90.059 7.435 37.038 1.00 40.46 525 VAL D C 1
ATOM 15079 O O . VAL D 2 525 ? 90.753 8.263 36.424 1.00 38.36 525 VAL D O 1
ATOM 15083 N N . GLU D 2 526 ? 88.915 7.736 37.704 1.00 37.54 526 GLU D N 1
ATOM 15084 C CA . GLU D 2 526 ? 88.345 9.086 37.784 1.00 39.52 526 GLU D CA 1
ATOM 15085 C C . GLU D 2 526 ? 89.322 10.144 38.356 1.00 45.72 526 GLU D C 1
ATOM 15086 O O . GLU D 2 526 ? 89.334 11.286 37.879 1.00 46.80 526 GLU D O 1
ATOM 15092 N N . GLU D 2 527 ? 90.148 9.767 39.349 1.00 43.82 527 GLU D N 1
ATOM 15093 C CA . GLU D 2 527 ? 91.147 10.668 39.940 1.00 44.37 527 GLU D CA 1
ATOM 15094 C C . GLU D 2 527 ? 92.139 11.068 38.888 1.00 47.60 527 GLU D C 1
ATOM 15095 O O . GLU D 2 527 ? 92.493 12.244 38.808 1.00 48.37 527 GLU D O 1
ATOM 15101 N N . LEU D 2 528 ? 92.518 10.110 38.026 1.00 43.96 528 LEU D N 1
ATOM 15102 C CA . LEU D 2 528 ? 93.418 10.349 36.899 1.00 44.83 528 LEU D CA 1
ATOM 15103 C C . LEU D 2 528 ? 92.798 11.223 35.791 1.00 45.84 528 LEU D C 1
ATOM 15104 O O . LEU D 2 528 ? 93.484 12.112 35.282 1.00 46.04 528 LEU D O 1
ATOM 15109 N N . THR D 2 529 ? 91.527 10.965 35.405 1.00 39.72 529 THR D N 1
ATOM 15110 C CA . THR D 2 529 ? 90.887 11.740 34.337 1.00 38.93 529 THR D CA 1
ATOM 15111 C C . THR D 2 529 ? 90.595 13.159 34.806 1.00 44.19 529 THR D C 1
ATOM 15112 O O . THR D 2 529 ? 90.870 14.100 34.048 1.00 44.29 529 THR D O 1
ATOM 15116 N N . THR D 2 530 ? 90.139 13.339 36.079 1.00 42.03 530 THR D N 1
ATOM 15117 C CA . THR D 2 530 ? 89.851 14.682 36.623 1.00 42.29 530 THR D CA 1
ATOM 15118 C C . THR D 2 530 ? 91.141 15.493 36.821 1.00 47.23 530 THR D C 1
ATOM 15119 O O . THR D 2 530 ? 91.071 16.721 36.811 1.00 46.66 530 THR D O 1
ATOM 15123 N N . ALA D 2 531 ? 92.324 14.817 36.917 1.00 44.88 531 ALA D N 1
ATOM 15124 C CA . ALA D 2 531 ? 93.642 15.461 37.011 1.00 45.09 531 ALA D CA 1
ATOM 15125 C C . ALA D 2 531 ? 94.022 16.124 35.672 1.00 51.19 531 ALA D C 1
ATOM 15126 O O . ALA D 2 531 ? 94.939 16.956 35.650 1.00 53.09 531 ALA D O 1
ATOM 15128 N N . LYS D 2 532 ? 93.287 15.793 34.567 1.00 45.04 532 LYS D N 1
ATOM 15129 C CA . LYS D 2 532 ? 93.498 16.385 33.247 1.00 43.51 532 LYS D CA 1
ATOM 15130 C C . LYS D 2 532 ? 92.534 17.562 33.040 1.00 49.81 532 LYS D C 1
ATOM 15131 O O . LYS D 2 532 ? 92.957 18.662 32.682 1.00 51.32 532 LYS D O 1
ATOM 15137 N N . LYS D 2 533 ? 91.237 17.303 33.245 1.00 46.59 533 LYS D N 1
ATOM 15138 C CA . LYS D 2 533 ? 90.111 18.226 33.085 1.00 46.50 533 LYS D CA 1
ATOM 15139 C C . LYS D 2 533 ? 89.094 17.833 34.134 1.00 50.49 533 LYS D C 1
ATOM 15140 O O . LYS D 2 533 ? 88.713 16.660 34.199 1.00 48.60 533 LYS D O 1
ATOM 15146 N N . GLY D 2 534 ? 88.657 18.822 34.913 1.00 47.07 534 GLY D N 1
ATOM 15147 C CA . GLY D 2 534 ? 87.714 18.676 36.010 1.00 45.78 534 GLY D CA 1
ATOM 15148 C C . GLY D 2 534 ? 86.361 18.084 35.671 1.00 45.92 534 GLY D C 1
ATOM 15149 O O . GLY D 2 534 ? 85.734 17.494 36.543 1.00 45.42 534 GLY D O 1
ATOM 15150 N N . ASN D 2 535 ? 85.916 18.221 34.422 1.00 42.90 535 ASN D N 1
ATOM 15151 C CA . ASN D 2 535 ? 84.647 17.700 33.910 1.00 43.76 535 ASN D CA 1
ATOM 15152 C C . ASN D 2 535 ? 84.774 16.230 33.470 1.00 47.61 535 ASN D C 1
ATOM 15153 O O . ASN D 2 535 ? 83.821 15.690 32.894 1.00 46.44 535 ASN D O 1
ATOM 15158 N N . LEU D 2 536 ? 85.951 15.596 33.689 1.00 43.74 536 LEU D N 1
ATOM 15159 C CA . LEU D 2 536 ? 86.130 14.190 33.297 1.00 42.65 536 LEU D CA 1
ATOM 15160 C C . LEU D 2 536 ? 85.747 13.294 34.485 1.00 44.30 536 LEU D C 1
ATOM 15161 O O . LEU D 2 536 ? 86.528 12.472 34.973 1.00 43.41 536 LEU D O 1
ATOM 15166 N N . ILE D 2 537 ? 84.525 13.511 34.969 1.00 39.42 537 ILE D N 1
ATOM 15167 C CA . ILE D 2 537 ? 83.996 12.804 36.122 1.00 38.95 537 ILE D CA 1
ATOM 15168 C C . ILE D 2 537 ? 83.349 11.527 35.638 1.00 40.83 537 ILE D C 1
ATOM 15169 O O . ILE D 2 537 ? 83.081 11.363 34.442 1.00 40.81 537 ILE D O 1
ATOM 15174 N N . LEU D 2 538 ? 83.097 10.634 36.560 1.00 38.17 538 LEU D N 1
ATOM 15175 C CA . LEU D 2 538 ? 82.372 9.407 36.293 1.00 38.95 538 LEU D CA 1
ATOM 15176 C C . LEU D 2 538 ? 80.920 9.866 36.098 1.00 43.89 538 LEU D C 1
ATOM 15177 O O . LEU D 2 538 ? 80.354 10.493 36.993 1.00 44.57 538 LEU D O 1
ATOM 15182 N N . ASN D 2 539 ? 80.397 9.708 34.878 1.00 39.21 539 ASN D N 1
ATOM 15183 C CA . ASN D 2 539 ? 79.047 10.129 34.565 1.00 39.91 539 ASN D CA 1
ATOM 15184 C C . ASN D 2 539 ? 77.995 9.061 34.992 1.00 47.42 539 ASN D C 1
ATOM 15185 O O . ASN D 2 539 ? 78.384 7.996 35.488 1.00 48.53 539 ASN D O 1
ATOM 15190 N N . VAL D 2 540 ? 76.686 9.348 34.804 1.00 45.18 540 VAL D N 1
ATOM 15191 C CA . VAL D 2 540 ? 75.571 8.450 35.187 1.00 46.66 540 VAL D CA 1
ATOM 15192 C C . VAL D 2 540 ? 75.645 7.106 34.498 1.00 49.63 540 VAL D C 1
ATOM 15193 O O . VAL D 2 540 ? 75.454 6.095 35.176 1.00 50.20 540 VAL D O 1
ATOM 15197 N N . ASP D 2 541 ? 75.908 7.088 33.171 1.00 45.13 541 ASP D N 1
ATOM 15198 C CA . ASP D 2 541 ? 76.008 5.864 32.383 1.00 45.24 541 ASP D CA 1
ATOM 15199 C C . ASP D 2 541 ? 77.141 4.969 32.874 1.00 49.34 541 ASP D C 1
ATOM 15200 O O . ASP D 2 541 ? 76.943 3.754 32.982 1.00 50.22 541 ASP D O 1
ATOM 15205 N N . GLY D 2 542 ? 78.282 5.576 33.206 1.00 42.57 542 GLY D N 1
ATOM 15206 C CA . GLY D 2 542 ? 79.429 4.847 33.731 1.00 42.97 542 GLY D CA 1
ATOM 15207 C C . GLY D 2 542 ? 79.094 4.214 35.066 1.00 44.66 542 GLY D C 1
ATOM 15208 O O . GLY D 2 542 ? 79.353 3.032 35.280 1.00 46.94 542 GLY D O 1
ATOM 15209 N N A CYS D 2 543 ? 78.448 4.991 35.910 0.70 40.01 543 CYS D N 1
ATOM 15210 N N B CYS D 2 543 ? 78.449 4.986 35.957 0.30 37.21 543 CYS D N 1
ATOM 15211 C CA A CYS D 2 543 ? 78.013 4.648 37.238 0.70 40.89 543 CYS D CA 1
ATOM 15212 C CA B CYS D 2 543 ? 78.032 4.548 37.290 0.30 35.88 543 CYS D CA 1
ATOM 15213 C C A CYS D 2 543 ? 77.102 3.433 37.286 0.70 38.53 543 CYS D C 1
ATOM 15214 C C B CYS D 2 543 ? 77.114 3.362 37.275 0.30 37.86 543 CYS D C 1
ATOM 15215 O O A CYS D 2 543 ? 77.270 2.583 38.153 0.70 35.11 543 CYS D O 1
ATOM 15216 O O B CYS D 2 543 ? 77.266 2.475 38.107 0.30 36.29 543 CYS D O 1
ATOM 15221 N N . ILE D 2 544 ? 76.164 3.337 36.337 1.00 34.74 544 ILE D N 1
ATOM 15222 C CA . ILE D 2 544 ? 75.207 2.247 36.252 1.00 34.01 544 ILE D CA 1
ATOM 15223 C C . ILE D 2 544 ? 75.897 0.969 35.839 1.00 39.05 544 ILE D C 1
ATOM 15224 O O . ILE D 2 544 ? 75.720 -0.059 36.492 1.00 40.76 544 ILE D O 1
ATOM 15229 N N . GLY D 2 545 ? 76.722 1.060 34.819 1.00 34.96 545 GLY D N 1
ATOM 15230 C CA . GLY D 2 545 ? 77.433 -0.079 34.266 1.00 33.99 545 GLY D CA 1
ATOM 15231 C C . GLY D 2 545 ? 78.402 -0.726 35.219 1.00 33.24 545 GLY D C 1
ATOM 15232 O O . GLY D 2 545 ? 78.407 -1.952 35.404 1.00 33.13 545 GLY D O 1
ATOM 15233 N N . ILE D 2 546 ? 79.163 0.098 35.866 1.00 29.33 546 ILE D N 1
ATOM 15234 C CA . ILE D 2 546 ? 80.145 -0.321 36.845 1.00 31.36 546 ILE D CA 1
ATOM 15235 C C . ILE D 2 546 ? 79.470 -0.876 38.083 1.00 34.67 546 ILE D C 1
ATOM 15236 O O . ILE D 2 546 ? 79.859 -1.943 38.545 1.00 34.71 546 ILE D O 1
ATOM 15241 N N . LEU D 2 547 ? 78.457 -0.165 38.627 1.00 32.57 547 LEU D N 1
ATOM 15242 C CA . LEU D 2 547 ? 77.818 -0.625 39.862 1.00 32.79 547 LEU D CA 1
ATOM 15243 C C . LEU D 2 547 ? 77.018 -1.886 39.648 1.00 36.55 547 LEU D C 1
ATOM 15244 O O . LEU D 2 547 ? 76.856 -2.682 40.591 1.00 30.38 547 LEU D O 1
ATOM 15249 N N . PHE D 2 548 ? 76.547 -2.088 38.402 1.00 31.86 548 PHE D N 1
ATOM 15250 C CA . PHE D 2 548 ? 75.804 -3.298 38.104 1.00 31.21 548 PHE D CA 1
ATOM 15251 C C . PHE D 2 548 ? 76.705 -4.525 38.132 1.00 34.27 548 PHE D C 1
ATOM 15252 O O . PHE D 2 548 ? 76.290 -5.557 38.684 1.00 33.96 548 PHE D O 1
ATOM 15260 N N . ILE D 2 549 ? 77.973 -4.397 37.654 1.00 32.66 549 ILE D N 1
ATOM 15261 C CA . ILE D 2 549 ? 78.986 -5.476 37.791 1.00 33.49 549 ILE D CA 1
ATOM 15262 C C . ILE D 2 549 ? 79.228 -5.737 39.283 1.00 35.32 549 ILE D C 1
ATOM 15263 O O . ILE D 2 549 ? 79.292 -6.894 39.692 1.00 36.73 549 ILE D O 1
ATOM 15268 N N . ASP D 2 550 ? 79.373 -4.664 40.095 1.00 29.97 550 ASP D N 1
ATOM 15269 C CA . ASP D 2 550 ? 79.560 -4.825 41.541 1.00 30.76 550 ASP D CA 1
ATOM 15270 C C . ASP D 2 550 ? 78.376 -5.500 42.241 1.00 35.34 550 ASP D C 1
ATOM 15271 O O . ASP D 2 550 ? 78.591 -6.305 43.125 1.00 39.39 550 ASP D O 1
ATOM 15276 N N . LEU D 2 551 ? 77.143 -5.198 41.826 1.00 31.13 551 LEU D N 1
ATOM 15277 C CA . LEU D 2 551 ? 75.919 -5.799 42.357 1.00 32.05 551 LEU D CA 1
ATOM 15278 C C . LEU D 2 551 ? 75.981 -7.328 42.093 1.00 37.82 551 LEU D C 1
ATOM 15279 O O . LEU D 2 551 ? 75.741 -8.131 42.999 1.00 37.48 551 LEU D O 1
ATOM 15284 N N . MET D 2 552 ? 76.303 -7.704 40.849 1.00 34.48 552 MET D N 1
ATOM 15285 C CA . MET D 2 552 ? 76.401 -9.098 40.442 1.00 34.24 552 MET D CA 1
ATOM 15286 C C . MET D 2 552 ? 77.492 -9.844 41.187 1.00 35.78 552 MET D C 1
ATOM 15287 O O . MET D 2 552 ? 77.236 -10.949 41.640 1.00 33.81 552 MET D O 1
ATOM 15292 N N . SER D 2 553 ? 78.665 -9.213 41.376 1.00 34.42 553 SER D N 1
ATOM 15293 C CA . SER D 2 553 ? 79.757 -9.774 42.189 1.00 35.50 553 SER D CA 1
ATOM 15294 C C . SER D 2 553 ? 79.328 -9.883 43.663 1.00 43.70 553 SER D C 1
ATOM 15295 O O . SER D 2 553 ? 79.745 -10.814 44.332 1.00 44.13 553 SER D O 1
ATOM 15298 N N . SER D 2 554 ? 78.499 -8.940 44.165 1.00 43.25 554 SER D N 1
ATOM 15299 C CA . SER D 2 554 ? 78.016 -8.963 45.556 1.00 44.47 554 SER D CA 1
ATOM 15300 C C . SER D 2 554 ? 77.010 -10.097 45.739 1.00 53.87 554 SER D C 1
ATOM 15301 O O . SER D 2 554 ? 77.060 -10.733 46.788 1.00 54.93 554 SER D O 1
ATOM 15304 N N . CYS D 2 555 ? 76.135 -10.394 44.717 1.00 52.70 555 CYS D N 1
ATOM 15305 C CA . CYS D 2 555 ? 75.158 -11.505 44.793 1.00 54.42 555 CYS D CA 1
ATOM 15306 C C . CYS D 2 555 ? 75.865 -12.870 45.048 1.00 58.28 555 CYS D C 1
ATOM 15307 O O . CYS D 2 555 ? 75.386 -13.667 45.852 1.00 57.22 555 CYS D O 1
ATOM 15310 N N . GLY D 2 556 ? 77.025 -13.067 44.426 1.00 56.55 556 GLY D N 1
ATOM 15311 C CA . GLY D 2 556 ? 77.818 -14.280 44.576 1.00 58.13 556 GLY D CA 1
ATOM 15312 C C . GLY D 2 556 ? 77.400 -15.449 43.690 1.00 63.95 556 GLY D C 1
ATOM 15313 O O . GLY D 2 556 ? 78.208 -16.352 43.446 1.00 64.80 556 GLY D O 1
ATOM 15314 N N . ALA D 2 557 ? 76.148 -15.440 43.181 1.00 59.74 557 ALA D N 1
ATOM 15315 C CA . ALA D 2 557 ? 75.611 -16.523 42.346 1.00 59.23 557 ALA D CA 1
ATOM 15316 C C . ALA D 2 557 ? 75.985 -16.453 40.846 1.00 61.88 557 ALA D C 1
ATOM 15317 O O . ALA D 2 557 ? 75.629 -17.363 40.075 1.00 61.46 557 ALA D O 1
ATOM 15319 N N . PHE D 2 558 ? 76.735 -15.413 40.450 1.00 56.55 558 PHE D N 1
ATOM 15320 C CA . PHE D 2 558 ? 77.175 -15.254 39.071 1.00 55.73 558 PHE D CA 1
ATOM 15321 C C . PHE D 2 558 ? 78.685 -15.483 38.945 1.00 59.83 558 PHE D C 1
ATOM 15322 O O . PHE D 2 558 ? 79.451 -14.861 39.671 1.00 61.05 558 PHE D O 1
ATOM 15330 N N . SER D 2 559 ? 79.114 -16.329 37.999 1.00 54.92 559 SER D N 1
ATOM 15331 C CA . SER D 2 559 ? 80.532 -16.576 37.711 1.00 55.31 559 SER D CA 1
ATOM 15332 C C . SER D 2 559 ? 81.051 -15.427 36.845 1.00 63.59 559 SER D C 1
ATOM 15333 O O . SER D 2 559 ? 80.249 -14.613 36.383 1.00 64.62 559 SER D O 1
ATOM 15336 N N . LYS D 2 560 ? 82.370 -15.375 36.579 1.00 63.15 560 LYS D N 1
ATOM 15337 C CA . LYS D 2 560 ? 82.973 -14.344 35.708 1.00 63.84 560 LYS D CA 1
ATOM 15338 C C . LYS D 2 560 ? 82.304 -14.359 34.309 1.00 67.13 560 LYS D C 1
ATOM 15339 O O . LYS D 2 560 ? 81.977 -13.302 33.792 1.00 66.46 560 LYS D O 1
ATOM 15345 N N . GLU D 2 561 ? 82.076 -15.568 33.748 1.00 64.36 561 GLU D N 1
ATOM 15346 C CA . GLU D 2 561 ? 81.460 -15.858 32.445 1.00 64.66 561 GLU D CA 1
ATOM 15347 C C . GLU D 2 561 ? 80.020 -15.341 32.393 1.00 63.79 561 GLU D C 1
ATOM 15348 O O . GLU D 2 561 ? 79.659 -14.639 31.442 1.00 61.67 561 GLU D O 1
ATOM 15354 N N . GLU D 2 562 ? 79.203 -15.693 33.431 1.00 57.33 562 GLU D N 1
ATOM 15355 C CA . GLU D 2 562 ? 77.812 -15.263 33.580 1.00 53.87 562 GLU D CA 1
ATOM 15356 C C . GLU D 2 562 ? 77.725 -13.737 33.529 1.00 53.79 562 GLU D C 1
ATOM 15357 O O . GLU D 2 562 ? 76.870 -13.198 32.813 1.00 53.92 562 GLU D O 1
ATOM 15363 N N . ILE D 2 563 ? 78.647 -13.053 34.237 1.00 44.73 563 ILE D N 1
ATOM 15364 C CA . ILE D 2 563 ? 78.726 -11.602 34.264 1.00 43.16 563 ILE D CA 1
ATOM 15365 C C . ILE D 2 563 ? 79.072 -11.078 32.854 1.00 48.76 563 ILE D C 1
ATOM 15366 O O . ILE D 2 563 ? 78.409 -10.152 32.356 1.00 47.36 563 ILE D O 1
ATOM 15371 N N . ASP D 2 564 ? 80.038 -11.724 32.178 1.00 47.46 564 ASP D N 1
ATOM 15372 C CA . ASP D 2 564 ? 80.436 -11.314 30.819 1.00 48.46 564 ASP D CA 1
ATOM 15373 C C . ASP D 2 564 ? 79.258 -11.458 29.846 1.00 48.97 564 ASP D C 1
ATOM 15374 O O . ASP D 2 564 ? 79.030 -10.573 29.011 1.00 47.51 564 ASP D O 1
ATOM 15379 N N . GLU D 2 565 ? 78.468 -12.539 30.014 1.00 43.54 565 GLU D N 1
ATOM 15380 C CA . GLU D 2 565 ? 77.259 -12.797 29.228 1.00 42.67 565 GLU D CA 1
ATOM 15381 C C . GLU D 2 565 ? 76.235 -11.664 29.450 1.00 42.04 565 GLU D C 1
ATOM 15382 O O . GLU D 2 565 ? 75.688 -11.147 28.494 1.00 40.40 565 GLU D O 1
ATOM 15388 N N . VAL D 2 566 ? 76.015 -11.260 30.708 1.00 38.71 566 VAL D N 1
ATOM 15389 C CA . VAL D 2 566 ? 75.099 -10.185 31.037 1.00 36.31 566 VAL D CA 1
ATOM 15390 C C . VAL D 2 566 ? 75.492 -8.891 30.276 1.00 42.85 566 VAL D C 1
ATOM 15391 O O . VAL D 2 566 ? 74.625 -8.220 29.710 1.00 42.54 566 VAL D O 1
ATOM 15395 N N . VAL D 2 567 ? 76.793 -8.567 30.232 1.00 40.38 567 VAL D N 1
ATOM 15396 C CA . VAL D 2 567 ? 77.294 -7.363 29.541 1.00 41.02 567 VAL D CA 1
ATOM 15397 C C . VAL D 2 567 ? 77.097 -7.509 28.021 1.00 46.26 567 VAL D C 1
ATOM 15398 O O . VAL D 2 567 ? 76.572 -6.587 27.380 1.00 46.31 567 VAL D O 1
ATOM 15402 N N A ARG D 2 568 ? 77.506 -8.670 27.477 0.47 42.32 568 ARG D N 1
ATOM 15403 N N B ARG D 2 568 ? 77.516 -8.656 27.454 0.53 43.17 568 ARG D N 1
ATOM 15404 C CA A ARG D 2 568 ? 77.415 -9.059 26.070 0.47 42.28 568 ARG D CA 1
ATOM 15405 C CA B ARG D 2 568 ? 77.391 -8.948 26.026 0.53 43.60 568 ARG D CA 1
ATOM 15406 C C A ARG D 2 568 ? 75.966 -9.026 25.520 0.47 45.89 568 ARG D C 1
ATOM 15407 C C B ARG D 2 568 ? 75.924 -8.943 25.527 0.53 46.40 568 ARG D C 1
ATOM 15408 O O A ARG D 2 568 ? 75.763 -8.526 24.412 0.47 45.50 568 ARG D O 1
ATOM 15409 O O B ARG D 2 568 ? 75.664 -8.372 24.466 0.53 45.96 568 ARG D O 1
ATOM 15424 N N . LEU D 2 569 ? 74.979 -9.569 26.281 1.00 41.34 569 LEU D N 1
ATOM 15425 C CA . LEU D 2 569 ? 73.581 -9.665 25.837 1.00 40.04 569 LEU D CA 1
ATOM 15426 C C . LEU D 2 569 ? 72.784 -8.354 25.921 1.00 48.40 569 LEU D C 1
ATOM 15427 O O . LEU D 2 569 ? 71.714 -8.260 25.316 1.00 48.88 569 LEU D O 1
ATOM 15432 N N . GLY D 2 570 ? 73.332 -7.343 26.582 1.00 47.27 570 GLY D N 1
ATOM 15433 C CA . GLY D 2 570 ? 72.707 -6.023 26.651 1.00 46.65 570 GLY D CA 1
ATOM 15434 C C . GLY D 2 570 ? 71.563 -5.881 27.633 1.00 47.01 570 GLY D C 1
ATOM 15435 O O . GLY D 2 570 ? 70.664 -5.059 27.410 1.00 46.64 570 GLY D O 1
ATOM 15436 N N . TYR D 2 571 ? 71.630 -6.615 28.769 1.00 39.96 571 TYR D N 1
ATOM 15437 C CA . TYR D 2 571 ? 70.667 -6.524 29.874 1.00 35.94 571 TYR D CA 1
ATOM 15438 C C . TYR D 2 571 ? 70.569 -5.087 30.340 1.00 39.34 571 TYR D C 1
ATOM 15439 O O . TYR D 2 571 ? 69.479 -4.584 30.637 1.00 39.78 571 TYR D O 1
ATOM 15448 N N . LEU D 2 572 ? 71.713 -4.401 30.332 1.00 36.30 572 LEU D N 1
ATOM 15449 C CA . LEU D 2 572 ? 71.869 -3.011 30.753 1.00 36.43 572 LEU D CA 1
ATOM 15450 C C . LEU D 2 572 ? 71.196 -2.036 29.829 1.00 39.98 572 LEU D C 1
ATOM 15451 O O . LEU D 2 572 ? 70.665 -1.027 30.314 1.00 41.10 572 LEU D O 1
ATOM 15456 N N . ASN D 2 573 ? 71.137 -2.350 28.506 1.00 35.37 573 ASN D N 1
ATOM 15457 C CA . ASN D 2 573 ? 70.380 -1.530 27.561 1.00 33.26 573 ASN D CA 1
ATOM 15458 C C . ASN D 2 573 ? 68.902 -1.676 27.863 1.00 33.04 573 ASN D C 1
ATOM 15459 O O . ASN D 2 573 ? 68.169 -0.714 27.723 1.00 33.18 573 ASN D O 1
ATOM 15464 N N . GLY D 2 574 ? 68.480 -2.876 28.266 1.00 28.35 574 GLY D N 1
ATOM 15465 C CA . GLY D 2 574 ? 67.102 -3.149 28.641 1.00 26.14 574 GLY D CA 1
ATOM 15466 C C . GLY D 2 574 ? 66.670 -2.324 29.845 1.00 28.92 574 GLY D C 1
ATOM 15467 O O . GLY D 2 574 ? 65.550 -1.821 29.880 1.00 26.88 574 GLY D O 1
ATOM 15468 N N . LEU D 2 575 ? 67.533 -2.226 30.871 1.00 27.01 575 LEU D N 1
ATOM 15469 C CA . LEU D 2 575 ? 67.250 -1.490 32.086 1.00 26.35 575 LEU D CA 1
ATOM 15470 C C . LEU D 2 575 ? 67.094 -0.001 31.734 1.00 27.84 575 LEU D C 1
ATOM 15471 O O . LEU D 2 575 ? 66.121 0.620 32.154 1.00 26.71 575 LEU D O 1
ATOM 15476 N N . PHE D 2 576 ? 68.003 0.537 30.897 1.00 22.46 576 PHE D N 1
ATOM 15477 C CA . PHE D 2 576 ? 67.879 1.914 30.410 1.00 21.99 576 PHE D CA 1
ATOM 15478 C C . PHE D 2 576 ? 66.559 2.116 29.622 1.00 26.11 576 PHE D C 1
ATOM 15479 O O . PHE D 2 576 ? 65.896 3.133 29.806 1.00 26.16 576 PHE D O 1
ATOM 15487 N N . ALA D 2 577 ? 66.204 1.175 28.759 1.00 25.10 577 ALA D N 1
ATOM 15488 C CA . ALA D 2 577 ? 64.985 1.218 27.956 1.00 26.71 577 ALA D CA 1
ATOM 15489 C C . ALA D 2 577 ? 63.725 1.231 28.786 1.00 28.12 577 ALA D C 1
ATOM 15490 O O . ALA D 2 577 ? 62.812 2.010 28.539 1.00 28.25 577 ALA D O 1
ATOM 15492 N N . LEU D 2 578 ? 63.686 0.389 29.800 1.00 25.55 578 LEU D N 1
ATOM 15493 C CA . LEU D 2 578 ? 62.582 0.283 30.732 1.00 23.74 578 LEU D CA 1
ATOM 15494 C C . LEU D 2 578 ? 62.416 1.560 31.496 1.00 25.18 578 LEU D C 1
ATOM 15495 O O . LEU D 2 578 ? 61.306 2.081 31.585 1.00 25.08 578 LEU D O 1
ATOM 15500 N N . GLY D 2 579 ? 63.491 2.038 32.090 1.00 19.64 579 GLY D N 1
ATOM 15501 C CA . GLY D 2 579 ? 63.402 3.268 32.871 1.00 19.09 579 GLY D CA 1
ATOM 15502 C C . GLY D 2 579 ? 63.126 4.496 32.012 1.00 21.96 579 GLY D C 1
ATOM 15503 O O . GLY D 2 579 ? 62.273 5.281 32.366 1.00 21.05 579 GLY D O 1
ATOM 15504 N N . ARG D 2 580 ? 63.823 4.677 30.862 1.00 21.86 580 ARG D N 1
ATOM 15505 C CA . ARG D 2 580 ? 63.576 5.838 29.990 1.00 23.02 580 ARG D CA 1
ATOM 15506 C C . ARG D 2 580 ? 62.163 5.806 29.289 1.00 24.07 580 ARG D C 1
ATOM 15507 O O . ARG D 2 580 ? 61.651 6.861 28.948 1.00 24.81 580 ARG D O 1
ATOM 15515 N N . SER D 2 581 ? 61.507 4.653 29.166 1.00 16.15 581 SER D N 1
ATOM 15516 C CA . SER D 2 581 ? 60.110 4.586 28.642 1.00 15.39 581 SER D CA 1
ATOM 15517 C C . SER D 2 581 ? 59.156 5.421 29.488 1.00 20.09 581 SER D C 1
ATOM 15518 O O . SER D 2 581 ? 58.176 5.941 28.994 1.00 20.18 581 SER D O 1
ATOM 15521 N N . ILE D 2 582 ? 59.395 5.482 30.820 1.00 16.18 582 ILE D N 1
ATOM 15522 C CA . ILE D 2 582 ? 58.601 6.337 31.662 1.00 15.44 582 ILE D CA 1
ATOM 15523 C C . ILE D 2 582 ? 58.598 7.783 31.187 1.00 20.43 582 ILE D C 1
ATOM 15524 O O . ILE D 2 582 ? 57.531 8.393 31.165 1.00 22.38 582 ILE D O 1
ATOM 15529 N N . GLY D 2 583 ? 59.778 8.368 30.966 1.00 17.27 583 GLY D N 1
ATOM 15530 C CA . GLY D 2 583 ? 59.851 9.769 30.521 1.00 16.29 583 GLY D CA 1
ATOM 15531 C C . GLY D 2 583 ? 59.373 9.921 29.078 1.00 19.31 583 GLY D C 1
ATOM 15532 O O . GLY D 2 583 ? 58.736 10.914 28.739 1.00 21.52 583 GLY D O 1
ATOM 15533 N N . LEU D 2 584 ? 59.667 8.986 28.235 1.00 18.16 584 LEU D N 1
ATOM 15534 C CA . LEU D 2 584 ? 59.171 8.936 26.812 1.00 21.29 584 LEU D CA 1
ATOM 15535 C C . LEU D 2 584 ? 57.638 8.983 26.773 1.00 24.46 584 LEU D C 1
ATOM 15536 O O . LEU D 2 584 ? 57.113 9.924 26.230 1.00 25.88 584 LEU D O 1
ATOM 15541 N N . ILE D 2 585 ? 56.954 8.060 27.445 1.00 22.80 585 ILE D N 1
ATOM 15542 C CA . ILE D 2 585 ? 55.471 8.051 27.635 1.00 23.79 585 ILE D CA 1
ATOM 15543 C C . ILE D 2 585 ? 55.025 9.426 28.236 1.00 26.12 585 ILE D C 1
ATOM 15544 O O . ILE D 2 585 ? 54.093 10.026 27.738 1.00 24.19 585 ILE D O 1
ATOM 15549 N N . GLY D 2 586 ? 55.748 9.919 29.229 1.00 21.46 586 GLY D N 1
ATOM 15550 C CA . GLY D 2 586 ? 55.470 11.240 29.821 1.00 22.36 586 GLY D CA 1
ATOM 15551 C C . GLY D 2 586 ? 55.486 12.359 28.788 1.00 24.95 586 GLY D C 1
ATOM 15552 O O . GLY D 2 586 ? 54.552 13.156 28.712 1.00 24.87 586 GLY D O 1
ATOM 15553 N N . HIS D 2 587 ? 56.530 12.418 27.972 1.00 22.27 587 HIS D N 1
ATOM 15554 C CA . HIS D 2 587 ? 56.652 13.424 26.869 1.00 21.95 587 HIS D CA 1
ATOM 15555 C C . HIS D 2 587 ? 55.567 13.298 25.815 1.00 22.33 587 HIS D C 1
ATOM 15556 O O . HIS D 2 587 ? 54.966 14.286 25.390 1.00 22.88 587 HIS D O 1
ATOM 15563 N N . ILE D 2 588 ? 55.277 12.099 25.423 1.00 20.50 588 ILE D N 1
ATOM 15564 C CA . ILE D 2 588 ? 54.226 11.849 24.416 1.00 19.99 588 ILE D CA 1
ATOM 15565 C C . ILE D 2 588 ? 52.870 12.389 24.916 1.00 23.61 588 ILE D C 1
ATOM 15566 O O . ILE D 2 588 ? 52.176 13.023 24.150 1.00 26.18 588 ILE D O 1
ATOM 15571 N N . LEU D 2 589 ? 52.507 12.109 26.194 1.00 20.39 589 LEU D N 1
ATOM 15572 C CA . LEU D 2 589 ? 51.250 12.513 26.834 1.00 21.92 589 LEU D CA 1
ATOM 15573 C C . LEU D 2 589 ? 51.191 14.016 27.011 1.00 25.68 589 LEU D C 1
ATOM 15574 O O . LEU D 2 589 ? 50.129 14.616 26.840 1.00 27.10 589 LEU D O 1
ATOM 15579 N N . ASP D 2 590 ? 52.334 14.613 27.358 1.00 22.63 590 ASP D N 1
ATOM 15580 C CA . ASP D 2 590 ? 52.517 16.058 27.529 1.00 21.92 590 ASP D CA 1
ATOM 15581 C C . ASP D 2 590 ? 52.181 16.783 26.216 1.00 25.31 590 ASP D C 1
ATOM 15582 O O . ASP D 2 590 ? 51.420 17.726 26.233 1.00 26.22 590 ASP D O 1
ATOM 15587 N N . GLN D 2 591 ? 52.678 16.306 25.069 1.00 23.58 591 GLN D N 1
ATOM 15588 C CA . GLN D 2 591 ? 52.390 16.932 23.751 1.00 21.60 591 GLN D CA 1
ATOM 15589 C C . GLN D 2 591 ? 50.896 16.739 23.400 1.00 24.70 591 GLN D C 1
ATOM 15590 O O . GLN D 2 591 ? 50.269 17.621 22.869 1.00 25.49 591 GLN D O 1
ATOM 15596 N N . LYS D 2 592 ? 50.306 15.618 23.787 1.00 21.86 592 LYS D N 1
ATOM 15597 C CA . LYS D 2 592 ? 48.878 15.380 23.597 1.00 19.72 592 LYS D CA 1
ATOM 15598 C C . LYS D 2 592 ? 48.058 16.371 24.454 1.00 26.65 592 LYS D C 1
ATOM 15599 O O . LYS D 2 592 ? 47.199 17.044 23.897 1.00 27.79 592 LYS D O 1
ATOM 15605 N N . ARG D 2 593 ? 48.401 16.584 25.752 1.00 22.78 593 ARG D N 1
ATOM 15606 C CA . ARG D 2 593 ? 47.718 17.565 26.610 1.00 22.65 593 ARG D CA 1
ATOM 15607 C C . ARG D 2 593 ? 47.817 18.981 26.050 1.00 28.19 593 ARG D C 1
ATOM 15608 O O . ARG D 2 593 ? 46.846 19.742 26.101 1.00 29.43 593 ARG D O 1
ATOM 15616 N N . LEU D 2 594 ? 48.996 19.361 25.576 1.00 25.61 594 LEU D N 1
ATOM 15617 C CA . LEU D 2 594 ? 49.277 20.697 25.005 1.00 24.61 594 LEU D CA 1
ATOM 15618 C C . LEU D 2 594 ? 48.597 20.930 23.639 1.00 30.82 594 LEU D C 1
ATOM 15619 O O . LEU D 2 594 ? 48.464 22.076 23.245 1.00 34.30 594 LEU D O 1
ATOM 15624 N N . GLY D 2 595 ? 48.170 19.874 22.937 1.00 26.00 595 GLY D N 1
ATOM 15625 C CA . GLY D 2 595 ? 47.571 19.988 21.609 1.00 25.67 595 GLY D CA 1
ATOM 15626 C C . GLY D 2 595 ? 48.596 20.432 20.581 1.00 31.42 595 GLY D C 1
ATOM 15627 O O . GLY D 2 595 ? 48.271 21.169 19.648 1.00 31.61 595 GLY D O 1
ATOM 15628 N N . SER D 2 596 ? 49.881 20.030 20.781 1.00 26.18 596 SER D N 1
ATOM 15629 C CA . SER D 2 596 ? 51.005 20.384 19.912 1.00 24.68 596 SER D CA 1
ATOM 15630 C C . SER D 2 596 ? 50.762 20.022 18.444 1.00 30.29 596 SER D C 1
ATOM 15631 O O . SER D 2 596 ? 50.182 18.975 18.146 1.00 28.63 596 SER D O 1
ATOM 15634 N N . ARG D 2 597 ? 51.273 20.866 17.539 1.00 29.03 597 ARG D N 1
ATOM 15635 C CA . ARG D 2 597 ? 51.126 20.698 16.096 1.00 29.96 597 ARG D CA 1
ATOM 15636 C C . ARG D 2 597 ? 52.228 19.843 15.515 1.00 28.16 597 ARG D C 1
ATOM 15637 O O . ARG D 2 597 ? 53.241 19.652 16.173 1.00 24.88 597 ARG D O 1
ATOM 15645 N N . LEU D 2 598 ? 52.074 19.428 14.230 1.00 24.92 598 LEU D N 1
ATOM 15646 C CA . LEU D 2 598 ? 53.069 18.687 13.452 1.00 23.84 598 LEU D CA 1
ATOM 15647 C C . LEU D 2 598 ? 54.419 19.416 13.472 1.00 28.78 598 LEU D C 1
ATOM 15648 O O . LEU D 2 598 ? 54.471 20.601 13.240 1.00 32.70 598 LEU D O 1
ATOM 15653 N N . TYR D 2 599 ? 55.505 18.720 13.696 1.00 24.63 599 TYR D N 1
ATOM 15654 C CA . TYR D 2 599 ? 56.825 19.354 13.661 1.00 23.98 599 TYR D CA 1
ATOM 15655 C C . TYR D 2 599 ? 57.400 19.262 12.252 1.00 28.97 599 TYR D C 1
ATOM 15656 O O . TYR D 2 599 ? 57.266 18.218 11.593 1.00 27.51 599 TYR D O 1
ATOM 15665 N N . ARG D 2 600 ? 58.114 20.319 11.827 1.00 26.42 600 ARG D N 1
ATOM 15666 C CA . ARG D 2 600 ? 58.872 20.288 10.583 1.00 28.56 600 ARG D CA 1
ATOM 15667 C C . ARG D 2 600 ? 60.208 20.903 11.000 1.00 31.55 600 ARG D C 1
ATOM 15668 O O . ARG D 2 600 ? 60.208 21.928 11.689 1.00 28.33 600 ARG D O 1
ATOM 15676 N N . HIS D 2 601 ? 61.331 20.259 10.669 1.00 28.36 601 HIS D N 1
ATOM 15677 C CA . HIS D 2 601 ? 62.632 20.801 11.097 1.00 28.22 601 HIS D CA 1
ATOM 15678 C C . HIS D 2 601 ? 62.921 22.137 10.368 1.00 35.66 601 HIS D C 1
ATOM 15679 O O . HIS D 2 601 ? 62.645 22.224 9.169 1.00 37.62 601 HIS D O 1
ATOM 15686 N N . PRO D 2 602 ? 63.363 23.250 11.042 1.00 30.75 602 PRO D N 1
ATOM 15687 C CA . PRO D 2 602 ? 63.553 24.513 10.291 1.00 29.24 602 PRO D CA 1
ATOM 15688 C C . PRO D 2 602 ? 64.578 24.371 9.169 1.00 35.83 602 PRO D C 1
ATOM 15689 O O . PRO D 2 602 ? 65.641 23.753 9.354 1.00 35.19 602 PRO D O 1
ATOM 15693 N N . ALA D 2 603 ? 64.208 24.890 7.979 1.00 33.84 603 ALA D N 1
ATOM 15694 C CA . ALA D 2 603 ? 64.967 24.850 6.718 1.00 35.13 603 ALA D CA 1
ATOM 15695 C C . ALA D 2 603 ? 66.376 25.431 6.861 1.00 41.95 603 ALA D C 1
ATOM 15696 O O . ALA D 2 603 ? 67.287 24.944 6.205 1.00 44.13 603 ALA D O 1
ATOM 15698 N N . GLU D 2 604 ? 66.542 26.475 7.704 1.00 36.69 604 GLU D N 1
ATOM 15699 C CA . GLU D 2 604 ? 67.830 27.115 7.918 1.00 37.76 604 GLU D CA 1
ATOM 15700 C C . GLU D 2 604 ? 68.768 26.261 8.764 1.00 42.18 604 GLU D C 1
ATOM 15701 O O . GLU D 2 604 ? 69.940 26.605 8.870 1.00 44.15 604 GLU D O 1
ATOM 15707 N N . ASP D 2 605 ? 68.272 25.163 9.376 1.00 33.95 605 ASP D N 1
ATOM 15708 C CA . ASP D 2 605 ? 69.133 24.302 10.158 1.00 32.44 605 ASP D CA 1
ATOM 15709 C C . ASP D 2 605 ? 69.746 23.163 9.327 1.00 31.48 605 ASP D C 1
ATOM 15710 O O . ASP D 2 605 ? 70.420 22.272 9.862 1.00 27.65 605 ASP D O 1
ATOM 15715 N N . ILE D 2 606 ? 69.536 23.226 8.008 1.00 28.04 606 ILE D N 1
ATOM 15716 C CA . ILE D 2 606 ? 70.006 22.190 7.079 1.00 29.44 606 ILE D CA 1
ATOM 15717 C C . ILE D 2 606 ? 70.850 22.772 5.984 1.00 31.69 606 ILE D C 1
ATOM 15718 O O . ILE D 2 606 ? 70.388 23.701 5.336 1.00 31.80 606 ILE D O 1
ATOM 15723 N N . ALA D 2 607 ? 72.094 22.240 5.779 1.00 29.07 607 ALA D N 1
ATOM 15724 C CA . ALA D 2 607 ? 72.991 22.673 4.681 1.00 30.80 607 ALA D CA 1
ATOM 15725 C C . ALA D 2 607 ? 72.776 21.681 3.548 1.00 34.42 607 ALA D C 1
ATOM 15726 O O . ALA D 2 607 ? 73.081 20.499 3.696 1.00 31.81 607 ALA D O 1
ATOM 15728 N N . TYR D 2 608 ? 72.157 22.152 2.466 1.00 31.61 608 TYR D N 1
ATOM 15729 C CA . TYR D 2 608 ? 71.843 21.363 1.282 1.00 31.81 608 TYR D CA 1
ATOM 15730 C C . TYR D 2 608 ? 73.053 21.311 0.400 1.00 36.36 608 TYR D C 1
ATOM 15731 O O . TYR D 2 608 ? 73.518 22.343 -0.041 1.00 33.64 608 TYR D O 1
ATOM 15740 N N . MET D 2 609 ? 73.658 20.136 0.257 1.00 33.65 609 MET D N 1
ATOM 15741 C CA . MET D 2 609 ? 74.870 20.067 -0.557 1.00 34.00 609 MET D CA 1
ATOM 15742 C C . MET D 2 609 ? 74.741 19.035 -1.632 1.00 34.04 609 MET D C 1
ATOM 15743 O O . MET D 2 609 ? 75.300 17.960 -1.534 1.00 33.52 609 MET D O 1
ATOM 15748 N N . MET D 2 610 ? 73.949 19.353 -2.636 1.00 32.95 610 MET D N 1
ATOM 15749 C CA . MET D 2 610 ? 73.643 18.500 -3.801 1.00 33.28 610 MET D CA 1
ATOM 15750 C C . MET D 2 610 ? 74.875 18.170 -4.619 1.00 39.34 610 MET D C 1
ATOM 15751 O O . MET D 2 610 ? 75.675 19.058 -4.894 1.00 38.26 610 MET D O 1
ATOM 15756 N N . PRO D 2 611 ? 75.032 16.918 -5.079 1.00 36.48 611 PRO D N 1
ATOM 15757 C CA . PRO D 2 611 ? 76.151 16.626 -5.987 1.00 36.34 611 PRO D CA 1
ATOM 15758 C C . PRO D 2 611 ? 75.900 17.260 -7.364 1.00 43.10 611 PRO D C 1
ATOM 15759 O O . PRO D 2 611 ? 74.748 17.536 -7.739 1.00 44.17 611 PRO D O 1
ATOM 15763 N N . SER D 2 612 ? 76.968 17.467 -8.132 1.00 39.03 612 SER D N 1
ATOM 15764 C CA . SER D 2 612 ? 76.872 18.021 -9.486 1.00 39.03 612 SER D CA 1
ATOM 15765 C C . SER D 2 612 ? 76.474 16.944 -10.473 1.00 43.38 612 SER D C 1
ATOM 15766 O O . SER D 2 612 ? 76.532 15.761 -10.141 1.00 41.31 612 SER D O 1
ATOM 15769 N N . GLU D 2 613 ? 76.082 17.346 -11.689 1.00 44.26 613 GLU D N 1
ATOM 15770 C CA . GLU D 2 613 ? 75.699 16.452 -12.783 1.00 47.31 613 GLU D CA 1
ATOM 15771 C C . GLU D 2 613 ? 76.831 15.473 -13.089 1.00 51.96 613 GLU D C 1
ATOM 15772 O O . GLU D 2 613 ? 76.563 14.300 -13.327 1.00 52.36 613 GLU D O 1
ATOM 15778 N N . GLU D 2 614 ? 78.092 15.954 -13.057 1.00 48.56 614 GLU D N 1
ATOM 15779 C CA . GLU D 2 614 ? 79.312 15.170 -13.302 1.00 49.17 614 GLU D CA 1
ATOM 15780 C C . GLU D 2 614 ? 79.531 14.143 -12.202 1.00 52.33 614 GLU D C 1
ATOM 15781 O O . GLU D 2 614 ? 79.906 13.010 -12.508 1.00 53.69 614 GLU D O 1
ATOM 15787 N N . GLU D 2 615 ? 79.317 14.537 -10.923 1.00 46.46 615 GLU D N 1
ATOM 15788 C CA . GLU D 2 615 ? 79.473 13.665 -9.761 1.00 45.35 615 GLU D CA 1
ATOM 15789 C C . GLU D 2 615 ? 78.511 12.484 -9.767 1.00 46.10 615 GLU D C 1
ATOM 15790 O O . GLU D 2 615 ? 78.840 11.441 -9.186 1.00 47.45 615 GLU D O 1
ATOM 15796 N N . ILE D 2 616 ? 77.300 12.648 -10.336 1.00 40.54 616 ILE D N 1
ATOM 15797 C CA . ILE D 2 616 ? 76.318 11.547 -10.316 1.00 40.45 616 ILE D CA 1
ATOM 15798 C C . ILE D 2 616 ? 76.499 10.579 -11.526 1.00 47.40 616 ILE D C 1
ATOM 15799 O O . ILE D 2 616 ? 75.795 9.574 -11.600 1.00 48.78 616 ILE D O 1
ATOM 15804 N N . GLN D 2 617 ? 77.452 10.844 -12.426 1.00 41.95 617 GLN D N 1
ATOM 15805 C CA . GLN D 2 617 ? 77.647 9.959 -13.565 1.00 43.53 617 GLN D CA 1
ATOM 15806 C C . GLN D 2 617 ? 78.380 8.654 -13.226 1.00 53.75 617 GLN D C 1
ATOM 15807 O O . GLN D 2 617 ? 79.225 8.619 -12.328 1.00 52.10 617 GLN D O 1
ATOM 15813 N N . CYS D 2 618 ? 78.013 7.575 -13.949 1.00 55.98 618 CYS D N 1
ATOM 15814 C CA . CYS D 2 618 ? 78.596 6.232 -13.892 1.00 58.60 618 CYS D CA 1
ATOM 15815 C C . CYS D 2 618 ? 79.550 6.152 -15.066 1.00 67.46 618 CYS D C 1
ATOM 15816 O O . CYS D 2 618 ? 79.173 6.513 -16.186 1.00 68.97 618 CYS D O 1
ATOM 15819 N N . LYS D 2 619 ? 80.786 5.702 -14.826 1.00 65.58 619 LYS D N 1
ATOM 15820 C CA . LYS D 2 619 ? 81.864 5.694 -15.832 1.00 97.92 619 LYS D CA 1
ATOM 15821 C C . LYS D 2 619 ? 81.763 4.572 -16.894 1.00 122.75 619 LYS D C 1
ATOM 15822 O O . LYS D 2 619 ? 82.407 3.533 -16.807 1.00 93.55 619 LYS D O 1
#

Organism: NCBI:txid938273

Sequence (2023 aa):
AQRGIREYDAKNLLARYLPEYLDDFSYKGNLALVGPETLVVKPDQLFGLVLLDADWEEAKEYLNEKMGLEVTIGGITGRLSYFLIEPFTPHKEEYYVAISSDYEGDNIFFSMKVISIHVDSLEGIDALDDVVGGSSKKLPAELGDKRALVEEFITALWRFYSDTGFAYVEINPFTFIVPLDMVAKLDDAEEYWQKKRWSELAFPEPFGRTPSKEELFIKEIDSKTGASLKLTILNPEGRVWTMVAGGGASVIYADTICDLGHADEMANYGEYSGDPNTEETYHYTCTILDLMTRSKNPNGKVLLIGGAIANFTDVAKTFKGVVMALEEYQQKLQEADIEIYVRRGGPNYEQGLKLMRDLGKRLGVPIQVHGPETHMTRIVPLALEEKDYVLFDINTKAFVYGYQTNAIQRMLDFDYVCKRSSPSISAIINPSRAGIHKAFWGTKEIILPMYKTIPLAALAYPEADVMVNFASHRSAFETTMEALKEDTIRIVAVIAEGVPERQSRRVMAATARKLDKIVIGPATVGGMTAGAFRIGNTAGTIENIIASKLYRPGCVGFVSKSGGMLNEAFNIISRNSDGIYEGVAIGGDRYPGSNMLDHILRYERNPAIKMIACLGELGGEDEYMIIQALKEKKITKPLVAWVTGTCSPYLPASVQFGHAGAKANTEKETAQAKNDAFRQAGAYVPRSFDDYGEMVRQVYDMLLTRGIVQKFDEPEVPRIPTDYSKALATGDIRKPTTFICTISDDSGEELLYAGKKLSDVLDRKMGIGGVIGLLWFKKELPEYAAHFIELVIQIVADHGPAVSGAHNAIVASCAGKDLISSLCSGLLTIGPRFGGAIDDAARREFKRAQETGLAPEQFVGEMKKKGINIPGIGHKIKSVKNPDKRVQLLISYARRANFPSTELLNYALQVEELTTAKKGNLILNVDGCCIGILFIDLMSSCGAFSKEEIDEVVRRLGYLNGLFALGRSIGLIGHILDQKRLGSRLYRHPAEDIAYMMPSEEEIQCKAQRGIREYDAKNLLARYLPEYLDDFSYKGNLALVGPETDIEGLEAENPWLKTTRLVVKPDQLFGGKLGLVLLDADWEEAKEYLNEKMGLEVTIGGITGRLSYFLIEPFTPHKEEYYVAISSDYEGDNIFFSMDGGVGKVISIHVDSLEGIDALDVGSKLPAELGDKRALVEEFITALWRFYSDTGFAYVEINPFTFSGRGIVPLDMVAKLDDAEEYWQKKRWSELAFPEPFGRTPSKEELFIKEIDSKTGASLKLTILNPEGRVWTMVAGGGASVIYADTICDLGHADEMANYGEYSGDPNTEETYHYTCTILDLMTRSKNPNGKVLLIGGAIANFTDVAKTFKGVVMALEEYQQKLQEADIEIYVRRGGPNYEQGLKLMRDLGKRLGVPIQVHGPETHMTRIVPLALEEKDYVLFDINTKAFVYGYQTNAIQRMLDFDYVCKRSSPSISAIINPSRAGIHKAFWGTKEIILPMYKTIPLAALAYPEADVMVNFASHRSAFETTMEALKEDTIRIVAVIAEGVPERQSRRVMAATARKLDKIVIGPATVGGMTAGAFRIGNTAGTIENIIASKLYRPGCVGFVSKSGGMLNEAFNIISRNSDGIYEGVAIGGDRYPGSNMLDHILRYERNPAIKMIACLGELGGEDEYMIIQALKEKKITKPLVAWVTGTCSPYLPASVQFGHAGAKANTEKETAQAKNDAFRQAGAYVPRSFDDYGEMVRQVYDMLLTRGIVQKFDEPEVPRIPTDYSKALATGDIRKPTTFICTISDDSGEELLYAGKKLSDVLDRKMGIGGVIGLLWFKKELPEYAAHFIELVIQIVADHGPAVSGAHNAIVASCAGKDLISSLCSGLLTIGPRFGGAIDDAAREFKRAQETGLAPEQFVGEMKKKGINIPGIGHKIKSVKNPDKRVQLLISYARRANFPSTELLNYALQVEELTTAKKGNLILNVDGCCIGILFIDLMSSCGAFSKEEIDEVVRRLGYLNGLFALGRSIGLIGHILDQKRLGSRLYRHPAEDIAYMMPSEEEIQCK

Secondary structure (DSSP, 8-state):
-EEEE-HHHHHHHHHHHGGGTS---S-----EEE-TT--EEEE-SS----B-S--HHHHHHHHHHHTT-EEEETTEEEE---EEEE-----S--EEEEEEEETTEEEEEEE---EEEEEETTT-STT----SS-TTT-STTSHHHHHHHHHHHHHHHHTTEEEEEEEEEE--EE--EEEEEEGGGGGG-TTTTTT--PPPPTTPPP-HHHHHHHHHHHT-SSEEEEEES-TT-SEEE--BSHHHHHHHHHHHHHTT-TTTB-EEEEEES---HHHHHHHHHHHHHHHSSS--TT-EEEEE-B-B-SSS-HHHHHHHHHHHHHHTHHHHHHTTEEEEEE-BSTTHHHHHHHHHHHHHHHSS-EEEE-TTS-GGGHHHHHHT-/-TT-S--TT--EEEES--HHHHHHHHHHHHHTT-SS-SEEEEE-TT--EEEEEEETTEEEEEEEESSHHHHHHH-TT--EEEE---TTTHHHHHHHHHHSTT--EEEE--S---HHHHHHHHHHHHHTT-EEE-SS---EEETTTEE-TTTT-SHHHHHHTTTTS--SEEEEES-HHHHHHHHHHHHHHSS-EEEEEE--S-SS-SS-HHHHHHHHHH-TT--EEEEEEESSSSTHHHHHHHHHTT---S-EEEEEE-TTGGGS-TT---SSTT----SSTTSHHHHHHHHHHHT-B--SSGGGHHHHHHHHHHHHHHHTSS--PPPPP----PEEHHHHHHTTSEE---S----SEE-SSSS-EETTEEHHHHHHTT-HHHHHHIIIII-----HHHHHHHHHHHHHHS---TTSHHHHHHHHHHHTT--HHHHHHHHHTT-BTTTBTHHHHHHHHHHHHHHTT--HHHHHHHHHHTT-PPTTB--SS--SSS--HHHHHHHHHHHHH-S--HHHHHHHHHHHHHHTT-TT--B-HHHHHHHHHHHHHHHH----HHHHHHHHHHTHHHHHHHHHHHHHHHHHHHHHHHHTPPPP---GGG----PPPTTTT---/-EEEE-HHHHHHHHHHHGGGTS---SS----EEE-TT--HHHHHHH-THHHHS-EEEEE-SS----SS--EEEE-HHHHHHHHHHHTT-EEEETTEEEE---EEEEE----S--EEEEEEEETTEEEEEEES--S----EEEEEETTT-STTS-TT-S-TTS-HHHHHHHHHHHHHHHHHHHHTTEEEEEEEEEEEETTEEEE--EEEEEEGGGGGG-TTTTTT--PPPPTTPPP-HHHHHHHHHHHT-SSEEEEEES-TT-SEEE--BSHHHHHHHHHHHHHTT-TTTB-EEEEEES---HHHHHHHHHHHHHHHSSS--TT-EEEEE-B-B-SS--HHHHHHHHHHHHHHTHHHHHHTTEEEEEE-BSTTHHHHHHHHHHHHHHHSS-EEEE-TTS-GGGHHHHHHT-/--S-S--TT--EEEES--HHHHHHHHHHHHHTT-SS-SEEEEE-TT--EEEEEEETTEEEEEEEESSHHHHHHH-TT--EEEE---TTTHHHHHHHHHHSTT--EEEE--S---HHHHHHHHHHHHHTT-EEE-SS---EEETTTEE-TTTT-SHHHHHHTTTTS--SEEEEES-HHHHHHHHHHHHHHSS-EEEEEE--S-SS-SS-HHHHHHHHHH-TT--EEEEEEESSSSTHHHHHHHHHTT---S-EEEEEE-TTGGGS-TTPPPSSTT---SSSTTSHHHHHHHHHHTT-B--SSGGGHHHHHHHHHHHHHHTTSSPPPPPPP----PEEHHHHHHTTSEE---S----SEE-SSSS-EETTEEHHHHHHTT-HHHHHHIIIII-----HHHHHHHHHHHHHTS---TTSHHHHHHHHHHHTT--HHHHHHHHHTT-BTTTBTHHHHHHHHHHHHHHTT--HHHHHHHHHHTT-PPTTB--SS--SSS--HHHHHHHHHHHHH-S--HHHHHHHHHHHHHHTT-TT--B-HHHHHHHHHHHHHHHH----HHHHHHHHHHTHHHHHHHHHHHHHHHHHHHHHHHHTPPPP---GGG----PPPTTTT---

CATH classification: 3.30.470.110 (+1 more: 3.40.50.261)

Foldseek 3Di:
DWFKFFQLLVLQLCQPQLCVLHVVPQDHSFKDKFFLPDCWKPARQQAPNIDADDDVVVVVVSCVVQAQDFDADPNATAHGTMMMHGDHDDFDQWKKWKWAADPQAIWIWIVSVIDIDGAGPPRGPVVDDLLPDDPPPCDVPRVVVSSSNSSVVVSCVQQQWRMWMQGIAGRNGGDTIITIGPVVCCVVHCPSCVPGDGDDHGNDDDDPLQVVQVVLCVVDPKDKGKDFPALQAQEAEAEEDPVLLVVLQVVCVVVVRVVNYGIRIYTYPADFLQSLLSSLLSSLVSQLPDADPVAHEYEYFYDADPAHALLGNLNSNLVSLQVCLVSCVRNLYAYEYEYHYHPNVNSLVSQVVSCVPSNHHHHGHYPVDDRNNSSCVPVVD/DLLDPFFQQAAEEEEADPQQLQQQFLLLNLQLVRPDRNYQAYAHLVDWAWDWYDNQPDIDIHTYHNALVVSCVVCLRHQEYQYPDELVCQLVRLLVQLPRPSHAEYEAAYDPHDLVSQQVLLVSNVVSVGFYQDDNAQWKDFQSHGDRGQQLHDPVSCLQLVSSDAFQEQEEEQHHVVQNVVSNLLSVQAVGHRMYTHSHQAQRGSDFRVVSLLSLQVDLSHQEYEYEAEFAHCRLVVVLVCLQVCSRVRAYEYAYDQQCCVVDDLPDDDDRNRHHHPDPCRHRVVSLVSCVVSRHQYDPHPVCSSVSSNVSNVVCVVVVVGDDDDRDDRDDGDDDPVVCVVVVVDDDDDPDDDQAWDPPDPAIDGNNHGPCRCVVVCLDPLQSCCRRPVVDRAPPLRSVLLVLLLQLLLDDDCPDQLNVQLLLCLQVVHDLVVSNVSSLVVQDCPHQNLLLQLLVLLLVCVVVPPQLVRSLVVCVVVVHDRRQWFDDPAFPVRHDVSLVVLVVSCVVDFPDQSSVVSVVVNQVVQCVVPRRRHRHNSNSNSSVNLSSVVSRVPADPVNSVVCSVVPVSSVSSSSSNSNVSSVSSVVCVVVVRHNDDPDPVVDDDDDDDPVVPDDD/DWFWFWQLLVLQLCQPQLCVLPVQPVDHSFKDKFFQPDDPVVSCVVHVVQQVAFKKKAFGQQADCVVPGIDAGHHSVVNVVSCVPQAQDFDADPNFTFHGGMMMMGGHDDFDWWKKWKWAADPFAIKIWIDRDFPDDNIDIDGAGPPRGPVVDDLLPDDPPADPLRSVLVSSSNSSVVVSCVQQQWRMKIQRTWGDDDSHIGGDTIITIGPVVCCVVNCPSCVPGDGDDHGNDDDDPLQVVQVVLCVVDPKDKGKDFPALPAQEEEDEEDPVLLVVLQVVCVVVVRVVNYGIRIYTYPQDFLQSLLSSLLSRLVSQLPDADPVFGEYEYFYDADPAHALLGNLNSNLVNLQVCLVSCVRNLYAYEYEYHYHPNVNSLVSQVVSCVPSNHHYHGHYPVDDRNNSSCVSVVD/DLLDPFFQQAAEEEEADPPQLQQQFLLLNLQLVRPDRNYQAYAHLVDWAWDWYDNQPDIDIHGYHNALVVSCVVCLRHQEYQYPDELVCQLVRLVVQLPRPSHAEYEAAYAPHDLVSQQVLLVSNVVSVGFYQDDNAQWKDQQSHGDRGQQLHDPVSCLQLVSSAAFQEQEEEQDRVVQNVVSNLLSVQAVGHRMYTHSHQAQRGSDFRVVSLLSLQVDLSHQEYEYEAEFAHCRLVVVLVCLQVCSRVRAYEYAYDAQCCVVDDLPDDDDRNRHHHPDPCRHRVVSLVSCVVSRHQYDPHPVCSSVSSNVSNVVCVVVVSGDDDDRPDRDDGDDDPVVCVVVVVDDDDDPDDDQAWDPPDPAIAGNNHGPCRCVVVCLDPLQSCCRRPVVDRADPLRSVLLVLLLQLLLDDDCPDQLNVQLLLCLQVVHDLVVSNVSSLVVQDCPHQNLLLQLLVLLLVCVVVPPQLVRSLVVCVVVVHDRRQWFDDPAFPVRHDVSLVVLVVSCVVDFPDLSSVVRLVSNQVVQCVVPRRRHRHNSNSNSSVNLSSVVSRVPADPVNSVVCSVVPVSSVSSSNSNSNVSSVSSVVCVVVVRHNDDPDPVVDDDDDDDPVVPDDD

InterPro domains:
  IPR016102 Succinyl-CoA synthetase-like [G3DSA:3.40.50.261] (241-421)
  IPR016102 Succinyl-CoA synthetase-like [SSF52210] (260-394)
  IPR032263 ATP-citrate synthase, citrate-binding domain [PF16114] (243-418)
  IPR056749 ATP-citrate synthase, ATP-grasp domain [PF24948] (2-231)

B-factor: mean 63.6, std 26.64, range [12.53, 196.22]